Protein 7YTJ (pdb70)

Structure (mmCIF, N/CA/C/O backbone):
data_7YTJ
#
_entry.id   7YTJ
#
_cell.length_a   1.00
_cell.length_b   1.00
_cell.length_c   1.00
_cell.angle_alpha   90.00
_cell.angle_beta   90.00
_cell.angle_gamma   90.00
#
_symmetry.space_group_name_H-M   'P 1'
#
loop_
_entity.id
_entity.type
_entity.pdbx_description
1 polymer 'Vacuolar transporter chaperone 4'
2 polymer 'Vacuolar transporter chaperone 1'
3 polymer 'Vacuolar transporter chaperone 3'
4 non-polymer 'INOSITOL HEXAKISPHOSPHATE'
5 non-polymer 1,2-DIACYL-SN-GLYCERO-3-PHOSPHOCHOLINE
6 non-polymer 'PHOSPHATE ION'
#
loop_
_atom_site.group_PDB
_atom_site.id
_atom_site.type_symbol
_atom_site.label_atom_id
_atom_site.label_alt_id
_atom_site.label_comp_id
_atom_site.label_asym_id
_atom_site.label_entity_id
_atom_site.label_seq_id
_atom_site.pdbx_PDB_ins_code
_atom_site.Cartn_x
_atom_site.Cartn_y
_atom_site.Cartn_z
_atom_site.occupancy
_atom_site.B_iso_or_equiv
_atom_site.auth_seq_id
_atom_site.auth_comp_id
_atom_site.auth_asym_id
_atom_site.auth_atom_id
_atom_site.pdbx_PDB_model_num
ATOM 1 N N . MET A 1 1 ? 176.814 134.288 189.027 1.00 143.85 1 MET D N 1
ATOM 2 C CA . MET A 1 1 ? 175.788 134.742 188.096 1.00 145.05 1 MET D CA 1
ATOM 3 C C . MET A 1 1 ? 176.386 135.651 187.027 1.00 145.36 1 MET D C 1
ATOM 4 O O . MET A 1 1 ? 176.195 135.427 185.831 1.00 144.27 1 MET D O 1
ATOM 9 N N . ALA A 1 2 ? 177.110 136.677 187.466 1.00 139.10 2 ALA D N 1
ATOM 10 C CA . ALA A 1 2 ? 177.765 137.608 186.558 1.00 137.73 2 ALA D CA 1
ATOM 11 C C . ALA A 1 2 ? 178.855 138.347 187.318 1.00 137.67 2 ALA D C 1
ATOM 12 O O . ALA A 1 2 ? 178.719 138.612 188.516 1.00 137.00 2 ALA D O 1
ATOM 14 N N . LYS A 1 3 ? 179.932 138.672 186.612 1.00 113.78 3 LYS D N 1
ATOM 15 C CA . LYS A 1 3 ? 181.037 139.414 187.195 1.00 111.54 3 LYS D CA 1
ATOM 16 C C . LYS A 1 3 ? 180.724 140.905 187.201 1.00 113.37 3 LYS D C 1
ATOM 17 O O . LYS A 1 3 ? 179.829 141.374 186.492 1.00 114.10 3 LYS D O 1
ATOM 23 N N . PHE A 1 4 ? 181.473 141.650 188.018 1.00 99.75 4 PHE D N 1
ATOM 24 C CA . PHE A 1 4 ? 181.176 143.067 188.203 1.00 97.50 4 PHE D CA 1
ATOM 25 C C . PHE A 1 4 ? 181.406 143.867 186.927 1.00 95.77 4 PHE D C 1
ATOM 26 O O . PHE A 1 4 ? 180.665 144.813 186.638 1.00 98.47 4 PHE D O 1
ATOM 34 N N . GLY A 1 5 ? 182.443 143.519 186.162 1.00 96.77 5 GLY D N 1
ATOM 35 C CA . GLY A 1 5 ? 182.676 144.206 184.902 1.00 98.43 5 GLY D CA 1
ATOM 36 C C . GLY A 1 5 ? 181.506 144.072 183.948 1.00 100.37 5 GLY D C 1
ATOM 37 O O . GLY A 1 5 ? 181.124 145.032 183.273 1.00 100.74 5 GLY D O 1
ATOM 38 N N . GLU A 1 6 ? 180.912 142.879 183.888 1.00 102.51 6 GLU D N 1
ATOM 39 C CA . GLU A 1 6 ? 179.716 142.690 183.076 1.00 102.03 6 GLU D CA 1
ATOM 40 C C . GLU A 1 6 ? 178.554 143.520 183.604 1.00 103.41 6 GLU D C 1
ATOM 41 O O . GLU A 1 6 ? 177.784 144.083 182.821 1.00 103.40 6 GLU D O 1
ATOM 47 N N . HIS A 1 7 ? 178.412 143.616 184.928 1.00 94.74 7 HIS D N 1
ATOM 48 C CA . HIS A 1 7 ? 177.350 144.441 185.498 1.00 91.86 7 HIS D CA 1
ATOM 49 C C . HIS A 1 7 ? 177.518 145.901 185.094 1.00 94.34 7 HIS D C 1
ATOM 50 O O . HIS A 1 7 ? 176.546 146.578 184.734 1.00 97.71 7 HIS D O 1
ATOM 57 N N . LEU A 1 8 ? 178.753 146.404 185.149 1.00 91.92 8 LEU D N 1
ATOM 58 C CA . LEU A 1 8 ? 179.015 147.779 184.737 1.00 90.13 8 LEU D CA 1
ATOM 59 C C . LEU A 1 8 ? 178.736 147.972 183.252 1.00 94.30 8 LEU D C 1
ATOM 60 O O . LEU A 1 8 ? 178.155 148.986 182.849 1.00 93.78 8 LEU D O 1
ATOM 65 N N . SER A 1 9 ? 179.145 147.008 182.423 1.00 101.45 9 SER D N 1
ATOM 66 C CA . SER A 1 9 ? 178.868 147.101 180.993 1.00 99.88 9 SER D CA 1
ATOM 67 C C . SER A 1 9 ? 177.373 147.032 180.705 1.00 99.69 9 SER D C 1
ATOM 68 O O . SER A 1 9 ? 176.910 147.566 179.692 1.00 101.45 9 SER D O 1
ATOM 71 N N . LYS A 1 10 ? 176.609 146.376 181.575 1.00 95.41 10 LYS D N 1
ATOM 72 C CA . LYS A 1 10 ? 175.179 146.201 181.372 1.00 94.92 10 LYS D CA 1
ATOM 73 C C . LYS A 1 10 ? 174.344 147.351 181.917 1.00 96.30 10 LYS D C 1
ATOM 74 O O . LYS A 1 10 ? 173.216 147.550 181.453 1.00 96.17 10 LYS D O 1
ATOM 80 N N . SER A 1 11 ? 174.858 148.106 182.884 1.00 96.77 11 SER D N 1
ATOM 81 C CA . SER A 1 11 ? 174.089 149.175 183.510 1.00 93.91 11 SER D CA 1
ATOM 82 C C . SER A 1 11 ? 174.289 150.537 182.852 1.00 98.23 11 SER D C 1
ATOM 83 O O . SER A 1 11 ? 173.727 151.526 183.333 1.00 95.50 11 SER D O 1
ATOM 86 N N . LEU A 1 12 ? 175.062 150.618 181.774 1.00 110.70 12 LEU D N 1
ATOM 87 C CA . LEU A 1 12 ? 175.333 151.887 181.114 1.00 109.58 12 LEU D CA 1
ATOM 88 C C . LEU A 1 12 ? 174.360 152.130 179.962 1.00 110.50 12 LEU D C 1
ATOM 89 O O . LEU A 1 12 ? 173.681 151.219 179.483 1.00 109.33 12 LEU D O 1
ATOM 94 N N . ILE A 1 13 ? 174.305 153.386 179.521 1.00 113.49 13 ILE D N 1
ATOM 95 C CA . ILE A 1 13 ? 173.463 153.781 178.396 1.00 113.41 13 ILE D CA 1
ATOM 96 C C . ILE A 1 13 ? 174.311 154.506 177.359 1.00 114.40 13 ILE D C 1
ATOM 97 O O . ILE A 1 13 ? 173.824 155.407 176.666 1.00 114.21 13 ILE D O 1
ATOM 102 N N . ARG A 1 14 ? 175.594 154.140 177.283 1.00 115.79 14 ARG D N 1
ATOM 103 C CA . ARG A 1 14 ? 176.559 154.656 176.313 1.00 115.94 14 ARG D CA 1
ATOM 104 C C . ARG A 1 14 ? 176.978 156.089 176.621 1.00 115.42 14 ARG D C 1
ATOM 105 O O . ARG A 1 14 ? 177.873 156.631 175.965 1.00 115.75 14 ARG D O 1
ATOM 113 N N . GLN A 1 15 ? 176.348 156.711 177.615 1.00 109.90 15 GLN D N 1
ATOM 114 C CA . GLN A 1 15 ? 176.756 158.032 178.070 1.00 109.66 15 GLN D CA 1
ATOM 115 C C . GLN A 1 15 ? 177.642 157.977 179.303 1.00 109.59 15 GLN D C 1
ATOM 116 O O . GLN A 1 15 ? 178.493 158.853 179.485 1.00 108.69 15 GLN D O 1
ATOM 122 N N . TYR A 1 16 ? 177.457 156.964 180.148 1.00 94.22 16 TYR D N 1
ATOM 123 C CA . TYR A 1 16 ? 178.315 156.715 181.297 1.00 93.65 16 TYR D CA 1
ATOM 124 C C . TYR A 1 16 ? 179.254 155.540 181.060 1.00 94.02 16 TYR D C 1
ATOM 125 O O . TYR A 1 16 ? 179.956 155.121 181.986 1.00 91.34 16 TYR D O 1
ATOM 134 N N . SER A 1 17 ? 179.282 155.003 179.838 1.00 104.70 17 SER D N 1
ATOM 135 C CA . SER A 1 17 ? 180.051 153.794 179.561 1.00 105.83 17 SER D CA 1
ATOM 136 C C . SER A 1 17 ? 181.544 154.028 179.743 1.00 105.48 17 SER D C 1
ATOM 137 O O . SER A 1 17 ? 182.220 153.280 180.459 1.00 105.57 17 SER D O 1
ATOM 140 N N . TYR A 1 18 ? 182.078 155.064 179.096 1.00 99.35 18 TYR D N 1
ATOM 141 C CA . TYR A 1 18 ? 183.509 155.326 179.154 1.00 101.00 18 TYR D CA 1
ATOM 142 C C . TYR A 1 18 ? 183.969 155.718 180.552 1.00 101.25 18 TYR D C 1
ATOM 143 O O . TYR A 1 18 ? 185.107 155.416 180.925 1.00 100.28 18 TYR D O 1
ATOM 152 N N . TYR A 1 19 ? 183.107 156.362 181.336 1.00 89.74 19 TYR D N 1
ATOM 153 C CA . TYR A 1 19 ? 183.502 156.948 182.608 1.00 88.32 19 TYR D CA 1
ATOM 154 C C . TYR A 1 19 ? 183.327 156.009 183.795 1.00 92.19 19 TYR D C 1
ATOM 155 O O . TYR A 1 19 ? 183.632 156.408 184.923 1.00 94.28 19 TYR D O 1
ATOM 164 N N . TYR A 1 20 ? 182.847 154.787 183.578 1.00 86.93 20 TYR D N 1
ATOM 165 C CA . TYR A 1 20 ? 182.812 153.806 184.653 1.00 79.32 20 TYR D CA 1
ATOM 166 C C . TYR A 1 20 ? 184.227 153.429 185.070 1.00 73.58 20 TYR D C 1
ATOM 167 O O . TYR A 1 20 ? 185.189 153.606 184.320 1.00 80.76 20 TYR D O 1
ATOM 176 N N . ILE A 1 21 ? 184.349 152.917 186.295 1.00 72.64 21 ILE D N 1
ATOM 177 C CA . ILE A 1 21 ? 185.629 152.400 186.755 1.00 79.72 21 ILE D CA 1
ATOM 178 C C . ILE A 1 21 ? 186.104 151.282 185.837 1.00 88.11 21 ILE D C 1
ATOM 179 O O . ILE A 1 21 ? 185.314 150.467 185.348 1.00 90.86 21 ILE D O 1
ATOM 184 N N . SER A 1 22 ? 187.409 151.264 185.580 1.00 90.76 22 SER D N 1
ATOM 185 C CA . SER A 1 22 ? 188.035 150.188 184.816 1.00 86.77 22 SER D CA 1
ATOM 186 C C . SER A 1 22 ? 188.364 149.017 185.742 1.00 89.11 22 SER D C 1
ATOM 187 O O . SER A 1 22 ? 189.519 148.670 185.982 1.00 87.63 22 SER D O 1
ATOM 190 N N . TYR A 1 23 ? 187.298 148.408 186.269 1.00 91.58 23 TYR D N 1
ATOM 191 C CA . TYR A 1 23 ? 187.451 147.341 187.252 1.00 92.60 23 TYR D CA 1
ATOM 192 C C . TYR A 1 23 ? 188.229 146.166 186.675 1.00 95.46 23 TYR D C 1
ATOM 193 O O . TYR A 1 23 ? 189.134 145.623 187.321 1.00 95.94 23 TYR D O 1
ATOM 202 N N . ASP A 1 24 ? 187.891 145.764 185.449 1.00 97.77 24 ASP D N 1
ATOM 203 C CA . ASP A 1 24 ? 188.611 144.670 184.808 1.00 95.85 24 ASP D CA 1
ATOM 204 C C . ASP A 1 24 ? 190.071 145.035 184.578 1.00 97.71 24 ASP D C 1
ATOM 205 O O . ASP A 1 24 ? 190.961 144.196 184.751 1.00 94.21 24 ASP D O 1
ATOM 210 N N . ASP A 1 25 ? 190.337 146.285 184.191 1.00 102.75 25 ASP D N 1
ATOM 211 C CA . ASP A 1 25 ? 191.712 146.711 183.950 1.00 99.68 25 ASP D CA 1
ATOM 212 C C . ASP A 1 25 ? 192.538 146.671 185.231 1.00 100.12 25 ASP D C 1
ATOM 213 O O . ASP A 1 25 ? 193.670 146.174 185.235 1.00 102.91 25 ASP D O 1
ATOM 218 N N . LEU A 1 26 ? 191.986 147.187 186.333 1.00 98.95 26 LEU D N 1
ATOM 219 C CA . LEU A 1 26 ? 192.710 147.145 187.600 1.00 97.91 26 LEU D CA 1
ATOM 220 C C . LEU A 1 26 ? 192.908 145.714 188.079 1.00 99.72 26 LEU D C 1
ATOM 221 O O . LEU A 1 26 ? 193.981 145.369 188.587 1.00 97.96 26 LEU D O 1
ATOM 226 N N . LYS A 1 27 ? 191.885 144.869 187.932 1.00 104.11 27 LYS D N 1
ATOM 227 C CA . LYS A 1 27 ? 192.014 143.471 188.332 1.00 100.81 27 LYS D CA 1
ATOM 228 C C . LYS A 1 27 ? 193.107 142.774 187.534 1.00 101.70 27 LYS D C 1
ATOM 229 O O . LYS A 1 27 ? 193.937 142.046 188.094 1.00 102.20 27 LYS D O 1
ATOM 235 N N . THR A 1 28 ? 193.125 142.993 186.217 1.00 103.52 28 THR D N 1
ATOM 236 C CA . THR A 1 28 ? 194.140 142.378 185.372 1.00 104.47 28 THR D CA 1
ATOM 237 C C . THR A 1 28 ? 195.529 142.886 185.726 1.00 104.69 28 THR D C 1
ATOM 238 O O . THR A 1 28 ? 196.484 142.106 185.779 1.00 106.48 28 THR D O 1
ATOM 242 N N . GLU A 1 29 ? 195.661 144.190 185.976 1.00 103.09 29 GLU D N 1
ATOM 243 C CA . GLU A 1 29 ? 196.957 144.742 186.354 1.00 103.99 29 GLU D CA 1
ATOM 244 C C . GLU A 1 29 ? 197.448 144.137 187.662 1.00 103.62 29 GLU D C 1
ATOM 245 O O . GLU A 1 29 ? 198.615 143.746 187.778 1.00 105.33 29 GLU D O 1
ATOM 251 N N . LEU A 1 30 ? 196.562 144.036 188.655 1.00 104.52 30 LEU D N 1
ATOM 252 C CA . LEU A 1 30 ? 196.941 143.460 189.941 1.00 104.51 30 LEU D CA 1
ATOM 253 C C . LEU A 1 30 ? 197.377 142.009 189.784 1.00 105.94 30 LEU D C 1
ATOM 254 O O . LEU A 1 30 ? 198.434 141.606 190.287 1.00 105.50 30 LEU D O 1
ATOM 259 N N . GLU A 1 31 ? 196.576 141.209 189.073 1.00 106.73 31 GLU D N 1
ATOM 260 C CA . GLU A 1 31 ? 196.902 139.796 188.909 1.00 106.75 31 GLU D CA 1
ATOM 261 C C . GLU A 1 31 ? 198.202 139.609 188.136 1.00 107.82 31 GLU D C 1
ATOM 262 O O . GLU A 1 31 ? 199.040 138.781 188.510 1.00 107.87 31 GLU D O 1
ATOM 268 N N . ASP A 1 32 ? 198.394 140.379 187.061 1.00 112.23 32 ASP D N 1
ATOM 269 C CA . ASP A 1 32 ? 199.604 140.246 186.259 1.00 113.01 32 ASP D CA 1
ATOM 270 C C . ASP A 1 32 ? 200.840 140.673 187.039 1.00 111.36 32 ASP D C 1
ATOM 271 O O . ASP A 1 32 ? 201.883 140.015 186.962 1.00 113.44 32 ASP D O 1
ATOM 276 N N . ASN A 1 33 ? 200.749 141.773 187.792 1.00 108.39 33 ASN D N 1
ATOM 277 C CA . ASN A 1 33 ? 201.894 142.218 188.578 1.00 108.60 33 ASN D CA 1
ATOM 278 C C . ASN A 1 33 ? 202.227 141.222 189.680 1.00 107.24 33 ASN D C 1
ATOM 279 O O . ASN A 1 33 ? 203.404 140.994 189.982 1.00 107.62 33 ASN D O 1
ATOM 284 N N . LEU A 1 34 ? 201.207 140.624 190.301 1.00 108.46 34 LEU D N 1
ATOM 285 C CA . LEU A 1 34 ? 201.469 139.590 191.296 1.00 112.23 34 LEU D CA 1
ATOM 286 C C . LEU A 1 34 ? 202.117 138.364 190.660 1.00 116.86 34 LEU D C 1
ATOM 287 O O . LEU A 1 34 ? 203.026 137.762 191.241 1.00 115.78 34 LEU D O 1
ATOM 292 N N . SER A 1 35 ? 201.661 137.980 189.465 1.00 118.08 35 SER D N 1
ATOM 293 C CA . SER A 1 35 ? 202.216 136.802 188.805 1.00 114.97 35 SER D CA 1
ATOM 294 C C . SER A 1 35 ? 203.661 137.028 188.376 1.00 115.06 35 SER D C 1
ATOM 295 O O . SER A 1 35 ? 204.504 136.134 188.515 1.00 114.64 35 SER D O 1
ATOM 298 N N . LYS A 1 36 ? 203.967 138.217 187.851 1.00 116.81 36 LYS D N 1
ATOM 299 C CA . LYS A 1 36 ? 205.293 138.462 187.292 1.00 116.47 36 LYS D CA 1
ATOM 300 C C . LYS A 1 36 ? 206.362 138.550 188.372 1.00 117.04 36 LYS D C 1
ATOM 301 O O . LYS A 1 36 ? 207.544 138.319 188.094 1.00 118.58 36 LYS D O 1
ATOM 307 N N . ASN A 1 37 ? 205.977 138.880 189.604 1.00 118.96 37 ASN D N 1
ATOM 308 C CA . ASN A 1 37 ? 206.918 139.005 190.707 1.00 119.18 37 ASN D CA 1
ATOM 309 C C . ASN A 1 37 ? 206.899 137.787 191.624 1.00 120.86 37 ASN D C 1
ATOM 310 O O . ASN A 1 37 ? 207.318 137.885 192.783 1.00 120.59 37 ASN D O 1
ATOM 315 N N . ASN A 1 38 ? 206.423 136.644 191.123 1.00 118.58 38 ASN D N 1
ATOM 316 C CA . ASN A 1 38 ? 206.320 135.408 191.900 1.00 118.45 38 ASN D CA 1
ATOM 317 C C . ASN A 1 38 ? 205.459 135.676 193.139 1.00 119.04 38 ASN D C 1
ATOM 318 O O . ASN A 1 38 ? 205.942 135.718 194.272 1.00 118.99 38 ASN D O 1
ATOM 323 N N . GLY A 1 39 ? 204.185 135.986 192.902 1.00 119.10 39 GLY D N 1
ATOM 324 C CA . GLY A 1 39 ? 203.220 136.180 193.966 1.00 120.70 39 GLY D CA 1
ATOM 325 C C . GLY A 1 39 ? 203.540 137.273 194.962 1.00 122.03 39 GLY D C 1
ATOM 326 O O . GLY A 1 39 ? 202.784 137.447 195.924 1.00 123.46 39 GLY D O 1
ATOM 327 N N . GLN A 1 40 ? 204.623 138.017 194.767 1.00 115.82 40 GLN D N 1
ATOM 328 C CA . GLN A 1 40 ? 205.089 138.989 195.741 1.00 112.96 40 GLN D CA 1
ATOM 329 C C . GLN A 1 40 ? 204.707 140.401 195.320 1.00 116.36 40 GLN D C 1
ATOM 330 O O . GLN A 1 40 ? 204.457 140.682 194.145 1.00 117.40 40 GLN D O 1
ATOM 336 N N . TRP A 1 41 ? 204.673 141.293 196.308 1.00 116.42 41 TRP D N 1
ATOM 337 C CA . TRP A 1 41 ? 204.318 142.688 196.104 1.00 113.20 41 TRP D CA 1
ATOM 338 C C . TRP A 1 41 ? 205.399 143.566 196.717 1.00 111.72 41 TRP D C 1
ATOM 339 O O . TRP A 1 41 ? 205.894 143.291 197.812 1.00 112.31 41 TRP D O 1
ATOM 350 N N . THR A 1 42 ? 205.763 144.628 196.000 1.00 124.14 42 THR D N 1
ATOM 351 C CA . THR A 1 42 ? 206.814 145.533 196.442 1.00 127.75 42 THR D CA 1
ATOM 352 C C . THR A 1 42 ? 206.297 146.964 196.384 1.00 126.56 42 THR D C 1
ATOM 353 O O . THR A 1 42 ? 205.187 147.230 195.914 1.00 125.97 42 THR D O 1
ATOM 357 N N . GLN A 1 43 ? 207.121 147.895 196.871 1.00 127.94 43 GLN D N 1
ATOM 358 C CA . GLN A 1 43 ? 206.706 149.291 196.935 1.00 130.41 43 GLN D CA 1
ATOM 359 C C . GLN A 1 43 ? 206.476 149.885 195.550 1.00 130.92 43 GLN D C 1
ATOM 360 O O . GLN A 1 43 ? 205.546 150.678 195.370 1.00 131.30 43 GLN D O 1
ATOM 366 N N . GLU A 1 44 ? 207.308 149.528 194.569 1.00 128.07 44 GLU D N 1
ATOM 367 C CA . GLU A 1 44 ? 207.137 150.067 193.221 1.00 126.55 44 GLU D CA 1
ATOM 368 C C . GLU A 1 44 ? 205.813 149.618 192.613 1.00 126.24 44 GLU D C 1
ATOM 369 O O . GLU A 1 44 ? 205.106 150.413 191.979 1.00 127.36 44 GLU D O 1
ATOM 375 N N . LEU A 1 45 ? 205.462 148.344 192.798 1.00 122.22 45 LEU D N 1
ATOM 376 C CA . LEU A 1 45 ? 204.166 147.861 192.333 1.00 123.22 45 LEU D CA 1
ATOM 377 C C . LEU A 1 45 ? 203.030 148.579 193.045 1.00 123.34 45 LEU D C 1
ATOM 378 O O . LEU A 1 45 ? 202.004 148.899 192.432 1.00 122.62 45 LEU D O 1
ATOM 383 N N . GLU A 1 46 ? 203.191 148.833 194.346 1.00 118.79 46 GLU D N 1
ATOM 384 C CA . GLU A 1 46 ? 202.171 149.566 195.087 1.00 118.10 46 GLU D CA 1
ATOM 385 C C . GLU A 1 46 ? 201.983 150.968 194.525 1.00 119.57 46 GLU D C 1
ATOM 386 O O . GLU A 1 46 ? 200.849 151.429 194.362 1.00 120.77 46 GLU D O 1
ATOM 392 N N . THR A 1 47 ? 203.082 151.660 194.219 1.00 118.41 47 THR D N 1
ATOM 393 C CA . THR A 1 47 ? 202.979 153.002 193.652 1.00 116.61 47 THR D CA 1
ATOM 394 C C . THR A 1 47 ? 202.323 152.971 192.276 1.00 116.50 47 THR D C 1
ATOM 395 O O . THR A 1 47 ? 201.501 153.834 191.951 1.00 118.80 47 THR D O 1
ATOM 399 N N . ASP A 1 48 ? 202.676 151.983 191.450 1.00 115.83 48 ASP D N 1
ATOM 400 C CA . ASP A 1 48 ? 202.059 151.880 190.129 1.00 117.12 48 ASP D CA 1
ATOM 401 C C . ASP A 1 48 ? 200.557 151.636 190.236 1.00 118.31 48 ASP D C 1
ATOM 402 O O . ASP A 1 48 ? 199.756 152.283 189.542 1.00 119.90 48 ASP D O 1
ATOM 407 N N . PHE A 1 49 ? 200.155 150.713 191.111 1.00 102.21 49 PHE D N 1
ATOM 408 C CA . PHE A 1 49 ? 198.736 150.425 191.275 1.00 101.16 49 PHE D CA 1
ATOM 409 C C . PHE A 1 49 ? 197.999 151.621 191.863 1.00 104.16 49 PHE D C 1
ATOM 410 O O . PHE A 1 49 ? 196.854 151.901 191.488 1.00 104.83 49 PHE D O 1
ATOM 418 N N . LEU A 1 50 ? 198.641 152.341 192.785 1.00 103.58 50 LEU D N 1
ATOM 419 C CA . LEU A 1 50 ? 198.022 153.531 193.355 1.00 98.84 50 LEU D CA 1
ATOM 420 C C . LEU A 1 50 ? 197.862 154.618 192.304 1.00 100.57 50 LEU D C 1
ATOM 421 O O . LEU A 1 50 ? 196.876 155.358 192.318 1.00 104.78 50 LEU D O 1
ATOM 426 N N . GLU A 1 51 ? 198.820 154.730 191.381 1.00 102.47 51 GLU D N 1
ATOM 427 C CA . GLU A 1 51 ? 198.672 155.674 190.278 1.00 103.84 51 GLU D CA 1
ATOM 428 C C . GLU A 1 51 ? 197.498 155.296 189.385 1.00 102.28 51 GLU D C 1
ATOM 429 O O . GLU A 1 51 ? 196.721 156.164 188.968 1.00 103.03 51 GLU D O 1
ATOM 435 N N . SER A 1 52 ? 197.352 154.005 189.079 1.00 94.05 52 SER D N 1
ATOM 436 C CA . SER A 1 52 ? 196.208 153.569 188.279 1.00 92.73 52 SER D CA 1
ATOM 437 C C . SER A 1 52 ? 194.893 153.886 188.986 1.00 95.84 52 SER D C 1
ATOM 438 O O . SER A 1 52 ? 193.948 154.413 188.377 1.00 98.89 52 SER D O 1
ATOM 441 N N . LEU A 1 53 ? 194.824 153.584 190.285 1.00 91.63 53 LEU D N 1
ATOM 442 C CA . LEU A 1 53 ? 193.618 153.859 191.057 1.00 89.68 53 LEU D CA 1
ATOM 443 C C . LEU A 1 53 ? 193.328 155.351 191.119 1.00 91.93 53 LEU D C 1
ATOM 444 O O . LEU A 1 53 ? 192.170 155.768 191.033 1.00 90.15 53 LEU D O 1
ATOM 449 N N . GLU A 1 54 ? 194.368 156.171 191.279 1.00 90.95 54 GLU D N 1
ATOM 450 C CA . GLU A 1 54 ? 194.181 157.614 191.349 1.00 84.34 54 GLU D CA 1
ATOM 451 C C . GLU A 1 54 ? 193.689 158.173 190.021 1.00 87.53 54 GLU D C 1
ATOM 452 O O . GLU A 1 54 ? 192.847 159.075 190.001 1.00 90.85 54 GLU D O 1
ATOM 458 N N . ILE A 1 55 ? 194.206 157.659 188.903 1.00 90.94 55 ILE D N 1
ATOM 459 C CA . ILE A 1 55 ? 193.720 158.100 187.595 1.00 90.36 55 ILE D CA 1
ATOM 460 C C . ILE A 1 55 ? 192.247 157.742 187.430 1.00 88.86 55 ILE D C 1
ATOM 461 O O . ILE A 1 55 ? 191.432 158.569 186.993 1.00 92.97 55 ILE D O 1
ATOM 466 N N . GLU A 1 56 ? 191.879 156.510 187.795 1.00 82.33 56 GLU D N 1
ATOM 467 C CA . GLU A 1 56 ? 190.475 156.114 187.702 1.00 83.12 56 GLU D CA 1
ATOM 468 C C . GLU A 1 56 ? 189.596 156.984 188.595 1.00 87.91 56 GLU D C 1
ATOM 469 O O . GLU A 1 56 ? 188.510 157.419 188.186 1.00 89.11 56 GLU D O 1
ATOM 475 N N . LEU A 1 57 ? 190.057 157.253 189.819 1.00 83.30 57 LEU D N 1
ATOM 476 C CA . LEU A 1 57 ? 189.287 158.058 190.758 1.00 80.74 57 LEU D CA 1
ATOM 477 C C . LEU A 1 57 ? 189.118 159.484 190.257 1.00 83.91 57 LEU D C 1
ATOM 478 O O . LEU A 1 57 ? 188.036 160.065 190.378 1.00 85.56 57 LEU D O 1
ATOM 483 N N . ASP A 1 58 ? 190.179 160.066 189.696 1.00 88.55 58 ASP D N 1
ATOM 484 C CA . ASP A 1 58 ? 190.086 161.421 189.167 1.00 85.05 58 ASP D CA 1
ATOM 485 C C . ASP A 1 58 ? 189.121 161.483 187.992 1.00 84.06 58 ASP D C 1
ATOM 486 O O . ASP A 1 58 ? 188.322 162.420 187.888 1.00 85.99 58 ASP D O 1
ATOM 491 N N . LYS A 1 59 ? 189.171 160.488 187.103 1.00 82.01 59 LYS D N 1
ATOM 492 C CA . LYS A 1 59 ? 188.233 160.455 185.984 1.00 85.52 59 LYS D CA 1
ATOM 493 C C . LYS A 1 59 ? 186.792 160.385 186.478 1.00 88.81 59 LYS D C 1
ATOM 494 O O . LYS A 1 59 ? 185.927 161.156 186.033 1.00 88.93 59 LYS D O 1
ATOM 500 N N . VAL A 1 60 ? 186.520 159.466 187.409 1.00 87.43 60 VAL D N 1
ATOM 501 C CA . VAL A 1 60 ? 185.161 159.296 187.914 1.00 85.02 60 VAL D CA 1
ATOM 502 C C . VAL A 1 60 ? 184.690 160.558 188.624 1.00 87.18 60 VAL D C 1
ATOM 503 O O . VAL A 1 60 ? 183.555 161.009 188.430 1.00 86.81 60 VAL D O 1
ATOM 507 N N . TYR A 1 61 ? 185.552 161.148 189.455 1.00 82.59 61 TYR D N 1
ATOM 508 C CA . TYR A 1 61 ? 185.180 162.352 190.188 1.00 80.95 61 TYR D CA 1
ATOM 509 C C . TYR A 1 61 ? 184.901 163.511 189.244 1.00 85.95 61 TYR D C 1
ATOM 510 O O . TYR A 1 61 ? 183.935 164.257 189.438 1.00 88.55 61 TYR D O 1
ATOM 519 N N . THR A 1 62 ? 185.736 163.684 188.216 1.00 91.46 62 THR D N 1
ATOM 520 C CA . THR A 1 62 ? 185.525 164.770 187.267 1.00 89.48 62 THR D CA 1
ATOM 521 C C . THR A 1 62 ? 184.203 164.604 186.532 1.00 88.82 62 THR D C 1
ATOM 522 O O . THR A 1 62 ? 183.422 165.558 186.409 1.00 90.73 62 THR D O 1
ATOM 526 N N . PHE A 1 63 ? 183.927 163.391 186.043 1.00 84.09 63 PHE D N 1
ATOM 527 C CA . PHE A 1 63 ? 182.670 163.173 185.334 1.00 84.23 63 PHE D CA 1
ATOM 528 C C . PHE A 1 63 ? 181.473 163.382 186.254 1.00 86.86 63 PHE D C 1
ATOM 529 O O . PHE A 1 63 ? 180.471 163.990 185.855 1.00 93.16 63 PHE D O 1
ATOM 537 N N . CYS A 1 64 ? 181.558 162.885 187.492 1.00 88.32 64 CYS D N 1
ATOM 538 C CA . CYS A 1 64 ? 180.458 163.049 188.434 1.00 90.90 64 CYS D CA 1
ATOM 539 C C . CYS A 1 64 ? 180.216 164.518 188.750 1.00 93.07 64 CYS D C 1
ATOM 540 O O . CYS A 1 64 ? 179.066 164.959 188.820 1.00 92.89 64 CYS D O 1
ATOM 543 N N . LYS A 1 65 ? 181.287 165.291 188.944 1.00 94.97 65 LYS D N 1
ATOM 544 C CA . LYS A 1 65 ? 181.134 166.714 189.227 1.00 93.38 65 LYS D CA 1
ATOM 545 C C . LYS A 1 65 ? 180.517 167.450 188.045 1.00 93.09 65 LYS D C 1
ATOM 546 O O . LYS A 1 65 ? 179.635 168.302 188.224 1.00 95.36 65 LYS D O 1
ATOM 552 N N . VAL A 1 66 ? 180.966 167.134 186.827 1.00 92.55 66 VAL D N 1
ATOM 553 C CA . VAL A 1 66 ? 180.417 167.791 185.642 1.00 92.03 66 VAL D CA 1
ATOM 554 C C . VAL A 1 66 ? 178.928 167.496 185.516 1.00 91.42 66 VAL D C 1
ATOM 555 O O . VAL A 1 66 ? 178.110 168.403 185.308 1.00 96.18 66 VAL D O 1
ATOM 559 N N . LYS A 1 67 ? 178.550 166.222 185.661 1.00 87.26 67 LYS D N 1
ATOM 560 C CA . LYS A 1 67 ? 177.142 165.863 185.545 1.00 88.54 67 LYS D CA 1
ATOM 561 C C . LYS A 1 67 ? 176.312 166.450 186.680 1.00 92.20 67 LYS D C 1
ATOM 562 O O . LYS A 1 67 ? 175.160 166.836 186.463 1.00 94.66 67 LYS D O 1
ATOM 568 N N . HIS A 1 68 ? 176.874 166.531 187.887 1.00 93.98 68 HIS D N 1
ATOM 569 C CA . HIS A 1 68 ? 176.163 167.129 189.011 1.00 93.31 68 HIS D CA 1
ATOM 570 C C . HIS A 1 68 ? 175.877 168.603 188.754 1.00 95.90 68 HIS D C 1
ATOM 571 O O . HIS A 1 68 ? 174.759 169.082 188.984 1.00 98.70 68 HIS D O 1
ATOM 578 N N . SER A 1 69 ? 176.880 169.338 188.266 1.00 97.18 69 SER D N 1
ATOM 579 C CA . SER A 1 69 ? 176.671 170.747 187.947 1.00 95.51 69 SER D CA 1
ATOM 580 C C . SER A 1 69 ? 175.645 170.913 186.834 1.00 93.81 69 SER D C 1
ATOM 581 O O . SER A 1 69 ? 174.777 171.795 186.903 1.00 95.54 69 SER D O 1
ATOM 584 N N . GLU A 1 70 ? 175.724 170.071 185.800 1.00 93.25 70 GLU D N 1
ATOM 585 C CA . GLU A 1 70 ? 174.758 170.149 184.709 1.00 93.64 70 GLU D CA 1
ATOM 586 C C . GLU A 1 70 ? 173.341 169.888 185.206 1.00 97.79 70 GLU D C 1
ATOM 587 O O . GLU A 1 70 ? 172.399 170.597 184.826 1.00 101.54 70 GLU D O 1
ATOM 593 N N . VAL A 1 71 ? 173.172 168.882 186.066 1.00 99.05 71 VAL D N 1
ATOM 594 C CA . VAL A 1 71 ? 171.845 168.550 186.571 1.00 98.03 71 VAL D CA 1
ATOM 595 C C . VAL A 1 71 ? 171.312 169.667 187.459 1.00 98.87 71 VAL D C 1
ATOM 596 O O . VAL A 1 71 ? 170.124 170.002 187.404 1.00 101.81 71 VAL D O 1
ATOM 600 N N . PHE A 1 72 ? 172.173 170.267 188.287 1.00 97.57 72 PHE D N 1
ATOM 601 C CA . PHE A 1 72 ? 171.734 171.407 189.089 1.00 99.35 72 PHE D CA 1
ATOM 602 C C . PHE A 1 72 ? 171.287 172.567 188.207 1.00 102.24 72 PHE D C 1
ATOM 603 O O . PHE A 1 72 ? 170.262 173.207 188.482 1.00 101.98 72 PHE D O 1
ATOM 611 N N . ARG A 1 73 ? 172.043 172.854 187.145 1.00 103.42 73 ARG D N 1
ATOM 612 C CA . ARG A 1 73 ? 171.660 173.929 186.234 1.00 100.64 73 ARG D CA 1
ATOM 613 C C . ARG A 1 73 ? 170.307 173.645 185.595 1.00 101.51 73 ARG D C 1
ATOM 614 O O . ARG A 1 73 ? 169.442 174.529 185.522 1.00 106.54 73 ARG D O 1
ATOM 622 N N . ARG A 1 74 ? 170.104 172.409 185.131 1.00 98.96 74 ARG D N 1
ATOM 623 C CA . ARG A 1 74 ? 168.829 172.059 184.512 1.00 100.34 74 ARG D CA 1
ATOM 624 C C . ARG A 1 74 ? 167.683 172.165 185.509 1.00 101.85 74 ARG D C 1
ATOM 625 O O . ARG A 1 74 ? 166.602 172.658 185.168 1.00 103.94 74 ARG D O 1
ATOM 633 N N . VAL A 1 75 ? 167.898 171.713 186.746 1.00 108.59 75 VAL D N 1
ATOM 634 C CA . VAL A 1 75 ? 166.844 171.775 187.755 1.00 109.68 75 VAL D CA 1
ATOM 635 C C . VAL A 1 75 ? 166.467 173.222 188.039 1.00 111.27 75 VAL D C 1
ATOM 636 O O . VAL A 1 75 ? 165.282 173.570 188.104 1.00 112.65 75 VAL D O 1
ATOM 640 N N . LYS A 1 76 ? 167.468 174.090 188.201 1.00 112.51 76 LYS D N 1
ATOM 641 C CA . LYS A 1 76 ? 167.187 175.498 188.474 1.00 112.93 76 LYS D CA 1
ATOM 642 C C . LYS A 1 76 ? 166.435 176.143 187.314 1.00 112.35 76 LYS D C 1
ATOM 643 O O . LYS A 1 76 ? 165.437 176.850 187.517 1.00 113.88 76 LYS D O 1
ATOM 649 N N . GLU A 1 77 ? 166.896 175.898 186.084 1.00 114.36 77 GLU D N 1
ATOM 650 C CA . GLU A 1 77 ? 166.251 176.503 184.924 1.00 114.27 77 GLU D CA 1
ATOM 651 C C . GLU A 1 77 ? 164.813 176.025 184.778 1.00 115.53 77 GLU D C 1
ATOM 652 O O . GLU A 1 77 ? 163.910 176.824 184.502 1.00 118.48 77 GLU D O 1
ATOM 658 N N . VAL A 1 78 ? 164.574 174.726 184.967 1.00 116.29 78 VAL D N 1
ATOM 659 C CA . VAL A 1 78 ? 163.226 174.197 184.800 1.00 117.03 78 VAL D CA 1
ATOM 660 C C . VAL A 1 78 ? 162.318 174.662 185.932 1.00 117.87 78 VAL D C 1
ATOM 661 O O . VAL A 1 78 ? 161.124 174.893 185.723 1.00 119.72 78 VAL D O 1
ATOM 665 N N . GLN A 1 79 ? 162.858 174.816 187.143 1.00 119.41 79 GLN D N 1
ATOM 666 C CA . GLN A 1 79 ? 162.053 175.362 188.232 1.00 119.29 79 GLN D CA 1
ATOM 667 C C . GLN A 1 79 ? 161.619 176.788 187.921 1.00 119.79 79 GLN D C 1
ATOM 668 O O . GLN A 1 79 ? 160.450 177.152 188.109 1.00 120.59 79 GLN D O 1
ATOM 674 N N . GLU A 1 80 ? 162.550 177.609 187.428 1.00 123.71 80 GLU D N 1
ATOM 675 C CA . GLU A 1 80 ? 162.192 178.975 187.055 1.00 122.85 80 GLU D CA 1
ATOM 676 C C . GLU A 1 80 ? 161.169 178.987 185.925 1.00 123.66 80 GLU D C 1
ATOM 677 O O . GLU A 1 80 ? 160.217 179.778 185.945 1.00 125.26 80 GLU D O 1
ATOM 683 N N . GLN A 1 81 ? 161.342 178.109 184.934 1.00 125.33 81 GLN D N 1
ATOM 684 C CA . GLN A 1 81 ? 160.404 178.056 183.817 1.00 125.58 81 GLN D CA 1
ATOM 685 C C . GLN A 1 81 ? 159.020 177.607 184.269 1.00 126.27 81 GLN D C 1
ATOM 686 O O . GLN A 1 81 ? 158.009 178.126 183.788 1.00 127.65 81 GLN D O 1
ATOM 692 N N . VAL A 1 82 ? 158.951 176.640 185.187 1.00 129.96 82 VAL D N 1
ATOM 693 C CA . VAL A 1 82 ? 157.662 176.173 185.689 1.00 129.84 82 VAL D CA 1
ATOM 694 C C . VAL A 1 82 ? 156.976 177.269 186.493 1.00 130.34 82 VAL D C 1
ATOM 695 O O . VAL A 1 82 ? 155.759 177.466 186.389 1.00 131.52 82 VAL D O 1
ATOM 699 N N . GLN A 1 83 ? 157.742 177.998 187.309 1.00 132.08 83 GLN D N 1
ATOM 700 C CA . GLN A 1 83 ? 157.158 179.111 188.052 1.00 132.52 83 GLN D CA 1
ATOM 701 C C . GLN A 1 83 ? 156.626 180.182 187.105 1.00 132.28 83 GLN D C 1
ATOM 702 O O . GLN A 1 83 ? 155.530 180.718 187.311 1.00 131.78 83 GLN D O 1
ATOM 708 N N . HIS A 1 84 ? 157.386 180.497 186.052 1.00 134.33 84 HIS D N 1
ATOM 709 C CA . HIS A 1 84 ? 156.922 181.468 185.066 1.00 134.60 84 HIS D CA 1
ATOM 710 C C . HIS A 1 84 ? 155.664 180.979 184.355 1.00 136.76 84 HIS D C 1
ATOM 711 O O . HIS A 1 84 ? 154.732 181.756 184.120 1.00 138.29 84 HIS D O 1
ATOM 718 N N . THR A 1 85 ? 155.625 179.694 183.998 1.00 139.48 85 THR D N 1
ATOM 719 C CA . THR A 1 85 ? 154.453 179.130 183.336 1.00 139.38 85 THR D CA 1
ATOM 720 C C . THR A 1 85 ? 153.224 179.197 184.235 1.00 138.34 85 THR D C 1
ATOM 721 O O . THR A 1 85 ? 152.125 179.523 183.772 1.00 138.23 85 THR D O 1
ATOM 725 N N . VAL A 1 86 ? 153.392 178.896 185.524 1.00 138.81 86 VAL D N 1
ATOM 726 C CA . VAL A 1 86 ? 152.282 179.009 186.466 1.00 140.39 86 VAL D CA 1
ATOM 727 C C . VAL A 1 86 ? 151.825 180.458 186.575 1.00 141.36 86 VAL D C 1
ATOM 728 O O . VAL A 1 86 ? 150.622 180.744 186.624 1.00 141.88 86 VAL D O 1
ATOM 732 N N . ARG A 1 87 ? 152.777 181.395 186.608 1.00 138.68 87 ARG D N 1
ATOM 733 C CA . ARG A 1 87 ? 152.420 182.810 186.675 1.00 138.68 87 ARG D CA 1
ATOM 734 C C . ARG A 1 87 ? 151.640 183.244 185.440 1.00 139.12 87 ARG D C 1
ATOM 735 O O . ARG A 1 87 ? 150.725 184.072 185.532 1.00 138.16 87 ARG D O 1
ATOM 743 N N . LEU A 1 88 ? 151.990 182.698 184.273 1.00 144.94 88 LEU D N 1
ATOM 744 C CA . LEU A 1 88 ? 151.359 183.122 183.027 1.00 145.27 88 LEU D CA 1
ATOM 745 C C . LEU A 1 88 ? 149.892 182.715 182.934 1.00 145.83 88 LEU D C 1
ATOM 746 O O . LEU A 1 88 ? 149.193 183.179 182.026 1.00 145.34 88 LEU D O 1
ATOM 751 N N . LEU A 1 89 ? 149.410 181.856 183.837 1.00 147.91 89 LEU D N 1
ATOM 752 C CA . LEU A 1 89 ? 148.011 181.441 183.780 1.00 147.84 89 LEU D CA 1
ATOM 753 C C . LEU A 1 89 ? 147.064 182.608 184.030 1.00 148.32 89 LEU D C 1
ATOM 754 O O . LEU A 1 89 ? 145.921 182.591 183.558 1.00 147.64 89 LEU D O 1
ATOM 759 N N . ASP A 1 90 ? 147.512 183.624 184.765 1.00 149.62 90 ASP D N 1
ATOM 760 C CA . ASP A 1 90 ? 146.702 184.809 185.014 1.00 149.49 90 ASP D CA 1
ATOM 761 C C . ASP A 1 90 ? 146.770 185.822 183.878 1.00 148.94 90 ASP D C 1
ATOM 762 O O . ASP A 1 90 ? 146.048 186.824 183.921 1.00 147.94 90 ASP D O 1
ATOM 767 N N . SER A 1 91 ? 147.609 185.588 182.873 1.00 148.37 91 SER D N 1
ATOM 768 C CA . SER A 1 91 ? 147.769 186.523 181.772 1.00 148.28 91 SER D CA 1
ATOM 769 C C . SER A 1 91 ? 146.673 186.314 180.730 1.00 148.27 91 SER D C 1
ATOM 770 O O . SER A 1 91 ? 145.765 185.493 180.893 1.00 147.64 91 SER D O 1
ATOM 773 N N . ASN A 1 92 ? 146.762 187.071 179.636 1.00 145.46 92 ASN D N 1
ATOM 774 C CA . ASN A 1 92 ? 145.789 186.978 178.556 1.00 145.66 92 ASN D CA 1
ATOM 775 C C . ASN A 1 92 ? 146.056 185.812 177.614 1.00 146.25 92 ASN D C 1
ATOM 776 O O . ASN A 1 92 ? 145.231 185.548 176.733 1.00 145.63 92 ASN D O 1
ATOM 781 N N . ASN A 1 93 ? 147.181 185.115 177.771 1.00 147.14 93 ASN D N 1
ATOM 782 C CA . ASN A 1 93 ? 147.514 183.964 176.934 1.00 146.65 93 ASN D CA 1
ATOM 783 C C . ASN A 1 93 ? 148.048 182.854 177.826 1.00 147.04 93 ASN D C 1
ATOM 784 O O . ASN A 1 93 ? 149.233 182.840 178.185 1.00 146.17 93 ASN D O 1
ATOM 789 N N . PRO A 1 94 ? 147.193 181.914 178.223 1.00 148.10 94 PRO D N 1
ATOM 790 C CA . PRO A 1 94 ? 147.659 180.809 179.053 1.00 148.23 94 PRO D CA 1
ATOM 791 C C . PRO A 1 94 ? 148.703 179.990 178.321 1.00 147.77 94 PRO D C 1
ATOM 792 O O . PRO A 1 94 ? 148.662 179.860 177.083 1.00 146.82 94 PRO D O 1
ATOM 796 N N . PRO A 1 95 ? 149.678 179.436 179.047 1.00 146.31 95 PRO D N 1
ATOM 797 C CA . PRO A 1 95 ? 150.708 178.612 178.385 1.00 145.74 95 PRO D CA 1
ATOM 798 C C . PRO A 1 95 ? 150.150 177.379 177.696 1.00 145.71 95 PRO D C 1
ATOM 799 O O . PRO A 1 95 ? 150.717 176.929 176.691 1.00 146.03 95 PRO D O 1
ATOM 803 N N . THR A 1 96 ? 149.076 176.800 178.241 1.00 144.20 96 THR D N 1
ATOM 804 C CA . THR A 1 96 ? 148.301 175.702 177.661 1.00 143.81 96 THR D CA 1
ATOM 805 C C . THR A 1 96 ? 148.968 174.337 177.803 1.00 143.91 96 THR D C 1
ATOM 806 O O . THR A 1 96 ? 150.126 174.214 178.234 1.00 143.97 96 THR D O 1
ATOM 810 N N . GLN A 1 97 ? 148.210 173.304 177.420 1.00 139.43 97 GLN D N 1
ATOM 811 C CA . GLN A 1 97 ? 148.619 171.925 177.650 1.00 140.31 97 GLN D CA 1
ATOM 812 C C . GLN A 1 97 ? 149.918 171.588 176.933 1.00 140.46 97 GLN D C 1
ATOM 813 O O . GLN A 1 97 ? 150.687 170.755 177.418 1.00 140.50 97 GLN D O 1
ATOM 819 N N . LEU A 1 98 ? 150.189 172.223 175.791 1.00 138.55 98 LEU D N 1
ATOM 820 C CA . LEU A 1 98 ? 151.448 171.969 175.097 1.00 138.68 98 LEU D CA 1
ATOM 821 C C . LEU A 1 98 ? 152.639 172.382 175.955 1.00 138.62 98 LEU D C 1
ATOM 822 O O . LEU A 1 98 ? 153.587 171.608 176.140 1.00 138.82 98 LEU D O 1
ATOM 827 N N . ASP A 1 99 ? 152.601 173.600 176.500 1.00 137.48 99 ASP D N 1
ATOM 828 C CA . ASP A 1 99 ? 153.685 174.056 177.363 1.00 137.54 99 ASP D CA 1
ATOM 829 C C . ASP A 1 99 ? 153.781 173.205 178.623 1.00 138.56 99 ASP D C 1
ATOM 830 O O . ASP A 1 99 ? 154.885 172.854 179.065 1.00 139.44 99 ASP D O 1
ATOM 835 N N . PHE A 1 100 ? 152.635 172.859 179.216 1.00 137.62 100 PHE D N 1
ATOM 836 C CA . PHE A 1 100 ? 152.675 172.056 180.436 1.00 137.98 100 PHE D CA 1
ATOM 837 C C . PHE A 1 100 ? 153.256 170.667 180.175 1.00 137.65 100 PHE D C 1
ATOM 838 O O . PHE A 1 100 ? 154.030 170.147 180.988 1.00 138.29 100 PHE D O 1
ATOM 846 N N . GLU A 1 101 ? 152.917 170.058 179.037 1.00 134.33 101 GLU D N 1
ATOM 847 C CA . GLU A 1 101 ? 153.450 168.736 178.726 1.00 134.69 101 GLU D CA 1
ATOM 848 C C . GLU A 1 101 ? 154.925 168.810 178.348 1.00 134.47 101 GLU D C 1
ATOM 849 O O . GLU A 1 101 ? 155.680 167.868 178.608 1.00 135.10 101 GLU D O 1
ATOM 855 N N . ILE A 1 102 ? 155.360 169.921 177.748 1.00 132.78 102 ILE D N 1
ATOM 856 C CA . ILE A 1 102 ? 156.790 170.109 177.509 1.00 134.17 102 ILE D CA 1
ATOM 857 C C . ILE A 1 102 ? 157.540 170.175 178.834 1.00 135.22 102 ILE D C 1
ATOM 858 O O . ILE A 1 102 ? 158.604 169.558 179.001 1.00 135.66 102 ILE D O 1
ATOM 863 N N . LEU A 1 103 ? 156.990 170.915 179.800 1.00 129.91 103 LEU D N 1
ATOM 864 C CA . LEU A 1 103 ? 157.601 170.969 181.125 1.00 129.21 103 LEU D CA 1
ATOM 865 C C . LEU A 1 103 ? 157.639 169.589 181.769 1.00 130.65 103 LEU D C 1
ATOM 866 O O . LEU A 1 103 ? 158.645 169.208 182.382 1.00 131.53 103 LEU D O 1
ATOM 871 N N . GLU A 1 104 ? 156.551 168.826 181.642 1.00 128.22 104 GLU D N 1
ATOM 872 C CA . GLU A 1 104 ? 156.516 167.481 182.212 1.00 127.43 104 GLU D CA 1
ATOM 873 C C . GLU A 1 104 ? 157.562 166.576 181.572 1.00 127.63 104 GLU D C 1
ATOM 874 O O . GLU A 1 104 ? 158.225 165.795 182.265 1.00 129.36 104 GLU D O 1
ATOM 880 N N . GLU A 1 105 ? 157.715 166.656 180.249 1.00 124.09 105 GLU D N 1
ATOM 881 C CA . GLU A 1 105 ? 158.714 165.841 179.563 1.00 123.45 105 GLU D CA 1
ATOM 882 C C . GLU A 1 105 ? 160.122 166.201 180.021 1.00 123.90 105 GLU D C 1
ATOM 883 O O . GLU A 1 105 ? 160.960 165.319 180.254 1.00 125.67 105 GLU D O 1
ATOM 889 N N . GLU A 1 106 ? 160.402 167.499 180.157 1.00 115.58 106 GLU D N 1
ATOM 890 C CA . GLU A 1 106 ? 161.724 167.910 180.619 1.00 117.35 106 GLU D CA 1
ATOM 891 C C . GLU A 1 106 ? 161.977 167.440 182.048 1.00 118.32 106 GLU D C 1
ATOM 892 O O . GLU A 1 106 ? 163.089 167.008 182.382 1.00 119.89 106 GLU D O 1
ATOM 898 N N . LEU A 1 107 ? 160.955 167.510 182.904 1.00 112.78 107 LEU D N 1
ATOM 899 C CA . LEU A 1 107 ? 161.108 167.032 184.275 1.00 111.39 107 LEU D CA 1
ATOM 900 C C . LEU A 1 107 ? 161.354 165.528 184.312 1.00 113.02 107 LEU D C 1
ATOM 901 O O . LEU A 1 107 ? 162.151 165.041 185.123 1.00 113.27 107 LEU D O 1
ATOM 906 N N . SER A 1 108 ? 160.671 164.774 183.448 1.00 110.55 108 SER D N 1
ATOM 907 C CA . SER A 1 108 ? 160.913 163.336 183.372 1.00 109.03 108 SER D CA 1
ATOM 908 C C . SER A 1 108 ? 162.339 163.041 182.925 1.00 109.10 108 SER D C 1
ATOM 909 O O . SER A 1 108 ? 162.994 162.133 183.457 1.00 112.27 108 SER D O 1
ATOM 912 N N . ASP A 1 109 ? 162.839 163.800 181.946 1.00 103.07 109 ASP D N 1
ATOM 913 C CA . ASP A 1 109 ? 164.223 163.629 181.515 1.00 104.76 109 ASP D CA 1
ATOM 914 C C . ASP A 1 109 ? 165.190 163.918 182.658 1.00 103.02 109 ASP D C 1
ATOM 915 O O . ASP A 1 109 ? 166.185 163.203 182.841 1.00 102.10 109 ASP D O 1
ATOM 920 N N . ILE A 1 110 ? 164.911 164.962 183.440 1.00 99.92 110 ILE D N 1
ATOM 921 C CA . ILE A 1 110 ? 165.776 165.295 184.570 1.00 98.89 110 ILE D CA 1
ATOM 922 C C . ILE A 1 110 ? 165.749 164.184 185.615 1.00 102.20 110 ILE D C 1
ATOM 923 O O . ILE A 1 110 ? 166.783 163.836 186.196 1.00 105.10 110 ILE D O 1
ATOM 928 N N . ILE A 1 111 ? 164.567 163.619 185.877 1.00 94.51 111 ILE D N 1
ATOM 929 C CA . ILE A 1 111 ? 164.465 162.506 186.822 1.00 89.34 111 ILE D CA 1
ATOM 930 C C . ILE A 1 111 ? 165.302 161.327 186.344 1.00 89.33 111 ILE D C 1
ATOM 931 O O . ILE A 1 111 ? 166.034 160.700 187.123 1.00 92.36 111 ILE D O 1
ATOM 936 N N . ALA A 1 112 ? 165.199 161.005 185.053 1.00 83.26 112 ALA D N 1
ATOM 937 C CA . ALA A 1 112 ? 165.979 159.901 184.506 1.00 82.49 112 ALA D CA 1
ATOM 938 C C . ALA A 1 112 ? 167.472 160.155 184.660 1.00 82.68 112 ALA D C 1
ATOM 939 O O . ALA A 1 112 ? 168.226 159.258 185.059 1.00 83.36 112 ALA D O 1
ATOM 941 N N . ASP A 1 113 ? 167.915 161.378 184.357 1.00 89.12 113 ASP D N 1
ATOM 942 C CA . ASP A 1 113 ? 169.331 161.705 184.487 1.00 86.83 113 ASP D CA 1
ATOM 943 C C . ASP A 1 113 ? 169.795 161.605 185.934 1.00 84.31 113 ASP D C 1
ATOM 944 O O . ASP A 1 113 ? 170.890 161.102 186.207 1.00 89.93 113 ASP D O 1
ATOM 949 N N . VAL A 1 114 ? 168.977 162.080 186.875 1.00 77.16 114 VAL D N 1
ATOM 950 C CA . VAL A 1 114 ? 169.349 162.028 188.287 1.00 77.25 114 VAL D CA 1
ATOM 951 C C . VAL A 1 114 ? 169.496 160.583 188.743 1.00 81.91 114 VAL D C 1
ATOM 952 O O . VAL A 1 114 ? 170.470 160.219 189.415 1.00 84.68 114 VAL D O 1
ATOM 956 N N . HIS A 1 115 ? 168.526 159.738 188.385 1.00 77.43 115 HIS D N 1
ATOM 957 C CA . HIS A 1 115 ? 168.590 158.338 188.794 1.00 71.35 115 HIS D CA 1
ATOM 958 C C . HIS A 1 115 ? 169.801 157.642 188.186 1.00 70.65 115 HIS D C 1
ATOM 959 O O . HIS A 1 115 ? 170.509 156.893 188.875 1.00 75.42 115 HIS D O 1
ATOM 966 N N . ASP A 1 116 ? 170.064 157.887 186.899 1.00 76.51 116 ASP D N 1
ATOM 967 C CA . ASP A 1 116 ? 171.215 157.268 186.253 1.00 74.40 116 ASP D CA 1
ATOM 968 C C . ASP A 1 116 ? 172.519 157.723 186.893 1.00 72.65 116 ASP D C 1
ATOM 969 O O . ASP A 1 116 ? 173.428 156.915 187.105 1.00 75.57 116 ASP D O 1
ATOM 974 N N . LEU A 1 117 ? 172.630 159.015 187.209 1.00 71.18 117 LEU D N 1
ATOM 975 C CA . LEU A 1 117 ? 173.851 159.528 187.820 1.00 72.33 117 LEU D CA 1
ATOM 976 C C . LEU A 1 117 ? 174.065 158.941 189.210 1.00 75.98 117 LEU D C 1
ATOM 977 O O . LEU A 1 117 ? 175.195 158.591 189.579 1.00 81.86 117 LEU D O 1
ATOM 982 N N . ALA A 1 118 ? 172.992 158.826 189.998 1.00 68.18 118 ALA D N 1
ATOM 983 C CA . ALA A 1 118 ? 173.117 158.226 191.323 1.00 67.61 118 ALA D CA 1
ATOM 984 C C . ALA A 1 118 ? 173.548 156.768 191.229 1.00 73.21 118 ALA D C 1
ATOM 985 O O . ALA A 1 118 ? 174.428 156.320 191.978 1.00 73.99 118 ALA D O 1
ATOM 987 N N . LYS A 1 119 ? 172.949 156.016 190.301 1.00 74.25 119 LYS D N 1
ATOM 988 C CA . LYS A 1 119 ? 173.346 154.626 190.104 1.00 64.11 119 LYS D CA 1
ATOM 989 C C . LYS A 1 119 ? 174.803 154.524 189.670 1.00 67.58 119 LYS D C 1
ATOM 990 O O . LYS A 1 119 ? 175.538 153.644 190.131 1.00 74.72 119 LYS D O 1
ATOM 996 N N . PHE A 1 120 ? 175.232 155.419 188.779 1.00 70.73 120 PHE D N 1
ATOM 997 C CA . PHE A 1 120 ? 176.610 155.425 188.299 1.00 69.70 120 PHE D CA 1
ATOM 998 C C . PHE A 1 120 ? 177.589 155.659 189.443 1.00 70.69 120 PHE D C 1
ATOM 999 O O . PHE A 1 120 ? 178.581 154.930 189.592 1.00 74.64 120 PHE D O 1
ATOM 1007 N N . SER A 1 121 ? 177.311 156.662 190.278 1.00 64.77 121 SER D N 1
ATOM 1008 C CA . SER A 1 121 ? 178.191 156.953 191.406 1.00 65.51 121 SER D CA 1
ATOM 1009 C C . SER A 1 121 ? 178.233 155.792 192.392 1.00 66.47 121 SER D C 1
ATOM 1010 O O . SER A 1 121 ? 179.307 155.423 192.889 1.00 71.62 121 SER D O 1
ATOM 1013 N N . ARG A 1 122 ? 177.072 155.200 192.687 1.00 65.91 122 ARG D N 1
ATOM 1014 C CA . ARG A 1 122 ? 177.031 154.080 193.622 1.00 66.46 122 ARG D CA 1
ATOM 1015 C C . ARG A 1 122 ? 177.816 152.884 193.094 1.00 72.09 122 ARG D C 1
ATOM 1016 O O . ARG A 1 122 ? 178.578 152.253 193.839 1.00 74.19 122 ARG D O 1
ATOM 1024 N N . LEU A 1 123 ? 177.647 152.560 191.809 1.00 72.10 123 LEU D N 1
ATOM 1025 C CA . LEU A 1 123 ? 178.372 151.436 191.228 1.00 62.86 123 LEU D CA 1
ATOM 1026 C C . LEU A 1 123 ? 179.873 151.685 191.232 1.00 64.14 123 LEU D C 1
ATOM 1027 O O . LEU A 1 123 ? 180.661 150.762 191.472 1.00 71.88 123 LEU D O 1
ATOM 1032 N N . ASN A 1 124 ? 180.294 152.921 190.957 1.00 65.02 124 ASN D N 1
ATOM 1033 C CA . ASN A 1 124 ? 181.723 153.215 190.994 1.00 62.28 124 ASN D CA 1
ATOM 1034 C C . ASN A 1 124 ? 182.283 153.086 192.405 1.00 64.15 124 ASN D C 1
ATOM 1035 O O . ASN A 1 124 ? 183.401 152.588 192.589 1.00 74.09 124 ASN D O 1
ATOM 1040 N N . TYR A 1 125 ? 181.531 153.533 193.413 1.00 61.47 125 TYR D N 1
ATOM 1041 C CA . TYR A 1 125 ? 181.979 153.342 194.790 1.00 60.33 125 TYR D CA 1
ATOM 1042 C C . TYR A 1 125 ? 182.106 151.860 195.121 1.00 69.73 125 TYR D C 1
ATOM 1043 O O . TYR A 1 125 ? 183.074 151.434 195.769 1.00 75.07 125 TYR D O 1
ATOM 1052 N N . THR A 1 126 ? 181.138 151.060 194.671 1.00 75.85 126 THR D N 1
ATOM 1053 C CA . THR A 1 126 ? 181.203 149.616 194.872 1.00 66.01 126 THR D CA 1
ATOM 1054 C C . THR A 1 126 ? 182.451 149.027 194.227 1.00 66.73 126 THR D C 1
ATOM 1055 O O . THR A 1 126 ? 183.142 148.193 194.825 1.00 73.35 126 THR D O 1
ATOM 1059 N N . GLY A 1 127 ? 182.754 149.452 192.999 1.00 66.83 127 GLY D N 1
ATOM 1060 C CA . GLY A 1 127 ? 183.939 148.952 192.320 1.00 62.11 127 GLY D CA 1
ATOM 1061 C C . GLY A 1 127 ? 185.225 149.331 193.028 1.00 65.26 127 GLY D C 1
ATOM 1062 O O . GLY A 1 127 ? 186.151 148.522 193.131 1.00 75.53 127 GLY D O 1
ATOM 1063 N N . PHE A 1 128 ? 185.300 150.567 193.523 1.00 64.87 128 PHE D N 1
ATOM 1064 C CA . PHE A 1 128 ? 186.474 150.989 194.281 1.00 67.21 128 PHE D CA 1
ATOM 1065 C C . PHE A 1 128 ? 186.659 150.125 195.521 1.00 68.05 128 PHE D C 1
ATOM 1066 O O . PHE A 1 128 ? 187.773 149.677 195.826 1.00 71.98 128 PHE D O 1
ATOM 1074 N N . GLN A 1 129 ? 185.568 149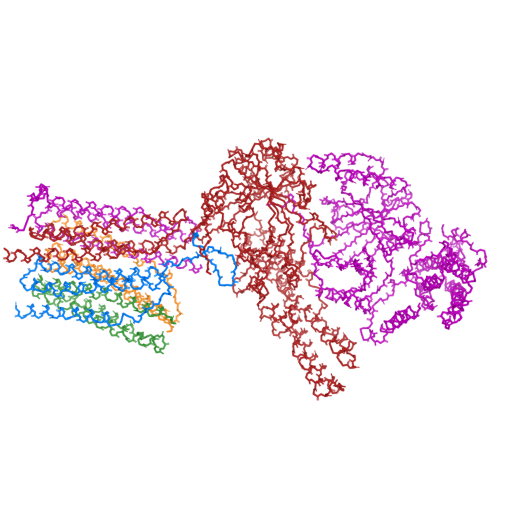.882 196.252 1.00 74.55 129 GLN D N 1
ATOM 1075 C CA . GLN A 1 129 ? 185.659 149.061 197.455 1.00 74.14 129 GLN D CA 1
ATOM 1076 C C . GLN A 1 129 ? 186.080 147.635 197.122 1.00 78.79 129 GLN D C 1
ATOM 1077 O O . GLN A 1 129 ? 186.900 147.039 197.832 1.00 82.04 129 GLN D O 1
ATOM 1083 N N . LYS A 1 130 ? 185.533 147.073 196.040 1.00 78.53 130 LYS D N 1
ATOM 1084 C CA . LYS A 1 130 ? 185.908 145.724 195.628 1.00 74.40 130 LYS D CA 1
ATOM 1085 C C . LYS A 1 130 ? 187.391 145.646 195.291 1.00 76.14 130 LYS D C 1
ATOM 1086 O O . LYS A 1 130 ? 188.084 144.704 195.694 1.00 79.25 130 LYS D O 1
ATOM 1092 N N . ILE A 1 131 ? 187.894 146.633 194.547 1.00 84.45 131 ILE D N 1
ATOM 1093 C CA . ILE A 1 131 ? 189.303 146.634 194.163 1.00 81.98 131 ILE D CA 1
ATOM 1094 C C . ILE A 1 131 ? 190.197 146.739 195.390 1.00 83.58 131 ILE D C 1
ATOM 1095 O O . ILE A 1 131 ? 191.208 146.034 195.500 1.00 85.28 131 ILE D O 1
ATOM 1100 N N . ILE A 1 132 ? 189.846 147.617 196.332 1.00 88.87 132 ILE D N 1
ATOM 1101 C CA . ILE A 1 132 ? 190.669 147.769 197.529 1.00 88.58 132 ILE D CA 1
ATOM 1102 C C . ILE A 1 132 ? 190.660 146.491 198.361 1.00 92.42 132 ILE D C 1
ATOM 1103 O O . ILE A 1 132 ? 191.698 146.075 198.898 1.00 97.58 132 ILE D O 1
ATOM 1108 N N . LYS A 1 133 ? 189.491 145.854 198.493 1.00 94.81 133 LYS D N 1
ATOM 1109 C CA . LYS A 1 133 ? 189.411 144.600 199.234 1.00 95.01 133 LYS D CA 1
ATOM 1110 C C . LYS A 1 133 ? 190.264 143.523 198.577 1.00 94.16 133 LYS D C 1
ATOM 1111 O O . LYS A 1 133 ? 191.009 142.802 199.251 1.00 91.89 133 LYS D O 1
ATOM 1117 N N . LYS A 1 134 ? 190.180 143.413 197.251 1.00 93.91 134 LYS D N 1
ATOM 1118 C CA . LYS A 1 134 ? 190.978 142.419 196.545 1.00 92.75 134 LYS D CA 1
ATOM 1119 C C . LYS A 1 134 ? 192.466 142.693 196.715 1.00 94.55 134 LYS D C 1
ATOM 1120 O O . LYS A 1 134 ? 193.260 141.760 196.883 1.00 100.03 134 LYS D O 1
ATOM 1126 N N . HIS A 1 135 ? 192.860 143.967 196.690 1.00 94.79 135 HIS D N 1
ATOM 1127 C CA . HIS A 1 135 ? 194.262 144.314 196.895 1.00 94.81 135 HIS D CA 1
ATOM 1128 C C . HIS A 1 135 ? 194.733 143.861 198.271 1.00 96.32 135 HIS D C 1
ATOM 1129 O O . HIS A 1 135 ? 195.662 143.055 198.386 1.00 101.51 135 HIS D O 1
ATOM 1136 N N . ASP A 1 136 ? 194.107 144.372 199.336 1.00 99.07 136 ASP D N 1
ATOM 1137 C CA . ASP A 1 136 ? 194.656 144.086 200.660 1.00 100.45 136 ASP D CA 1
ATOM 1138 C C . ASP A 1 136 ? 194.414 142.635 201.061 1.00 100.39 136 ASP D C 1
ATOM 1139 O O . ASP A 1 136 ? 194.964 142.173 202.067 1.00 99.33 136 ASP D O 1
ATOM 1144 N N . LYS A 1 137 ? 193.602 141.899 200.293 1.00 100.50 137 LYS D N 1
ATOM 1145 C CA . LYS A 1 137 ? 193.487 140.464 200.524 1.00 101.44 137 LYS D CA 1
ATOM 1146 C C . LYS A 1 137 ? 194.596 139.687 199.825 1.00 102.39 137 LYS D C 1
ATOM 1147 O O . LYS A 1 137 ? 195.203 138.793 200.426 1.00 102.15 137 LYS D O 1
ATOM 1153 N N . LYS A 1 138 ? 194.876 140.009 198.559 1.00 105.12 138 LYS D N 1
ATOM 1154 C CA . LYS A 1 138 ? 195.839 139.225 197.792 1.00 103.84 138 LYS D CA 1
ATOM 1155 C C . LYS A 1 138 ? 197.274 139.491 198.231 1.00 105.37 138 LYS D C 1
ATOM 1156 O O . LYS A 1 138 ? 198.066 138.552 198.364 1.00 107.36 138 LYS D O 1
ATOM 1162 N N . THR A 1 139 ? 197.628 140.750 198.459 1.00 108.96 139 THR D N 1
ATOM 1163 C CA . THR A 1 139 ? 198.983 141.118 198.841 1.00 107.44 139 THR D CA 1
ATOM 1164 C C . THR A 1 139 ? 199.079 141.315 200.351 1.00 109.35 139 THR D C 1
ATOM 1165 O O . THR A 1 139 ? 198.086 141.261 201.080 1.00 110.45 139 THR D O 1
ATOM 1169 N N . GLY A 1 140 ? 200.304 141.545 200.815 1.00 111.84 140 GLY D N 1
ATOM 1170 C CA . GLY A 1 140 ? 200.557 141.720 202.232 1.00 112.60 140 GLY D CA 1
ATOM 1171 C C . GLY A 1 140 ? 200.567 143.167 202.681 1.00 114.04 140 GLY D C 1
ATOM 1172 O O . GLY A 1 140 ? 200.960 143.468 203.812 1.00 113.80 140 GLY D O 1
ATOM 1173 N N . PHE A 1 141 ? 200.137 144.073 201.807 1.00 111.01 141 PHE D N 1
ATOM 1174 C CA . PHE A 1 141 ? 200.098 145.498 202.101 1.00 108.93 141 PHE D CA 1
ATOM 1175 C C . PHE A 1 141 ? 198.653 145.963 202.197 1.00 109.39 141 PHE D C 1
ATOM 1176 O O . PHE A 1 141 ? 197.806 145.563 201.392 1.00 108.53 141 PHE D O 1
ATOM 1184 N N . ILE A 1 142 ? 198.380 146.813 203.183 1.00 106.07 142 ILE D N 1
ATOM 1185 C CA . ILE A 1 142 ? 197.038 147.316 203.448 1.00 103.68 142 ILE D CA 1
ATOM 1186 C C . ILE A 1 142 ? 196.897 148.679 202.786 1.00 101.48 142 ILE D C 1
ATOM 1187 O O . ILE A 1 142 ? 197.694 149.589 203.043 1.00 100.69 142 ILE D O 1
ATOM 1192 N N . LEU A 1 143 ? 195.883 148.821 201.933 1.00 95.96 143 LEU D N 1
ATOM 1193 C CA . LEU A 1 143 ? 195.629 150.066 201.226 1.00 95.97 143 LEU D CA 1
ATOM 1194 C C . LEU A 1 143 ? 194.309 150.716 201.616 1.00 99.11 143 LEU D C 1
ATOM 1195 O O . LEU A 1 143 ? 194.000 151.802 201.116 1.00 102.70 143 LEU D O 1
ATOM 1200 N N . LYS A 1 144 ? 193.532 150.087 202.497 1.00 97.81 144 LYS D N 1
ATOM 1201 C CA . LYS A 1 144 ? 192.231 150.636 202.869 1.00 95.73 144 LYS D CA 1
ATOM 1202 C C . LYS A 1 144 ? 192.291 152.042 203.465 1.00 95.15 144 LYS D C 1
ATOM 1203 O O . LYS A 1 144 ? 191.477 152.884 203.050 1.00 94.69 144 LYS D O 1
ATOM 1209 N N . PRO A 1 145 ? 193.193 152.373 204.414 1.00 95.16 145 PRO D N 1
ATOM 1210 C CA . PRO A 1 145 ? 193.156 153.718 205.012 1.00 94.64 145 PRO D CA 1
ATOM 1211 C C . PRO A 1 145 ? 193.493 154.822 204.023 1.00 96.15 145 PRO D C 1
ATOM 1212 O O . PRO A 1 145 ? 192.776 155.824 203.917 1.00 98.36 145 PRO D O 1
ATOM 1216 N N . VAL A 1 146 ? 194.607 154.644 203.311 1.00 89.36 146 VAL D N 1
ATOM 1217 C CA . VAL A 1 146 ? 195.085 155.677 202.397 1.00 89.62 146 VAL D CA 1
ATOM 1218 C C . VAL A 1 146 ? 194.060 155.926 201.299 1.00 88.92 146 VAL D C 1
ATOM 1219 O O . VAL A 1 146 ? 193.730 157.075 200.977 1.00 94.11 146 VAL D O 1
ATOM 1223 N N . PHE A 1 147 ? 193.523 154.854 200.718 1.00 74.10 147 PHE D N 1
ATOM 1224 C CA . PHE A 1 147 ? 192.557 155.053 199.650 1.00 76.82 147 PHE D CA 1
ATOM 1225 C C . PHE A 1 147 ? 191.202 155.504 200.170 1.00 84.89 147 PHE D C 1
ATOM 1226 O O . PHE A 1 147 ? 190.471 156.174 199.437 1.00 90.60 147 PHE D O 1
ATOM 1234 N N . GLN A 1 148 ? 190.846 155.168 201.411 1.00 85.87 148 GLN D N 1
ATOM 1235 C CA . GLN A 1 148 ? 189.648 155.755 202.000 1.00 85.32 148 GLN D CA 1
ATOM 1236 C C . GLN A 1 148 ? 189.805 157.261 202.147 1.00 83.52 148 GLN D C 1
ATOM 1237 O O . GLN A 1 148 ? 188.865 158.020 201.885 1.00 86.25 148 GLN D O 1
ATOM 1243 N N . VAL A 1 149 ? 190.994 157.710 202.552 1.00 78.09 149 VAL D N 1
ATOM 1244 C CA . VAL A 1 149 ? 191.264 159.143 202.617 1.00 78.73 149 VAL D CA 1
ATOM 1245 C C . VAL A 1 149 ? 191.190 159.775 201.232 1.00 78.86 149 VAL D C 1
ATOM 1246 O O . VAL A 1 149 ? 190.635 160.868 201.073 1.00 82.63 149 VAL D O 1
ATOM 1250 N N . ARG A 1 150 ? 191.745 159.113 200.215 1.00 75.42 150 ARG D N 1
ATOM 1251 C CA . ARG A 1 150 ? 191.661 159.647 198.856 1.00 75.30 150 ARG D CA 1
ATOM 1252 C C . ARG A 1 150 ? 190.210 159.749 198.392 1.00 79.10 150 ARG D C 1
ATOM 1253 O O . ARG A 1 150 ? 189.804 160.751 197.788 1.00 84.78 150 ARG D O 1
ATOM 1261 N N . LEU A 1 151 ? 189.412 158.716 198.673 1.00 72.78 151 LEU D N 1
ATOM 1262 C CA . LEU A 1 151 ? 188.004 158.729 198.294 1.00 73.19 151 LEU D CA 1
ATOM 1263 C C . LEU A 1 151 ? 187.249 159.839 199.012 1.00 78.68 151 LEU D C 1
ATOM 1264 O O . LEU A 1 151 ? 186.369 160.480 198.428 1.00 82.78 151 LEU D O 1
ATOM 1269 N N . ASP A 1 152 ? 187.564 160.066 200.289 1.00 80.32 152 ASP D N 1
ATOM 1270 C CA . ASP A 1 152 ? 186.943 161.169 201.014 1.00 80.31 152 ASP D CA 1
ATOM 1271 C C . ASP A 1 152 ? 187.354 162.513 200.428 1.00 80.88 152 ASP D C 1
ATOM 1272 O O . ASP A 1 152 ? 186.539 163.438 200.345 1.00 81.48 152 ASP D O 1
ATOM 1277 N N . SER A 1 153 ? 188.619 162.642 200.024 1.00 80.68 153 SER D N 1
ATOM 1278 C CA . SER A 1 153 ? 189.087 163.880 199.415 1.00 78.96 153 SER D CA 1
ATOM 1279 C C . SER A 1 153 ? 188.481 164.113 198.038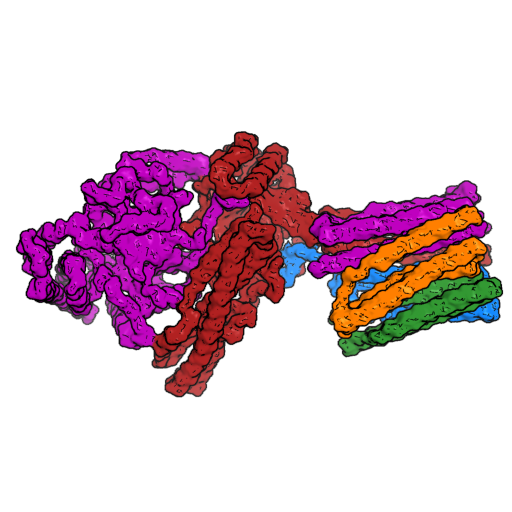 1.00 75.76 153 SER D C 1
ATOM 1280 O O . SER A 1 153 ? 188.428 165.261 197.587 1.00 80.03 153 SER D O 1
ATOM 1283 N N . LYS A 1 154 ? 188.025 163.060 197.364 1.00 74.66 154 LYS D N 1
ATOM 1284 C CA . LYS A 1 154 ? 187.325 163.181 196.084 1.00 78.47 154 LYS D CA 1
ATOM 1285 C C . LYS A 1 154 ? 185.994 162.447 196.182 1.00 79.75 154 LYS D C 1
ATOM 1286 O O . LYS A 1 154 ? 185.819 161.361 195.617 1.00 85.09 154 LYS D O 1
ATOM 1292 N N . PRO A 1 155 ? 185.023 163.023 196.897 1.00 69.90 155 PRO D N 1
ATOM 1293 C CA . PRO A 1 155 ? 183.752 162.334 197.203 1.00 69.55 155 PRO D CA 1
ATOM 1294 C C . PRO A 1 155 ? 182.683 162.465 196.121 1.00 68.48 155 PRO D C 1
ATOM 1295 O O . PRO A 1 155 ? 181.765 163.279 196.182 1.00 72.66 155 PRO D O 1
ATOM 1299 N N . PHE A 1 156 ? 182.797 161.631 195.091 1.00 67.47 156 PHE D N 1
ATOM 1300 C CA . PHE A 1 156 ? 181.773 161.580 194.057 1.00 73.49 156 PHE D CA 1
ATOM 1301 C C . PHE A 1 156 ? 180.523 160.834 194.503 1.00 75.96 156 PHE D C 1
ATOM 1302 O O . PHE A 1 156 ? 179.523 160.843 193.777 1.00 76.36 156 PHE D O 1
ATOM 1310 N N . PHE A 1 157 ? 180.555 160.192 195.673 1.00 74.41 157 PHE D N 1
ATOM 1311 C CA . PHE A 1 157 ? 179.431 159.415 196.175 1.00 70.36 157 PHE D CA 1
ATOM 1312 C C . PHE A 1 157 ? 178.630 160.121 197.257 1.00 74.92 157 PHE D C 1
ATOM 1313 O O . PHE A 1 157 ? 177.448 159.808 197.427 1.00 77.39 157 PHE D O 1
ATOM 1321 N N . LYS A 1 158 ? 179.235 161.058 197.988 1.00 76.07 158 LYS D N 1
ATOM 1322 C CA . LYS A 1 158 ? 178.540 161.798 199.040 1.00 70.59 158 LYS D CA 1
ATOM 1323 C C . LYS A 1 158 ? 177.720 162.922 198.405 1.00 80.21 158 LYS D C 1
ATOM 1324 O O . LYS A 1 158 ? 178.001 164.113 198.550 1.00 85.76 158 LYS D O 1
ATOM 1330 N N . GLU A 1 159 ? 176.678 162.514 197.685 1.00 89.57 159 GLU D N 1
ATOM 1331 C CA . GLU A 1 159 ? 175.806 163.447 196.977 1.00 88.47 159 GLU D CA 1
ATOM 1332 C C . GLU A 1 159 ? 174.373 162.966 197.145 1.00 89.31 159 GLU D C 1
ATOM 1333 O O . GLU A 1 159 ? 174.010 161.902 196.634 1.00 90.14 159 GLU D O 1
ATOM 1339 N N . ASN A 1 160 ? 173.562 163.748 197.852 1.00 98.48 160 ASN D N 1
ATOM 1340 C CA . ASN A 1 160 ? 172.181 163.371 198.145 1.00 99.38 160 ASN D CA 1
ATOM 1341 C C . ASN A 1 160 ? 171.337 163.664 196.914 1.00 97.73 160 ASN D C 1
ATOM 1342 O O . ASN A 1 160 ? 170.944 164.807 196.670 1.00 97.21 160 ASN D O 1
ATOM 1347 N N . TYR A 1 161 ? 171.056 162.628 196.130 1.00 94.99 161 TYR D N 1
ATOM 1348 C CA . TYR A 1 161 ? 170.224 162.771 194.946 1.00 95.18 161 TYR D CA 1
ATOM 1349 C C . TYR A 1 161 ? 168.750 162.531 195.235 1.00 97.83 161 TYR D C 1
ATOM 1350 O O . TYR A 1 161 ? 167.920 162.729 194.343 1.00 99.74 161 TYR D O 1
ATOM 1359 N N . ASP A 1 162 ? 168.410 162.112 196.456 1.00 109.13 162 ASP D N 1
ATOM 1360 C CA . ASP A 1 162 ? 167.009 161.930 196.820 1.00 108.44 162 ASP D CA 1
ATOM 1361 C C . ASP A 1 162 ? 166.279 163.264 196.884 1.00 109.41 162 ASP D C 1
ATOM 1362 O O . ASP A 1 162 ? 165.112 163.359 196.486 1.00 111.54 162 ASP D O 1
ATOM 1367 N N . GLU A 1 163 ? 166.948 164.302 197.391 1.00 109.81 163 GLU D N 1
ATOM 1368 C CA . GLU A 1 163 ? 166.341 165.627 197.450 1.00 109.88 163 GLU D CA 1
ATOM 1369 C C . GLU A 1 163 ? 166.012 166.127 196.049 1.00 111.03 163 GLU D C 1
ATOM 1370 O O . GLU A 1 163 ? 164.955 166.728 195.824 1.00 112.56 163 GLU D O 1
ATOM 1376 N N . LEU A 1 164 ? 166.906 165.881 195.090 1.00 106.58 164 LEU D N 1
ATOM 1377 C CA . LEU A 1 164 ? 166.639 166.277 193.711 1.00 105.48 164 LEU D CA 1
ATOM 1378 C C . LEU A 1 164 ? 165.423 165.550 193.154 1.00 104.83 164 LEU D C 1
ATOM 1379 O O . LEU A 1 164 ? 164.594 166.153 192.464 1.00 108.11 164 LEU D O 1
ATOM 1384 N N . VAL A 1 165 ? 165.302 164.252 193.438 1.00 101.93 165 VAL D N 1
ATOM 1385 C CA . VAL A 1 165 ? 164.140 163.498 192.976 1.00 103.65 165 VAL D CA 1
ATOM 1386 C C . VAL A 1 165 ? 162.866 164.054 193.595 1.00 105.23 165 VAL D C 1
ATOM 1387 O O . VAL A 1 165 ? 161.845 164.203 192.915 1.00 108.97 165 VAL D O 1
ATOM 1391 N N . VAL A 1 166 ? 162.907 164.375 194.890 1.00 108.70 166 VAL D N 1
ATOM 1392 C CA . VAL A 1 166 ? 161.736 164.941 195.558 1.00 109.05 166 VAL D CA 1
ATOM 1393 C C . VAL A 1 166 ? 161.348 166.269 194.918 1.00 110.26 166 VAL D C 1
ATOM 1394 O O . VAL A 1 166 ? 160.169 166.530 194.653 1.00 110.74 166 VAL D O 1
ATOM 1398 N N . LYS A 1 167 ? 162.336 167.128 194.664 1.00 110.18 167 LYS D N 1
ATOM 1399 C CA . LYS A 1 167 ? 162.051 168.441 194.095 1.00 110.08 167 LYS D CA 1
ATOM 1400 C C . LYS A 1 167 ? 161.481 168.326 192.686 1.00 109.73 167 LYS D C 1
ATOM 1401 O O . LYS A 1 167 ? 160.515 169.018 192.339 1.00 112.09 167 LYS D O 1
ATOM 1407 N N . ILE A 1 168 ? 162.062 167.457 191.856 1.00 104.19 168 ILE D N 1
ATOM 1408 C CA . ILE A 1 168 ? 161.556 167.307 190.497 1.00 103.93 168 ILE D CA 1
ATOM 1409 C C . ILE A 1 168 ? 160.174 166.665 190.502 1.00 105.84 168 ILE D C 1
ATOM 1410 O O . ILE A 1 168 ? 159.326 167.005 189.671 1.00 110.29 168 ILE D O 1
ATOM 1415 N N . SER A 1 169 ? 159.914 165.738 191.428 1.00 109.46 169 SER D N 1
ATOM 1416 C CA . SER A 1 169 ? 158.575 165.171 191.543 1.00 110.94 169 SER D CA 1
ATOM 1417 C C . SER A 1 169 ? 157.565 166.228 191.969 1.00 113.31 169 SER D C 1
ATOM 1418 O O . SER A 1 169 ? 156.427 166.242 191.487 1.00 115.02 169 SER D O 1
ATOM 1421 N N . GLN A 1 170 ? 157.961 167.120 192.881 1.00 113.06 170 GLN D N 1
ATOM 1422 C CA . GLN A 1 170 ? 157.083 168.217 193.275 1.00 111.62 170 GLN D CA 1
ATOM 1423 C C . GLN A 1 170 ? 156.788 169.132 192.095 1.00 110.44 170 GLN D C 1
ATOM 1424 O O . GLN A 1 170 ? 155.643 169.558 191.898 1.00 111.48 170 GLN D O 1
ATOM 1430 N N . LEU A 1 171 ? 157.812 169.445 191.299 1.00 112.24 171 LEU D N 1
ATOM 1431 C CA . LEU A 1 171 ? 157.604 170.268 190.111 1.00 112.33 171 LEU D CA 1
ATOM 1432 C C . LEU A 1 171 ? 156.685 169.573 189.114 1.00 113.48 171 LEU D C 1
ATOM 1433 O O . LEU A 1 171 ? 155.824 170.214 188.500 1.00 117.73 171 LEU D O 1
ATOM 1438 N N . TYR A 1 172 ? 156.859 168.263 188.934 1.00 116.99 172 TYR D N 1
ATOM 1439 C CA . TYR A 1 172 ? 155.996 167.504 188.035 1.00 117.64 172 TYR D CA 1
ATOM 1440 C C . TYR A 1 172 ? 154.552 167.523 188.520 1.00 119.01 172 TYR D C 1
ATOM 1441 O O . TYR A 1 172 ? 153.623 167.688 187.722 1.00 120.27 172 TYR D O 1
ATOM 1450 N N . ASP A 1 173 ? 154.345 167.353 189.828 1.00 122.25 173 ASP D N 1
ATOM 1451 C CA . ASP A 1 173 ? 152.995 167.401 190.379 1.00 123.16 173 ASP D CA 1
ATOM 1452 C C . ASP A 1 173 ? 152.372 168.778 190.192 1.00 124.10 173 ASP D C 1
ATOM 1453 O O . ASP A 1 173 ? 151.191 168.892 189.842 1.00 124.94 173 ASP D O 1
ATOM 1458 N N . ILE A 1 174 ? 153.153 169.837 190.420 1.00 123.70 174 ILE D N 1
ATOM 1459 C CA . ILE A 1 174 ? 152.643 171.195 190.244 1.00 122.28 174 ILE D CA 1
ATOM 1460 C C . ILE A 1 174 ? 152.262 171.434 188.788 1.00 122.07 174 ILE D C 1
ATOM 1461 O O . ILE A 1 174 ? 151.209 172.010 188.489 1.00 124.87 174 ILE D O 1
ATOM 1466 N N . ALA A 1 175 ? 153.118 170.999 187.861 1.00 123.12 175 ALA D N 1
ATOM 1467 C CA . ALA A 1 175 ? 152.824 171.168 186.442 1.00 125.61 175 ALA D CA 1
ATOM 1468 C C . ALA A 1 175 ? 151.575 170.394 186.041 1.00 127.34 175 ALA D C 1
ATOM 1469 O O . ALA A 1 175 ? 150.734 170.905 185.294 1.00 127.34 175 ALA D O 1
ATOM 1471 N N . ARG A 1 176 ? 151.434 169.160 186.533 1.00 130.33 176 ARG D N 1
ATOM 1472 C CA . ARG A 1 176 ? 150.256 168.363 186.208 1.00 130.20 176 ARG D CA 1
ATOM 1473 C C . ARG A 1 176 ? 148.987 169.000 186.762 1.00 130.21 176 ARG D C 1
ATOM 1474 O O . ARG A 1 176 ? 147.949 169.017 186.090 1.00 131.58 176 ARG D O 1
ATOM 1482 N N . THR A 1 177 ? 149.051 169.530 187.985 1.00 132.00 177 THR D N 1
ATOM 1483 C CA . THR A 1 177 ? 147.871 170.140 188.590 1.00 133.09 177 THR D CA 1
ATOM 1484 C C . THR A 1 177 ? 147.483 171.428 187.872 1.00 132.69 177 THR D C 1
ATOM 1485 O O . THR A 1 177 ? 146.308 171.641 187.551 1.00 132.30 177 THR D O 1
ATOM 1489 N N . SER A 1 178 ? 148.459 172.300 187.605 1.00 132.19 178 SER D N 1
ATOM 1490 C CA . SER A 1 178 ? 148.157 173.591 186.999 1.00 132.29 178 SER D CA 1
ATOM 1491 C C . SER A 1 178 ? 147.885 173.490 185.504 1.00 132.71 178 SER D C 1
ATOM 1492 O O . SER A 1 178 ? 147.293 174.413 184.934 1.00 133.05 178 SER D O 1
ATOM 1495 N N . GLY A 1 179 ? 148.301 172.405 184.856 1.00 132.65 179 GLY D N 1
ATOM 1496 C CA . GLY A 1 179 ? 148.036 172.232 183.443 1.00 133.08 179 GLY D CA 1
ATOM 1497 C C . GLY A 1 179 ? 146.729 171.518 183.173 1.00 134.34 179 GLY D C 1
ATOM 1498 O O . GLY A 1 179 ? 146.219 171.535 182.049 1.00 134.91 179 GLY D O 1
ATOM 1499 N N . ARG A 1 180 ? 146.183 170.884 184.200 1.00 134.23 180 ARG D N 1
ATOM 1500 C CA . ARG A 1 180 ? 144.931 170.157 184.047 1.00 135.02 180 ARG D CA 1
ATOM 1501 C C . ARG A 1 180 ? 143.773 171.141 183.919 1.00 135.78 180 ARG D C 1
ATOM 1502 O O . ARG A 1 180 ? 143.616 172.019 184.775 1.00 134.07 180 ARG D O 1
ATOM 1510 N N . PRO A 1 181 ? 142.948 171.037 182.867 1.00 142.49 181 PRO D N 1
ATOM 1511 C CA . PRO A 1 181 ? 141.792 171.916 182.658 1.00 141.83 181 PRO D CA 1
ATOM 1512 C C . PRO A 1 181 ? 140.771 171.824 183.789 1.00 140.63 181 PRO D C 1
ATOM 1513 O O . PRO A 1 181 ? 140.448 170.714 184.212 1.00 140.70 181 PRO D O 1
ATOM 1517 N N . PHE A 1 195 ? 156.965 159.281 173.234 1.00 113.97 195 PHE D N 1
ATOM 1518 C CA . PHE A 1 195 ? 157.625 158.004 173.474 1.00 113.09 195 PHE D CA 1
ATOM 1519 C C . PHE A 1 195 ? 156.822 156.844 172.904 1.00 111.47 195 PHE D C 1
ATOM 1520 O O . PHE A 1 195 ? 155.679 157.012 172.482 1.00 111.52 195 PHE D O 1
ATOM 1528 N N . VAL A 1 196 ? 157.434 155.665 172.898 1.00 109.82 196 VAL D N 1
ATOM 1529 C CA . VAL A 1 196 ? 156.763 154.423 172.543 1.00 110.78 196 VAL D CA 1
ATOM 1530 C C . VAL A 1 196 ? 156.678 153.566 173.798 1.00 111.55 196 VAL D C 1
ATOM 1531 O O . VAL A 1 196 ? 157.678 153.386 174.507 1.00 110.55 196 VAL D O 1
ATOM 1535 N N . ARG A 1 197 ? 155.479 153.073 174.090 1.00 100.63 197 ARG D N 1
ATOM 1536 C CA . ARG A 1 197 ? 155.236 152.216 175.240 1.00 97.98 197 ARG D CA 1
ATOM 1537 C C . ARG A 1 197 ? 155.040 150.792 174.737 1.00 98.69 197 ARG D C 1
ATOM 1538 O O . ARG A 1 197 ? 154.330 150.566 173.750 1.00 101.65 197 ARG D O 1
ATOM 1546 N N . GLN A 1 198 ? 155.713 149.847 175.384 1.00 86.94 198 GLN D N 1
ATOM 1547 C CA . GLN A 1 198 ? 155.646 148.437 175.024 1.00 87.44 198 GLN D CA 1
ATOM 1548 C C . GLN A 1 198 ? 155.548 147.629 176.305 1.00 85.12 198 GLN D C 1
ATOM 1549 O O . GLN A 1 198 ? 156.419 147.734 177.175 1.00 87.69 198 GLN D O 1
ATOM 1555 N N . THR A 1 199 ? 154.494 146.834 176.430 1.00 69.44 199 THR D N 1
ATOM 1556 C CA . THR A 1 199 ? 154.278 146.025 177.619 1.00 69.47 199 THR D CA 1
ATOM 1557 C C . THR A 1 199 ? 154.203 144.561 177.219 1.00 70.16 199 THR D C 1
ATOM 1558 O O . THR A 1 199 ? 153.448 144.198 176.312 1.00 75.13 199 THR D O 1
ATOM 1562 N N . THR A 1 200 ? 154.980 143.727 177.901 1.00 52.01 200 THR D N 1
ATOM 1563 C CA . THR A 1 200 ? 155.077 142.315 177.573 1.00 53.90 200 THR D CA 1
ATOM 1564 C C . THR A 1 200 ? 154.893 141.478 178.830 1.00 53.55 200 THR D C 1
ATOM 1565 O O . THR A 1 200 ? 155.197 141.917 179.943 1.00 52.81 200 THR D O 1
ATOM 1569 N N . LYS A 1 201 ? 154.377 140.266 178.641 1.00 52.47 201 LYS D N 1
ATOM 1570 C CA . LYS A 1 201 ? 154.089 139.345 179.728 1.00 44.12 201 LYS D CA 1
ATOM 1571 C C . LYS A 1 201 ? 154.874 138.058 179.518 1.00 48.09 201 LYS D C 1
ATOM 1572 O O . LYS A 1 201 ? 154.936 137.534 178.403 1.00 58.36 201 LYS D O 1
ATOM 1578 N N . TYR A 1 202 ? 155.473 137.555 180.594 1.00 37.41 202 TYR D N 1
ATOM 1579 C CA . TYR A 1 202 ? 156.352 136.398 180.530 1.00 32.60 202 TYR D CA 1
ATOM 1580 C C . TYR A 1 202 ? 155.980 135.416 181.627 1.00 38.42 202 TYR D C 1
ATOM 1581 O O . TYR A 1 202 ? 155.510 135.808 182.695 1.00 60.45 202 TYR D O 1
ATOM 1590 N N . TRP A 1 203 ? 156.197 134.135 181.354 1.00 32.01 203 TRP D N 1
ATOM 1591 C CA . TRP A 1 203 ? 156.017 133.088 182.347 1.00 31.59 203 TRP D CA 1
ATOM 1592 C C . TRP A 1 203 ? 157.361 132.738 182.964 1.00 44.13 203 TRP D C 1
ATOM 1593 O O . TRP A 1 203 ? 158.338 132.492 182.251 1.00 61.39 203 TRP D O 1
ATOM 1604 N N . VAL A 1 204 ? 157.405 132.715 184.290 1.00 41.61 204 VAL D N 1
ATOM 1605 C CA . VAL A 1 204 ? 158.616 132.408 185.037 1.00 38.54 204 VAL D CA 1
ATOM 1606 C C . VAL A 1 204 ? 158.360 131.135 185.827 1.00 42.70 204 VAL D C 1
ATOM 1607 O O . VAL A 1 204 ? 157.416 131.072 186.623 1.00 54.27 204 VAL D O 1
ATOM 1611 N N . HIS A 1 205 ? 159.183 130.121 185.590 1.00 43.46 205 HIS D N 1
ATOM 1612 C CA . HIS A 1 205 ? 159.114 128.912 186.384 1.00 42.63 205 HIS D CA 1
ATOM 1613 C C . HIS A 1 205 ? 159.520 129.230 187.822 1.00 50.03 205 HIS D C 1
ATOM 1614 O O . HIS A 1 205 ? 160.365 130.098 188.055 1.00 57.24 205 HIS D O 1
ATOM 1621 N N . PRO A 1 206 ? 158.914 128.563 188.807 1.00 49.82 206 PRO D N 1
ATOM 1622 C CA . PRO A 1 206 ? 159.286 128.838 190.205 1.00 53.04 206 PRO D CA 1
ATOM 1623 C C . PRO A 1 206 ? 160.771 128.680 190.484 1.00 55.82 206 PRO D C 1
ATOM 1624 O O . PRO A 1 206 ? 161.353 129.503 191.202 1.00 55.56 206 PRO D O 1
ATOM 1628 N N . ASP A 1 207 ? 161.410 127.661 189.901 1.00 51.32 207 ASP D N 1
ATOM 1629 C CA . ASP A 1 207 ? 162.840 127.460 190.111 1.00 49.97 207 ASP D CA 1
ATOM 1630 C C . ASP A 1 207 ? 163.650 128.662 189.649 1.00 54.08 207 ASP D C 1
ATOM 1631 O O . ASP A 1 207 ? 164.731 128.927 190.188 1.00 58.46 207 ASP D O 1
ATOM 1636 N N . ASN A 1 208 ? 163.147 129.400 188.665 1.00 53.69 208 ASN D N 1
ATOM 1637 C CA . ASN A 1 208 ? 163.828 130.568 188.130 1.00 48.46 208 ASN D CA 1
ATOM 1638 C C . ASN A 1 208 ? 163.330 131.870 188.738 1.00 49.87 208 ASN D C 1
ATOM 1639 O O . ASN A 1 208 ? 163.680 132.943 188.240 1.00 55.44 208 ASN D O 1
ATOM 1644 N N . ILE A 1 209 ? 162.519 131.808 189.796 1.00 51.47 209 ILE D N 1
ATOM 1645 C CA . ILE A 1 209 ? 161.950 133.033 190.354 1.00 50.63 209 ILE D CA 1
ATOM 1646 C C . ILE A 1 209 ? 163.024 133.845 191.066 1.00 53.62 209 ILE D C 1
ATOM 1647 O O . ILE A 1 209 ? 163.335 134.974 190.667 1.00 59.06 209 ILE D O 1
ATOM 1652 N N . THR A 1 210 ? 163.632 133.266 192.107 1.00 51.20 210 THR D N 1
ATOM 1653 C CA . THR A 1 210 ? 164.535 134.010 192.976 1.00 48.02 210 THR D CA 1
ATOM 1654 C C . THR A 1 210 ? 165.627 134.702 192.174 1.00 49.84 210 THR D C 1
ATOM 1655 O O . THR A 1 210 ? 165.799 135.925 192.258 1.00 58.07 210 THR D O 1
ATOM 1659 N N . GLU A 1 211 ? 166.324 133.931 191.337 1.00 51.91 211 GLU D N 1
ATOM 1660 C CA . GLU A 1 211 ? 167.375 134.489 190.496 1.00 55.09 211 GLU D CA 1
ATOM 1661 C C . GLU A 1 211 ? 166.855 135.686 189.717 1.00 54.57 211 GLU D C 1
ATOM 1662 O O . GLU A 1 211 ? 167.417 136.786 189.791 1.00 59.03 211 GLU D O 1
ATOM 1668 N N . LEU A 1 212 ? 165.731 135.500 189.020 1.00 45.26 212 LEU D N 1
ATOM 1669 C CA . LEU A 1 212 ? 165.130 136.583 188.256 1.00 46.64 212 LEU D CA 1
ATOM 1670 C C . LEU A 1 212 ? 164.925 137.800 189.142 1.00 52.66 212 LEU D C 1
ATOM 1671 O O . LEU A 1 212 ? 165.388 138.904 188.828 1.00 54.07 212 LEU D O 1
ATOM 1676 N N . LYS A 1 213 ? 164.291 137.582 190.296 1.00 53.76 213 LYS D N 1
ATOM 1677 C CA . LYS A 1 213 ? 164.026 138.681 191.213 1.00 46.27 213 LYS D CA 1
ATOM 1678 C C . LYS A 1 213 ? 165.317 139.406 191.551 1.00 44.13 213 LYS D C 1
ATOM 1679 O O . LYS A 1 213 ? 165.399 140.637 191.450 1.00 51.00 213 LYS D O 1
ATOM 1685 N N . LEU A 1 214 ? 166.366 138.642 191.873 1.00 46.73 214 LEU D N 1
ATOM 1686 C CA . LEU A 1 214 ? 167.625 139.256 192.271 1.00 47.91 214 LEU D CA 1
ATOM 1687 C C . LEU A 1 214 ? 168.143 140.184 191.184 1.00 55.34 214 LEU D C 1
ATOM 1688 O O . LEU A 1 214 ? 168.608 141.292 191.476 1.00 60.83 214 LEU D O 1
ATOM 1693 N N . ILE A 1 215 ? 168.022 139.772 189.920 1.00 54.92 215 ILE D N 1
ATOM 1694 C CA . ILE A 1 215 ? 168.505 140.613 188.831 1.00 52.90 215 ILE D CA 1
ATOM 1695 C C . ILE A 1 215 ? 167.771 141.945 188.838 1.00 56.13 215 ILE D C 1
ATOM 1696 O O . ILE A 1 215 ? 168.387 143.017 188.788 1.00 61.15 215 ILE D O 1
ATOM 1701 N N . ILE A 1 216 ? 166.442 141.898 188.962 1.00 48.41 216 ILE D N 1
ATOM 1702 C CA . ILE A 1 216 ? 165.671 143.135 188.961 1.00 43.77 216 ILE D CA 1
ATOM 1703 C C . ILE A 1 216 ? 166.022 143.971 190.180 1.00 44.78 216 ILE D C 1
ATOM 1704 O O . ILE A 1 216 ? 165.914 145.203 190.153 1.00 58.63 216 ILE D O 1
ATOM 1709 N N . LEU A 1 217 ? 166.474 143.328 191.257 1.00 48.74 217 LEU D N 1
ATOM 1710 C CA . LEU A 1 217 ? 166.838 144.068 192.455 1.00 50.83 217 LEU D CA 1
ATOM 1711 C C . LEU A 1 217 ? 168.147 144.826 192.300 1.00 55.96 217 LEU D C 1
ATOM 1712 O O . LEU A 1 217 ? 168.451 145.677 193.142 1.00 61.77 217 LEU D O 1
ATOM 1717 N N . LYS A 1 218 ? 168.926 144.545 191.257 1.00 59.43 218 LYS D N 1
ATOM 1718 C CA . LYS A 1 218 ? 170.173 145.264 191.044 1.00 64.33 218 LYS D CA 1
ATOM 1719 C C . LYS A 1 218 ? 169.997 146.525 190.211 1.00 66.47 218 LYS D C 1
ATOM 1720 O O . LYS A 1 218 ? 170.966 147.269 190.033 1.00 70.26 218 LYS D O 1
ATOM 1726 N N . HIS A 1 219 ? 168.796 146.783 189.705 1.00 58.82 219 HIS D N 1
ATOM 1727 C CA . HIS A 1 219 ? 168.545 147.928 188.844 1.00 53.65 219 HIS D CA 1
ATOM 1728 C C . HIS A 1 219 ? 167.363 148.781 189.276 1.00 58.87 219 HIS D C 1
ATOM 1729 O O . HIS A 1 219 ? 167.359 149.981 188.998 1.00 64.95 219 HIS D O 1
ATOM 1736 N N . LEU A 1 220 ? 166.369 148.204 189.943 1.00 49.98 220 LEU D N 1
ATOM 1737 C CA . LEU A 1 220 ? 165.176 148.926 190.350 1.00 44.61 220 LEU D CA 1
ATOM 1738 C C . LEU A 1 220 ? 164.902 148.698 191.828 1.00 48.37 220 LEU D C 1
ATOM 1739 O O . LEU A 1 220 ? 165.226 147.636 192.367 1.00 48.00 220 LEU D O 1
ATOM 1744 N N . PRO A 1 221 ? 164.310 149.674 192.506 1.00 49.12 221 PRO D N 1
ATOM 1745 C CA . PRO A 1 221 ? 163.908 149.488 193.901 1.00 48.56 221 PRO D CA 1
ATOM 1746 C C . PRO A 1 221 ? 162.558 148.782 193.971 1.00 50.61 221 PRO D C 1
ATOM 1747 O O . PRO A 1 221 ? 161.965 148.422 192.959 1.00 53.44 221 PRO D O 1
ATOM 1751 N N . VAL A 1 222 ? 162.076 148.594 195.195 1.00 43.87 222 VAL D N 1
ATOM 1752 C CA . VAL A 1 222 ? 160.854 147.844 195.460 1.00 37.02 222 VAL D CA 1
ATOM 1753 C C . VAL A 1 222 ? 159.807 148.797 196.014 1.00 48.99 222 VAL D C 1
ATOM 1754 O O . VAL A 1 222 ? 160.094 149.583 196.925 1.00 59.91 222 VAL D O 1
ATOM 1758 N N . LEU A 1 223 ? 158.597 148.730 195.466 1.00 41.98 223 LEU D N 1
ATOM 1759 C CA . LEU A 1 223 ? 157.474 149.467 196.026 1.00 42.05 223 LEU D CA 1
ATOM 1760 C C . LEU A 1 223 ? 156.865 148.670 197.170 1.00 47.52 223 LEU D C 1
ATOM 1761 O O . LEU A 1 223 ? 156.511 147.499 197.003 1.00 53.54 223 LEU D O 1
ATOM 1766 N N . VAL A 1 224 ? 156.742 149.304 198.331 1.00 39.60 224 VAL D N 1
ATOM 1767 C CA . VAL A 1 224 ? 156.187 148.672 199.521 1.00 34.83 224 VAL D CA 1
ATOM 1768 C C . VAL A 1 224 ? 154.915 149.414 199.895 1.00 47.21 224 VAL D C 1
ATOM 1769 O O . VAL A 1 224 ? 154.941 150.632 200.112 1.00 58.80 224 VAL D O 1
ATOM 1773 N N . PHE A 1 225 ? 153.806 148.686 199.964 1.00 49.47 225 PHE D N 1
ATOM 1774 C CA . PHE A 1 225 ? 152.519 149.267 200.341 1.00 49.07 225 PHE D CA 1
ATOM 1775 C C . PHE A 1 225 ? 152.290 149.168 201.845 1.00 50.36 225 PHE D C 1
ATOM 1776 O O . PHE A 1 225 ? 151.264 148.681 202.314 1.00 57.09 225 PHE D O 1
ATOM 1784 N N . ASN A 1 226 ? 153.268 149.642 202.613 1.00 46.60 226 ASN D N 1
ATOM 1785 C CA . ASN A 1 226 ? 153.215 149.598 204.066 1.00 43.52 226 ASN D CA 1
ATOM 1786 C C . ASN A 1 226 ? 153.813 150.881 204.617 1.00 46.61 226 ASN D C 1
ATOM 1787 O O . ASN A 1 226 ? 154.848 151.343 204.129 1.00 53.29 226 ASN D O 1
ATOM 1792 N N . THR A 1 227 ? 153.161 151.449 205.633 1.00 48.95 227 THR D N 1
ATOM 1793 C CA . THR A 1 227 ? 153.638 152.700 206.212 1.00 49.94 227 THR D CA 1
ATOM 1794 C C . THR A 1 227 ? 154.989 152.527 206.891 1.00 52.17 227 THR D C 1
ATOM 1795 O O . THR A 1 227 ? 155.812 153.448 206.879 1.00 53.79 227 THR D O 1
ATOM 1799 N N . ASN A 1 228 ? 155.237 151.360 207.482 1.00 49.04 228 ASN D N 1
ATOM 1800 C CA . ASN A 1 228 ? 156.484 151.082 208.179 1.00 48.28 228 ASN D CA 1
ATOM 1801 C C . ASN A 1 228 ? 157.525 150.434 207.276 1.00 52.62 228 ASN D C 1
ATOM 1802 O O . ASN A 1 228 ? 158.586 150.031 207.763 1.00 53.45 228 ASN D O 1
ATOM 1807 N N . LYS A 1 229 ? 157.243 150.327 205.977 1.00 49.41 229 LYS D N 1
ATOM 1808 C CA . LYS A 1 229 ? 158.154 149.722 205.004 1.00 45.06 229 LYS D CA 1
ATOM 1809 C C . LYS A 1 229 ? 158.514 148.289 205.393 1.00 55.02 229 LYS D C 1
ATOM 1810 O O . LYS A 1 229 ? 159.667 147.864 205.301 1.00 61.43 229 LYS D O 1
ATOM 1816 N N . GLU A 1 230 ? 157.507 147.537 205.826 1.00 57.43 230 GLU D N 1
ATOM 1817 C CA . GLU A 1 230 ? 157.659 146.130 206.157 1.00 51.07 230 GLU D CA 1
ATOM 1818 C C . GLU A 1 230 ? 157.016 145.275 205.075 1.00 55.79 230 GLU D C 1
ATOM 1819 O O . GLU A 1 230 ? 156.126 145.727 204.349 1.00 60.03 230 GLU D O 1
ATOM 1825 N N . PHE A 1 231 ? 157.478 144.030 204.969 1.00 58.25 231 PHE D N 1
ATOM 1826 C CA . PHE A 1 231 ? 156.933 143.081 204.002 1.00 62.64 231 PHE D CA 1
ATOM 1827 C C . PHE A 1 231 ? 155.958 142.158 204.726 1.00 61.64 231 PHE D C 1
ATOM 1828 O O . PHE A 1 231 ? 156.283 141.037 205.113 1.00 58.01 231 PHE D O 1
ATOM 1836 N N . GLU A 1 232 ? 154.737 142.651 204.908 1.00 60.43 232 GLU D N 1
ATOM 1837 C CA . GLU A 1 232 ? 153.687 141.846 205.509 1.00 57.32 232 GLU D CA 1
ATOM 1838 C C . GLU A 1 232 ? 153.052 140.937 204.463 1.00 62.15 232 GLU D C 1
ATOM 1839 O O . GLU A 1 232 ? 153.108 141.204 203.260 1.00 67.48 232 GLU D O 1
ATOM 1845 N N . ARG A 1 233 ? 152.447 139.849 204.941 1.00 61.45 233 ARG D N 1
ATOM 1846 C CA . ARG A 1 233 ? 151.937 138.821 204.040 1.00 57.98 233 ARG D CA 1
ATOM 1847 C C . ARG A 1 233 ? 150.821 139.357 203.151 1.00 59.60 233 ARG D C 1
ATOM 1848 O O . ARG A 1 233 ? 150.790 139.088 201.944 1.00 58.06 233 ARG D O 1
ATOM 1856 N N . GLU A 1 234 ? 149.897 140.121 203.727 1.00 58.79 234 GLU D N 1
ATOM 1857 C CA . GLU A 1 234 ? 148.695 140.532 203.014 1.00 53.41 234 GLU D CA 1
ATOM 1858 C C . GLU A 1 234 ? 148.857 141.834 202.242 1.00 51.29 234 GLU D C 1
ATOM 1859 O O . GLU A 1 234 ? 147.962 142.184 201.468 1.00 55.53 234 GLU D O 1
ATOM 1865 N N . ASP A 1 235 ? 149.965 142.554 202.424 1.00 54.68 235 ASP D N 1
ATOM 1866 C CA . ASP A 1 235 ? 150.117 143.850 201.770 1.00 52.70 235 ASP D CA 1
ATOM 1867 C C . ASP A 1 235 ? 150.153 143.714 200.253 1.00 53.34 235 ASP D C 1
ATOM 1868 O O . ASP A 1 235 ? 149.562 144.529 199.536 1.00 53.98 235 ASP D O 1
ATOM 1873 N N . SER A 1 236 ? 150.841 142.692 199.745 1.00 50.44 236 SER D N 1
ATOM 1874 C CA . SER A 1 236 ? 151.018 142.529 198.309 1.00 46.51 236 SER D CA 1
ATOM 1875 C C . SER A 1 236 ? 149.849 141.828 197.632 1.00 50.72 236 SER D C 1
ATOM 1876 O O . SER A 1 236 ? 149.841 141.729 196.401 1.00 57.14 236 SER D O 1
ATOM 1879 N N . ALA A 1 237 ? 148.872 141.343 198.391 1.00 52.28 237 ALA D N 1
ATOM 1880 C CA . ALA A 1 237 ? 147.761 140.607 197.804 1.00 40.12 237 ALA D CA 1
ATOM 1881 C C . ALA A 1 237 ? 146.871 141.534 196.988 1.00 43.37 237 ALA D C 1
ATOM 1882 O O . ALA A 1 237 ? 146.465 142.600 197.460 1.00 59.60 237 ALA D O 1
ATOM 1884 N N . ILE A 1 238 ? 146.569 141.125 195.758 1.00 43.11 238 ILE D N 1
ATOM 1885 C CA . ILE A 1 238 ? 145.630 141.823 194.889 1.00 45.35 238 ILE D CA 1
ATOM 1886 C C . ILE A 1 238 ? 144.576 140.823 194.443 1.00 42.82 238 ILE D C 1
ATOM 1887 O O . ILE A 1 238 ? 144.910 139.787 193.858 1.00 56.53 238 ILE D O 1
ATOM 1892 N N . THR A 1 239 ? 143.311 141.129 194.712 1.00 46.79 239 THR D N 1
ATOM 1893 C CA . THR A 1 239 ? 142.214 140.248 194.349 1.00 40.79 239 THR D CA 1
ATOM 1894 C C . THR A 1 239 ? 141.293 140.976 193.381 1.00 51.44 239 THR D C 1
ATOM 1895 O O . THR A 1 239 ? 141.154 142.198 193.443 1.00 77.07 239 THR D O 1
ATOM 1899 N N . SER A 1 240 ? 140.675 140.224 192.474 1.00 45.69 240 SER D N 1
ATOM 1900 C CA . SER A 1 240 ? 139.854 140.831 191.430 1.00 45.37 240 SER D CA 1
ATOM 1901 C C . SER A 1 240 ? 138.758 139.865 191.015 1.00 45.39 240 SER D C 1
ATOM 1902 O O . SER A 1 240 ? 139.049 138.803 190.460 1.00 69.71 240 SER D O 1
ATOM 1905 N N . ILE A 1 241 ? 137.507 140.232 191.279 1.00 43.03 241 ILE D N 1
ATOM 1906 C CA . ILE A 1 241 ? 136.350 139.466 190.835 1.00 41.40 241 ILE D CA 1
ATOM 1907 C C . ILE A 1 241 ? 135.978 139.932 189.435 1.00 46.32 241 ILE D C 1
ATOM 1908 O O . ILE A 1 241 ? 135.890 141.135 189.179 1.00 67.41 241 ILE D O 1
ATOM 1913 N N . TYR A 1 242 ? 135.758 138.987 188.527 1.00 31.99 242 TYR D N 1
ATOM 1914 C CA . TYR A 1 242 ? 135.380 139.296 187.155 1.00 30.83 242 TYR D CA 1
ATOM 1915 C C . TYR A 1 242 ? 133.908 138.976 186.941 1.00 42.64 242 TYR D C 1
ATOM 1916 O O . TYR A 1 242 ? 133.366 138.065 187.573 1.00 40.98 242 TYR D O 1
ATOM 1925 N N . PHE A 1 243 ? 133.260 139.732 186.055 1.00 44.95 243 PHE D N 1
ATOM 1926 C CA . PHE A 1 243 ? 131.826 139.601 185.837 1.00 37.61 243 PHE D CA 1
ATOM 1927 C C . PHE A 1 243 ? 131.529 139.097 184.430 1.00 47.69 243 PHE D C 1
ATOM 1928 O O . PHE A 1 243 ? 132.188 139.491 183.463 1.00 48.94 243 PHE D O 1
ATOM 1936 N N . ASP A 1 244 ? 130.528 138.223 184.330 1.00 42.46 244 ASP D N 1
ATOM 1937 C CA . ASP A 1 244 ? 130.142 137.597 183.072 1.00 33.28 244 ASP D CA 1
ATOM 1938 C C . ASP A 1 244 ? 128.676 137.201 183.137 1.00 40.93 244 ASP D C 1
ATOM 1939 O O . ASP A 1 244 ? 128.098 137.069 184.217 1.00 50.39 244 ASP D O 1
ATOM 1944 N N . ASN A 1 245 ? 128.088 136.997 181.959 1.00 42.57 245 ASN D N 1
ATOM 1945 C CA . ASN A 1 245 ? 126.748 136.440 181.861 1.00 37.58 245 ASN D CA 1
ATOM 1946 C C . ASN A 1 245 ? 126.798 134.932 182.079 1.00 41.07 245 ASN D C 1
ATOM 1947 O O . ASN A 1 245 ? 127.859 134.343 182.299 1.00 52.95 245 ASN D O 1
ATOM 1952 N N . GLU A 1 246 ? 125.633 134.291 182.006 1.00 45.60 246 GLU D N 1
ATOM 1953 C CA . GLU A 1 246 ? 125.600 132.837 181.952 1.00 47.06 246 GLU D CA 1
ATOM 1954 C C . GLU A 1 246 ? 126.115 132.310 180.621 1.00 48.78 246 GLU D C 1
ATOM 1955 O O . GLU A 1 246 ? 126.689 131.217 180.576 1.00 57.90 246 GLU D O 1
ATOM 1961 N N . ASN A 1 247 ? 125.945 133.074 179.547 1.00 40.66 247 ASN D N 1
ATOM 1962 C CA . ASN A 1 247 ? 126.432 132.705 178.227 1.00 43.99 247 ASN D CA 1
ATOM 1963 C C . ASN A 1 247 ? 127.873 133.133 177.992 1.00 41.05 247 ASN D C 1
ATOM 1964 O O . ASN A 1 247 ? 128.409 132.877 176.909 1.00 51.79 247 ASN D O 1
ATOM 1969 N N . LEU A 1 248 ? 128.504 133.778 178.975 1.00 37.45 248 LEU D N 1
ATOM 1970 C CA . LEU A 1 248 ? 129.897 134.216 178.883 1.00 41.60 248 LEU D CA 1
ATOM 1971 C C . LEU A 1 248 ? 130.115 135.129 177.677 1.00 44.22 248 LEU D C 1
ATOM 1972 O O . LEU A 1 248 ? 131.064 134.967 176.909 1.00 45.25 248 LEU D O 1
ATOM 1977 N N . ASP A 1 249 ? 129.219 136.104 177.519 1.00 47.36 249 ASP D N 1
ATOM 1978 C CA . ASP A 1 249 ? 129.329 137.045 176.407 1.00 50.10 249 ASP D CA 1
ATOM 1979 C C . ASP A 1 249 ? 130.621 137.848 176.492 1.00 53.09 249 ASP D C 1
ATOM 1980 O O . ASP A 1 249 ? 131.321 138.033 175.489 1.00 57.79 249 ASP D O 1
ATOM 1985 N N . LEU A 1 250 ? 130.956 138.331 177.690 1.00 49.28 250 LEU D N 1
ATOM 1986 C CA . LEU A 1 250 ? 132.142 139.164 177.852 1.00 47.53 250 LEU D CA 1
ATOM 1987 C C . LEU A 1 250 ? 133.423 138.360 177.682 1.00 50.72 250 LEU D C 1
ATOM 1988 O O . LEU A 1 250 ? 134.428 138.897 177.203 1.00 52.58 250 LEU D O 1
ATOM 1993 N N . TYR A 1 251 ? 133.413 137.081 178.062 1.00 39.86 251 TYR D N 1
ATOM 1994 C CA . TYR A 1 251 ? 134.589 136.244 177.851 1.00 32.68 251 TYR D CA 1
ATOM 1995 C C . TYR A 1 251 ? 134.901 136.103 176.368 1.00 39.49 251 TYR D C 1
ATOM 1996 O O . TYR A 1 251 ? 136.057 136.225 175.950 1.00 46.52 251 TYR D O 1
ATOM 2005 N N . TYR A 1 252 ? 133.876 135.845 175.552 1.00 50.52 252 TYR D N 1
ATOM 2006 C CA . TYR A 1 252 ? 134.086 135.760 174.111 1.00 41.16 252 TYR D CA 1
ATOM 2007 C C . TYR A 1 252 ? 134.452 137.116 173.526 1.00 39.31 252 TYR D C 1
ATOM 2008 O O . TYR A 1 252 ? 135.263 137.198 172.597 1.00 54.96 252 TYR D O 1
ATOM 2017 N N . GLY A 1 253 ? 133.860 138.190 174.049 1.00 36.48 253 GLY D N 1
ATOM 2018 C CA . GLY A 1 253 ? 134.210 139.516 173.567 1.00 44.98 253 GLY D CA 1
ATOM 2019 C C . GLY A 1 253 ? 135.661 139.870 173.827 1.00 48.88 253 GLY D C 1
ATOM 2020 O O . GLY A 1 253 ? 136.304 140.531 173.010 1.00 50.41 253 GLY D O 1
ATOM 2021 N N . ARG A 1 254 ? 136.193 139.454 174.976 1.00 50.30 254 ARG D N 1
ATOM 2022 C CA . ARG A 1 254 ? 137.601 139.705 175.265 1.00 41.99 254 ARG D CA 1
ATOM 2023 C C . ARG A 1 254 ? 138.510 138.750 174.500 1.00 43.02 254 ARG D C 1
ATOM 2024 O O . ARG A 1 254 ? 139.596 139.142 174.062 1.00 43.01 254 ARG D O 1
ATOM 2032 N N . LEU A 1 255 ? 138.089 137.493 174.341 1.00 48.10 255 LEU D N 1
ATOM 2033 C CA . LEU A 1 255 ? 138.889 136.525 173.597 1.00 43.97 255 LEU D CA 1
ATOM 2034 C C . LEU A 1 255 ? 138.964 136.890 172.121 1.00 49.28 255 LEU D C 1
ATOM 2035 O O . LEU A 1 255 ? 140.054 136.960 171.541 1.00 54.75 255 LEU D O 1
ATOM 2040 N N . ARG A 1 256 ? 137.813 137.128 171.497 1.00 59.15 256 ARG D N 1
ATOM 2041 C CA . ARG A 1 256 ? 137.751 137.648 170.134 1.00 49.12 256 ARG D CA 1
ATOM 2042 C C . ARG A 1 256 ? 137.802 139.162 170.239 1.00 58.60 256 ARG D C 1
ATOM 2043 O O . ARG A 1 256 ? 136.795 139.801 170.544 1.00 68.68 256 ARG D O 1
ATOM 2051 N N . LYS A 1 257 ? 138.957 139.755 169.946 1.00 61.47 257 LYS D N 1
ATOM 2052 C CA . LYS A 1 257 ? 139.149 141.154 170.302 1.00 66.67 257 LYS D CA 1
ATOM 2053 C C . LYS A 1 257 ? 138.240 142.036 169.459 1.00 70.01 257 LYS D C 1
ATOM 2054 O O . LYS A 1 257 ? 138.603 142.456 168.356 1.00 76.49 257 LYS D O 1
ATOM 2060 N N . ASP A 1 258 ? 137.055 142.320 169.989 1.00 63.11 258 ASP D N 1
ATOM 2061 C CA . ASP A 1 258 ? 136.030 143.073 169.287 1.00 65.33 258 ASP D CA 1
ATOM 2062 C C . ASP A 1 258 ? 136.128 144.551 169.634 1.00 72.10 258 ASP D C 1
ATOM 2063 O O . ASP A 1 258 ? 136.807 144.941 170.587 1.00 80.06 258 ASP D O 1
ATOM 2068 N N . GLU A 1 259 ? 135.445 145.373 168.845 1.00 75.57 259 GLU D N 1
ATOM 2069 C CA . GLU A 1 259 ? 135.307 146.780 169.191 1.00 76.17 259 GLU D CA 1
ATOM 2070 C C . GLU A 1 259 ? 134.279 146.930 170.303 1.00 78.03 259 GLU D C 1
ATOM 2071 O O . GLU A 1 259 ? 133.176 146.380 170.222 1.00 80.14 259 GLU D O 1
ATOM 2077 N N . GLY A 1 260 ? 134.640 147.674 171.343 1.00 72.58 260 GLY D N 1
ATOM 2078 C CA . GLY A 1 260 ? 133.778 147.802 172.496 1.00 71.94 260 GLY D CA 1
ATOM 2079 C C . GLY A 1 260 ? 133.772 146.605 173.414 1.00 73.65 260 GLY D C 1
ATOM 2080 O O . GLY A 1 260 ? 132.876 146.498 174.260 1.00 75.89 260 GLY D O 1
ATOM 2081 N N . ALA A 1 261 ? 134.734 145.697 173.271 1.00 62.52 261 ALA D N 1
ATOM 2082 C CA . ALA A 1 261 ? 134.817 144.538 174.147 1.00 56.75 261 ALA D CA 1
ATOM 2083 C C . ALA A 1 261 ? 135.124 144.987 175.565 1.00 68.90 261 ALA D C 1
ATOM 2084 O O . ALA A 1 261 ? 136.152 145.623 175.816 1.00 73.26 261 ALA D O 1
ATOM 2086 N N . GLU A 1 262 ? 134.237 144.652 176.494 1.00 66.44 262 GLU D N 1
ATOM 2087 C CA . GLU A 1 262 ? 134.305 145.155 177.857 1.00 54.53 262 GLU D CA 1
ATOM 2088 C C . GLU A 1 262 ? 134.684 144.034 178.811 1.00 55.95 262 GLU D C 1
ATOM 2089 O O . GLU A 1 262 ? 134.325 142.873 178.591 1.00 57.55 262 GLU D O 1
ATOM 2095 N N . ALA A 1 263 ? 135.444 144.386 179.841 1.00 51.46 263 ALA D N 1
ATOM 2096 C CA . ALA A 1 263 ? 135.767 143.501 180.953 1.00 42.79 263 ALA D CA 1
ATOM 2097 C C . ALA A 1 263 ? 135.463 144.261 182.236 1.00 55.18 263 ALA D C 1
ATOM 2098 O O . ALA A 1 263 ? 136.070 145.305 182.499 1.00 58.31 263 ALA D O 1
ATOM 2100 N N . HIS A 1 264 ? 134.520 143.748 183.022 1.00 57.58 264 HIS D N 1
ATOM 2101 C CA . HIS A 1 264 ? 134.085 144.389 184.255 1.00 49.34 264 HIS D CA 1
ATOM 2102 C C . HIS A 1 264 ? 134.623 143.618 185.451 1.00 50.65 264 HIS D C 1
ATOM 2103 O O . HIS A 1 264 ? 134.463 142.393 185.534 1.00 61.15 264 HIS D O 1
ATOM 2110 N N . ALA A 1 265 ? 135.256 144.338 186.376 1.00 44.90 265 ALA D N 1
ATOM 2111 C CA . ALA A 1 265 ? 135.867 143.712 187.535 1.00 32.82 265 ALA D CA 1
ATOM 2112 C C . ALA A 1 265 ? 135.640 144.567 188.772 1.00 41.50 265 ALA D C 1
ATOM 2113 O O . ALA A 1 265 ? 135.453 145.782 188.695 1.00 62.25 265 ALA D O 1
ATOM 2115 N N . LEU A 1 266 ? 135.648 143.900 189.920 1.00 44.11 266 LEU D N 1
ATOM 2116 C CA . LEU A 1 266 ? 135.674 144.538 191.230 1.00 43.11 266 LEU D CA 1
ATOM 2117 C C . LEU A 1 266 ? 136.947 144.071 191.919 1.00 47.68 266 LEU D C 1
ATOM 2118 O O . LEU A 1 266 ? 137.055 142.903 192.301 1.00 58.81 266 LEU D O 1
ATOM 2123 N N . ALA A 1 267 ? 137.917 144.964 192.056 1.00 44.24 267 ALA D N 1
ATOM 2124 C CA . ALA A 1 267 ? 139.216 144.594 192.589 1.00 40.15 267 ALA D CA 1
ATOM 2125 C C . ALA A 1 267 ? 139.447 145.241 193.946 1.00 47.04 267 ALA D C 1
ATOM 2126 O O . ALA A 1 267 ? 138.763 146.189 194.333 1.00 62.89 267 ALA D O 1
ATOM 2128 N N . TRP A 1 268 ? 140.417 144.700 194.675 1.00 38.19 268 TRP D N 1
ATOM 2129 C CA . TRP A 1 268 ? 140.867 145.331 195.905 1.00 45.55 268 TRP D CA 1
ATOM 2130 C C . TRP A 1 268 ? 142.267 144.842 196.242 1.00 43.66 268 TRP D C 1
ATOM 2131 O O . TRP A 1 268 ? 142.748 143.837 195.707 1.00 51.48 268 TRP D O 1
ATOM 2142 N N . TYR A 1 269 ? 142.922 145.594 197.119 1.00 50.33 269 TYR D N 1
ATOM 2143 C CA . TYR A 1 269 ? 144.303 145.363 197.510 1.00 42.39 269 TYR D CA 1
ATOM 2144 C C . TYR A 1 269 ? 144.355 145.032 198.992 1.00 43.04 269 TYR D C 1
ATOM 2145 O O . TYR A 1 269 ? 143.611 145.607 199.792 1.00 55.15 269 TYR D O 1
ATOM 2154 N N . GLY A 1 270 ? 145.230 144.108 199.354 1.00 41.19 270 GLY D N 1
ATOM 2155 C CA . GLY A 1 270 ? 145.368 143.720 200.738 1.00 44.90 270 GLY D CA 1
ATOM 2156 C C . GLY A 1 270 ? 144.378 142.652 201.147 1.00 44.39 270 GLY D C 1
ATOM 2157 O O . GLY A 1 270 ? 143.685 142.037 200.331 1.00 47.74 270 GLY D O 1
ATOM 2158 N N . GLY A 1 271 ? 144.313 142.437 202.455 1.00 46.26 271 GLY D N 1
ATOM 2159 C CA . GLY A 1 271 ? 143.436 141.434 203.014 1.00 47.33 271 GLY D CA 1
ATOM 2160 C C . GLY A 1 271 ? 141.977 141.819 202.883 1.00 46.97 271 GLY D C 1
ATOM 2161 O O . GLY A 1 271 ? 141.611 142.864 202.345 1.00 52.98 271 GLY D O 1
ATOM 2162 N N . MET A 1 272 ? 141.120 140.943 203.397 1.00 49.71 272 MET D N 1
ATOM 2163 C CA . MET A 1 272 ? 139.682 141.142 203.290 1.00 57.56 272 MET D CA 1
ATOM 2164 C C . MET A 1 272 ? 139.135 142.111 204.331 1.00 58.11 272 MET D C 1
ATOM 2165 O O . MET A 1 272 ? 137.920 142.144 204.547 1.00 61.34 272 MET D O 1
ATOM 2170 N N . SER A 1 273 ? 139.998 142.889 204.980 1.00 51.56 273 SER D N 1
ATOM 2171 C CA . SER A 1 273 ? 139.562 143.999 205.812 1.00 45.26 273 SER D CA 1
ATOM 2172 C C . SER A 1 273 ? 139.519 145.317 205.052 1.00 48.12 273 SER D C 1
ATOM 2173 O O . SER A 1 273 ? 139.107 146.332 205.623 1.00 52.57 273 SER D O 1
ATOM 2176 N N . THR A 1 274 ? 139.933 145.325 203.787 1.00 43.79 274 THR D N 1
ATOM 2177 C CA . THR A 1 274 ? 139.870 146.531 202.976 1.00 45.04 274 THR D CA 1
ATOM 2178 C C . THR A 1 274 ? 138.423 146.876 202.651 1.00 50.53 274 THR D C 1
ATOM 2179 O O . THR A 1 274 ? 137.642 146.018 202.231 1.00 57.81 274 THR D O 1
ATOM 2183 N N . ASP A 1 275 ? 138.065 148.146 202.847 1.00 38.88 275 ASP D N 1
ATOM 2184 C CA . ASP A 1 275 ? 136.704 148.614 202.622 1.00 41.72 275 ASP D CA 1
ATOM 2185 C C . ASP A 1 275 ? 136.563 149.448 201.355 1.00 45.83 275 ASP D C 1
ATOM 2186 O O . ASP A 1 275 ? 135.504 150.045 201.137 1.00 60.97 275 ASP D O 1
ATOM 2191 N N . THR A 1 276 ? 137.593 149.507 200.518 1.00 37.70 276 THR D N 1
ATOM 2192 C CA . THR A 1 276 ? 137.554 150.264 199.269 1.00 41.01 276 THR D CA 1
ATOM 2193 C C . THR A 1 276 ? 137.701 149.282 198.113 1.00 50.54 276 THR D C 1
ATOM 2194 O O . THR A 1 276 ? 138.775 148.712 197.903 1.00 56.57 276 THR D O 1
ATOM 2198 N N . ILE A 1 277 ? 136.621 149.083 197.360 1.00 41.07 277 ILE D N 1
ATOM 2199 C CA . ILE A 1 277 ? 136.609 148.187 196.213 1.00 36.02 277 ILE D CA 1
ATOM 2200 C C . ILE A 1 277 ? 136.601 149.033 194.951 1.00 40.96 277 ILE D C 1
ATOM 2201 O O . ILE A 1 277 ? 135.764 149.928 194.800 1.00 54.49 277 ILE D O 1
ATOM 2206 N N . PHE A 1 278 ? 137.532 148.761 194.046 1.00 37.22 278 PHE D N 1
ATOM 2207 C CA . PHE A 1 278 ? 137.640 149.515 192.807 1.00 36.97 278 PHE D CA 1
ATOM 2208 C C . PHE A 1 278 ? 136.804 148.834 191.733 1.00 36.13 278 PHE D C 1
ATOM 2209 O O . PHE A 1 278 ? 137.073 147.685 191.367 1.00 47.89 278 PHE D O 1
ATOM 2217 N N . VAL A 1 279 ? 135.781 149.533 191.252 1.00 37.75 279 VAL D N 1
ATOM 2218 C CA . VAL A 1 279 ? 135.000 149.078 190.109 1.00 35.81 279 VAL D CA 1
ATOM 2219 C C . VAL A 1 279 ? 135.745 149.494 188.850 1.00 35.46 279 VAL D C 1
ATOM 2220 O O . VAL A 1 279 ? 135.924 150.689 188.595 1.00 46.58 279 VAL D O 1
ATOM 2224 N N . GLU A 1 280 ? 136.187 148.511 188.069 1.00 42.70 280 GLU D N 1
ATOM 2225 C CA . GLU A 1 280 ? 137.015 148.748 186.899 1.00 42.88 280 GLU D CA 1
ATOM 2226 C C . GLU A 1 280 ? 136.337 148.212 185.648 1.00 46.69 280 GLU D C 1
ATOM 2227 O O . GLU A 1 280 ? 135.671 147.171 185.676 1.00 63.37 280 GLU D O 1
ATOM 2233 N N . ARG A 1 281 ? 136.533 148.933 184.546 1.00 47.01 281 ARG D N 1
ATOM 2234 C CA . ARG A 1 281 ? 136.048 148.519 183.238 1.00 47.35 281 ARG D CA 1
ATOM 2235 C C . ARG A 1 281 ? 137.167 148.705 182.228 1.00 50.39 281 ARG D C 1
ATOM 2236 O O . ARG A 1 281 ? 137.774 149.779 182.157 1.00 59.41 281 ARG D O 1
ATOM 2244 N N . LYS A 1 282 ? 137.437 147.658 181.457 1.00 55.07 282 LYS D N 1
ATOM 2245 C CA . LYS A 1 282 ? 138.393 147.704 180.360 1.00 54.17 282 LYS D CA 1
ATOM 2246 C C . LYS A 1 282 ? 137.640 147.613 179.043 1.00 61.67 282 LYS D C 1
ATOM 2247 O O . LYS A 1 282 ? 136.877 146.668 178.831 1.00 60.86 282 LYS D O 1
ATOM 2253 N N . THR A 1 283 ? 137.853 148.587 178.164 1.00 70.84 283 THR D N 1
ATOM 2254 C CA . THR A 1 283 ? 137.195 148.623 176.866 1.00 65.83 283 THR D CA 1
ATOM 2255 C C . THR A 1 283 ? 138.244 148.561 175.767 1.00 71.44 283 THR D C 1
ATOM 2256 O O . THR A 1 283 ? 139.194 149.348 175.765 1.00 75.83 283 THR D O 1
ATOM 2260 N N . HIS A 1 284 ? 138.070 147.625 174.840 1.00 72.21 284 HIS D N 1
ATOM 2261 C CA . HIS A 1 284 ? 138.995 147.452 173.729 1.00 70.45 284 HIS D CA 1
ATOM 2262 C C . HIS A 1 284 ? 138.536 148.305 172.553 1.00 75.96 284 HIS D C 1
ATOM 2263 O O . HIS A 1 284 ? 137.508 148.014 171.932 1.00 73.99 284 HIS D O 1
ATOM 2270 N N . ARG A 1 285 ? 139.294 149.355 172.250 1.00 81.34 285 ARG D N 1
ATOM 2271 C CA . ARG A 1 285 ? 139.022 150.224 171.119 1.00 79.88 285 ARG D CA 1
ATOM 2272 C C . ARG A 1 285 ? 139.991 149.895 169.993 1.00 82.26 285 ARG D C 1
ATOM 2273 O O . ARG A 1 285 ? 141.109 149.431 170.232 1.00 83.17 285 ARG D O 1
ATOM 2281 N N . GLU A 1 286 ? 139.557 150.128 168.758 1.00 85.66 286 GLU D N 1
ATOM 2282 C CA . GLU A 1 286 ? 140.374 149.750 167.617 1.00 84.18 286 GLU D CA 1
ATOM 2283 C C . GLU A 1 286 ? 140.139 150.695 166.451 1.00 85.72 286 GLU D C 1
ATOM 2284 O O . GLU A 1 286 ? 138.996 151.017 166.119 1.00 88.46 286 GLU D O 1
ATOM 2290 N N . ASP A 1 287 ? 141.235 151.124 165.831 1.00 84.15 287 ASP D N 1
ATOM 2291 C CA . ASP A 1 287 ? 141.217 151.842 164.570 1.00 84.21 287 ASP D CA 1
ATOM 2292 C C . ASP A 1 287 ? 142.239 151.193 163.649 1.00 85.71 287 ASP D C 1
ATOM 2293 O O . ASP A 1 287 ? 143.019 150.331 164.064 1.00 84.90 287 ASP D O 1
ATOM 2298 N N . TRP A 1 288 ? 142.237 151.614 162.382 1.00 79.83 288 TRP D N 1
ATOM 2299 C CA . TRP A 1 288 ? 143.252 151.123 161.458 1.00 75.36 288 TRP D CA 1
ATOM 2300 C C . TRP A 1 288 ? 144.656 151.463 161.933 1.00 78.52 288 TRP D C 1
ATOM 2301 O O . TRP A 1 288 ? 145.611 150.779 161.551 1.00 78.18 288 TRP D O 1
ATOM 2312 N N . THR A 1 289 ? 144.800 152.500 162.761 1.00 82.61 289 THR D N 1
ATOM 2313 C CA . THR A 1 289 ? 146.094 152.805 163.359 1.00 79.74 289 THR D CA 1
ATOM 2314 C C . THR A 1 289 ? 146.557 151.678 164.274 1.00 81.65 289 THR D C 1
ATOM 2315 O O . THR A 1 289 ? 147.740 151.318 164.272 1.00 80.80 289 THR D O 1
ATOM 2319 N N . GLY A 1 290 ? 145.648 151.114 165.058 1.00 88.48 290 GLY D N 1
ATOM 2320 C CA . GLY A 1 290 ? 146.015 150.042 165.960 1.00 86.57 290 GLY D CA 1
ATOM 2321 C C . GLY A 1 290 ? 144.913 149.766 166.959 1.00 86.93 290 GLY D C 1
ATOM 2322 O O . GLY A 1 290 ? 143.828 150.356 166.913 1.00 86.81 290 GLY D O 1
ATOM 2323 N N . GLU A 1 291 ? 145.218 148.845 167.867 1.00 89.88 291 GLU D N 1
ATOM 2324 C CA . GLU A 1 291 ? 144.317 148.466 168.944 1.00 90.06 291 GLU D CA 1
ATOM 2325 C C . GLU A 1 291 ? 144.811 149.063 170.253 1.00 90.73 291 GLU D C 1
ATOM 2326 O O . GLU A 1 291 ? 146.018 149.109 170.510 1.00 91.57 291 GLU D O 1
ATOM 2332 N N . LYS A 1 292 ? 143.874 149.524 171.077 1.00 88.36 292 LYS D N 1
ATOM 2333 C CA . LYS A 1 292 ? 144.197 150.127 172.358 1.00 85.99 292 LYS D CA 1
ATOM 2334 C C . LYS A 1 292 ? 143.177 149.669 173.390 1.00 87.25 292 LYS D C 1
ATOM 2335 O O . LYS A 1 292 ? 142.077 149.224 173.054 1.00 89.16 292 LYS D O 1
ATOM 2341 N N . SER A 1 293 ? 143.564 149.768 174.657 1.00 86.79 293 SER D N 1
ATOM 2342 C CA . SER A 1 293 ? 142.701 149.404 175.770 1.00 86.96 293 SER D CA 1
ATOM 2343 C C . SER A 1 293 ? 142.528 150.614 176.672 1.00 86.31 293 SER D C 1
ATOM 2344 O O . SER A 1 293 ? 143.515 151.228 177.090 1.00 89.39 293 SER D O 1
ATOM 2347 N N . VAL A 1 294 ? 141.278 150.956 176.967 1.00 75.77 294 VAL D N 1
ATOM 2348 C CA . VAL A 1 294 ? 140.945 152.076 177.836 1.00 77.23 294 VAL D CA 1
ATOM 2349 C C . VAL A 1 294 ? 140.464 151.502 179.159 1.00 80.29 294 VAL D C 1
ATOM 2350 O O . VAL A 1 294 ? 139.461 150.777 179.201 1.00 82.77 294 VAL D O 1
ATOM 2354 N N . LYS A 1 295 ? 141.182 151.812 180.233 1.00 68.11 295 LYS D N 1
ATOM 2355 C CA . LYS A 1 295 ? 140.837 151.361 181.572 1.00 63.74 295 LYS D CA 1
ATOM 2356 C C . LYS A 1 295 ? 140.228 152.522 182.340 1.00 59.29 295 LYS D C 1
ATOM 2357 O O . LYS A 1 295 ? 140.791 153.621 182.359 1.00 62.77 295 LYS D O 1
ATOM 2363 N N . ALA A 1 296 ? 139.083 152.280 182.970 1.00 45.49 296 ALA D N 1
ATOM 2364 C CA . ALA A 1 296 ? 138.433 153.305 183.770 1.00 50.62 296 ALA D CA 1
ATOM 2365 C C . ALA A 1 296 ? 137.896 152.668 185.038 1.00 48.69 296 ALA D C 1
ATOM 2366 O O . ALA A 1 296 ? 137.097 151.732 184.970 1.00 59.61 296 ALA D O 1
ATOM 2368 N N . ARG A 1 297 ? 138.336 153.167 186.189 1.00 44.92 297 ARG D N 1
ATOM 2369 C CA . ARG A 1 297 ? 137.905 152.597 187.453 1.00 43.28 297 ARG D CA 1
ATOM 2370 C C . ARG A 1 297 ? 137.593 153.715 188.432 1.00 45.76 297 ARG D C 1
ATOM 2371 O O . ARG A 1 297 ? 138.141 154.817 188.350 1.00 57.79 297 ARG D O 1
ATOM 2379 N N . PHE A 1 298 ? 136.690 153.414 189.358 1.00 33.71 298 PHE D N 1
ATOM 2380 C CA . PHE A 1 298 ? 136.372 154.324 190.446 1.00 36.66 298 PHE D CA 1
ATOM 2381 C C . PHE A 1 298 ? 136.226 153.533 191.736 1.00 41.14 298 PHE D C 1
ATOM 2382 O O . PHE A 1 298 ? 135.781 152.384 191.732 1.00 48.46 298 PHE D O 1
ATOM 2390 N N . ALA A 1 299 ? 136.613 154.158 192.841 1.00 38.75 299 ALA D N 1
ATOM 2391 C CA . ALA A 1 299 ? 136.566 153.499 194.135 1.00 33.20 299 ALA D CA 1
ATOM 2392 C C . ALA A 1 299 ? 135.188 153.642 194.761 1.00 35.50 299 ALA D C 1
ATOM 2393 O O . ALA A 1 299 ? 134.587 154.719 194.738 1.00 48.79 299 ALA D O 1
ATOM 2395 N N . LEU A 1 300 ? 134.692 152.547 195.327 1.00 34.71 300 LEU D N 1
ATOM 2396 C CA . LEU A 1 300 ? 133.407 152.520 196.001 1.00 40.81 300 LEU D CA 1
ATOM 2397 C C . LEU A 1 300 ? 133.574 151.811 197.335 1.00 38.45 300 LEU D C 1
ATOM 2398 O O . LEU A 1 300 ? 134.307 150.827 197.442 1.00 43.45 300 LEU D O 1
ATOM 2403 N N . LYS A 1 301 ? 132.899 152.324 198.354 1.00 47.31 301 LYS D N 1
ATOM 2404 C CA . LYS A 1 301 ? 132.948 151.722 199.678 1.00 42.47 301 LYS D CA 1
ATOM 2405 C C . LYS A 1 301 ? 132.290 150.351 199.604 1.00 48.74 301 LYS D C 1
ATOM 2406 O O . LYS A 1 301 ? 131.223 150.204 199.002 1.00 63.84 301 LYS D O 1
ATOM 2412 N N . GLU A 1 302 ? 132.934 149.350 200.205 1.00 50.88 302 GLU D N 1
ATOM 2413 C CA . GLU A 1 302 ? 132.498 147.963 200.093 1.00 42.49 302 GLU D CA 1
ATOM 2414 C C . GLU A 1 302 ? 131.057 147.787 200.553 1.00 48.70 302 GLU D C 1
ATOM 2415 O O . GLU A 1 302 ? 130.295 147.029 199.944 1.00 59.23 302 GLU D O 1
ATOM 2421 N N . ARG A 1 303 ? 130.677 148.507 201.612 1.00 51.53 303 ARG D N 1
ATOM 2422 C CA . ARG A 1 303 ? 129.359 148.337 202.216 1.00 49.96 303 ARG D CA 1
ATOM 2423 C C . ARG A 1 303 ? 128.240 148.484 201.193 1.00 55.45 303 ARG D C 1
ATOM 2424 O O . ARG A 1 303 ? 127.217 147.796 201.277 1.00 60.06 303 ARG D O 1
ATOM 2432 N N . HIS A 1 304 ? 128.419 149.370 200.219 1.00 53.34 304 HIS D N 1
ATOM 2433 C CA . HIS A 1 304 ? 127.383 149.658 199.239 1.00 40.61 304 HIS D CA 1
ATOM 2434 C C . HIS A 1 304 ? 127.517 148.849 197.958 1.00 44.62 304 HIS D C 1
ATOM 2435 O O . HIS A 1 304 ? 126.613 148.912 197.117 1.00 60.20 304 HIS D O 1
ATOM 2442 N N . VAL A 1 305 ? 128.600 148.081 197.797 1.00 43.91 305 VAL D N 1
ATOM 2443 C CA . VAL A 1 305 ? 128.889 147.457 196.506 1.00 44.93 305 VAL D CA 1
ATOM 2444 C C . VAL A 1 305 ? 127.720 146.594 196.052 1.00 44.61 305 VAL D C 1
ATOM 2445 O O . VAL A 1 305 ? 127.240 146.720 194.919 1.00 55.95 305 VAL D O 1
ATOM 2449 N N . ASN A 1 306 ? 127.222 145.732 196.941 1.00 45.25 306 ASN D N 1
ATOM 2450 C CA . ASN A 1 306 ? 126.064 144.907 196.615 1.00 48.30 306 ASN D CA 1
ATOM 2451 C C . ASN A 1 306 ? 124.921 145.765 196.092 1.00 59.37 306 ASN D C 1
ATOM 2452 O O . ASN A 1 306 ? 124.391 145.525 195.001 1.00 65.30 306 ASN D O 1
ATOM 2457 N N . ASP A 1 307 ? 124.570 146.813 196.841 1.00 49.69 307 ASP D N 1
ATOM 2458 C CA . ASP A 1 307 ? 123.485 147.688 196.415 1.00 40.85 307 ASP D CA 1
ATOM 2459 C C . ASP A 1 307 ? 123.803 148.332 195.076 1.00 41.14 307 ASP D C 1
ATOM 2460 O O . ASP A 1 307 ? 122.925 148.455 194.215 1.00 59.17 307 ASP D O 1
ATOM 2465 N N . PHE A 1 308 ? 125.062 148.722 194.869 1.00 30.87 308 PHE D N 1
ATOM 2466 C CA . PHE A 1 308 ? 125.430 149.342 193.604 1.00 34.00 308 PHE D CA 1
ATOM 2467 C C . PHE A 1 308 ? 125.237 148.376 192.446 1.00 40.65 308 PHE D C 1
ATOM 2468 O O . PHE A 1 308 ? 124.943 148.795 191.321 1.00 54.60 308 PHE D O 1
ATOM 2476 N N . LEU A 1 309 ? 125.399 147.076 192.697 1.00 42.78 309 LEU D N 1
ATOM 2477 C CA . LEU A 1 309 ? 125.179 146.109 191.633 1.00 37.84 309 LEU D CA 1
ATOM 2478 C C . LEU A 1 309 ? 123.699 145.857 191.393 1.00 43.14 309 LEU D C 1
ATOM 2479 O O . LEU A 1 309 ? 123.334 145.354 190.325 1.00 48.90 309 LEU D O 1
ATOM 2484 N N . LYS A 1 310 ? 122.845 146.195 192.354 1.00 49.89 310 LYS D N 1
ATOM 2485 C CA . LYS A 1 310 ? 121.410 145.987 192.228 1.00 49.18 310 LYS D CA 1
ATOM 2486 C C . LYS A 1 310 ? 120.679 147.212 191.703 1.00 55.56 310 LYS D C 1
ATOM 2487 O O . LYS A 1 310 ? 119.472 147.135 191.453 1.00 64.38 310 LYS D O 1
ATOM 2493 N N . GLY A 1 311 ? 121.372 148.334 191.531 1.00 49.54 311 GLY D N 1
ATOM 2494 C CA . GLY A 1 311 ? 120.730 149.577 191.173 1.00 45.89 311 GLY D CA 1
ATOM 2495 C C . GLY A 1 311 ? 120.106 150.321 192.331 1.00 46.47 311 GLY D C 1
ATOM 2496 O O . GLY A 1 311 ? 119.567 151.415 192.124 1.00 57.34 311 GLY D O 1
ATOM 2497 N N . LYS A 1 312 ? 120.161 149.767 193.543 1.00 44.98 312 LYS D N 1
ATOM 2498 C CA . LYS A 1 312 ? 119.636 150.432 194.727 1.00 49.69 312 LYS D CA 1
ATOM 2499 C C . LYS A 1 312 ? 120.504 151.594 195.183 1.00 56.54 312 LYS D C 1
ATOM 2500 O O . LYS A 1 312 ? 120.027 152.442 195.945 1.00 56.23 312 LYS D O 1
ATOM 2506 N N . TYR A 1 313 ? 121.754 151.651 194.743 1.00 54.35 313 TYR D N 1
ATOM 2507 C CA . TYR A 1 313 ? 122.687 152.707 195.115 1.00 51.63 313 TYR D CA 1
ATOM 2508 C C . TYR A 1 313 ? 122.868 153.593 193.889 1.00 56.00 313 TYR D C 1
ATOM 2509 O O . TYR A 1 313 ? 123.609 153.247 192.965 1.00 54.19 313 TYR D O 1
ATOM 2518 N N . THR A 1 314 ? 122.182 154.732 193.885 1.00 62.37 314 THR D N 1
ATOM 2519 C CA . THR A 1 314 ? 122.214 155.627 192.739 1.00 62.49 314 THR D CA 1
ATOM 2520 C C . THR A 1 314 ? 123.611 156.202 192.544 1.00 62.23 314 THR D C 1
ATOM 2521 O O . THR A 1 314 ? 124.397 156.321 193.487 1.00 66.99 314 THR D O 1
ATOM 2525 N N . VAL A 1 315 ? 123.917 156.555 191.294 1.00 58.88 315 VAL D N 1
ATOM 2526 C CA . VAL A 1 315 ? 125.240 157.079 190.968 1.00 63.11 315 VAL D CA 1
ATOM 2527 C C . VAL A 1 315 ? 125.504 158.373 191.727 1.00 65.06 315 VAL D C 1
ATOM 2528 O O . VAL A 1 315 ? 126.630 158.631 192.171 1.00 66.39 315 VAL D O 1
ATOM 2532 N N . ASP A 1 316 ? 124.474 159.207 191.891 1.00 66.83 316 ASP D N 1
ATOM 2533 C CA . ASP A 1 316 ? 124.643 160.448 192.640 1.00 67.32 316 ASP D CA 1
ATOM 2534 C C . ASP A 1 316 ? 124.993 160.183 194.099 1.00 68.16 316 ASP D C 1
ATOM 2535 O O . ASP A 1 316 ? 125.628 161.023 194.744 1.00 72.25 316 ASP D O 1
ATOM 2540 N N . GLN A 1 317 ? 124.586 159.032 194.639 1.00 62.53 317 GLN D N 1
ATOM 2541 C CA . GLN A 1 317 ? 124.998 158.676 195.993 1.00 61.88 317 GLN D CA 1
ATOM 2542 C C . GLN A 1 317 ? 126.466 158.275 196.036 1.00 65.39 317 GLN D C 1
ATOM 2543 O O . GLN A 1 317 ? 127.149 158.505 197.041 1.00 68.48 317 GLN D O 1
ATOM 2549 N N . VAL A 1 318 ? 126.967 157.664 194.959 1.00 68.37 318 VAL D N 1
ATOM 2550 C CA . VAL A 1 318 ? 128.375 157.281 194.909 1.00 65.88 318 VAL D CA 1
ATOM 2551 C C . VAL A 1 318 ? 129.263 158.515 194.980 1.00 71.41 318 VAL D C 1
ATOM 2552 O O . VAL A 1 318 ? 130.255 158.544 195.718 1.00 72.77 318 VAL D O 1
ATOM 2556 N N . PHE A 1 319 ? 128.916 159.555 194.226 1.00 72.53 319 PHE D N 1
ATOM 2557 C CA . PHE A 1 319 ? 129.715 160.769 194.125 1.00 67.95 319 PHE D CA 1
ATOM 2558 C C . PHE A 1 319 ? 129.026 161.955 194.792 1.00 73.95 319 PHE D C 1
ATOM 2559 O O . PHE A 1 319 ? 129.108 163.087 194.316 1.00 84.03 319 PHE D O 1
ATOM 2567 N N . ALA A 1 320 ? 128.331 161.708 195.901 1.00 90.90 320 ALA D N 1
ATOM 2568 C CA . ALA A 1 320 ? 127.712 162.805 196.636 1.00 93.82 320 ALA D CA 1
ATOM 2569 C C . ALA A 1 320 ? 128.744 163.568 197.455 1.00 95.02 320 ALA D C 1
ATOM 2570 O O . ALA A 1 320 ? 128.804 164.801 197.404 1.00 97.06 320 ALA D O 1
ATOM 2572 N N . LYS A 1 321 ? 129.573 162.847 198.210 1.00 116.95 321 LYS D N 1
ATOM 2573 C CA . LYS A 1 321 ? 130.569 163.499 199.049 1.00 119.10 321 LYS D CA 1
ATOM 2574 C C . LYS A 1 321 ? 131.751 164.013 198.242 1.00 119.66 321 LYS D C 1
ATOM 2575 O O . LYS A 1 321 ? 132.434 164.944 198.679 1.00 121.24 321 LYS D O 1
ATOM 2581 N N . MET A 1 322 ? 132.004 163.430 197.069 1.00 107.13 322 MET D N 1
ATOM 2582 C CA . MET A 1 322 ? 133.032 163.974 196.189 1.00 106.28 322 MET D CA 1
ATOM 2583 C C . MET A 1 322 ? 132.667 165.378 195.727 1.00 106.98 322 MET D C 1
ATOM 2584 O O . MET A 1 322 ? 133.526 166.265 195.669 1.00 108.32 322 MET D O 1
ATOM 2589 N N . ARG A 1 323 ? 131.394 165.600 195.394 1.00 99.21 323 ARG D N 1
ATOM 2590 C CA . ARG A 1 323 ? 130.939 166.941 195.046 1.00 98.12 323 ARG D CA 1
ATOM 2591 C C . ARG A 1 323 ? 130.795 167.821 196.281 1.00 101.68 323 ARG D C 1
ATOM 2592 O O . ARG A 1 323 ? 131.041 169.030 196.216 1.00 104.62 323 ARG D O 1
ATOM 2600 N N . LYS A 1 324 ? 130.389 167.235 197.411 1.00 107.78 324 LYS D N 1
ATOM 2601 C CA . LYS A 1 324 ? 130.229 168.017 198.634 1.00 108.56 324 LYS D CA 1
ATOM 2602 C C . LYS A 1 324 ? 131.557 168.606 199.094 1.00 110.08 324 LYS D C 1
ATOM 2603 O O . LYS A 1 324 ? 131.623 169.778 199.482 1.00 108.93 324 LYS D O 1
ATOM 2609 N N . GLU A 1 325 ? 132.626 167.807 199.062 1.00 115.94 325 GLU D N 1
ATOM 2610 C CA . GLU A 1 325 ? 133.935 168.304 199.470 1.00 115.30 325 GLU D CA 1
ATOM 2611 C C . GLU A 1 325 ? 134.425 169.399 198.531 1.00 115.97 325 GLU D C 1
ATOM 2612 O O . GLU A 1 325 ? 134.991 170.404 198.977 1.00 116.28 325 GLU D O 1
ATOM 2618 N N . GLY A 1 326 ? 134.218 169.222 197.229 1.00 118.19 326 GLY D N 1
ATOM 2619 C CA . GLY A 1 326 ? 134.626 170.203 196.249 1.00 117.65 326 GLY D CA 1
ATOM 2620 C C . GLY A 1 326 ? 136.081 170.146 195.843 1.00 118.12 326 GLY D C 1
ATOM 2621 O O . GLY A 1 326 ? 136.503 170.954 195.007 1.00 118.56 326 GLY D O 1
ATOM 2622 N N . LYS A 1 327 ? 136.862 169.224 196.398 1.00 117.28 327 LYS D N 1
ATOM 2623 C CA . LYS A 1 327 ? 138.274 169.091 196.039 1.00 117.74 327 LYS D CA 1
ATOM 2624 C C . LYS A 1 327 ? 138.456 168.171 194.837 1.00 117.55 327 LYS D C 1
ATOM 2625 O O . LYS A 1 327 ? 139.251 167.233 194.855 1.00 118.25 327 LYS D O 1
ATOM 2631 N N . LYS A 1 328 ? 137.713 168.455 193.770 1.00 116.90 328 LYS D N 1
ATOM 2632 C CA . LYS A 1 328 ? 137.735 167.667 192.546 1.00 118.41 328 LYS D CA 1
ATOM 2633 C C . LYS A 1 328 ? 137.163 168.495 191.403 1.00 118.25 328 LYS D C 1
ATOM 2634 O O . LYS A 1 328 ? 136.068 169.058 191.534 1.00 117.36 328 LYS D O 1
ATOM 2640 N N . PRO A 1 329 ? 137.869 168.606 190.279 1.00 117.80 329 PRO D N 1
ATOM 2641 C CA . PRO A 1 329 ? 137.317 169.341 189.136 1.00 117.44 329 PRO D CA 1
ATOM 2642 C C . PRO A 1 329 ? 136.020 168.711 188.654 1.00 116.87 329 PRO D C 1
ATOM 2643 O O . PRO A 1 329 ? 135.857 167.490 188.670 1.00 120.26 329 PRO D O 1
ATOM 2647 N N . MET A 1 330 ? 135.086 169.566 188.229 1.00 110.42 330 MET D N 1
ATOM 2648 C CA . MET A 1 330 ? 133.776 169.081 187.811 1.00 109.36 330 MET D CA 1
ATOM 2649 C C . MET A 1 330 ? 133.866 168.184 186.585 1.00 109.88 330 MET D C 1
ATOM 2650 O O . MET A 1 330 ? 133.024 167.297 186.407 1.00 109.86 330 MET D O 1
ATOM 2655 N N . ASN A 1 331 ? 134.864 168.399 185.727 1.00 111.62 331 ASN D N 1
ATOM 2656 C CA . ASN A 1 331 ? 135.033 167.532 184.565 1.00 111.94 331 ASN D CA 1
ATOM 2657 C C . ASN A 1 331 ? 135.320 166.097 184.992 1.00 113.40 331 ASN D C 1
ATOM 2658 O O . ASN A 1 331 ? 134.721 165.149 184.469 1.00 115.09 331 ASN D O 1
ATOM 2663 N N . GLU A 1 332 ? 136.230 165.921 185.953 1.00 109.96 332 GLU D N 1
ATOM 2664 C CA . GLU A 1 332 ? 136.523 164.585 186.459 1.00 107.83 332 GLU D CA 1
ATOM 2665 C C . GLU A 1 332 ? 135.302 163.973 187.130 1.00 106.34 332 GLU D C 1
ATOM 2666 O O . GLU A 1 332 ? 135.038 162.773 186.984 1.00 107.26 332 GLU D O 1
ATOM 2672 N N . ILE A 1 333 ? 134.548 164.783 187.875 1.00 98.82 333 ILE D N 1
ATOM 2673 C CA . ILE A 1 333 ? 133.361 164.277 188.557 1.00 95.66 333 ILE D CA 1
ATOM 2674 C C . ILE A 1 333 ? 132.336 163.784 187.547 1.00 98.06 333 ILE D C 1
ATOM 2675 O O . ILE A 1 333 ? 131.748 162.710 187.714 1.00 100.51 333 ILE D O 1
ATOM 2680 N N . GLU A 1 334 ? 132.108 164.553 186.480 1.00 96.10 334 GLU D N 1
ATOM 2681 C CA . GLU A 1 334 ? 131.151 164.129 185.463 1.00 93.39 334 GLU D CA 1
ATOM 2682 C C . GLU A 1 334 ? 131.649 162.915 184.691 1.00 92.85 334 GLU D C 1
ATOM 2683 O O . GLU A 1 334 ? 130.847 162.047 184.328 1.00 94.46 334 GLU D O 1
ATOM 2689 N N . ASN A 1 335 ? 132.956 162.828 184.437 1.00 87.14 335 ASN D N 1
ATOM 2690 C CA . ASN A 1 335 ? 133.500 161.645 183.778 1.00 87.04 335 ASN D CA 1
ATOM 2691 C C . ASN A 1 335 ? 133.279 160.400 184.628 1.00 87.94 335 ASN D C 1
ATOM 2692 O O . ASN A 1 335 ? 132.846 159.356 184.125 1.00 87.83 335 ASN D O 1
ATOM 2697 N N . LEU A 1 336 ? 133.555 160.499 185.931 1.00 81.30 336 LEU D N 1
ATOM 2698 C CA . LEU A 1 336 ? 133.337 159.365 186.822 1.00 75.59 336 LEU D CA 1
ATOM 2699 C C . LEU A 1 336 ? 131.858 159.029 186.955 1.00 75.53 336 LEU D C 1
ATOM 2700 O O . LEU A 1 336 ? 131.500 157.850 187.049 1.00 79.41 336 LEU D O 1
ATOM 2705 N N . GLU A 1 337 ? 130.988 160.041 186.972 1.00 75.59 337 GLU D N 1
ATOM 2706 C CA . GLU A 1 337 ? 129.554 159.787 187.039 1.00 73.57 337 GLU D CA 1
ATOM 2707 C C . GLU A 1 337 ? 129.065 159.060 185.793 1.00 72.80 337 GLU D C 1
ATOM 2708 O O . GLU A 1 337 ? 128.267 158.120 185.890 1.00 81.58 337 GLU D O 1
ATOM 2714 N N . ALA A 1 338 ? 129.535 159.476 184.616 1.00 61.28 338 ALA D N 1
ATOM 2715 C CA . ALA A 1 338 ? 129.170 158.783 183.386 1.00 63.71 338 ALA D CA 1
ATOM 2716 C C . ALA A 1 338 ? 129.705 157.358 183.379 1.00 64.96 338 ALA D C 1
ATOM 2717 O O . ALA A 1 338 ? 129.015 156.429 182.942 1.00 70.23 338 ALA D O 1
ATOM 2719 N N . LEU A 1 339 ? 130.936 157.165 183.861 1.00 62.87 339 LEU D N 1
ATOM 2720 C CA . LEU A 1 339 ? 131.501 155.822 183.946 1.00 61.61 339 LEU D CA 1
ATOM 2721 C C . LEU A 1 339 ? 130.664 154.928 184.851 1.00 54.84 339 LEU D C 1
ATOM 2722 O O . LEU A 1 339 ? 130.351 153.785 184.499 1.00 58.81 339 LEU D O 1
ATOM 2727 N N . ALA A 1 340 ? 130.294 155.436 186.028 1.00 47.26 340 ALA D N 1
ATOM 2728 C CA . ALA A 1 340 ? 129.493 154.649 186.958 1.00 46.14 340 ALA D CA 1
ATOM 2729 C C . ALA A 1 340 ? 128.119 154.344 186.382 1.00 53.46 340 ALA D C 1
ATOM 2730 O O . ALA A 1 340 ? 127.605 153.230 186.541 1.00 66.07 340 ALA D O 1
ATOM 2732 N N . SER A 1 341 ? 127.505 155.321 185.710 1.00 55.47 341 SER D N 1
ATOM 2733 C CA . SER A 1 341 ? 126.201 155.094 185.099 1.00 52.86 341 SER D CA 1
ATOM 2734 C C . SER A 1 341 ? 126.281 154.015 184.028 1.00 53.78 341 SER D C 1
ATOM 2735 O O . SER A 1 341 ? 125.433 153.118 183.971 1.00 64.32 341 SER D O 1
ATOM 2738 N N . GLU A 1 342 ? 127.307 154.079 183.176 1.00 51.28 342 GLU D N 1
ATOM 2739 C CA . GLU A 1 342 ? 127.471 153.065 182.140 1.00 54.25 342 GLU D CA 1
ATOM 2740 C C . GLU A 1 342 ? 127.707 151.687 182.745 1.00 56.92 342 GLU D C 1
ATOM 2741 O O . GLU A 1 342 ? 127.128 150.694 182.289 1.00 56.78 342 GLU D O 1
ATOM 2747 N N . ILE A 1 343 ? 128.552 151.607 183.774 1.00 57.87 343 ILE D N 1
ATOM 2748 C CA . ILE A 1 343 ? 128.857 150.318 184.390 1.00 51.07 343 ILE D CA 1
ATOM 2749 C C . ILE A 1 343 ? 127.603 149.716 185.011 1.00 46.67 343 ILE D C 1
ATOM 2750 O O . ILE A 1 343 ? 127.300 148.533 184.817 1.00 48.36 343 ILE D O 1
ATOM 2755 N N . GLN A 1 344 ? 126.852 150.522 185.764 1.00 43.71 344 GLN D N 1
ATOM 2756 C CA . GLN A 1 344 ? 125.644 150.016 186.405 1.00 43.50 344 GLN D CA 1
ATOM 2757 C C . GLN A 1 344 ? 124.596 149.616 185.374 1.00 48.70 344 GLN D C 1
ATOM 2758 O O . GLN A 1 344 ? 123.912 148.599 185.538 1.00 54.37 344 GLN D O 1
ATOM 2764 N N . TYR A 1 345 ? 124.463 150.397 184.299 1.00 51.92 345 TYR D N 1
ATOM 2765 C CA . TYR A 1 345 ? 123.502 150.066 183.254 1.00 50.15 345 TYR D CA 1
ATOM 2766 C C . TYR A 1 345 ? 123.868 148.760 182.561 1.00 53.75 345 TYR D C 1
ATOM 2767 O O . TYR A 1 345 ? 122.992 147.938 182.270 1.00 56.70 345 TYR D O 1
ATOM 2776 N N . VAL A 1 346 ? 125.159 148.546 182.295 1.00 49.97 346 VAL D N 1
ATOM 2777 C CA . VAL A 1 346 ? 125.592 147.297 181.675 1.00 46.41 346 VAL D CA 1
ATOM 2778 C C . VAL A 1 346 ? 125.354 146.118 182.611 1.00 41.64 346 VAL D C 1
ATOM 2779 O O . VAL A 1 346 ? 124.883 145.057 182.185 1.00 44.85 346 VAL D O 1
ATOM 2783 N N . MET A 1 347 ? 125.670 146.279 183.899 1.00 49.69 347 MET D N 1
ATOM 2784 C CA . MET A 1 347 ? 125.464 145.189 184.848 1.00 45.35 347 MET D CA 1
ATOM 2785 C C . MET A 1 347 ? 123.988 144.837 184.980 1.00 41.74 347 MET D C 1
ATOM 2786 O O . MET A 1 347 ? 123.633 143.660 185.107 1.00 48.45 347 MET D O 1
ATOM 2791 N N . LEU A 1 348 ? 123.112 145.843 184.967 1.00 49.01 348 LEU D N 1
ATOM 2792 C CA . LEU A 1 348 ? 121.684 145.571 185.093 1.00 50.16 348 LEU D CA 1
ATOM 2793 C C . LEU A 1 348 ? 121.101 144.991 183.809 1.00 51.15 348 LEU D C 1
ATOM 2794 O O . LEU A 1 348 ? 120.192 144.156 183.861 1.00 49.05 348 LEU D O 1
ATOM 2799 N N . LYS A 1 349 ? 121.605 145.421 182.651 1.00 49.18 349 LYS D N 1
ATOM 2800 C CA . LYS A 1 349 ? 121.062 144.950 181.381 1.00 44.96 349 LYS D CA 1
ATOM 2801 C C . LYS A 1 349 ? 121.500 143.520 181.092 1.00 47.83 349 LYS D C 1
ATOM 2802 O O . LYS A 1 349 ? 120.669 142.621 180.921 1.00 56.29 349 LYS D O 1
ATOM 2808 N N . LYS A 1 350 ? 122.813 143.292 181.033 1.00 46.77 350 LYS D N 1
ATOM 2809 C CA . LYS A 1 350 ? 123.352 141.983 180.685 1.00 43.34 350 LYS D CA 1
ATOM 2810 C C . LYS A 1 350 ? 123.170 140.948 181.786 1.00 40.93 350 LYS D C 1
ATOM 2811 O O . LYS A 1 350 ? 123.448 139.768 181.546 1.00 43.63 350 LYS D O 1
ATOM 2817 N N . LYS A 1 351 ? 122.718 141.355 182.974 1.00 46.64 351 LYS D N 1
ATOM 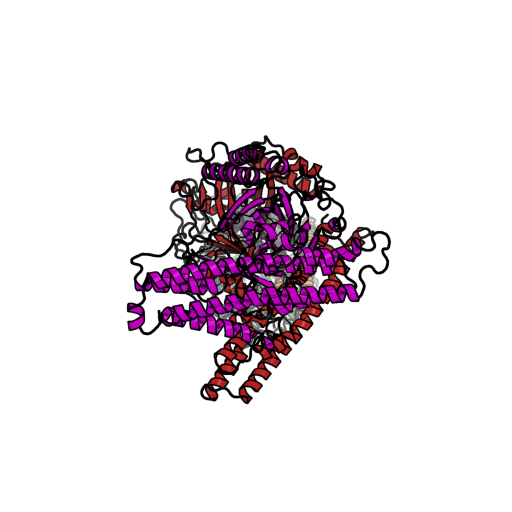2818 C CA . LYS A 1 351 ? 122.569 140.459 184.122 1.00 41.57 351 LYS D CA 1
ATOM 2819 C C . LYS A 1 351 ? 123.903 139.805 184.476 1.00 45.91 351 LYS D C 1
ATOM 2820 O O . LYS A 1 351 ? 124.021 138.581 184.566 1.00 46.49 351 LYS D O 1
ATOM 2826 N N . LEU A 1 352 ? 124.917 140.641 184.676 1.00 41.18 352 LEU D N 1
ATOM 2827 C CA . LEU A 1 352 ? 126.250 140.137 184.968 1.00 34.67 352 LEU D CA 1
ATOM 2828 C C . LEU A 1 352 ? 126.319 139.563 186.378 1.00 41.46 352 LEU D C 1
ATOM 2829 O O . LEU A 1 352 ? 125.648 140.028 187.302 1.00 47.72 352 LEU D O 1
ATOM 2834 N N . ARG A 1 353 ? 127.148 138.537 186.528 1.00 48.95 353 ARG D N 1
ATOM 2835 C CA . ARG A 1 353 ? 127.345 137.807 187.767 1.00 52.37 353 ARG D CA 1
ATOM 2836 C C . ARG A 1 353 ? 128.837 137.583 187.946 1.00 62.42 353 ARG D C 1
ATOM 2837 O O . ARG A 1 353 ? 129.568 137.479 186.954 1.00 65.10 353 ARG D O 1
ATOM 2845 N N . PRO A 1 354 ? 129.323 137.526 189.186 1.00 57.41 354 PRO D N 1
ATOM 2846 C CA . PRO A 1 354 ? 130.714 137.112 189.399 1.00 45.70 354 PRO D CA 1
ATOM 2847 C C . PRO A 1 354 ? 130.945 135.715 188.846 1.00 50.87 354 PRO D C 1
ATOM 2848 O O . PRO A 1 354 ? 130.099 134.831 188.981 1.00 64.06 354 PRO D O 1
ATOM 2852 N N . VAL A 1 355 ? 132.100 135.519 188.210 1.00 43.24 355 VAL D N 1
ATOM 2853 C CA . VAL A 1 355 ? 132.473 134.228 187.644 1.00 46.71 355 VAL D CA 1
ATOM 2854 C C . VAL A 1 355 ? 133.796 133.724 188.209 1.00 51.82 355 VAL D C 1
ATOM 2855 O O . VAL A 1 355 ? 133.860 132.636 188.788 1.00 60.48 355 VAL D O 1
ATOM 2859 N N . VAL A 1 356 ? 134.866 134.497 188.047 1.00 45.81 356 VAL D N 1
ATOM 2860 C CA . VAL A 1 356 ? 136.197 134.061 188.450 1.00 39.50 356 VAL D CA 1
ATOM 2861 C C . VAL A 1 356 ? 136.849 135.136 189.306 1.00 45.91 356 VAL D C 1
ATOM 2862 O O . VAL A 1 356 ? 136.764 136.330 189.003 1.00 64.07 356 VAL D O 1
ATOM 2866 N N . ARG A 1 357 ? 137.494 134.702 190.382 1.00 37.00 357 ARG D N 1
ATOM 2867 C CA . ARG A 1 357 ? 138.309 135.560 191.229 1.00 33.48 357 ARG D CA 1
ATOM 2868 C C . ARG A 1 357 ? 139.776 135.279 190.944 1.00 42.74 357 ARG D C 1
ATOM 2869 O O . ARG A 1 357 ? 140.205 134.125 190.985 1.00 56.55 357 ARG D O 1
ATOM 2877 N N . SER A 1 358 ? 140.541 136.327 190.667 1.00 49.93 358 SER D N 1
ATOM 2878 C CA . SER A 1 358 ? 141.949 136.199 190.301 1.00 55.78 358 SER D CA 1
ATOM 2879 C C . SER A 1 358 ? 142.804 136.772 191.426 1.00 54.32 358 SER D C 1
ATOM 2880 O O . SER A 1 358 ? 142.983 137.989 191.520 1.00 66.83 358 SER D O 1
ATOM 2883 N N . PHE A 1 359 ? 143.343 135.896 192.268 1.00 34.87 359 PHE D N 1
ATOM 2884 C CA . PHE A 1 359 ? 144.177 136.308 193.387 1.00 38.13 359 PHE D CA 1
ATOM 2885 C C . PHE A 1 359 ? 145.646 136.096 193.050 1.00 46.39 359 PHE D C 1
ATOM 2886 O O . PHE A 1 359 ? 146.013 135.086 192.447 1.00 58.19 359 PHE D O 1
ATOM 2894 N N . TYR A 1 360 ? 146.482 137.053 193.441 1.00 41.38 360 TYR D N 1
ATOM 2895 C CA . TYR A 1 360 ? 147.923 136.932 193.265 1.00 33.70 360 TYR D CA 1
ATOM 2896 C C . TYR A 1 360 ? 148.607 137.969 194.142 1.00 40.33 360 TYR D C 1
ATOM 2897 O O . TYR A 1 360 ? 147.982 138.934 194.589 1.00 57.97 360 TYR D O 1
ATOM 2906 N N . ASN A 1 361 ? 149.896 137.754 194.387 1.00 40.49 361 ASN D N 1
ATOM 2907 C CA . ASN A 1 361 ? 150.727 138.689 195.133 1.00 34.79 361 ASN D CA 1
ATOM 2908 C C . ASN A 1 361 ? 151.671 139.367 194.153 1.00 38.73 361 ASN D C 1
ATOM 2909 O O . ASN A 1 361 ? 152.450 138.693 193.472 1.00 59.89 361 ASN D O 1
ATOM 2914 N N . ARG A 1 362 ? 151.603 140.691 194.082 1.00 37.18 362 ARG D N 1
ATOM 2915 C CA . ARG A 1 362 ? 152.369 141.462 193.115 1.00 39.36 362 ARG D CA 1
ATOM 2916 C C . ARG A 1 362 ? 153.494 142.209 193.813 1.00 48.10 362 ARG D C 1
ATOM 2917 O O . ARG A 1 362 ? 153.260 142.916 194.799 1.00 57.82 362 ARG D O 1
ATOM 2925 N N . THR A 1 363 ? 154.708 142.051 193.299 1.00 42.97 363 THR D N 1
ATOM 2926 C CA . THR A 1 363 ? 155.859 142.843 193.711 1.00 46.93 363 THR D CA 1
ATOM 2927 C C . THR A 1 363 ? 156.208 143.779 192.564 1.00 44.14 363 THR D C 1
ATOM 2928 O O . THR A 1 363 ? 156.453 143.324 191.443 1.00 52.74 363 THR D O 1
ATOM 2932 N N . ALA A 1 364 ? 156.220 145.079 192.839 1.00 39.80 364 ALA D N 1
ATOM 2933 C CA . ALA A 1 364 ? 156.412 146.094 191.812 1.00 38.08 364 ALA D CA 1
ATOM 2934 C C . ALA A 1 364 ? 157.787 146.725 191.973 1.00 45.49 364 ALA D C 1
ATOM 2935 O O . ALA A 1 364 ? 158.121 147.231 193.049 1.00 53.02 364 ALA D O 1
ATOM 2937 N N . PHE A 1 365 ? 158.575 146.694 190.904 1.00 43.11 365 PHE D N 1
ATOM 2938 C CA . PHE A 1 365 ? 159.881 147.332 190.850 1.00 40.82 365 PHE D CA 1
ATOM 2939 C C . PHE A 1 365 ? 159.822 148.498 189.875 1.00 43.93 365 PHE D C 1
ATOM 2940 O O . PHE A 1 365 ? 159.469 148.317 188.703 1.00 54.69 365 PHE D O 1
ATOM 2948 N N . GLN A 1 366 ? 160.175 149.686 190.359 1.00 44.28 366 GLN D N 1
ATOM 2949 C CA . GLN A 1 366 ? 160.215 150.880 189.527 1.00 54.50 366 GLN D CA 1
ATOM 2950 C C . GLN A 1 366 ? 160.916 151.986 190.298 1.00 54.51 366 GLN D C 1
ATOM 2951 O O . GLN A 1 366 ? 160.776 152.091 191.520 1.00 55.60 366 GLN D O 1
ATOM 2957 N N . LEU A 1 367 ? 161.679 152.797 189.574 1.00 59.25 367 LEU D N 1
ATOM 2958 C CA . LEU A 1 367 ? 162.331 153.941 190.193 1.00 56.79 367 LEU D CA 1
ATOM 2959 C C . LEU A 1 367 ? 161.312 155.050 190.447 1.00 60.98 367 LEU D C 1
ATOM 2960 O O . LEU A 1 367 ? 160.372 155.219 189.667 1.00 66.82 367 LEU D O 1
ATOM 2965 N N . PRO A 1 368 ? 161.469 155.809 191.530 1.00 61.50 368 PRO D N 1
ATOM 2966 C CA . PRO A 1 368 ? 160.494 156.862 191.840 1.00 60.66 368 PRO D CA 1
ATOM 2967 C C . PRO A 1 368 ? 160.502 157.961 190.787 1.00 64.83 368 PRO D C 1
ATOM 2968 O O . PRO A 1 368 ? 161.538 158.564 190.500 1.00 68.88 368 PRO D O 1
ATOM 2972 N N . GLY A 1 369 ? 159.329 158.218 190.212 1.00 72.83 369 GLY D N 1
ATOM 2973 C CA . GLY A 1 369 ? 159.193 159.271 189.224 1.00 72.46 369 GLY D CA 1
ATOM 2974 C C . GLY A 1 369 ? 159.794 158.953 187.877 1.00 73.29 369 GLY D C 1
ATOM 2975 O O . GLY A 1 369 ? 159.815 159.818 186.998 1.00 75.82 369 GLY D O 1
ATOM 2976 N N . ASP A 1 370 ? 160.272 157.727 187.680 1.00 74.01 370 ASP D N 1
ATOM 2977 C CA . ASP A 1 370 ? 160.914 157.314 186.436 1.00 73.69 370 ASP D CA 1
ATOM 2978 C C . ASP A 1 370 ? 160.110 156.159 185.857 1.00 77.22 370 ASP D C 1
ATOM 2979 O O . ASP A 1 370 ? 160.064 155.075 186.446 1.00 79.58 370 ASP D O 1
ATOM 2984 N N . ALA A 1 371 ? 159.481 156.389 184.707 1.00 75.17 371 ALA D N 1
ATOM 2985 C CA . ALA A 1 371 ? 158.595 155.414 184.090 1.00 74.65 371 ALA D CA 1
ATOM 2986 C C . ALA A 1 371 ? 159.229 154.692 182.910 1.00 73.42 371 ALA D C 1
ATOM 2987 O O . ALA A 1 371 ? 158.513 154.033 182.149 1.00 76.17 371 ALA D O 1
ATOM 2989 N N . ARG A 1 372 ? 160.547 154.804 182.731 1.00 71.94 372 ARG D N 1
ATOM 2990 C CA . ARG A 1 372 ? 161.201 154.132 181.612 1.00 71.68 372 ARG D CA 1
ATOM 2991 C C . ARG A 1 372 ? 161.025 152.622 181.695 1.00 77.19 372 ARG D C 1
ATOM 2992 O O . ARG A 1 372 ? 160.628 151.976 180.719 1.00 81.53 372 ARG D O 1
ATOM 3000 N N . VAL A 1 373 ? 161.318 152.041 182.855 1.00 71.56 373 VAL D N 1
ATOM 3001 C CA . VAL A 1 373 ? 161.191 150.605 183.072 1.00 65.53 373 VAL D CA 1
ATOM 3002 C C . VAL A 1 373 ? 160.342 150.387 184.315 1.00 66.16 373 VAL D C 1
ATOM 3003 O O . VAL A 1 373 ? 160.638 150.945 185.378 1.00 67.99 373 VAL D O 1
ATOM 3007 N N . ARG A 1 374 ? 159.291 149.582 184.184 1.00 62.45 374 ARG D N 1
ATOM 3008 C CA . ARG A 1 374 ? 158.475 149.159 185.310 1.00 57.91 374 ARG D CA 1
ATOM 3009 C C . ARG A 1 374 ? 158.274 147.657 185.213 1.00 62.56 374 ARG D C 1
ATOM 3010 O O . ARG A 1 374 ? 158.062 147.124 184.122 1.00 69.83 374 ARG D O 1
ATOM 3018 N N . ILE A 1 375 ? 158.359 146.968 186.345 1.00 48.51 375 ILE D N 1
ATOM 3019 C CA . ILE A 1 375 ? 158.267 145.514 186.358 1.00 41.23 375 ILE D CA 1
ATOM 3020 C C . ILE A 1 375 ? 157.305 145.095 187.458 1.00 47.73 375 ILE D C 1
ATOM 3021 O O . ILE A 1 375 ? 157.326 145.649 188.560 1.00 59.64 375 ILE D O 1
ATOM 3026 N N . SER A 1 376 ? 156.441 144.132 187.152 1.00 40.62 376 SER D N 1
ATOM 3027 C CA . SER A 1 376 ? 155.493 143.606 188.127 1.00 38.03 376 SER D CA 1
ATOM 3028 C C . SER A 1 376 ? 155.579 142.090 188.116 1.00 43.79 376 SER D C 1
ATOM 3029 O O . SER A 1 376 ? 155.267 141.460 187.103 1.00 56.94 376 SER D O 1
ATOM 3032 N N . LEU A 1 377 ? 155.998 141.506 189.231 1.00 44.39 377 LEU D N 1
ATOM 3033 C CA . LEU A 1 377 ? 156.105 140.059 189.370 1.00 39.68 377 LEU D CA 1
ATOM 3034 C C . LEU A 1 377 ? 154.909 139.579 190.179 1.00 40.12 377 LEU D C 1
ATOM 3035 O O . LEU A 1 377 ? 154.802 139.879 191.372 1.00 51.70 377 LEU D O 1
ATOM 3040 N N . ASP A 1 378 ? 154.003 138.854 189.527 1.00 33.26 378 ASP D N 1
ATOM 3041 C CA . ASP A 1 378 ? 152.800 138.331 190.160 1.00 33.52 378 ASP D CA 1
ATOM 3042 C C . ASP A 1 378 ? 153.003 136.845 190.422 1.00 36.42 378 ASP D C 1
ATOM 3043 O O . ASP A 1 378 ? 153.141 136.055 189.482 1.00 47.65 378 ASP D O 1
ATOM 3048 N N . THR A 1 379 ? 153.021 136.472 191.696 1.00 31.62 379 THR D N 1
ATOM 3049 C CA . THR A 1 379 ? 153.218 135.098 192.125 1.00 38.73 379 THR D CA 1
ATOM 3050 C C . THR A 1 379 ? 151.989 134.605 192.876 1.00 38.06 379 THR D C 1
ATOM 3051 O O . THR A 1 379 ? 151.079 135.371 193.202 1.00 48.53 379 THR D O 1
ATOM 3055 N N . GLU A 1 380 ? 151.981 133.299 193.147 1.00 45.48 380 GLU D N 1
ATOM 3056 C CA . GLU A 1 380 ? 150.879 132.643 193.849 1.00 41.47 380 GLU D CA 1
ATOM 3057 C C . GLU A 1 380 ? 149.542 132.962 193.188 1.00 42.63 380 GLU D C 1
ATOM 3058 O O . GLU A 1 380 ? 148.539 133.227 193.852 1.00 44.96 380 GLU D O 1
ATOM 3064 N N . LEU A 1 381 ? 149.534 132.930 191.859 1.00 43.77 381 LEU D N 1
ATOM 3065 C CA . LEU A 1 381 ? 148.368 133.323 191.078 1.00 38.57 381 LEU D CA 1
ATOM 3066 C C . LEU A 1 381 ? 147.388 132.158 191.030 1.00 39.57 381 LEU D C 1
ATOM 3067 O O . LEU A 1 381 ? 147.665 131.130 190.406 1.00 55.56 381 LEU D O 1
ATOM 3072 N N . THR A 1 382 ? 146.245 132.314 191.690 1.00 31.42 382 THR D N 1
ATOM 3073 C CA . THR A 1 382 ? 145.177 131.331 191.659 1.00 36.73 382 THR D CA 1
ATOM 3074 C C . THR A 1 382 ? 143.906 131.977 191.131 1.00 37.81 382 THR D C 1
ATOM 3075 O O . THR A 1 382 ? 143.718 133.194 191.214 1.00 52.47 382 THR D O 1
ATOM 3079 N N . MET A 1 383 ? 143.040 131.144 190.560 1.00 40.15 383 MET D N 1
ATOM 3080 C CA . MET A 1 383 ? 141.773 131.595 189.999 1.00 36.25 383 MET D CA 1
ATOM 3081 C C . MET A 1 383 ? 140.669 130.704 190.539 1.00 38.12 383 MET D C 1
ATOM 3082 O O . MET A 1 383 ? 140.664 129.496 190.290 1.00 49.76 383 MET D O 1
ATOM 3087 N N . VAL A 1 384 ? 139.746 131.299 191.282 1.00 33.51 384 VAL D N 1
ATOM 3088 C CA . VAL A 1 384 ? 138.687 130.575 191.971 1.00 21.54 384 VAL D CA 1
ATOM 3089 C C . VAL A 1 384 ? 137.376 130.797 191.232 1.00 32.63 384 VAL D C 1
ATOM 3090 O O . VAL A 1 384 ? 137.158 131.843 190.615 1.00 48.29 384 VAL D O 1
ATOM 3094 N N . ARG A 1 385 ? 136.500 129.800 191.298 1.00 36.43 385 ARG D N 1
ATOM 3095 C CA . ARG A 1 385 ? 135.203 129.855 190.640 1.00 37.90 385 ARG D CA 1
ATOM 3096 C C . ARG A 1 385 ? 134.206 130.566 191.548 1.00 46.12 385 ARG D C 1
ATOM 3097 O O . ARG A 1 385 ? 134.021 130.172 192.704 1.00 49.85 385 ARG D O 1
ATOM 3105 N N . GLU A 1 386 ? 133.566 131.611 191.024 1.00 55.53 386 GLU D N 1
ATOM 3106 C CA . GLU A 1 386 ? 132.604 132.407 191.775 1.00 50.22 386 GLU D CA 1
ATOM 3107 C C . GLU A 1 386 ? 131.166 132.212 191.326 1.00 53.33 386 GLU D C 1
ATOM 3108 O O . GLU A 1 386 ? 130.250 132.463 192.110 1.00 58.27 386 GLU D O 1
ATOM 3114 N N . ASP A 1 387 ? 130.948 131.773 190.090 1.00 43.53 387 ASP D N 1
ATOM 3115 C CA . ASP A 1 387 ? 129.614 131.711 189.519 1.00 43.21 387 ASP D CA 1
ATOM 3116 C C . ASP A 1 387 ? 128.814 130.552 190.108 1.00 46.65 387 ASP D C 1
ATOM 3117 O O . ASP A 1 387 ? 129.302 129.764 190.919 1.00 59.67 387 ASP D O 1
ATOM 3122 N N . ASN A 1 388 ? 127.555 130.460 189.680 1.00 46.37 388 ASN D N 1
ATOM 3123 C CA . ASN A 1 388 ? 126.659 129.381 190.074 1.00 50.88 388 ASN D CA 1
ATOM 3124 C C . ASN A 1 388 ? 126.067 128.681 188.855 1.00 63.68 388 ASN D C 1
ATOM 3125 O O . ASN A 1 388 ? 124.923 128.221 188.886 1.00 69.23 388 ASN D O 1
ATOM 3130 N N . PHE A 1 389 ? 126.841 128.594 187.770 1.00 53.78 389 PHE D N 1
ATOM 3131 C CA . PHE A 1 389 ? 126.335 128.014 186.532 1.00 44.51 389 PHE D CA 1
ATOM 3132 C C . PHE A 1 389 ? 126.046 126.527 186.664 1.00 48.38 389 PHE D C 1
ATOM 3133 O O . PHE A 1 389 ? 125.277 125.984 185.864 1.00 55.84 389 PHE D O 1
ATOM 3141 N N . ASP A 1 390 ? 126.641 125.857 187.647 1.00 54.45 390 ASP D N 1
ATOM 3142 C CA . ASP A 1 390 ? 126.421 124.436 187.872 1.00 60.26 390 ASP D CA 1
ATOM 3143 C C . ASP A 1 390 ? 125.360 124.169 188.930 1.00 59.52 390 ASP D C 1
ATOM 3144 O O . ASP A 1 390 ? 125.181 123.017 189.336 1.00 59.98 390 ASP D O 1
ATOM 3149 N N . GLY A 1 391 ? 124.655 125.202 189.384 1.00 54.92 391 GLY D N 1
ATOM 3150 C CA . GLY A 1 391 ? 123.610 125.047 190.370 1.00 58.00 391 GLY D CA 1
ATOM 3151 C C . GLY A 1 391 ? 124.051 125.176 191.810 1.00 62.56 391 GLY D C 1
ATOM 3152 O O . GLY A 1 391 ? 123.199 125.121 192.706 1.00 60.62 391 GLY D O 1
ATOM 3153 N N . VAL A 1 392 ? 125.345 125.345 192.065 1.00 62.01 392 VAL D N 1
ATOM 3154 C CA . VAL A 1 392 ? 125.871 125.497 193.416 1.00 61.47 392 VAL D CA 1
ATOM 3155 C C . VAL A 1 392 ? 126.064 126.980 193.692 1.00 65.69 392 VAL D C 1
ATOM 3156 O O . VAL A 1 392 ? 126.767 127.673 192.947 1.00 68.84 392 VAL D O 1
ATOM 3160 N N . ASP A 1 393 ? 125.440 127.468 194.764 1.00 65.84 393 ASP D N 1
ATOM 3161 C CA . ASP A 1 393 ? 125.472 128.887 195.116 1.00 63.96 393 ASP D CA 1
ATOM 3162 C C . ASP A 1 393 ? 126.774 129.178 195.851 1.00 68.36 393 ASP D C 1
ATOM 3163 O O . ASP A 1 393 ? 126.873 129.033 197.070 1.00 73.54 393 ASP D O 1
ATOM 3168 N N . ARG A 1 394 ? 127.792 129.589 195.093 1.00 55.52 394 ARG D N 1
ATOM 3169 C CA . ARG A 1 394 ? 129.093 129.881 195.685 1.00 49.89 394 ARG D CA 1
ATOM 3170 C C . ARG A 1 394 ? 129.107 131.230 196.395 1.00 62.24 394 ARG D C 1
ATOM 3171 O O . ARG A 1 394 ? 129.694 131.357 197.475 1.00 63.66 394 ARG D O 1
ATOM 3179 N N . THR A 1 395 ? 128.472 132.245 195.811 1.00 58.46 395 THR D N 1
ATOM 3180 C CA . THR A 1 395 ? 128.350 133.565 196.422 1.00 50.24 395 THR D CA 1
ATOM 3181 C C . THR A 1 395 ? 126.911 133.726 196.896 1.00 59.55 395 THR D C 1
ATOM 3182 O O . THR A 1 395 ? 126.000 133.907 196.082 1.00 68.99 395 THR D O 1
ATOM 3186 N N . HIS A 1 396 ? 126.709 133.665 198.212 1.00 62.79 396 HIS D N 1
ATOM 3187 C CA . HIS A 1 396 ? 125.367 133.690 198.794 1.00 66.06 396 HIS D CA 1
ATOM 3188 C C . HIS A 1 396 ? 124.848 135.124 198.769 1.00 69.03 396 HIS D C 1
ATOM 3189 O O . HIS A 1 396 ? 124.914 135.865 199.753 1.00 69.96 396 HIS D O 1
ATOM 3196 N N . LYS A 1 397 ? 124.312 135.511 197.610 1.00 62.37 397 LYS D N 1
ATOM 3197 C CA . LYS A 1 397 ? 123.760 136.851 197.397 1.00 63.60 397 LYS D CA 1
ATOM 3198 C C . LYS A 1 397 ? 124.787 137.928 197.734 1.00 65.76 397 LYS D C 1
ATOM 3199 O O . LYS A 1 397 ? 124.470 138.957 198.334 1.00 72.47 397 LYS D O 1
ATOM 3205 N N . ASN A 1 398 ? 126.034 137.686 197.342 1.00 57.77 398 ASN D N 1
ATOM 3206 C CA . ASN A 1 398 ? 127.136 138.589 197.630 1.00 54.01 398 ASN D CA 1
ATOM 3207 C C . ASN A 1 398 ? 127.942 138.801 196.358 1.00 52.96 398 ASN D C 1
ATOM 3208 O O . ASN A 1 398 ? 127.892 137.989 195.433 1.00 57.67 398 ASN D O 1
ATOM 3213 N N . TRP A 1 399 ? 128.680 139.908 196.316 1.00 38.62 399 TRP D N 1
ATOM 3214 C CA . TRP A 1 399 ? 129.498 140.215 195.152 1.00 32.29 399 TRP D CA 1
ATOM 3215 C C . TRP A 1 399 ? 130.804 139.436 195.125 1.00 42.45 399 TRP D C 1
ATOM 3216 O O . TRP A 1 399 ? 131.516 139.489 194.118 1.00 50.63 399 TRP D O 1
ATOM 3227 N N . ARG A 1 400 ? 131.135 138.721 196.198 1.00 56.60 400 ARG D N 1
ATOM 3228 C CA . ARG A 1 400 ? 132.350 137.923 196.248 1.00 44.04 400 ARG D CA 1
ATOM 3229 C C . ARG A 1 400 ? 132.120 136.738 197.171 1.00 42.81 400 ARG D C 1
ATOM 3230 O O . ARG A 1 400 ? 131.160 136.702 197.944 1.00 51.39 400 ARG D O 1
ATOM 3238 N N . ARG A 1 401 ? 133.018 135.765 197.077 1.00 51.28 401 ARG D N 1
ATOM 3239 C CA . ARG A 1 401 ? 132.942 134.565 197.897 1.00 46.25 401 ARG D CA 1
ATOM 3240 C C . ARG A 1 401 ? 133.630 134.819 199.233 1.00 46.88 401 ARG D C 1
ATOM 3241 O O . ARG A 1 401 ? 134.833 135.097 199.274 1.00 54.43 401 ARG D O 1
ATOM 3249 N N . THR A 1 402 ? 132.870 134.730 200.321 1.00 45.84 402 THR D N 1
ATOM 3250 C CA . THR A 1 402 ? 133.407 134.929 201.660 1.00 47.22 402 THR D CA 1
ATOM 3251 C C . THR A 1 402 ? 133.918 133.642 202.289 1.00 51.78 402 THR D C 1
ATOM 3252 O O . THR A 1 402 ? 134.421 133.677 203.416 1.00 50.51 402 THR D O 1
ATOM 3256 N N . ASP A 1 403 ? 133.793 132.509 201.595 1.00 51.43 403 ASP D N 1
ATOM 3257 C CA . ASP A 1 403 ? 134.380 131.269 202.087 1.00 47.73 403 ASP D CA 1
ATOM 3258 C C . ASP A 1 403 ? 135.898 131.370 202.152 1.00 51.76 403 ASP D C 1
ATOM 3259 O O . ASP A 1 403 ? 136.528 130.753 203.018 1.00 58.02 403 ASP D O 1
ATOM 3264 N N . ILE A 1 404 ? 136.500 132.153 201.257 1.00 43.41 404 ILE D N 1
ATOM 3265 C CA . ILE A 1 404 ? 137.943 132.321 201.198 1.00 41.35 404 ILE D CA 1
ATOM 3266 C C . ILE A 1 404 ? 138.272 133.804 201.289 1.00 48.30 404 ILE D C 1
ATOM 3267 O O . ILE A 1 404 ? 137.450 134.670 200.985 1.00 54.58 404 ILE D O 1
ATOM 3272 N N . GLY A 1 405 ? 139.496 134.086 201.723 1.00 49.16 405 GLY D N 1
ATOM 3273 C CA . GLY A 1 405 ? 139.988 135.447 201.775 1.00 41.60 405 GLY D CA 1
ATOM 3274 C C . GLY A 1 405 ? 141.198 135.639 200.888 1.00 47.89 405 GLY D C 1
ATOM 3275 O O . GLY A 1 405 ? 141.101 135.548 199.661 1.00 52.17 405 GLY D O 1
ATOM 3276 N N . VAL A 1 406 ? 142.347 135.909 201.500 1.00 46.90 406 VAL D N 1
ATOM 3277 C CA . VAL A 1 406 ? 143.610 135.971 200.777 1.00 46.37 406 VAL D CA 1
ATOM 3278 C C . VAL A 1 406 ? 144.530 134.897 201.338 1.00 48.94 406 VAL D C 1
ATOM 3279 O O . VAL A 1 406 ? 145.756 134.984 201.215 1.00 50.39 406 VAL D O 1
ATOM 3283 N N . ASP A 1 407 ? 143.940 133.873 201.955 1.00 51.77 407 ASP D N 1
ATOM 3284 C CA . ASP A 1 407 ? 144.704 132.813 202.612 1.00 44.70 407 ASP D CA 1
ATOM 3285 C C . ASP A 1 407 ? 145.124 131.762 201.583 1.00 44.61 407 ASP D C 1
ATOM 3286 O O . ASP A 1 407 ? 144.578 130.662 201.493 1.00 49.04 407 ASP D O 1
ATOM 3291 N N . TRP A 1 408 ? 146.127 132.135 200.798 1.00 45.13 408 TRP D N 1
ATOM 3292 C CA . TRP A 1 408 ? 146.715 131.209 199.845 1.00 48.76 408 TRP D CA 1
ATOM 3293 C C . TRP A 1 408 ? 147.341 130.036 200.599 1.00 54.46 408 TRP D C 1
ATOM 3294 O O . TRP A 1 408 ? 147.893 130.226 201.689 1.00 58.10 408 TRP D O 1
ATOM 3305 N N . PRO A 1 409 ? 147.279 128.808 200.057 1.00 40.81 409 PRO D N 1
ATOM 3306 C CA . PRO A 1 409 ? 146.757 128.396 198.751 1.00 46.43 409 PRO D CA 1
ATOM 3307 C C . PRO A 1 409 ? 145.299 127.951 198.744 1.00 50.74 409 PRO D C 1
ATOM 3308 O O . PRO A 1 409 ? 144.920 127.187 197.856 1.00 50.57 409 PRO D O 1
ATOM 3312 N N . PHE A 1 410 ? 144.504 128.411 199.710 1.00 47.04 410 PHE D N 1
ATOM 3313 C CA . PHE A 1 410 ? 143.084 128.076 199.793 1.00 39.88 410 PHE D CA 1
ATOM 3314 C C . PHE A 1 410 ? 142.881 126.563 199.887 1.00 45.38 410 PHE D C 1
ATOM 3315 O O . PHE A 1 410 ? 142.303 125.928 199.004 1.00 53.49 410 PHE D O 1
ATOM 3323 N N . LYS A 1 411 ? 143.380 125.988 200.982 1.00 45.32 411 LYS D N 1
ATOM 3324 C CA . LYS A 1 411 ? 143.229 124.554 201.197 1.00 45.92 411 LYS D CA 1
ATOM 3325 C C . LYS A 1 411 ? 141.781 124.148 201.441 1.00 49.48 411 LYS D C 1
ATOM 3326 O O . LYS A 1 411 ? 141.461 122.959 201.338 1.00 50.46 411 LYS D O 1
ATOM 3332 N N . GLN A 1 412 ? 140.904 125.097 201.760 1.00 54.37 412 GLN D N 1
ATOM 3333 C CA . GLN A 1 412 ? 139.506 124.795 202.038 1.00 53.75 412 GLN D CA 1
ATOM 3334 C C . GLN A 1 412 ? 138.654 124.686 200.781 1.00 55.55 412 GLN D C 1
ATOM 3335 O O . GLN A 1 412 ? 137.471 124.347 200.885 1.00 60.90 412 GLN D O 1
ATOM 3341 N N . LEU A 1 413 ? 139.214 124.962 199.608 1.00 47.66 413 LEU D N 1
ATOM 3342 C CA . LEU A 1 413 ? 138.462 124.924 198.364 1.00 45.71 413 LEU D CA 1
ATOM 3343 C C . LEU A 1 413 ? 138.446 123.523 197.772 1.00 58.36 413 LEU D C 1
ATOM 3344 O O . LEU A 1 413 ? 139.354 122.718 197.997 1.00 58.07 413 LEU D O 1
ATOM 3349 N N . ASP A 1 414 ? 137.397 123.239 197.007 1.00 67.01 414 ASP D N 1
ATOM 3350 C CA . ASP A 1 414 ? 137.348 122.010 196.233 1.00 63.23 414 ASP D CA 1
ATOM 3351 C C . ASP A 1 414 ? 138.273 122.117 195.026 1.00 59.94 414 ASP D C 1
ATOM 3352 O O . ASP A 1 414 ? 138.570 123.210 194.538 1.00 64.47 414 ASP D O 1
ATOM 3357 N N . ASP A 1 415 ? 138.735 120.961 194.546 1.00 60.35 415 ASP D N 1
ATOM 3358 C CA . ASP A 1 415 ? 139.685 120.954 193.439 1.00 64.79 415 ASP D CA 1
ATOM 3359 C C . ASP A 1 415 ? 139.056 121.467 192.151 1.00 62.09 415 ASP D C 1
ATOM 3360 O O . ASP A 1 415 ? 139.764 121.980 191.277 1.00 63.48 415 ASP D O 1
ATOM 3365 N N . LYS A 1 416 ? 137.736 121.336 192.010 1.00 61.93 416 LYS D N 1
ATOM 3366 C CA . LYS A 1 416 ? 137.075 121.801 190.797 1.00 62.70 416 LYS D CA 1
ATOM 3367 C C . LYS A 1 416 ? 136.994 123.320 190.743 1.00 66.62 416 LYS D C 1
ATOM 3368 O O . LYS A 1 416 ? 136.987 123.899 189.651 1.00 67.66 416 LYS D O 1
ATOM 3374 N N . ASP A 1 417 ? 136.931 123.979 191.898 1.00 57.90 417 ASP D N 1
ATOM 3375 C CA . ASP A 1 417 ? 136.689 125.413 191.962 1.00 47.89 417 ASP D CA 1
ATOM 3376 C C . ASP A 1 417 ? 137.940 126.260 191.779 1.00 48.53 417 ASP D C 1
ATOM 3377 O O . ASP A 1 417 ? 137.814 127.460 191.521 1.00 65.15 417 ASP D O 1
ATOM 3382 N N . ILE A 1 418 ? 139.133 125.687 191.899 1.00 39.54 418 ILE D N 1
ATOM 3383 C CA . ILE A 1 418 ? 140.360 126.471 191.949 1.00 37.48 418 ILE D CA 1
ATOM 3384 C C . ILE A 1 418 ? 141.336 125.974 190.892 1.00 41.13 418 ILE D C 1
ATOM 3385 O O . ILE A 1 418 ? 141.520 124.765 190.714 1.00 54.42 418 ILE D O 1
ATOM 3390 N N . CYS A 1 419 ? 141.945 126.917 190.179 1.00 38.87 419 CYS D N 1
ATOM 3391 C CA . CYS A 1 419 ? 143.034 126.655 189.246 1.00 41.65 419 CYS D CA 1
ATOM 3392 C C . CYS A 1 419 ? 144.254 127.411 189.750 1.00 41.73 419 CYS D C 1
ATOM 3393 O O . CYS A 1 419 ? 144.280 128.645 189.717 1.00 55.48 419 CYS D O 1
ATOM 3396 N N . ARG A 1 420 ? 145.251 126.676 190.233 1.00 38.05 420 ARG D N 1
ATOM 3397 C CA . ARG A 1 420 ? 146.474 127.274 190.764 1.00 39.51 420 ARG D CA 1
ATOM 3398 C C . ARG A 1 420 ? 147.486 127.355 189.630 1.00 43.16 420 ARG D C 1
ATOM 3399 O O . ARG A 1 420 ? 148.073 126.346 189.232 1.00 49.08 420 ARG D O 1
ATOM 3407 N N . PHE A 1 421 ? 147.685 128.558 189.106 1.00 33.54 421 PHE D N 1
ATOM 3408 C CA . PHE A 1 421 ? 148.579 128.743 187.973 1.00 39.12 421 PHE D CA 1
ATOM 3409 C C . PHE A 1 421 ? 150.000 128.366 188.379 1.00 45.26 421 PHE D C 1
ATOM 3410 O O . PHE A 1 421 ? 150.513 128.888 189.379 1.00 45.16 421 PHE D O 1
ATOM 3418 N N . PRO A 1 422 ? 150.667 127.471 187.643 1.00 46.36 422 PRO D N 1
ATOM 3419 C CA . PRO A 1 422 ? 151.938 126.918 188.133 1.00 41.88 422 PRO D CA 1
ATOM 3420 C C . PRO A 1 422 ? 153.122 127.861 188.028 1.00 48.02 422 PRO D C 1
ATOM 3421 O O . PRO A 1 422 ? 154.102 127.670 188.760 1.00 44.83 422 PRO D O 1
ATOM 3425 N N . TYR A 1 423 ? 153.074 128.860 187.156 1.00 49.52 423 TYR D N 1
ATOM 3426 C CA . TYR A 1 423 ? 154.182 129.778 186.955 1.00 40.67 423 TYR D CA 1
ATOM 3427 C C . TYR A 1 423 ? 153.824 131.154 187.498 1.00 39.36 423 TYR D C 1
ATOM 3428 O O . TYR A 1 423 ? 152.665 131.442 187.806 1.00 45.70 423 TYR D O 1
ATOM 3437 N N . ALA A 1 424 ? 154.837 132.001 187.630 1.00 34.10 424 ALA D N 1
ATOM 3438 C CA . ALA A 1 424 ? 154.593 133.398 187.947 1.00 31.32 424 ALA D CA 1
ATOM 3439 C C . ALA A 1 424 ? 154.578 134.222 186.670 1.00 36.51 424 ALA D C 1
ATOM 3440 O O . ALA A 1 424 ? 155.104 133.808 185.636 1.00 52.31 424 ALA D O 1
ATOM 3442 N N . VAL A 1 425 ? 153.969 135.400 186.744 1.00 36.65 425 VAL D N 1
ATOM 3443 C CA . VAL A 1 425 ? 153.803 136.259 185.578 1.00 31.29 425 VAL D CA 1
ATOM 3444 C C . VAL A 1 425 ? 154.657 137.503 185.771 1.00 36.15 425 VAL D C 1
ATOM 3445 O O . VAL A 1 425 ? 154.492 138.234 186.754 1.00 47.92 425 VAL D O 1
ATOM 3449 N N . LEU A 1 426 ? 155.566 137.742 184.834 1.00 34.27 426 LEU D N 1
ATOM 3450 C CA . LEU A 1 426 ? 156.417 138.923 184.841 1.00 38.53 426 LEU D CA 1
ATOM 3451 C C . LEU A 1 426 ? 155.881 139.903 183.808 1.00 41.08 426 LEU D C 1
ATOM 3452 O O . LEU A 1 426 ? 155.822 139.581 182.618 1.00 58.22 426 LEU D O 1
ATOM 3457 N N . ASN A 1 427 ? 155.492 141.089 184.258 1.00 44.97 427 ASN D N 1
ATOM 3458 C CA . ASN A 1 427 ? 154.927 142.120 183.398 1.00 47.05 427 ASN D CA 1
ATOM 3459 C C . ASN A 1 427 ? 155.955 143.236 183.277 1.00 52.63 427 ASN D C 1
ATOM 3460 O O . ASN A 1 427 ? 156.249 143.921 184.261 1.00 60.12 427 ASN D O 1
ATOM 3465 N N . VAL A 1 428 ? 156.504 143.413 182.079 1.00 51.35 428 VAL D N 1
ATOM 3466 C CA . VAL A 1 428 ? 157.537 144.410 181.822 1.00 53.62 428 VAL D CA 1
ATOM 3467 C C . VAL A 1 428 ? 156.926 145.515 180.975 1.00 56.39 428 VAL D C 1
ATOM 3468 O O . VAL A 1 428 ? 156.492 145.270 179.843 1.00 67.30 428 VAL D O 1
ATOM 3472 N N . LYS A 1 429 ? 156.893 146.729 181.519 1.00 62.19 429 LYS D N 1
ATOM 3473 C CA . LYS A 1 429 ? 156.373 147.901 180.830 1.00 66.30 429 LYS D CA 1
ATOM 3474 C C . LYS A 1 429 ? 157.529 148.854 180.564 1.00 73.06 429 LYS D C 1
ATOM 3475 O O . LYS A 1 429 ? 158.180 149.324 181.504 1.00 73.19 429 LYS D O 1
ATOM 3481 N N . LEU A 1 430 ? 157.779 149.142 179.292 1.00 87.22 430 LEU D N 1
ATOM 3482 C CA . LEU A 1 430 ? 158.847 150.036 178.880 1.00 85.35 430 LEU D CA 1
ATOM 3483 C C . LEU A 1 430 ? 158.246 151.264 178.214 1.00 87.27 430 LEU D C 1
ATOM 3484 O O . LEU A 1 430 ? 157.351 151.148 177.374 1.00 90.75 430 LEU D O 1
ATOM 3489 N N . GLN A 1 431 ? 158.736 152.440 178.601 1.00 94.51 431 GLN D N 1
ATOM 3490 C CA . GLN A 1 431 ? 158.297 153.714 178.032 1.00 94.87 431 GLN D CA 1
ATOM 3491 C C . GLN A 1 431 ? 159.548 154.409 177.511 1.00 97.64 431 GLN D C 1
ATOM 3492 O O . GLN A 1 431 ? 160.165 155.205 178.224 1.00 97.26 431 GLN D O 1
ATOM 3498 N N . THR A 1 432 ? 159.921 154.112 176.270 1.00 111.71 432 THR D N 1
ATOM 3499 C CA . THR A 1 432 ? 161.183 154.574 175.707 1.00 112.78 432 THR D CA 1
ATOM 3500 C C . THR A 1 432 ? 160.918 155.735 174.760 1.00 114.49 432 THR D C 1
ATOM 3501 O O . THR A 1 432 ? 160.176 155.586 173.784 1.00 115.37 432 THR D O 1
ATOM 3505 N N . GLN A 1 433 ? 161.526 156.883 175.046 1.00 120.57 433 GLN D N 1
ATOM 3506 C CA . GLN A 1 433 ? 161.440 158.020 174.141 1.00 120.86 433 GLN D CA 1
ATOM 3507 C C . GLN A 1 433 ? 162.082 157.675 172.805 1.00 123.02 433 GLN D C 1
ATOM 3508 O O . GLN A 1 433 ? 163.031 156.890 172.738 1.00 122.75 433 GLN D O 1
ATOM 3514 N N . LEU A 1 434 ? 161.536 158.241 171.731 1.00 122.81 434 LEU D N 1
ATOM 3515 C CA . LEU A 1 434 ? 162.113 158.023 170.413 1.00 121.31 434 LEU D CA 1
ATOM 3516 C C . LEU A 1 434 ? 163.529 158.581 170.363 1.00 120.63 434 LEU D C 1
ATOM 3517 O O . LEU A 1 434 ? 163.783 159.715 170.774 1.00 119.47 434 LEU D O 1
ATOM 3522 N N . GLY A 1 435 ? 164.453 157.772 169.851 1.00 128.36 435 GLY D N 1
ATOM 3523 C CA . GLY A 1 435 ? 165.852 158.121 169.791 1.00 129.48 435 GLY D CA 1
ATOM 3524 C C . GLY A 1 435 ? 166.758 157.268 170.656 1.00 129.50 435 GLY D C 1
ATOM 3525 O O . GLY A 1 435 ? 167.959 157.188 170.374 1.00 129.33 435 GLY D O 1
ATOM 3526 N N . GLN A 1 436 ? 166.224 156.634 171.697 1.00 125.30 436 GLN D N 1
ATOM 3527 C CA . GLN A 1 436 ? 166.979 155.693 172.511 1.00 124.53 436 GLN D CA 1
ATOM 3528 C C . GLN A 1 436 ? 166.309 154.323 172.472 1.00 124.83 436 GLN D C 1
ATOM 3529 O O . GLN A 1 436 ? 165.292 154.116 171.803 1.00 123.73 436 GLN D O 1
ATOM 3535 N N . GLU A 1 437 ? 166.893 153.383 173.201 1.00 118.70 437 GLU D N 1
ATOM 3536 C CA . GLU A 1 437 ? 166.453 151.998 173.228 1.00 118.41 437 GLU D CA 1
ATOM 3537 C C . GLU A 1 437 ? 166.351 151.544 174.675 1.00 117.58 437 GLU D C 1
ATOM 3538 O O . GLU A 1 437 ? 166.921 152.177 175.570 1.00 115.75 437 GLU D O 1
ATOM 3544 N N . PRO A 1 438 ? 165.615 150.464 174.939 1.00 112.02 438 PRO D N 1
ATOM 3545 C CA . PRO A 1 438 ? 165.520 149.969 176.308 1.00 109.46 438 PRO D CA 1
ATOM 3546 C C . PRO A 1 438 ? 166.888 149.592 176.841 1.00 107.12 438 PRO D C 1
ATOM 3547 O O . PRO A 1 438 ? 167.790 149.208 176.073 1.00 107.27 438 PRO D O 1
ATOM 3551 N N . PRO A 1 439 ? 167.092 149.699 178.154 1.00 95.25 439 PRO D N 1
ATOM 3552 C CA . PRO A 1 439 ? 168.416 149.424 178.722 1.00 95.82 439 PRO D CA 1
ATOM 3553 C C . PRO A 1 439 ? 168.846 147.984 178.485 1.00 95.51 439 PRO D C 1
ATOM 3554 O O . PRO A 1 439 ? 168.022 147.084 178.315 1.00 96.35 439 PRO D O 1
ATOM 3558 N N . GLU A 1 440 ? 170.167 147.784 178.468 1.00 91.33 440 GLU D N 1
ATOM 3559 C CA . GLU A 1 440 ? 170.724 146.472 178.157 1.00 91.41 440 GLU D CA 1
ATOM 3560 C C . GLU A 1 440 ? 170.255 145.409 179.141 1.00 91.68 440 GLU D C 1
ATOM 3561 O O . GLU A 1 440 ? 169.942 144.282 178.735 1.00 92.27 440 GLU D O 1
ATOM 3567 N N . TRP A 1 441 ? 170.206 145.742 180.434 1.00 81.27 441 TRP D N 1
ATOM 3568 C CA . TRP A 1 441 ? 169.825 144.750 181.433 1.00 77.89 441 TRP D CA 1
ATOM 3569 C C . TRP A 1 441 ? 168.407 144.250 181.197 1.00 76.43 441 TRP D C 1
ATOM 3570 O O . TRP A 1 441 ? 168.142 143.049 181.313 1.00 78.31 441 TRP D O 1
ATOM 3581 N N . VAL A 1 442 ? 167.488 145.147 180.832 1.00 80.10 442 VAL D N 1
ATOM 3582 C CA . VAL A 1 442 ? 166.136 144.718 180.487 1.00 80.92 442 VAL D CA 1
ATOM 3583 C C . VAL A 1 442 ? 166.168 143.783 179.288 1.00 84.98 442 VAL D C 1
ATOM 3584 O O . VAL A 1 442 ? 165.520 142.729 179.286 1.00 88.14 442 VAL D O 1
ATOM 3588 N N . ARG A 1 443 ? 166.933 144.148 178.257 1.00 89.08 443 ARG D N 1
ATOM 3589 C CA . ARG A 1 443 ? 166.953 143.376 177.020 1.00 85.96 443 ARG D CA 1
ATOM 3590 C C . ARG A 1 443 ? 167.456 141.958 177.251 1.00 87.40 443 ARG D C 1
ATOM 3591 O O . ARG A 1 443 ? 166.906 140.999 176.696 1.00 88.95 443 ARG D O 1
ATOM 3599 N N . GLU A 1 444 ? 168.510 141.801 178.052 1.00 84.91 444 GLU D N 1
ATOM 3600 C CA . GLU A 1 444 ? 169.001 140.455 178.332 1.00 84.48 444 GLU D CA 1
ATOM 3601 C C . GLU A 1 444 ? 168.203 139.771 179.435 1.00 84.93 444 GLU D C 1
ATOM 3602 O O . GLU A 1 444 ? 168.339 138.558 179.628 1.00 85.34 444 GLU D O 1
ATOM 3608 N N . LEU A 1 445 ? 167.376 140.516 180.170 1.00 78.70 445 LEU D N 1
ATOM 3609 C CA . LEU A 1 445 ? 166.449 139.880 181.097 1.00 77.56 445 LEU D CA 1
ATOM 3610 C C . LEU A 1 445 ? 165.300 139.220 180.350 1.00 76.91 445 LEU D C 1
ATOM 3611 O O . LEU A 1 445 ? 164.900 138.095 180.670 1.00 80.55 445 LEU D O 1
ATOM 3616 N N . VAL A 1 446 ? 164.755 139.908 179.346 1.00 66.83 446 VAL D N 1
ATOM 3617 C CA . VAL A 1 446 ? 163.564 139.397 178.680 1.00 67.32 446 VAL D CA 1
ATOM 3618 C C . VAL A 1 446 ? 163.905 138.306 177.675 1.00 71.52 446 VAL D C 1
ATOM 3619 O O . VAL A 1 446 ? 163.029 137.513 177.309 1.00 74.28 446 VAL D O 1
ATOM 3623 N N . GLY A 1 447 ? 165.151 138.253 177.208 1.00 71.42 447 GLY D N 1
ATOM 3624 C CA . GLY A 1 447 ? 165.600 137.213 176.307 1.00 70.97 447 GLY D CA 1
ATOM 3625 C C . GLY A 1 447 ? 166.443 136.129 176.937 1.00 69.63 447 GLY D C 1
ATOM 3626 O O . GLY A 1 447 ? 167.115 135.389 176.207 1.00 71.34 447 GLY D O 1
ATOM 3627 N N . SER A 1 448 ? 166.444 136.004 178.260 1.00 65.66 448 SER D N 1
ATOM 3628 C CA . SER A 1 448 ? 167.249 134.996 178.936 1.00 67.15 448 SER D CA 1
ATOM 3629 C C . SER A 1 448 ? 166.462 133.691 179.029 1.00 64.51 448 SER D C 1
ATOM 3630 O O . SER A 1 448 ? 165.377 133.543 178.461 1.00 66.49 448 SER D O 1
ATOM 3633 N N . HIS A 1 449 ? 167.014 132.721 179.751 1.00 63.05 449 HIS D N 1
ATOM 3634 C CA . HIS A 1 449 ? 166.359 131.441 179.976 1.00 62.31 449 HIS D CA 1
ATOM 3635 C C . HIS A 1 449 ? 165.401 131.470 181.156 1.00 66.24 449 HIS D C 1
ATOM 3636 O O . HIS A 1 449 ? 164.707 130.478 181.397 1.00 71.18 449 HIS D O 1
ATOM 3643 N N . LEU A 1 450 ? 165.348 132.576 181.896 1.00 63.85 450 LEU D N 1
ATOM 3644 C CA . LEU A 1 450 ? 164.530 132.672 183.096 1.00 57.22 450 LEU D CA 1
ATOM 3645 C C . LEU A 1 450 ? 163.081 133.032 182.810 1.00 62.84 450 LEU D C 1
ATOM 3646 O O . LEU A 1 450 ? 162.244 132.909 183.710 1.00 69.62 450 LEU D O 1
ATOM 3651 N N . VAL A 1 451 ? 162.761 133.467 181.595 1.00 53.65 451 VAL D N 1
ATOM 3652 C CA . VAL A 1 451 ? 161.414 133.900 181.251 1.00 51.26 451 VAL D CA 1
ATOM 3653 C C . VAL A 1 451 ? 160.963 133.185 179.988 1.00 53.94 451 VAL D C 1
ATOM 3654 O O . VAL A 1 451 ? 161.777 132.722 179.184 1.00 63.54 451 VAL D O 1
ATOM 3658 N N . GLU A 1 452 ? 159.645 133.097 179.819 1.00 53.43 452 GLU D N 1
ATOM 3659 C CA . GLU A 1 452 ? 159.025 132.501 178.638 1.00 45.31 452 GLU D CA 1
ATOM 3660 C C . GLU A 1 452 ? 157.977 133.479 178.128 1.00 44.37 452 GLU D C 1
ATOM 3661 O O . GLU A 1 452 ? 156.877 133.574 178.689 1.00 56.99 452 GLU D O 1
ATOM 3667 N N . PRO A 1 453 ? 158.287 134.233 177.077 1.00 43.10 453 PRO D N 1
ATOM 3668 C CA . PRO A 1 453 ? 157.345 135.248 176.588 1.00 48.14 453 PRO D CA 1
ATOM 3669 C C . PRO A 1 453 ? 156.030 134.639 176.129 1.00 50.17 453 PRO D C 1
ATOM 3670 O O . PRO A 1 453 ? 155.989 133.811 175.217 1.00 58.82 453 PRO D O 1
ATOM 3674 N N . VAL A 1 454 ? 154.946 135.061 176.772 1.00 35.99 454 VAL D N 1
ATOM 3675 C CA . VAL A 1 454 ? 153.596 134.650 176.399 1.00 33.46 454 VAL D CA 1
ATOM 3676 C C . VAL A 1 454 ? 152.769 135.915 176.213 1.00 42.71 454 VAL D C 1
ATOM 3677 O O . VAL A 1 454 ? 152.051 136.329 177.135 1.00 48.06 454 VAL D O 1
ATOM 3681 N N . PRO A 1 455 ? 152.857 136.573 175.058 1.00 48.96 455 PRO D N 1
ATOM 3682 C CA . PRO A 1 455 ? 152.117 137.823 174.862 1.00 45.03 455 PRO D CA 1
ATOM 3683 C C . PRO A 1 455 ? 150.614 137.603 174.932 1.00 50.22 455 PRO D C 1
ATOM 3684 O O . PRO A 1 455 ? 150.109 136.527 174.606 1.00 57.53 455 PRO D O 1
ATOM 3688 N N . LYS A 1 456 ? 149.906 138.639 175.379 1.00 38.15 456 LYS D N 1
ATOM 3689 C CA . LYS A 1 456 ? 148.451 138.665 175.473 1.00 39.37 456 LYS D CA 1
ATOM 3690 C C . LYS A 1 456 ? 147.900 137.651 176.465 1.00 41.75 456 LYS D C 1
ATOM 3691 O O . LYS A 1 456 ? 146.752 137.219 176.333 1.00 51.47 456 LYS D O 1
ATOM 3697 N N . PHE A 1 457 ? 148.689 137.249 177.458 1.00 37.43 457 PHE D N 1
ATOM 3698 C CA . PHE A 1 457 ? 148.158 136.403 178.516 1.00 38.94 457 PHE D CA 1
ATOM 3699 C C . PHE A 1 457 ? 147.183 137.201 179.369 1.00 46.17 457 PHE D C 1
ATOM 3700 O O . PHE A 1 457 ? 147.477 138.325 179.784 1.00 46.65 457 PHE D O 1
ATOM 3708 N N . SER A 1 458 ? 146.013 136.623 179.624 1.00 39.85 458 SER D N 1
ATOM 3709 C CA . SER A 1 458 ? 144.981 137.271 180.419 1.00 30.98 458 SER D CA 1
ATOM 3710 C C . SER A 1 458 ? 144.577 136.344 181.551 1.00 34.11 458 SER D C 1
ATOM 3711 O O . SER A 1 458 ? 144.292 135.166 181.319 1.00 43.67 458 SER D O 1
ATOM 3714 N N . LYS A 1 459 ? 144.558 136.876 182.773 1.00 43.18 459 LYS D N 1
ATOM 3715 C CA . LYS A 1 459 ? 144.142 136.073 183.915 1.00 44.68 459 LYS D CA 1
ATOM 3716 C C . LYS A 1 459 ? 142.645 135.802 183.889 1.00 49.12 459 LYS D C 1
ATOM 3717 O O . LYS A 1 459 ? 142.204 134.725 184.299 1.00 49.16 459 LYS D O 1
ATOM 3723 N N . PHE A 1 460 ? 141.855 136.753 183.396 1.00 42.88 460 PHE D N 1
ATOM 3724 C CA . PHE A 1 460 ? 140.419 136.541 183.265 1.00 32.03 460 PHE D CA 1
ATOM 3725 C C . PHE A 1 460 ? 140.110 135.472 182.223 1.00 40.46 460 PHE D C 1
ATOM 3726 O O . PHE A 1 460 ? 139.326 134.549 182.485 1.00 51.14 460 PHE D O 1
ATOM 3734 N N . ILE A 1 461 ? 140.740 135.567 181.050 1.00 34.74 461 ILE D N 1
ATOM 3735 C CA . ILE A 1 461 ? 140.520 134.581 179.995 1.00 34.39 461 ILE D CA 1
ATOM 3736 C C . ILE A 1 461 ? 141.007 133.208 180.436 1.00 39.43 461 ILE D C 1
ATOM 3737 O O . ILE A 1 461 ? 140.326 132.198 180.228 1.00 45.68 461 ILE D O 1
ATOM 3742 N N . HIS A 1 462 ? 142.193 133.146 181.047 1.00 41.94 462 HIS D N 1
ATOM 3743 C CA . HIS A 1 462 ? 142.714 131.864 181.510 1.00 33.67 462 HIS D CA 1
ATOM 3744 C C . HIS A 1 462 ? 141.816 131.255 182.577 1.00 34.48 462 HIS D C 1
ATOM 3745 O O . HIS A 1 462 ? 141.554 130.048 182.561 1.00 45.37 462 HIS D O 1
ATOM 3752 N N . GLY A 1 463 ? 141.337 132.073 183.515 1.00 26.17 463 GLY D N 1
ATOM 3753 C CA . GLY A 1 463 ? 140.462 131.552 184.552 1.00 29.49 463 GLY D CA 1
ATOM 3754 C C . GLY A 1 463 ? 139.164 131.008 183.992 1.00 31.82 463 GLY D C 1
ATOM 3755 O O . GLY A 1 463 ? 138.713 129.925 184.375 1.00 37.94 463 GLY D O 1
ATOM 3756 N N . VAL A 1 464 ? 138.550 131.749 183.068 1.00 29.59 464 VAL D N 1
ATOM 3757 C CA . VAL A 1 464 ? 137.302 131.283 182.472 1.00 32.54 464 VAL D CA 1
ATOM 3758 C C . VAL A 1 464 ? 137.531 130.007 181.672 1.00 39.97 464 VAL D C 1
ATOM 3759 O O . VAL A 1 464 ? 136.736 129.063 181.744 1.00 41.92 464 VAL D O 1
ATOM 3763 N N . ALA A 1 465 ? 138.623 129.951 180.903 1.00 40.18 465 ALA D N 1
ATOM 3764 C CA . ALA A 1 465 ? 138.885 128.785 180.069 1.00 28.71 465 ALA D CA 1
ATOM 3765 C C . ALA A 1 465 ? 139.199 127.545 180.896 1.00 36.50 465 ALA D C 1
ATOM 3766 O O . ALA A 1 465 ? 138.775 126.443 180.534 1.00 40.60 465 ALA D O 1
ATOM 3768 N N . THR A 1 466 ? 139.939 127.692 181.997 1.00 35.39 466 THR D N 1
ATOM 3769 C CA . THR A 1 466 ? 140.309 126.538 182.808 1.00 26.07 466 THR D CA 1
ATOM 3770 C C . THR A 1 466 ? 139.187 126.077 183.728 1.00 39.27 466 THR D C 1
ATOM 3771 O O . THR A 1 466 ? 138.962 124.870 183.867 1.00 45.75 466 THR D O 1
ATOM 3775 N N . LEU A 1 467 ? 138.478 127.008 184.366 1.00 33.67 467 LEU D N 1
ATOM 3776 C CA . LEU A 1 467 ? 137.465 126.635 185.345 1.00 35.94 467 LEU D CA 1
ATOM 3777 C C . LEU A 1 467 ? 136.119 126.331 184.702 1.00 42.18 467 LEU D C 1
ATOM 3778 O O . LEU A 1 467 ? 135.434 125.390 185.116 1.00 42.04 467 LEU D O 1
ATOM 3783 N N . LEU A 1 468 ? 135.729 127.109 183.696 1.00 42.95 468 LEU D N 1
ATOM 3784 C CA . LEU A 1 468 ? 134.470 126.922 182.979 1.00 37.01 468 LEU D CA 1
ATOM 3785 C C . LEU A 1 468 ? 134.693 126.276 181.620 1.00 39.80 468 LEU D C 1
ATOM 3786 O O . LEU A 1 468 ? 134.055 126.648 180.633 1.00 49.55 468 LEU D O 1
ATOM 3791 N N . ASN A 1 469 ? 135.611 125.311 181.549 1.00 43.37 469 ASN D N 1
ATOM 3792 C CA . ASN A 1 469 ? 135.955 124.696 180.273 1.00 45.28 469 ASN D CA 1
ATOM 3793 C C . ASN A 1 469 ? 134.757 124.008 179.633 1.00 53.25 469 ASN D C 1
ATOM 3794 O O . ASN A 1 469 ? 134.563 124.109 178.417 1.00 51.39 469 ASN D O 1
ATOM 3799 N N . ASP A 1 470 ? 133.939 123.317 180.429 1.00 53.53 470 ASP D N 1
ATOM 3800 C CA . ASP A 1 470 ? 132.786 122.610 179.883 1.00 47.43 470 ASP D CA 1
ATOM 3801 C C . ASP A 1 470 ? 131.781 123.546 179.226 1.00 51.92 470 ASP D C 1
ATOM 3802 O O . ASP A 1 470 ? 131.058 123.119 178.321 1.00 58.23 470 ASP D O 1
ATOM 3807 N N . LYS A 1 471 ? 131.717 124.803 179.657 1.00 47.84 471 LYS D N 1
ATOM 3808 C CA . LYS A 1 471 ? 130.801 125.784 179.092 1.00 45.96 471 LYS D CA 1
ATOM 3809 C C . LYS A 1 471 ? 131.445 126.652 178.023 1.00 47.76 471 LYS D C 1
ATOM 3810 O O . LYS A 1 471 ? 130.800 127.580 177.527 1.00 56.85 471 LYS D O 1
ATOM 3816 N N . VAL A 1 472 ? 132.692 126.378 177.655 1.00 36.45 472 VAL D N 1
ATOM 3817 C CA . VAL A 1 472 ? 133.449 127.212 176.731 1.00 45.35 472 VAL D CA 1
ATOM 3818 C C . VAL A 1 472 ? 133.780 126.381 175.500 1.00 53.07 472 VAL D C 1
ATOM 3819 O O . VAL A 1 472 ? 134.295 125.263 175.620 1.00 59.44 472 VAL D O 1
ATOM 3823 N N . ASP A 1 473 ? 133.476 126.922 174.319 1.00 43.21 473 ASP D N 1
ATOM 3824 C CA . ASP A 1 473 ? 133.800 126.279 173.052 1.00 43.07 473 ASP D CA 1
ATOM 3825 C C . ASP A 1 473 ? 134.848 127.052 172.256 1.00 47.00 473 ASP D C 1
ATOM 3826 O O . ASP A 1 473 ? 134.905 126.930 171.029 1.00 52.70 473 ASP D O 1
ATOM 3831 N N . SER A 1 474 ? 135.671 127.849 172.930 1.00 31.80 474 SER D N 1
ATOM 3832 C CA . SER A 1 474 ? 136.706 128.632 172.261 1.00 31.67 474 SER D CA 1
ATOM 3833 C C . SER A 1 474 ? 137.738 129.026 173.303 1.00 37.73 474 SER D C 1
ATOM 3834 O O . SER A 1 474 ? 137.416 129.762 174.239 1.00 52.24 474 SER D O 1
ATOM 3837 N N . ILE A 1 475 ? 138.970 128.555 173.140 1.00 34.21 475 ILE D N 1
ATOM 3838 C CA . ILE A 1 475 ? 139.979 128.675 174.190 1.00 37.28 475 ILE D CA 1
ATOM 3839 C C . ILE A 1 475 ? 141.160 129.470 173.651 1.00 42.65 475 ILE D C 1
ATOM 3840 O O . ILE A 1 475 ? 141.375 129.544 172.431 1.00 50.31 475 ILE D O 1
ATOM 3845 N N . PRO A 1 476 ? 141.938 130.090 174.536 1.00 41.82 476 PRO D N 1
ATOM 3846 C CA . PRO A 1 476 ? 143.145 130.798 174.094 1.00 34.12 476 PRO D CA 1
ATOM 3847 C C . PRO A 1 476 ? 144.227 129.825 173.650 1.00 43.60 476 PRO D C 1
ATOM 3848 O O . PRO A 1 476 ? 144.134 128.610 173.832 1.00 45.25 476 PRO D O 1
ATOM 3852 N N . PHE A 1 477 ? 145.280 130.388 173.053 1.00 39.07 477 PHE D N 1
ATOM 3853 C CA . PHE A 1 477 ? 146.311 129.556 172.440 1.00 33.29 477 PHE D CA 1
ATOM 3854 C C . PHE A 1 477 ? 147.194 128.870 173.475 1.00 35.43 477 PHE D C 1
ATOM 3855 O O . PHE A 1 477 ? 147.706 127.776 173.217 1.00 41.86 477 PHE D O 1
ATOM 3863 N N . TRP A 1 478 ? 147.387 129.485 174.641 1.00 36.18 478 TRP D N 1
ATOM 3864 C CA . TRP A 1 478 ? 148.284 128.923 175.643 1.00 30.03 478 TRP D CA 1
ATOM 3865 C C . TRP A 1 478 ? 147.649 127.801 176.449 1.00 29.77 478 TRP D C 1
ATOM 3866 O O . TRP A 1 478 ? 148.364 127.092 177.164 1.00 39.71 478 TRP D O 1
ATOM 3877 N N . LEU A 1 479 ? 146.331 127.630 176.362 1.00 30.82 479 LEU D N 1
ATOM 3878 C CA . LEU A 1 479 ? 145.656 126.655 177.217 1.00 37.55 479 LEU D CA 1
ATOM 3879 C C . LEU A 1 479 ? 146.092 125.218 176.957 1.00 45.19 479 LEU D C 1
ATOM 3880 O O . LEU A 1 479 ? 146.371 124.500 177.933 1.00 51.16 479 LEU D O 1
ATOM 3885 N N . PRO A 1 480 ? 146.175 124.722 175.707 1.00 45.97 480 PRO D N 1
ATOM 3886 C CA . PRO A 1 480 ? 146.617 123.333 175.520 1.00 41.45 480 PRO D CA 1
ATOM 3887 C C . PRO A 1 480 ? 148.120 123.158 175.684 1.00 50.50 480 PRO D C 1
ATOM 3888 O O . PRO A 1 480 ? 148.654 122.077 175.420 1.00 57.00 480 PRO D O 1
ATOM 3892 N N . GLN A 1 481 ? 148.812 124.212 176.123 1.00 52.17 481 GLN D N 1
ATOM 3893 C CA . GLN A 1 481 ? 150.261 124.190 176.286 1.00 47.31 481 GLN D CA 1
ATOM 3894 C C . GLN A 1 481 ? 150.683 124.347 177.742 1.00 48.68 481 GLN D C 1
ATOM 3895 O O . GLN A 1 481 ? 151.812 124.766 178.012 1.00 55.14 481 GLN D O 1
ATOM 3901 N N . MET A 1 482 ? 149.801 124.032 178.688 1.00 48.54 482 MET D N 1
ATOM 3902 C CA . MET A 1 482 ? 150.134 124.188 180.097 1.00 46.70 482 MET D CA 1
ATOM 3903 C C . MET A 1 482 ? 150.968 123.038 180.642 1.00 53.67 482 MET D C 1
ATOM 3904 O O . MET A 1 482 ? 151.494 123.152 181.754 1.00 55.93 482 MET D O 1
ATOM 3909 N N . ASP A 1 483 ? 151.101 121.943 179.899 1.00 52.30 483 ASP D N 1
ATOM 3910 C CA . ASP A 1 483 ? 151.950 120.830 180.300 1.00 53.24 483 ASP D CA 1
ATOM 3911 C C . ASP A 1 483 ? 153.348 120.916 179.708 1.00 56.49 483 ASP D C 1
ATOM 3912 O O . ASP A 1 483 ? 154.171 120.033 179.964 1.00 54.31 483 ASP D O 1
ATOM 3917 N N . VAL A 1 484 ? 153.635 121.956 178.926 1.00 55.09 484 VAL D N 1
ATOM 3918 C CA . VAL A 1 484 ? 154.956 122.115 178.332 1.00 46.49 484 VAL D CA 1
ATOM 3919 C C . VAL A 1 484 ? 155.930 122.609 179.391 1.00 52.46 484 VAL D C 1
ATOM 3920 O O . VAL A 1 484 ? 155.664 123.593 180.094 1.00 59.41 484 VAL D O 1
ATOM 3924 N N . ASP A 1 485 ? 157.065 121.926 179.513 1.00 60.03 485 ASP D N 1
ATOM 3925 C CA . ASP A 1 485 ? 158.117 122.337 180.436 1.00 60.50 485 ASP D CA 1
ATOM 3926 C C . ASP A 1 485 ? 158.812 123.559 179.850 1.00 56.56 485 ASP D C 1
ATOM 3927 O O . ASP A 1 485 ? 159.443 123.474 178.792 1.00 57.73 485 ASP D O 1
ATOM 3932 N N . ILE A 1 486 ? 158.695 124.703 180.533 1.00 40.90 486 ILE D N 1
ATOM 3933 C CA . ILE A 1 486 ? 159.243 125.952 180.018 1.00 47.79 486 ILE D CA 1
ATOM 3934 C C . ILE A 1 486 ? 160.648 126.232 180.526 1.00 52.38 486 ILE D C 1
ATOM 3935 O O . ILE A 1 486 ? 161.227 127.270 180.176 1.00 55.05 486 ILE D O 1
ATOM 3940 N N . ARG A 1 487 ? 161.215 125.350 181.344 1.00 54.12 487 ARG D N 1
ATOM 3941 C CA . ARG A 1 487 ? 162.599 125.515 181.762 1.00 55.28 487 ARG D CA 1
ATOM 3942 C C . ARG A 1 487 ? 163.533 125.321 180.575 1.00 62.30 487 ARG D C 1
ATOM 3943 O O . ARG A 1 487 ? 163.341 124.421 179.753 1.00 64.30 487 ARG D O 1
ATOM 3951 N N . LYS A 1 488 ? 164.550 126.169 180.490 1.00 68.38 488 LYS D N 1
ATOM 3952 C CA . LYS A 1 488 ? 165.491 126.145 179.384 1.00 70.64 488 LYS D CA 1
ATOM 3953 C C . LYS A 1 488 ? 166.908 126.102 179.931 1.00 74.03 488 LYS D C 1
ATOM 3954 O O . LYS A 1 488 ? 167.168 126.610 181.028 1.00 76.89 488 LYS D O 1
ATOM 3960 N N . PRO A 1 489 ? 167.842 125.492 179.197 1.00 81.43 489 PRO D N 1
ATOM 3961 C CA . PRO A 1 489 ? 169.226 125.471 179.658 1.00 83.14 489 PRO D CA 1
ATOM 3962 C C . PRO A 1 489 ? 169.817 126.869 179.650 1.00 82.36 489 PRO D C 1
ATOM 3963 O O . PRO A 1 489 ? 169.438 127.713 178.820 1.00 83.04 489 PRO D O 1
ATOM 3967 N N . PRO A 1 490 ? 170.741 127.164 180.563 1.00 84.70 490 PRO D N 1
ATOM 3968 C CA . PRO A 1 490 ? 171.358 128.495 180.580 1.00 86.91 490 PRO D CA 1
ATOM 3969 C C . PRO A 1 490 ? 172.136 128.765 179.302 1.00 89.94 490 PRO D C 1
ATOM 3970 O O . PRO A 1 490 ? 172.726 127.863 178.703 1.00 89.92 490 PRO D O 1
ATOM 3974 N N . LEU A 1 491 ? 172.131 130.027 178.888 1.00 104.45 491 LEU D N 1
ATOM 3975 C CA . LEU A 1 491 ? 172.833 130.435 177.678 1.00 105.93 491 LEU D CA 1
ATOM 3976 C C . LEU A 1 491 ? 173.263 131.896 177.760 1.00 106.91 491 LEU D C 1
ATOM 3977 O O . LEU A 1 491 ? 174.445 132.214 177.620 1.00 105.57 491 LEU D O 1
ATOM 3982 N N . PHE A 1 602 ? 159.791 125.886 166.001 1.00 160.64 602 PHE D N 1
ATOM 3983 C CA . PHE A 1 602 ? 158.840 125.294 165.068 1.00 161.87 602 PHE D CA 1
ATOM 3984 C C . PHE A 1 602 ? 157.967 124.263 165.775 1.00 161.86 602 PHE D C 1
ATOM 3985 O O . PHE A 1 602 ? 158.429 123.172 166.107 1.00 161.23 602 PHE D O 1
ATOM 3993 N N . ASP A 1 603 ? 156.702 124.612 166.006 1.00 148.91 603 ASP D N 1
ATOM 3994 C CA . ASP A 1 603 ? 155.773 123.688 166.653 1.00 148.39 603 ASP D CA 1
ATOM 3995 C C . ASP A 1 603 ? 154.362 124.028 166.194 1.00 148.41 603 ASP D C 1
ATOM 3996 O O . ASP A 1 603 ? 153.753 124.969 166.713 1.00 146.60 603 ASP D O 1
ATOM 4001 N N . THR A 1 604 ? 153.851 123.265 165.230 1.00 142.42 604 THR D N 1
ATOM 4002 C CA . THR A 1 604 ? 152.462 123.357 164.800 1.00 141.23 604 THR D CA 1
ATOM 4003 C C . THR A 1 604 ? 151.633 122.182 165.297 1.00 139.03 604 THR D C 1
ATOM 4004 O O . THR A 1 604 ? 150.513 121.975 164.817 1.00 137.57 604 THR D O 1
ATOM 4008 N N . GLN A 1 605 ? 152.157 121.409 166.245 1.00 121.55 605 GLN D N 1
ATOM 4009 C CA . GLN A 1 605 ? 151.459 120.253 166.789 1.00 120.32 605 GLN D CA 1
ATOM 4010 C C . GLN A 1 605 ? 150.460 120.627 167.874 1.00 121.21 605 GLN D C 1
ATOM 4011 O O . GLN A 1 605 ? 149.790 119.737 168.410 1.00 120.93 605 GLN D O 1
ATOM 4017 N N . ILE A 1 606 ? 150.346 121.910 168.211 1.00 107.19 606 ILE D N 1
ATOM 4018 C CA . ILE A 1 606 ? 149.396 122.361 169.220 1.00 103.18 606 ILE D CA 1
ATOM 4019 C C . ILE A 1 606 ? 147.997 122.302 168.629 1.00 99.94 606 ILE D C 1
ATOM 4020 O O . ILE A 1 606 ? 147.579 123.204 167.896 1.00 98.42 606 ILE D O 1
ATOM 4025 N N . ARG A 1 607 ? 147.267 121.238 168.943 1.00 93.62 607 ARG D N 1
ATOM 4026 C CA . ARG A 1 607 ? 145.938 121.007 168.401 1.00 94.58 607 ARG D CA 1
ATOM 4027 C C . ARG A 1 607 ? 144.890 121.301 169.463 1.00 94.18 607 ARG D C 1
ATOM 4028 O O . ARG A 1 607 ? 145.039 120.905 170.624 1.00 95.82 607 ARG D O 1
ATOM 4036 N N . ALA A 1 608 ? 143.840 122.003 169.060 1.00 77.37 608 ALA D N 1
ATOM 4037 C CA . ALA A 1 608 ? 142.768 122.326 169.983 1.00 73.34 608 ALA D CA 1
ATOM 4038 C C . ALA A 1 608 ? 142.068 121.047 170.435 1.00 74.40 608 ALA D C 1
ATOM 4039 O O . ALA A 1 608 ? 141.942 120.097 169.653 1.00 76.15 608 ALA D O 1
ATOM 4041 N N . PRO A 1 609 ? 141.612 120.982 171.682 1.00 65.90 609 PRO D N 1
ATOM 4042 C CA . PRO A 1 609 ? 140.905 119.791 172.161 1.00 63.68 609 PRO D CA 1
ATOM 4043 C C . PRO A 1 609 ? 139.616 119.578 171.390 1.00 68.24 609 PRO D C 1
ATOM 4044 O O . PRO A 1 609 ? 139.156 120.482 170.676 1.00 72.98 609 PRO D O 1
ATOM 4048 N N . PRO A 1 610 ? 139.010 118.395 171.492 1.00 66.74 610 PRO D N 1
ATOM 4049 C CA . PRO A 1 610 ? 137.769 118.133 170.747 1.00 70.06 610 PRO D CA 1
ATOM 4050 C C . PRO A 1 610 ? 136.654 119.087 171.150 1.00 69.82 610 PRO D C 1
ATOM 4051 O O . PRO A 1 610 ? 136.235 119.132 172.309 1.00 64.90 610 PRO D O 1
ATOM 4055 N N . GLY A 1 611 ? 136.171 119.853 170.174 1.00 64.86 611 GLY D N 1
ATOM 4056 C CA . GLY A 1 611 ? 135.026 120.716 170.369 1.00 59.66 611 GLY D CA 1
ATOM 4057 C C . GLY A 1 611 ? 135.318 122.096 170.909 1.00 59.20 611 GLY D C 1
ATOM 4058 O O . GLY A 1 611 ? 134.371 122.837 171.198 1.00 65.71 611 GLY D O 1
ATOM 4059 N N . LYS A 1 612 ? 136.589 122.476 171.056 1.00 45.01 612 LYS D N 1
ATOM 4060 C CA . LYS A 1 612 ? 136.955 123.791 171.594 1.00 46.54 612 LYS D CA 1
ATOM 4061 C C . LYS A 1 612 ? 138.073 124.363 170.725 1.00 47.30 612 LYS D C 1
ATOM 4062 O O . LYS A 1 612 ? 139.254 124.121 170.979 1.00 60.31 612 LYS D O 1
ATOM 4068 N N . THR A 1 613 ? 137.691 125.133 169.711 1.00 34.35 613 THR D N 1
ATOM 4069 C CA . THR A 1 613 ? 138.662 125.678 168.773 1.00 40.47 613 THR D CA 1
ATOM 4070 C C . THR A 1 613 ? 139.503 126.766 169.427 1.00 32.70 613 THR D C 1
ATOM 4071 O O . THR A 1 613 ? 139.003 127.574 170.212 1.00 40.65 613 THR D O 1
ATOM 4075 N N . ILE A 1 614 ? 140.792 126.788 169.091 1.00 38.60 614 ILE D N 1
ATOM 4076 C CA . ILE A 1 614 ? 141.674 127.846 169.568 1.00 35.96 614 ILE D CA 1
ATOM 4077 C C . ILE A 1 614 ? 141.358 129.132 168.821 1.00 40.86 614 ILE D C 1
ATOM 4078 O O . ILE A 1 614 ? 141.333 129.160 167.584 1.00 54.01 614 ILE D O 1
ATOM 4083 N N . CYS A 1 615 ? 141.116 130.207 169.565 1.00 42.01 615 CYS D N 1
ATOM 4084 C CA . CYS A 1 615 ? 140.763 131.493 168.981 1.00 46.68 615 CYS D CA 1
ATOM 4085 C C . CYS A 1 615 ? 141.963 132.427 169.045 1.00 50.06 615 CYS D C 1
ATOM 4086 O O . CYS A 1 615 ? 142.453 132.743 170.134 1.00 55.97 615 CYS D O 1
ATOM 4089 N N . VAL A 1 616 ? 142.429 132.863 167.880 1.00 57.28 616 VAL D N 1
ATOM 4090 C CA . VAL A 1 616 ? 143.518 133.830 167.777 1.00 56.80 616 VAL D CA 1
ATOM 4091 C C . VAL A 1 616 ? 143.094 134.916 166.796 1.00 58.02 616 VAL D C 1
ATOM 4092 O O . VAL A 1 616 ? 143.154 134.700 165.577 1.00 61.29 616 VAL D O 1
ATOM 4096 N N . PRO A 1 617 ? 142.636 136.074 167.269 1.00 60.29 617 PRO D N 1
ATOM 4097 C CA . PRO A 1 617 ? 142.280 137.154 166.342 1.00 59.10 617 PRO D CA 1
ATOM 4098 C C . PRO A 1 617 ? 143.478 137.571 165.504 1.00 62.87 617 PRO D C 1
ATOM 4099 O O . PRO A 1 617 ? 144.603 137.667 165.999 1.00 64.35 617 PRO D O 1
ATOM 4103 N N . VAL A 1 618 ? 143.226 137.819 164.224 1.00 69.34 618 VAL D N 1
ATOM 4104 C CA . VAL A 1 618 ? 144.268 138.162 163.265 1.00 68.62 618 VAL D CA 1
ATOM 4105 C C . VAL A 1 618 ? 144.118 139.633 162.914 1.00 75.23 618 VAL D C 1
ATOM 4106 O O . VAL A 1 618 ? 143.094 140.046 162.356 1.00 79.60 618 VAL D O 1
ATOM 4110 N N . ARG A 1 619 ? 145.133 140.423 163.242 1.00 84.25 619 ARG D N 1
ATOM 4111 C CA . ARG A 1 619 ? 145.144 141.834 162.894 1.00 79.56 619 ARG D CA 1
ATOM 4112 C C . ARG A 1 619 ? 145.885 142.037 161.580 1.00 82.93 619 ARG D C 1
ATOM 4113 O O . ARG A 1 619 ? 146.886 141.373 161.297 1.00 87.60 619 ARG D O 1
ATOM 4121 N N . VAL A 1 620 ? 145.380 142.965 160.774 1.00 82.22 620 VAL D N 1
ATOM 4122 C CA . VAL A 1 620 ? 145.848 143.180 159.412 1.00 81.57 620 VAL D CA 1
ATOM 4123 C C . VAL A 1 620 ? 146.513 144.546 159.322 1.00 79.12 620 VAL D C 1
ATOM 4124 O O . VAL A 1 620 ? 145.977 145.542 159.819 1.00 80.15 620 VAL D O 1
ATOM 4128 N N . GLU A 1 621 ? 147.688 144.583 158.698 1.00 79.95 621 GLU D N 1
ATOM 4129 C CA . GLU A 1 621 ? 148.395 145.834 158.480 1.00 81.08 621 GLU D CA 1
ATOM 4130 C C . GLU A 1 621 ? 147.547 146.771 157.620 1.00 83.94 621 GLU D C 1
ATOM 4131 O O . GLU A 1 621 ? 146.853 146.323 156.702 1.00 87.26 621 GLU D O 1
ATOM 4137 N N . PRO A 1 622 ? 147.566 148.078 157.908 1.00 77.37 622 PRO D N 1
ATOM 4138 C CA . PRO A 1 622 ? 146.734 149.008 157.122 1.00 75.40 622 PRO D CA 1
ATOM 4139 C C . PRO A 1 622 ? 147.017 148.980 155.630 1.00 74.87 622 PRO D C 1
ATOM 4140 O O . PRO A 1 622 ? 146.083 149.109 154.828 1.00 76.77 622 PRO D O 1
ATOM 4144 N N . LYS A 1 623 ? 148.281 148.810 155.233 1.00 76.27 623 LYS D N 1
ATOM 4145 C CA . LYS A 1 623 ? 148.619 148.838 153.813 1.00 76.04 623 LYS D CA 1
ATOM 4146 C C . LYS A 1 623 ? 147.927 147.717 153.049 1.00 76.66 623 LYS D C 1
ATOM 4147 O O . LYS A 1 623 ? 147.606 147.881 151.865 1.00 82.37 623 LYS D O 1
ATOM 4153 N N . VAL A 1 624 ? 147.670 146.587 153.710 1.00 63.79 624 VAL D N 1
ATOM 4154 C CA . VAL A 1 624 ? 146.960 145.486 153.064 1.00 62.02 624 VAL D CA 1
ATOM 4155 C C . VAL A 1 624 ? 145.591 145.948 152.585 1.00 58.68 624 VAL D C 1
ATOM 4156 O O . VAL A 1 624 ? 145.105 145.511 151.534 1.00 64.86 624 VAL D O 1
ATOM 4160 N N . TYR A 1 625 ? 144.971 146.874 153.323 1.00 57.24 625 TYR D N 1
ATOM 4161 C CA . TYR A 1 625 ? 143.672 147.409 152.929 1.00 59.09 625 TYR D CA 1
ATOM 4162 C C . TYR A 1 625 ? 143.699 147.962 151.514 1.00 60.53 625 TYR D C 1
ATOM 4163 O O . TYR A 1 625 ? 142.684 147.922 150.810 1.00 59.08 625 TYR D O 1
ATOM 4172 N N . PHE A 1 626 ? 144.847 148.482 151.078 1.00 56.64 626 PHE D N 1
ATOM 4173 C CA . PHE A 1 626 ? 144.967 148.942 149.702 1.00 51.37 626 PHE D CA 1
ATOM 4174 C C . PHE A 1 626 ? 145.427 147.825 148.778 1.00 51.07 626 PHE D C 1
ATOM 4175 O O . PHE A 1 626 ? 144.976 147.745 147.631 1.00 59.87 626 PHE D O 1
ATOM 4183 N N . ALA A 1 627 ? 146.305 146.945 149.265 1.00 43.92 627 ALA D N 1
ATOM 4184 C CA . ALA A 1 627 ? 146.805 145.865 148.422 1.00 44.97 627 ALA D CA 1
ATOM 4185 C C . ALA A 1 627 ? 145.669 144.955 147.977 1.00 48.66 627 ALA D C 1
ATOM 4186 O O . ALA A 1 627 ? 145.580 144.584 146.801 1.00 57.67 627 ALA D O 1
ATOM 4188 N N . THR A 1 628 ? 144.774 144.610 148.906 1.00 47.12 628 THR D N 1
ATOM 4189 C CA . THR A 1 628 ? 143.583 143.844 148.555 1.00 44.37 628 THR D CA 1
ATOM 4190 C C . THR A 1 628 ? 142.807 144.522 147.435 1.00 45.06 628 THR D C 1
ATOM 4191 O O . THR A 1 628 ? 142.254 143.854 146.555 1.00 50.89 628 THR D O 1
ATOM 4195 N N . GLU A 1 629 ? 142.768 145.856 147.443 1.00 48.74 629 GLU D N 1
ATOM 4196 C CA . GLU A 1 629 ? 142.139 146.575 146.343 1.00 38.14 629 GLU D CA 1
ATOM 4197 C C . GLU A 1 629 ? 143.012 146.549 145.095 1.00 45.70 629 GLU D C 1
ATOM 4198 O O . GLU A 1 629 ? 142.507 146.324 143.989 1.00 56.93 629 GLU D O 1
ATOM 4204 N N . ARG A 1 630 ? 144.325 146.755 145.258 1.00 50.85 630 ARG D N 1
ATOM 4205 C CA . ARG A 1 630 ? 145.242 146.834 144.125 1.00 42.05 630 ARG D CA 1
ATOM 4206 C C . ARG A 1 630 ? 145.027 145.689 143.152 1.00 38.46 630 ARG D C 1
ATOM 4207 O O . ARG A 1 630 ? 144.628 145.895 141.999 1.00 52.28 630 ARG D O 1
ATOM 4215 N N . THR A 1 631 ? 145.256 144.465 143.631 1.00 32.81 631 THR D N 1
ATOM 4216 C CA . THR A 1 631 ? 145.123 143.292 142.779 1.00 43.61 631 THR D CA 1
ATOM 4217 C C . THR A 1 631 ? 143.749 143.235 142.133 1.00 39.40 631 THR D C 1
ATOM 4218 O O . THR A 1 631 ? 143.630 142.897 140.949 1.00 44.97 631 THR D O 1
ATOM 4222 N N . TYR A 1 632 ? 142.702 143.601 142.880 1.00 29.95 632 TYR D N 1
ATOM 4223 C CA . TYR A 1 632 ? 141.364 143.637 142.304 1.00 27.74 632 TYR D CA 1
ATOM 4224 C C . TYR A 1 632 ? 141.362 144.452 141.021 1.00 36.58 632 TYR D C 1
ATOM 4225 O O . TYR A 1 632 ? 141.012 143.951 139.946 1.00 49.14 632 TYR D O 1
ATOM 4234 N N . LEU A 1 633 ? 141.818 145.702 141.112 1.00 34.84 633 LEU D N 1
ATOM 4235 C CA . LEU A 1 633 ? 141.889 146.539 139.924 1.00 25.32 633 LEU D CA 1
ATOM 4236 C C . LEU A 1 633 ? 142.783 145.900 138.877 1.00 35.69 633 LEU D C 1
ATOM 4237 O O . LEU A 1 633 ? 142.430 145.853 137.693 1.00 53.16 633 LEU D O 1
ATOM 4242 N N . SER A 1 634 ? 143.921 145.348 139.308 1.00 30.37 634 SER D N 1
ATOM 4243 C CA . SER A 1 634 ? 144.828 144.702 138.368 1.00 27.54 634 SER D CA 1
ATOM 4244 C C . SER A 1 634 ? 144.136 143.559 137.644 1.00 29.43 634 SER D C 1
ATOM 4245 O O . SER A 1 634 ? 144.402 143.311 136.463 1.00 41.39 634 SER D O 1
ATOM 4248 N N . TRP A 1 635 ? 143.242 142.850 138.334 1.00 31.45 635 TRP D N 1
ATOM 4249 C CA . TRP A 1 635 ? 142.437 141.850 137.645 1.00 29.28 635 TRP D CA 1
ATOM 4250 C C . TRP A 1 635 ? 141.341 142.507 136.823 1.00 32.39 635 TRP D C 1
ATOM 4251 O O . TRP A 1 635 ? 141.132 142.146 135.658 1.00 45.21 635 TRP D O 1
ATOM 4262 N N . LEU A 1 636 ? 140.663 143.505 137.397 1.00 31.27 636 LEU D N 1
ATOM 4263 C CA . LEU A 1 636 ? 139.499 144.092 136.741 1.00 25.44 636 LEU D CA 1
ATOM 4264 C C . LEU A 1 636 ? 139.866 144.628 135.368 1.00 33.97 636 LEU D C 1
ATOM 4265 O O . LEU A 1 636 ? 139.219 144.301 134.366 1.00 46.63 636 LEU D O 1
ATOM 4270 N N . SER A 1 637 ? 140.941 145.417 135.303 1.00 30.87 637 SER D N 1
ATOM 4271 C CA . SER A 1 637 ? 141.421 145.936 134.029 1.00 24.61 637 SER D CA 1
ATOM 4272 C C . SER A 1 637 ? 141.590 144.815 133.015 1.00 29.41 637 SER D C 1
ATOM 4273 O O . SER A 1 637 ? 141.090 144.903 131.887 1.00 45.45 637 SER D O 1
ATOM 4276 N N . ILE A 1 638 ? 142.248 143.727 133.421 1.00 33.02 638 ILE D N 1
ATOM 4277 C CA . ILE A 1 638 ? 142.462 142.611 132.506 1.00 36.06 638 ILE D CA 1
ATOM 4278 C C . ILE A 1 638 ? 141.127 142.101 131.986 1.00 32.60 638 ILE D C 1
ATOM 4279 O O . ILE A 1 638 ? 140.936 141.931 130.776 1.00 42.12 638 ILE D O 1
ATOM 4284 N N . SER A 1 639 ? 140.162 141.912 132.889 1.00 32.99 639 SER D N 1
ATOM 4285 C CA . SER A 1 639 ? 138.849 141.450 132.460 1.00 24.46 639 SER D CA 1
ATOM 4286 C C . SER A 1 639 ? 138.245 142.414 131.451 1.00 34.03 639 SER D C 1
ATOM 4287 O O . SER A 1 639 ? 137.711 141.988 130.419 1.00 49.65 639 SER D O 1
ATOM 4290 N N . ILE A 1 640 ? 138.382 143.721 131.700 1.00 28.15 640 ILE D N 1
ATOM 4291 C CA . ILE A 1 640 ? 137.891 144.714 130.749 1.00 24.19 640 ILE D CA 1
ATOM 4292 C C . ILE A 1 640 ? 138.502 144.462 129.381 1.00 30.46 640 ILE D C 1
ATOM 4293 O O . ILE A 1 640 ? 137.795 144.383 128.368 1.00 41.85 640 ILE D O 1
ATOM 4298 N N . LEU A 1 641 ? 139.824 144.273 129.344 1.00 27.69 641 LEU D N 1
ATOM 4299 C CA . LEU A 1 641 ? 140.491 143.970 128.085 1.00 30.77 641 LEU D CA 1
ATOM 4300 C C . LEU A 1 641 ? 139.863 142.751 127.428 1.00 34.80 641 LEU D C 1
ATOM 4301 O O . LEU A 1 641 ? 139.503 142.784 126.246 1.00 44.61 641 LEU D O 1
ATOM 4306 N N . LEU A 1 642 ? 139.674 141.678 128.201 1.00 33.98 642 LEU D N 1
ATOM 4307 C CA . LEU A 1 642 ? 139.011 140.502 127.652 1.00 32.46 642 LEU D CA 1
ATOM 4308 C C . LEU A 1 642 ? 137.598 140.845 127.210 1.00 34.92 642 LEU D C 1
ATOM 4309 O O . LEU A 1 642 ? 137.182 140.486 126.101 1.00 41.05 642 LEU D O 1
ATOM 4314 N N . GLY A 1 643 ? 136.864 141.587 128.041 1.00 30.95 643 GLY D N 1
ATOM 4315 C CA . GLY A 1 643 ? 135.568 142.077 127.613 1.00 34.61 643 GLY D CA 1
ATOM 4316 C C . GLY A 1 643 ? 135.679 142.937 126.372 1.00 40.68 643 GLY D C 1
ATOM 4317 O O . GLY A 1 643 ? 134.862 142.830 125.454 1.00 45.35 643 GLY D O 1
ATOM 4318 N N . GLY A 1 644 ? 136.725 143.765 126.307 1.00 42.33 644 GLY D N 1
ATOM 4319 C CA . GLY A 1 644 ? 136.941 144.576 125.124 1.00 39.54 644 GLY D CA 1
ATOM 4320 C C . GLY A 1 644 ? 137.069 143.741 123.869 1.00 40.97 644 GLY D C 1
ATOM 4321 O O . GLY A 1 644 ? 136.692 144.177 122.780 1.00 48.45 644 GLY D O 1
ATOM 4322 N N . VAL A 1 645 ? 137.605 142.527 124.001 1.00 40.57 645 VAL D N 1
ATOM 4323 C CA . VAL A 1 645 ? 137.623 141.615 122.864 1.00 39.86 645 VAL D CA 1
ATOM 4324 C C . VAL A 1 645 ? 136.244 141.004 122.662 1.00 48.40 645 VAL D C 1
ATOM 4325 O O . VAL A 1 645 ? 135.713 140.983 121.544 1.00 55.80 645 VAL D O 1
ATOM 4329 N N . SER A 1 646 ? 135.623 140.538 123.750 1.00 53.16 646 SER D N 1
ATOM 4330 C CA . SER A 1 646 ? 134.384 139.776 123.627 1.00 49.13 646 SER D CA 1
ATOM 4331 C C . SER A 1 646 ? 133.277 140.613 123.002 1.00 49.52 646 SER D C 1
ATOM 4332 O O . SER A 1 646 ? 132.517 140.120 122.162 1.00 52.57 646 SER D O 1
ATOM 4335 N N . THR A 1 647 ? 133.166 141.880 123.401 1.00 47.75 647 THR D N 1
ATOM 4336 C CA . THR A 1 647 ? 132.204 142.764 122.755 1.00 52.75 647 THR D CA 1
ATOM 4337 C C . THR A 1 647 ? 132.577 143.012 121.300 1.00 56.23 647 THR D C 1
ATOM 4338 O O . THR A 1 647 ? 131.709 142.993 120.419 1.00 62.51 647 THR D O 1
ATOM 4342 N N . THR A 1 648 ? 133.869 143.216 121.026 1.00 52.66 648 THR D N 1
ATOM 4343 C CA . THR A 1 648 ? 134.292 143.590 119.680 1.00 47.42 648 THR D CA 1
ATOM 4344 C C . THR A 1 648 ? 133.935 142.520 118.662 1.00 58.04 648 THR D C 1
ATOM 4345 O O . THR A 1 648 ? 133.566 142.839 117.527 1.00 69.10 648 THR D O 1
ATOM 4349 N N . LEU A 1 649 ? 134.029 141.251 119.047 1.00 55.91 649 LEU D N 1
ATOM 4350 C CA . LEU A 1 649 ? 133.705 140.165 118.139 1.00 53.25 649 LEU D CA 1
ATOM 4351 C C . LEU A 1 649 ? 132.213 139.868 118.074 1.00 56.05 649 LEU D C 1
ATOM 4352 O O . LEU A 1 649 ? 131.796 139.081 117.218 1.00 65.01 649 LEU D O 1
ATOM 4357 N N . LEU A 1 650 ? 131.399 140.470 118.940 1.00 57.15 650 LEU D N 1
ATOM 4358 C CA . LEU A 1 650 ? 129.956 140.258 118.896 1.00 61.28 650 LEU D CA 1
ATOM 4359 C C . LEU A 1 650 ? 129.227 141.357 118.133 1.00 67.97 650 LEU D C 1
ATOM 4360 O O . LEU A 1 650 ? 128.507 141.070 117.174 1.00 72.82 650 LEU D O 1
ATOM 4365 N N . THR A 1 651 ? 129.390 142.614 118.548 1.00 60.90 651 THR D N 1
ATOM 4366 C CA . THR A 1 651 ? 128.699 143.722 117.899 1.00 60.82 651 THR D CA 1
ATOM 4367 C C . THR A 1 651 ? 129.322 144.131 116.569 1.00 64.36 651 THR D C 1
ATOM 4368 O O . THR A 1 651 ? 128.613 144.678 115.719 1.00 72.36 651 THR D O 1
ATOM 4372 N N . TYR A 1 652 ? 130.623 143.903 116.367 1.00 57.70 652 TYR D N 1
ATOM 4373 C CA . TYR A 1 652 ? 131.247 144.156 115.073 1.00 59.81 652 TYR D CA 1
ATOM 4374 C C . TYR A 1 652 ? 131.685 142.903 114.333 1.00 61.83 652 TYR D C 1
ATOM 4375 O O . TYR A 1 652 ? 131.874 142.969 113.115 1.00 69.11 652 TYR D O 1
ATOM 4384 N N . GLY A 1 653 ? 131.848 141.776 115.016 1.00 74.56 653 GLY D N 1
ATOM 4385 C CA . GLY A 1 653 ? 132.427 140.611 114.379 1.00 76.73 653 GLY D CA 1
ATOM 4386 C C . GLY A 1 653 ? 131.474 139.925 113.419 1.00 78.16 653 GLY D C 1
ATOM 4387 O O . GLY A 1 653 ? 130.254 140.004 113.542 1.00 78.12 653 GLY D O 1
ATOM 4388 N N . SER A 1 654 ? 132.062 139.233 112.449 1.00 88.87 654 SER D N 1
ATOM 4389 C CA . SER A 1 654 ? 131.321 138.417 111.500 1.00 88.73 654 SER D CA 1
ATOM 4390 C C . SER A 1 654 ? 130.760 137.193 112.215 1.00 91.90 654 SER D C 1
ATOM 4391 O O . SER A 1 654 ? 131.185 136.863 113.323 1.00 96.34 654 SER D O 1
ATOM 4394 N N . PRO A 1 655 ? 129.777 136.506 111.620 1.00 95.48 655 PRO D N 1
ATOM 4395 C CA . PRO A 1 655 ? 129.178 135.354 112.317 1.00 97.58 655 PRO D CA 1
ATOM 4396 C C . PRO A 1 655 ? 130.175 134.267 112.683 1.00 96.89 655 PRO D C 1
ATOM 4397 O O . PRO A 1 655 ? 129.942 133.535 113.653 1.00 97.30 655 PRO D O 1
ATOM 4401 N N . THR A 1 656 ? 131.273 134.127 111.939 1.00 94.81 656 THR D N 1
ATOM 4402 C CA . THR A 1 656 ? 132.302 133.172 112.336 1.00 96.02 656 THR D CA 1
ATOM 4403 C C . THR A 1 656 ? 133.174 133.704 113.469 1.00 96.30 656 THR D C 1
ATOM 4404 O O . THR A 1 656 ? 133.814 132.914 114.171 1.00 99.64 656 THR D O 1
ATOM 4408 N N . ALA A 1 657 ? 133.214 135.024 113.666 1.00 88.06 657 ALA D N 1
ATOM 4409 C CA . ALA A 1 657 ? 133.983 135.590 114.769 1.00 86.31 657 ALA D CA 1
ATOM 4410 C C . ALA A 1 657 ? 133.274 135.418 116.106 1.00 88.86 657 ALA D C 1
ATOM 4411 O O . ALA A 1 657 ? 133.932 135.363 117.154 1.00 94.90 657 ALA D O 1
ATOM 4413 N N . MET A 1 658 ? 131.942 135.334 116.089 1.00 85.64 658 MET D N 1
ATOM 4414 C CA . MET A 1 658 ? 131.191 135.078 117.311 1.00 86.00 658 MET D CA 1
ATOM 4415 C C . MET A 1 658 ? 131.583 133.755 117.956 1.00 91.72 658 MET D C 1
ATOM 4416 O O . MET A 1 658 ? 131.440 133.600 119.173 1.00 93.23 658 MET D O 1
ATOM 4421 N N . ILE A 1 659 ? 132.099 132.808 117.172 1.00 88.46 659 ILE D N 1
ATOM 4422 C CA . ILE A 1 659 ? 132.506 131.527 117.735 1.00 87.20 659 ILE D CA 1
ATOM 4423 C C . ILE A 1 659 ? 133.694 131.703 118.675 1.00 88.98 659 ILE D C 1
ATOM 4424 O O . ILE A 1 659 ? 133.703 131.167 119.787 1.00 93.05 659 ILE D O 1
ATOM 4429 N N . GLY A 1 660 ? 134.714 132.456 118.252 1.00 84.13 660 GLY D N 1
ATOM 4430 C CA . GLY A 1 660 ? 135.794 132.797 119.165 1.00 86.98 660 GLY D CA 1
ATOM 4431 C C . GLY A 1 660 ? 135.349 133.728 120.274 1.00 84.60 660 GLY D C 1
ATOM 4432 O O . GLY A 1 660 ? 135.869 133.669 121.401 1.00 86.99 660 GLY D O 1
ATOM 4433 N N . SER A 1 661 ? 134.390 134.606 119.974 1.00 69.15 661 SER D N 1
ATOM 4434 C CA . SER A 1 661 ? 133.821 135.446 121.018 1.00 69.90 661 SER D CA 1
ATOM 4435 C C . SER A 1 661 ? 133.175 134.612 122.112 1.00 72.04 661 SER D C 1
ATOM 4436 O O . SER A 1 661 ? 133.101 135.056 123.257 1.00 72.42 661 SER D O 1
ATOM 4439 N N . ILE A 1 662 ? 132.690 133.415 121.780 1.00 69.93 662 ILE D N 1
ATOM 4440 C CA . ILE A 1 662 ? 132.137 132.525 122.802 1.00 73.62 662 ILE D CA 1
ATOM 4441 C C . ILE A 1 662 ? 133.190 132.220 123.863 1.00 72.31 662 ILE D C 1
ATOM 4442 O O . ILE A 1 662 ? 132.953 132.376 125.071 1.00 75.57 662 ILE D O 1
ATOM 4447 N N . GLY A 1 663 ? 134.379 131.802 123.425 1.00 66.53 663 GLY D N 1
ATOM 4448 C CA . GLY A 1 663 ? 135.437 131.490 124.370 1.00 66.70 663 GLY D CA 1
ATOM 4449 C C . GLY A 1 663 ? 135.920 132.709 125.128 1.00 68.21 663 GLY D C 1
ATOM 4450 O O . GLY A 1 663 ? 136.171 132.644 126.336 1.00 65.47 663 GLY D O 1
ATOM 4451 N N . PHE A 1 664 ? 136.060 133.841 124.433 1.00 57.84 664 PHE D N 1
ATOM 4452 C CA . PHE A 1 664 ? 136.509 135.045 125.129 1.00 51.59 664 PHE D CA 1
ATOM 4453 C C . PHE A 1 664 ? 135.476 135.533 126.140 1.00 56.09 664 PHE D C 1
ATOM 4454 O O . PHE A 1 664 ? 135.842 136.021 127.214 1.00 59.35 664 PHE D O 1
ATOM 4462 N N . PHE A 1 665 ? 134.190 135.396 125.818 1.00 55.62 665 PHE D N 1
ATOM 4463 C CA . PHE A 1 665 ? 133.116 135.739 126.742 1.00 55.27 665 PHE D CA 1
ATOM 4464 C C . PHE A 1 665 ? 133.156 134.853 127.979 1.00 53.78 665 PHE D C 1
ATOM 4465 O O . PHE A 1 665 ? 133.027 135.338 129.112 1.00 57.50 665 PHE D O 1
ATOM 4473 N N . ILE A 1 666 ? 133.353 133.547 127.781 1.00 50.41 666 ILE D N 1
ATOM 4474 C CA . ILE A 1 666 ? 133.454 132.633 128.917 1.00 51.87 666 ILE D CA 1
ATOM 4475 C C . ILE A 1 666 ? 134.637 133.017 129.800 1.00 51.99 666 ILE D C 1
ATOM 4476 O O . ILE A 1 666 ? 134.523 133.082 131.031 1.00 54.89 666 ILE D O 1
ATOM 4481 N N . THR A 1 667 ? 135.787 133.294 129.178 1.00 52.36 667 THR D N 1
ATOM 4482 C CA . THR A 1 667 ? 136.977 133.652 129.945 1.00 47.09 667 THR D CA 1
ATOM 4483 C C . THR A 1 667 ? 136.771 134.945 130.725 1.00 48.82 667 THR D C 1
ATOM 4484 O O . THR A 1 667 ? 137.151 135.037 131.899 1.00 51.85 667 THR D O 1
ATOM 4488 N N . SER A 1 668 ? 136.172 135.956 130.090 1.00 46.39 668 SER D N 1
ATOM 4489 C CA . SER A 1 668 ? 135.949 137.228 130.769 1.00 38.96 668 SER D CA 1
ATOM 4490 C C . SER A 1 668 ? 135.002 137.069 131.949 1.00 45.71 668 SER D C 1
ATOM 4491 O O . SER A 1 668 ? 135.248 137.622 133.030 1.00 47.28 668 SER D O 1
ATOM 4494 N N . LEU A 1 669 ? 133.911 136.318 131.766 1.00 51.05 669 LEU D N 1
ATOM 4495 C CA . LEU A 1 669 ? 132.988 136.103 132.876 1.00 48.01 669 LEU D CA 1
ATOM 4496 C C . LEU A 1 669 ? 133.662 135.358 134.017 1.00 44.21 669 LEU D C 1
ATOM 4497 O O . LEU A 1 669 ? 133.466 135.698 135.190 1.00 45.18 669 LEU D O 1
ATOM 4502 N N . ALA A 1 670 ? 134.455 134.332 133.696 1.00 43.07 670 ALA D N 1
ATOM 4503 C CA . ALA A 1 670 ? 135.141 133.584 134.743 1.00 38.25 670 ALA D CA 1
ATOM 4504 C C . ALA A 1 670 ? 136.106 134.474 135.512 1.00 34.49 670 ALA D C 1
ATOM 4505 O O . ALA A 1 670 ? 136.161 134.420 136.746 1.00 42.70 670 ALA D O 1
ATOM 4507 N N . VAL A 1 671 ? 136.863 135.313 134.801 1.00 41.86 671 VAL D N 1
ATOM 4508 C CA . VAL A 1 671 ? 137.814 136.200 135.464 1.00 38.91 671 VAL D CA 1
ATOM 4509 C C . VAL A 1 671 ? 137.086 137.184 136.368 1.00 42.37 671 VAL D C 1
ATOM 4510 O O . VAL A 1 671 ? 137.487 137.406 137.518 1.00 49.17 671 VAL D O 1
ATOM 4514 N N . LEU A 1 672 ? 136.001 137.784 135.872 1.00 35.23 672 LEU D N 1
ATOM 4515 C CA . LEU A 1 672 ? 135.268 138.755 136.678 1.00 34.22 672 LEU D CA 1
ATOM 4516 C C . LEU A 1 672 ? 134.680 138.108 137.926 1.00 40.84 672 LEU D C 1
ATOM 4517 O O . LEU A 1 672 ? 134.787 138.655 139.028 1.00 41.07 672 LEU D O 1
ATOM 4522 N N . ILE A 1 673 ? 134.061 136.934 137.774 1.00 48.54 673 ILE D N 1
ATOM 4523 C CA . ILE A 1 673 ? 133.438 136.273 138.918 1.00 41.80 673 ILE D CA 1
ATOM 4524 C C . ILE A 1 673 ? 134.490 135.868 139.942 1.00 42.21 673 ILE D C 1
ATOM 4525 O O . ILE A 1 673 ? 134.302 136.052 141.154 1.00 46.24 673 ILE D O 1
ATOM 4530 N N . ARG A 1 674 ? 135.612 135.312 139.477 1.00 35.83 674 ARG D N 1
ATOM 4531 C CA . ARG A 1 674 ? 136.681 134.936 140.392 1.00 39.97 674 ARG D CA 1
ATOM 4532 C C . ARG A 1 674 ? 137.202 136.150 141.145 1.00 40.72 674 ARG D C 1
ATOM 4533 O O . ARG A 1 674 ? 137.403 136.092 142.361 1.00 51.21 674 ARG D O 1
ATOM 4541 N N . THR A 1 675 ? 137.403 137.266 140.441 1.00 41.95 675 THR D N 1
ATOM 4542 C CA . THR A 1 675 ? 137.893 138.480 141.085 1.00 42.07 675 THR D CA 1
ATOM 4543 C C . THR A 1 675 ? 136.920 138.971 142.151 1.00 44.01 675 THR D C 1
ATOM 4544 O O . THR A 1 675 ? 137.317 139.267 143.288 1.00 48.78 675 THR D O 1
ATOM 4548 N N . VAL A 1 676 ? 135.632 139.048 141.805 1.00 53.39 676 VAL D N 1
ATOM 4549 C CA . VAL A 1 676 ? 134.638 139.545 142.754 1.00 42.05 676 VAL D CA 1
ATOM 4550 C C . VAL A 1 676 ? 134.606 138.668 143.994 1.00 47.09 676 VAL D C 1
ATOM 4551 O O . VAL A 1 676 ? 134.657 139.165 145.124 1.00 48.68 676 VAL D O 1
ATOM 4555 N N . MET A 1 677 ? 134.512 137.351 143.805 1.00 51.69 677 MET D N 1
ATOM 4556 C CA . MET A 1 677 ? 134.388 136.468 144.958 1.00 46.82 677 MET D CA 1
ATOM 4557 C C . MET A 1 677 ? 135.656 136.498 145.806 1.00 47.84 677 MET D C 1
ATOM 4558 O O . MET A 1 677 ? 135.586 136.571 147.039 1.00 58.84 677 MET D O 1
ATOM 4563 N N . VAL A 1 678 ? 136.827 136.522 145.160 1.00 39.07 678 VAL D N 1
ATOM 4564 C CA . VAL A 1 678 ? 138.087 136.524 145.896 1.00 39.20 678 VAL D CA 1
ATOM 4565 C C . VAL A 1 678 ? 138.197 137.763 146.766 1.00 43.47 678 VAL D C 1
ATOM 4566 O O . VAL A 1 678 ? 138.515 137.675 147.957 1.00 48.40 678 VAL D O 1
ATOM 4570 N N . TYR A 1 679 ? 137.911 138.934 146.207 1.00 50.59 679 TYR D N 1
ATOM 4571 C CA . TYR A 1 679 ? 138.176 140.141 146.977 1.00 48.06 679 TYR D CA 1
ATOM 4572 C C . TYR A 1 679 ? 137.034 140.520 147.907 1.00 50.22 679 TYR D C 1
ATOM 4573 O O . TYR A 1 679 ? 137.284 141.138 148.948 1.00 59.87 679 TYR D O 1
ATOM 4582 N N . ALA A 1 680 ? 135.799 140.109 147.611 1.00 49.50 680 ALA D N 1
ATOM 4583 C CA . ALA A 1 680 ? 134.753 140.192 148.622 1.00 47.21 680 ALA D CA 1
ATOM 4584 C C . ALA A 1 680 ? 135.085 139.310 149.818 1.00 51.65 680 ALA D C 1
ATOM 4585 O O . ALA A 1 680 ? 134.932 139.733 150.971 1.00 58.35 680 ALA D O 1
ATOM 4587 N N . LYS A 1 681 ? 135.565 138.087 149.565 1.00 45.09 681 LYS D N 1
ATOM 4588 C CA . LYS A 1 681 ? 135.980 137.219 150.659 1.00 42.22 681 LYS D CA 1
ATOM 4589 C C . LYS A 1 681 ? 137.144 137.824 151.431 1.00 42.38 681 LYS D C 1
ATOM 4590 O O . LYS A 1 681 ? 137.181 137.755 152.663 1.00 50.05 681 LYS D O 1
ATOM 4596 N N . ARG A 1 682 ? 138.108 138.419 150.725 1.00 47.69 682 ARG D N 1
ATOM 4597 C CA . ARG A 1 682 ? 139.249 139.024 151.405 1.00 47.19 682 ARG D CA 1
ATOM 4598 C C . ARG A 1 682 ? 138.822 140.192 152.283 1.00 46.64 682 ARG D C 1
ATOM 4599 O O . ARG A 1 682 ? 139.314 140.338 153.404 1.00 52.07 682 ARG D O 1
ATOM 4607 N N . VAL A 1 683 ? 137.911 141.037 151.795 1.00 47.27 683 VAL D N 1
ATOM 4608 C CA . VAL A 1 683 ? 137.434 142.155 152.607 1.00 47.54 683 VAL D CA 1
ATOM 4609 C C . VAL A 1 683 ? 136.681 141.641 153.829 1.00 55.60 683 VAL D C 1
ATOM 4610 O O . VAL A 1 683 ? 136.899 142.100 154.959 1.00 62.06 683 VAL D O 1
ATOM 4614 N N . VAL A 1 684 ? 135.797 140.660 153.621 1.00 53.30 684 VAL D N 1
ATOM 4615 C CA . VAL A 1 684 ? 135.005 140.117 154.720 1.00 48.00 684 VAL D CA 1
ATOM 4616 C C . VAL A 1 684 ? 135.896 139.451 155.760 1.00 50.52 684 VAL D C 1
ATOM 4617 O O . VAL A 1 684 ? 135.614 139.516 156.961 1.00 58.03 684 VAL D O 1
ATOM 4621 N N . ASN A 1 685 ? 136.984 138.810 155.327 1.00 54.27 685 ASN D N 1
ATOM 4622 C CA . ASN A 1 685 ? 137.858 138.106 156.258 1.00 48.11 685 ASN D CA 1
ATOM 4623 C C . ASN A 1 685 ? 138.896 139.023 156.892 1.00 54.59 685 ASN D C 1
ATOM 4624 O O . ASN A 1 685 ? 139.415 138.705 157.966 1.00 67.37 685 ASN D O 1
ATOM 4629 N N . ILE A 1 686 ? 139.228 140.145 156.250 1.00 53.89 686 ILE D N 1
ATOM 4630 C CA . ILE A 1 686 ? 140.028 141.162 156.925 1.00 53.52 686 ILE D CA 1
ATOM 4631 C C . ILE A 1 686 ? 139.203 141.820 158.018 1.00 57.05 686 ILE D C 1
ATOM 4632 O O . ILE A 1 686 ? 139.700 142.095 159.117 1.00 63.63 686 ILE D O 1
ATOM 4637 N N . ARG A 1 687 ? 137.927 142.072 157.742 1.00 59.61 687 ARG D N 1
ATOM 4638 C CA . ARG A 1 687 ? 136.990 142.272 158.833 1.00 60.31 687 ARG D CA 1
ATOM 4639 C C . ARG A 1 687 ? 136.782 140.945 159.557 1.00 63.10 687 ARG D C 1
ATOM 4640 O O . ARG A 1 687 ? 137.169 139.880 159.072 1.00 67.04 687 ARG D O 1
ATOM 4648 N N . LEU A 1 688 ? 136.202 141.013 160.753 1.00 62.63 688 LEU D N 1
ATOM 4649 C CA . LEU A 1 688 ? 135.993 139.867 161.636 1.00 64.39 688 LEU D CA 1
ATOM 4650 C C . LEU A 1 688 ? 137.303 139.240 162.105 1.00 62.83 688 LEU D C 1
ATOM 4651 O O . LEU A 1 688 ? 137.263 138.250 162.844 1.00 66.61 688 LEU D O 1
ATOM 4656 N N . LYS A 1 689 ? 138.456 139.780 161.703 1.00 63.79 689 LYS D N 1
ATOM 4657 C CA . LYS A 1 689 ? 139.767 139.294 162.137 1.00 68.90 689 LYS D CA 1
ATOM 4658 C C . LYS A 1 689 ? 139.948 137.804 161.860 1.00 72.55 689 LYS D C 1
ATOM 4659 O O . LYS A 1 689 ? 140.423 137.045 162.707 1.00 71.08 689 LYS D O 1
ATOM 4665 N N . ARG A 1 690 ? 139.566 137.379 160.664 1.00 70.05 690 ARG D N 1
ATOM 4666 C CA . ARG A 1 690 ? 139.761 135.997 160.261 1.00 67.04 690 ARG D CA 1
ATOM 4667 C C . ARG A 1 690 ? 141.076 135.844 159.507 1.00 72.28 690 ARG D C 1
ATOM 4668 O O . ARG A 1 690 ? 141.597 136.792 158.915 1.00 72.67 690 ARG D O 1
ATOM 4676 N N . ALA A 1 691 ? 141.618 134.630 159.545 1.00 84.64 691 ALA D N 1
ATOM 4677 C CA . ALA A 1 691 ? 142.836 134.336 158.805 1.00 81.34 691 ALA D CA 1
ATOM 4678 C C . ALA A 1 691 ? 142.549 134.363 157.311 1.00 84.98 691 ALA D C 1
ATOM 4679 O O . ALA A 1 691 ? 141.589 133.744 156.841 1.00 83.96 691 ALA D O 1
ATOM 4681 N N . VAL A 1 692 ? 143.383 135.079 156.564 1.00 90.11 692 VAL D N 1
ATOM 4682 C CA . VAL A 1 692 ? 143.192 135.282 155.133 1.00 88.76 692 VAL D CA 1
ATOM 4683 C C . VAL A 1 692 ? 144.294 134.543 154.389 1.00 91.50 692 VAL D C 1
ATOM 4684 O O . VAL A 1 692 ? 145.481 134.721 154.688 1.00 92.03 692 VAL D O 1
ATOM 4688 N N . ASP A 1 693 ? 143.901 133.717 153.424 1.00 97.11 693 ASP D N 1
ATOM 4689 C CA . ASP A 1 693 ? 144.847 133.021 152.560 1.00 97.68 693 ASP D CA 1
ATOM 4690 C C . ASP A 1 693 ? 145.251 133.971 151.438 1.00 97.94 693 ASP D C 1
ATOM 4691 O O . ASP A 1 693 ? 144.466 134.231 150.520 1.00 99.00 693 ASP D O 1
ATOM 4696 N N . TYR A 1 694 ? 146.473 134.489 151.513 1.00 90.22 694 TYR D N 1
ATOM 4697 C CA . TYR A 1 694 ? 146.957 135.476 150.559 1.00 89.41 694 TYR D CA 1
ATOM 4698 C C . TYR A 1 694 ? 147.565 134.849 149.313 1.00 93.05 694 TYR D C 1
ATOM 4699 O O . TYR A 1 694 ? 148.009 135.581 148.423 1.00 93.93 694 TYR D O 1
ATOM 4708 N N . GLU A 1 695 ? 147.595 133.524 149.226 1.00 97.27 695 GLU D N 1
ATOM 4709 C CA . GLU A 1 695 ? 148.131 132.820 148.070 1.00 96.04 695 GLU D CA 1
ATOM 4710 C C . GLU A 1 695 ? 146.982 132.432 147.149 1.00 97.42 695 GLU D C 1
ATOM 4711 O O . GLU A 1 695 ? 146.048 131.742 147.572 1.00 100.41 695 GLU D O 1
ATOM 4717 N N . ASP A 1 696 ? 147.051 132.877 145.897 1.00 86.48 696 ASP D N 1
ATOM 4718 C CA . ASP A 1 696 ? 146.038 132.553 144.894 1.00 84.64 696 ASP D CA 1
ATOM 4719 C C . ASP A 1 696 ? 146.551 131.379 144.070 1.00 84.33 696 ASP D C 1
ATOM 4720 O O . ASP A 1 696 ? 147.472 131.526 143.264 1.00 86.10 696 ASP D O 1
ATOM 4725 N N . LYS A 1 697 ? 145.955 130.206 144.276 1.00 82.10 697 LYS D N 1
ATOM 4726 C CA . LYS A 1 697 ? 146.370 128.996 143.583 1.00 83.58 697 LYS D CA 1
ATOM 4727 C C . LYS A 1 697 ? 145.421 128.587 142.465 1.00 84.09 697 LYS D C 1
ATOM 4728 O O . LYS A 1 697 ? 145.668 127.570 141.809 1.00 85.66 697 LYS D O 1
ATOM 4734 N N . ILE A 1 698 ? 144.352 129.341 142.233 1.00 73.36 698 ILE D N 1
ATOM 4735 C CA . ILE A 1 698 ? 143.340 128.999 141.242 1.00 72.19 698 ILE D CA 1
ATOM 4736 C C . ILE A 1 698 ? 143.298 130.024 140.115 1.00 73.95 698 ILE D C 1
ATOM 4737 O O . ILE A 1 698 ? 143.253 129.663 138.939 1.00 76.60 698 ILE D O 1
ATOM 4742 N N . GLY A 1 699 ? 143.330 131.310 140.459 1.00 67.01 699 GLY D N 1
ATOM 4743 C CA . GLY A 1 699 ? 143.152 132.376 139.500 1.00 67.10 699 GLY D CA 1
ATOM 4744 C C . GLY A 1 699 ? 144.136 132.372 138.347 1.00 67.60 699 GLY D C 1
ATOM 4745 O O . GLY A 1 699 ? 143.742 132.410 137.178 1.00 70.11 699 GLY D O 1
ATOM 4746 N N . PRO A 1 700 ? 145.438 132.338 138.648 1.00 61.15 700 PRO D N 1
ATOM 4747 C CA . PRO A 1 700 ? 146.429 132.303 137.557 1.00 60.49 700 PRO D CA 1
ATOM 4748 C C . PRO A 1 700 ? 146.279 131.119 136.614 1.00 63.20 700 PRO D C 1
ATOM 4749 O O . PRO A 1 700 ? 146.220 131.308 135.391 1.00 65.32 700 PRO D O 1
ATOM 4753 N N . GLY A 1 701 ? 146.231 129.897 137.145 1.00 64.24 701 GLY D N 1
ATOM 4754 C CA . GLY A 1 701 ? 146.093 128.739 136.278 1.00 63.52 701 GLY D CA 1
ATOM 4755 C C . GLY A 1 701 ? 144.794 128.747 135.498 1.00 63.70 701 GLY D C 1
ATOM 4756 O O . GLY A 1 701 ? 144.770 128.424 134.306 1.00 68.12 701 GLY D O 1
ATOM 4757 N N . MET A 1 702 ? 143.696 129.122 136.158 1.00 57.55 702 MET D N 1
ATOM 4758 C CA . MET A 1 702 ? 142.402 129.154 135.488 1.00 61.12 702 MET D CA 1
ATOM 4759 C C . MET A 1 702 ? 142.399 130.166 134.350 1.00 65.94 702 MET D C 1
ATOM 4760 O O . MET A 1 702 ? 141.929 129.870 133.246 1.00 68.78 702 MET D O 1
ATOM 4765 N N . VAL A 1 703 ? 142.934 131.365 134.594 1.00 61.26 703 VAL D N 1
ATOM 4766 C CA . VAL A 1 703 ? 142.933 132.382 133.548 1.00 52.40 703 VAL D CA 1
ATOM 4767 C C . VAL A 1 703 ? 143.851 131.972 132.405 1.00 56.13 703 VAL D C 1
ATOM 4768 O O . VAL A 1 703 ? 143.524 132.184 131.232 1.00 67.06 703 VAL D O 1
ATOM 4772 N N . SER A 1 704 ? 144.994 131.353 132.715 1.00 58.06 704 SER D N 1
ATOM 4773 C CA . SER A 1 704 ? 145.894 130.907 131.657 1.00 60.01 704 SER D CA 1
ATOM 4774 C C . SER A 1 704 ? 145.220 129.865 130.775 1.00 58.73 704 SER D C 1
ATOM 4775 O O . SER A 1 704 ? 145.220 129.979 129.541 1.00 64.54 704 SER D O 1
ATOM 4778 N N . VAL A 1 705 ? 144.615 128.851 131.398 1.00 59.10 705 VAL D N 1
ATOM 4779 C CA . VAL A 1 705 ? 143.964 127.789 130.637 1.00 60.70 705 VAL D CA 1
ATOM 4780 C C . VAL A 1 705 ? 142.816 128.355 129.813 1.00 60.95 705 VAL D C 1
ATOM 4781 O O . VAL A 1 705 ? 142.660 128.029 128.630 1.00 65.40 705 VAL D O 1
ATOM 4785 N N . PHE A 1 706 ? 141.999 129.219 130.420 1.00 57.50 706 PHE D N 1
ATOM 4786 C CA . PHE A 1 706 ? 140.835 129.748 129.720 1.00 55.66 706 PHE D CA 1
ATOM 4787 C C . PHE A 1 706 ? 141.243 130.630 128.547 1.00 60.41 706 PHE D C 1
ATOM 4788 O O . PHE A 1 706 ? 140.646 130.545 127.469 1.00 64.89 706 PHE D O 1
ATOM 4796 N N . LEU A 1 707 ? 142.262 131.474 128.728 1.00 60.56 707 LEU D N 1
ATOM 4797 C CA . LEU A 1 707 ? 142.713 132.336 127.641 1.00 56.63 707 LEU D CA 1
ATOM 4798 C C . LEU A 1 707 ? 143.301 131.516 126.500 1.00 60.91 707 LEU D C 1
ATOM 4799 O O . LEU A 1 707 ? 143.007 131.766 125.321 1.00 65.24 707 LEU D O 1
ATOM 4804 N N . ILE A 1 708 ? 144.124 130.516 126.830 1.00 59.24 708 ILE D N 1
ATOM 4805 C CA . ILE A 1 708 ? 144.728 129.686 125.791 1.00 55.09 708 ILE D CA 1
ATOM 4806 C C . ILE A 1 708 ? 143.651 128.925 125.028 1.00 57.38 708 ILE D C 1
ATOM 4807 O O . ILE A 1 708 ? 143.684 128.836 123.795 1.00 66.46 708 ILE D O 1
ATOM 4812 N N . LEU A 1 709 ? 142.669 128.375 125.747 1.00 59.73 709 LEU D N 1
ATOM 4813 C CA . LEU A 1 709 ? 141.603 127.637 125.079 1.00 63.09 709 LEU D CA 1
ATOM 4814 C C . LEU A 1 709 ? 140.706 128.551 124.253 1.00 66.49 709 LEU D C 1
ATOM 4815 O O . LEU A 1 709 ? 140.210 128.135 123.204 1.00 70.23 709 LEU D O 1
ATOM 4820 N N . SER A 1 710 ? 140.488 129.791 124.696 1.00 67.73 710 SER D N 1
ATOM 4821 C CA . SER A 1 710 ? 139.720 130.734 123.889 1.00 65.72 710 SER D CA 1
ATOM 4822 C C . SER A 1 710 ? 140.443 131.060 122.588 1.00 68.69 710 SER D C 1
ATOM 4823 O O . SER A 1 710 ? 139.822 131.114 121.516 1.00 75.75 710 SER D O 1
ATOM 4826 N N . ILE A 1 711 ? 141.757 131.281 122.663 1.00 68.04 711 ILE D N 1
ATOM 4827 C CA . ILE A 1 711 ? 142.526 131.542 121.451 1.00 66.69 711 ILE D CA 1
ATOM 4828 C C . ILE A 1 711 ? 142.498 130.327 120.529 1.00 69.81 711 ILE D C 1
ATOM 4829 O O . ILE A 1 711 ? 142.345 130.460 119.306 1.00 76.86 711 ILE D O 1
ATOM 4834 N N . LEU A 1 712 ? 142.643 129.124 121.097 1.00 70.75 712 LEU D N 1
ATOM 4835 C CA . LEU A 1 712 ? 142.515 127.909 120.296 1.00 72.62 712 LEU D CA 1
ATOM 4836 C C . LEU A 1 712 ? 141.156 127.824 119.625 1.00 75.23 712 LEU D C 1
ATOM 4837 O O . LEU A 1 712 ? 141.063 127.431 118.462 1.00 79.77 712 LEU D O 1
ATOM 4842 N N . PHE A 1 713 ? 140.088 128.155 120.347 1.00 77.14 713 PHE D N 1
ATOM 4843 C CA . PHE A 1 713 ? 138.755 128.043 119.772 1.00 79.99 713 PHE D CA 1
ATOM 4844 C C . PHE A 1 713 ? 138.575 129.016 118.615 1.00 87.52 713 PHE D C 1
ATOM 4845 O O . PHE A 1 713 ? 138.016 128.653 117.573 1.00 90.63 713 PHE D O 1
ATOM 4853 N N . SER A 1 714 ? 139.060 130.250 118.769 1.00 91.75 714 SER D N 1
ATOM 4854 C CA . SER A 1 714 ? 138.965 131.221 117.680 1.00 89.22 714 SER D CA 1
ATOM 4855 C C . SER A 1 714 ? 139.758 130.760 116.458 1.00 91.99 714 SER D C 1
ATOM 4856 O O . SER A 1 714 ? 139.248 130.763 115.325 1.00 95.02 714 SER D O 1
ATOM 4859 N N . PHE A 1 715 ? 141.012 130.349 116.673 1.00 91.11 715 PHE D N 1
ATOM 4860 C CA . PHE A 1 715 ? 141.844 129.899 115.562 1.00 91.32 715 PHE D CA 1
ATOM 4861 C C . PHE A 1 715 ? 141.254 128.663 114.898 1.00 93.99 715 PHE D C 1
ATOM 4862 O O . PHE A 1 715 ? 141.287 128.534 113.671 1.00 98.26 715 PHE D O 1
ATOM 4870 N N . PHE A 1 716 ? 140.720 127.738 115.697 1.00 98.18 716 PHE D N 1
ATOM 4871 C CA . PHE A 1 716 ? 140.110 126.531 115.161 1.00 98.54 716 PHE D CA 1
ATOM 4872 C C . PHE A 1 716 ? 138.880 126.858 114.332 1.00 98.94 716 PHE D C 1
ATOM 4873 O O . PHE A 1 716 ? 138.673 126.268 113.269 1.00 102.23 716 PHE D O 1
ATOM 4881 N N . CYS A 1 717 ? 138.050 127.794 114.799 1.00 99.60 717 CYS D N 1
ATOM 4882 C CA . CYS A 1 717 ? 136.889 128.191 114.012 1.00 102.67 717 CYS D CA 1
ATOM 4883 C C . CYS A 1 717 ? 137.316 128.760 112.668 1.00 104.62 717 CYS D C 1
ATOM 4884 O O . CYS A 1 717 ? 136.769 128.392 111.621 1.00 105.58 717 CYS D O 1
ATOM 4887 N N . ASN A 1 718 ? 138.312 129.650 112.675 1.00 107.05 718 ASN D N 1
ATOM 4888 C CA . ASN A 1 718 ? 138.757 130.242 111.416 1.00 107.05 718 ASN D CA 1
ATOM 4889 C C . ASN A 1 718 ? 139.358 129.191 110.484 1.00 107.83 718 ASN D C 1
ATOM 4890 O O . ASN A 1 718 ? 139.061 129.170 109.283 1.00 110.20 718 ASN D O 1
ATOM 4895 N N . LEU A 1 719 ? 140.187 128.295 111.023 1.00 111.92 719 LEU D N 1
ATOM 4896 C CA . LEU A 1 719 ? 140.824 127.277 110.193 1.00 112.04 719 LEU D CA 1
ATOM 4897 C C . LEU A 1 719 ? 139.805 126.296 109.625 1.00 114.66 719 LEU D C 1
ATOM 4898 O O . LEU A 1 719 ? 139.921 125.875 108.469 1.00 116.24 719 LEU D O 1
ATOM 4903 N N . VAL A 1 720 ? 138.808 125.907 110.425 1.00 117.41 720 VAL D N 1
ATOM 4904 C CA . VAL A 1 720 ? 137.770 125.002 109.941 1.00 116.97 720 VAL D CA 1
ATOM 4905 C C . VAL A 1 720 ? 136.921 125.685 108.880 1.00 117.58 720 VAL D C 1
ATOM 4906 O O . VAL A 1 720 ? 136.524 125.063 107.888 1.00 117.45 720 VAL D O 1
ATOM 4910 N N . ALA A 1 721 ? 136.636 126.977 109.063 1.00 120.65 721 ALA D N 1
ATOM 4911 C CA . ALA A 1 721 ? 135.959 127.724 108.010 1.00 122.75 721 ALA D CA 1
ATOM 4912 C C . ALA A 1 721 ? 136.788 127.734 106.734 1.00 121.11 721 ALA D C 1
ATOM 4913 O O . ALA A 1 721 ? 136.243 127.679 105.625 1.00 121.19 721 ALA D O 1
ATOM 4915 N N . LYS A 1 722 ? 138.112 127.801 106.873 1.00 119.13 722 LYS D N 1
ATOM 4916 C CA . LYS A 1 722 ? 138.980 127.809 105.700 1.00 120.99 722 LYS D CA 1
ATOM 4917 C C . LYS A 1 722 ? 138.967 126.463 104.982 1.00 119.70 722 LYS D C 1
ATOM 4918 O O . LYS A 1 722 ? 138.811 126.407 103.757 1.00 118.19 722 LYS D O 1
ATOM 4924 N N . LEU A 1 723 ? 139.127 125.366 105.724 1.00 125.35 723 LEU D N 1
ATOM 4925 C CA . LEU A 1 723 ? 139.373 124.074 105.089 1.00 126.06 723 LEU D CA 1
ATOM 4926 C C . LEU A 1 723 ? 138.119 123.220 104.931 1.00 126.46 723 LEU D C 1
ATOM 4927 O O . LEU A 1 723 ? 137.968 122.554 103.901 1.00 124.84 723 LEU D O 1
ATOM 4932 N N . GLU A 1 724 ? 137.219 123.215 105.910 1.00 128.23 724 GLU D N 1
ATOM 4933 C CA . GLU A 1 724 ? 136.004 122.409 105.801 1.00 128.57 724 GLU D CA 1
ATOM 4934 C C . GLU A 1 724 ? 134.983 123.080 104.890 1.00 128.61 724 GLU D C 1
ATOM 4935 O O . GLU A 1 724 ? 134.883 124.306 104.841 1.00 128.79 724 GLU D O 1
ATOM 4941 N N . ALA B 2 5 ? 146.107 124.340 165.188 1.00 96.45 38 ALA A N 1
ATOM 4942 C CA . ALA B 2 5 ? 147.096 125.395 165.372 1.00 94.18 38 ALA A CA 1
ATOM 4943 C C . ALA B 2 5 ? 146.881 126.528 164.374 1.00 96.38 38 ALA A C 1
ATOM 4944 O O . ALA B 2 5 ? 147.473 126.531 163.295 1.00 97.72 38 ALA A O 1
ATOM 4946 N N . PRO B 2 6 ? 146.035 127.493 164.735 1.00 94.86 39 PRO A N 1
ATOM 4947 C CA . PRO B 2 6 ? 145.793 128.632 163.840 1.00 94.50 39 PRO A CA 1
ATOM 4948 C C . PRO B 2 6 ? 146.982 129.576 163.790 1.00 94.93 39 PRO A C 1
ATOM 4949 O O . PRO B 2 6 ? 146.995 130.605 164.475 1.00 94.70 39 PRO A O 1
ATOM 4953 N N . LEU B 2 7 ? 147.988 129.222 162.986 1.00 93.96 40 LEU A N 1
ATOM 4954 C CA . LEU B 2 7 ? 149.214 130.012 162.839 1.00 93.77 40 LEU A CA 1
ATOM 4955 C C . LEU B 2 7 ? 149.954 130.129 164.173 1.00 93.23 40 LEU A C 1
ATOM 4956 O O . LEU B 2 7 ? 150.362 131.214 164.586 1.00 93.90 40 LEU A O 1
ATOM 4961 N N . LEU B 2 8 ? 150.119 128.995 164.849 1.00 82.37 41 LEU A N 1
ATOM 4962 C CA . LEU B 2 8 ? 150.883 128.915 166.087 1.00 80.95 41 LEU A CA 1
ATOM 4963 C C . LEU B 2 8 ? 152.243 128.305 165.782 1.00 81.03 41 LEU A C 1
ATOM 4964 O O . LEU B 2 8 ? 152.336 127.110 165.482 1.00 81.37 41 LEU A O 1
ATOM 4969 N N . GLN B 2 9 ? 153.289 129.121 165.865 1.00 82.86 42 GLN A N 1
ATOM 4970 C CA . GLN B 2 9 ? 154.650 128.677 165.616 1.00 82.44 42 GLN A CA 1
ATOM 4971 C C . GLN B 2 9 ? 155.485 128.902 166.866 1.00 81.12 42 GLN A C 1
ATOM 4972 O O . GLN B 2 9 ? 155.196 129.788 167.673 1.00 82.82 42 GLN A O 1
ATOM 4978 N N . ARG B 2 10 ? 156.511 128.077 167.031 1.00 78.39 43 ARG A N 1
ATOM 4979 C CA . ARG B 2 10 ? 157.414 128.177 168.167 1.00 77.94 43 ARG A CA 1
ATOM 4980 C C . ARG B 2 10 ? 158.735 128.775 167.704 1.00 81.29 43 ARG A C 1
ATOM 4981 O O . ARG B 2 10 ? 159.347 128.281 166.752 1.00 83.00 43 ARG A O 1
ATOM 4989 N N . THR B 2 11 ? 159.157 129.846 168.370 1.00 88.29 44 THR A N 1
ATOM 4990 C CA . THR B 2 11 ? 160.411 130.493 168.037 1.00 89.14 44 THR A CA 1
ATOM 4991 C C . THR B 2 11 ? 161.581 129.556 168.336 1.00 90.92 44 THR A C 1
ATOM 4992 O O . THR B 2 11 ? 161.471 128.663 169.179 1.00 90.46 44 THR A O 1
ATOM 4996 N N . PRO B 2 12 ? 162.712 129.734 167.643 1.00 91.17 45 PRO A N 1
ATOM 4997 C CA . PRO B 2 12 ? 163.790 128.731 167.730 1.00 90.19 45 PRO A CA 1
ATOM 4998 C C . PRO B 2 12 ? 164.294 128.451 169.137 1.00 90.23 45 PRO A C 1
ATOM 4999 O O . PRO B 2 12 ? 164.648 127.304 169.436 1.00 90.08 45 PRO A O 1
ATOM 5003 N N . GLY B 2 13 ? 164.338 129.452 170.012 1.00 84.32 46 GLY A N 1
ATOM 5004 C CA . GLY B 2 13 ? 164.932 129.253 171.320 1.00 83.11 46 GLY A CA 1
ATOM 5005 C C . GLY B 2 13 ? 163.977 129.279 172.497 1.00 81.52 46 GLY A C 1
ATOM 5006 O O . GLY B 2 13 ? 164.415 129.413 173.643 1.00 81.19 46 GLY A O 1
ATOM 5007 N N . LYS B 2 14 ? 162.677 129.145 172.243 1.00 73.87 47 LYS A N 1
ATOM 5008 C CA . LYS B 2 14 ? 161.671 129.214 173.292 1.00 72.47 47 LYS A CA 1
ATOM 5009 C C . LYS B 2 14 ? 160.804 127.963 173.249 1.00 70.28 47 LYS A C 1
ATOM 5010 O O . LYS B 2 14 ? 160.903 127.142 172.335 1.00 72.30 47 LYS A O 1
ATOM 5016 N N . LYS B 2 15 ? 159.941 127.821 174.260 1.00 56.34 48 LYS A N 1
ATOM 5017 C CA . LYS B 2 15 ? 159.201 126.586 174.477 1.00 54.76 48 LYS A CA 1
ATOM 5018 C C . LYS B 2 15 ? 157.705 126.686 174.216 1.00 57.37 48 LYS A C 1
ATOM 5019 O O . LYS B 2 15 ? 157.071 125.653 173.986 1.00 57.36 48 LYS A O 1
ATOM 5025 N N . ILE B 2 16 ? 157.125 127.882 174.252 1.00 53.66 49 ILE A N 1
ATOM 5026 C CA . ILE B 2 16 ? 155.688 128.065 174.079 1.00 52.55 49 ILE A CA 1
ATOM 5027 C C . ILE B 2 16 ? 155.421 128.541 172.659 1.00 52.41 49 ILE A C 1
ATOM 5028 O O . ILE B 2 16 ? 156.037 129.507 172.192 1.00 54.26 49 ILE A O 1
ATOM 5033 N N . ALA B 2 17 ? 154.503 127.863 171.974 1.00 57.57 50 ALA A N 1
ATOM 5034 C CA . ALA B 2 17 ? 154.137 128.224 170.611 1.00 57.10 50 ALA A CA 1
ATOM 5035 C C . ALA B 2 17 ? 153.206 129.429 170.633 1.00 59.80 50 ALA A C 1
ATOM 5036 O O . ALA B 2 17 ? 152.118 129.370 171.214 1.00 64.06 50 ALA A O 1
ATOM 5038 N N . LEU B 2 18 ? 153.630 130.510 170.000 1.00 59.12 51 LEU A N 1
ATOM 5039 C CA . LEU B 2 18 ? 152.891 131.758 169.949 1.00 59.65 51 LEU A CA 1
ATOM 5040 C C . LEU B 2 18 ? 152.308 131.972 168.562 1.00 61.76 51 LEU A C 1
ATOM 5041 O O . LEU B 2 18 ? 152.789 131.400 167.580 1.00 64.97 51 LEU A O 1
ATOM 5046 N N . PRO B 2 19 ? 151.251 132.774 168.443 1.00 74.54 52 PRO A N 1
ATOM 5047 C CA . PRO B 2 19 ? 150.757 133.133 167.109 1.00 74.91 52 PRO A CA 1
ATOM 5048 C C . PRO B 2 19 ? 151.838 133.837 166.302 1.00 76.14 52 PRO A C 1
ATOM 5049 O O . PRO B 2 19 ? 152.594 134.658 166.824 1.00 76.92 52 PRO A O 1
ATOM 5053 N N . THR B 2 20 ? 151.903 133.510 165.015 1.00 87.69 53 THR A N 1
ATOM 5054 C CA . THR B 2 20 ? 152.913 134.053 164.120 1.00 89.04 53 THR A CA 1
ATOM 5055 C C . THR B 2 20 ? 152.254 134.945 163.079 1.00 89.18 53 THR A C 1
ATOM 5056 O O . THR B 2 20 ? 151.122 134.691 162.655 1.00 88.91 53 THR A O 1
ATOM 5060 N N . ARG B 2 21 ? 152.963 135.996 162.683 1.00 92.52 54 ARG A N 1
ATOM 5061 C CA . ARG B 2 21 ? 152.473 136.927 161.677 1.00 91.76 54 ARG A CA 1
ATOM 5062 C C . ARG B 2 21 ? 152.970 136.504 160.302 1.00 93.49 54 ARG A C 1
ATOM 5063 O O . ARG B 2 21 ? 154.176 136.335 160.095 1.00 93.17 54 ARG A O 1
ATOM 5071 N N . VAL B 2 22 ? 152.040 136.333 159.368 1.00 92.00 55 VAL A N 1
ATOM 5072 C CA . VAL B 2 22 ? 152.366 136.016 157.983 1.00 90.84 55 VAL A CA 1
ATOM 5073 C C . VAL B 2 22 ? 152.515 137.330 157.229 1.00 87.71 55 VAL A C 1
ATOM 5074 O O . VAL B 2 22 ? 151.827 138.313 157.531 1.00 87.54 55 VAL A O 1
ATOM 5078 N N . GLU B 2 23 ? 153.445 137.367 156.283 1.00 84.70 56 GLU A N 1
ATOM 5079 C CA . GLU B 2 23 ? 153.673 138.588 155.524 1.00 85.07 56 GLU A CA 1
ATOM 5080 C C . GLU B 2 23 ? 153.039 138.461 154.145 1.00 86.29 56 GLU A C 1
ATOM 5081 O O . GLU B 2 23 ? 153.524 137.692 153.305 1.00 85.59 56 GLU A O 1
ATOM 5087 N N . PRO B 2 24 ? 151.958 139.195 153.875 1.00 76.65 57 PRO A N 1
ATOM 5088 C CA . PRO B 2 24 ? 151.313 139.090 152.559 1.00 72.30 57 PRO A CA 1
ATOM 5089 C C . PRO B 2 24 ? 152.096 139.751 151.440 1.00 72.42 57 PRO A C 1
ATOM 5090 O O . PRO B 2 24 ? 151.749 139.551 150.270 1.00 76.63 57 PRO A O 1
ATOM 5094 N N . LYS B 2 25 ? 153.136 140.528 151.756 1.00 70.83 58 LYS A N 1
ATOM 5095 C CA . LYS B 2 25 ? 153.919 141.185 150.713 1.00 71.66 58 LYS A CA 1
ATOM 5096 C C . LYS B 2 25 ? 154.564 140.168 149.781 1.00 73.02 58 LYS A C 1
ATOM 5097 O O . LYS B 2 25 ? 154.663 140.396 148.569 1.00 74.34 58 LYS A O 1
ATOM 5103 N N . VAL B 2 26 ? 155.008 139.038 150.332 1.00 69.46 59 VAL A N 1
ATOM 5104 C CA . VAL B 2 26 ? 155.665 138.017 149.522 1.00 68.37 59 VAL A CA 1
ATOM 5105 C C . VAL B 2 26 ? 154.705 137.463 148.476 1.00 70.04 59 VAL A C 1
ATOM 5106 O O . VAL B 2 26 ? 155.068 137.301 147.304 1.00 71.49 59 VAL A O 1
ATOM 5110 N N . PHE B 2 27 ? 153.466 137.171 148.876 1.00 64.95 60 PHE A N 1
ATOM 5111 C CA . PHE B 2 27 ? 152.472 136.689 147.921 1.00 60.63 60 PHE A CA 1
ATOM 5112 C C . PHE B 2 27 ? 152.067 137.786 146.944 1.00 60.82 60 PHE A C 1
ATOM 5113 O O . PHE B 2 27 ? 151.818 137.517 145.761 1.00 68.77 60 PHE A O 1
ATOM 5121 N N . PHE B 2 28 ? 151.983 139.028 147.427 1.00 55.78 61 PHE A N 1
ATOM 5122 C CA . PHE B 2 28 ? 151.566 140.131 146.570 1.00 53.50 61 PHE A CA 1
ATOM 5123 C C . PHE B 2 28 ? 152.586 140.395 145.471 1.00 54.83 61 PHE A C 1
ATOM 5124 O O . PHE B 2 28 ? 152.216 140.778 144.356 1.00 62.27 61 PHE A O 1
ATOM 5132 N N . ALA B 2 29 ? 153.873 140.200 145.762 1.00 52.07 62 ALA A N 1
ATOM 5133 C CA . ALA B 2 29 ? 154.892 140.369 144.729 1.00 52.77 62 ALA A CA 1
ATOM 5134 C C . ALA B 2 29 ? 154.703 139.358 143.602 1.00 55.88 62 ALA A C 1
ATOM 5135 O O . ALA B 2 29 ? 154.780 139.706 142.416 1.00 64.70 62 ALA A O 1
ATOM 5137 N N . ASN B 2 30 ? 154.450 138.095 143.958 1.00 47.00 63 ASN A N 1
ATOM 5138 C CA . ASN B 2 30 ? 154.197 137.076 142.945 1.00 45.41 63 ASN A CA 1
ATOM 5139 C C . ASN B 2 30 ? 152.950 137.405 142.141 1.00 55.73 63 ASN A C 1
ATOM 5140 O O . ASN B 2 30 ? 152.939 137.275 140.909 1.00 64.87 63 ASN A O 1
ATOM 5145 N N . GLU B 2 31 ? 151.886 137.832 142.825 1.00 48.55 64 GLU A N 1
ATOM 5146 C CA . GLU B 2 31 ? 150.657 138.179 142.123 1.00 42.14 64 GLU A CA 1
ATOM 5147 C C . GLU B 2 31 ? 150.887 139.327 141.152 1.00 40.60 64 GLU A C 1
ATOM 5148 O O . GLU B 2 31 ? 150.407 139.290 140.016 1.00 49.72 64 GLU A O 1
ATOM 5154 N N . ARG B 2 32 ? 151.635 140.349 141.574 1.00 37.82 65 ARG A N 1
ATOM 5155 C CA . ARG B 2 32 ? 151.877 141.500 140.710 1.00 39.99 65 ARG A CA 1
ATOM 5156 C C . ARG B 2 32 ? 152.729 141.126 139.505 1.00 45.78 65 ARG A C 1
ATOM 5157 O O . ARG B 2 32 ? 152.468 141.590 138.388 1.00 58.61 65 ARG A O 1
ATOM 5165 N N . THR B 2 33 ? 153.756 140.297 139.706 1.00 33.02 66 THR A N 1
ATOM 5166 C CA . THR B 2 33 ? 154.575 139.870 138.575 1.00 36.79 66 THR A CA 1
ATOM 5167 C C . THR B 2 33 ? 153.746 139.069 137.576 1.00 40.51 66 THR A C 1
ATOM 5168 O O . THR B 2 33 ? 153.813 139.302 136.357 1.00 51.31 66 THR A O 1
ATOM 5172 N N . PHE B 2 34 ? 152.937 138.132 138.078 1.00 26.20 67 PHE A N 1
ATOM 5173 C CA . PHE B 2 34 ? 152.096 137.355 137.179 1.00 22.16 67 PHE A CA 1
ATOM 5174 C C . PHE B 2 34 ? 151.095 138.244 136.460 1.00 31.95 67 PHE A C 1
ATOM 5175 O O . PHE B 2 34 ? 150.799 138.023 135.285 1.00 38.10 67 PHE A O 1
ATOM 5183 N N . LEU B 2 35 ? 150.552 139.247 137.150 1.00 35.26 68 LEU A N 1
ATOM 5184 C CA . LEU B 2 35 ? 149.566 140.121 136.526 1.00 23.06 68 LEU A CA 1
ATOM 5185 C C . LEU B 2 35 ? 150.194 141.010 135.463 1.00 27.34 68 LEU A C 1
ATOM 5186 O O . LEU B 2 35 ? 149.548 141.314 134.456 1.00 36.64 68 LEU A O 1
ATOM 5191 N N . SER B 2 36 ? 151.442 141.434 135.657 1.00 23.04 69 SER A N 1
ATOM 5192 C CA . SER B 2 36 ? 152.136 142.166 134.602 1.00 32.56 69 SER A CA 1
ATOM 5193 C C . SER B 2 36 ? 152.336 141.287 133.371 1.00 32.68 69 SER A C 1
ATOM 5194 O O . SER B 2 36 ? 152.048 141.698 132.234 1.00 41.11 69 SER A O 1
ATOM 5197 N N . TRP B 2 37 ? 152.813 140.056 133.578 1.00 28.20 70 TRP A N 1
ATOM 5198 C CA . TRP B 2 37 ? 152.961 139.154 132.439 1.00 28.10 70 TRP A CA 1
ATOM 5199 C C . TRP B 2 37 ? 151.613 138.831 131.801 1.00 29.19 70 TRP A C 1
ATOM 5200 O O . TRP B 2 37 ? 151.529 138.625 130.584 1.00 32.88 70 TRP A O 1
ATOM 5211 N N . LEU B 2 38 ? 150.546 138.809 132.598 1.00 31.88 71 LEU A N 1
ATOM 5212 C CA . LEU B 2 38 ? 149.215 138.569 132.060 1.00 26.76 71 LEU A CA 1
ATOM 5213 C C . LEU B 2 38 ? 148.716 139.758 131.254 1.00 33.44 71 LEU A C 1
ATOM 5214 O O . LEU B 2 38 ? 147.983 139.573 130.283 1.00 40.50 71 LEU A O 1
ATOM 5219 N N . ASN B 2 39 ? 149.085 140.978 131.642 1.00 39.96 72 ASN A N 1
ATOM 5220 C CA . ASN B 2 39 ? 148.801 142.134 130.798 1.00 25.48 72 ASN A CA 1
ATOM 5221 C C . ASN B 2 39 ? 149.497 141.997 129.452 1.00 22.19 72 ASN A C 1
ATOM 5222 O O . ASN B 2 39 ? 148.892 142.236 128.397 1.00 29.89 72 ASN A O 1
ATOM 5227 N N . PHE B 2 40 ? 150.771 141.591 129.473 1.00 36.26 73 PHE A N 1
ATOM 5228 C CA . PHE B 2 40 ? 151.476 141.305 128.222 1.00 28.91 73 PHE A CA 1
ATOM 5229 C C . PHE B 2 40 ? 150.678 140.325 127.373 1.00 29.55 73 PHE A C 1
ATOM 5230 O O . PHE B 2 40 ? 150.398 140.573 126.191 1.00 31.93 73 PHE A O 1
ATOM 5238 N N . THR B 2 41 ? 150.306 139.198 127.980 1.00 37.99 74 THR A N 1
ATOM 5239 C CA . THR B 2 41 ? 149.656 138.119 127.247 1.00 26.95 74 THR A CA 1
ATOM 5240 C C . THR B 2 41 ? 148.304 138.553 126.704 1.00 27.03 74 THR A C 1
ATOM 5241 O O . THR B 2 41 ? 147.960 138.251 125.559 1.00 25.48 74 THR A O 1
ATOM 5245 N N . VAL B 2 42 ? 147.518 139.255 127.520 1.00 33.13 75 VAL A N 1
ATOM 5246 C CA . VAL B 2 42 ? 146.179 139.657 127.110 1.00 26.99 75 VAL A CA 1
ATOM 5247 C C . VAL B 2 42 ? 146.247 140.658 125.970 1.00 29.64 75 VAL A C 1
ATOM 5248 O O . VAL B 2 42 ? 145.494 140.555 124.997 1.00 32.86 75 VAL A O 1
ATOM 5252 N N . MET B 2 43 ? 147.149 141.639 126.058 1.00 34.82 76 MET A N 1
ATOM 5253 C CA . MET B 2 43 ? 147.252 142.617 124.981 1.00 18.59 76 MET A CA 1
ATOM 5254 C C . MET B 2 43 ? 147.738 141.973 123.686 1.00 27.30 76 MET A C 1
ATOM 5255 O O . MET B 2 43 ? 147.189 142.242 122.608 1.00 42.54 76 MET A O 1
ATOM 5260 N N . LEU B 2 44 ? 148.741 141.092 123.768 1.00 30.91 77 LEU A N 1
ATOM 5261 C CA . LEU B 2 44 ? 149.210 140.424 122.557 1.00 25.78 77 LEU A CA 1
ATOM 5262 C C . LEU B 2 44 ? 148.153 139.494 121.972 1.00 22.52 77 LEU A C 1
ATOM 5263 O O . LEU B 2 44 ? 147.995 139.432 120.748 1.00 26.45 77 LEU A O 1
ATOM 5268 N N . GLY B 2 45 ? 147.420 138.769 122.817 1.00 32.70 78 GLY A N 1
ATOM 5269 C CA . GLY B 2 45 ? 146.365 137.906 122.316 1.00 34.78 78 GLY A CA 1
ATOM 5270 C C . GLY B 2 45 ? 145.214 138.682 121.709 1.00 32.45 78 GLY A C 1
ATOM 5271 O O . GLY B 2 45 ? 144.619 138.249 120.722 1.00 40.46 78 GLY A O 1
ATOM 5272 N N . GLY B 2 46 ? 144.876 139.831 122.296 1.00 26.64 79 GLY A N 1
ATOM 5273 C CA . GLY B 2 46 ? 143.870 140.687 121.694 1.00 26.97 79 GLY A CA 1
ATOM 5274 C C . GLY B 2 46 ? 144.296 141.196 120.333 1.00 27.62 79 GLY A C 1
ATOM 5275 O O . GLY B 2 46 ? 143.503 141.210 119.391 1.00 34.22 79 GLY A O 1
ATOM 5276 N N . LEU B 2 47 ? 145.561 141.601 120.207 1.00 32.05 80 LEU A N 1
ATOM 5277 C CA . LEU B 2 47 ? 146.082 141.991 118.899 1.00 30.90 80 LEU A CA 1
ATOM 5278 C C . LEU B 2 47 ? 145.988 140.837 117.907 1.00 35.55 80 LEU A C 1
ATOM 5279 O O . LEU B 2 47 ? 145.549 141.016 116.763 1.00 44.30 80 LEU A O 1
ATOM 5284 N N . GLY B 2 48 ? 146.382 139.638 118.339 1.00 43.95 81 GLY A N 1
ATOM 5285 C CA . GLY B 2 48 ? 146.353 138.492 117.445 1.00 35.86 81 GLY A CA 1
ATOM 5286 C C . GLY B 2 48 ? 144.953 138.141 116.982 1.00 43.03 81 GLY A C 1
ATOM 5287 O O . GLY B 2 48 ? 144.720 137.909 115.795 1.00 45.78 81 GLY A O 1
ATOM 5288 N N . VAL B 2 49 ? 143.997 138.101 117.913 1.00 43.82 82 VAL A N 1
ATOM 5289 C CA . VAL B 2 49 ? 142.633 137.743 117.539 1.00 37.46 82 VAL A CA 1
ATOM 5290 C C . VAL B 2 49 ? 141.990 138.845 116.707 1.00 40.99 82 VAL A C 1
ATOM 5291 O O . VAL B 2 49 ? 141.202 138.558 115.800 1.00 50.06 82 VAL A O 1
ATOM 5295 N N . GLY B 2 50 ? 142.308 140.113 116.983 1.00 39.47 83 GLY A N 1
ATOM 5296 C CA . GLY B 2 50 ? 141.798 141.181 116.142 1.00 32.92 83 GLY A CA 1
ATOM 5297 C C . GLY B 2 50 ? 142.299 141.070 114.718 1.00 35.78 83 GLY A C 1
ATOM 5298 O O . GLY B 2 50 ? 141.532 141.207 113.762 1.00 48.66 83 GLY A O 1
ATOM 5299 N N . LEU B 2 51 ? 143.596 140.798 114.557 1.00 38.38 84 LEU A N 1
ATOM 5300 C CA . LEU B 2 51 ? 144.142 140.605 113.218 1.00 42.42 84 LEU A CA 1
ATOM 5301 C C . LEU B 2 51 ? 143.521 139.392 112.537 1.00 44.95 84 LEU A C 1
ATOM 5302 O O . LEU B 2 51 ? 143.216 139.430 111.340 1.00 46.82 84 LEU A O 1
ATOM 5307 N N . LEU B 2 52 ? 143.329 138.303 113.284 1.00 46.64 85 LEU A N 1
ATOM 5308 C CA . LEU B 2 52 ? 142.785 137.083 112.697 1.00 41.49 85 LEU A CA 1
ATOM 5309 C C . LEU B 2 52 ? 141.344 137.274 112.240 1.00 47.42 85 LEU A C 1
ATOM 5310 O O . LEU B 2 52 ? 140.962 136.815 111.157 1.00 56.15 85 LEU A O 1
ATOM 5315 N N . ASN B 2 53 ? 140.525 137.944 113.049 1.00 51.06 86 ASN A N 1
ATOM 5316 C CA . ASN B 2 53 ? 139.101 138.052 112.767 1.00 46.83 86 ASN A CA 1
ATOM 5317 C C . ASN B 2 53 ? 138.730 139.279 111.945 1.00 47.01 86 ASN A C 1
ATOM 5318 O O . ASN B 2 53 ? 137.594 139.356 111.466 1.00 51.79 86 ASN A O 1
ATOM 5323 N N . PHE B 2 54 ? 139.642 140.235 111.763 1.00 47.33 87 PHE A N 1
ATOM 5324 C CA . PHE B 2 54 ? 139.320 141.418 110.974 1.00 44.31 87 PHE A CA 1
ATOM 5325 C C . PHE B 2 54 ? 140.376 141.804 109.952 1.00 48.10 87 PHE A C 1
ATOM 5326 O O . PHE B 2 54 ? 140.111 142.698 109.144 1.00 52.51 87 PHE A O 1
ATOM 5334 N N . GLY B 2 55 ? 141.548 141.183 109.948 1.00 52.31 88 GLY A N 1
ATOM 5335 C CA . GLY B 2 55 ? 142.566 141.544 108.990 1.00 55.26 88 GLY A CA 1
ATOM 5336 C C . GLY B 2 55 ? 142.372 140.875 107.645 1.00 59.94 88 GLY A C 1
ATOM 5337 O O . GLY B 2 55 ? 141.539 139.987 107.467 1.00 58.04 88 GLY A O 1
ATOM 5338 N N . ASP B 2 56 ? 143.170 141.322 106.681 1.00 69.96 89 ASP A N 1
ATOM 5339 C CA . ASP B 2 56 ? 143.195 140.718 105.356 1.00 68.10 89 ASP A CA 1
ATOM 5340 C C . ASP B 2 56 ? 144.041 139.447 105.408 1.00 70.35 89 ASP A C 1
ATOM 5341 O O . ASP B 2 56 ? 144.366 138.934 106.482 1.00 68.36 89 ASP A O 1
ATOM 5346 N N . LYS B 2 57 ? 144.402 138.915 104.238 1.00 65.39 90 LYS A N 1
ATOM 5347 C CA . LYS B 2 57 ? 145.201 137.694 104.193 1.00 62.66 90 LYS A CA 1
ATOM 5348 C C . LYS B 2 57 ? 146.521 137.871 104.935 1.00 63.09 90 LYS A C 1
ATOM 5349 O O . LYS B 2 57 ? 146.908 137.026 105.752 1.00 62.83 90 LYS A O 1
ATOM 5355 N N . ILE B 2 58 ? 147.210 138.985 104.682 1.00 63.34 91 ILE A N 1
ATOM 5356 C CA . ILE B 2 58 ? 148.482 139.245 105.350 1.00 64.80 91 ILE A CA 1
ATOM 5357 C C . ILE B 2 58 ? 148.274 139.377 106.853 1.00 63.24 91 ILE A C 1
ATOM 5358 O O . ILE B 2 58 ? 149.044 138.831 107.654 1.00 63.15 91 ILE A O 1
ATOM 5363 N N . GLY B 2 59 ? 147.225 140.094 107.259 1.00 57.00 92 GLY A N 1
ATOM 5364 C CA . GLY B 2 59 ? 146.924 140.208 108.676 1.00 58.32 92 GLY A CA 1
ATOM 5365 C C . GLY B 2 59 ? 146.583 138.874 109.311 1.00 56.07 92 GLY A C 1
ATOM 5366 O O . GLY B 2 59 ? 146.998 138.589 110.436 1.00 54.64 92 GLY A O 1
ATOM 5367 N N . ARG B 2 60 ? 145.820 138.040 108.603 1.00 56.91 93 ARG A N 1
ATOM 5368 C CA . ARG B 2 60 ? 145.473 136.728 109.142 1.00 55.28 93 ARG A CA 1
ATOM 5369 C C . ARG B 2 60 ? 146.710 135.858 109.326 1.00 57.73 93 ARG A C 1
ATOM 5370 O O . ARG B 2 60 ? 146.834 135.154 110.334 1.00 58.03 93 ARG A O 1
ATOM 5378 N N . VAL B 2 61 ? 147.636 135.887 108.364 1.00 61.18 94 VAL A N 1
ATOM 5379 C CA . VAL B 2 61 ? 148.869 135.115 108.517 1.00 56.50 94 VAL A CA 1
ATOM 5380 C C . VAL B 2 61 ? 149.709 135.663 109.665 1.00 56.54 94 VAL A C 1
ATOM 5381 O O . VAL B 2 61 ? 150.272 134.899 110.459 1.00 60.95 94 VAL A O 1
ATOM 5385 N N . SER B 2 62 ? 149.805 136.989 109.778 1.00 56.72 95 SER A N 1
ATOM 5386 C CA . SER B 2 62 ? 150.635 137.596 110.812 1.00 56.13 95 SER A CA 1
ATOM 5387 C C . SER B 2 62 ? 150.005 137.540 112.198 1.00 52.86 95 SER A C 1
ATOM 5388 O O . SER B 2 62 ? 150.691 137.829 113.184 1.00 52.86 95 SER A O 1
ATOM 5391 N N . ALA B 2 63 ? 148.719 137.199 112.294 1.00 47.20 96 ALA A N 1
ATOM 5392 C CA . ALA B 2 63 ? 148.090 137.052 113.603 1.00 43.46 96 ALA A CA 1
ATOM 5393 C C . ALA B 2 63 ? 148.744 135.948 114.419 1.00 50.08 96 ALA A C 1
ATOM 5394 O O . ALA B 2 63 ? 148.881 136.074 115.643 1.00 51.51 96 ALA A O 1
ATOM 5396 N N . GLY B 2 64 ? 149.148 134.859 113.763 1.00 51.99 97 GLY A N 1
ATOM 5397 C CA . GLY B 2 64 ? 149.824 133.787 114.472 1.00 42.29 97 GLY A CA 1
ATOM 5398 C C . GLY B 2 64 ? 151.157 134.218 115.051 1.00 42.41 97 GLY A C 1
ATOM 5399 O O . GLY B 2 64 ? 151.572 133.723 116.100 1.00 48.09 97 GLY A O 1
ATOM 5400 N N . LEU B 2 65 ? 151.843 135.147 114.382 1.00 40.99 98 LEU A N 1
ATOM 5401 C CA . LEU B 2 65 ? 153.145 135.602 114.859 1.00 40.31 98 LEU A CA 1
ATOM 5402 C C . LEU B 2 65 ? 153.059 136.298 116.210 1.00 42.30 98 LEU A C 1
ATOM 5403 O O . LEU B 2 65 ? 154.045 136.304 116.953 1.00 42.53 98 LEU A O 1
ATOM 5408 N N . PHE B 2 66 ? 151.911 136.886 116.544 1.00 40.89 99 PHE A N 1
ATOM 5409 C CA . PHE B 2 66 ? 151.690 137.457 117.867 1.00 33.52 99 PHE A CA 1
ATOM 5410 C C . PHE B 2 66 ? 150.963 136.508 118.804 1.00 38.44 99 PHE A C 1
ATOM 5411 O O . PHE B 2 66 ? 151.196 136.549 120.017 1.00 44.44 99 PHE A O 1
ATOM 5419 N N . THR B 2 67 ? 150.102 135.641 118.266 1.00 37.60 100 THR A N 1
ATOM 5420 C CA . THR B 2 67 ? 149.457 134.635 119.101 1.00 43.12 100 THR A CA 1
ATOM 5421 C C . THR B 2 67 ? 150.482 133.694 119.722 1.00 48.58 100 THR A C 1
ATOM 5422 O O . THR B 2 67 ? 150.389 133.363 120.907 1.00 44.88 100 THR A O 1
ATOM 5426 N N . PHE B 2 68 ? 151.472 133.260 118.938 1.00 47.23 101 PHE A N 1
ATOM 5427 C CA . PHE B 2 68 ? 152.495 132.359 119.456 1.00 39.10 101 PHE A CA 1
ATOM 5428 C C . PHE B 2 68 ? 153.292 133.015 120.577 1.00 45.39 101 PHE A C 1
ATOM 5429 O O . PHE B 2 68 ? 153.605 132.372 121.586 1.00 57.27 101 PHE A O 1
ATOM 5437 N N . VAL B 2 69 ? 153.630 134.295 120.418 1.00 42.51 102 VAL A N 1
ATOM 5438 C CA . VAL B 2 69 ? 154.331 135.017 121.477 1.00 39.98 102 VAL A CA 1
ATOM 5439 C C . VAL B 2 69 ? 153.453 135.115 122.718 1.00 44.80 102 VAL A C 1
ATOM 5440 O O . VAL B 2 69 ? 153.933 134.991 123.852 1.00 50.87 102 VAL A O 1
ATOM 5444 N N . ALA B 2 70 ? 152.152 135.346 122.521 1.00 34.68 103 ALA A N 1
ATOM 5445 C CA . ALA B 2 70 ? 151.234 135.406 123.654 1.00 32.01 103 ALA A CA 1
ATOM 5446 C C . ALA B 2 70 ? 151.196 134.083 124.408 1.00 43.02 103 ALA A C 1
ATOM 5447 O O . ALA B 2 70 ? 151.211 134.062 125.642 1.00 47.52 103 ALA A O 1
ATOM 5449 N N . MET B 2 71 ? 151.150 132.966 123.682 1.00 46.35 104 MET A N 1
ATOM 5450 C CA . MET B 2 71 ? 151.152 131.660 124.338 1.00 37.98 104 MET A CA 1
ATOM 5451 C C . MET B 2 71 ? 152.466 131.413 125.065 1.00 37.11 104 MET A C 1
ATOM 5452 O O . MET B 2 71 ? 152.480 130.880 126.181 1.00 40.68 104 MET A O 1
ATOM 5457 N N . GLY B 2 72 ? 153.584 131.779 124.438 1.00 36.39 105 GLY A N 1
ATOM 5458 C CA . GLY B 2 72 ? 154.868 131.614 125.093 1.00 33.59 105 GLY A CA 1
ATOM 5459 C C . GLY B 2 72 ? 154.952 132.384 126.395 1.00 36.21 105 GLY A C 1
ATOM 5460 O O . GLY B 2 72 ? 155.373 131.843 127.422 1.00 47.70 105 GLY A O 1
ATOM 5461 N N . THR B 2 73 ? 154.526 133.649 126.381 1.00 27.71 106 THR A N 1
ATOM 5462 C CA . THR B 2 73 ? 154.596 134.440 127.603 1.00 33.18 106 THR A CA 1
ATOM 5463 C C . THR B 2 73 ? 153.563 133.988 128.628 1.00 36.72 106 THR A C 1
ATOM 5464 O O . THR B 2 73 ? 153.808 134.104 129.829 1.00 38.82 106 THR A O 1
ATOM 5468 N N . MET B 2 74 ? 152.431 133.429 128.191 1.00 31.73 107 MET A N 1
ATOM 5469 C CA . MET B 2 74 ? 151.464 132.898 129.148 1.00 29.07 107 MET A CA 1
ATOM 5470 C C . MET B 2 74 ? 152.015 131.667 129.857 1.00 42.13 107 MET A C 1
ATOM 5471 O O . MET B 2 74 ? 151.906 131.541 131.084 1.00 44.46 107 MET A O 1
ATOM 5476 N N . ILE B 2 75 ? 152.604 130.742 129.095 1.00 44.40 108 ILE A N 1
ATOM 5477 C CA . ILE B 2 75 ? 153.213 129.561 129.699 1.00 28.06 108 ILE A CA 1
ATOM 5478 C C . ILE B 2 75 ? 154.343 129.969 130.631 1.00 32.10 108 ILE A C 1
ATOM 5479 O O . ILE B 2 75 ? 154.466 129.446 131.745 1.00 49.27 108 ILE A O 1
ATOM 5484 N N . TYR B 2 76 ? 155.185 130.910 130.193 1.00 31.68 109 TYR A N 1
ATOM 5485 C CA . TYR B 2 76 ? 156.281 131.370 131.037 1.00 29.19 109 TYR A CA 1
ATOM 5486 C C . TYR B 2 76 ? 155.761 132.004 132.320 1.00 36.22 109 TYR A C 1
ATOM 5487 O O . TYR B 2 76 ? 156.297 131.752 133.404 1.00 43.20 109 TYR A O 1
ATOM 5496 N N . ALA B 2 77 ? 154.713 132.826 132.219 1.00 38.44 110 ALA A N 1
ATOM 5497 C CA . ALA B 2 77 ? 154.150 133.467 133.399 1.00 31.22 110 ALA A CA 1
ATOM 5498 C C . ALA B 2 77 ? 153.592 132.443 134.372 1.00 29.14 110 ALA A C 1
ATOM 5499 O O . ALA B 2 77 ? 153.850 132.521 135.577 1.00 39.17 110 ALA A O 1
ATOM 5501 N N . LEU B 2 78 ? 152.832 131.469 133.869 1.00 21.49 111 LEU A N 1
ATOM 5502 C CA . LEU B 2 78 ? 152.253 130.460 134.750 1.00 33.14 111 LEU A CA 1
ATOM 5503 C C . LEU B 2 78 ? 153.340 129.630 135.422 1.00 36.48 111 LEU A C 1
ATOM 5504 O O . LEU B 2 78 ? 153.302 129.396 136.637 1.00 38.93 111 LEU A O 1
ATOM 5509 N N . VAL B 2 79 ? 154.333 129.192 134.644 1.00 37.13 112 VAL A N 1
ATOM 5510 C CA . VAL B 2 79 ? 155.396 128.350 135.182 1.00 31.06 112 VAL A CA 1
ATOM 5511 C C . VAL B 2 79 ? 156.201 129.111 136.228 1.00 36.03 112 VAL A C 1
ATOM 5512 O O . VAL B 2 79 ? 156.475 128.598 137.319 1.00 42.55 112 VAL A O 1
ATOM 5516 N N . THR B 2 80 ? 156.584 130.351 135.914 1.00 29.56 113 THR A N 1
ATOM 5517 C CA . THR B 2 80 ? 157.371 131.141 136.852 1.00 28.01 113 THR A CA 1
ATOM 5518 C C . THR B 2 80 ? 156.574 131.470 138.105 1.00 33.74 113 THR A C 1
ATOM 5519 O O . THR B 2 80 ? 157.117 131.434 139.213 1.00 46.02 113 THR A O 1
ATOM 5523 N N . TYR B 2 81 ? 155.285 131.787 137.958 1.00 33.55 114 TYR A N 1
ATOM 5524 C CA . TYR B 2 81 ? 154.464 132.084 139.124 1.00 34.56 114 TYR A CA 1
ATOM 5525 C C . TYR B 2 81 ? 154.351 130.871 140.034 1.00 41.23 114 TYR A C 1
ATOM 5526 O O . TYR B 2 81 ? 154.484 130.986 141.256 1.00 44.76 114 TYR A O 1
ATOM 5535 N N . HIS B 2 82 ? 154.113 129.691 139.455 1.00 46.28 115 HIS A N 1
ATOM 5536 C CA . HIS B 2 82 ? 153.970 128.500 140.287 1.00 40.84 115 HIS A CA 1
ATOM 5537 C C . HIS B 2 82 ? 155.293 128.107 140.934 1.00 38.60 115 HIS A C 1
ATOM 5538 O O . HIS B 2 82 ? 155.316 127.686 142.095 1.00 49.04 115 HIS A O 1
ATOM 5545 N N . TRP B 2 83 ? 156.407 128.243 140.210 1.00 44.95 116 TRP A N 1
ATOM 5546 C CA . TRP B 2 83 ? 157.702 127.920 140.803 1.00 48.51 116 TRP A CA 1
ATOM 5547 C C . TRP B 2 83 ? 158.058 128.894 141.920 1.00 47.37 116 TRP A C 1
ATOM 5548 O O . TRP B 2 83 ? 158.572 128.485 142.968 1.00 57.59 116 TRP A O 1
ATOM 5559 N N . ARG B 2 84 ? 157.782 130.183 141.723 1.00 42.94 117 ARG A N 1
ATOM 5560 C CA . ARG B 2 84 ? 158.028 131.167 142.770 1.00 45.54 117 ARG A CA 1
ATOM 5561 C C . ARG B 2 84 ? 157.117 130.938 143.970 1.00 48.30 117 ARG A C 1
ATOM 5562 O O . ARG B 2 84 ? 157.534 131.125 145.119 1.00 50.90 117 ARG A O 1
ATOM 5570 N N . ALA B 2 85 ? 155.869 130.531 143.727 1.00 56.56 118 ALA A N 1
ATOM 5571 C CA . ALA B 2 85 ? 154.962 130.211 144.825 1.00 58.03 118 ALA A CA 1
ATOM 5572 C C . ALA B 2 85 ? 155.454 129.000 145.606 1.00 60.11 118 ALA A C 1
ATOM 5573 O O . ALA B 2 85 ? 155.382 128.970 146.839 1.00 63.06 118 ALA A O 1
ATOM 5575 N N . ALA B 2 86 ? 155.948 127.981 144.901 1.00 64.59 119 ALA A N 1
ATOM 5576 C CA . ALA B 2 86 ? 156.513 126.820 145.579 1.00 62.01 119 ALA A CA 1
ATOM 5577 C C . ALA B 2 86 ? 157.740 127.206 146.394 1.00 62.11 119 ALA A C 1
ATOM 5578 O O . ALA B 2 86 ? 157.931 126.716 147.512 1.00 67.16 119 ALA A O 1
ATOM 5580 N N . ALA B 2 87 ? 158.584 128.082 145.847 1.00 65.48 120 ALA A N 1
ATOM 5581 C CA . ALA B 2 87 ? 159.778 128.511 146.568 1.00 69.39 120 ALA A CA 1
ATOM 5582 C C . ALA B 2 87 ? 159.416 129.286 147.829 1.00 69.27 120 ALA A C 1
ATOM 5583 O O . ALA B 2 87 ? 159.964 129.028 148.907 1.00 71.71 120 ALA A O 1
ATOM 5585 N N . ILE B 2 88 ? 158.489 130.242 147.718 1.00 71.62 121 ILE A N 1
ATOM 5586 C CA . ILE B 2 88 ? 158.142 131.059 148.879 1.00 71.25 121 ILE A CA 1
ATOM 5587 C C . ILE B 2 88 ? 157.416 130.233 149.931 1.00 74.12 121 ILE A C 1
ATOM 5588 O O . ILE B 2 88 ? 157.500 130.531 151.129 1.00 78.37 121 ILE A O 1
ATOM 5593 N N . ARG B 2 89 ? 156.687 129.194 149.515 1.00 77.17 122 ARG A N 1
ATOM 5594 C CA . ARG B 2 89 ? 155.993 128.345 150.476 1.00 78.17 122 ARG A CA 1
ATOM 5595 C C . ARG B 2 89 ? 156.956 127.585 151.376 1.00 78.69 122 ARG A C 1
ATOM 5596 O O . ARG B 2 89 ? 156.564 127.172 152.472 1.00 78.82 122 ARG A O 1
ATOM 5604 N N . ARG B 2 90 ? 158.202 127.391 150.944 1.00 85.96 123 ARG A N 1
ATOM 5605 C CA . ARG B 2 90 ? 159.180 126.651 151.733 1.00 85.49 123 ARG A CA 1
ATOM 5606 C C . ARG B 2 90 ? 160.326 127.534 152.210 1.00 86.62 123 ARG A C 1
ATOM 5607 O O . ARG B 2 90 ? 160.554 127.630 153.420 1.00 88.03 123 ARG A O 1
ATOM 5615 N N . ARG B 2 91 ? 161.055 128.185 151.304 1.00 94.92 124 ARG A N 1
ATOM 5616 C CA . ARG B 2 91 ? 162.207 128.981 151.711 1.00 96.48 124 ARG A CA 1
ATOM 5617 C C . ARG B 2 91 ? 162.231 130.351 151.041 1.00 97.96 124 ARG A C 1
ATOM 5618 O O . ARG B 2 91 ? 162.793 131.304 151.590 1.00 97.68 124 ARG A O 1
ATOM 5626 N N . GLY B 2 92 ? 161.626 130.462 149.861 1.00 99.98 125 GLY A N 1
ATOM 5627 C CA . GLY B 2 92 ? 161.664 131.703 149.110 1.00 99.25 125 GLY A CA 1
ATOM 5628 C C . GLY B 2 92 ? 162.728 131.705 148.032 1.00 101.85 125 GLY A C 1
ATOM 5629 O O . GLY B 2 92 ? 163.082 130.647 147.501 1.00 101.38 125 GLY A O 1
ATOM 5630 N N . SER B 2 93 ? 163.225 132.895 147.687 1.00 119.89 126 SER A N 1
ATOM 5631 C CA . SER B 2 93 ? 164.350 133.060 146.772 1.00 120.65 126 SER A CA 1
ATOM 5632 C C . SER B 2 93 ? 164.030 132.584 145.359 1.00 120.06 126 SER A C 1
ATOM 5633 O O . SER B 2 93 ? 162.877 132.275 145.038 1.00 117.76 126 SER A O 1
ATOM 5636 N N . GLY B 2 94 ? 165.055 132.530 144.513 1.00 123.90 127 GLY A N 1
ATOM 5637 C CA . GLY B 2 94 ? 164.917 132.149 143.127 1.00 122.88 127 GLY A CA 1
ATOM 5638 C C . GLY B 2 94 ? 164.811 133.314 142.156 1.00 123.85 127 GLY A C 1
ATOM 5639 O O . GLY B 2 94 ? 163.908 133.351 141.314 1.00 121.72 127 GLY A O 1
ATOM 5640 N N . PRO B 2 95 ? 165.731 134.303 142.245 1.00 130.52 128 PRO A N 1
ATOM 5641 C CA . PRO B 2 95 ? 165.661 135.436 141.315 1.00 128.94 128 PRO A CA 1
ATOM 5642 C C . PRO B 2 95 ? 166.418 135.197 140.017 1.00 128.75 128 PRO A C 1
ATOM 5643 O O . PRO B 2 95 ? 166.142 135.850 139.006 1.00 126.80 128 PRO A O 1
ATOM 5647 N N . TYR B 2 96 ? 167.376 134.271 140.030 1.00 134.64 129 TYR A N 1
ATOM 5648 C CA . TYR B 2 96 ? 168.260 134.051 138.884 1.00 133.57 129 TYR A CA 1
ATOM 5649 C C . TYR B 2 96 ? 167.652 133.038 137.912 1.00 133.23 129 TYR A C 1
ATOM 5650 O O . TYR B 2 96 ? 168.259 132.033 137.542 1.00 133.93 129 TYR A O 1
ATOM 5659 N N . ASP B 2 97 ? 166.416 133.325 137.497 1.00 117.43 130 ASP A N 1
ATOM 5660 C CA . ASP B 2 97 ? 165.739 132.492 136.512 1.00 117.05 130 ASP A CA 1
ATOM 5661 C C . ASP B 2 97 ? 164.929 133.309 135.512 1.00 117.28 130 ASP A C 1
ATOM 5662 O O . ASP B 2 97 ? 164.209 132.720 134.696 1.00 116.87 130 ASP A O 1
ATOM 5667 N N . ASP B 2 98 ? 165.025 134.638 135.543 1.00 104.13 131 ASP A N 1
ATOM 5668 C CA . ASP B 2 98 ? 164.247 135.507 134.668 1.00 101.13 131 ASP A CA 1
ATOM 5669 C C . ASP B 2 98 ? 165.144 136.448 133.871 1.00 101.70 131 ASP A C 1
ATOM 5670 O O . ASP B 2 98 ? 164.833 137.631 133.716 1.00 103.59 131 ASP A O 1
ATOM 5675 N N . ARG B 2 99 ? 166.270 135.941 133.371 1.00 87.18 132 ARG A N 1
ATOM 5676 C CA . ARG B 2 99 ? 167.154 136.716 132.508 1.00 84.30 132 ARG A CA 1
ATOM 5677 C C . ARG B 2 99 ? 166.942 136.366 131.040 1.00 83.85 132 ARG A C 1
ATOM 5678 O O . ARG B 2 99 ? 166.668 137.245 130.219 1.00 87.25 132 ARG A O 1
ATOM 5686 N N . LEU B 2 100 ? 167.069 135.085 130.695 1.00 77.41 133 LEU A N 1
ATOM 5687 C CA . LEU B 2 100 ? 166.873 134.654 129.318 1.00 78.98 133 LEU A CA 1
ATOM 5688 C C . LEU B 2 100 ? 165.404 134.577 128.929 1.00 81.61 133 LEU A C 1
ATOM 5689 O O . LEU B 2 100 ? 165.094 134.600 127.735 1.00 84.01 133 LEU A O 1
ATOM 5694 N N . GLY B 2 101 ? 164.497 134.506 129.899 1.00 68.11 134 GLY A N 1
ATOM 5695 C CA . GLY B 2 101 ? 163.081 134.454 129.620 1.00 65.73 134 GLY A CA 1
ATOM 5696 C C . GLY B 2 101 ? 162.549 135.737 129.012 1.00 66.04 134 GLY A C 1
ATOM 5697 O O . GLY B 2 101 ? 162.022 135.749 127.892 1.00 65.21 134 GLY A O 1
ATOM 5698 N N . PRO B 2 102 ? 162.639 136.840 129.763 1.00 60.93 135 PRO A N 1
ATOM 5699 C CA . PRO B 2 102 ? 162.236 138.137 129.196 1.00 58.71 135 PRO A CA 1
ATOM 5700 C C . PRO B 2 102 ? 162.995 138.502 127.935 1.00 60.19 135 PRO A C 1
ATOM 5701 O O . PRO B 2 102 ? 162.401 139.054 127.002 1.00 62.76 135 PRO A O 1
ATOM 5705 N N . THR B 2 103 ? 164.293 138.200 127.875 1.00 61.42 136 THR A N 1
ATOM 5706 C CA . THR B 2 103 ? 165.071 138.516 126.682 1.00 60.58 136 THR A CA 1
ATOM 5707 C C . THR B 2 103 ? 164.572 137.730 125.477 1.00 60.56 136 THR A C 1
ATOM 5708 O O . THR B 2 103 ? 164.416 138.282 124.382 1.00 66.23 136 THR A O 1
ATOM 5712 N N . LEU B 2 104 ? 164.305 136.436 125.664 1.00 57.86 137 LEU A N 1
ATOM 5713 C CA . LEU B 2 104 ? 163.799 135.617 124.568 1.00 64.07 137 LEU A CA 1
ATOM 5714 C C . LEU B 2 104 ? 162.421 136.085 124.122 1.00 67.20 137 LEU A C 1
ATOM 5715 O O . LEU B 2 104 ? 162.126 136.121 122.921 1.00 66.90 137 LEU A O 1
ATOM 5720 N N . LEU B 2 105 ? 161.559 136.444 125.076 1.00 62.65 138 LEU A N 1
ATOM 5721 C CA . LEU B 2 105 ? 160.221 136.901 124.714 1.00 63.58 138 LEU A CA 1
ATOM 5722 C C . LEU B 2 105 ? 160.271 138.232 123.972 1.00 60.97 138 LEU A C 1
ATOM 5723 O O . LEU B 2 105 ? 159.538 138.429 122.995 1.00 60.86 138 LEU A O 1
ATOM 5728 N N . CYS B 2 106 ? 161.134 139.153 124.408 1.00 56.77 139 CYS A N 1
ATOM 5729 C CA . CYS B 2 106 ? 161.310 140.405 123.679 1.00 54.45 139 CYS A CA 1
ATOM 5730 C C . CYS B 2 106 ? 161.870 140.157 122.284 1.00 56.71 139 CYS A C 1
ATOM 5731 O O . CYS B 2 106 ? 161.454 140.806 121.318 1.00 62.45 139 CYS A O 1
ATOM 5734 N N . PHE B 2 107 ? 162.820 139.227 122.160 1.00 60.00 140 PHE A N 1
ATOM 5735 C CA . PHE B 2 107 ? 163.368 138.897 120.849 1.00 62.96 140 PHE A CA 1
ATOM 5736 C C . PHE B 2 107 ? 162.284 138.363 119.923 1.00 62.22 140 PHE A C 1
ATOM 5737 O O . PHE B 2 107 ? 162.198 138.760 118.757 1.00 60.71 140 PHE A O 1
ATOM 5745 N N . PHE B 2 108 ? 161.440 137.463 120.430 1.00 58.28 141 PHE A N 1
ATOM 5746 C CA . PHE B 2 108 ? 160.393 136.892 119.590 1.00 58.70 141 PHE A CA 1
ATOM 5747 C C . PHE B 2 108 ? 159.338 137.933 119.231 1.00 62.74 141 PHE A C 1
ATOM 5748 O O . PHE B 2 108 ? 158.822 137.941 118.108 1.00 63.23 141 PHE A O 1
ATOM 5756 N N . LEU B 2 109 ? 159.011 138.828 120.166 1.00 60.73 142 LEU A N 1
ATOM 5757 C CA . LEU B 2 109 ? 158.073 139.902 119.859 1.00 52.81 142 LEU A CA 1
ATOM 5758 C C . LEU B 2 109 ? 158.626 140.845 118.797 1.00 53.86 142 LEU A C 1
ATOM 5759 O O . LEU B 2 109 ? 157.899 141.235 117.875 1.00 54.00 142 LEU A O 1
ATOM 5764 N N . LEU B 2 110 ? 159.905 141.214 118.902 1.00 51.61 143 LEU A N 1
ATOM 5765 C CA . LEU B 2 110 ? 160.520 142.064 117.889 1.00 45.59 143 LEU A CA 1
ATOM 5766 C C . LEU B 2 110 ? 160.579 141.360 116.540 1.00 49.44 143 LEU A C 1
ATOM 5767 O O . LEU B 2 110 ? 160.368 141.986 115.495 1.00 55.50 143 LEU A O 1
ATOM 5772 N N . VAL B 2 111 ? 160.872 140.058 116.541 1.00 48.66 144 VAL A N 1
ATOM 5773 C CA . VAL B 2 111 ? 160.894 139.301 115.293 1.00 48.47 144 VAL A CA 1
ATOM 5774 C C . VAL B 2 111 ? 159.511 139.284 114.659 1.00 54.01 144 VAL A C 1
ATOM 5775 O O . VAL B 2 111 ? 159.369 139.451 113.443 1.00 59.75 144 VAL A O 1
ATOM 5779 N N . ALA B 2 112 ? 158.470 139.088 115.471 1.00 49.73 145 ALA A N 1
ATOM 5780 C CA . ALA B 2 112 ? 157.108 139.108 114.947 1.00 45.82 145 ALA A CA 1
ATOM 5781 C C . ALA B 2 112 ? 156.752 140.476 114.379 1.00 48.38 145 ALA A C 1
ATOM 5782 O O . ALA B 2 112 ? 156.117 140.571 113.323 1.00 50.28 145 ALA A O 1
ATOM 5784 N N . VAL B 2 113 ? 157.154 141.547 115.067 1.00 48.04 146 VAL A N 1
ATOM 5785 C CA . VAL B 2 113 ? 156.872 142.898 114.582 1.00 47.09 146 VAL A CA 1
ATOM 5786 C C . VAL B 2 113 ? 157.566 143.140 113.246 1.00 47.39 146 VAL A C 1
ATOM 5787 O O . VAL B 2 113 ? 156.970 143.669 112.298 1.00 50.87 146 VAL A O 1
ATOM 5791 N N . ILE B 2 114 ? 158.837 142.744 113.148 1.00 47.20 147 ILE A N 1
ATOM 5792 C CA . ILE B 2 114 ? 159.592 142.956 111.916 1.00 46.90 147 ILE A CA 1
ATOM 5793 C C . ILE B 2 114 ? 159.014 142.116 110.785 1.00 49.16 147 ILE A C 1
ATOM 5794 O O . ILE B 2 114 ? 158.938 142.562 109.635 1.00 55.78 147 ILE A O 1
ATOM 5799 N N . ILE B 2 115 ? 158.580 140.894 111.096 1.00 47.69 148 ILE A N 1
ATOM 5800 C CA . ILE B 2 115 ? 157.979 140.027 110.086 1.00 51.84 148 ILE A CA 1
ATOM 5801 C C . ILE B 2 115 ? 156.672 140.628 109.579 1.00 56.21 148 ILE A C 1
ATOM 5802 O O . ILE B 2 115 ? 156.386 140.615 108.375 1.00 56.54 148 ILE A O 1
ATOM 5807 N N . ASN B 2 116 ? 155.859 141.166 110.494 1.00 57.59 149 ASN A N 1
ATOM 5808 C CA . ASN B 2 116 ? 154.633 141.845 110.088 1.00 55.16 149 ASN A CA 1
ATOM 5809 C C . ASN B 2 116 ? 154.939 143.033 109.188 1.00 57.41 149 ASN A C 1
ATOM 5810 O O . ASN B 2 116 ? 154.273 143.237 108.165 1.00 58.23 149 ASN A O 1
ATOM 5815 N N . PHE B 2 117 ? 155.954 143.821 109.550 1.00 55.24 150 PHE A N 1
ATOM 5816 C CA . PHE B 2 117 ? 156.369 144.934 108.703 1.00 50.68 150 PHE A CA 1
ATOM 5817 C C . PHE B 2 117 ? 156.763 144.440 107.317 1.00 55.84 150 PHE A C 1
ATOM 5818 O O . PHE B 2 117 ? 156.431 145.063 106.302 1.00 59.74 150 PHE A O 1
ATOM 5826 N N . ILE B 2 118 ? 157.484 143.320 107.262 1.00 57.35 151 ILE A N 1
ATOM 5827 C CA . ILE B 2 118 ? 157.979 142.810 105.988 1.00 57.61 151 ILE A CA 1
ATOM 5828 C C . ILE B 2 118 ? 156.828 142.361 105.098 1.00 58.85 151 ILE A C 1
ATOM 5829 O O . ILE B 2 118 ? 156.781 142.708 103.913 1.00 61.54 151 ILE A O 1
ATOM 5834 N N . LEU B 2 119 ? 155.882 141.588 105.638 1.00 62.06 152 LEU A N 1
ATOM 5835 C CA . LEU B 2 119 ? 154.755 141.172 104.803 1.00 64.60 152 LEU A CA 1
ATOM 5836 C C . LEU B 2 119 ? 153.865 142.350 104.428 1.00 63.23 152 LEU A C 1
ATOM 5837 O O . LEU B 2 119 ? 153.222 142.332 103.372 1.00 61.11 152 LEU A O 1
ATOM 5842 N N . ARG B 2 120 ? 153.799 143.381 105.274 1.00 62.34 153 ARG A N 1
ATOM 5843 C CA . ARG B 2 120 ? 152.970 144.532 104.934 1.00 62.28 153 ARG A CA 1
ATOM 5844 C C . ARG B 2 120 ? 153.593 145.350 103.807 1.00 63.44 153 ARG A C 1
ATOM 5845 O O . ARG B 2 120 ? 152.909 145.730 102.850 1.00 62.75 153 ARG A O 1
ATOM 5853 N N . LEU B 2 121 ? 154.894 145.630 103.903 1.00 65.28 154 LEU A N 1
ATOM 5854 C CA . LEU B 2 121 ? 155.542 146.476 102.905 1.00 66.95 154 LEU A CA 1
ATOM 5855 C C . LEU B 2 121 ? 155.818 145.725 101.607 1.00 66.47 154 LEU A C 1
ATOM 5856 O O . LEU B 2 121 ? 155.664 146.290 100.518 1.00 69.49 154 LEU A O 1
ATOM 5861 N N . LYS B 2 122 ? 156.233 144.461 101.700 1.00 63.29 155 LYS A N 1
ATOM 5862 C CA . LYS B 2 122 ? 156.563 143.692 100.504 1.00 64.61 155 LYS A CA 1
ATOM 5863 C C . LYS B 2 122 ? 155.331 143.458 99.639 1.00 66.69 155 LYS A C 1
ATOM 5864 O O . LYS B 2 122 ? 155.397 143.556 98.408 1.00 69.75 155 LYS A O 1
ATOM 5870 N N . TYR B 2 123 ? 154.201 143.148 100.263 1.00 72.09 156 TYR A N 1
ATOM 5871 C CA . TYR B 2 123 ? 152.982 142.838 99.526 1.00 75.41 156 TYR A CA 1
ATOM 5872 C C . TYR B 2 123 ? 152.035 144.033 99.513 1.00 75.20 156 TYR A C 1
ATOM 5873 O O . TYR B 2 123 ? 150.843 143.896 99.788 1.00 72.51 156 TYR A O 1
ATOM 5882 N N . VAL C 2 22 ? 173.081 155.255 144.770 1.00 108.48 55 VAL B N 1
ATOM 5883 C CA . VAL C 2 22 ? 173.218 154.999 146.197 1.00 110.82 55 VAL B CA 1
ATOM 5884 C C . VAL C 2 22 ? 172.003 154.233 146.708 1.00 109.08 55 VAL B C 1
ATOM 5885 O O . VAL C 2 22 ? 172.134 153.295 147.495 1.00 109.80 55 VAL B O 1
ATOM 5889 N N . GLU C 2 23 ? 170.818 154.637 146.254 1.00 97.42 56 GLU B N 1
ATOM 5890 C CA . GLU C 2 23 ? 169.560 153.992 146.628 1.00 97.45 56 GLU B CA 1
ATOM 5891 C C . GLU C 2 23 ? 168.805 153.627 145.358 1.00 100.03 56 GLU B C 1
ATOM 5892 O O . GLU C 2 23 ? 167.982 154.410 144.864 1.00 99.48 56 GLU B O 1
ATOM 5898 N N . PRO C 2 24 ? 169.078 152.450 144.786 1.00 89.85 57 PRO B N 1
ATOM 5899 C CA . PRO C 2 24 ? 168.356 152.042 143.569 1.00 87.09 57 PRO B CA 1
ATOM 5900 C C . PRO C 2 24 ? 166.845 152.011 143.727 1.00 86.81 57 PRO B C 1
ATOM 5901 O O . PRO C 2 24 ? 166.123 152.302 142.765 1.00 87.99 57 PRO B O 1
ATOM 5905 N N . LYS C 2 25 ? 166.347 151.652 144.913 1.00 83.24 58 LYS B N 1
ATOM 5906 C CA . LYS C 2 25 ? 164.915 151.426 145.083 1.00 84.76 58 LYS B CA 1
ATOM 5907 C C . LYS C 2 25 ? 164.107 152.689 144.805 1.00 89.82 58 LYS B C 1
ATOM 5908 O O . LYS C 2 25 ? 163.079 152.637 144.120 1.00 93.63 58 LYS B O 1
ATOM 5914 N N . VAL C 2 26 ? 164.556 153.833 145.321 1.00 82.60 59 VAL B N 1
ATOM 5915 C CA . VAL C 2 26 ? 163.797 155.069 145.149 1.00 80.89 59 VAL B CA 1
ATOM 5916 C C . VAL C 2 26 ? 163.845 155.539 143.697 1.00 80.97 59 VAL B C 1
ATOM 5917 O O . VAL C 2 26 ? 162.851 156.046 143.161 1.00 80.87 59 VAL B O 1
ATOM 5921 N N . PHE C 2 27 ? 164.993 155.370 143.034 1.00 77.75 60 PHE B N 1
ATOM 5922 C CA . PHE C 2 27 ? 165.083 155.717 141.618 1.00 82.12 60 PHE B CA 1
ATOM 5923 C C . PHE C 2 27 ? 164.138 154.855 140.791 1.00 80.75 60 PHE B C 1
ATOM 5924 O O . PHE C 2 27 ? 163.440 155.352 139.894 1.00 79.80 60 PHE B O 1
ATOM 5932 N N . PHE C 2 28 ? 164.102 153.555 141.089 1.00 68.10 61 PHE B N 1
ATOM 5933 C CA . PHE C 2 28 ? 163.200 152.652 140.387 1.00 62.82 61 PHE B CA 1
ATOM 5934 C C . PHE C 2 28 ? 161.748 153.034 140.636 1.00 65.82 61 PHE B C 1
ATOM 5935 O O . PHE C 2 28 ? 160.920 152.971 139.724 1.00 77.04 61 PHE B O 1
ATOM 5943 N N . ALA C 2 29 ? 161.421 153.427 141.869 1.00 58.92 62 ALA B N 1
ATOM 5944 C CA . ALA C 2 29 ? 160.059 153.856 142.172 1.00 61.81 62 ALA B CA 1
ATOM 5945 C C . ALA C 2 29 ? 159.688 155.112 141.392 1.00 64.98 62 ALA B C 1
ATOM 5946 O O . ALA C 2 29 ? 158.555 155.244 140.914 1.00 68.19 62 ALA B O 1
ATOM 5948 N N . ASN C 2 30 ? 160.627 156.051 141.262 1.00 66.01 63 ASN B N 1
ATOM 5949 C CA . ASN C 2 30 ? 160.364 157.259 140.485 1.00 67.00 63 ASN B CA 1
ATOM 5950 C C . ASN C 2 30 ? 160.100 156.918 139.022 1.00 68.97 63 ASN B C 1
ATOM 5951 O O . ASN C 2 30 ? 159.160 157.441 138.404 1.00 70.43 63 ASN B O 1
ATOM 5956 N N . GLU C 2 31 ? 160.916 156.027 138.452 1.00 57.44 64 GLU B N 1
ATOM 5957 C CA . GLU C 2 31 ? 160.690 155.617 137.067 1.00 49.43 64 GLU B CA 1
ATOM 5958 C C . GLU C 2 31 ? 159.361 154.888 136.912 1.00 49.57 64 GLU B C 1
ATOM 5959 O O . GLU C 2 31 ? 158.661 155.063 135.907 1.00 53.51 64 GLU B O 1
ATOM 5965 N N . ARG C 2 32 ? 158.999 154.060 137.893 1.00 45.86 65 ARG B N 1
ATOM 5966 C CA . ARG C 2 32 ? 157.727 153.350 137.834 1.00 44.15 65 ARG B CA 1
ATOM 5967 C C . ARG C 2 32 ? 156.550 154.315 137.899 1.00 50.88 65 ARG B C 1
ATOM 5968 O O . ARG C 2 32 ? 155.539 154.110 137.221 1.00 59.72 65 ARG B O 1
ATOM 5976 N N . THR C 2 33 ? 156.659 155.371 138.707 1.00 49.26 66 THR B N 1
ATOM 5977 C CA . THR C 2 33 ? 155.608 156.387 138.733 1.00 50.97 66 THR B CA 1
ATOM 5978 C C . THR C 2 33 ? 155.503 157.106 137.392 1.00 48.43 66 THR B C 1
ATOM 5979 O O . THR C 2 33 ? 154.395 157.354 136.887 1.00 50.61 66 THR B O 1
ATOM 5983 N N . PHE C 2 34 ? 156.649 157.446 136.797 1.00 39.21 67 PHE B N 1
ATOM 5984 C CA . PHE C 2 34 ? 156.624 158.087 135.486 1.00 36.92 67 PHE B CA 1
ATOM 5985 C C . PHE C 2 34 ? 155.948 157.196 134.454 1.00 42.67 67 PHE B C 1
ATOM 5986 O O . PHE C 2 34 ? 155.140 157.667 133.647 1.00 43.93 67 PHE B O 1
ATOM 5994 N N . LEU C 2 35 ? 156.254 155.898 134.475 1.00 45.28 68 LEU B N 1
ATOM 5995 C CA . LEU C 2 35 ? 155.626 154.980 133.529 1.00 31.68 68 LEU B CA 1
ATOM 5996 C C . LEU C 2 35 ? 154.150 154.764 133.840 1.00 31.85 68 LEU B C 1
ATOM 5997 O O . LEU C 2 35 ? 153.355 154.525 132.926 1.00 43.80 68 LEU B O 1
ATOM 6002 N N . SER C 2 36 ? 153.760 154.852 135.112 1.00 31.93 69 SER B N 1
ATOM 6003 C CA . SER C 2 36 ? 152.344 154.773 135.452 1.00 35.46 69 SER B CA 1
ATOM 6004 C C . SER C 2 36 ? 151.571 155.935 134.845 1.00 37.29 69 SER B C 1
ATOM 6005 O O . SER C 2 36 ? 150.447 155.758 134.362 1.00 34.47 69 SER B O 1
ATOM 6008 N N . TRP C 2 37 ? 152.151 157.136 134.871 1.00 44.14 70 TRP B N 1
ATOM 6009 C CA . TRP C 2 37 ? 151.511 158.266 134.192 1.00 36.55 70 TRP B CA 1
ATOM 6010 C C . TRP C 2 37 ? 151.545 158.090 132.675 1.00 39.98 70 TRP B C 1
ATOM 6011 O O . TRP C 2 37 ? 150.584 158.436 131.966 1.00 42.90 70 TRP B O 1
ATOM 6022 N N . LEU C 2 38 ? 152.651 157.558 132.158 1.00 28.99 71 LEU B N 1
ATOM 6023 C CA . LEU C 2 38 ? 152.756 157.293 130.732 1.00 25.81 71 LEU B CA 1
ATOM 6024 C C . LEU C 2 38 ? 151.732 156.265 130.274 1.00 35.06 71 LEU B C 1
ATOM 6025 O O . LEU C 2 38 ? 151.394 156.229 129.091 1.00 35.42 71 LEU B O 1
ATOM 6030 N N . ASN C 2 39 ? 151.235 155.429 131.187 1.00 39.52 72 ASN B N 1
ATOM 6031 C CA . ASN C 2 39 ? 150.128 154.532 130.860 1.00 32.69 72 ASN B CA 1
ATOM 6032 C C . ASN C 2 39 ? 148.881 155.319 130.470 1.00 35.60 72 ASN B C 1
ATOM 6033 O O . ASN C 2 39 ? 148.244 155.033 129.446 1.00 41.41 72 ASN B O 1
ATOM 6038 N N . PHE C 2 40 ? 148.506 156.305 131.292 1.00 39.22 73 PHE B N 1
ATOM 6039 C CA . PHE C 2 40 ? 147.407 157.198 130.939 1.00 30.22 73 PHE B CA 1
ATOM 6040 C C . PHE C 2 40 ? 147.673 157.871 129.607 1.00 25.63 73 PHE B C 1
ATOM 6041 O O . PHE C 2 40 ? 146.780 157.969 128.754 1.00 32.44 73 PHE B O 1
ATOM 6049 N N . THR C 2 41 ? 148.899 158.363 129.428 1.00 32.40 74 THR B N 1
ATOM 6050 C CA . THR C 2 41 ? 149.239 159.043 128.182 1.00 28.57 74 THR B CA 1
ATOM 6051 C C . THR C 2 41 ? 149.036 158.122 126.987 1.00 29.01 74 THR B C 1
ATOM 6052 O O . THR C 2 41 ? 148.448 158.519 125.978 1.00 29.44 74 THR B O 1
ATOM 6056 N N . VAL C 2 42 ? 149.496 156.875 127.094 1.00 38.05 75 VAL B N 1
ATOM 6057 C CA . VAL C 2 42 ? 149.400 155.943 125.977 1.00 30.64 75 VAL B CA 1
ATOM 6058 C C . VAL C 2 42 ? 147.949 155.603 125.680 1.00 30.30 75 VAL B C 1
ATOM 6059 O O . VAL C 2 42 ? 147.538 155.588 124.520 1.00 28.76 75 VAL B O 1
ATOM 6063 N N . MET C 2 43 ? 147.146 155.331 126.710 1.00 43.48 76 MET B N 1
ATOM 6064 C CA . MET C 2 43 ? 145.748 154.983 126.463 1.00 27.24 76 MET B CA 1
ATOM 6065 C C . MET C 2 43 ? 144.998 156.139 125.808 1.00 23.39 76 MET B C 1
ATOM 6066 O O . MET C 2 43 ? 144.332 155.963 124.776 1.00 38.00 76 MET B O 1
ATOM 6071 N N . LEU C 2 44 ? 145.105 157.339 126.388 1.00 28.73 77 LEU B N 1
ATOM 6072 C CA . LEU C 2 44 ? 144.382 158.483 125.841 1.00 27.90 77 LEU B CA 1
ATOM 6073 C C . LEU C 2 44 ? 144.885 158.848 124.449 1.00 35.59 77 LEU B C 1
ATOM 6074 O O . LEU C 2 44 ? 144.086 159.123 123.546 1.00 38.53 77 LEU B O 1
ATOM 6079 N N . GLY C 2 45 ? 146.205 158.852 124.251 1.00 23.81 78 GLY B N 1
ATOM 6080 C CA . GLY C 2 45 ? 146.746 159.173 122.945 1.00 22.58 78 GLY B CA 1
ATOM 6081 C C . GLY C 2 45 ? 146.436 158.117 121.906 1.00 27.88 78 GLY B C 1
ATOM 6082 O O . GLY C 2 45 ? 146.276 158.431 120.728 1.00 40.02 78 GLY B O 1
ATOM 6083 N N . GLY C 2 46 ? 146.346 156.853 122.319 1.00 21.69 79 GLY B N 1
ATOM 6084 C CA . GLY C 2 46 ? 145.942 155.815 121.393 1.00 20.37 79 GLY B CA 1
ATOM 6085 C C . GLY C 2 46 ? 144.509 155.986 120.941 1.00 22.60 79 GLY B C 1
ATOM 6086 O O . GLY C 2 46 ? 144.204 155.854 119.756 1.00 34.35 79 GLY B O 1
ATOM 6087 N N . LEU C 2 47 ? 143.614 156.307 121.877 1.00 29.76 80 LEU B N 1
ATOM 6088 C CA . LEU C 2 47 ? 142.240 156.614 121.488 1.00 22.03 80 LEU B CA 1
ATOM 6089 C C . LEU C 2 47 ? 142.197 157.819 120.553 1.00 28.97 80 LEU B C 1
ATOM 6090 O O . LEU C 2 47 ? 141.497 157.805 119.533 1.00 44.58 80 LEU B O 1
ATOM 6095 N N . GLY C 2 48 ? 142.969 158.860 120.870 1.00 28.28 81 GLY B N 1
ATOM 6096 C CA . GLY C 2 48 ? 142.966 160.053 120.037 1.00 27.52 81 GLY B CA 1
ATOM 6097 C C . GLY C 2 48 ? 143.502 159.801 118.640 1.00 31.30 81 GLY B C 1
ATOM 6098 O O . GLY C 2 48 ? 142.938 160.270 117.652 1.00 35.97 81 GLY B O 1
ATOM 6099 N N . VAL C 2 49 ? 144.603 159.056 118.540 1.00 31.15 82 VAL B N 1
ATOM 6100 C CA . VAL C 2 49 ? 145.203 158.772 117.241 1.00 27.29 82 VAL B CA 1
ATOM 6101 C C . VAL C 2 49 ? 144.320 157.827 116.436 1.00 27.66 82 VAL B C 1
ATOM 6102 O O . VAL C 2 49 ? 144.200 157.961 115.212 1.00 37.65 82 VAL B O 1
ATOM 6106 N N . GLY C 2 50 ? 143.686 156.858 117.100 1.00 15.80 83 GLY B N 1
ATOM 6107 C CA . GLY C 2 50 ? 142.749 155.997 116.402 1.00 19.86 83 GLY B CA 1
ATOM 6108 C C . GLY C 2 50 ? 141.565 156.763 115.849 1.00 27.26 83 GLY B C 1
ATOM 6109 O O . GLY C 2 50 ? 141.116 156.504 114.731 1.00 33.65 83 GLY B O 1
ATOM 6110 N N . LEU C 2 51 ? 141.043 157.718 116.622 1.00 31.20 84 LEU B N 1
ATOM 6111 C CA . LEU C 2 51 ? 139.957 158.552 116.118 1.00 30.23 84 LEU B CA 1
ATOM 6112 C C . LEU C 2 51 ? 140.436 159.456 114.989 1.00 28.26 84 LEU B C 1
ATOM 6113 O O . LEU C 2 51 ? 139.695 159.717 114.035 1.00 38.52 84 LEU B O 1
ATOM 6118 N N . LEU C 2 52 ? 141.670 159.950 115.086 1.00 33.13 85 LEU B N 1
ATOM 6119 C CA . LEU C 2 52 ? 142.202 160.850 114.068 1.00 32.45 85 LEU B CA 1
ATOM 6120 C C . LEU C 2 52 ? 142.348 160.147 112.725 1.00 36.03 85 LEU B C 1
ATOM 6121 O O . LEU C 2 52 ? 142.041 160.722 111.674 1.00 38.87 85 LEU B O 1
ATOM 6126 N N . ASN C 2 53 ? 142.822 158.901 112.738 1.00 34.24 86 ASN B N 1
ATOM 6127 C CA . ASN C 2 53 ? 143.138 158.165 111.520 1.00 29.20 86 ASN B CA 1
ATOM 6128 C C . ASN C 2 53 ? 141.975 157.313 111.024 1.00 34.30 86 ASN B C 1
ATOM 6129 O O . ASN C 2 53 ? 142.058 156.731 109.938 1.00 40.80 86 ASN B O 1
ATOM 6134 N N . PHE C 2 54 ? 140.890 157.222 111.792 1.00 39.45 87 PHE B N 1
ATOM 6135 C CA . PHE C 2 54 ? 139.810 156.314 111.422 1.00 47.53 87 PHE B CA 1
ATOM 6136 C C . PHE C 2 54 ? 138.432 156.921 111.647 1.00 37.95 87 PHE B C 1
ATOM 6137 O O . PHE C 2 54 ? 137.417 156.257 111.418 1.00 41.84 87 PHE B O 1
ATOM 6145 N N . GLY C 2 55 ? 138.375 158.174 112.095 1.00 39.72 88 GLY B N 1
ATOM 6146 C CA . GLY C 2 55 ? 137.130 158.810 112.455 1.00 43.31 88 GLY B CA 1
ATOM 6147 C C . GLY C 2 55 ? 136.618 159.762 111.385 1.00 50.45 88 GLY B C 1
ATOM 6148 O O . GLY C 2 55 ? 137.308 160.110 110.428 1.00 55.25 88 GLY B O 1
ATOM 6149 N N . ASP C 2 56 ? 135.368 160.182 111.573 1.00 54.37 89 ASP B N 1
ATOM 6150 C CA . ASP C 2 56 ? 134.753 161.182 110.710 1.00 56.89 89 ASP B CA 1
ATOM 6151 C C . ASP C 2 56 ? 135.174 162.583 111.135 1.00 64.92 89 ASP B C 1
ATOM 6152 O O . ASP C 2 56 ? 136.077 162.737 111.963 1.00 65.86 89 ASP B O 1
ATOM 6157 N N . LYS C 2 57 ? 134.535 163.608 110.574 1.00 64.35 90 LYS B N 1
ATOM 6158 C CA . LYS C 2 57 ? 134.857 164.992 110.901 1.00 64.19 90 LYS B CA 1
ATOM 6159 C C . LYS C 2 57 ? 134.594 165.325 112.365 1.00 65.11 90 LYS B C 1
ATOM 6160 O O . LYS C 2 57 ? 135.431 165.956 113.016 1.00 62.18 90 LYS B O 1
ATOM 6166 N N . ILE C 2 58 ? 133.444 164.910 112.898 1.00 63.53 91 ILE B N 1
ATOM 6167 C CA . ILE C 2 58 ? 133.117 165.157 114.294 1.00 66.13 91 ILE B CA 1
ATOM 6168 C C . ILE C 2 58 ? 133.992 164.346 115.238 1.00 66.50 91 ILE B C 1
ATOM 6169 O O . ILE C 2 58 ? 134.357 164.836 116.311 1.00 66.76 91 ILE B O 1
ATOM 6174 N N . GLY C 2 59 ? 134.346 163.120 114.865 1.00 57.15 92 GLY B N 1
ATOM 6175 C CA . GLY C 2 59 ? 135.241 162.321 115.677 1.00 58.58 92 GLY B CA 1
ATOM 6176 C C . GLY C 2 59 ? 136.665 162.837 115.660 1.00 57.22 92 GLY B C 1
ATOM 6177 O O . GLY C 2 59 ? 137.431 162.606 116.600 1.00 56.83 92 GLY B O 1
ATOM 6178 N N . ARG C 2 60 ? 137.030 163.561 114.601 1.00 51.36 93 ARG B N 1
ATOM 6179 C CA . ARG C 2 60 ? 138.406 164.021 114.466 1.00 54.69 93 ARG B CA 1
ATOM 6180 C C . ARG C 2 60 ? 138.741 165.198 115.374 1.00 61.03 93 ARG B C 1
ATOM 6181 O O . ARG C 2 60 ? 139.925 165.526 115.510 1.00 65.10 93 ARG B O 1
ATOM 6189 N N . VAL C 2 61 ? 137.751 165.843 115.993 1.00 58.52 94 VAL B N 1
ATOM 6190 C CA . VAL C 2 61 ? 138.041 166.900 116.958 1.00 54.98 94 VAL B CA 1
ATOM 6191 C C . VAL C 2 61 ? 138.021 166.300 118.357 1.00 52.96 94 VAL B C 1
ATOM 6192 O O . VAL C 2 61 ? 138.717 166.777 119.262 1.00 53.81 94 VAL B O 1
ATOM 6196 N N . SER C 2 62 ? 137.229 165.244 118.545 1.00 51.42 95 SER B N 1
ATOM 6197 C CA . SER C 2 62 ? 137.317 164.454 119.765 1.00 48.62 95 SER B CA 1
ATOM 6198 C C . SER C 2 62 ? 138.716 163.863 119.845 1.00 48.44 95 SER B C 1
ATOM 6199 O O . SER C 2 62 ? 139.302 163.758 120.928 1.00 59.48 95 SER B O 1
ATOM 6202 N N . ALA C 2 63 ? 139.252 163.483 118.684 1.00 43.37 96 ALA B N 1
ATOM 6203 C CA . ALA C 2 63 ? 140.634 163.027 118.612 1.00 50.85 96 ALA B CA 1
ATOM 6204 C C . ALA C 2 63 ? 141.596 164.101 119.099 1.00 47.73 96 ALA B C 1
ATOM 6205 O O . ALA C 2 63 ? 142.517 163.816 119.873 1.00 53.80 96 ALA B O 1
ATOM 6207 N N . GLY C 2 64 ? 141.396 165.345 118.659 1.00 41.09 97 GLY B N 1
ATOM 6208 C CA . GLY C 2 64 ? 142.270 166.423 119.095 1.00 45.04 97 GLY B CA 1
ATOM 6209 C C . GLY C 2 64 ? 142.173 166.684 120.586 1.00 48.27 97 GLY B C 1
ATOM 6210 O O . GLY C 2 64 ? 143.180 166.915 121.255 1.00 40.60 97 GLY B O 1
ATOM 6211 N N . LEU C 2 65 ? 140.954 166.649 121.126 1.00 50.07 98 LEU B N 1
ATOM 6212 C CA . LEU C 2 65 ? 140.778 166.865 122.560 1.00 46.34 98 LEU B CA 1
ATOM 6213 C C . LEU C 2 65 ? 141.441 165.757 123.374 1.00 49.02 98 LEU B C 1
ATOM 6214 O O . LEU C 2 65 ? 142.146 166.031 124.358 1.00 53.64 98 LEU B O 1
ATOM 6219 N N . PHE C 2 66 ? 141.237 164.500 122.972 1.00 40.17 99 PHE B N 1
ATOM 6220 C CA . PHE C 2 66 ? 141.852 163.385 123.683 1.00 32.62 99 PHE B CA 1
ATOM 6221 C C . PHE C 2 66 ? 143.370 163.443 123.597 1.00 41.32 99 PHE B C 1
ATOM 6222 O O . PHE C 2 66 ? 144.064 163.190 124.589 1.00 48.22 99 PHE B O 1
ATOM 6230 N N . THR C 2 67 ? 143.911 163.774 122.422 1.00 49.37 100 THR B N 1
ATOM 6231 C CA . THR C 2 67 ? 145.360 163.843 122.302 1.00 47.64 100 THR B CA 1
ATOM 6232 C C . THR C 2 67 ? 145.925 165.049 123.041 1.00 53.62 100 THR B C 1
ATOM 6233 O O . THR C 2 67 ? 147.068 165.003 123.497 1.00 55.42 100 THR B O 1
ATOM 6237 N N . PHE C 2 68 ? 145.144 166.122 123.195 1.00 53.05 101 PHE B N 1
ATOM 6238 C CA . PHE C 2 68 ? 145.583 167.237 124.028 1.00 53.77 101 PHE B CA 1
ATOM 6239 C C . PHE C 2 68 ? 145.666 166.820 125.488 1.00 48.23 101 PHE B C 1
ATOM 6240 O O . PHE C 2 68 ? 146.626 167.156 126.193 1.00 50.97 101 PHE B O 1
ATOM 6248 N N . VAL C 2 69 ? 144.662 166.077 125.960 1.00 43.67 102 VAL B N 1
ATOM 6249 C CA . VAL C 2 69 ? 144.704 165.568 127.329 1.00 41.48 102 VAL B CA 1
ATOM 6250 C C . VAL C 2 69 ? 145.901 164.642 127.514 1.00 48.13 102 VAL B C 1
ATOM 6251 O O . VAL C 2 69 ? 146.614 164.715 128.523 1.00 56.42 102 VAL B O 1
ATOM 6255 N N . ALA C 2 70 ? 146.145 163.763 126.539 1.00 39.06 103 ALA B N 1
ATOM 6256 C CA . ALA C 2 70 ? 147.278 162.845 126.620 1.00 31.83 103 ALA B CA 1
ATOM 6257 C C . ALA C 2 70 ? 148.604 163.597 126.612 1.00 44.71 103 ALA B C 1
ATOM 6258 O O . ALA C 2 70 ? 149.535 163.249 127.349 1.00 50.45 103 ALA B O 1
ATOM 6260 N N . MET C 2 71 ? 148.714 164.626 125.768 1.00 46.64 104 MET B N 1
ATOM 6261 C CA . MET C 2 71 ? 149.933 165.420 125.710 1.00 45.71 104 MET B CA 1
ATOM 6262 C C . MET C 2 71 ? 150.190 166.126 127.031 1.00 52.17 104 MET B C 1
ATOM 6263 O O . MET C 2 71 ? 151.326 166.139 127.518 1.00 60.34 104 MET B O 1
ATOM 6268 N N . GLY C 2 72 ? 149.148 166.715 127.620 1.00 42.90 105 GLY B N 1
ATOM 6269 C CA . GLY C 2 72 ? 149.305 167.339 128.922 1.00 32.60 105 GLY B CA 1
ATOM 6270 C C . GLY C 2 72 ? 149.714 166.342 129.986 1.00 35.66 105 GLY B C 1
ATOM 6271 O O . GLY C 2 72 ? 150.556 166.634 130.838 1.00 44.24 105 GLY B O 1
ATOM 6272 N N . THR C 2 73 ? 149.126 165.143 129.946 1.00 35.74 106 THR B N 1
ATOM 6273 C CA . THR C 2 73 ? 149.485 164.113 130.914 1.00 35.68 106 THR B CA 1
ATOM 6274 C C . THR C 2 73 ? 150.952 163.725 130.786 1.00 39.92 106 THR B C 1
ATOM 6275 O O . THR C 2 73 ? 151.664 163.626 131.792 1.00 53.09 106 THR B O 1
ATOM 6279 N N . MET C 2 74 ? 151.429 163.524 129.556 1.00 39.37 107 MET B N 1
ATOM 6280 C CA . MET C 2 74 ? 152.823 163.129 129.367 1.00 43.17 107 MET B CA 1
ATOM 6281 C C . MET C 2 74 ? 153.776 164.248 129.770 1.00 53.83 107 MET B C 1
ATOM 6282 O O . MET C 2 74 ? 154.822 163.997 130.377 1.00 58.39 107 MET B O 1
ATOM 6287 N N . ILE C 2 75 ? 153.439 165.492 129.426 1.00 50.27 108 ILE B N 1
ATOM 6288 C CA . ILE C 2 75 ? 154.308 166.609 129.786 1.00 43.93 108 ILE B CA 1
ATOM 6289 C C . ILE C 2 75 ? 154.369 166.775 131.299 1.00 42.43 108 ILE B C 1
ATOM 6290 O O . ILE C 2 75 ? 155.448 166.986 131.869 1.00 44.00 108 ILE B O 1
ATOM 6295 N N . TYR C 2 76 ? 153.222 166.676 131.978 1.00 38.89 109 TYR B N 1
ATOM 6296 C CA . TYR C 2 76 ? 153.225 166.739 133.435 1.00 42.55 109 TYR B CA 1
ATOM 6297 C C . TYR C 2 76 ? 154.042 165.600 134.027 1.00 42.18 109 TYR B C 1
ATOM 6298 O O . TYR C 2 76 ? 154.789 165.800 134.991 1.00 47.95 109 TYR B O 1
ATOM 6307 N N . ALA C 2 77 ? 153.911 164.397 133.462 1.00 44.30 110 ALA B N 1
ATOM 6308 C CA . ALA C 2 77 ? 154.683 163.260 133.946 1.00 47.51 110 ALA B CA 1
ATOM 6309 C C . ALA C 2 77 ? 156.176 163.513 133.804 1.00 51.40 110 ALA B C 1
ATOM 6310 O O . ALA C 2 77 ? 156.953 163.236 134.721 1.00 58.06 110 ALA B O 1
ATOM 6312 N N . LEU C 2 78 ? 156.592 164.056 132.659 1.00 48.59 111 LEU B N 1
ATOM 6313 C CA . LEU C 2 78 ? 158.011 164.308 132.427 1.00 48.93 111 LEU B CA 1
ATOM 6314 C C . LEU C 2 78 ? 158.547 165.370 133.380 1.00 57.80 111 LEU B C 1
ATOM 6315 O O . LEU C 2 78 ? 159.624 165.206 133.970 1.00 65.71 111 LEU B O 1
ATOM 6320 N N . VAL C 2 79 ? 157.806 166.468 133.548 1.00 55.86 112 VAL B N 1
ATOM 6321 C CA . VAL C 2 79 ? 158.260 167.536 134.438 1.00 52.44 112 VAL B CA 1
ATOM 6322 C C . VAL C 2 79 ? 158.344 167.037 135.875 1.00 51.01 112 VAL B C 1
ATOM 6323 O O . VAL C 2 79 ? 159.325 167.297 136.585 1.00 55.24 112 VAL B O 1
ATOM 6327 N N . THR C 2 80 ? 157.316 166.313 136.328 1.00 49.87 113 THR B N 1
ATOM 6328 C CA . THR C 2 80 ? 157.327 165.794 137.690 1.00 51.05 113 THR B CA 1
ATOM 6329 C C . THR C 2 80 ? 158.445 164.780 137.882 1.00 52.99 113 THR B C 1
ATOM 6330 O O . THR C 2 80 ? 159.093 164.754 138.933 1.00 60.64 113 THR B O 1
ATOM 6334 N N . TYR C 2 81 ? 158.693 163.940 136.875 1.00 57.40 114 TYR B N 1
ATOM 6335 C CA . TYR C 2 81 ? 159.775 162.968 136.964 1.00 57.75 114 TYR B CA 1
ATOM 6336 C C . TYR C 2 81 ? 161.121 163.663 137.096 1.00 64.90 114 TYR B C 1
ATOM 6337 O O . TYR C 2 81 ? 161.949 163.278 137.925 1.00 68.71 114 TYR B O 1
ATOM 6346 N N . HIS C 2 82 ? 161.355 164.701 136.289 1.00 69.93 115 HIS B N 1
ATOM 6347 C CA . HIS C 2 82 ? 162.627 165.415 136.368 1.00 69.26 115 HIS B CA 1
ATOM 6348 C C . HIS C 2 82 ? 162.788 166.122 137.710 1.00 71.17 115 HIS B C 1
ATOM 6349 O O . HIS C 2 82 ? 163.865 166.075 138.321 1.00 69.82 115 HIS B O 1
ATOM 6356 N N . TRP C 2 83 ? 161.727 166.778 138.186 1.00 74.52 116 TRP B N 1
ATOM 6357 C CA . TRP C 2 83 ? 161.803 167.480 139.463 1.00 72.49 116 TRP B CA 1
ATOM 6358 C C . TRP C 2 83 ? 162.050 166.509 140.613 1.00 72.97 116 TRP B C 1
ATOM 6359 O O . TRP C 2 83 ? 162.890 166.764 141.486 1.00 77.29 116 TRP B O 1
ATOM 6370 N N . ARG C 2 84 ? 161.338 165.380 140.621 1.00 66.31 117 ARG B N 1
ATOM 6371 C CA . ARG C 2 84 ? 161.537 164.385 141.666 1.00 68.51 117 ARG B CA 1
ATOM 6372 C C . ARG C 2 84 ? 162.914 163.745 141.564 1.00 67.79 117 ARG B C 1
ATOM 6373 O O . ARG C 2 84 ? 163.512 163.393 142.584 1.00 71.41 117 ARG B O 1
ATOM 6381 N N . ALA C 2 85 ? 163.432 163.582 140.344 1.00 70.94 118 ALA B N 1
ATOM 6382 C CA . ALA C 2 85 ? 164.776 163.044 140.177 1.00 76.70 118 ALA B CA 1
ATOM 6383 C C . ALA C 2 85 ? 165.812 163.986 140.770 1.00 82.87 118 ALA B C 1
ATOM 6384 O O . ALA C 2 85 ? 166.741 163.552 141.460 1.00 85.58 118 ALA B O 1
ATOM 6386 N N . ALA C 2 86 ? 165.660 165.288 140.524 1.00 87.76 119 ALA B N 1
ATOM 6387 C CA . ALA C 2 86 ? 166.566 166.257 141.133 1.00 89.26 119 ALA B CA 1
ATOM 6388 C C . ALA C 2 86 ? 166.456 166.226 142.654 1.00 87.23 119 ALA B C 1
ATOM 6389 O O . ALA C 2 86 ? 167.470 166.252 143.365 1.00 84.85 119 ALA B O 1
ATOM 6391 N N . ALA C 2 87 ? 165.226 166.155 143.169 1.00 89.79 120 ALA B N 1
ATOM 6392 C CA . ALA C 2 87 ? 165.023 166.153 144.615 1.00 88.89 120 ALA B CA 1
ATOM 6393 C C . ALA C 2 87 ? 165.652 164.924 145.266 1.00 88.57 120 ALA B C 1
ATOM 6394 O O . ALA C 2 87 ? 166.320 165.030 146.300 1.00 92.74 120 ALA B O 1
ATOM 6396 N N . ILE C 2 88 ? 165.445 163.745 144.675 1.00 89.64 121 ILE B N 1
ATOM 6397 C CA . ILE C 2 88 ? 166.011 162.523 145.236 1.00 91.50 121 ILE B CA 1
ATOM 6398 C C . ILE C 2 88 ? 167.528 162.513 145.082 1.00 92.93 121 ILE B C 1
ATOM 6399 O O . ILE C 2 88 ? 168.240 161.979 145.942 1.00 94.64 121 ILE B O 1
ATOM 6404 N N . ARG C 2 89 ? 168.051 163.096 144.000 1.00 95.67 122 ARG B N 1
ATOM 6405 C CA . ARG C 2 89 ? 169.497 163.188 143.841 1.00 98.28 122 ARG B CA 1
ATOM 6406 C C . ARG C 2 89 ? 170.116 164.059 144.925 1.00 99.26 122 ARG B C 1
ATOM 6407 O O . ARG C 2 89 ? 171.163 163.713 145.486 1.00 97.68 122 ARG B O 1
ATOM 6415 N N . ARG C 2 90 ? 169.487 165.194 145.236 1.00 106.33 123 ARG B N 1
ATOM 6416 C CA . ARG C 2 90 ? 170.097 166.125 146.179 1.00 106.00 123 ARG B CA 1
ATOM 6417 C C . ARG C 2 90 ? 169.803 165.742 147.629 1.00 105.82 123 ARG B C 1
ATOM 6418 O O . ARG C 2 90 ? 170.719 165.423 148.394 1.00 106.11 123 ARG B O 1
ATOM 6426 N N . ARG C 2 91 ? 168.528 165.762 148.027 1.00 107.73 124 ARG B N 1
ATOM 6427 C CA . ARG C 2 91 ? 168.157 165.556 149.426 1.00 106.76 124 ARG B CA 1
ATOM 6428 C C . ARG C 2 91 ? 167.756 164.115 149.726 1.00 105.84 124 ARG B C 1
ATOM 6429 O O . ARG C 2 91 ? 168.410 163.439 150.525 1.00 104.56 124 ARG B O 1
ATOM 6437 N N . GLY C 2 92 ? 166.696 163.635 149.100 1.00 117.46 125 GLY B N 1
ATOM 6438 C CA . GLY C 2 92 ? 166.204 162.298 149.384 1.00 119.26 125 GLY B CA 1
ATOM 6439 C C . GLY C 2 92 ? 164.763 162.307 149.868 1.00 119.37 125 GLY B C 1
ATOM 6440 O O . GLY C 2 92 ? 164.383 163.097 150.741 1.00 116.09 125 GLY B O 1
ATOM 6441 N N . SER C 2 93 ? 163.950 161.423 149.282 1.00 123.91 126 SER B N 1
ATOM 6442 C CA . SER C 2 93 ? 162.567 161.199 149.697 1.00 123.40 126 SER B CA 1
ATOM 6443 C C . SER C 2 93 ? 161.714 162.455 149.566 1.00 124.57 126 SER B C 1
ATOM 6444 O O . SER C 2 93 ? 162.051 163.371 148.808 1.00 124.60 126 SER B O 1
ATOM 6447 N N . GLY C 2 94 ? 160.603 162.499 150.299 1.00 124.36 127 GLY B N 1
ATOM 6448 C CA . GLY C 2 94 ? 159.707 163.632 150.286 1.00 123.56 127 GLY B CA 1
ATOM 6449 C C . GLY C 2 94 ? 158.638 163.590 149.207 1.00 122.75 127 GLY B C 1
ATOM 6450 O O . GLY C 2 94 ? 158.560 164.483 148.357 1.00 122.45 127 GLY B O 1
ATOM 6451 N N . PRO C 2 95 ? 157.793 162.557 149.211 1.00 119.31 128 PRO B N 1
ATOM 6452 C CA . PRO C 2 95 ? 156.707 162.476 148.228 1.00 119.94 128 PRO B CA 1
ATOM 6453 C C . PRO C 2 95 ? 155.395 163.106 148.674 1.00 119.45 128 PRO B C 1
ATOM 6454 O O . PRO C 2 95 ? 154.380 162.913 147.996 1.00 117.67 128 PRO B O 1
ATOM 6458 N N . TYR C 2 96 ? 155.392 163.847 149.784 1.00 121.75 129 TYR B N 1
ATOM 6459 C CA . TYR C 2 96 ? 154.147 164.337 150.367 1.00 122.16 129 TYR B CA 1
ATOM 6460 C C . TYR C 2 96 ? 153.481 165.423 149.531 1.00 120.69 129 TYR B C 1
ATOM 6461 O O . TYR C 2 96 ? 152.320 165.758 149.787 1.00 119.35 129 TYR B O 1
ATOM 6470 N N . ASP C 2 97 ? 154.179 165.979 148.544 1.00 118.09 130 ASP B N 1
ATOM 6471 C CA . ASP C 2 97 ? 153.665 167.100 147.769 1.00 117.26 130 ASP B CA 1
ATOM 6472 C C . ASP C 2 97 ? 152.923 166.670 146.509 1.00 117.73 130 ASP B C 1
ATOM 6473 O O . ASP C 2 97 ? 152.489 167.532 145.738 1.00 118.89 130 ASP B O 1
ATOM 6478 N N . ASP C 2 98 ? 152.764 165.368 146.281 1.00 106.88 131 ASP B N 1
ATOM 6479 C CA . ASP C 2 98 ? 152.117 164.856 145.073 1.00 105.82 131 ASP B CA 1
ATOM 6480 C C . ASP C 2 98 ? 150.641 164.621 145.382 1.00 105.63 131 ASP B C 1
ATOM 6481 O O . ASP C 2 98 ? 150.219 163.505 145.685 1.00 105.27 131 ASP B O 1
ATOM 6486 N N . ARG C 2 99 ? 149.856 165.685 145.301 1.00 92.24 132 ARG B N 1
ATOM 6487 C CA . ARG C 2 99 ? 148.411 165.599 145.483 1.00 90.97 132 ARG B CA 1
ATOM 6488 C C . ARG C 2 99 ? 147.632 166.219 144.334 1.00 89.13 132 ARG B C 1
ATOM 6489 O O . ARG C 2 99 ? 146.547 165.734 144.004 1.00 88.97 132 ARG B O 1
ATOM 6497 N N . LEU C 2 100 ? 148.156 167.280 143.716 1.00 77.77 133 LEU B N 1
ATOM 6498 C CA . LEU C 2 100 ? 147.379 168.007 142.719 1.00 79.18 133 LEU B CA 1
ATOM 6499 C C . LEU C 2 100 ? 147.238 167.225 141.419 1.00 81.32 133 LEU B C 1
ATOM 6500 O O . LEU C 2 100 ? 146.178 167.278 140.786 1.00 82.03 133 LEU B O 1
ATOM 6505 N N . GLY C 2 101 ? 148.274 166.491 141.015 1.00 72.62 134 GLY B N 1
ATOM 6506 C CA . GLY C 2 101 ? 148.316 165.861 139.716 1.00 70.24 134 GLY B CA 1
ATOM 6507 C C . GLY C 2 101 ? 147.176 164.901 139.441 1.00 69.80 134 GLY B C 1
ATOM 6508 O O . GLY C 2 101 ? 146.480 165.013 138.426 1.00 69.31 134 GLY B O 1
ATOM 6509 N N . PRO C 2 102 ? 146.979 163.916 140.323 1.00 65.65 135 PRO B N 1
ATOM 6510 C CA . PRO C 2 102 ? 145.827 163.017 140.151 1.00 65.83 135 PRO B CA 1
ATOM 6511 C C . PRO C 2 102 ? 144.490 163.738 140.153 1.00 66.77 135 PRO B C 1
ATOM 6512 O O . PRO C 2 102 ? 143.586 163.349 139.406 1.00 71.19 135 PRO B O 1
ATOM 6516 N N . THR C 2 103 ? 144.339 164.785 140.966 1.00 63.40 136 THR B N 1
ATOM 6517 C CA . THR C 2 103 ? 143.077 165.519 140.999 1.00 65.00 136 THR B CA 1
ATOM 6518 C C . THR C 2 103 ? 142.809 166.212 139.668 1.00 67.27 136 THR B C 1
ATOM 6519 O O . THR C 2 103 ? 141.706 166.115 139.111 1.00 64.99 136 THR B O 1
ATOM 6523 N N . LEU C 2 104 ? 143.814 166.916 139.138 1.00 67.58 137 LEU B N 1
ATOM 6524 C CA . LEU C 2 104 ? 143.648 167.567 137.842 1.00 65.12 137 LEU B CA 1
ATOM 6525 C C . LEU C 2 104 ? 143.422 166.545 136.739 1.00 68.26 137 LEU B C 1
ATOM 6526 O O . LEU C 2 104 ? 142.640 166.789 135.816 1.00 66.11 137 LEU B O 1
ATOM 6531 N N . LEU C 2 105 ? 144.101 165.399 136.807 1.00 59.71 138 LEU B N 1
ATOM 6532 C CA . LEU C 2 105 ? 143.903 164.384 135.778 1.00 57.57 138 LEU B CA 1
ATOM 6533 C C . LEU C 2 105 ? 142.493 163.810 135.825 1.00 55.70 138 LEU B C 1
ATOM 6534 O O . LEU C 2 105 ? 141.875 163.598 134.778 1.00 55.45 138 LEU B O 1
ATOM 6539 N N . CYS C 2 106 ? 141.963 163.558 137.024 1.00 55.15 139 CYS B N 1
ATOM 6540 C CA . CYS C 2 106 ? 140.591 163.073 137.137 1.00 56.44 139 CYS B CA 1
ATOM 6541 C C . CYS C 2 106 ? 139.603 164.104 136.606 1.00 61.17 139 CYS B C 1
ATOM 6542 O O . CYS C 2 106 ? 138.683 163.771 135.845 1.00 61.55 139 CYS B O 1
ATOM 6545 N N . PHE C 2 107 ? 139.788 165.371 136.989 1.00 63.50 140 PHE B N 1
ATOM 6546 C CA . PHE C 2 107 ? 138.906 166.426 136.504 1.00 63.53 140 PHE B CA 1
ATOM 6547 C C . PHE C 2 107 ? 138.959 166.551 134.988 1.00 63.70 140 PHE B C 1
ATOM 6548 O O . PHE C 2 107 ? 137.912 166.659 134.337 1.00 63.82 140 PHE B O 1
ATOM 6556 N N . PHE C 2 108 ? 140.164 166.525 134.414 1.00 58.69 141 PHE B N 1
ATOM 6557 C CA . PHE C 2 108 ? 140.310 166.669 132.972 1.00 60.55 141 PHE B CA 1
ATOM 6558 C C . PHE C 2 108 ? 139.741 165.465 132.234 1.00 59.23 141 PHE B C 1
ATOM 6559 O O . PHE C 2 108 ? 139.104 165.624 131.189 1.00 55.75 141 PHE B O 1
ATOM 6567 N N . LEU C 2 109 ? 139.947 164.256 132.764 1.00 55.07 142 LEU B N 1
ATOM 6568 C CA . LEU C 2 109 ? 139.340 163.074 132.163 1.00 49.82 142 LEU B CA 1
ATOM 6569 C C . LEU C 2 109 ? 137.826 163.196 132.137 1.00 53.84 142 LEU B C 1
ATOM 6570 O O . LEU C 2 109 ? 137.192 162.954 131.105 1.00 56.00 142 LEU B O 1
ATOM 6575 N N . LEU C 2 110 ? 137.227 163.576 133.268 1.00 55.83 143 LEU B N 1
ATOM 6576 C CA . LEU C 2 110 ? 135.772 163.661 133.328 1.00 54.62 143 LEU B CA 1
ATOM 6577 C C . LEU C 2 110 ? 135.241 164.724 132.374 1.00 53.94 143 LEU B C 1
ATOM 6578 O O . LEU C 2 110 ? 134.282 164.483 131.628 1.00 57.18 143 LEU B O 1
ATOM 6583 N N . VAL C 2 111 ? 135.867 165.905 132.364 1.00 56.73 144 VAL B N 1
ATOM 6584 C CA . VAL C 2 111 ? 135.356 166.979 131.519 1.00 55.49 144 VAL B CA 1
ATOM 6585 C C . VAL C 2 111 ? 135.551 166.642 130.045 1.00 56.79 144 VAL B C 1
ATOM 6586 O O . VAL C 2 111 ? 134.670 166.907 129.220 1.00 58.06 144 VAL B O 1
ATOM 6590 N N . ALA C 2 112 ? 136.686 166.031 129.688 1.00 56.58 145 ALA B N 1
ATOM 6591 C CA . ALA C 2 112 ? 136.916 165.648 128.299 1.00 54.29 145 ALA B CA 1
ATOM 6592 C C . ALA C 2 112 ? 135.935 164.574 127.853 1.00 50.87 145 ALA B C 1
ATOM 6593 O O . ALA C 2 112 ? 135.398 164.639 126.742 1.00 53.31 145 ALA B O 1
ATOM 6595 N N . VAL C 2 113 ? 135.686 163.579 128.706 1.00 42.04 146 VAL B N 1
ATOM 6596 C CA . VAL C 2 113 ? 134.742 162.522 128.359 1.00 44.53 146 VAL B CA 1
ATOM 6597 C C . VAL C 2 113 ? 133.354 163.106 128.142 1.00 52.06 146 VAL B C 1
ATOM 6598 O O . VAL C 2 113 ? 132.683 162.802 127.147 1.00 55.62 146 VAL B O 1
ATOM 6602 N N . ILE C 2 114 ? 132.911 163.976 129.055 1.00 55.63 147 ILE B N 1
ATOM 6603 C CA . ILE C 2 114 ? 131.577 164.562 128.931 1.00 52.50 147 ILE B CA 1
ATOM 6604 C C . ILE C 2 114 ? 131.485 165.420 127.674 1.00 57.16 147 ILE B C 1
ATOM 6605 O O . ILE C 2 114 ? 130.507 165.343 126.918 1.00 61.66 147 ILE B O 1
ATOM 6610 N N . ILE C 2 115 ? 132.508 166.244 127.425 1.00 50.27 148 ILE B N 1
ATOM 6611 C CA . ILE C 2 115 ? 132.486 167.141 126.273 1.00 51.41 148 ILE B CA 1
ATOM 6612 C C . ILE C 2 115 ? 132.443 166.344 124.978 1.00 56.71 148 ILE B C 1
ATOM 6613 O O . ILE C 2 115 ? 131.652 166.638 124.075 1.00 57.35 148 ILE B O 1
ATOM 6618 N N . ASN C 2 116 ? 133.290 165.319 124.867 1.00 55.27 149 ASN B N 1
ATOM 6619 C CA . ASN C 2 116 ? 133.323 164.526 123.644 1.00 51.83 149 ASN B CA 1
ATOM 6620 C C . ASN C 2 116 ? 132.023 163.758 123.446 1.00 57.75 149 ASN B C 1
ATOM 6621 O O . ASN C 2 116 ? 131.519 163.663 122.320 1.00 61.43 149 ASN B O 1
ATOM 6626 N N . PHE C 2 117 ? 131.455 163.217 124.527 1.00 58.88 150 PHE B N 1
ATOM 6627 C CA . PHE C 2 117 ? 130.200 162.487 124.406 1.00 56.70 150 PHE B CA 1
ATOM 6628 C C . PHE C 2 117 ? 129.077 163.400 123.931 1.00 58.88 150 PHE B C 1
ATOM 6629 O O . PHE C 2 117 ? 128.324 163.049 123.015 1.00 59.73 150 PHE B O 1
ATOM 6637 N N . ILE C 2 118 ? 128.952 164.586 124.534 1.00 53.41 151 ILE B N 1
ATOM 6638 C CA . ILE C 2 118 ? 127.865 165.480 124.143 1.00 50.65 151 ILE B CA 1
ATOM 6639 C C . ILE C 2 118 ? 128.101 166.036 122.744 1.00 54.12 151 ILE B C 1
ATOM 6640 O O . ILE C 2 118 ? 127.149 166.286 121.997 1.00 59.96 151 ILE B O 1
ATOM 6645 N N . LEU C 2 119 ? 129.366 166.238 122.360 1.00 50.20 152 LEU B N 1
ATOM 6646 C CA . LEU C 2 119 ? 129.659 166.721 121.015 1.00 51.81 152 LEU B CA 1
ATOM 6647 C C . LEU C 2 119 ? 129.294 165.683 119.963 1.00 54.33 152 LEU B C 1
ATOM 6648 O O . LEU C 2 119 ? 128.717 166.019 118.923 1.00 60.17 152 LEU B O 1
ATOM 6653 N N . ARG C 2 120 ? 129.624 164.415 120.214 1.00 52.78 153 ARG B N 1
ATOM 6654 C CA . ARG C 2 120 ? 129.232 163.357 119.290 1.00 53.50 153 ARG B CA 1
ATOM 6655 C C . ARG C 2 120 ? 127.720 163.165 119.263 1.00 57.08 153 ARG B C 1
ATOM 6656 O O . ARG C 2 120 ? 127.151 162.897 118.198 1.00 55.26 153 ARG B O 1
ATOM 6664 N N . LEU C 2 121 ? 127.055 163.295 120.413 1.00 66.41 154 LEU B N 1
ATOM 6665 C CA . LEU C 2 121 ? 125.607 163.116 120.458 1.00 68.02 154 LEU B CA 1
ATOM 6666 C C . LEU C 2 121 ? 124.880 164.248 119.742 1.00 69.59 154 LEU B C 1
ATOM 6667 O O . LEU C 2 121 ? 123.851 164.023 119.095 1.00 68.44 154 LEU B O 1
ATOM 6672 N N . LYS C 2 122 ? 125.396 165.475 119.855 1.00 72.47 155 LYS B N 1
ATOM 6673 C CA . LYS C 2 122 ? 124.737 166.621 119.237 1.00 73.47 155 LYS B CA 1
ATOM 6674 C C . LYS C 2 122 ? 124.708 166.499 117.719 1.00 76.89 155 LYS B C 1
ATOM 6675 O O . LYS C 2 122 ? 123.682 166.781 117.088 1.00 80.50 155 LYS B O 1
ATOM 6681 N N . TYR C 2 123 ? 125.815 166.079 117.116 1.00 77.19 156 TYR B N 1
ATOM 6682 C CA . TYR C 2 123 ? 125.887 165.956 115.664 1.00 80.34 156 TYR B CA 1
ATOM 6683 C C . TYR C 2 123 ? 125.627 164.516 115.236 1.00 82.08 156 TYR B C 1
ATOM 6684 O O . TYR C 2 123 ? 126.425 163.920 114.514 1.00 82.65 156 TYR B O 1
ATOM 6693 N N . VAL D 2 22 ? 171.702 136.164 150.098 1.00 122.41 55 VAL C N 1
ATOM 6694 C CA . VAL D 2 22 ? 171.169 136.773 148.886 1.00 122.51 55 VAL C CA 1
ATOM 6695 C C . VAL D 2 22 ? 170.081 137.781 149.236 1.00 121.49 55 VAL C C 1
ATOM 6696 O O . VAL D 2 22 ? 169.148 137.470 149.976 1.00 120.54 55 VAL C O 1
ATOM 6700 N N . GLU D 2 23 ? 170.207 138.993 148.697 1.00 114.02 56 GLU C N 1
ATOM 6701 C CA . GLU D 2 23 ? 169.234 140.064 148.907 1.00 112.77 56 GLU C CA 1
ATOM 6702 C C . GLU D 2 23 ? 168.731 140.505 147.540 1.00 112.92 56 GLU C C 1
ATOM 6703 O O . GLU D 2 23 ? 169.293 141.420 146.922 1.00 116.40 56 GLU C O 1
ATOM 6709 N N . PRO D 2 24 ? 167.675 139.870 147.031 1.00 103.62 57 PRO C N 1
ATOM 6710 C CA . PRO D 2 24 ? 167.198 140.194 145.682 1.00 102.71 57 PRO C CA 1
ATOM 6711 C C . PRO D 2 24 ? 166.204 141.344 145.659 1.00 101.50 57 PRO C C 1
ATOM 6712 O O . PRO D 2 24 ? 165.499 141.533 144.663 1.00 103.79 57 PRO C O 1
ATOM 6716 N N . LYS D 2 25 ? 166.132 142.111 146.749 1.00 100.30 58 LYS C N 1
ATOM 6717 C CA . LYS D 2 25 ? 165.224 143.253 146.795 1.00 102.14 58 LYS C CA 1
ATOM 6718 C C . LYS D 2 25 ? 165.542 144.246 145.685 1.00 103.78 58 LYS C C 1
ATOM 6719 O O . LYS D 2 25 ? 164.644 144.724 144.981 1.00 104.67 58 LYS C O 1
ATOM 6725 N N . VAL D 2 26 ? 166.826 144.562 145.511 1.00 98.12 59 VAL C N 1
ATOM 6726 C CA . VAL D 2 26 ? 167.233 145.451 144.429 1.00 99.17 59 VAL C CA 1
ATOM 6727 C C . VAL D 2 26 ? 166.954 144.801 143.080 1.00 99.01 59 VAL C C 1
ATOM 6728 O O . VAL D 2 26 ? 166.490 145.457 142.139 1.00 100.76 59 VAL C O 1
ATOM 6732 N N . PHE D 2 27 ? 167.225 143.497 142.968 1.00 92.55 60 PHE C N 1
ATOM 6733 C CA . PHE D 2 27 ? 166.911 142.776 141.738 1.00 94.46 60 PHE C CA 1
ATOM 6734 C C . PHE D 2 27 ? 165.415 142.789 141.460 1.00 93.18 60 PHE C C 1
ATOM 6735 O O . PHE D 2 27 ? 164.993 142.964 140.311 1.00 92.71 60 PHE C O 1
ATOM 6743 N N . PHE D 2 28 ? 164.597 142.589 142.494 1.00 88.93 61 PHE C N 1
ATOM 6744 C CA . PHE D 2 28 ? 163.152 142.589 142.292 1.00 86.67 61 PHE C CA 1
ATOM 6745 C C . PHE D 2 28 ? 162.651 143.965 141.872 1.00 87.10 61 PHE C C 1
ATOM 6746 O O . PHE D 2 28 ? 161.776 144.073 141.007 1.00 93.45 61 PHE C O 1
ATOM 6754 N N . ALA D 2 29 ? 163.197 145.029 142.466 1.00 70.53 62 ALA C N 1
ATOM 6755 C CA . ALA D 2 29 ? 162.809 146.375 142.058 1.00 71.38 62 ALA C CA 1
ATOM 6756 C C . ALA D 2 29 ? 163.224 146.657 140.617 1.00 69.27 62 ALA C C 1
ATOM 6757 O O . ALA D 2 29 ? 162.469 147.273 139.852 1.00 73.47 62 ALA C O 1
ATOM 6759 N N . ASN D 2 30 ? 164.422 146.213 140.229 1.00 72.53 63 ASN C N 1
ATOM 6760 C CA . ASN D 2 30 ? 164.864 146.381 138.848 1.00 75.74 63 ASN C CA 1
ATOM 6761 C C . ASN D 2 30 ? 163.964 145.615 137.884 1.00 77.33 63 ASN C C 1
ATOM 6762 O O . ASN D 2 30 ? 163.623 146.118 136.805 1.00 80.04 63 ASN C O 1
ATOM 6767 N N . GLU D 2 31 ? 163.569 144.396 138.257 1.00 67.86 64 GLU C N 1
ATOM 6768 C CA . GLU D 2 31 ? 162.656 143.627 137.419 1.00 65.32 64 GLU C CA 1
ATOM 6769 C C . GLU D 2 31 ? 161.300 144.311 137.309 1.00 65.40 64 GLU C C 1
ATOM 6770 O O . GLU D 2 31 ? 160.685 144.311 136.239 1.00 67.07 64 GLU C O 1
ATOM 6776 N N . ARG D 2 32 ? 160.814 144.893 138.408 1.00 53.92 65 ARG C N 1
ATOM 6777 C CA . ARG D 2 32 ? 159.556 145.633 138.360 1.00 50.27 65 ARG C CA 1
ATOM 6778 C C . ARG D 2 32 ? 159.648 146.820 137.412 1.00 55.81 65 ARG C C 1
ATOM 6779 O O . ARG D 2 32 ? 158.719 147.082 136.637 1.00 58.96 65 ARG C O 1
ATOM 6787 N N . THR D 2 33 ? 160.754 147.563 137.473 1.00 48.93 66 THR C N 1
ATOM 6788 C CA . THR D 2 33 ? 160.924 148.697 136.570 1.00 44.54 66 THR C CA 1
ATOM 6789 C C . THR D 2 33 ? 160.976 148.238 135.118 1.00 44.16 66 THR C C 1
ATOM 6790 O O . THR D 2 33 ? 160.376 148.866 134.233 1.00 56.04 66 THR C O 1
ATOM 6794 N N . PHE D 2 34 ? 161.682 147.137 134.855 1.00 34.44 67 PHE C N 1
ATOM 6795 C CA . PHE D 2 34 ? 161.726 146.611 133.496 1.00 38.91 67 PHE C CA 1
ATOM 6796 C C . PHE D 2 34 ? 160.344 146.171 133.034 1.00 48.51 67 PHE C C 1
ATOM 6797 O O . PHE D 2 34 ? 159.983 146.367 131.871 1.00 53.75 67 PHE C O 1
ATOM 6805 N N . LEU D 2 35 ? 159.557 145.571 133.929 1.00 51.81 68 LEU C N 1
ATOM 6806 C CA . LEU D 2 35 ? 158.211 145.147 133.560 1.00 39.59 68 LEU C CA 1
ATOM 6807 C C . LEU D 2 35 ? 157.294 146.334 133.294 1.00 38.56 68 LEU C C 1
ATOM 6808 O O . LEU D 2 35 ? 156.411 146.246 132.438 1.00 44.65 68 LEU C O 1
ATOM 6813 N N . SER D 2 36 ? 157.473 147.441 134.014 1.00 31.93 69 SER C N 1
ATOM 6814 C CA . SER D 2 36 ? 156.708 148.648 133.704 1.00 36.26 69 SER C CA 1
ATOM 6815 C C . SER D 2 36 ? 157.081 149.192 132.328 1.00 32.90 69 SER C C 1
ATOM 6816 O O . SER D 2 36 ? 156.206 149.528 131.511 1.00 41.63 69 SER C O 1
ATOM 6819 N N . TRP D 2 37 ? 158.385 149.278 132.052 1.00 30.33 70 TRP C N 1
ATOM 6820 C CA . TRP D 2 37 ? 158.834 149.682 130.723 1.00 28.25 70 TRP C CA 1
ATOM 6821 C C . TRP D 2 37 ? 158.276 148.751 129.656 1.00 36.41 70 TRP C C 1
ATOM 6822 O O . TRP D 2 37 ? 157.922 149.188 128.555 1.00 46.61 70 TRP C O 1
ATOM 6833 N N . LEU D 2 38 ? 158.175 147.462 129.977 1.00 37.66 71 LEU C N 1
ATOM 6834 C CA . LEU D 2 38 ? 157.724 146.480 129.001 1.00 32.22 71 LEU C CA 1
ATOM 6835 C C . LEU D 2 38 ? 156.221 146.582 128.769 1.00 29.85 71 LEU C C 1
ATOM 6836 O O . LEU D 2 38 ? 155.756 146.416 127.640 1.00 29.10 71 LEU C O 1
ATOM 6841 N N . ASN D 2 39 ? 155.446 146.858 129.823 1.00 38.23 72 ASN C N 1
ATOM 6842 C CA . ASN D 2 39 ? 154.041 147.221 129.648 1.00 32.07 72 ASN C CA 1
ATOM 6843 C C . ASN D 2 39 ? 153.896 148.369 128.665 1.00 36.73 72 ASN C C 1
ATOM 6844 O O . ASN D 2 39 ? 153.129 148.285 127.694 1.00 44.78 72 ASN C O 1
ATOM 6849 N N . PHE D 2 40 ? 154.632 149.456 128.903 1.00 35.16 73 PHE C N 1
ATOM 6850 C CA . PHE D 2 40 ? 154.521 150.621 128.031 1.00 27.46 73 PHE C CA 1
ATOM 6851 C C . PHE D 2 40 ? 154.883 150.270 126.591 1.00 21.68 73 PHE C C 1
ATOM 6852 O O . PHE D 2 40 ? 154.153 150.611 125.648 1.00 26.37 73 PHE C O 1
ATOM 6860 N N . THR D 2 41 ? 156.003 149.569 126.405 1.00 21.66 74 THR C N 1
ATOM 6861 C CA . THR D 2 41 ? 156.482 149.280 125.058 1.00 26.37 74 THR C CA 1
ATOM 6862 C C . THR D 2 41 ? 155.558 148.316 124.330 1.00 29.47 74 THR C C 1
ATOM 6863 O O . THR D 2 41 ? 155.329 148.466 123.127 1.00 23.77 74 THR C O 1
ATOM 6867 N N . VAL D 2 42 ? 155.015 147.322 125.035 1.00 38.10 75 VAL C N 1
ATOM 6868 C CA . VAL D 2 42 ? 154.120 146.366 124.394 1.00 25.75 75 VAL C CA 1
ATOM 6869 C C . VAL D 2 42 ? 152.808 147.035 124.013 1.00 30.01 75 VAL C C 1
ATOM 6870 O O . VAL D 2 42 ? 152.248 146.757 122.948 1.00 31.02 75 VAL C O 1
ATOM 6874 N N . MET D 2 43 ? 152.297 147.934 124.861 1.00 35.64 76 MET C N 1
ATOM 6875 C CA . MET D 2 43 ? 151.085 148.662 124.496 1.00 14.49 76 MET C CA 1
ATOM 6876 C C . MET D 2 43 ? 151.315 149.532 123.264 1.00 16.03 76 MET C C 1
ATOM 6877 O O . MET D 2 43 ? 150.503 149.532 122.327 1.00 34.41 76 MET C O 1
ATOM 6882 N N . LEU D 2 44 ? 152.432 150.267 123.236 1.00 16.99 77 LEU C N 1
ATOM 6883 C CA . LEU D 2 44 ? 152.742 151.075 122.058 1.00 14.78 77 LEU C CA 1
ATOM 6884 C C . LEU D 2 44 ? 152.901 150.213 120.812 1.00 22.87 77 LEU C C 1
ATOM 6885 O O . LEU D 2 44 ? 152.404 150.569 119.739 1.00 29.61 77 LEU C O 1
ATOM 6890 N N . GLY D 2 45 ? 153.598 149.082 120.930 1.00 33.20 78 GLY C N 1
ATOM 6891 C CA . GLY D 2 45 ? 153.795 148.221 119.777 1.00 27.71 78 GLY C CA 1
ATOM 6892 C C . GLY D 2 45 ? 152.502 147.619 119.269 1.00 25.09 78 GLY C C 1
ATOM 6893 O O . GLY D 2 45 ? 152.284 147.527 118.060 1.00 24.16 78 GLY C O 1
ATOM 6894 N N . GLY D 2 46 ? 151.628 147.196 120.182 1.00 17.30 79 GLY C N 1
ATOM 6895 C CA . GLY D 2 46 ? 150.342 146.665 119.768 1.00 15.55 79 GLY C CA 1
ATOM 6896 C C . GLY D 2 46 ? 149.493 147.700 119.060 1.00 19.54 79 GLY C C 1
ATOM 6897 O O . GLY D 2 46 ? 148.875 147.413 118.032 1.00 29.16 79 GLY C O 1
ATOM 6898 N N . LEU D 2 47 ? 149.462 148.926 119.589 1.00 24.45 80 LEU C N 1
ATOM 6899 C CA . LEU D 2 47 ? 148.700 149.974 118.918 1.00 14.17 80 LEU C CA 1
ATOM 6900 C C . LEU D 2 47 ? 149.308 150.339 117.567 1.00 19.90 80 LEU C C 1
ATOM 6901 O O . LEU D 2 47 ? 148.571 150.596 116.608 1.00 26.17 80 LEU C O 1
ATOM 6906 N N . GLY D 2 48 ? 150.638 150.351 117.461 1.00 18.28 81 GLY C N 1
ATOM 6907 C CA . GLY D 2 48 ? 151.264 150.614 116.175 1.00 15.89 81 GLY C CA 1
ATOM 6908 C C . GLY D 2 48 ? 150.981 149.532 115.149 1.00 34.45 81 GLY C C 1
ATOM 6909 O O . GLY D 2 48 ? 150.736 149.826 113.975 1.00 36.86 81 GLY C O 1
ATOM 6910 N N . VAL D 2 49 ? 151.012 148.267 115.573 1.00 35.93 82 VAL C N 1
ATOM 6911 C CA . VAL D 2 49 ? 150.693 147.168 114.665 1.00 25.74 82 VAL C CA 1
ATOM 6912 C C . VAL D 2 49 ? 149.227 147.230 114.252 1.00 28.70 82 VAL C C 1
ATOM 6913 O O . VAL D 2 49 ? 148.876 146.924 113.106 1.00 36.30 82 VAL C O 1
ATOM 6917 N N . GLY D 2 50 ? 148.349 147.634 115.173 1.00 19.76 83 GLY C N 1
ATOM 6918 C CA . GLY D 2 50 ? 146.961 147.854 114.802 1.00 11.18 83 GLY C CA 1
ATOM 6919 C C . GLY D 2 50 ? 146.803 148.960 113.777 1.00 21.15 83 GLY C C 1
ATOM 6920 O O . GLY D 2 50 ? 145.987 148.858 112.860 1.00 30.65 83 GLY C O 1
ATOM 6921 N N . LEU D 2 51 ? 147.579 150.037 113.926 1.00 30.26 84 LEU C N 1
ATOM 6922 C CA . LEU D 2 51 ? 147.570 151.101 112.925 1.00 32.96 84 LEU C CA 1
ATOM 6923 C C . LEU D 2 51 ? 148.065 150.601 111.574 1.00 34.12 84 LEU C C 1
ATOM 6924 O O . LEU D 2 51 ? 147.549 151.010 110.528 1.00 42.53 84 LEU C O 1
ATOM 6929 N N . LEU D 2 52 ? 149.078 149.733 111.574 1.00 27.54 85 LEU C N 1
ATOM 6930 C CA . LEU D 2 52 ? 149.639 149.235 110.321 1.00 28.62 85 LEU C CA 1
ATOM 6931 C C . LEU D 2 52 ? 148.604 148.480 109.497 1.00 36.63 85 LEU C C 1
ATOM 6932 O O . LEU D 2 52 ? 148.293 148.857 108.363 1.00 41.11 85 LEU C O 1
ATOM 6937 N N . ASN D 2 53 ? 148.063 147.402 110.057 1.00 32.48 86 ASN C N 1
ATOM 6938 C CA . ASN D 2 53 ? 147.242 146.468 109.299 1.00 26.37 86 ASN C CA 1
ATOM 6939 C C . ASN D 2 53 ? 145.855 147.003 108.975 1.00 33.74 86 ASN C C 1
ATOM 6940 O O . ASN D 2 53 ? 145.085 146.303 108.309 1.00 39.10 86 ASN C O 1
ATOM 6945 N N . PHE D 2 54 ? 145.513 148.210 109.419 1.00 27.80 87 PHE C N 1
ATOM 6946 C CA . PHE D 2 54 ? 144.192 148.768 109.166 1.00 34.24 87 PHE C CA 1
ATOM 6947 C C . PHE D 2 54 ? 144.198 150.191 108.631 1.00 34.27 87 PHE C C 1
ATOM 6948 O O . PHE D 2 54 ? 143.153 150.644 108.149 1.00 37.37 87 PHE C O 1
ATOM 6956 N N . GLY D 2 55 ? 145.321 150.907 108.686 1.00 34.00 88 GLY C N 1
ATOM 6957 C CA . GLY D 2 55 ? 145.367 152.286 108.250 1.00 44.78 88 GLY C CA 1
ATOM 6958 C C . GLY D 2 55 ? 145.737 152.434 106.785 1.00 45.75 88 GLY C C 1
ATOM 6959 O O . GLY D 2 55 ? 146.067 151.475 106.089 1.00 48.70 88 GLY C O 1
ATOM 6960 N N . ASP D 2 56 ? 145.676 153.678 106.320 1.00 50.20 89 ASP C N 1
ATOM 6961 C CA . ASP D 2 56 ? 146.069 154.027 104.964 1.00 50.46 89 ASP C CA 1
ATOM 6962 C C . ASP D 2 56 ? 147.551 154.402 104.955 1.00 56.68 89 ASP C C 1
ATOM 6963 O O . ASP D 2 56 ? 148.281 154.141 105.914 1.00 60.85 89 ASP C O 1
ATOM 6968 N N . LYS D 2 57 ? 148.012 155.017 103.862 1.00 50.55 90 LYS C N 1
ATOM 6969 C CA . LYS D 2 57 ? 149.432 155.334 103.723 1.00 56.46 90 LYS C CA 1
ATOM 6970 C C . LYS D 2 57 ? 149.915 156.239 104.851 1.00 56.58 90 LYS C C 1
ATOM 6971 O O . LYS D 2 57 ? 150.978 156.008 105.438 1.00 55.57 90 LYS C O 1
ATOM 6977 N N . ILE D 2 58 ? 149.142 157.279 105.167 1.00 53.71 91 ILE C N 1
ATOM 6978 C CA . ILE D 2 58 ? 149.472 158.132 106.305 1.00 47.59 91 ILE C CA 1
ATOM 6979 C C . ILE D 2 58 ? 149.384 157.338 107.601 1.00 52.23 91 ILE C C 1
ATOM 6980 O O . ILE D 2 58 ? 150.240 157.463 108.489 1.00 61.67 91 ILE C O 1
ATOM 6985 N N . GLY D 2 59 ? 148.342 156.516 107.732 1.00 44.52 92 GLY C N 1
ATOM 6986 C CA . GLY D 2 59 ? 148.235 155.655 108.895 1.00 42.66 92 GLY C CA 1
ATOM 6987 C C . GLY D 2 59 ? 149.409 154.705 109.018 1.00 43.69 92 GLY C C 1
ATOM 6988 O O . GLY D 2 59 ? 149.913 154.470 110.115 1.00 46.24 92 GLY C O 1
ATOM 6989 N N . ARG D 2 60 ? 149.872 154.162 107.890 1.00 50.49 93 ARG C N 1
ATOM 6990 C CA . ARG D 2 60 ? 151.013 153.253 107.923 1.00 50.28 93 ARG C CA 1
ATOM 6991 C C . ARG D 2 60 ? 152.303 153.982 108.281 1.00 50.34 93 ARG C C 1
ATOM 6992 O O . ARG D 2 60 ? 153.150 153.432 108.992 1.00 47.67 93 ARG C O 1
ATOM 7000 N N . VAL D 2 61 ? 152.478 155.215 107.800 1.00 45.29 94 VAL C N 1
ATOM 7001 C CA . VAL D 2 61 ? 153.662 155.989 1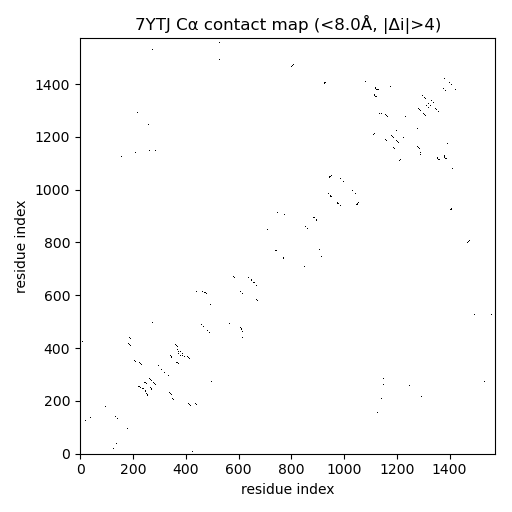08.171 1.00 50.39 94 VAL C CA 1
ATOM 7002 C C . VAL D 2 61 ? 153.664 156.283 109.668 1.00 54.26 94 VAL C C 1
ATOM 7003 O O . VAL D 2 61 ? 154.689 156.130 110.350 1.00 54.02 94 VAL C O 1
ATOM 7007 N N . SER D 2 62 ? 152.517 156.705 110.203 1.00 44.12 95 SER C N 1
ATOM 7008 C CA . SER D 2 62 ? 152.425 156.947 111.639 1.00 39.96 95 SER C CA 1
ATOM 7009 C C . SER D 2 62 ? 152.633 155.661 112.428 1.00 48.41 95 SER C C 1
ATOM 7010 O O . SER D 2 62 ? 153.242 155.675 113.503 1.00 47.35 95 SER C O 1
ATOM 7013 N N . ALA D 2 63 ? 152.125 154.538 111.913 1.00 46.73 96 ALA C N 1
ATOM 7014 C CA . ALA D 2 63 ? 152.356 153.252 112.557 1.00 42.68 96 ALA C CA 1
ATOM 7015 C C . ALA D 2 63 ? 153.836 152.913 112.581 1.00 43.60 96 ALA C C 1
ATOM 7016 O O . ALA D 2 63 ? 154.344 152.395 113.579 1.00 46.42 96 ALA C O 1
ATOM 7018 N N . GLY D 2 64 ? 154.539 153.187 111.484 1.00 44.69 97 GLY C N 1
ATOM 7019 C CA . GLY D 2 64 ? 155.974 152.967 111.464 1.00 47.16 97 GLY C CA 1
ATOM 7020 C C . GLY D 2 64 ? 156.691 153.805 112.502 1.00 48.90 97 GLY C C 1
ATOM 7021 O O . GLY D 2 64 ? 157.579 153.318 113.203 1.00 50.33 97 GLY C O 1
ATOM 7022 N N . LEU D 2 65 ? 156.301 155.075 112.625 1.00 48.51 98 LEU C N 1
ATOM 7023 C CA . LEU D 2 65 ? 156.922 155.942 113.627 1.00 43.56 98 LEU C CA 1
ATOM 7024 C C . LEU D 2 65 ? 156.655 155.439 115.044 1.00 39.85 98 LEU C C 1
ATOM 7025 O O . LEU D 2 65 ? 157.568 155.370 115.879 1.00 47.12 98 LEU C O 1
ATOM 7030 N N . PHE D 2 66 ? 155.404 155.073 115.332 1.00 31.64 99 PHE C N 1
ATOM 7031 C CA . PHE D 2 66 ? 155.054 154.630 116.678 1.00 31.49 99 PHE C CA 1
ATOM 7032 C C . PHE D 2 66 ? 155.715 153.299 117.012 1.00 38.96 99 PHE C C 1
ATOM 7033 O O . PHE D 2 66 ? 156.161 153.087 118.144 1.00 44.29 99 PHE C O 1
ATOM 7041 N N . THR D 2 67 ? 155.793 152.390 116.039 1.00 42.69 100 THR C N 1
ATOM 7042 C CA . THR D 2 67 ? 156.467 151.118 116.268 1.00 45.00 100 THR C CA 1
ATOM 7043 C C . THR D 2 67 ? 157.969 151.312 116.418 1.00 47.67 100 THR C C 1
ATOM 7044 O O . THR D 2 67 ? 158.614 150.598 117.190 1.00 51.88 100 THR C O 1
ATOM 7048 N N . PHE D 2 68 ? 158.546 152.268 115.688 1.00 43.06 101 PHE C N 1
ATOM 7049 C CA . PHE D 2 68 ? 159.949 152.608 115.890 1.00 40.18 101 PHE C CA 1
ATOM 7050 C C . PHE D 2 68 ? 160.165 153.060 117.328 1.00 40.85 101 PHE C C 1
ATOM 7051 O O . PHE D 2 68 ? 161.082 152.589 118.007 1.00 50.93 101 PHE C O 1
ATOM 7059 N N . VAL D 2 69 ? 159.306 153.956 117.817 1.00 40.68 102 VAL C N 1
ATOM 7060 C CA . VAL D 2 69 ? 159.440 154.429 119.195 1.00 41.28 102 VAL C CA 1
ATOM 7061 C C . VAL D 2 69 ? 159.308 153.264 120.170 1.00 46.12 102 VAL C C 1
ATOM 7062 O O . VAL D 2 69 ? 160.108 153.115 121.103 1.00 53.92 102 VAL C O 1
ATOM 7066 N N . ALA D 2 70 ? 158.308 152.407 119.950 1.00 42.06 103 ALA C N 1
ATOM 7067 C CA . ALA D 2 70 ? 158.057 151.293 120.858 1.00 42.01 103 ALA C CA 1
ATOM 7068 C C . ALA D 2 70 ? 159.232 150.324 120.891 1.00 50.61 103 ALA C C 1
ATOM 7069 O O . ALA D 2 70 ? 159.666 149.899 121.964 1.00 57.93 103 ALA C O 1
ATOM 7071 N N . MET D 2 71 ? 159.776 149.978 119.723 1.00 50.69 104 MET C N 1
ATOM 7072 C CA . MET D 2 71 ? 160.856 148.997 119.670 1.00 48.06 104 MET C CA 1
ATOM 7073 C C . MET D 2 71 ? 162.173 149.589 120.155 1.00 49.62 104 MET C C 1
ATOM 7074 O O . MET D 2 71 ? 162.975 148.892 120.787 1.00 51.74 104 MET C O 1
ATOM 7079 N N . GLY D 2 72 ? 162.421 150.867 119.865 1.00 47.34 105 GLY C N 1
ATOM 7080 C CA . GLY D 2 72 ? 163.598 151.517 120.413 1.00 41.45 105 GLY C CA 1
ATOM 7081 C C . GLY D 2 72 ? 163.564 151.574 121.925 1.00 42.20 105 GLY C C 1
ATOM 7082 O O . GLY D 2 72 ? 164.565 151.296 122.588 1.00 51.46 105 GLY C O 1
ATOM 7083 N N . THR D 2 73 ? 162.405 151.913 122.493 1.00 43.13 106 THR C N 1
ATOM 7084 C CA . THR D 2 73 ? 162.274 151.907 123.944 1.00 44.50 106 THR C CA 1
ATOM 7085 C C . THR D 2 73 ? 162.343 150.490 124.498 1.00 49.22 106 THR C C 1
ATOM 7086 O O . THR D 2 73 ? 162.831 150.277 125.610 1.00 52.23 106 THR C O 1
ATOM 7090 N N . MET D 2 74 ? 161.871 149.506 123.730 1.00 45.00 107 MET C N 1
ATOM 7091 C CA . MET D 2 74 ? 161.965 148.110 124.144 1.00 43.21 107 MET C CA 1
ATOM 7092 C C . MET D 2 74 ? 163.420 147.677 124.267 1.00 55.15 107 MET C C 1
ATOM 7093 O O . MET D 2 74 ? 163.825 147.087 125.276 1.00 61.46 107 MET C O 1
ATOM 7098 N N . ILE D 2 75 ? 164.221 147.971 123.242 1.00 48.33 108 ILE C N 1
ATOM 7099 C CA . ILE D 2 75 ? 165.638 147.620 123.265 1.00 34.53 108 ILE C CA 1
ATOM 7100 C C . ILE D 2 75 ? 166.359 148.401 124.354 1.00 41.02 108 ILE C C 1
ATOM 7101 O O . ILE D 2 75 ? 167.215 147.858 125.064 1.00 49.03 108 ILE C O 1
ATOM 7106 N N . TYR D 2 76 ? 166.031 149.687 124.497 1.00 48.93 109 TYR C N 1
ATOM 7107 C CA . TYR D 2 76 ? 166.612 150.500 125.559 1.00 49.81 109 TYR C CA 1
ATOM 7108 C C . TYR D 2 76 ? 166.337 149.882 126.923 1.00 51.51 109 TYR C C 1
ATOM 7109 O O . TYR D 2 76 ? 167.251 149.716 127.736 1.00 56.42 109 TYR C O 1
ATOM 7118 N N . ALA D 2 77 ? 165.080 149.514 127.178 1.00 44.53 110 ALA C N 1
ATOM 7119 C CA . ALA D 2 77 ? 164.713 148.943 128.468 1.00 47.40 110 ALA C CA 1
ATOM 7120 C C . ALA D 2 77 ? 165.394 147.601 128.698 1.00 48.38 110 ALA C C 1
ATOM 7121 O O . ALA D 2 77 ? 165.850 147.321 129.808 1.00 52.82 110 ALA C O 1
ATOM 7123 N N . LEU D 2 78 ? 165.481 146.760 127.666 1.00 45.69 111 LEU C N 1
ATOM 7124 C CA . LEU D 2 78 ? 166.108 145.452 127.841 1.00 47.71 111 LEU C CA 1
ATOM 7125 C C . LEU D 2 78 ? 167.601 145.582 128.125 1.00 59.14 111 LEU C C 1
ATOM 7126 O O . LEU D 2 78 ? 168.129 144.950 129.054 1.00 58.46 111 LEU C O 1
ATOM 7131 N N . VAL D 2 79 ? 168.301 146.397 127.330 1.00 67.59 112 VAL C N 1
ATOM 7132 C CA . VAL D 2 79 ? 169.732 146.597 127.537 1.00 62.65 112 VAL C CA 1
ATOM 7133 C C . VAL D 2 79 ? 169.985 147.222 128.901 1.00 56.07 112 VAL C C 1
ATOM 7134 O O . VAL D 2 79 ? 170.892 146.807 129.634 1.00 56.53 112 VAL C O 1
ATOM 7138 N N . THR D 2 80 ? 169.178 148.220 129.268 1.00 52.47 113 THR C N 1
ATOM 7139 C CA . THR D 2 80 ? 169.338 148.869 130.560 1.00 55.99 113 THR C CA 1
ATOM 7140 C C . THR D 2 80 ? 169.056 147.900 131.699 1.00 55.56 113 THR C C 1
ATOM 7141 O O . THR D 2 80 ? 169.734 147.937 132.725 1.00 60.72 113 THR C O 1
ATOM 7145 N N . TYR D 2 81 ? 168.071 147.015 131.534 1.00 55.20 114 TYR C N 1
ATOM 7146 C CA . TYR D 2 81 ? 167.764 146.031 132.566 1.00 53.41 114 TYR C CA 1
ATOM 7147 C C . TYR D 2 81 ? 168.929 145.074 132.776 1.00 62.53 114 TYR C C 1
ATOM 7148 O O . TYR D 2 81 ? 169.333 144.808 133.915 1.00 65.39 114 TYR C O 1
ATOM 7157 N N . HIS D 2 82 ? 169.488 144.550 131.683 1.00 68.74 115 HIS C N 1
ATOM 7158 C CA . HIS D 2 82 ? 170.640 143.662 131.813 1.00 64.46 115 HIS C CA 1
ATOM 7159 C C . HIS D 2 82 ? 171.820 144.386 132.455 1.00 65.80 115 HIS C C 1
ATOM 7160 O O . HIS D 2 82 ? 172.485 143.845 133.348 1.00 67.41 115 HIS C O 1
ATOM 7167 N N . TRP D 2 83 ? 172.086 145.620 132.019 1.00 74.82 116 TRP C N 1
ATOM 7168 C CA . TRP D 2 83 ? 173.217 146.371 132.555 1.00 72.75 116 TRP C CA 1
ATOM 7169 C C . TRP D 2 83 ? 173.027 146.675 134.036 1.00 75.19 116 TRP C C 1
ATOM 7170 O O . TRP D 2 83 ? 173.969 146.564 134.827 1.00 80.63 116 TRP C O 1
ATOM 7181 N N . ARG D 2 84 ? 171.812 147.063 134.430 1.00 80.51 117 ARG C N 1
ATOM 7182 C CA . ARG D 2 84 ? 171.544 147.367 135.830 1.00 80.00 117 ARG C CA 1
ATOM 7183 C C . ARG D 2 84 ? 171.652 146.120 136.692 1.00 78.50 117 ARG C C 1
ATOM 7184 O O . ARG D 2 84 ? 172.187 146.178 137.800 1.00 83.65 117 ARG C O 1
ATOM 7192 N N . ALA D 2 85 ? 171.159 144.980 136.202 1.00 76.37 118 ALA C N 1
ATOM 7193 C CA . ALA D 2 85 ? 171.301 143.743 136.964 1.00 82.25 118 ALA C CA 1
ATOM 7194 C C . ALA D 2 85 ? 172.769 143.366 137.133 1.00 85.71 118 ALA C C 1
ATOM 7195 O O . ALA D 2 85 ? 173.199 142.987 138.231 1.00 84.37 118 ALA C O 1
ATOM 7197 N N . ALA D 2 86 ? 173.557 143.484 136.060 1.00 89.69 119 ALA C N 1
ATOM 7198 C CA . ALA D 2 86 ? 174.980 143.177 136.153 1.00 87.39 119 ALA C CA 1
ATOM 7199 C C . ALA D 2 86 ? 175.689 144.117 137.120 1.00 87.91 119 ALA C C 1
ATOM 7200 O O . ALA D 2 86 ? 176.543 143.686 137.903 1.00 89.13 119 ALA C O 1
ATOM 7202 N N . ALA D 2 87 ? 175.346 145.407 137.084 1.00 91.07 120 ALA C N 1
ATOM 7203 C CA . ALA D 2 87 ? 175.986 146.372 137.972 1.00 90.29 120 ALA C CA 1
ATOM 7204 C C . ALA D 2 87 ? 175.569 146.156 139.423 1.00 91.22 120 ALA C C 1
ATOM 7205 O O . ALA D 2 87 ? 176.369 146.363 140.343 1.00 95.33 120 ALA C O 1
ATOM 7207 N N . ILE D 2 88 ? 174.318 145.753 139.648 1.00 95.50 121 ILE C N 1
ATOM 7208 C CA . ILE D 2 88 ? 173.865 145.425 140.997 1.00 98.73 121 ILE C CA 1
ATOM 7209 C C . ILE D 2 88 ? 174.631 144.220 141.524 1.00 97.05 121 ILE C C 1
ATOM 7210 O O . ILE D 2 88 ? 175.011 144.165 142.700 1.00 98.00 121 ILE C O 1
ATOM 7215 N N . ARG D 2 89 ? 174.871 143.236 140.657 1.00 96.31 122 ARG C N 1
ATOM 7216 C CA . ARG D 2 89 ? 175.694 142.097 141.054 1.00 99.42 122 ARG C CA 1
ATOM 7217 C C . ARG D 2 89 ? 177.128 142.528 141.341 1.00 99.69 122 ARG C C 1
ATOM 7218 O O . ARG D 2 89 ? 177.770 142.005 142.259 1.00 98.09 122 ARG C O 1
ATOM 7226 N N . ARG D 2 90 ? 177.645 143.485 140.567 1.00 102.84 123 ARG C N 1
ATOM 7227 C CA . ARG D 2 90 ? 179.016 143.944 140.767 1.00 102.34 123 ARG C CA 1
ATOM 7228 C C . ARG D 2 90 ? 179.128 144.888 141.959 1.00 102.39 123 ARG C C 1
ATOM 7229 O O . ARG D 2 90 ? 180.036 144.746 142.786 1.00 101.45 123 ARG C O 1
ATOM 7237 N N . ARG D 2 91 ? 178.218 145.857 142.066 1.00 110.65 124 ARG C N 1
ATOM 7238 C CA . ARG D 2 91 ? 178.362 146.921 143.052 1.00 111.77 124 ARG C CA 1
ATOM 7239 C C . ARG D 2 91 ? 177.133 147.059 143.942 1.00 110.99 124 ARG C C 1
ATOM 7240 O O . ARG D 2 91 ? 177.253 147.359 145.134 1.00 111.22 124 ARG C O 1
ATOM 7248 N N . GLY D 2 92 ? 175.951 146.835 143.377 1.00 112.43 125 GLY C N 1
ATOM 7249 C CA . GLY D 2 92 ? 174.708 147.059 144.082 1.00 113.53 125 GLY C CA 1
ATOM 7250 C C . GLY D 2 92 ? 173.869 148.206 143.566 1.00 114.63 125 GLY C C 1
ATOM 7251 O O . GLY D 2 92 ? 172.809 148.480 144.140 1.00 115.92 125 GLY C O 1
ATOM 7252 N N . SER D 2 93 ? 174.304 148.883 142.506 1.00 115.41 126 SER C N 1
ATOM 7253 C CA . SER D 2 93 ? 173.535 149.963 141.907 1.00 115.78 126 SER C CA 1
ATOM 7254 C C . SER D 2 93 ? 173.817 149.991 140.413 1.00 115.43 126 SER C C 1
ATOM 7255 O O . SER D 2 93 ? 174.902 149.619 139.961 1.00 114.72 126 SER C O 1
ATOM 7258 N N . GLY D 2 94 ? 172.830 150.452 139.649 1.00 115.09 127 GLY C N 1
ATOM 7259 C CA . GLY D 2 94 ? 172.937 150.478 138.210 1.00 114.89 127 GLY C CA 1
ATOM 7260 C C . GLY D 2 94 ? 173.096 151.882 137.668 1.00 116.75 127 GLY C C 1
ATOM 7261 O O . GLY D 2 94 ? 173.115 152.862 138.419 1.00 118.37 127 GLY C O 1
ATOM 7262 N N . PRO D 2 95 ? 173.232 152.006 136.348 1.00 113.82 128 PRO C N 1
ATOM 7263 C CA . PRO D 2 95 ? 173.326 153.340 135.744 1.00 113.39 128 PRO C CA 1
ATOM 7264 C C . PRO D 2 95 ? 172.068 154.151 136.011 1.00 112.04 128 PRO C C 1
ATOM 7265 O O . PRO D 2 95 ? 170.951 153.630 135.979 1.00 109.68 128 PRO C O 1
ATOM 7269 N N . TYR D 2 96 ? 172.260 155.440 136.272 1.00 114.92 129 TYR C N 1
ATOM 7270 C CA . TYR D 2 96 ? 171.172 156.348 136.610 1.00 113.50 129 TYR C CA 1
ATOM 7271 C C . TYR D 2 96 ? 171.218 157.588 135.732 1.00 114.33 129 TYR C C 1
ATOM 7272 O O . TYR D 2 96 ? 170.936 158.704 136.179 1.00 113.24 129 TYR C O 1
ATOM 7281 N N . ASP D 2 97 ? 171.570 157.406 134.458 1.00 114.76 130 ASP C N 1
ATOM 7282 C CA . ASP D 2 97 ? 171.541 158.476 133.469 1.00 114.40 130 ASP C CA 1
ATOM 7283 C C . ASP D 2 97 ? 170.168 158.630 132.830 1.00 113.19 130 ASP C C 1
ATOM 7284 O O . ASP D 2 97 ? 170.059 159.132 131.704 1.00 110.87 130 ASP C O 1
ATOM 7289 N N . ASP D 2 98 ? 169.115 158.210 133.530 1.00 109.08 131 ASP C N 1
ATOM 7290 C CA . ASP D 2 98 ? 167.756 158.190 133.010 1.00 107.08 131 ASP C CA 1
ATOM 7291 C C . ASP D 2 98 ? 167.097 159.561 133.018 1.00 106.78 131 ASP C C 1
ATOM 7292 O O . ASP D 2 98 ? 165.869 159.649 132.923 1.00 108.75 131 ASP C O 1
ATOM 7297 N N . ARG D 2 99 ? 167.878 160.630 133.159 1.00 101.41 132 ARG C N 1
ATOM 7298 C CA . ARG D 2 99 ? 167.367 161.962 132.873 1.00 101.66 132 ARG C CA 1
ATOM 7299 C C . ARG D 2 99 ? 167.251 162.220 131.377 1.00 102.54 132 ARG C C 1
ATOM 7300 O O . ARG D 2 99 ? 166.681 163.242 130.983 1.00 101.07 132 ARG C O 1
ATOM 7308 N N . LEU D 2 100 ? 167.778 161.321 130.544 1.00 91.85 133 LEU C N 1
ATOM 7309 C CA . LEU D 2 100 ? 167.748 161.452 129.093 1.00 90.27 133 LEU C CA 1
ATOM 7310 C C . LEU D 2 100 ? 166.781 160.475 128.435 1.00 89.56 133 LEU C C 1
ATOM 7311 O O . LEU D 2 100 ? 166.002 160.872 127.565 1.00 88.82 133 LEU C O 1
ATOM 7316 N N . GLY D 2 101 ? 166.819 159.203 128.834 1.00 76.53 134 GLY C N 1
ATOM 7317 C CA . GLY D 2 101 ? 166.006 158.169 128.235 1.00 77.17 134 GLY C CA 1
ATOM 7318 C C . GLY D 2 101 ? 164.530 158.509 128.167 1.00 74.65 134 GLY C C 1
ATOM 7319 O O . GLY D 2 101 ? 163.935 158.569 127.086 1.00 69.72 134 GLY C O 1
ATOM 7320 N N . PRO D 2 102 ? 163.904 158.717 129.328 1.00 65.99 135 PRO C N 1
ATOM 7321 C CA . PRO D 2 102 ? 162.516 159.203 129.331 1.00 66.54 135 PRO C CA 1
ATOM 7322 C C . PRO D 2 102 ? 162.324 160.497 128.560 1.00 68.26 135 PRO C C 1
ATOM 7323 O O . PRO D 2 102 ? 161.287 160.674 127.909 1.00 70.93 135 PRO C O 1
ATOM 7327 N N . THR D 2 103 ? 163.299 161.408 128.611 1.00 70.52 136 THR C N 1
ATOM 7328 C CA . THR D 2 103 ? 163.174 162.659 127.871 1.00 71.95 136 THR C CA 1
ATOM 7329 C C . THR D 2 103 ? 163.113 162.409 126.370 1.00 74.17 136 THR C C 1
ATOM 7330 O O . THR D 2 103 ? 162.239 162.948 125.681 1.00 73.45 136 THR C O 1
ATOM 7334 N N . LEU D 2 104 ? 164.025 161.585 125.845 1.00 74.69 137 LEU C N 1
ATOM 7335 C CA . LEU D 2 104 ? 163.992 161.269 124.421 1.00 74.65 137 LEU C CA 1
ATOM 7336 C C . LEU D 2 104 ? 162.730 160.502 124.055 1.00 80.12 137 LEU C C 1
ATOM 7337 O O . LEU D 2 104 ? 162.162 160.713 122.980 1.00 81.41 137 LEU C O 1
ATOM 7342 N N . LEU D 2 105 ? 162.280 159.600 124.929 1.00 70.29 138 LEU C N 1
ATOM 7343 C CA . LEU D 2 105 ? 161.061 158.850 124.649 1.00 65.52 138 LEU C CA 1
ATOM 7344 C C . LEU D 2 105 ? 159.864 159.783 124.514 1.00 61.86 138 LEU C C 1
ATOM 7345 O O . LEU D 2 105 ? 159.088 159.691 123.553 1.00 59.77 138 LEU C O 1
ATOM 7350 N N . CYS D 2 106 ? 159.714 160.707 125.466 1.00 60.44 139 CYS C N 1
ATOM 7351 C CA . CYS D 2 106 ? 158.626 161.676 125.410 1.00 60.51 139 CYS C CA 1
ATOM 7352 C C . CYS D 2 106 ? 158.752 162.565 124.179 1.00 61.63 139 CYS C C 1
ATOM 7353 O O . CYS D 2 106 ? 157.754 162.871 123.514 1.00 62.04 139 CYS C O 1
ATOM 7356 N N . PHE D 2 107 ? 159.979 162.986 123.860 1.00 59.21 140 PHE C N 1
ATOM 7357 C CA . PHE D 2 107 ? 160.199 163.815 122.681 1.00 63.95 140 PHE C CA 1
ATOM 7358 C C . PHE D 2 107 ? 159.744 163.101 121.415 1.00 69.63 140 PHE C C 1
ATOM 7359 O O . PHE D 2 107 ? 158.989 163.662 120.615 1.00 66.54 140 PHE C O 1
ATOM 7367 N N . PHE D 2 108 ? 160.195 161.860 121.217 1.00 63.37 141 PHE C N 1
ATOM 7368 C CA . PHE D 2 108 ? 159.844 161.139 119.996 1.00 59.25 141 PHE C CA 1
ATOM 7369 C C . PHE D 2 108 ? 158.355 160.827 119.937 1.00 61.64 141 PHE C C 1
ATOM 7370 O O . PHE D 2 108 ? 157.761 160.850 118.853 1.00 56.68 141 PHE C O 1
ATOM 7378 N N . LEU D 2 109 ? 157.726 160.544 121.081 1.00 55.28 142 LEU C N 1
ATOM 7379 C CA . LEU D 2 109 ? 156.275 160.376 121.085 1.00 43.99 142 LEU C CA 1
ATOM 7380 C C . LEU D 2 109 ? 155.580 161.653 120.629 1.00 51.68 142 LEU C C 1
ATOM 7381 O O . LEU D 2 109 ? 154.657 161.616 119.802 1.00 55.41 142 LEU C O 1
ATOM 7386 N N . LEU D 2 110 ? 156.023 162.799 121.152 1.00 52.11 143 LEU C N 1
ATOM 7387 C CA . LEU D 2 110 ? 155.427 164.070 120.759 1.00 52.43 143 LEU C CA 1
ATOM 7388 C C . LEU D 2 110 ? 155.600 164.320 119.266 1.00 52.07 143 LEU C C 1
ATOM 7389 O O . LEU D 2 110 ? 154.646 164.703 118.578 1.00 51.94 143 LEU C O 1
ATOM 7394 N N . VAL D 2 111 ? 156.809 164.094 118.745 1.00 51.80 144 VAL C N 1
ATOM 7395 C CA . VAL D 2 111 ? 157.051 164.321 117.322 1.00 58.02 144 VAL C CA 1
ATOM 7396 C C . VAL D 2 111 ? 156.206 163.380 116.477 1.00 60.34 144 VAL C C 1
ATOM 7397 O O . VAL D 2 111 ? 155.682 163.775 115.432 1.00 55.98 144 VAL C O 1
ATOM 7401 N N . ALA D 2 112 ? 156.053 162.126 116.908 1.00 52.50 145 ALA C N 1
ATOM 7402 C CA . ALA D 2 112 ? 155.233 161.188 116.149 1.00 40.47 145 ALA C CA 1
ATOM 7403 C C . ALA D 2 112 ? 153.782 161.646 116.088 1.00 53.50 145 ALA C C 1
ATOM 7404 O O . ALA D 2 112 ? 153.161 161.622 115.017 1.00 61.23 145 ALA C O 1
ATOM 7406 N N . VAL D 2 113 ? 153.227 162.082 117.222 1.00 48.92 146 VAL C N 1
ATOM 7407 C CA . VAL D 2 113 ? 151.829 162.512 117.233 1.00 37.43 146 VAL C CA 1
ATOM 7408 C C . VAL D 2 113 ? 151.641 163.759 116.375 1.00 44.27 146 VAL C C 1
ATOM 7409 O O . VAL D 2 113 ? 150.680 163.861 115.601 1.00 46.53 146 VAL C O 1
ATOM 7413 N N . ILE D 2 114 ? 152.552 164.730 116.495 1.00 48.27 147 ILE C N 1
ATOM 7414 C CA . ILE D 2 114 ? 152.411 165.956 115.708 1.00 41.91 147 ILE C CA 1
ATOM 7415 C C . ILE D 2 114 ? 152.605 165.674 114.224 1.00 42.39 147 ILE C C 1
ATOM 7416 O O . ILE D 2 114 ? 151.955 166.291 113.376 1.00 44.32 147 ILE C O 1
ATOM 7421 N N . ILE D 2 115 ? 153.496 164.742 113.881 1.00 46.28 148 ILE C N 1
ATOM 7422 C CA . ILE D 2 115 ? 153.676 164.374 112.481 1.00 50.21 148 ILE C CA 1
ATOM 7423 C C . ILE D 2 115 ? 152.410 163.731 111.934 1.00 47.97 148 ILE C C 1
ATOM 7424 O O . ILE D 2 115 ? 151.975 164.040 110.819 1.00 48.45 148 ILE C O 1
ATOM 7429 N N . ASN D 2 116 ? 151.795 162.835 112.710 1.00 48.71 149 ASN C N 1
ATOM 7430 C CA . ASN D 2 116 ? 150.541 162.229 112.274 1.00 46.54 149 ASN C CA 1
ATOM 7431 C C . ASN D 2 116 ? 149.460 163.284 112.075 1.00 56.38 149 ASN C C 1
ATOM 7432 O O . ASN D 2 116 ? 148.722 163.253 111.081 1.00 51.05 149 ASN C O 1
ATOM 7437 N N . PHE D 2 117 ? 149.364 164.240 113.002 1.00 52.61 150 PHE C N 1
ATOM 7438 C CA . PHE D 2 117 ? 148.361 165.293 112.874 1.00 45.35 150 PHE C CA 1
ATOM 7439 C C . PHE D 2 117 ? 148.628 166.180 111.663 1.00 46.91 150 PHE C C 1
ATOM 7440 O O . PHE D 2 117 ? 147.692 166.574 110.959 1.00 44.70 150 PHE C O 1
ATOM 7448 N N . ILE D 2 118 ? 149.895 166.510 111.408 1.00 54.67 151 ILE C N 1
ATOM 7449 C CA . ILE D 2 118 ? 150.237 167.351 110.264 1.00 53.64 151 ILE C CA 1
ATOM 7450 C C . ILE D 2 118 ? 149.908 166.635 108.961 1.00 56.78 151 ILE C C 1
ATOM 7451 O O . ILE D 2 118 ? 149.359 167.230 108.027 1.00 62.23 151 ILE C O 1
ATOM 7456 N N . LEU D 2 119 ? 150.241 165.343 108.877 1.00 59.91 152 LEU C N 1
ATOM 7457 C CA . LEU D 2 119 ? 149.909 164.579 107.678 1.00 55.75 152 LEU C CA 1
ATOM 7458 C C . LEU D 2 119 ? 148.403 164.496 107.476 1.00 53.71 152 LEU C C 1
ATOM 7459 O O . LEU D 2 119 ? 147.917 164.601 106.344 1.00 59.75 152 LEU C O 1
ATOM 7464 N N . ARG D 2 120 ? 147.644 164.299 108.558 1.00 57.46 153 ARG C N 1
ATOM 7465 C CA . ARG D 2 120 ? 146.191 164.260 108.430 1.00 61.66 153 ARG C CA 1
ATOM 7466 C C . ARG D 2 120 ? 145.618 165.601 107.986 1.00 60.57 153 ARG C C 1
ATOM 7467 O O . ARG D 2 120 ? 144.704 165.634 107.155 1.00 60.90 153 ARG C O 1
ATOM 7475 N N . LEU D 2 121 ? 146.127 166.710 108.527 1.00 64.84 154 LEU C N 1
ATOM 7476 C CA . LEU D 2 121 ? 145.634 168.021 108.115 1.00 67.41 154 LEU C CA 1
ATOM 7477 C C . LEU D 2 121 ? 145.993 168.318 106.664 1.00 66.29 154 LEU C C 1
ATOM 7478 O O . LEU D 2 121 ? 145.181 168.885 105.922 1.00 64.08 154 LEU C O 1
ATOM 7483 N N . LYS D 2 122 ? 147.206 167.950 106.244 1.00 70.25 155 LYS C N 1
ATOM 7484 C CA . LYS D 2 122 ? 147.637 168.222 104.876 1.00 70.52 155 LYS C CA 1
ATOM 7485 C C . LYS D 2 122 ? 146.779 167.474 103.864 1.00 71.79 155 LYS C C 1
ATOM 7486 O O . LYS D 2 122 ? 146.420 168.025 102.816 1.00 73.23 155 LYS C O 1
ATOM 7492 N N . TYR D 2 123 ? 146.443 166.223 104.155 1.00 71.88 156 TYR C N 1
ATOM 7493 C CA . TYR D 2 123 ? 145.617 165.428 103.256 1.00 70.29 156 TYR C CA 1
ATOM 7494 C C . TYR D 2 123 ? 144.181 165.362 103.765 1.00 74.29 156 TYR C C 1
ATOM 7495 O O . TYR D 2 123 ? 143.782 164.388 104.402 1.00 76.76 156 TYR C O 1
ATOM 7504 N N . LEU E 3 31 ? 162.344 162.280 244.258 1.00 137.67 31 LEU E N 1
ATOM 7505 C CA . LEU E 3 31 ? 163.262 163.253 243.678 1.00 139.95 31 LEU E CA 1
ATOM 7506 C C . LEU E 3 31 ? 164.640 162.635 243.466 1.00 140.84 31 LEU E C 1
ATOM 7507 O O . LEU E 3 31 ? 165.635 163.348 243.323 1.00 141.25 31 LEU E O 1
ATOM 7512 N N . PHE E 3 32 ? 164.678 161.300 243.490 1.00 135.30 32 PHE E N 1
ATOM 7513 C CA . PHE E 3 32 ? 165.867 160.491 243.229 1.00 135.35 32 PHE E CA 1
ATOM 7514 C C . PHE E 3 32 ? 166.864 160.580 244.382 1.00 136.04 32 PHE E C 1
ATOM 7515 O O . PHE E 3 32 ? 167.840 159.825 244.426 1.00 136.83 32 PHE E O 1
ATOM 7523 N N . GLY E 3 33 ? 166.612 161.468 245.339 1.00 142.26 33 GLY E N 1
ATOM 7524 C CA . GLY E 3 33 ? 167.381 161.467 246.566 1.00 142.51 33 GLY E CA 1
ATOM 7525 C C . GLY E 3 33 ? 166.784 160.455 247.518 1.00 143.68 33 GLY E C 1
ATOM 7526 O O . GLY E 3 33 ? 167.497 159.718 248.207 1.00 142.64 33 GLY E O 1
ATOM 7527 N N . ILE E 3 34 ? 165.451 160.411 247.539 1.00 147.74 34 ILE E N 1
ATOM 7528 C CA . ILE E 3 34 ? 164.747 159.394 248.312 1.00 147.41 34 ILE E CA 1
ATOM 7529 C C . ILE E 3 34 ? 165.063 158.008 247.769 1.00 146.76 34 ILE E C 1
ATOM 7530 O O . ILE E 3 34 ? 165.298 157.066 248.534 1.00 147.43 34 ILE E O 1
ATOM 7535 N N . LYS E 3 35 ? 165.075 157.859 246.442 1.00 136.53 35 LYS E N 1
ATOM 7536 C CA . LYS E 3 35 ? 165.426 156.571 245.851 1.00 136.36 35 LYS E CA 1
ATOM 7537 C C . LYS E 3 35 ? 166.856 156.178 246.195 1.00 136.94 35 LYS E C 1
ATOM 7538 O O . LYS E 3 35 ? 167.135 155.008 246.483 1.00 136.78 35 LYS E O 1
ATOM 7544 N N . LEU E 3 36 ? 167.779 157.142 246.165 1.00 140.12 36 LEU E N 1
ATOM 7545 C CA . LEU E 3 36 ? 169.156 156.856 246.552 1.00 140.37 36 LEU E CA 1
ATOM 7546 C C . LEU E 3 36 ? 169.228 156.389 248.000 1.00 140.77 36 LEU E C 1
ATOM 7547 O O . LEU E 3 36 ? 169.934 155.426 248.318 1.00 139.79 36 LEU E O 1
ATOM 7552 N N . ALA E 3 37 ? 168.492 157.059 248.891 1.00 147.70 37 ALA E N 1
ATOM 7553 C CA . ALA E 3 37 ? 168.514 156.681 250.302 1.00 147.39 37 ALA E CA 1
ATOM 7554 C C . ALA E 3 37 ? 167.930 155.290 250.520 1.00 148.77 37 ALA E C 1
ATOM 7555 O O . ALA E 3 37 ? 168.490 154.486 251.275 1.00 149.03 37 ALA E O 1
ATOM 7557 N N . ASN E 3 38 ? 166.801 154.987 249.874 1.00 149.68 38 ASN E N 1
ATOM 7558 C CA . ASN E 3 38 ? 166.172 153.682 250.057 1.00 148.81 38 ASN E CA 1
ATOM 7559 C C . ASN E 3 38 ? 166.997 152.559 249.441 1.00 148.37 38 ASN E C 1
ATOM 7560 O O . ASN E 3 38 ? 167.048 151.456 249.997 1.00 147.54 38 ASN E O 1
ATOM 7565 N N . ASP E 3 39 ? 167.647 152.813 248.306 1.00 147.59 39 ASP E N 1
ATOM 7566 C CA . ASP E 3 39 ? 168.461 151.810 247.634 1.00 147.53 39 ASP E CA 1
ATOM 7567 C C . ASP E 3 39 ? 169.898 151.793 248.142 1.00 147.97 39 ASP E C 1
ATOM 7568 O O . ASP E 3 39 ? 170.802 151.369 247.414 1.00 147.56 39 ASP E O 1
ATOM 7573 N N . VAL E 3 40 ? 170.127 152.249 249.372 1.00 155.57 40 VAL E N 1
ATOM 7574 C CA . VAL E 3 40 ? 171.470 152.234 249.941 1.00 155.86 40 VAL E CA 1
ATOM 7575 C C . VAL E 3 40 ? 171.845 150.805 250.303 1.00 156.20 40 VAL E C 1
ATOM 7576 O O . VAL E 3 40 ? 171.155 150.145 251.090 1.00 156.59 40 VAL E O 1
ATOM 7580 N N . TYR E 3 41 ? 172.933 150.318 249.727 1.00 157.55 41 TYR E N 1
ATOM 7581 C CA . TYR E 3 41 ? 173.520 149.079 250.206 1.00 157.78 41 TYR E CA 1
ATOM 7582 C C . TYR E 3 41 ? 174.401 149.432 251.396 1.00 159.03 41 TYR E C 1
ATOM 7583 O O . TYR E 3 41 ? 175.378 150.173 251.223 1.00 159.33 41 TYR E O 1
ATOM 7592 N N . PRO E 3 42 ? 174.095 148.958 252.601 1.00 163.88 42 PRO E N 1
ATOM 7593 C CA . PRO E 3 42 ? 174.756 149.482 253.811 1.00 163.54 42 PRO E CA 1
ATOM 7594 C C . PRO E 3 42 ? 176.272 149.365 253.765 1.00 163.56 42 PRO E C 1
ATOM 7595 O O . PRO E 3 42 ? 176.962 150.344 254.089 1.00 163.13 42 PRO E O 1
ATOM 7599 N N . PRO E 3 43 ? 176.848 148.220 253.357 1.00 161.95 43 PRO E N 1
ATOM 7600 C CA . PRO E 3 43 ? 178.320 148.132 253.370 1.00 162.13 43 PRO E CA 1
ATOM 7601 C C . PRO E 3 43 ? 179.003 149.177 252.504 1.00 161.99 43 PRO E C 1
ATOM 7602 O O . PRO E 3 43 ? 180.150 149.547 252.783 1.00 162.23 43 PRO E O 1
ATOM 7606 N N . TRP E 3 44 ? 178.334 149.662 251.459 1.00 156.78 44 TRP E N 1
ATOM 7607 C CA . TRP E 3 44 ? 178.882 150.668 250.560 1.00 155.72 44 TRP E CA 1
ATOM 7608 C C . TRP E 3 44 ? 178.276 152.049 250.804 1.00 155.96 44 TRP E C 1
ATOM 7609 O O . TRP E 3 44 ? 178.446 152.949 249.972 1.00 156.25 44 TRP E O 1
ATOM 7620 N N . LYS E 3 45 ? 177.598 152.236 251.942 1.00 157.40 45 LYS E N 1
ATOM 7621 C CA . LYS E 3 45 ? 176.793 153.436 252.165 1.00 157.05 45 LYS E CA 1
ATOM 7622 C C . LYS E 3 45 ? 177.620 154.714 252.054 1.00 157.54 45 LYS E C 1
ATOM 7623 O O . LYS E 3 45 ? 177.115 155.758 251.627 1.00 156.78 45 LYS E O 1
ATOM 7629 N N . ASP E 3 46 ? 178.896 154.651 252.436 1.00 156.50 46 ASP E N 1
ATOM 7630 C CA . ASP E 3 46 ? 179.736 155.843 252.399 1.00 156.02 46 ASP E CA 1
ATOM 7631 C C . ASP E 3 46 ? 179.984 156.314 250.974 1.00 154.89 46 ASP E C 1
ATOM 7632 O O . ASP E 3 46 ? 180.073 157.522 250.723 1.00 153.74 46 ASP E O 1
ATOM 7637 N N . SER E 3 47 ? 180.082 155.383 250.028 1.00 153.24 47 SER E N 1
ATOM 7638 C CA . SER E 3 47 ? 180.651 155.693 248.724 1.00 153.05 47 SER E CA 1
ATOM 7639 C C . SER E 3 47 ? 179.629 156.141 247.690 1.00 152.87 47 SER E C 1
ATOM 7640 O O . SER E 3 47 ? 180.021 156.485 246.570 1.00 152.48 47 SER E O 1
ATOM 7643 N N . TYR E 3 48 ? 178.341 156.134 248.018 1.00 149.54 48 TYR E N 1
ATOM 7644 C CA . TYR E 3 48 ? 177.356 156.654 247.082 1.00 148.27 48 TYR E CA 1
ATOM 7645 C C . TYR E 3 48 ? 177.585 158.139 246.843 1.00 148.56 48 TYR E C 1
ATOM 7646 O O . TYR E 3 48 ? 178.202 158.836 247.653 1.00 149.51 48 TYR E O 1
ATOM 7655 N N . ILE E 3 49 ? 177.097 158.619 245.698 1.00 140.81 49 ILE E N 1
ATOM 7656 C CA . ILE E 3 49 ? 177.137 160.048 245.434 1.00 140.71 49 ILE E CA 1
ATOM 7657 C C . ILE E 3 49 ? 176.327 160.772 246.496 1.00 141.58 49 ILE E C 1
ATOM 7658 O O . ILE E 3 49 ? 175.196 160.386 246.819 1.00 141.87 49 ILE E O 1
ATOM 7663 N N . ASP E 3 50 ? 176.914 161.822 247.062 1.00 142.73 50 ASP E N 1
ATOM 7664 C CA . ASP E 3 50 ? 176.174 162.719 247.944 1.00 143.05 50 ASP E CA 1
ATOM 7665 C C . ASP E 3 50 ? 175.394 163.704 247.071 1.00 142.89 50 ASP E C 1
ATOM 7666 O O . ASP E 3 50 ? 175.645 164.907 247.041 1.00 142.98 50 ASP E O 1
ATOM 7671 N N . TYR E 3 51 ? 174.429 163.145 246.335 1.00 135.78 51 TYR E N 1
ATOM 7672 C CA . TYR E 3 51 ? 173.698 163.927 245.344 1.00 135.20 51 TYR E CA 1
ATOM 7673 C C . TYR E 3 51 ? 172.972 165.096 245.993 1.00 135.70 51 TYR E C 1
ATOM 7674 O O . TYR E 3 51 ? 172.903 166.190 245.420 1.00 135.89 51 TYR E O 1
ATOM 7683 N N . GLU E 3 52 ? 172.424 164.883 247.189 1.00 143.45 52 GLU E N 1
ATOM 7684 C CA . GLU E 3 52 ? 171.737 165.963 247.886 1.00 143.79 52 GLU E CA 1
ATOM 7685 C C . GLU E 3 52 ? 172.682 167.123 248.175 1.00 143.78 52 GLU E C 1
ATOM 7686 O O . GLU E 3 52 ? 172.302 168.290 248.037 1.00 143.95 52 GLU E O 1
ATOM 7692 N N . ARG E 3 53 ? 173.923 166.824 248.567 1.00 144.80 53 ARG E N 1
ATOM 7693 C CA . ARG E 3 53 ? 174.882 167.886 248.859 1.00 144.50 53 ARG E CA 1
ATOM 7694 C C . ARG E 3 53 ? 175.198 168.714 247.615 1.00 145.24 53 ARG E C 1
ATOM 7695 O O . ARG E 3 53 ? 175.185 169.949 247.670 1.00 145.06 53 ARG E O 1
ATOM 7703 N N . LEU E 3 54 ? 175.444 168.059 246.474 1.00 146.55 54 LEU E N 1
ATOM 7704 C CA . LEU E 3 54 ? 175.693 168.801 245.239 1.00 146.30 54 LEU E CA 1
ATOM 7705 C C . LEU E 3 54 ? 174.468 169.605 244.820 1.00 146.47 54 LEU E C 1
ATOM 7706 O O . LEU E 3 54 ? 174.595 170.734 244.326 1.00 146.24 54 LEU E O 1
ATOM 7711 N N . LYS E 3 55 ? 173.276 169.038 245.011 1.00 145.71 55 LYS E N 1
ATOM 7712 C CA . LYS E 3 55 ? 172.052 169.785 244.750 1.00 145.35 55 LYS E CA 1
ATOM 7713 C C . LYS E 3 55 ? 171.989 171.036 245.617 1.00 145.91 55 LYS E C 1
ATOM 7714 O O . LYS E 3 55 ? 171.569 172.103 245.155 1.00 145.69 55 LYS E O 1
ATOM 7720 N N . LYS E 3 56 ? 172.414 170.925 246.879 1.00 149.55 56 LYS E N 1
ATOM 7721 C CA . LYS E 3 56 ? 172.418 172.089 247.759 1.00 148.90 56 LYS E CA 1
ATOM 7722 C C . LYS E 3 56 ? 173.459 173.128 247.350 1.00 149.05 56 LYS E C 1
ATOM 7723 O O . LYS E 3 56 ? 173.177 174.326 247.433 1.00 150.04 56 LYS E O 1
ATOM 7729 N N . LEU E 3 57 ? 174.657 172.718 246.915 1.00 149.79 57 LEU E N 1
ATOM 7730 C CA . LEU E 3 57 ? 175.584 173.736 246.411 1.00 150.02 57 LEU E CA 1
ATOM 7731 C C . LEU E 3 57 ? 175.031 174.420 245.166 1.00 149.75 57 LEU E C 1
ATOM 7732 O O . LEU E 3 57 ? 175.211 175.630 244.988 1.00 149.30 57 LEU E O 1
ATOM 7737 N N . LEU E 3 58 ? 174.371 173.667 244.282 1.00 150.46 58 LEU E N 1
ATOM 7738 C CA . LEU E 3 58 ? 173.780 174.301 243.105 1.00 150.86 58 LEU E CA 1
ATOM 7739 C C . LEU E 3 58 ? 172.669 175.275 243.488 1.00 151.98 58 LEU E C 1
ATOM 7740 O O . LEU E 3 58 ? 172.576 176.371 242.921 1.00 151.00 58 LEU E O 1
ATOM 7745 N N . LYS E 3 59 ? 171.821 174.901 244.446 1.00 161.17 59 LYS E N 1
ATOM 7746 C CA . LYS E 3 59 ? 170.686 175.732 244.830 1.00 160.71 59 LYS E CA 1
ATOM 7747 C C . LYS E 3 59 ? 171.036 176.794 245.865 1.00 161.22 59 LYS E C 1
ATOM 7748 O O . LYS E 3 59 ? 170.161 177.587 246.229 1.00 161.62 59 LYS E O 1
ATOM 7754 N N . GLU E 3 60 ? 172.277 176.818 246.358 1.00 165.37 60 GLU E N 1
ATOM 7755 C CA . GLU E 3 60 ? 172.665 177.835 247.330 1.00 166.10 60 GLU E CA 1
ATOM 7756 C C . GLU E 3 60 ? 172.589 179.233 246.730 1.00 166.39 60 GLU E C 1
ATOM 7757 O O . GLU E 3 60 ? 172.286 180.202 247.435 1.00 166.38 60 GLU E O 1
ATOM 7763 N N . SER E 3 61 ? 172.860 179.359 245.428 1.00 169.95 61 SER E N 1
ATOM 7764 C CA . SER E 3 61 ? 172.747 180.655 244.769 1.00 170.50 61 SER E CA 1
ATOM 7765 C C . SER E 3 61 ? 171.331 181.211 244.836 1.00 170.87 61 SER E C 1
ATOM 7766 O O . SER E 3 61 ? 171.151 182.432 244.772 1.00 169.69 61 SER E O 1
ATOM 7769 N N . VAL E 3 62 ? 170.328 180.347 244.964 1.00 176.63 62 VAL E N 1
ATOM 7770 C CA . VAL E 3 62 ? 168.946 180.787 245.125 1.00 175.87 62 VAL E CA 1
ATOM 7771 C C . VAL E 3 62 ? 168.578 180.919 246.597 1.00 175.80 62 VAL E C 1
ATOM 7772 O O . VAL E 3 62 ? 167.894 181.865 246.996 1.00 175.51 62 VAL E O 1
ATOM 7776 N N . ILE E 3 63 ? 169.029 179.975 247.425 1.00 175.57 63 ILE E N 1
ATOM 7777 C CA . ILE E 3 63 ? 168.692 180.004 248.847 1.00 175.44 63 ILE E CA 1
ATOM 7778 C C . ILE E 3 63 ? 169.464 181.111 249.555 1.00 175.72 63 ILE E C 1
ATOM 7779 O O . ILE E 3 63 ? 168.875 182.003 250.177 1.00 175.28 63 ILE E O 1
ATOM 7784 N N . HIS E 3 64 ? 170.792 181.067 249.475 1.00 175.50 64 HIS E N 1
ATOM 7785 C CA . HIS E 3 64 ? 171.610 182.118 250.064 1.00 175.88 64 HIS E CA 1
ATOM 7786 C C . HIS E 3 64 ? 171.401 183.427 249.315 1.00 176.16 64 HIS E C 1
ATOM 7787 O O . HIS E 3 64 ? 171.265 183.443 248.088 1.00 175.69 64 HIS E O 1
ATOM 7794 N N . ASP E 3 65 ? 171.375 184.530 250.066 1.00 178.99 65 ASP E N 1
ATOM 7795 C CA . ASP E 3 65 ? 171.086 185.856 249.518 1.00 178.88 65 ASP E CA 1
ATOM 7796 C C . ASP E 3 65 ? 169.747 185.859 248.780 1.00 178.86 65 ASP E C 1
ATOM 7797 O O . ASP E 3 65 ? 169.651 186.246 247.614 1.00 178.55 65 ASP E O 1
ATOM 7802 N N . GLY E 3 66 ? 168.703 185.413 249.479 1.00 183.93 66 GLY E N 1
ATOM 7803 C CA . GLY E 3 66 ? 167.376 185.338 248.894 1.00 183.73 66 GLY E CA 1
ATOM 7804 C C . GLY E 3 66 ? 166.759 186.678 248.554 1.00 184.00 66 GLY E C 1
ATOM 7805 O O . GLY E 3 66 ? 165.802 186.717 247.773 1.00 183.96 66 GLY E O 1
ATOM 7806 N N . ARG E 3 67 ? 167.280 187.770 249.116 1.00 175.92 67 ARG E N 1
ATOM 7807 C CA . ARG E 3 67 ? 166.802 189.113 248.810 1.00 175.78 67 ARG E CA 1
ATOM 7808 C C . ARG E 3 67 ? 167.869 189.948 248.111 1.00 175.65 67 ARG E C 1
ATOM 7809 O O . ARG E 3 67 ? 167.773 191.179 248.085 1.00 174.97 67 ARG E O 1
ATOM 7817 N N . SER E 3 68 ? 168.888 189.300 247.543 1.00 181.33 68 SER E N 1
ATOM 7818 C CA . SER E 3 68 ? 169.950 190.005 246.826 1.00 181.43 68 SER E CA 1
ATOM 7819 C C . SER E 3 68 ? 170.423 189.091 245.698 1.00 181.49 68 SER E C 1
ATOM 7820 O O . SER E 3 68 ? 171.276 188.225 245.915 1.00 181.27 68 SER E O 1
ATOM 7823 N N . SER E 3 69 ? 169.867 189.290 244.503 1.00 174.85 69 SER E N 1
ATOM 7824 C CA . SER E 3 69 ? 170.231 188.488 243.335 1.00 174.20 69 SER E CA 1
ATOM 7825 C C . SER E 3 69 ? 171.291 189.228 242.518 1.00 174.30 69 SER E C 1
ATOM 7826 O O . SER E 3 69 ? 171.080 189.646 241.378 1.00 173.97 69 SER E O 1
ATOM 7829 N N . VAL E 3 70 ? 172.460 189.384 243.137 1.00 174.43 70 VAL E N 1
ATOM 7830 C CA . VAL E 3 70 ? 173.592 190.080 242.535 1.00 174.21 70 VAL E CA 1
ATOM 7831 C C . VAL E 3 70 ? 174.795 189.150 242.599 1.00 173.85 70 VAL E C 1
ATOM 7832 O O . VAL E 3 70 ? 175.393 188.979 243.669 1.00 173.73 70 VAL E O 1
ATOM 7836 N N . ASP E 3 71 ? 175.154 188.560 241.459 1.00 169.33 71 ASP E N 1
ATOM 7837 C CA . ASP E 3 71 ? 176.318 187.680 241.345 1.00 169.03 71 ASP E CA 1
ATOM 7838 C C . ASP E 3 71 ? 176.271 186.562 242.386 1.00 168.89 71 ASP E C 1
ATOM 7839 O O . ASP E 3 71 ? 177.236 186.309 243.111 1.00 168.23 71 ASP E O 1
ATOM 7844 N N . SER E 3 72 ? 175.118 185.892 242.459 1.00 169.53 72 SER E N 1
ATOM 7845 C CA . SER E 3 72 ? 174.944 184.822 243.436 1.00 169.26 72 SER E CA 1
ATOM 7846 C C . SER E 3 72 ? 175.895 183.660 243.178 1.00 169.20 72 SER E C 1
ATOM 7847 O O . SER E 3 72 ? 176.314 182.981 244.122 1.00 168.82 72 SER E O 1
ATOM 7850 N N . TRP E 3 73 ? 176.247 183.417 241.919 1.00 160.70 73 TRP E N 1
ATOM 7851 C CA . TRP E 3 73 ? 177.147 182.332 241.539 1.00 160.14 73 TRP E CA 1
ATOM 7852 C C . TRP E 3 73 ? 178.479 182.954 241.123 1.00 159.94 73 TRP E C 1
ATOM 7853 O O . TRP E 3 73 ? 178.708 183.243 239.948 1.00 159.83 73 TRP E O 1
ATOM 7864 N N . SER E 3 74 ? 179.357 183.158 242.101 1.00 164.83 74 SER E N 1
ATOM 7865 C CA . SER E 3 74 ? 180.663 183.738 241.843 1.00 165.19 74 SER E CA 1
ATOM 7866 C C . SER E 3 74 ? 181.647 182.662 241.387 1.00 165.01 74 SER E C 1
ATOM 7867 O O . SER E 3 74 ? 181.334 181.469 241.344 1.00 164.53 74 SER E O 1
ATOM 7870 N N . GLU E 3 75 ? 182.858 183.104 241.038 1.00 164.03 75 GLU E N 1
ATOM 7871 C CA . GLU E 3 75 ? 183.894 182.166 240.620 1.00 164.21 75 GLU E CA 1
ATOM 7872 C C . GLU E 3 75 ? 184.289 181.225 241.750 1.00 164.54 75 GLU E C 1
ATOM 7873 O O . GLU E 3 75 ? 184.631 180.063 241.498 1.00 164.07 75 GLU E O 1
ATOM 7879 N N . ARG E 3 76 ? 184.257 181.704 242.996 1.00 165.75 76 ARG E N 1
ATOM 7880 C CA . ARG E 3 76 ? 184.571 180.838 244.127 1.00 165.89 76 ARG E CA 1
ATOM 7881 C C . ARG E 3 76 ? 183.552 179.713 244.258 1.00 166.14 76 ARG E C 1
ATOM 7882 O O . ARG E 3 76 ? 183.916 178.562 244.527 1.00 165.58 76 ARG E O 1
ATOM 7890 N N . ASN E 3 77 ? 182.267 180.028 244.070 1.00 163.79 77 ASN E N 1
ATOM 7891 C CA . ASN E 3 77 ? 181.237 178.996 244.117 1.00 163.29 77 ASN E CA 1
ATOM 7892 C C . ASN E 3 77 ? 181.441 177.967 243.013 1.00 162.69 77 ASN E C 1
ATOM 7893 O O . ASN E 3 77 ? 181.310 176.758 243.245 1.00 161.65 77 ASN E O 1
ATOM 7898 N N . GLU E 3 78 ? 181.767 178.430 241.804 1.00 160.73 78 GLU E N 1
ATOM 7899 C CA . GLU E 3 78 ? 182.023 177.514 240.698 1.00 160.40 78 GLU E CA 1
ATOM 7900 C C . GLU E 3 78 ? 183.210 176.609 241.003 1.00 160.67 78 GLU E C 1
ATOM 7901 O O . GLU E 3 78 ? 183.157 175.397 240.769 1.00 159.88 78 GLU E O 1
ATOM 7907 N N . SER E 3 79 ? 184.291 177.185 241.534 1.00 162.43 79 SER E N 1
ATOM 7908 C CA . SER E 3 79 ? 185.475 176.392 241.851 1.00 162.40 79 SER E CA 1
ATOM 7909 C C . SER E 3 79 ? 185.176 175.365 242.935 1.00 162.15 79 SER E C 1
ATOM 7910 O O . SER E 3 79 ? 185.628 174.216 242.855 1.00 161.19 79 SER E O 1
ATOM 7913 N N . ASP E 3 80 ? 184.411 175.758 243.957 1.00 163.06 80 ASP E N 1
ATOM 7914 C CA . ASP E 3 80 ? 184.026 174.814 245.000 1.00 162.63 80 ASP E CA 1
ATOM 7915 C C . ASP E 3 80 ? 183.173 173.686 244.434 1.00 162.56 80 ASP E C 1
ATOM 7916 O O . ASP E 3 80 ? 183.341 172.520 244.814 1.00 161.67 80 ASP E O 1
ATOM 7921 N N . PHE E 3 81 ? 182.251 174.012 243.524 1.00 155.44 81 PHE E N 1
ATOM 7922 C CA . PHE E 3 81 ? 181.415 172.978 242.924 1.00 155.08 81 PHE E CA 1
ATOM 7923 C C . PHE E 3 81 ? 182.246 172.007 242.093 1.00 154.84 81 PHE E C 1
ATOM 7924 O O . PHE E 3 81 ? 182.031 170.790 242.150 1.00 154.50 81 PHE E O 1
ATOM 7932 N N . VAL E 3 82 ? 183.196 172.524 241.309 1.00 155.23 82 VAL E N 1
ATOM 7933 C CA . VAL E 3 82 ? 184.057 171.642 240.524 1.00 154.68 82 VAL E CA 1
ATOM 7934 C C . VAL E 3 82 ? 184.910 170.771 241.437 1.00 154.88 82 VAL E C 1
ATOM 7935 O O . VAL E 3 82 ? 185.131 169.588 241.153 1.00 154.29 82 VAL E O 1
ATOM 7939 N N . GLU E 3 83 ? 185.402 171.333 242.543 1.00 154.62 83 GLU E N 1
ATOM 7940 C CA . GLU E 3 83 ? 186.168 170.534 243.495 1.00 154.61 83 GLU E CA 1
ATOM 7941 C C . GLU E 3 83 ? 185.323 169.405 244.072 1.00 154.96 83 GLU E C 1
ATOM 7942 O O . GLU E 3 83 ? 185.775 168.255 244.148 1.00 155.33 83 GLU E O 1
ATOM 7948 N N . ALA E 3 84 ? 184.089 169.715 244.477 1.00 155.58 84 ALA E N 1
ATOM 7949 C CA . ALA E 3 84 ? 183.213 168.691 245.037 1.00 155.52 84 ALA E CA 1
ATOM 7950 C C . ALA E 3 84 ? 182.893 167.612 244.010 1.00 155.52 84 ALA E C 1
ATOM 7951 O O . ALA E 3 84 ? 182.880 166.417 244.335 1.00 154.61 84 ALA E O 1
ATOM 7953 N N . LEU E 3 85 ? 182.627 168.016 242.766 1.00 150.14 85 LEU E N 1
ATOM 7954 C CA . LEU E 3 85 ? 182.359 167.048 241.707 1.00 148.55 85 LEU E CA 1
ATOM 7955 C C . LEU E 3 85 ? 183.574 166.160 241.467 1.00 149.63 85 LEU E C 1
ATOM 7956 O O . LEU E 3 85 ? 183.439 164.952 241.237 1.00 150.03 85 LEU E O 1
ATOM 7961 N N . ASP E 3 86 ? 184.773 166.747 241.514 1.00 151.10 86 ASP E N 1
ATOM 7962 C CA . ASP E 3 86 ? 185.993 165.959 241.373 1.00 151.13 86 ASP E CA 1
ATOM 7963 C C . ASP E 3 86 ? 186.123 164.929 242.488 1.00 150.88 86 ASP E C 1
ATOM 7964 O O . ASP E 3 86 ? 186.442 163.763 242.228 1.00 150.17 86 ASP E O 1
ATOM 7969 N N . LYS E 3 87 ? 185.882 165.339 243.737 1.00 148.30 87 LYS E N 1
ATOM 7970 C CA . LYS E 3 87 ? 185.977 164.389 244.845 1.00 148.20 87 LYS E CA 1
ATOM 7971 C C . LYS E 3 87 ? 184.966 163.259 244.688 1.00 148.35 87 LYS E C 1
ATOM 7972 O O . LYS E 3 87 ? 185.293 162.083 244.901 1.00 147.63 87 LYS E O 1
ATOM 7978 N N . GLU E 3 88 ? 183.730 163.597 244.313 1.00 146.53 88 GLU E N 1
ATOM 7979 C CA . GLU E 3 88 ? 182.700 162.571 244.172 1.00 145.74 88 GLU E CA 1
ATOM 7980 C C . GLU E 3 88 ? 183.041 161.597 243.049 1.00 145.07 88 GLU E C 1
ATOM 7981 O O . GLU E 3 88 ? 182.948 160.374 243.226 1.00 145.35 88 GLU E O 1
ATOM 7987 N N . LEU E 3 89 ? 183.447 162.120 241.887 1.00 144.19 89 LEU E N 1
ATOM 7988 C CA . LEU E 3 89 ? 183.867 161.258 240.787 1.00 144.53 89 LEU E CA 1
ATOM 7989 C C . LEU E 3 89 ? 185.003 160.343 241.215 1.00 144.62 89 LEU E C 1
ATOM 7990 O O . LEU E 3 89 ? 184.960 159.127 240.983 1.00 142.73 89 LEU E O 1
ATOM 7995 N N . GLU E 3 90 ? 186.027 160.914 241.856 1.00 147.64 90 GLU E N 1
ATOM 7996 C CA . GLU E 3 90 ? 187.184 160.128 242.260 1.00 147.06 90 GLU E CA 1
ATOM 7997 C C . GLU E 3 90 ? 186.767 158.991 243.179 1.00 147.12 90 GLU E C 1
ATOM 7998 O O . GLU E 3 90 ? 187.093 157.828 242.928 1.00 147.44 90 GLU E O 1
ATOM 8004 N N . LYS E 3 91 ? 185.997 159.305 244.224 1.00 146.36 91 LYS E N 1
ATOM 8005 C CA . LYS E 3 91 ? 185.600 158.283 245.189 1.00 146.66 91 LYS E CA 1
ATOM 8006 C C . LYS E 3 91 ? 184.773 157.182 244.529 1.00 146.87 91 LYS E C 1
ATOM 8007 O O . LYS E 3 91 ? 185.102 155.990 244.632 1.00 145.80 91 LYS E O 1
ATOM 8013 N N . VAL E 3 92 ? 183.702 157.566 243.826 1.00 146.46 92 VAL E N 1
ATOM 8014 C CA . VAL E 3 92 ? 182.782 156.567 243.286 1.00 145.82 92 VAL E CA 1
ATOM 8015 C C . VAL E 3 92 ? 183.484 155.683 242.263 1.00 145.95 92 VAL E C 1
ATOM 8016 O O . VAL E 3 92 ? 183.394 154.449 242.319 1.00 145.15 92 VAL E O 1
ATOM 8020 N N . TYR E 3 93 ? 184.200 156.290 241.315 1.00 146.39 93 TYR E N 1
ATOM 8021 C CA . TYR E 3 93 ? 184.774 155.464 240.262 1.00 146.11 93 TYR E CA 1
ATOM 8022 C C . TYR E 3 93 ? 186.021 154.725 240.729 1.00 146.88 93 TYR E C 1
ATOM 8023 O O . TYR E 3 93 ? 186.333 153.660 240.187 1.00 147.56 93 TYR E O 1
ATOM 8032 N N . THR E 3 94 ? 186.721 155.231 241.750 1.00 149.61 94 THR E N 1
ATOM 8033 C CA . THR E 3 94 ? 187.786 154.448 242.360 1.00 148.97 94 THR E CA 1
ATOM 8034 C C . THR E 3 94 ? 187.229 153.190 243.007 1.00 149.15 94 THR E C 1
ATOM 8035 O O . THR E 3 94 ? 187.793 152.102 242.848 1.00 148.93 94 THR E O 1
ATOM 8039 N N . PHE E 3 95 ? 186.110 153.315 243.727 1.00 148.20 95 PHE E N 1
ATOM 8040 C CA . PHE E 3 95 ? 185.450 152.133 244.278 1.00 148.20 95 PHE E CA 1
ATOM 8041 C C . PHE E 3 95 ? 185.054 151.176 243.156 1.00 148.46 95 PHE E C 1
ATOM 8042 O O . PHE E 3 95 ? 185.307 149.963 243.232 1.00 147.40 95 PHE E O 1
ATOM 8050 N N . GLN E 3 96 ? 184.435 151.708 242.100 1.00 147.55 96 GLN E N 1
ATOM 8051 C CA . GLN E 3 96 ? 183.955 150.847 241.025 1.00 146.60 96 GLN E CA 1
ATOM 8052 C C . GLN E 3 96 ? 185.103 150.081 240.380 1.00 146.47 96 GLN E C 1
ATOM 8053 O O . GLN E 3 96 ? 185.015 148.862 240.195 1.00 146.77 96 GLN E O 1
ATOM 8059 N N . ILE E 3 97 ? 186.203 150.770 240.068 1.00 154.01 97 ILE E N 1
ATOM 8060 C CA . ILE E 3 97 ? 187.346 150.112 239.443 1.00 154.91 97 ILE E CA 1
ATOM 8061 C C . ILE E 3 97 ? 188.001 149.132 240.409 1.00 155.33 97 ILE E C 1
ATOM 8062 O O . ILE E 3 97 ? 188.444 148.049 240.006 1.00 154.38 97 ILE E O 1
ATOM 8067 N N . SER E 3 98 ? 188.069 149.483 241.697 1.00 159.17 98 SER E N 1
ATOM 8068 C CA . SER E 3 98 ? 188.699 148.602 242.673 1.00 158.67 98 SER E CA 1
ATOM 8069 C C . SER E 3 98 ? 187.960 147.275 242.769 1.00 158.92 98 SER E C 1
ATOM 8070 O O . SER E 3 98 ? 188.573 146.203 242.698 1.00 158.48 98 SER E O 1
ATOM 8073 N N . LYS E 3 99 ? 186.634 147.323 242.912 1.00 155.46 99 LYS E N 1
ATOM 8074 C CA . LYS E 3 99 ? 185.886 146.070 242.985 1.00 155.00 99 LYS E CA 1
ATOM 8075 C C . LYS E 3 99 ? 185.837 145.356 241.640 1.00 155.34 99 LYS E C 1
ATOM 8076 O O . LYS E 3 99 ? 185.813 144.121 241.603 1.00 155.48 99 LYS E O 1
ATOM 8082 N N . TYR E 3 100 ? 185.823 146.103 240.533 1.00 153.41 100 TYR E N 1
ATOM 8083 C CA . TYR E 3 100 ? 185.923 145.488 239.216 1.00 153.14 100 TYR E CA 1
ATOM 8084 C C . TYR E 3 100 ? 187.180 144.633 239.114 1.00 154.24 100 TYR E C 1
ATOM 8085 O O . TYR E 3 100 ? 187.122 143.456 238.739 1.00 154.19 100 TYR E O 1
ATOM 8094 N N . ASN E 3 101 ? 188.325 145.202 239.498 1.00 156.81 101 ASN E N 1
ATOM 8095 C CA . ASN E 3 101 ? 189.579 144.462 239.442 1.00 156.56 101 ASN E CA 1
ATOM 8096 C C . ASN E 3 101 ? 189.625 143.337 240.469 1.00 156.80 101 ASN E C 1
ATOM 8097 O O . ASN E 3 101 ? 190.204 142.282 240.196 1.00 156.84 101 ASN E O 1
ATOM 8102 N N . ALA E 3 102 ? 189.028 143.532 241.648 1.00 162.41 102 ALA E N 1
ATOM 8103 C CA . ALA E 3 102 ? 189.019 142.468 242.648 1.00 162.82 102 ALA E CA 1
ATOM 8104 C C . ALA E 3 102 ? 188.228 141.258 242.163 1.00 162.53 102 ALA E C 1
ATOM 8105 O O . ALA E 3 102 ? 188.675 140.111 242.302 1.00 162.32 102 ALA E O 1
ATOM 8107 N N . VAL E 3 103 ? 187.051 141.491 241.582 1.00 161.11 103 VAL E N 1
ATOM 8108 C CA . VAL E 3 103 ? 186.251 140.379 241.081 1.00 161.35 103 VAL E CA 1
ATOM 8109 C C . VAL E 3 103 ? 186.907 139.774 239.844 1.00 161.02 103 VAL E C 1
ATOM 8110 O O . VAL E 3 103 ? 186.791 138.569 239.588 1.00 160.98 103 VAL E O 1
ATOM 8114 N N . LEU E 3 104 ? 187.623 140.593 239.066 1.00 158.29 104 LEU E N 1
ATOM 8115 C CA . LEU E 3 104 ? 188.414 140.048 237.966 1.00 158.69 104 LEU E CA 1
ATOM 8116 C C . LEU E 3 104 ? 189.503 139.114 238.481 1.00 158.87 104 LEU E C 1
ATOM 8117 O O . LEU E 3 104 ? 189.763 138.063 237.884 1.00 159.27 104 LEU E O 1
ATOM 8122 N N . ARG E 3 105 ? 190.157 139.484 239.584 1.00 157.66 105 ARG E N 1
ATOM 8123 C CA . ARG E 3 105 ? 191.153 138.603 240.190 1.00 157.82 105 ARG E CA 1
ATOM 8124 C C . ARG E 3 105 ? 190.512 137.320 240.705 1.00 158.06 105 ARG E C 1
ATOM 8125 O O . ARG E 3 105 ? 191.098 136.237 240.590 1.00 157.84 105 ARG E O 1
ATOM 8133 N N . LYS E 3 106 ? 189.317 137.427 241.289 1.00 161.47 106 LYS E N 1
ATOM 8134 C CA . LYS E 3 106 ? 188.603 136.229 241.724 1.00 161.16 106 LYS E CA 1
ATOM 8135 C C . LYS E 3 106 ? 188.300 135.313 240.543 1.00 160.98 106 LYS E C 1
ATOM 8136 O O . LYS E 3 106 ? 188.474 134.090 240.629 1.00 160.99 106 LYS E O 1
ATOM 8142 N N . LEU E 3 107 ? 187.858 135.888 239.423 1.00 162.58 107 LEU E N 1
ATOM 8143 C CA . LEU E 3 107 ? 187.592 135.082 238.237 1.00 162.88 107 LEU E CA 1
ATOM 8144 C C . LEU E 3 107 ? 188.868 134.486 237.658 1.00 163.54 107 LEU E C 1
ATOM 8145 O O . LEU E 3 107 ? 188.838 133.379 237.116 1.00 164.29 107 LEU E O 1
ATOM 8150 N N . ASP E 3 108 ? 189.990 135.200 237.748 1.00 163.36 108 ASP E N 1
ATOM 8151 C CA . ASP E 3 108 ? 191.261 134.632 237.307 1.00 163.24 108 ASP E CA 1
ATOM 8152 C C . ASP E 3 108 ? 191.667 133.450 238.181 1.00 163.22 108 ASP E C 1
ATOM 8153 O O . ASP E 3 108 ? 192.161 132.433 237.676 1.00 162.73 108 ASP E O 1
ATOM 8158 N N . ASP E 3 109 ? 191.472 133.573 239.495 1.00 166.21 109 ASP E N 1
ATOM 8159 C CA . ASP E 3 109 ? 191.751 132.460 240.397 1.00 166.20 109 ASP E CA 1
ATOM 8160 C C . ASP E 3 109 ? 190.817 131.288 240.124 1.00 166.30 109 ASP E C 1
ATOM 8161 O O . ASP E 3 109 ? 191.175 130.128 240.361 1.00 166.39 109 ASP E O 1
ATOM 8166 N N . LEU E 3 110 ? 189.601 131.573 239.660 1.00 169.47 110 LEU E N 1
ATOM 8167 C CA . LEU E 3 110 ? 188.683 130.493 239.311 1.00 169.39 110 LEU E CA 1
ATOM 8168 C C . LEU E 3 110 ? 189.047 129.862 237.967 1.00 169.62 110 LEU E C 1
ATOM 8169 O O . LEU E 3 110 ? 188.816 128.666 237.754 1.00 169.12 110 LEU E O 1
ATOM 8174 N N . GLU E 3 111 ? 189.612 130.651 237.047 1.00 169.95 111 GLU E N 1
ATOM 8175 C CA . GLU E 3 111 ? 189.983 130.137 235.732 1.00 169.83 111 GLU E CA 1
ATOM 8176 C C . GLU E 3 111 ? 191.344 129.459 235.710 1.00 169.55 111 GLU E C 1
ATOM 8177 O O . GLU E 3 111 ? 191.648 128.757 234.741 1.00 169.47 111 GLU E O 1
ATOM 8183 N N . GLU E 3 112 ? 192.182 129.665 236.729 1.00 168.52 112 GLU E N 1
ATOM 8184 C CA . GLU E 3 112 ? 193.478 128.992 236.718 1.00 168.79 112 GLU E CA 1
ATOM 8185 C C . GLU E 3 112 ? 193.314 127.480 236.732 1.00 169.22 112 GLU E C 1
ATOM 8186 O O . GLU E 3 112 ? 194.254 126.757 236.384 1.00 168.60 112 GLU E O 1
ATOM 8192 N N . ASN E 3 113 ? 192.136 126.992 237.113 1.00 170.77 113 ASN E N 1
ATOM 8193 C CA . ASN E 3 113 ? 191.809 125.576 237.088 1.00 170.30 113 ASN E CA 1
ATOM 8194 C C . ASN E 3 113 ? 191.178 125.135 235.770 1.00 169.94 113 ASN E C 1
ATOM 8195 O O . ASN E 3 113 ? 190.790 123.970 235.646 1.00 169.62 113 ASN E O 1
ATOM 8200 N N . THR E 3 114 ? 191.057 126.033 234.790 1.00 170.01 114 THR E N 1
ATOM 8201 C CA . THR E 3 114 ? 190.523 125.682 233.480 1.00 170.25 114 THR E CA 1
ATOM 8202 C C . THR E 3 114 ? 191.575 125.051 232.574 1.00 170.38 114 THR E C 1
ATOM 8203 O O . THR E 3 114 ? 191.359 124.947 231.361 1.00 169.97 114 THR E O 1
ATOM 8207 N N . LYS E 3 115 ? 192.701 124.630 233.141 1.00 171.35 115 LYS E N 1
ATOM 8208 C CA . LYS E 3 115 ? 193.767 123.967 232.406 1.00 171.07 115 LYS E CA 1
ATOM 8209 C C . LYS E 3 115 ? 194.292 122.834 233.276 1.00 171.10 115 LYS E C 1
ATOM 8210 O O . LYS E 3 115 ? 193.823 122.626 234.399 1.00 170.45 115 LYS E O 1
ATOM 8216 N N . SER E 3 116 ? 195.273 122.096 232.751 1.00 168.91 116 SER E N 1
ATOM 8217 C CA . SER E 3 116 ? 195.901 120.993 233.480 1.00 168.62 116 SER E CA 1
ATOM 8218 C C . SER E 3 116 ? 194.851 119.954 233.889 1.00 169.01 116 SER E C 1
ATOM 8219 O O . SER E 3 116 ? 194.511 119.795 235.061 1.00 169.00 116 SER E O 1
ATOM 8222 N N . ALA E 3 117 ? 194.336 119.265 232.865 1.00 170.64 117 ALA E N 1
ATOM 8223 C CA . ALA E 3 117 ? 193.200 118.349 232.959 1.00 170.40 117 ALA E CA 1
ATOM 8224 C C . ALA E 3 117 ? 193.174 117.526 234.243 1.00 170.65 117 ALA E C 1
ATOM 8225 O O . ALA E 3 117 ? 192.096 117.242 234.777 1.00 170.47 117 ALA E O 1
ATOM 8227 N N . GLU E 3 118 ? 194.347 117.118 234.734 1.00 167.48 118 GLU E N 1
ATOM 8228 C CA . GLU E 3 118 ? 194.413 116.447 236.028 1.00 167.43 118 GLU E CA 1
ATOM 8229 C C . GLU E 3 118 ? 193.828 117.325 237.129 1.00 167.64 118 GLU E C 1
ATOM 8230 O O . GLU E 3 118 ? 193.061 116.854 237.976 1.00 167.49 118 GLU E O 1
ATOM 8236 N N . LYS E 3 119 ? 194.182 118.614 237.131 1.00 165.65 119 LYS E N 1
ATOM 8237 C CA . LYS E 3 119 ? 193.594 119.540 238.094 1.00 165.59 119 LYS E CA 1
ATOM 8238 C C . LYS E 3 119 ? 192.122 119.797 237.799 1.00 165.24 119 LYS E C 1
ATOM 8239 O O . LYS E 3 119 ? 191.343 120.059 238.723 1.00 164.75 119 LYS E O 1
ATOM 8245 N N . ILE E 3 120 ? 191.725 119.738 236.524 1.00 166.24 120 ILE E N 1
ATOM 8246 C CA . ILE E 3 120 ? 190.319 119.914 236.171 1.00 166.51 120 ILE E CA 1
ATOM 8247 C C . ILE E 3 120 ? 189.474 118.809 236.789 1.00 166.66 120 ILE E C 1
ATOM 8248 O O . ILE E 3 120 ? 188.392 119.061 237.334 1.00 166.19 120 ILE E O 1
ATOM 8253 N N . GLN E 3 121 ? 189.958 117.566 236.719 1.00 168.49 121 GLN E N 1
ATOM 8254 C CA . GLN E 3 121 ? 189.218 116.448 237.296 1.00 168.29 121 GLN E CA 1
ATOM 8255 C C . GLN E 3 121 ? 189.154 116.537 238.815 1.00 168.48 121 GLN E C 1
ATOM 8256 O O . GLN E 3 121 ? 188.280 115.921 239.436 1.00 167.94 121 GLN E O 1
ATOM 8262 N N . LYS E 3 122 ? 190.064 117.291 239.428 1.00 171.91 122 LYS E N 1
ATOM 8263 C CA . LYS E 3 122 ? 190.104 117.459 240.874 1.00 171.56 122 LYS E CA 1
ATOM 8264 C C . LYS E 3 122 ? 189.348 118.695 241.348 1.00 171.77 122 LYS E C 1
ATOM 8265 O O . LYS E 3 122 ? 189.406 119.024 242.537 1.00 171.30 122 LYS E O 1
ATOM 8271 N N . ILE E 3 123 ? 188.648 119.387 240.446 1.00 170.69 123 ILE E N 1
ATOM 8272 C CA . ILE E 3 123 ? 187.928 120.595 240.827 1.00 170.20 123 ILE E CA 1
ATOM 8273 C C . ILE E 3 123 ? 186.764 120.241 241.742 1.00 170.43 123 ILE E C 1
ATOM 8274 O O . ILE E 3 123 ? 185.969 119.337 241.453 1.00 169.92 123 ILE E O 1
ATOM 8279 N N . ASN E 3 124 ? 186.663 120.957 242.860 1.00 170.21 124 ASN E N 1
ATOM 8280 C CA . ASN E 3 124 ? 185.557 120.793 243.797 1.00 169.92 124 ASN E CA 1
ATOM 8281 C C . ASN E 3 124 ? 184.373 121.601 243.277 1.00 170.23 124 ASN E C 1
ATOM 8282 O O . ASN E 3 124 ? 184.459 122.826 243.141 1.00 170.06 124 ASN E O 1
ATOM 8287 N N . SER E 3 125 ? 183.268 120.911 242.982 1.00 174.20 125 SER E N 1
ATOM 8288 C CA . SER E 3 125 ? 182.108 121.579 242.400 1.00 174.19 125 SER E CA 1
ATOM 8289 C C . SER E 3 125 ? 181.492 122.589 243.358 1.00 174.13 125 SER E C 1
ATOM 8290 O O . SER E 3 125 ? 181.044 123.657 242.926 1.00 173.90 125 SER E O 1
ATOM 8293 N N . GLU E 3 126 ? 181.447 122.269 244.654 1.00 172.96 126 GLU E N 1
ATOM 8294 C CA . GLU E 3 126 ? 180.834 123.175 245.621 1.00 172.84 126 GLU E CA 1
ATOM 8295 C C . GLU E 3 126 ? 181.590 124.495 245.706 1.00 172.44 126 GLU E C 1
ATOM 8296 O O . GLU E 3 126 ? 180.976 125.568 245.764 1.00 172.65 126 GLU E O 1
ATOM 8302 N N . GLN E 3 127 ? 182.923 124.436 245.721 1.00 166.14 127 GLN E N 1
ATOM 8303 C CA . GLN E 3 127 ? 183.721 125.655 245.795 1.00 166.03 127 GLN E CA 1
ATOM 8304 C C . GLN E 3 127 ? 183.491 126.535 244.574 1.00 166.47 127 GLN E C 1
ATOM 8305 O O . GLN E 3 127 ? 183.314 127.753 244.695 1.00 165.58 127 GLN E O 1
ATOM 8311 N N . PHE E 3 128 ? 183.488 125.930 243.384 1.00 169.48 128 PHE E N 1
ATOM 8312 C CA . PHE E 3 128 ? 183.259 126.698 242.164 1.00 169.14 128 PHE E CA 1
ATOM 8313 C C . PHE E 3 128 ? 181.857 127.291 242.142 1.00 168.76 128 PHE E C 1
ATOM 8314 O O . PHE E 3 128 ? 181.670 128.440 241.727 1.00 168.27 128 PHE E O 1
ATOM 8322 N N . LYS E 3 129 ? 180.858 126.523 242.582 1.00 169.90 129 LYS E N 1
ATOM 8323 C CA . LYS E 3 129 ? 179.491 127.032 242.616 1.00 169.89 129 LYS E CA 1
ATOM 8324 C C . LYS E 3 129 ? 179.372 128.220 243.562 1.00 169.75 129 LYS E C 1
ATOM 8325 O O . LYS E 3 129 ? 178.753 129.235 243.225 1.00 169.61 129 LYS E O 1
ATOM 8331 N N . ASN E 3 130 ? 179.967 128.113 244.753 1.00 172.07 130 ASN E N 1
ATOM 8332 C CA . ASN E 3 130 ? 179.905 129.214 245.709 1.00 172.15 130 ASN E CA 1
ATOM 8333 C C . ASN E 3 130 ? 180.645 130.441 245.190 1.00 172.12 130 ASN E C 1
ATOM 8334 O O . ASN E 3 130 ? 180.172 131.575 245.346 1.00 171.80 130 ASN E O 1
ATOM 8339 N N . THR E 3 131 ? 181.813 130.235 244.575 1.00 172.73 131 THR E N 1
ATOM 8340 C CA . THR E 3 131 ? 182.570 131.355 244.028 1.00 173.12 131 THR E CA 1
ATOM 8341 C C . THR E 3 131 ? 181.793 132.048 242.917 1.00 172.87 131 THR E C 1
ATOM 8342 O O . THR E 3 131 ? 181.733 133.280 242.862 1.00 171.71 131 THR E O 1
ATOM 8346 N N . LEU E 3 132 ? 181.177 131.267 242.025 1.00 168.50 132 LEU E N 1
ATOM 8347 C CA . LEU E 3 132 ? 180.388 131.854 240.949 1.00 167.33 132 LEU E CA 1
ATOM 8348 C C . LEU E 3 132 ? 179.166 132.583 241.492 1.00 167.05 132 LEU E C 1
ATOM 8349 O O . LEU E 3 132 ? 178.804 133.649 240.986 1.00 167.01 132 LEU E O 1
ATOM 8354 N N . GLU E 3 133 ? 178.518 132.025 242.519 1.00 164.53 133 GLU E N 1
ATOM 8355 C CA . GLU E 3 133 ? 177.384 132.702 243.142 1.00 164.51 133 GLU E CA 1
ATOM 8356 C C . GLU E 3 133 ? 177.795 134.050 243.718 1.00 164.71 133 GLU E C 1
ATOM 8357 O O . GLU E 3 133 ? 177.145 135.074 243.466 1.00 164.75 133 GLU E O 1
ATOM 8363 N N . GLU E 3 134 ? 178.871 134.065 244.507 1.00 165.16 134 GLU E N 1
ATOM 8364 C CA . GLU E 3 134 ? 179.329 135.320 245.091 1.00 165.30 134 GLU E CA 1
ATOM 8365 C C . GLU E 3 134 ? 179.729 136.308 244.005 1.00 165.74 134 GLU E C 1
ATOM 8366 O O . GLU E 3 134 ? 179.429 137.503 244.101 1.00 165.12 134 GLU E O 1
ATOM 8372 N N . CYS E 3 135 ? 180.381 135.818 242.947 1.00 161.80 135 CYS E N 1
ATOM 8373 C CA . CYS E 3 135 ? 180.822 136.697 241.871 1.00 161.43 135 CYS E CA 1
ATOM 8374 C C . CYS E 3 135 ? 179.641 137.308 241.127 1.00 161.69 135 CYS E C 1
ATOM 8375 O O . CYS E 3 135 ? 179.660 138.498 240.801 1.00 161.82 135 CYS E O 1
ATOM 8378 N N . LEU E 3 136 ? 178.599 136.518 240.850 1.00 161.89 136 LEU E N 1
ATOM 8379 C CA . LEU E 3 136 ? 177.461 137.065 240.115 1.00 161.59 136 LEU E CA 1
ATOM 8380 C C . LEU E 3 136 ? 176.648 138.016 240.984 1.00 161.61 136 LEU E C 1
ATOM 8381 O O . LEU E 3 136 ? 176.157 139.043 240.496 1.00 161.64 136 LEU E O 1
ATOM 8386 N N . ASP E 3 137 ? 176.510 137.707 242.277 1.00 159.39 137 ASP E N 1
ATOM 8387 C CA . ASP E 3 137 ? 175.850 138.648 243.175 1.00 159.74 137 ASP E CA 1
ATOM 8388 C C . ASP E 3 137 ? 176.619 139.960 243.247 1.00 159.41 137 ASP E C 1
ATOM 8389 O O . ASP E 3 137 ? 176.024 141.044 243.189 1.00 158.86 137 ASP E O 1
ATOM 8394 N N . GLU E 3 138 ? 177.947 139.882 243.355 1.00 158.10 138 GLU E N 1
ATOM 8395 C CA . GLU E 3 138 ? 178.754 141.094 243.409 1.00 158.32 138 GLU E CA 1
ATOM 8396 C C . GLU E 3 138 ? 178.680 141.867 242.100 1.00 158.15 138 GLU E C 1
ATOM 8397 O O . GLU E 3 138 ? 178.656 143.102 242.103 1.00 158.19 138 GLU E O 1
ATOM 8403 N N . ALA E 3 139 ? 178.655 141.160 240.969 1.00 157.99 139 ALA E N 1
ATOM 8404 C CA . ALA E 3 139 ? 178.532 141.829 239.680 1.00 158.04 139 ALA E CA 1
ATOM 8405 C C . ALA E 3 139 ? 177.205 142.566 239.568 1.00 158.39 139 ALA E C 1
ATOM 8406 O O . ALA E 3 139 ? 177.157 143.699 239.078 1.00 157.63 139 ALA E O 1
ATOM 8408 N N . GLN E 3 140 ? 176.115 141.942 240.021 1.00 154.54 140 GLN E N 1
ATOM 8409 C CA . GLN E 3 140 ? 174.822 142.621 240.001 1.00 153.18 140 GLN E CA 1
ATOM 8410 C C . GLN E 3 140 ? 174.822 143.838 240.920 1.00 153.26 140 GLN E C 1
ATOM 8411 O O . GLN E 3 140 ? 174.286 144.899 240.565 1.00 153.38 140 GLN E O 1
ATOM 8417 N N . ARG E 3 141 ? 175.422 143.706 242.107 1.00 152.10 141 ARG E N 1
ATOM 8418 C CA . ARG E 3 141 ? 175.504 144.844 243.018 1.00 152.22 141 ARG E CA 1
ATOM 8419 C C . ARG E 3 141 ? 176.304 145.984 242.403 1.00 151.39 141 ARG E C 1
ATOM 8420 O O . ARG E 3 141 ? 175.920 147.153 242.515 1.00 151.11 141 ARG E O 1
ATOM 8428 N N . LEU E 3 142 ? 177.421 145.662 241.748 1.00 147.56 142 LEU E N 1
ATOM 8429 C CA . LEU E 3 142 ? 178.225 146.689 241.093 1.00 147.97 142 LEU E CA 1
ATOM 8430 C C . LEU E 3 142 ? 177.470 147.327 239.936 1.00 147.68 142 LEU E C 1
ATOM 8431 O O . LEU E 3 142 ? 177.600 148.531 239.689 1.00 147.63 142 LEU E O 1
ATOM 8436 N N . ASP E 3 143 ? 176.688 146.533 239.203 1.00 138.47 143 ASP E N 1
ATOM 8437 C CA . ASP E 3 143 ? 175.896 147.082 238.109 1.00 138.09 143 ASP E CA 1
ATOM 8438 C C . ASP E 3 143 ? 174.878 148.088 238.627 1.00 138.45 143 ASP E C 1
ATOM 8439 O O . ASP E 3 143 ? 174.709 149.170 238.054 1.00 136.14 143 ASP E O 1
ATOM 8444 N N . ASN E 3 144 ? 174.197 147.754 239.725 1.00 137.26 144 ASN E N 1
ATOM 8445 C CA . ASN E 3 144 ? 173.263 148.709 240.321 1.00 135.35 144 ASN E CA 1
ATOM 8446 C C . ASN E 3 144 ? 173.992 149.943 240.844 1.00 134.50 144 ASN E C 1
ATOM 8447 O O . ASN E 3 144 ? 173.536 151.079 240.645 1.00 135.15 144 ASN E O 1
ATOM 8452 N N . PHE E 3 145 ? 175.122 149.733 241.523 1.00 133.99 145 PHE E N 1
ATOM 8453 C CA . PHE E 3 145 ? 175.949 150.837 241.997 1.00 134.07 145 PHE E CA 1
ATOM 8454 C C . PHE E 3 145 ? 176.251 151.810 240.868 1.00 133.04 145 PHE E C 1
ATOM 8455 O O . PHE E 3 145 ? 175.969 153.015 240.968 1.00 131.53 145 PHE E O 1
ATOM 8463 N N . ASP E 3 146 ? 176.762 151.284 239.757 1.00 120.78 146 ASP E N 1
ATOM 8464 C CA . ASP E 3 146 ? 177.108 152.122 238.621 1.00 121.46 146 ASP E CA 1
ATOM 8465 C C . ASP E 3 146 ? 175.868 152.782 238.032 1.00 121.53 146 ASP E C 1
ATOM 8466 O O . ASP E 3 146 ? 175.912 153.952 237.649 1.00 120.95 146 ASP E O 1
ATOM 8471 N N . ARG E 3 147 ? 174.744 152.064 237.978 1.00 104.62 147 ARG E N 1
ATOM 8472 C CA . ARG E 3 147 ? 173.554 152.624 237.343 1.00 102.69 147 ARG E CA 1
ATOM 8473 C C . ARG E 3 147 ? 173.024 153.835 238.105 1.00 100.98 147 ARG E C 1
ATOM 8474 O O . ARG E 3 147 ? 172.868 154.920 237.527 1.00 100.31 147 ARG E O 1
ATOM 8482 N N . LEU E 3 148 ? 172.751 153.684 239.408 1.00 115.24 148 LEU E N 1
ATOM 8483 C CA . LEU E 3 148 ? 172.238 154.842 240.145 1.00 114.64 148 LEU E CA 1
ATOM 8484 C C . LEU E 3 148 ? 173.273 155.958 240.243 1.00 116.57 148 LEU E C 1
ATOM 8485 O O . LEU E 3 148 ? 172.925 157.141 240.130 1.00 117.65 148 LEU E O 1
ATOM 8490 N N . ASN E 3 149 ? 174.548 155.621 240.468 1.00 121.46 149 ASN E N 1
ATOM 8491 C CA . ASN E 3 149 ? 175.534 156.690 240.584 1.00 121.69 149 ASN E CA 1
ATOM 8492 C C . ASN E 3 149 ? 175.709 157.435 239.264 1.00 121.15 149 ASN E C 1
ATOM 8493 O O . ASN E 3 149 ? 175.829 158.664 239.254 1.00 119.62 149 ASN E O 1
ATOM 8498 N N . PHE E 3 150 ? 175.714 156.717 238.140 1.00 108.71 150 PHE E N 1
ATOM 8499 C CA . PHE E 3 150 ? 175.791 157.363 236.836 1.00 105.91 150 PHE E CA 1
ATOM 8500 C C . PHE E 3 150 ? 174.577 158.246 236.589 1.00 107.49 150 PHE E C 1
ATOM 8501 O O . PHE E 3 150 ? 174.707 159.357 236.061 1.00 107.95 150 PHE E O 1
ATOM 8509 N N . THR E 3 151 ? 173.386 157.768 236.961 1.00 113.10 151 THR E N 1
ATOM 8510 C CA . THR E 3 151 ? 172.190 158.592 236.827 1.00 108.66 151 THR E CA 1
ATOM 8511 C C . THR E 3 151 ? 172.328 159.881 237.626 1.00 111.02 151 THR E C 1
ATOM 8512 O O . THR E 3 151 ? 172.022 160.972 237.129 1.00 113.52 151 THR E O 1
ATOM 8516 N N . GLY E 3 152 ? 172.810 159.773 238.866 1.00 117.98 152 GLY E N 1
ATOM 8517 C CA . GLY E 3 152 ? 172.975 160.958 239.693 1.00 118.22 152 GLY E CA 1
ATOM 8518 C C . GLY E 3 152 ? 173.984 161.939 239.130 1.00 118.86 152 GLY E C 1
ATOM 8519 O O . GLY E 3 152 ? 173.742 163.150 239.106 1.00 119.53 152 GLY E O 1
ATOM 8520 N N . PHE E 3 153 ? 175.135 161.434 238.674 1.00 121.73 153 PHE E N 1
ATOM 8521 C CA . PHE E 3 153 ? 176.148 162.324 238.113 1.00 121.30 153 PHE E CA 1
ATOM 8522 C C . PHE E 3 153 ? 175.653 163.000 236.841 1.00 120.17 153 PHE E C 1
ATOM 8523 O O . PHE E 3 153 ? 175.897 164.194 236.635 1.00 122.21 153 PHE E O 1
ATOM 8531 N N . ILE E 3 154 ? 174.958 162.261 235.973 1.00 107.56 154 ILE E N 1
ATOM 8532 C CA . ILE E 3 154 ? 174.427 162.874 234.758 1.00 106.28 154 ILE E CA 1
ATOM 8533 C C . ILE E 3 154 ? 173.399 163.940 235.108 1.00 109.25 154 ILE E C 1
ATOM 8534 O O . ILE E 3 154 ? 173.386 165.029 234.519 1.00 111.03 154 ILE E O 1
ATOM 8539 N N . LYS E 3 155 ? 172.525 163.649 236.077 1.00 113.05 155 LYS E N 1
ATOM 8540 C CA . LYS E 3 155 ? 171.525 164.628 236.489 1.00 111.42 155 LYS E CA 1
ATOM 8541 C C . LYS E 3 155 ? 172.183 165.901 237.005 1.00 113.11 155 LYS E C 1
ATOM 8542 O O . LYS E 3 155 ? 171.798 167.011 236.621 1.00 114.53 155 LYS E O 1
ATOM 8548 N N . ILE E 3 156 ? 173.188 165.760 237.873 1.00 124.27 156 ILE E N 1
ATOM 8549 C CA . ILE E 3 156 ? 173.805 166.945 238.462 1.00 124.08 156 ILE E CA 1
ATOM 8550 C C . ILE E 3 156 ? 174.591 167.723 237.410 1.00 122.55 156 ILE E C 1
ATOM 8551 O O . ILE E 3 156 ? 174.617 168.960 237.430 1.00 122.86 156 ILE E O 1
ATOM 8556 N N . VAL E 3 157 ? 175.224 167.022 236.463 1.00 127.34 157 VAL E N 1
ATOM 8557 C CA . VAL E 3 157 ? 175.961 167.704 235.402 1.00 127.64 157 VAL E CA 1
ATOM 8558 C C . VAL E 3 157 ? 175.008 168.508 234.526 1.00 127.47 157 VAL E C 1
ATOM 8559 O O . VAL E 3 157 ? 175.257 169.680 234.214 1.00 129.48 157 VAL E O 1
ATOM 8563 N N . LYS E 3 158 ? 173.894 167.890 234.122 1.00 123.84 158 LYS E N 1
ATOM 8564 C CA . LYS E 3 158 ? 172.917 168.600 233.303 1.00 124.44 158 LYS E CA 1
ATOM 8565 C C . LYS E 3 158 ? 172.326 169.784 234.055 1.00 126.42 158 LYS E C 1
ATOM 8566 O O . LYS E 3 158 ? 172.109 170.853 233.472 1.00 126.65 158 LYS E O 1
ATOM 8572 N N . LYS E 3 159 ? 172.064 169.618 235.353 1.00 131.04 159 LYS E N 1
ATOM 8573 C CA . LYS E 3 159 ? 171.517 170.717 236.141 1.00 129.99 159 LYS E CA 1
ATOM 8574 C C . LYS E 3 159 ? 172.501 171.877 236.224 1.00 132.00 159 LYS E C 1
ATOM 8575 O O . LYS E 3 159 ? 172.124 173.038 236.029 1.00 134.70 159 LYS E O 1
ATOM 8581 N N . HIS E 3 160 ? 173.775 171.583 236.499 1.00 134.82 160 HIS E N 1
ATOM 8582 C CA . HIS E 3 160 ? 174.775 172.645 236.564 1.00 134.40 160 HIS E CA 1
ATOM 8583 C C . HIS E 3 160 ? 174.897 173.354 235.224 1.00 134.97 160 HIS E C 1
ATOM 8584 O O . HIS E 3 160 ? 175.031 174.5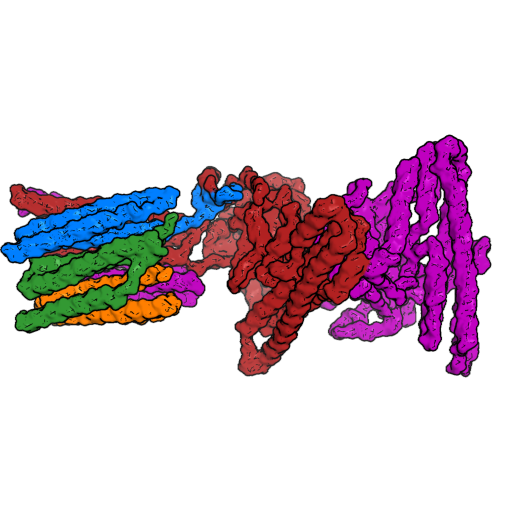82 235.167 1.00 135.23 160 HIS E O 1
ATOM 8591 N N . ASP E 3 161 ? 174.861 172.592 234.129 1.00 135.39 161 ASP E N 1
ATOM 8592 C CA . ASP E 3 161 ? 174.941 173.207 232.809 1.00 135.72 161 ASP E CA 1
ATOM 8593 C C . ASP E 3 161 ? 173.739 174.104 232.546 1.00 135.56 161 ASP E C 1
ATOM 8594 O O . ASP E 3 161 ? 173.876 175.179 231.950 1.00 135.43 161 ASP E O 1
ATOM 8599 N N . LYS E 3 162 ? 172.552 173.681 232.983 1.00 133.37 162 LYS E N 1
ATOM 8600 C CA . LYS E 3 162 ? 171.344 174.445 232.688 1.00 132.09 162 LYS E CA 1
ATOM 8601 C C . LYS E 3 162 ? 171.267 175.724 233.516 1.00 132.52 162 LYS E C 1
ATOM 8602 O O . LYS E 3 162 ? 170.961 176.795 232.977 1.00 132.78 162 LYS E O 1
ATOM 8608 N N . LEU E 3 163 ? 171.543 175.644 234.822 1.00 138.70 163 LEU E N 1
ATOM 8609 C CA . LEU E 3 163 ? 171.400 176.835 235.659 1.00 139.13 163 LEU E CA 1
ATOM 8610 C C . LEU E 3 163 ? 172.531 177.836 235.445 1.00 140.46 163 LEU E C 1
ATOM 8611 O O . LEU E 3 163 ? 172.352 179.028 235.719 1.00 139.97 163 LEU E O 1
ATOM 8616 N N . HIS E 3 164 ? 173.691 177.389 234.968 1.00 146.50 164 HIS E N 1
ATOM 8617 C CA . HIS E 3 164 ? 174.864 178.251 234.809 1.00 145.55 164 HIS E CA 1
ATOM 8618 C C . HIS E 3 164 ? 175.425 178.115 233.398 1.00 146.51 164 HIS E C 1
ATOM 8619 O O . HIS E 3 164 ? 176.441 177.444 233.178 1.00 146.31 164 HIS E O 1
ATOM 8626 N N . PRO E 3 165 ? 174.781 178.746 232.410 1.00 146.62 165 PRO E N 1
ATOM 8627 C CA . PRO E 3 165 ? 175.305 178.680 231.037 1.00 147.22 165 PRO E CA 1
ATOM 8628 C C . PRO E 3 165 ? 176.515 179.570 230.800 1.00 147.70 165 PRO E C 1
ATOM 8629 O O . PRO E 3 165 ? 177.240 179.350 229.822 1.00 146.79 165 PRO E O 1
ATOM 8633 N N . ASN E 3 166 ? 176.751 180.564 231.652 1.00 152.14 166 ASN E N 1
ATOM 8634 C CA . ASN E 3 166 ? 177.853 181.499 231.475 1.00 151.65 166 ASN E CA 1
ATOM 8635 C C . ASN E 3 166 ? 179.159 180.988 232.067 1.00 150.71 166 ASN E C 1
ATOM 8636 O O . ASN E 3 166 ? 180.178 181.684 231.990 1.00 150.42 166 ASN E O 1
ATOM 8641 N N . TYR E 3 167 ? 179.153 179.793 232.636 1.00 152.22 167 TYR E N 1
ATOM 8642 C CA . TYR E 3 167 ? 180.297 179.152 233.262 1.00 152.73 167 TYR E CA 1
ATOM 8643 C C . TYR E 3 167 ? 180.534 177.818 232.570 1.00 154.19 167 TYR E C 1
ATOM 8644 O O . TYR E 3 167 ? 179.605 177.240 231.997 1.00 153.88 167 TYR E O 1
ATOM 8653 N N . PRO E 3 168 ? 181.758 177.291 232.610 1.00 150.66 168 PRO E N 1
ATOM 8654 C CA . PRO E 3 168 ? 182.081 176.167 231.742 1.00 149.03 168 PRO E CA 1
ATOM 8655 C C . PRO E 3 168 ? 181.500 174.804 232.129 1.00 148.72 168 PRO E C 1
ATOM 8656 O O . PRO E 3 168 ? 181.351 174.452 233.303 1.00 148.79 168 PRO E O 1
ATOM 8660 N N . SER E 3 169 ? 181.171 174.028 231.096 1.00 142.37 169 SER E N 1
ATOM 8661 C CA . SER E 3 169 ? 180.406 172.802 231.287 1.00 142.63 169 SER E CA 1
ATOM 8662 C C . SER E 3 169 ? 181.207 171.776 232.081 1.00 142.55 169 SER E C 1
ATOM 8663 O O . SER E 3 169 ? 182.407 171.585 231.857 1.00 142.54 169 SER E O 1
ATOM 8666 N N . VAL E 3 170 ? 180.526 171.106 233.016 1.00 140.37 170 VAL E N 1
ATOM 8667 C CA . VAL E 3 170 ? 181.146 170.078 233.843 1.00 139.00 170 VAL E CA 1
ATOM 8668 C C . VAL E 3 170 ? 180.974 168.686 233.259 1.00 139.92 170 VAL E C 1
ATOM 8669 O O . VAL E 3 170 ? 181.358 167.698 233.902 1.00 141.12 170 VAL E O 1
ATOM 8673 N N . LYS E 3 171 ? 180.396 168.573 232.062 1.00 130.40 171 LYS E N 1
ATOM 8674 C CA . LYS E 3 171 ? 180.288 167.272 231.411 1.00 131.59 171 LYS E CA 1
ATOM 8675 C C . LYS E 3 171 ? 181.660 166.721 231.045 1.00 131.66 171 LYS E C 1
ATOM 8676 O O . LYS E 3 171 ? 181.839 165.500 230.962 1.00 129.41 171 LYS E O 1
ATOM 8682 N N . SER E 3 172 ? 182.641 167.605 230.845 1.00 134.90 172 SER E N 1
ATOM 8683 C CA . SER E 3 172 ? 183.968 167.165 230.426 1.00 133.50 172 SER E CA 1
ATOM 8684 C C . SER E 3 172 ? 184.628 166.281 231.478 1.00 133.85 172 SER E C 1
ATOM 8685 O O . SER E 3 172 ? 185.217 165.248 231.143 1.00 133.89 172 SER E O 1
ATOM 8688 N N . LEU E 3 173 ? 184.554 166.674 232.752 1.00 136.03 173 LEU E N 1
ATOM 8689 C CA . LEU E 3 173 ? 185.169 165.875 233.809 1.00 135.54 173 LEU E CA 1
ATOM 8690 C C . LEU E 3 173 ? 184.489 164.517 233.936 1.00 136.14 173 LEU E C 1
ATOM 8691 O O . LEU E 3 173 ? 185.158 163.483 234.068 1.00 137.10 173 LEU E O 1
ATOM 8696 N N . LEU E 3 174 ? 183.154 164.501 233.894 1.00 133.87 174 LEU E N 1
ATOM 8697 C CA . LEU E 3 174 ? 182.429 163.238 233.952 1.00 132.92 174 LEU E CA 1
ATOM 8698 C C . LEU E 3 174 ? 182.825 162.326 232.802 1.00 133.92 174 LEU E C 1
ATOM 8699 O O . LEU E 3 174 ? 183.081 161.134 233.005 1.00 133.46 174 LEU E O 1
ATOM 8704 N N . GLN E 3 175 ? 182.901 162.873 231.588 1.00 131.94 175 GLN E N 1
ATOM 8705 C CA . GLN E 3 175 ? 183.226 162.047 230.431 1.00 130.59 175 GLN E CA 1
ATOM 8706 C C . GLN E 3 175 ? 184.665 161.552 230.482 1.00 129.94 175 GLN E C 1
ATOM 8707 O O . GLN E 3 175 ? 184.948 160.411 230.101 1.00 129.90 175 GLN E O 1
ATOM 8713 N N . VAL E 3 176 ? 185.594 162.400 230.929 1.00 135.59 176 VAL E N 1
ATOM 8714 C CA . VAL E 3 176 ? 186.985 161.976 231.046 1.00 136.22 176 VAL E CA 1
ATOM 8715 C C . VAL E 3 176 ? 187.110 160.850 232.061 1.00 135.11 176 VAL E C 1
ATOM 8716 O O . VAL E 3 176 ? 187.814 159.859 231.829 1.00 134.36 176 VAL E O 1
ATOM 8720 N N . ARG E 3 177 ? 186.422 160.975 233.199 1.00 139.44 177 ARG E N 1
ATOM 8721 C CA . ARG E 3 177 ? 186.476 159.915 234.200 1.00 140.04 177 ARG E CA 1
ATOM 8722 C C . ARG E 3 177 ? 185.791 158.648 233.700 1.00 140.13 177 ARG E C 1
ATOM 8723 O O . ARG E 3 177 ? 186.173 157.535 234.081 1.00 140.56 177 ARG E O 1
ATOM 8731 N N . LEU E 3 178 ? 184.769 158.794 232.849 1.00 139.20 178 LEU E N 1
ATOM 8732 C CA . LEU E 3 178 ? 184.178 157.628 232.198 1.00 138.88 178 LEU E CA 1
ATOM 8733 C C . LEU E 3 178 ? 185.161 156.957 231.249 1.00 139.77 178 LEU E C 1
ATOM 8734 O O . LEU E 3 178 ? 185.185 155.726 231.148 1.00 138.85 178 LEU E O 1
ATOM 8739 N N . LYS E 3 179 ? 185.964 157.746 230.532 1.00 144.05 179 LYS E N 1
ATOM 8740 C CA . LYS E 3 179 ? 186.972 157.166 229.652 1.00 142.81 179 LYS E CA 1
ATOM 8741 C C . LYS E 3 179 ? 188.047 156.442 230.452 1.00 142.48 179 LYS E C 1
ATOM 8742 O O . LYS E 3 179 ? 188.630 155.463 229.974 1.00 141.98 179 LYS E O 1
ATOM 8748 N N . GLU E 3 180 ? 188.322 156.908 231.671 1.00 146.42 180 GLU E N 1
ATOM 8749 C CA . GLU E 3 180 ? 189.219 156.201 232.583 1.00 145.87 180 GLU E CA 1
ATOM 8750 C C . GLU E 3 180 ? 188.442 155.078 233.277 1.00 146.16 180 GLU E C 1
ATOM 8751 O O . GLU E 3 180 ? 188.150 155.105 234.473 1.00 146.37 180 GLU E O 1
ATOM 8757 N N . LEU E 3 181 ? 188.067 154.089 232.470 1.00 150.61 181 LEU E N 1
ATOM 8758 C CA . LEU E 3 181 ? 187.345 152.912 232.918 1.00 150.29 181 LEU E CA 1
ATOM 8759 C C . LEU E 3 181 ? 187.735 151.725 232.050 1.00 150.94 181 LEU E C 1
ATOM 8760 O O . LEU E 3 181 ? 187.661 151.803 230.817 1.00 150.73 181 LEU E O 1
ATOM 8765 N N . PRO E 3 182 ? 188.156 150.615 232.661 1.00 152.69 182 PRO E N 1
ATOM 8766 C CA . PRO E 3 182 ? 188.515 149.428 231.868 1.00 153.10 182 PRO E CA 1
ATOM 8767 C C . PRO E 3 182 ? 187.320 148.697 231.277 1.00 152.56 182 PRO E C 1
ATOM 8768 O O . PRO E 3 182 ? 187.493 147.584 230.763 1.00 152.51 182 PRO E O 1
ATOM 8772 N N . PHE E 3 183 ? 186.121 149.272 231.339 1.00 147.62 183 PHE E N 1
ATOM 8773 C CA . PHE E 3 183 ? 184.941 148.673 230.737 1.00 147.38 183 PHE E CA 1
ATOM 8774 C C . PHE E 3 183 ? 184.051 149.805 230.242 1.00 147.56 183 PHE E C 1
ATOM 8775 O O . PHE E 3 183 ? 183.716 150.730 230.986 1.00 146.76 183 PHE E O 1
ATOM 8783 N N . ASN E 3 184 ? 183.669 149.723 228.970 1.00 144.47 184 ASN E N 1
ATOM 8784 C CA . ASN E 3 184 ? 182.879 150.762 228.321 1.00 143.47 184 ASN E CA 1
ATOM 8785 C C . ASN E 3 184 ? 181.401 150.546 228.614 1.00 143.53 184 ASN E C 1
ATOM 8786 O O . ASN E 3 184 ? 180.821 149.540 228.196 1.00 144.25 184 ASN E O 1
ATOM 8791 N N . ASN E 3 185 ? 180.796 151.499 229.320 1.00 120.02 185 ASN E N 1
ATOM 8792 C CA . ASN E 3 185 ? 179.387 151.415 229.703 1.00 117.66 185 ASN E CA 1
ATOM 8793 C C . ASN E 3 185 ? 178.503 151.833 228.530 1.00 117.15 185 ASN E C 1
ATOM 8794 O O . ASN E 3 185 ? 178.275 153.018 228.284 1.00 118.73 185 ASN E O 1
ATOM 8799 N N . SER E 3 186 ? 177.993 150.840 227.801 1.00 99.79 186 SER E N 1
ATOM 8800 C CA . SER E 3 186 ? 177.125 151.094 226.659 1.00 100.72 186 SER E CA 1
ATOM 8801 C C . SER E 3 186 ? 175.909 150.175 226.673 1.00 101.03 186 SER E C 1
ATOM 8802 O O . SER E 3 186 ? 175.489 149.680 225.621 1.00 103.29 186 SER E O 1
ATOM 8805 N N . GLU E 3 187 ? 175.347 149.926 227.855 1.00 92.98 187 GLU E N 1
ATOM 8806 C CA . GLU E 3 187 ? 174.137 149.141 228.088 1.00 93.28 187 GLU E CA 1
ATOM 8807 C C . GLU E 3 187 ? 174.294 147.665 227.752 1.00 94.50 187 GLU E C 1
ATOM 8808 O O . GLU E 3 187 ? 173.330 146.911 227.907 1.00 96.06 187 GLU E O 1
ATOM 8814 N N . GLU E 3 188 ? 175.460 147.221 227.296 1.00 105.35 188 GLU E N 1
ATOM 8815 C CA . GLU E 3 188 ? 175.671 145.798 227.086 1.00 105.67 188 GLU E CA 1
ATOM 8816 C C . GLU E 3 188 ? 176.011 145.126 228.409 1.00 106.75 188 GLU E C 1
ATOM 8817 O O . GLU E 3 188 ? 176.432 145.776 229.370 1.00 107.10 188 GLU E O 1
ATOM 8823 N N . TYR E 3 189 ? 175.810 143.813 228.456 1.00 117.84 189 TYR E N 1
ATOM 8824 C CA . TYR E 3 189 ? 176.175 143.053 229.641 1.00 118.39 189 TYR E CA 1
ATOM 8825 C C . TYR E 3 189 ? 177.673 143.167 229.889 1.00 118.82 189 TYR E C 1
ATOM 8826 O O . TYR E 3 189 ? 178.479 143.055 228.961 1.00 119.27 189 TYR E O 1
ATOM 8835 N N . SER E 3 190 ? 178.042 143.401 231.145 1.00 134.91 190 SER E N 1
ATOM 8836 C CA . SER E 3 190 ? 179.444 143.553 231.490 1.00 136.37 190 SER E CA 1
ATOM 8837 C C . SER E 3 190 ? 180.182 142.234 231.262 1.00 138.08 190 SER E C 1
ATOM 8838 O O . SER E 3 190 ? 179.576 141.159 231.311 1.00 138.52 190 SER E O 1
ATOM 8841 N N . PRO E 3 191 ? 181.493 142.284 231.004 1.00 142.50 191 PRO E N 1
ATOM 8842 C CA . PRO E 3 191 ? 182.249 141.032 230.835 1.00 141.87 191 PRO E CA 1
ATOM 8843 C C . PRO E 3 191 ? 182.221 140.148 232.066 1.00 143.18 191 PRO E C 1
ATOM 8844 O O . PRO E 3 191 ? 182.530 138.953 231.961 1.00 143.43 191 PRO E O 1
ATOM 8848 N N . LEU E 3 192 ? 181.862 140.702 233.228 1.00 146.95 192 LEU E N 1
ATOM 8849 C CA . LEU E 3 192 ? 181.672 139.885 234.421 1.00 146.14 192 LEU E CA 1
ATOM 8850 C C . LEU E 3 192 ? 180.686 138.758 234.162 1.00 146.29 192 LEU E C 1
ATOM 8851 O O . LEU E 3 192 ? 180.984 137.588 234.423 1.00 146.62 192 LEU E O 1
ATOM 8856 N N . LEU E 3 193 ? 179.507 139.093 233.638 1.00 146.65 193 LEU E N 1
ATOM 8857 C CA . LEU E 3 193 ? 178.475 138.086 233.430 1.00 146.09 193 LEU E CA 1
ATOM 8858 C C . LEU E 3 193 ? 178.853 137.125 232.312 1.00 146.10 193 LEU E C 1
ATOM 8859 O O . LEU E 3 193 ? 178.502 135.942 232.363 1.00 147.06 193 LEU E O 1
ATOM 8864 N N . TYR E 3 194 ? 179.572 137.608 231.296 1.00 143.98 194 TYR E N 1
ATOM 8865 C CA . TYR E 3 194 ? 180.053 136.715 230.246 1.00 144.69 194 TYR E CA 1
ATOM 8866 C C . TYR E 3 194 ? 181.003 135.670 230.820 1.00 145.21 194 TYR E C 1
ATOM 8867 O O . TYR E 3 194 ? 180.891 134.473 230.522 1.00 145.08 194 TYR E O 1
ATOM 8876 N N . ARG E 3 195 ? 181.939 136.108 231.665 1.00 151.10 195 ARG E N 1
ATOM 8877 C CA . ARG E 3 195 ? 182.862 135.177 232.307 1.00 150.48 195 ARG E CA 1
ATOM 8878 C C . ARG E 3 195 ? 182.129 134.228 233.248 1.00 151.83 195 ARG E C 1
ATOM 8879 O O . ARG E 3 195 ? 182.463 133.040 233.328 1.00 153.55 195 ARG E O 1
ATOM 8887 N N . ILE E 3 196 ? 181.126 134.735 233.970 1.00 155.48 196 ILE E N 1
ATOM 8888 C CA . ILE E 3 196 ? 180.352 133.886 234.873 1.00 154.90 196 ILE E CA 1
ATOM 8889 C C . ILE E 3 196 ? 179.620 132.804 234.091 1.00 155.10 196 ILE E C 1
ATOM 8890 O O . ILE E 3 196 ? 179.597 131.635 234.492 1.00 156.12 196 ILE E O 1
ATOM 8895 N N . SER E 3 197 ? 179.002 133.179 232.968 1.00 157.08 197 SER E N 1
ATOM 8896 C CA . SER E 3 197 ? 178.306 132.201 232.139 1.00 158.12 197 SER E CA 1
ATOM 8897 C C . SER E 3 197 ? 179.276 131.177 231.564 1.00 158.32 197 SER E C 1
ATOM 8898 O O . SER E 3 197 ? 178.977 129.976 231.536 1.00 158.56 197 SER E O 1
ATOM 8901 N N . TYR E 3 198 ? 180.447 131.632 231.108 1.00 160.72 198 TYR E N 1
ATOM 8902 C CA . TYR E 3 198 ? 181.462 130.695 230.633 1.00 160.18 198 TYR E CA 1
ATOM 8903 C C . TYR E 3 198 ? 181.840 129.696 231.718 1.00 160.22 198 TYR E C 1
ATOM 8904 O O . TYR E 3 198 ? 181.912 128.489 231.466 1.00 160.34 198 TYR E O 1
ATOM 8913 N N . LEU E 3 199 ? 182.108 130.183 232.928 1.00 159.82 199 LEU E N 1
ATOM 8914 C CA . LEU E 3 199 ? 182.579 129.283 233.975 1.00 159.51 199 LEU E CA 1
ATOM 8915 C C . LEU E 3 199 ? 181.473 128.350 234.450 1.00 160.31 199 LEU E C 1
ATOM 8916 O O . LEU E 3 199 ? 181.749 127.199 234.806 1.00 161.23 199 LEU E O 1
ATOM 8921 N N . TYR E 3 200 ? 180.220 128.811 234.443 1.00 161.98 200 TYR E N 1
ATOM 8922 C CA . TYR E 3 200 ? 179.104 127.914 234.727 1.00 162.17 200 TYR E CA 1
ATOM 8923 C C . TYR E 3 200 ? 179.012 126.813 233.678 1.00 162.94 200 TYR E C 1
ATOM 8924 O O . TYR E 3 200 ? 178.806 125.638 234.009 1.00 162.88 200 TYR E O 1
ATOM 8933 N N . GLU E 3 201 ? 179.169 127.176 232.402 1.00 163.60 201 GLU E N 1
ATOM 8934 C CA . GLU E 3 201 ? 179.148 126.172 231.344 1.00 162.94 201 GLU E CA 1
ATOM 8935 C C . GLU E 3 201 ? 180.302 125.189 231.498 1.00 163.16 201 GLU E C 1
ATOM 8936 O O . GLU E 3 201 ? 180.134 123.985 231.286 1.00 164.11 201 GLU E O 1
ATOM 8942 N N . PHE E 3 202 ? 181.482 125.689 231.869 1.00 164.82 202 PHE E N 1
ATOM 8943 C CA . PHE E 3 202 ? 182.636 124.821 232.085 1.00 164.77 202 PHE E CA 1
ATOM 8944 C C . PHE E 3 202 ? 182.378 123.841 233.223 1.00 165.07 202 PHE E C 1
ATOM 8945 O O . PHE E 3 202 ? 182.644 122.638 233.100 1.00 165.21 202 PHE E O 1
ATOM 8953 N N . LEU E 3 203 ? 181.852 124.343 234.342 1.00 166.78 203 LEU E N 1
ATOM 8954 C CA . LEU E 3 203 ? 181.585 123.485 235.490 1.00 167.02 203 LEU E CA 1
ATOM 8955 C C . LEU E 3 203 ? 180.531 122.436 235.160 1.00 167.18 203 LEU E C 1
ATOM 8956 O O . LEU E 3 203 ? 180.649 121.276 235.572 1.00 166.69 203 LEU E O 1
ATOM 8961 N N . ARG E 3 204 ? 179.489 122.825 234.421 1.00 169.58 204 ARG E N 1
ATOM 8962 C CA . ARG E 3 204 ? 178.480 121.855 234.006 1.00 169.68 204 ARG E CA 1
ATOM 8963 C C . ARG E 3 204 ? 179.066 120.826 233.045 1.00 169.78 204 ARG E C 1
ATOM 8964 O O . ARG E 3 204 ? 178.733 119.638 233.117 1.00 169.42 204 ARG E O 1
ATOM 8972 N N . SER E 3 205 ? 179.942 121.261 232.138 1.00 170.91 205 SER E N 1
ATOM 8973 C CA . SER E 3 205 ? 180.586 120.322 231.228 1.00 170.10 205 SER E CA 1
ATOM 8974 C C . SER E 3 205 ? 181.458 119.333 231.989 1.00 170.61 205 SER E C 1
ATOM 8975 O O . SER E 3 205 ? 181.608 118.178 231.573 1.00 169.88 205 SER E O 1
ATOM 8978 N N . ASN E 3 206 ? 182.052 119.770 233.101 1.00 171.35 206 ASN E N 1
ATOM 8979 C CA . ASN E 3 206 ? 182.882 118.878 233.900 1.00 171.11 206 ASN E CA 1
ATOM 8980 C C . ASN E 3 206 ? 182.072 117.721 234.474 1.00 170.57 206 ASN E C 1
ATOM 8981 O O . ASN E 3 206 ? 182.258 116.570 234.066 1.00 169.92 206 ASN E O 1
ATOM 8986 N N . TYR E 3 207 ? 181.172 118.008 235.417 1.00 171.57 207 TYR E N 1
ATOM 8987 C CA . TYR E 3 207 ? 180.336 116.970 236.015 1.00 172.07 207 TYR E CA 1
ATOM 8988 C C . TYR E 3 207 ? 178.847 117.236 235.838 1.00 171.97 207 TYR E C 1
ATOM 8989 O O . TYR E 3 207 ? 178.133 116.375 235.311 1.00 171.30 207 TYR E O 1
ATOM 8998 N N . ASP E 3 208 ? 178.358 118.407 236.257 1.00 175.97 208 ASP E N 1
ATOM 8999 C CA . ASP E 3 208 ? 176.924 118.723 236.278 1.00 176.18 208 ASP E CA 1
ATOM 9000 C C . ASP E 3 208 ? 176.119 117.660 237.025 1.00 176.44 208 ASP E C 1
ATOM 9001 O O . ASP E 3 208 ? 174.946 117.425 236.726 1.00 175.95 208 ASP E O 1
ATOM 9006 N N . HIS E 3 209 ? 176.741 117.007 238.003 1.00 177.94 209 HIS E N 1
ATOM 9007 C CA . HIS E 3 209 ? 176.044 115.989 238.781 1.00 177.61 209 HIS E CA 1
ATOM 9008 C C . HIS E 3 209 ? 175.140 116.632 239.832 1.00 177.56 209 HIS E C 1
ATOM 9009 O O . HIS E 3 209 ? 173.961 116.264 239.921 1.00 176.82 209 HIS E O 1
ATOM 9016 N N . PRO E 3 210 ? 175.626 117.594 240.651 1.00 177.55 210 PRO E N 1
ATOM 9017 C CA . PRO E 3 210 ? 174.714 118.247 241.597 1.00 177.17 210 PRO E CA 1
ATOM 9018 C C . PRO E 3 210 ? 174.012 119.444 240.977 1.00 177.46 210 PRO E C 1
ATOM 9019 O O . PRO E 3 210 ? 173.446 120.278 241.692 1.00 176.88 210 PRO E O 1
ATOM 9023 N N . ASN E 3 211 ? 174.054 119.532 239.651 1.00 175.33 211 ASN E N 1
ATOM 9024 C CA . ASN E 3 211 ? 173.495 120.659 238.895 1.00 174.88 211 ASN E CA 1
ATOM 9025 C C . ASN E 3 211 ? 174.202 121.933 239.365 1.00 174.34 211 ASN E C 1
ATOM 9026 O O . ASN E 3 211 ? 175.403 121.916 239.667 1.00 174.00 211 ASN E O 1
ATOM 9031 N N . THR E 3 212 ? 173.471 123.039 239.428 1.00 173.41 212 THR E N 1
ATOM 9032 C CA . THR E 3 212 ? 174.003 124.296 239.934 1.00 173.57 212 THR E CA 1
ATOM 9033 C C . THR E 3 212 ? 172.860 125.064 240.586 1.00 173.19 212 THR E C 1
ATOM 9034 O O . THR E 3 212 ? 171.744 124.553 240.721 1.00 172.82 212 THR E O 1
ATOM 9038 N N . VAL E 3 213 ? 173.139 126.301 240.994 1.00 168.50 213 VAL E N 1
ATOM 9039 C CA . VAL E 3 213 ? 172.120 127.111 241.645 1.00 168.61 213 VAL E CA 1
ATOM 9040 C C . VAL E 3 213 ? 171.189 127.705 240.593 1.00 168.62 213 VAL E C 1
ATOM 9041 O O . VAL E 3 213 ? 171.520 127.777 239.401 1.00 168.12 213 VAL E O 1
ATOM 9045 N N . SER E 3 214 ? 170.004 128.131 241.037 1.00 164.86 214 SER E N 1
ATOM 9046 C CA . SER E 3 214 ? 169.026 128.716 240.128 1.00 164.44 214 SER E CA 1
ATOM 9047 C C . SER E 3 214 ? 169.453 130.082 239.607 1.00 164.39 214 SER E C 1
ATOM 9048 O O . SER E 3 214 ? 168.889 130.554 238.613 1.00 163.47 214 SER E O 1
ATOM 9051 N N . LYS E 3 215 ? 170.429 130.729 240.247 1.00 156.61 215 LYS E N 1
ATOM 9052 C CA . LYS E 3 215 ? 170.878 132.042 239.798 1.00 155.80 215 LYS E CA 1
ATOM 9053 C C . LYS E 3 215 ? 171.755 131.980 238.556 1.00 155.91 215 LYS E C 1
ATOM 9054 O O . LYS E 3 215 ? 172.094 133.036 238.011 1.00 155.83 215 LYS E O 1
ATOM 9060 N N . SER E 3 216 ? 172.137 130.789 238.102 1.00 155.31 216 SER E N 1
ATOM 9061 C CA . SER E 3 216 ? 172.972 130.679 236.914 1.00 155.01 216 SER E CA 1
ATOM 9062 C C . SER E 3 216 ? 172.204 131.140 235.681 1.00 154.59 216 SER E C 1
ATOM 9063 O O . SER E 3 216 ? 171.088 130.681 235.420 1.00 153.08 216 SER E O 1
ATOM 9066 N N . LEU E 3 217 ? 172.810 132.049 234.921 1.00 148.33 217 LEU E N 1
ATOM 9067 C CA . LEU E 3 217 ? 172.207 132.615 233.722 1.00 147.90 217 LEU E CA 1
ATOM 9068 C C . LEU E 3 217 ? 173.070 132.272 232.517 1.00 147.24 217 LEU E C 1
ATOM 9069 O O . LEU E 3 217 ? 174.294 132.436 232.558 1.00 146.46 217 LEU E O 1
ATOM 9074 N N . ALA E 3 218 ? 172.432 131.799 231.451 1.00 139.53 218 ALA E N 1
ATOM 9075 C CA . ALA E 3 218 ? 173.143 131.437 230.231 1.00 138.40 218 ALA E CA 1
ATOM 9076 C C . ALA E 3 218 ? 173.614 132.681 229.485 1.00 137.19 218 ALA E C 1
ATOM 9077 O O . ALA E 3 218 ? 173.004 133.092 228.498 1.00 135.24 218 ALA E O 1
ATOM 9079 N N . ALA E 3 232 ? 164.402 129.781 215.544 1.00 134.07 232 ALA E N 1
ATOM 9080 C CA . ALA E 3 232 ? 164.918 130.812 214.652 1.00 134.39 232 ALA E CA 1
ATOM 9081 C C . ALA E 3 232 ? 165.421 132.016 215.440 1.00 135.13 232 ALA E C 1
ATOM 9082 O O . ALA E 3 232 ? 164.654 132.922 215.766 1.00 134.21 232 ALA E O 1
ATOM 9084 N N . SER E 3 233 ? 166.714 132.019 215.743 1.00 120.80 233 SER E N 1
ATOM 9085 C CA . SER E 3 233 ? 167.333 133.117 216.466 1.00 118.18 233 SER E CA 1
ATOM 9086 C C . SER E 3 233 ? 167.559 134.305 215.538 1.00 115.76 233 SER E C 1
ATOM 9087 O O . SER E 3 233 ? 167.600 134.172 214.313 1.00 115.96 233 SER E O 1
ATOM 9090 N N . PHE E 3 234 ? 167.701 135.482 216.143 1.00 96.15 234 PHE E N 1
ATOM 9091 C CA . PHE E 3 234 ? 167.972 136.693 215.386 1.00 95.87 234 PHE E CA 1
ATOM 9092 C C . PHE E 3 234 ? 168.742 137.663 216.267 1.00 94.17 234 PHE E C 1
ATOM 9093 O O . PHE E 3 234 ? 168.711 137.572 217.497 1.00 94.95 234 PHE E O 1
ATOM 9101 N N . LYS E 3 235 ? 169.444 138.592 215.624 1.00 74.40 235 LYS E N 1
ATOM 9102 C CA . LYS E 3 235 ? 170.239 139.567 216.350 1.00 73.78 235 LYS E CA 1
ATOM 9103 C C . LYS E 3 235 ? 170.050 140.943 215.734 1.00 72.89 235 LYS E C 1
ATOM 9104 O O . LYS E 3 235 ? 169.965 141.083 214.509 1.00 73.14 235 LYS E O 1
ATOM 9110 N N . SER E 3 236 ? 169.984 141.956 216.594 1.00 70.68 236 SER E N 1
ATOM 9111 C CA . SER E 3 236 ? 169.732 143.330 216.187 1.00 67.37 236 SER E CA 1
ATOM 9112 C C . SER E 3 236 ? 170.901 144.207 216.607 1.00 64.66 236 SER E C 1
ATOM 9113 O O . SER E 3 236 ? 171.295 144.206 217.778 1.00 65.95 236 SER E O 1
ATOM 9116 N N . TYR E 3 237 ? 171.446 144.952 215.652 1.00 51.76 237 TYR E N 1
ATOM 9117 C CA . TYR E 3 237 ? 172.502 145.921 215.900 1.00 54.52 237 TYR E CA 1
ATOM 9118 C C . TYR E 3 237 ? 171.942 147.324 215.718 1.00 59.74 237 TYR E C 1
ATOM 9119 O O . TYR E 3 237 ? 171.146 147.564 214.808 1.00 62.36 237 TYR E O 1
ATOM 9128 N N . LYS E 3 238 ? 172.358 148.251 216.576 1.00 46.75 238 LYS E N 1
ATOM 9129 C CA . LYS E 3 238 ? 171.908 149.633 216.484 1.00 48.12 238 LYS E CA 1
ATOM 9130 C C . LYS E 3 238 ? 173.105 150.570 216.486 1.00 51.13 238 LYS E C 1
ATOM 9131 O O . LYS E 3 238 ? 173.977 150.472 217.354 1.00 52.79 238 LYS E O 1
ATOM 9137 N N . PHE E 3 239 ? 173.129 151.480 215.517 1.00 40.36 239 PHE E N 1
ATOM 9138 C CA . PHE E 3 239 ? 174.236 152.399 215.310 1.00 38.80 239 PHE E CA 1
ATOM 9139 C C . PHE E 3 239 ? 173.724 153.830 215.246 1.00 43.21 239 PHE E C 1
ATOM 9140 O O . PHE E 3 239 ? 172.596 154.087 214.818 1.00 48.63 239 PHE E O 1
ATOM 9148 N N . TRP E 3 240 ? 174.575 154.760 215.669 1.00 45.36 240 TRP E N 1
ATOM 9149 C CA . TRP E 3 240 ? 174.386 156.181 215.416 1.00 33.39 240 TRP E CA 1
ATOM 9150 C C . TRP E 3 240 ? 175.269 156.580 214.245 1.00 33.95 240 TRP E C 1
ATOM 9151 O O . TRP E 3 240 ? 176.485 156.373 214.283 1.00 55.36 240 TRP E O 1
ATOM 9162 N N . VAL E 3 241 ? 174.664 157.152 213.211 1.00 20.80 241 VAL E N 1
ATOM 9163 C CA . VAL E 3 241 ? 175.387 157.555 212.013 1.00 31.20 241 VAL E CA 1
ATOM 9164 C C . VAL E 3 241 ? 175.296 159.067 211.894 1.00 38.78 241 VAL E C 1
ATOM 9165 O O . VAL E 3 241 ? 174.193 159.630 211.872 1.00 50.34 241 VAL E O 1
ATOM 9169 N N . HIS E 3 242 ? 176.453 159.717 211.828 1.00 48.57 242 HIS E N 1
ATOM 9170 C CA . HIS E 3 242 ? 176.516 161.145 211.569 1.00 44.44 242 HIS E CA 1
ATOM 9171 C C . HIS E 3 242 ? 175.983 161.440 210.173 1.00 51.39 242 HIS E C 1
ATOM 9172 O O . HIS E 3 242 ? 176.011 160.588 209.283 1.00 65.36 242 HIS E O 1
ATOM 9179 N N . ASP E 3 243 ? 175.474 162.660 209.989 1.00 53.94 243 ASP E N 1
ATOM 9180 C CA . ASP E 3 243 ? 174.902 163.029 208.699 1.00 55.35 243 ASP E CA 1
ATOM 9181 C C . ASP E 3 243 ? 175.941 162.942 207.589 1.00 54.90 243 ASP E C 1
ATOM 9182 O O . ASP E 3 243 ? 175.656 162.428 206.500 1.00 59.84 243 ASP E O 1
ATOM 9187 N N . ASP E 3 244 ? 177.161 163.416 207.858 1.00 58.76 244 ASP E N 1
ATOM 9188 C CA . ASP E 3 244 ? 178.209 163.433 206.842 1.00 61.07 244 ASP E CA 1
ATOM 9189 C C . ASP E 3 244 ? 178.501 162.043 206.295 1.00 63.24 244 ASP E C 1
ATOM 9190 O O . ASP E 3 244 ? 178.958 161.907 205.154 1.00 65.81 244 ASP E O 1
ATOM 9195 N N . ASN E 3 245 ? 178.248 161.002 207.086 1.00 51.76 245 ASN E N 1
ATOM 9196 C CA . ASN E 3 245 ? 178.500 159.632 206.670 1.00 37.68 245 ASN E CA 1
ATOM 9197 C C . ASN E 3 245 ? 177.302 158.977 205.995 1.00 35.93 245 ASN E C 1
ATOM 9198 O O . ASN E 3 245 ? 177.484 157.963 205.310 1.00 47.80 245 ASN E O 1
ATOM 9203 N N . ILE E 3 246 ? 176.101 159.551 206.141 1.00 41.18 246 ILE E N 1
ATOM 9204 C CA . ILE E 3 246 ? 174.879 158.898 205.671 1.00 41.00 246 ILE E CA 1
ATOM 9205 C C . ILE E 3 246 ? 175.028 158.432 204.231 1.00 43.66 246 ILE E C 1
ATOM 9206 O O . ILE E 3 246 ? 174.861 157.244 203.927 1.00 49.83 246 ILE E O 1
ATOM 9211 N N . MET E 3 247 ? 175.397 159.345 203.333 1.00 50.55 247 MET E N 1
ATOM 9212 C CA . MET E 3 247 ? 175.404 159.020 201.913 1.00 46.39 247 MET E CA 1
ATOM 9213 C C . MET E 3 247 ? 176.409 157.925 201.589 1.00 48.96 247 MET E C 1
ATOM 9214 O O . MET E 3 247 ? 176.202 157.165 200.637 1.00 47.98 247 MET E O 1
ATOM 9219 N N . GLU E 3 248 ? 177.494 157.821 202.356 1.00 50.46 248 GLU E N 1
ATOM 9220 C CA . GLU E 3 248 ? 178.395 156.696 202.148 1.00 40.67 248 GLU E CA 1
ATOM 9221 C C . GLU E 3 248 ? 177.763 155.403 202.643 1.00 46.92 248 GLU E C 1
ATOM 9222 O O . GLU E 3 248 ? 177.751 154.394 201.928 1.00 56.18 248 GLU E O 1
ATOM 9228 N N . VAL E 3 249 ? 177.187 155.438 203.847 1.00 44.30 249 VAL E N 1
ATOM 9229 C CA . VAL E 3 249 ? 176.711 154.215 204.488 1.00 28.89 249 VAL E CA 1
ATOM 9230 C C . VAL E 3 249 ? 175.628 153.563 203.643 1.00 31.22 249 VAL E C 1
ATOM 9231 O O . VAL E 3 249 ? 175.672 152.359 203.364 1.00 46.50 249 VAL E O 1
ATOM 9235 N N . LYS E 3 250 ? 174.653 154.361 203.202 1.00 22.47 250 LYS E N 1
ATOM 9236 C CA . LYS E 3 250 ? 173.591 153.844 202.347 1.00 26.03 250 LYS E CA 1
ATOM 9237 C C . LYS E 3 250 ? 174.171 153.130 201.135 1.00 33.64 250 LYS E C 1
ATOM 9238 O O . LYS E 3 250 ? 173.685 152.066 200.734 1.00 42.36 250 LYS E O 1
ATOM 9244 N N . ALA E 3 251 ? 175.236 153.690 200.555 1.00 37.74 251 ALA E N 1
ATOM 9245 C CA . ALA E 3 251 ? 175.873 153.046 199.412 1.00 35.66 251 ALA E CA 1
ATOM 9246 C C . ALA E 3 251 ? 176.318 151.636 199.770 1.00 35.76 251 ALA E C 1
ATOM 9247 O O . ALA E 3 251 ? 175.995 150.672 199.066 1.00 44.13 251 ALA E O 1
ATOM 9249 N N . ARG E 3 252 ? 177.014 151.492 200.901 1.00 23.86 252 ARG E N 1
ATOM 9250 C CA . ARG E 3 252 ? 177.460 150.171 201.326 1.00 23.96 252 ARG E CA 1
ATOM 9251 C C . ARG E 3 252 ? 176.284 149.238 201.567 1.00 31.34 252 ARG E C 1
ATOM 9252 O O . ARG E 3 252 ? 176.423 148.018 201.432 1.00 38.07 252 ARG E O 1
ATOM 9260 N N . ILE E 3 253 ? 175.121 149.785 201.925 1.00 32.81 253 ILE E N 1
ATOM 9261 C CA . ILE E 3 253 ? 173.933 148.952 202.057 1.00 12.40 253 ILE E CA 1
ATOM 9262 C C . ILE E 3 253 ? 173.350 148.641 200.688 1.00 19.12 253 ILE E C 1
ATOM 9263 O O . ILE E 3 253 ? 172.923 147.512 200.422 1.00 35.04 253 ILE E O 1
ATOM 9268 N N . LEU E 3 254 ? 173.323 149.633 199.797 1.00 26.49 254 LEU E N 1
ATOM 9269 C CA . LEU E 3 254 ? 172.651 149.453 198.517 1.00 19.99 254 LEU E CA 1
ATOM 9270 C C . LEU E 3 254 ? 173.420 148.525 197.589 1.00 31.16 254 LEU E C 1
ATOM 9271 O O . LEU E 3 254 ? 172.881 148.116 196.556 1.00 33.27 254 LEU E O 1
ATOM 9276 N N . ARG E 3 255 ? 174.664 148.192 197.933 1.00 25.04 255 ARG E N 1
ATOM 9277 C CA . ARG E 3 255 ? 175.397 147.181 197.181 1.00 22.29 255 ARG E CA 1
ATOM 9278 C C . ARG E 3 255 ? 174.709 145.827 197.278 1.00 36.84 255 ARG E C 1
ATOM 9279 O O . ARG E 3 255 ? 174.615 145.096 196.285 1.00 46.20 255 ARG E O 1
ATOM 9287 N N . HIS E 3 256 ? 174.211 145.481 198.465 1.00 33.37 256 HIS E N 1
ATOM 9288 C CA . HIS E 3 256 ? 173.637 144.169 198.735 1.00 25.06 256 HIS E CA 1
ATOM 9289 C C . HIS E 3 256 ? 172.114 144.179 198.780 1.00 33.68 256 HIS E C 1
ATOM 9290 O O . HIS E 3 256 ? 171.476 143.269 198.245 1.00 43.32 256 HIS E O 1
ATOM 9297 N N . LEU E 3 257 ? 171.515 145.190 199.410 1.00 26.62 257 LEU E N 1
ATOM 9298 C CA . LEU E 3 257 ? 170.075 145.202 199.609 1.00 12.50 257 LEU E CA 1
ATOM 9299 C C . LEU E 3 257 ? 169.416 146.316 198.808 1.00 24.25 257 LEU E C 1
ATOM 9300 O O . LEU E 3 257 ? 169.913 147.446 198.796 1.00 43.41 257 LEU E O 1
ATOM 9305 N N . PRO E 3 258 ? 168.305 146.034 198.135 1.00 24.92 258 PRO E N 1
ATOM 9306 C CA . PRO E 3 258 ? 167.573 147.097 197.443 1.00 33.45 258 PRO E CA 1
ATOM 9307 C C . PRO E 3 258 ? 166.882 148.026 198.427 1.00 37.69 258 PRO E C 1
ATOM 9308 O O . PRO E 3 258 ? 166.553 147.656 199.555 1.00 43.77 258 PRO E O 1
ATOM 9312 N N . ALA E 3 259 ? 166.661 149.257 197.977 1.00 45.25 259 ALA E N 1
ATOM 9313 C CA . ALA E 3 259 ? 165.929 150.230 198.772 1.00 43.65 259 ALA E CA 1
ATOM 9314 C C . ALA E 3 259 ? 164.430 150.040 198.590 1.00 39.82 259 ALA E C 1
ATOM 9315 O O . ALA E 3 259 ? 163.951 149.801 197.479 1.00 52.01 259 ALA E O 1
ATOM 9317 N N . LEU E 3 260 ? 163.690 150.143 199.689 1.00 29.32 260 LEU E N 1
ATOM 9318 C CA . LEU E 3 260 ? 162.239 150.036 199.653 1.00 27.08 260 LEU E CA 1
ATOM 9319 C C . LEU E 3 260 ? 161.630 151.421 199.487 1.00 36.28 260 LEU E C 1
ATOM 9320 O O . LEU E 3 260 ? 161.954 152.343 200.242 1.00 44.40 260 LEU E O 1
ATOM 9325 N N . VAL E 3 261 ? 160.748 151.561 198.503 1.00 36.45 261 VAL E N 1
ATOM 9326 C CA . VAL E 3 261 ? 160.087 152.824 198.198 1.00 33.75 261 VAL E CA 1
ATOM 9327 C C . VAL E 3 261 ? 158.643 152.727 198.661 1.00 39.36 261 VAL E C 1
ATOM 9328 O O . VAL E 3 261 ? 157.921 151.801 198.272 1.00 51.22 261 VAL E O 1
ATOM 9332 N N . TYR E 3 262 ? 158.222 153.675 199.492 1.00 37.54 262 TYR E N 1
ATOM 9333 C CA . TYR E 3 262 ? 156.854 153.673 199.991 1.00 37.77 262 TYR E CA 1
ATOM 9334 C C . TYR E 3 262 ? 155.894 154.059 198.874 1.00 41.28 262 TYR E C 1
ATOM 9335 O O . TYR E 3 262 ? 155.980 155.161 198.324 1.00 49.83 262 TYR E O 1
ATOM 9344 N N . ALA E 3 263 ? 154.981 153.154 198.542 1.00 39.29 263 ALA E N 1
ATOM 9345 C CA . ALA E 3 263 ? 153.942 153.402 197.553 1.00 43.26 263 ALA E CA 1
ATOM 9346 C C . ALA E 3 263 ? 152.607 153.484 198.276 1.00 50.88 263 ALA E C 1
ATOM 9347 O O . ALA E 3 263 ? 152.227 152.551 198.991 1.00 54.05 263 ALA E O 1
ATOM 9349 N N . SER E 3 264 ? 151.905 154.600 198.099 1.00 57.44 264 SER E N 1
ATOM 9350 C CA . SER E 3 264 ? 150.634 154.797 198.780 1.00 55.01 264 SER E CA 1
ATOM 9351 C C . SER E 3 264 ? 149.600 153.810 198.257 1.00 52.97 264 SER E C 1
ATOM 9352 O O . SER E 3 264 ? 149.489 153.593 197.046 1.00 53.65 264 SER E O 1
ATOM 9355 N N . VAL E 3 265 ? 148.851 153.209 199.170 1.00 69.22 265 VAL E N 1
ATOM 9356 C CA . VAL E 3 265 ? 147.810 152.254 198.779 1.00 74.40 265 VAL E CA 1
ATOM 9357 C C . VAL E 3 265 ? 146.715 152.996 198.020 1.00 76.96 265 VAL E C 1
ATOM 9358 O O . VAL E 3 265 ? 146.286 154.077 198.462 1.00 79.17 265 VAL E O 1
ATOM 9362 N N . PRO E 3 266 ? 146.250 152.483 196.882 1.00 89.61 266 PRO E N 1
ATOM 9363 C CA . PRO E 3 266 ? 145.163 153.157 196.163 1.00 92.90 266 PRO E CA 1
ATOM 9364 C C . PRO E 3 266 ? 143.919 153.276 197.031 1.00 94.33 266 PRO E C 1
ATOM 9365 O O . PRO E 3 266 ? 143.606 152.391 197.830 1.00 92.70 266 PRO E O 1
ATOM 9369 N N . ASN E 3 267 ? 143.209 154.386 196.867 1.00 112.39 267 ASN E N 1
ATOM 9370 C CA . ASN E 3 267 ? 142.093 154.724 197.743 1.00 114.41 267 ASN E CA 1
ATOM 9371 C C . ASN E 3 267 ? 141.044 155.467 196.921 1.00 116.37 267 ASN E C 1
ATOM 9372 O O . ASN E 3 267 ? 141.040 155.396 195.688 1.00 117.57 267 ASN E O 1
ATOM 9377 N N . GLU E 3 268 ? 140.145 156.176 197.612 1.00 120.23 268 GLU E N 1
ATOM 9378 C CA . GLU E 3 268 ? 139.033 156.842 196.940 1.00 119.88 268 GLU E CA 1
ATOM 9379 C C . GLU E 3 268 ? 139.524 157.856 195.914 1.00 121.07 268 GLU E C 1
ATOM 9380 O O . GLU E 3 268 ? 138.927 158.002 194.841 1.00 120.07 268 GLU E O 1
ATOM 9386 N N . ASN E 3 269 ? 140.608 158.569 196.224 1.00 127.48 269 ASN E N 1
ATOM 9387 C CA . ASN E 3 269 ? 141.162 159.537 195.286 1.00 126.94 269 ASN E CA 1
ATOM 9388 C C . ASN E 3 269 ? 141.824 158.883 194.081 1.00 127.40 269 ASN E C 1
ATOM 9389 O O . ASN E 3 269 ? 142.080 159.573 193.088 1.00 127.39 269 ASN E O 1
ATOM 9394 N N . ASP E 3 270 ? 142.106 157.581 194.140 1.00 126.52 270 ASP E N 1
ATOM 9395 C CA . ASP E 3 270 ? 142.779 156.880 193.045 1.00 127.28 270 ASP E CA 1
ATOM 9396 C C . ASP E 3 270 ? 141.732 156.279 192.105 1.00 126.62 270 ASP E C 1
ATOM 9397 O O . ASP E 3 270 ? 141.469 155.076 192.086 1.00 126.95 270 ASP E O 1
ATOM 9402 N N . ASP E 3 271 ? 141.134 157.157 191.308 1.00 125.80 271 ASP E N 1
ATOM 9403 C CA . ASP E 3 271 ? 140.129 156.742 190.337 1.00 125.76 271 ASP E CA 1
ATOM 9404 C C . ASP E 3 271 ? 140.694 156.778 188.920 1.00 125.30 271 ASP E C 1
ATOM 9405 O O . ASP E 3 271 ? 140.190 157.497 188.058 1.00 125.36 271 ASP E O 1
ATOM 9410 N N . SER E 3 320 ? 152.892 163.542 198.981 1.00 104.28 320 SER E N 1
ATOM 9411 C CA . SER E 3 320 ? 154.196 163.534 199.635 1.00 107.40 320 SER E CA 1
ATOM 9412 C C . SER E 3 320 ? 155.037 162.355 199.156 1.00 105.89 320 SER E C 1
ATOM 9413 O O . SER E 3 320 ? 154.556 161.224 199.091 1.00 103.20 320 SER E O 1
ATOM 9416 N N . TYR E 3 321 ? 156.297 162.633 198.816 1.00 95.45 321 TYR E N 1
ATOM 9417 C CA . TYR E 3 321 ? 157.182 161.583 198.320 1.00 96.03 321 TYR E CA 1
ATOM 9418 C C . TYR E 3 321 ? 157.458 160.542 199.398 1.00 97.58 321 TYR E C 1
ATOM 9419 O O . TYR E 3 321 ? 157.333 159.335 199.160 1.00 95.89 321 TYR E O 1
ATOM 9428 N N . ASP E 3 322 ? 157.832 160.992 200.592 1.00 84.92 322 ASP E N 1
ATOM 9429 C CA . ASP E 3 322 ? 158.132 160.097 201.701 1.00 79.89 322 ASP E CA 1
ATOM 9430 C C . ASP E 3 322 ? 157.518 160.658 202.977 1.00 81.91 322 ASP E C 1
ATOM 9431 O O . ASP E 3 322 ? 157.921 161.732 203.441 1.00 82.59 322 ASP E O 1
ATOM 9436 N N . PRO E 3 323 ? 156.552 159.969 203.567 1.00 66.36 323 PRO E N 1
ATOM 9437 C CA . PRO E 3 323 ? 155.819 160.516 204.711 1.00 64.72 323 PRO E CA 1
ATOM 9438 C C . PRO E 3 323 ? 156.679 160.521 205.970 1.00 58.58 323 PRO E C 1
ATOM 9439 O O . PRO E 3 323 ? 157.730 159.891 206.043 1.00 61.66 323 PRO E O 1
ATOM 9443 N N . THR E 3 324 ? 156.204 161.255 206.971 1.00 34.23 324 THR E N 1
ATOM 9444 C CA . THR E 3 324 ? 156.857 161.346 208.269 1.00 36.47 324 THR E CA 1
ATOM 9445 C C . THR E 3 324 ? 156.118 160.445 209.248 1.00 39.55 324 THR E C 1
ATOM 9446 O O . THR E 3 324 ? 154.944 160.681 209.550 1.00 42.61 324 THR E O 1
ATOM 9450 N N . ILE E 3 325 ? 156.805 159.421 209.739 1.00 37.32 325 ILE E N 1
ATOM 9451 C CA . ILE E 3 325 ? 156.218 158.494 210.698 1.00 30.54 325 ILE E CA 1
ATOM 9452 C C . ILE E 3 325 ? 156.185 159.150 212.069 1.00 31.12 325 ILE E C 1
ATOM 9453 O O . ILE E 3 325 ? 157.209 159.639 212.565 1.00 43.24 325 ILE E O 1
ATOM 9458 N N . THR E 3 326 ? 155.006 159.160 212.683 1.00 24.58 326 THR E N 1
ATOM 9459 C CA . THR E 3 326 ? 154.790 159.705 214.014 1.00 27.45 326 THR E CA 1
ATOM 9460 C C . THR E 3 326 ? 154.348 158.583 214.941 1.00 26.43 326 THR E C 1
ATOM 9461 O O . THR E 3 326 ? 153.432 157.822 214.607 1.00 41.06 326 THR E O 1
ATOM 9465 N N . THR E 3 327 ? 155.000 158.478 216.097 1.00 23.15 327 THR E N 1
ATOM 9466 C CA . THR E 3 327 ? 154.706 157.445 217.081 1.00 24.90 327 THR E CA 1
ATOM 9467 C C . THR E 3 327 ? 154.532 158.104 218.439 1.00 31.67 327 THR E C 1
ATOM 9468 O O . THR E 3 327 ? 155.469 158.715 218.958 1.00 47.15 327 THR E O 1
ATOM 9472 N N . LEU E 3 328 ? 153.341 157.980 219.008 1.00 22.69 328 LEU E N 1
ATOM 9473 C CA . LEU E 3 328 ? 153.020 158.537 220.316 1.00 28.71 328 LEU E CA 1
ATOM 9474 C C . LEU E 3 328 ? 153.099 157.411 221.341 1.00 33.31 328 LEU E C 1
ATOM 9475 O O . LEU E 3 328 ? 152.235 156.533 221.373 1.00 45.26 328 LEU E O 1
ATOM 9480 N N . TYR E 3 329 ? 154.148 157.432 222.158 1.00 27.09 329 TYR E N 1
ATOM 9481 C CA . TYR E 3 329 ? 154.409 156.394 223.142 1.00 37.76 329 TYR E CA 1
ATOM 9482 C C . TYR E 3 329 ? 153.675 156.700 224.439 1.00 36.43 329 TYR E C 1
ATOM 9483 O O . TYR E 3 329 ? 153.744 157.830 224.951 1.00 39.38 329 TYR E O 1
ATOM 9492 N N . PHE E 3 330 ? 152.990 155.680 224.960 1.00 39.99 330 PHE E N 1
ATOM 9493 C CA . PHE E 3 330 ? 152.256 155.691 226.215 1.00 43.29 330 PHE E CA 1
ATOM 9494 C C . PHE E 3 330 ? 153.178 155.342 227.373 1.00 35.84 330 PHE E C 1
ATOM 9495 O O . PHE E 3 330 ? 154.211 154.691 227.199 1.00 41.18 330 PHE E O 1
ATOM 9503 N N . ASP E 3 331 ? 152.772 155.757 228.571 1.00 45.50 331 ASP E N 1
ATOM 9504 C CA . ASP E 3 331 ? 153.458 155.410 229.810 1.00 42.40 331 ASP E CA 1
ATOM 9505 C C . ASP E 3 331 ? 152.666 155.995 230.970 1.00 51.74 331 ASP E C 1
ATOM 9506 O O . ASP E 3 331 ? 151.843 156.895 230.786 1.00 62.26 331 ASP E O 1
ATOM 9511 N N . ASN E 3 332 ? 152.919 155.471 232.167 1.00 52.26 332 ASN E N 1
ATOM 9512 C CA . ASN E 3 332 ? 152.165 155.873 233.343 1.00 61.22 332 ASN E CA 1
ATOM 9513 C C . ASN E 3 332 ? 152.900 156.966 234.118 1.00 57.59 332 ASN E C 1
ATOM 9514 O O . ASN E 3 332 ? 153.909 157.516 233.673 1.00 58.86 332 ASN E O 1
ATOM 9519 N N . ASP E 3 333 ? 152.374 157.287 235.303 1.00 71.56 333 ASP E N 1
ATOM 9520 C CA . ASP E 3 333 ? 152.928 158.376 236.102 1.00 71.73 333 ASP E CA 1
ATOM 9521 C C . ASP E 3 333 ? 154.316 158.048 236.635 1.00 74.22 333 ASP E C 1
ATOM 9522 O O . ASP E 3 333 ? 155.180 158.931 236.691 1.00 77.79 333 ASP E O 1
ATOM 9527 N N . PHE E 3 334 ? 154.551 156.800 237.034 1.00 74.64 334 PHE E N 1
ATOM 9528 C CA . PHE E 3 334 ? 155.822 156.390 237.613 1.00 72.63 334 PHE E CA 1
ATOM 9529 C C . PHE E 3 334 ? 156.820 155.917 236.567 1.00 71.65 334 PHE E C 1
ATOM 9530 O O . PHE E 3 334 ? 157.920 155.486 236.928 1.00 73.06 334 PHE E O 1
ATOM 9538 N N . PHE E 3 335 ? 156.461 155.989 235.286 1.00 61.84 335 PHE E N 1
ATOM 9539 C CA . PHE E 3 335 ? 157.332 155.571 234.189 1.00 59.06 335 PHE E CA 1
ATOM 9540 C C . PHE E 3 335 ? 157.777 154.121 234.362 1.00 62.85 335 PHE E C 1
ATOM 9541 O O . PHE E 3 335 ? 158.965 153.795 234.323 1.00 69.26 335 PHE E O 1
ATOM 9549 N N . ASP E 3 336 ? 156.795 153.238 234.556 1.00 62.97 336 ASP E N 1
ATOM 9550 C CA . ASP E 3 336 ? 157.102 151.833 234.802 1.00 64.14 336 ASP E CA 1
ATOM 9551 C C . ASP E 3 336 ? 157.598 151.136 233.541 1.00 65.78 336 ASP E C 1
ATOM 9552 O O . ASP E 3 336 ? 158.534 150.331 233.602 1.00 72.42 336 ASP E O 1
ATOM 9557 N N . LEU E 3 337 ? 156.979 151.420 232.392 1.00 57.93 337 LEU E N 1
ATOM 9558 C CA . LEU E 3 337 ? 157.414 150.784 231.152 1.00 59.47 337 LEU E CA 1
ATOM 9559 C C . LEU E 3 337 ? 158.842 151.180 230.803 1.00 60.43 337 LEU E C 1
ATOM 9560 O O . LEU E 3 337 ? 159.645 150.335 230.393 1.00 65.35 337 LEU E O 1
ATOM 9565 N N . TYR E 3 338 ? 159.174 152.463 230.961 1.00 56.53 338 TYR E N 1
ATOM 9566 C CA . TYR E 3 338 ? 160.527 152.925 230.667 1.00 58.17 338 TYR E CA 1
ATOM 9567 C C . TYR E 3 338 ? 161.543 152.268 231.592 1.00 58.37 338 TYR E C 1
ATOM 9568 O O . TYR E 3 338 ? 162.612 151.834 231.150 1.00 63.67 338 TYR E O 1
ATOM 9577 N N . ASN E 3 339 ? 161.222 152.182 232.885 1.00 56.64 339 ASN E N 1
ATOM 9578 C CA . ASN E 3 339 ? 162.135 151.554 233.834 1.00 56.29 339 ASN E CA 1
ATOM 9579 C C . ASN E 3 339 ? 162.333 150.079 233.510 1.00 61.68 339 ASN E C 1
ATOM 9580 O O . ASN E 3 339 ? 163.461 149.574 233.525 1.00 70.40 339 ASN E O 1
ATOM 9585 N N . ASN E 3 340 ? 161.243 149.370 233.213 1.00 65.25 340 ASN E N 1
ATOM 9586 C CA . ASN E 3 340 ? 161.341 147.940 232.938 1.00 65.09 340 ASN E CA 1
ATOM 9587 C C . ASN E 3 340 ? 162.098 147.670 231.643 1.00 69.15 340 ASN E C 1
ATOM 9588 O O . ASN E 3 340 ? 162.876 146.713 231.563 1.00 70.18 340 ASN E O 1
ATOM 9593 N N . ARG E 3 341 ? 161.882 148.496 230.616 1.00 68.15 341 ARG E N 1
ATOM 9594 C CA . ARG E 3 341 ? 162.618 148.324 229.369 1.00 63.59 341 ARG E CA 1
ATOM 9595 C C . ARG E 3 341 ? 164.086 148.693 229.533 1.00 66.79 341 ARG E C 1
ATOM 9596 O O . ARG E 3 341 ? 164.952 148.087 228.892 1.00 71.47 341 ARG E O 1
ATOM 9604 N N . LEU E 3 342 ? 164.386 149.675 230.385 1.00 65.56 342 LEU E N 1
ATOM 9605 C CA . LEU E 3 342 ? 165.771 150.071 230.607 1.00 66.37 342 LEU E CA 1
ATOM 9606 C C . LEU E 3 342 ? 166.514 149.068 231.481 1.00 67.71 342 LEU E C 1
ATOM 9607 O O . LEU E 3 342 ? 167.739 148.944 231.374 1.00 70.84 342 LEU E O 1
ATOM 9612 N N . LEU E 3 343 ? 165.799 148.347 232.341 1.00 69.92 343 LEU E N 1
ATOM 9613 C CA . LEU E 3 343 ? 166.405 147.383 233.250 1.00 68.46 343 LEU E CA 1
ATOM 9614 C C . LEU E 3 343 ? 166.472 145.976 232.673 1.00 71.39 343 LEU E C 1
ATOM 9615 O O . LEU E 3 343 ? 166.814 145.041 233.405 1.00 76.45 343 LEU E O 1
ATOM 9620 N N . LYS E 3 344 ? 166.136 145.803 231.393 1.00 71.54 344 LYS E N 1
ATOM 9621 C CA . LYS E 3 344 ? 166.253 144.524 230.692 1.00 74.94 344 LYS E CA 1
ATOM 9622 C C . LYS E 3 344 ? 165.356 143.446 231.291 1.00 76.68 344 LYS E C 1
ATOM 9623 O O . LYS E 3 344 ? 165.661 142.256 231.193 1.00 76.17 344 LYS E O 1
ATOM 9629 N N . ILE E 3 345 ? 164.250 143.841 231.916 1.00 76.63 345 ILE E N 1
ATOM 9630 C CA . ILE E 3 345 ? 163.297 142.864 232.427 1.00 74.27 345 ILE E CA 1
ATOM 9631 C C . ILE E 3 345 ? 162.614 142.192 231.245 1.00 78.08 345 ILE E C 1
ATOM 9632 O O . ILE E 3 345 ? 161.973 142.855 230.421 1.00 79.80 345 ILE E O 1
ATOM 9637 N N . SER E 3 346 ? 162.760 140.872 231.149 1.00 90.68 346 SER E N 1
ATOM 9638 C CA . SER E 3 346 ? 162.196 140.137 230.026 1.00 89.49 346 SER E CA 1
ATOM 9639 C C . SER E 3 346 ? 160.680 140.278 230.000 1.00 88.62 346 SER E C 1
ATOM 9640 O O . SER E 3 346 ? 160.009 140.156 231.028 1.00 89.86 346 SER E O 1
ATOM 9643 N N . GLY E 3 347 ? 160.143 140.537 228.811 1.00 77.77 347 GLY E N 1
ATOM 9644 C CA . GLY E 3 347 ? 158.722 140.737 228.645 1.00 77.40 347 GLY E CA 1
ATOM 9645 C C . GLY E 3 347 ? 158.235 142.148 228.883 1.00 76.34 347 GLY E C 1
ATOM 9646 O O . GLY E 3 347 ? 157.018 142.357 228.963 1.00 79.42 347 GLY E O 1
ATOM 9647 N N . ALA E 3 348 ? 159.132 143.118 229.005 1.00 72.13 348 ALA E N 1
ATOM 9648 C CA . ALA E 3 348 ? 158.716 144.503 229.195 1.00 75.96 348 ALA E CA 1
ATOM 9649 C C . ALA E 3 348 ? 158.170 145.056 227.887 1.00 74.56 348 ALA E C 1
ATOM 9650 O O . ALA E 3 348 ? 158.906 145.115 226.894 1.00 73.61 348 ALA E O 1
ATOM 9652 N N . PRO E 3 349 ? 156.910 145.471 227.834 1.00 68.63 349 PRO E N 1
ATOM 9653 C CA . PRO E 3 349 ? 156.316 145.920 226.575 1.00 65.36 349 PRO E CA 1
ATOM 9654 C C . PRO E 3 349 ? 156.411 147.430 226.388 1.00 66.73 349 PRO E C 1
ATOM 9655 O O . PRO E 3 349 ? 156.680 148.190 227.320 1.00 71.91 349 PRO E O 1
ATOM 9659 N N . THR E 3 350 ? 156.184 147.849 225.146 1.00 63.95 350 THR E N 1
ATOM 9660 C CA . THR E 3 350 ? 156.122 149.255 224.772 1.00 67.06 350 THR E CA 1
ATOM 9661 C C . THR E 3 350 ? 154.861 149.479 223.954 1.00 70.64 350 THR E C 1
ATOM 9662 O O . THR E 3 350 ? 154.611 148.754 222.987 1.00 68.70 350 THR E O 1
ATOM 9666 N N . LEU E 3 351 ? 154.072 150.478 224.339 1.00 52.90 351 LEU E N 1
ATOM 9667 C CA . LEU E 3 351 ? 152.785 150.753 223.715 1.00 45.56 351 LEU E CA 1
ATOM 9668 C C . LEU E 3 351 ? 152.827 152.108 223.024 1.00 42.77 351 LEU E C 1
ATOM 9669 O O . LEU E 3 351 ? 153.278 153.097 223.613 1.00 50.56 351 LEU E O 1
ATOM 9674 N N . ARG E 3 352 ? 152.346 152.154 221.784 1.00 36.32 352 ARG E N 1
ATOM 9675 C CA . ARG E 3 352 ? 152.425 153.380 221.004 1.00 32.87 352 ARG E CA 1
ATOM 9676 C C . ARG E 3 352 ? 151.266 153.457 220.022 1.00 37.19 352 ARG E C 1
ATOM 9677 O O . ARG E 3 352 ? 150.610 152.459 219.719 1.00 49.78 352 ARG E O 1
ATOM 9685 N N . LEU E 3 353 ? 151.007 154.672 219.551 1.00 25.17 353 LEU E N 1
ATOM 9686 C CA . LEU E 3 353 ? 150.082 154.938 218.455 1.00 20.23 353 LEU E CA 1
ATOM 9687 C C . LEU E 3 353 ? 150.890 155.462 217.279 1.00 22.34 353 LEU E C 1
ATOM 9688 O O . LEU E 3 353 ? 151.516 156.519 217.381 1.00 39.05 353 LEU E O 1
ATOM 9693 N N . ARG E 3 354 ? 150.874 154.739 216.169 1.00 14.10 354 ARG E N 1
ATOM 9694 C CA . ARG E 3 354 ? 151.709 155.062 215.024 1.00 17.17 354 ARG E CA 1
ATOM 9695 C C . ARG E 3 354 ? 150.847 155.450 213.834 1.00 17.77 354 ARG E C 1
ATOM 9696 O O . ARG E 3 354 ? 149.824 154.816 213.561 1.00 34.09 354 ARG E O 1
ATOM 9704 N N . TRP E 3 355 ? 151.262 156.503 213.135 1.00 22.32 355 TRP E N 1
ATOM 9705 C CA . TRP E 3 355 ? 150.633 156.894 211.881 1.00 20.98 355 TRP E CA 1
ATOM 9706 C C . TRP E 3 355 ? 151.661 157.637 211.038 1.00 25.93 355 TRP E C 1
ATOM 9707 O O . TRP E 3 355 ? 152.824 157.775 211.423 1.00 39.19 355 TRP E O 1
ATOM 9718 N N . ILE E 3 356 ? 151.233 158.096 209.863 1.00 27.01 356 ILE E N 1
ATOM 9719 C CA . ILE E 3 356 ? 152.088 158.877 208.981 1.00 36.66 356 ILE E CA 1
ATOM 9720 C C . ILE E 3 356 ? 151.327 160.115 208.531 1.00 44.04 356 ILE E C 1
ATOM 9721 O O . ILE E 3 356 ? 150.095 160.152 208.529 1.00 51.87 356 ILE E O 1
ATOM 9726 N N . GLY E 3 357 ? 152.084 161.138 208.143 1.00 48.24 357 GLY E N 1
ATOM 9727 C CA . GLY E 3 357 ? 151.466 162.382 207.736 1.00 45.48 357 GLY E CA 1
ATOM 9728 C C . GLY E 3 357 ? 150.868 163.126 208.917 1.00 47.48 357 GLY E C 1
ATOM 9729 O O . GLY E 3 357 ? 151.304 162.990 210.064 1.00 47.43 357 GLY E O 1
ATOM 9730 N N . LYS E 3 358 ? 149.848 163.927 208.627 1.00 51.68 358 LYS E N 1
ATOM 9731 C CA . LYS E 3 358 ? 149.166 164.733 209.628 1.00 53.21 358 LYS E CA 1
ATOM 9732 C C . LYS E 3 358 ? 147.798 164.137 209.925 1.00 55.38 358 LYS E C 1
ATOM 9733 O O . LYS E 3 358 ? 147.177 163.521 209.055 1.00 59.63 358 LYS E O 1
ATOM 9739 N N . LEU E 3 359 ? 147.333 164.326 211.162 1.00 54.09 359 LEU E N 1
ATOM 9740 C CA . LEU E 3 359 ? 146.033 163.799 211.557 1.00 56.16 359 LEU E CA 1
ATOM 9741 C C . LEU E 3 359 ? 144.884 164.460 210.808 1.00 59.27 359 LEU E C 1
ATOM 9742 O O . LEU E 3 359 ? 143.797 163.879 210.728 1.00 60.47 359 LEU E O 1
ATOM 9747 N N . LEU E 3 360 ? 145.095 165.660 210.262 1.00 64.65 360 LEU E N 1
ATOM 9748 C CA . LEU E 3 360 ? 144.044 166.325 209.500 1.00 64.61 360 LEU E CA 1
ATOM 9749 C C . LEU E 3 360 ? 143.699 165.566 208.227 1.00 66.12 360 LEU E C 1
ATOM 9750 O O . LEU E 3 360 ? 142.570 165.675 207.738 1.00 72.11 360 LEU E O 1
ATOM 9755 N N . ASP E 3 361 ? 144.646 164.805 207.683 1.00 54.40 361 ASP E N 1
ATOM 9756 C CA . ASP E 3 361 ? 144.404 163.948 206.531 1.00 59.23 361 ASP E CA 1
ATOM 9757 C C . ASP E 3 361 ? 143.495 162.775 206.884 1.00 62.16 361 ASP E C 1
ATOM 9758 O O . ASP E 3 361 ? 142.843 162.224 205.992 1.00 65.83 361 ASP E O 1
ATOM 9763 N N . LYS E 3 362 ? 143.368 162.452 208.175 1.00 57.08 362 LYS E N 1
ATOM 9764 C CA . LYS E 3 362 ? 142.731 161.244 208.689 1.00 58.88 362 LYS E CA 1
ATOM 9765 C C . LYS E 3 362 ? 143.496 160.017 208.209 1.00 63.50 362 LYS E C 1
ATOM 9766 O O . LYS E 3 362 ? 142.966 159.224 207.421 1.00 65.82 362 LYS E O 1
ATOM 9772 N N . PRO E 3 363 ? 144.736 159.829 208.650 1.00 59.04 363 PRO E N 1
ATOM 9773 C CA . PRO E 3 363 ? 145.491 158.643 208.250 1.00 53.06 363 PRO E CA 1
ATOM 9774 C C . PRO E 3 363 ? 145.131 157.444 209.112 1.00 56.87 363 PRO E C 1
ATOM 9775 O O . PRO E 3 363 ? 144.436 157.551 210.123 1.00 60.89 363 PRO E O 1
ATOM 9779 N N . ASP E 3 364 ? 145.619 156.283 208.686 1.00 53.50 364 ASP E N 1
ATOM 9780 C CA . ASP E 3 364 ? 145.443 155.073 209.476 1.00 47.80 364 ASP E CA 1
ATOM 9781 C C . ASP E 3 364 ? 146.295 155.151 210.736 1.00 48.73 364 ASP E C 1
ATOM 9782 O O . ASP E 3 364 ? 147.490 155.454 210.672 1.00 57.05 364 ASP E O 1
ATOM 9787 N N . ILE E 3 365 ? 145.679 154.876 211.881 1.00 33.43 365 ILE E N 1
ATOM 9788 C CA . ILE E 3 365 ? 146.346 154.916 213.176 1.00 33.97 365 ILE E CA 1
ATOM 9789 C C . ILE E 3 365 ? 146.397 153.497 213.720 1.00 39.38 365 ILE E C 1
ATOM 9790 O O . ILE E 3 365 ? 145.381 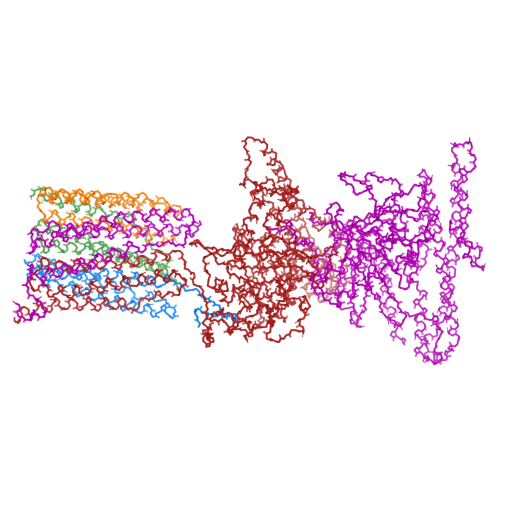152.794 213.723 1.00 53.18 365 ILE E O 1
ATOM 9795 N N . PHE E 3 366 ? 147.575 153.070 214.166 1.00 28.12 366 PHE E N 1
ATOM 9796 C CA . PHE E 3 366 ? 147.773 151.719 214.674 1.00 25.38 366 PHE E CA 1
ATOM 9797 C C . PHE E 3 366 ? 148.219 151.792 216.125 1.00 27.77 366 PHE E C 1
ATOM 9798 O O . PHE E 3 366 ? 149.255 152.388 216.428 1.00 50.21 366 PHE E O 1
ATOM 9806 N N . LEU E 3 367 ? 147.444 151.183 217.016 1.00 14.66 367 LEU E N 1
ATOM 9807 C CA . LEU E 3 367 ? 147.837 151.026 218.410 1.00 19.66 367 LEU E CA 1
ATOM 9808 C C . LEU E 3 367 ? 148.617 149.723 218.518 1.00 32.41 367 LEU E C 1
ATOM 9809 O O . LEU E 3 367 ? 148.063 148.643 218.295 1.00 48.54 367 LEU E O 1
ATOM 9814 N N . GLU E 3 368 ? 149.904 149.826 218.836 1.00 42.18 368 GLU E N 1
ATOM 9815 C CA . GLU E 3 368 ? 150.827 148.701 218.796 1.00 32.06 368 GLU E CA 1
ATOM 9816 C C . GLU E 3 368 ? 151.443 148.479 220.168 1.00 37.46 368 GLU E C 1
ATOM 9817 O O . GLU E 3 368 ? 151.929 149.424 220.801 1.00 47.02 368 GLU E O 1
ATOM 9823 N N . LYS E 3 369 ? 151.419 147.228 220.616 1.00 44.16 369 LYS E N 1
ATOM 9824 C CA . LYS E 3 369 ? 152.109 146.777 221.818 1.00 49.88 369 LYS E CA 1
ATOM 9825 C C . LYS E 3 369 ? 153.210 145.822 221.374 1.00 54.73 369 LYS E C 1
ATOM 9826 O O . LYS E 3 369 ? 152.925 144.759 220.813 1.00 57.22 369 LYS E O 1
ATOM 9832 N N . ARG E 3 370 ? 154.460 146.206 221.613 1.00 63.48 370 ARG E N 1
ATOM 9833 C CA . ARG E 3 370 ? 155.623 145.460 221.151 1.00 59.11 370 ARG E CA 1
ATOM 9834 C C . ARG E 3 370 ? 156.400 144.945 222.353 1.00 64.00 370 ARG E C 1
ATOM 9835 O O . ARG E 3 370 ? 156.708 145.712 223.270 1.00 67.81 370 ARG E O 1
ATOM 9843 N N . THR E 3 371 ? 156.717 143.651 222.348 1.00 77.04 371 THR E N 1
ATOM 9844 C CA . THR E 3 371 ? 157.357 143.000 223.481 1.00 78.28 371 THR E CA 1
ATOM 9845 C C . THR E 3 371 ? 158.528 142.149 223.011 1.00 79.98 371 THR E C 1
ATOM 9846 O O . THR E 3 371 ? 158.420 141.415 222.023 1.00 78.33 371 THR E O 1
ATOM 9850 N N . PHE E 3 372 ? 159.644 142.254 223.728 1.00 95.02 372 PHE E N 1
ATOM 9851 C CA . PHE E 3 372 ? 160.812 141.407 223.525 1.00 94.80 372 PHE E CA 1
ATOM 9852 C C . PHE E 3 372 ? 160.955 140.472 224.718 1.00 97.21 372 PHE E C 1
ATOM 9853 O O . PHE E 3 372 ? 161.012 140.929 225.864 1.00 98.27 372 PHE E O 1
ATOM 9861 N N . THR E 3 373 ? 161.018 139.171 224.448 1.00 115.89 373 THR E N 1
ATOM 9862 C CA . THR E 3 373 ? 161.119 138.156 225.488 1.00 117.20 373 THR E CA 1
ATOM 9863 C C . THR E 3 373 ? 162.438 137.411 225.343 1.00 119.80 373 THR E C 1
ATOM 9864 O O . THR E 3 373 ? 162.782 136.958 224.246 1.00 118.23 373 THR E O 1
ATOM 9868 N N . GLU E 3 374 ? 163.170 137.287 226.449 1.00 135.92 374 GLU E N 1
ATOM 9869 C CA . GLU E 3 374 ? 164.457 136.592 226.481 1.00 134.61 374 GLU E CA 1
ATOM 9870 C C . GLU E 3 374 ? 164.478 135.694 227.714 1.00 135.90 374 GLU E C 1
ATOM 9871 O O . GLU E 3 374 ? 164.699 136.169 228.832 1.00 135.25 374 GLU E O 1
ATOM 9877 N N . ASN E 3 375 ? 164.251 134.400 227.510 1.00 156.70 375 ASN E N 1
ATOM 9878 C CA . ASN E 3 375 ? 164.238 133.428 228.592 1.00 158.09 375 ASN E CA 1
ATOM 9879 C C . ASN E 3 375 ? 165.583 132.717 228.685 1.00 157.34 375 ASN E C 1
ATOM 9880 O O . ASN E 3 375 ? 166.318 132.606 227.700 1.00 157.26 375 ASN E O 1
ATOM 9885 N N . THR E 3 376 ? 165.900 132.241 229.893 1.00 165.13 376 THR E N 1
ATOM 9886 C CA . THR E 3 376 ? 167.188 131.592 230.122 1.00 166.32 376 THR E CA 1
ATOM 9887 C C . THR E 3 376 ? 167.326 130.320 229.295 1.00 166.23 376 THR E C 1
ATOM 9888 O O . THR E 3 376 ? 168.381 130.069 228.700 1.00 165.27 376 THR E O 1
ATOM 9892 N N . GLU E 3 377 ? 166.271 129.505 229.242 1.00 163.24 377 GLU E N 1
ATOM 9893 C CA . GLU E 3 377 ? 166.314 128.270 228.468 1.00 162.87 377 GLU E CA 1
ATOM 9894 C C . GLU E 3 377 ? 166.311 128.514 226.966 1.00 162.92 377 GLU E C 1
ATOM 9895 O O . GLU E 3 377 ? 166.659 127.602 226.208 1.00 161.60 377 GLU E O 1
ATOM 9901 N N . THR E 3 378 ? 165.932 129.707 226.521 1.00 167.26 378 THR E N 1
ATOM 9902 C CA . THR E 3 378 ? 165.898 130.042 225.106 1.00 166.78 378 THR E CA 1
ATOM 9903 C C . THR E 3 378 ? 167.217 130.674 224.675 1.00 166.10 378 THR E C 1
ATOM 9904 O O . THR E 3 378 ? 168.045 131.078 225.494 1.00 165.36 378 THR E O 1
ATOM 9908 N N . GLY E 3 379 ? 167.402 130.755 223.361 1.00 159.30 379 GLY E N 1
ATOM 9909 C CA . GLY E 3 379 ? 168.597 131.348 222.798 1.00 159.11 379 GLY E CA 1
ATOM 9910 C C . GLY E 3 379 ? 168.287 132.397 221.752 1.00 159.54 379 GLY E C 1
ATOM 9911 O O . GLY E 3 379 ? 169.000 132.517 220.751 1.00 158.78 379 GLY E O 1
ATOM 9912 N N . ASN E 3 380 ? 167.221 133.163 221.971 1.00 149.74 380 ASN E N 1
ATOM 9913 C CA . ASN E 3 380 ? 166.792 134.174 221.017 1.00 148.41 380 ASN E CA 1
ATOM 9914 C C . ASN E 3 380 ? 166.117 135.313 221.771 1.00 147.46 380 ASN E C 1
ATOM 9915 O O . ASN E 3 380 ? 165.967 135.277 222.995 1.00 146.35 380 ASN E O 1
ATOM 9920 N N . SER E 3 381 ? 165.708 136.330 221.019 1.00 134.66 381 SER E N 1
ATOM 9921 C CA . SER E 3 381 ? 165.037 137.513 221.543 1.00 134.96 381 SER E CA 1
ATOM 9922 C C . SER E 3 381 ? 163.662 137.674 220.907 1.00 134.42 381 SER E C 1
ATOM 9923 O O . SER E 3 381 ? 163.320 138.740 220.391 1.00 134.03 381 SER E O 1
ATOM 9926 N N . SER E 3 382 ? 162.877 136.592 220.918 1.00 120.56 382 SER E N 1
ATOM 9927 C CA . SER E 3 382 ? 161.561 136.520 220.287 1.00 119.68 382 SER E CA 1
ATOM 9928 C C . SER E 3 382 ? 160.742 137.792 220.474 1.00 119.18 382 SER E C 1
ATOM 9929 O O . SER E 3 382 ? 160.560 138.267 221.599 1.00 119.31 382 SER E O 1
ATOM 9932 N N . PHE E 3 383 ? 160.246 138.340 219.369 1.00 87.87 383 PHE E N 1
ATOM 9933 C CA . PHE E 3 383 ? 159.549 139.618 219.348 1.00 85.81 383 PHE E CA 1
ATOM 9934 C C . PHE E 3 383 ? 158.085 139.394 219.001 1.00 84.32 383 PHE E C 1
ATOM 9935 O O . PHE E 3 383 ? 157.774 138.704 218.025 1.00 84.73 383 PHE E O 1
ATOM 9943 N N . GLU E 3 384 ? 157.191 139.976 219.797 1.00 78.48 384 GLU E N 1
ATOM 9944 C CA . GLU E 3 384 ? 155.757 139.839 219.583 1.00 79.13 384 GLU E CA 1
ATOM 9945 C C . GLU E 3 384 ? 155.126 141.220 219.508 1.00 78.97 384 GLU E C 1
ATOM 9946 O O . GLU E 3 384 ? 155.284 142.029 220.427 1.00 79.33 384 GLU E O 1
ATOM 9952 N N . GLU E 3 385 ? 154.407 141.484 218.421 1.00 69.39 385 GLU E N 1
ATOM 9953 C CA . GLU E 3 385 ? 153.747 142.763 218.207 1.00 63.75 385 GLU E CA 1
ATOM 9954 C C . GLU E 3 385 ? 152.254 142.539 218.028 1.00 66.10 385 GLU E C 1
ATOM 9955 O O . GLU E 3 385 ? 151.839 141.710 217.212 1.00 72.31 385 GLU E O 1
ATOM 9961 N N . ILE E 3 386 ? 151.456 143.281 218.787 1.00 58.58 386 ILE E N 1
ATOM 9962 C CA . ILE E 3 386 ? 150.001 143.232 218.713 1.00 56.00 386 ILE E CA 1
ATOM 9963 C C . ILE E 3 386 ? 149.528 144.609 218.275 1.00 55.77 386 ILE E C 1
ATOM 9964 O O . ILE E 3 386 ? 149.679 145.585 219.019 1.00 65.72 386 ILE E O 1
ATOM 9969 N N . ARG E 3 387 ? 148.953 144.704 217.080 1.00 47.27 387 ARG E N 1
ATOM 9970 C CA . ARG E 3 387 ? 148.531 145.986 216.535 1.00 47.56 387 ARG E CA 1
ATOM 9971 C C . ARG E 3 387 ? 147.040 145.975 216.230 1.00 52.80 387 ARG E C 1
ATOM 9972 O O . ARG E 3 387 ? 146.483 144.955 215.814 1.00 64.18 387 ARG E O 1
ATOM 9980 N N . LEU E 3 388 ? 146.401 147.117 216.466 1.00 45.46 388 LEU E N 1
ATOM 9981 C CA . LEU E 3 388 ? 144.988 147.322 216.181 1.00 44.92 388 LEU E CA 1
ATOM 9982 C C . LEU E 3 388 ? 144.829 148.602 215.379 1.00 51.20 388 LEU E C 1
ATOM 9983 O O . LEU E 3 388 ? 145.372 149.642 215.758 1.00 65.39 388 LEU E O 1
ATOM 9988 N N . GLN E 3 389 ? 144.080 148.537 214.284 1.00 54.09 389 GLN E N 1
ATOM 9989 C CA . GLN E 3 389 ? 143.793 149.739 213.512 1.00 53.92 389 GLN E CA 1
ATOM 9990 C C . GLN E 3 389 ? 142.657 150.499 214.182 1.00 55.69 389 GLN E C 1
ATOM 9991 O O . GLN E 3 389 ? 141.499 150.071 214.131 1.00 66.22 389 GLN E O 1
ATOM 9997 N N . MET E 3 390 ? 142.987 151.622 214.807 1.00 34.48 390 MET E N 1
ATOM 9998 C CA . MET E 3 390 ? 142.031 152.411 215.565 1.00 40.64 390 MET E CA 1
ATOM 9999 C C . MET E 3 390 ? 141.471 153.543 214.713 1.00 46.37 390 MET E C 1
ATOM 10000 O O . MET E 3 390 ? 141.995 153.873 213.647 1.00 51.79 390 MET E O 1
ATOM 10005 N N . LYS E 3 391 ? 140.386 154.135 215.201 1.00 55.46 391 LYS E N 1
ATOM 10006 C CA . LYS E 3 391 ? 139.768 155.295 214.581 1.00 54.66 391 LYS E CA 1
ATOM 10007 C C . LYS E 3 391 ? 139.821 156.460 215.557 1.00 59.11 391 LYS E C 1
ATOM 10008 O O . LYS E 3 391 ? 139.569 156.288 216.752 1.00 59.71 391 LYS E O 1
ATOM 10014 N N . ALA E 3 392 ? 140.147 157.648 215.038 1.00 57.99 392 ALA E N 1
ATOM 10015 C CA . ALA E 3 392 ? 140.378 158.800 215.903 1.00 59.60 392 ALA E CA 1
ATOM 10016 C C . ALA E 3 392 ? 139.148 159.152 216.731 1.00 60.19 392 ALA E C 1
ATOM 10017 O O . ALA E 3 392 ? 139.274 159.769 217.795 1.00 59.99 392 ALA E O 1
ATOM 10019 N N . LYS E 3 393 ? 137.956 158.777 216.265 1.00 58.18 393 LYS E N 1
ATOM 10020 C CA . LYS E 3 393 ? 136.747 159.050 217.033 1.00 55.88 393 LYS E CA 1
ATOM 10021 C C . LYS E 3 393 ? 136.710 158.237 218.321 1.00 60.94 393 LYS E C 1
ATOM 10022 O O . LYS E 3 393 ? 136.282 158.738 219.368 1.00 64.83 393 LYS E O 1
ATOM 10028 N N . PHE E 3 394 ? 137.150 156.981 218.266 1.00 55.57 394 PHE E N 1
ATOM 10029 C CA . PHE E 3 394 ? 136.994 156.051 219.376 1.00 55.74 394 PHE E CA 1
ATOM 10030 C C . PHE E 3 394 ? 138.203 155.978 220.300 1.00 57.11 394 PHE E C 1
ATOM 10031 O O . PHE E 3 394 ? 138.121 155.307 221.333 1.00 61.04 394 PHE E O 1
ATOM 10039 N N . ILE E 3 395 ? 139.313 156.637 219.958 1.00 48.86 395 ILE E N 1
ATOM 10040 C CA . ILE E 3 395 ? 140.554 156.454 220.710 1.00 50.60 395 ILE E CA 1
ATOM 10041 C C . ILE E 3 395 ? 140.409 156.972 222.136 1.00 51.08 395 ILE E C 1
ATOM 10042 O O . ILE E 3 395 ? 140.882 156.341 223.092 1.00 60.07 395 ILE E O 1
ATOM 10047 N N . ASN E 3 396 ? 139.772 158.133 222.303 1.00 39.58 396 ASN E N 1
ATOM 10048 C CA . ASN E 3 396 ? 139.631 158.719 223.633 1.00 42.13 396 ASN E CA 1
ATOM 10049 C C . ASN E 3 396 ? 138.894 157.776 224.574 1.00 52.70 396 ASN E C 1
ATOM 10050 O O . ASN E 3 396 ? 139.362 157.494 225.682 1.00 59.33 396 ASN E O 1
ATOM 10055 N N . ASN E 3 397 ? 137.740 157.267 224.141 1.00 65.90 397 ASN E N 1
ATOM 10056 C CA . ASN E 3 397 ? 136.980 156.352 224.982 1.00 64.61 397 ASN E CA 1
ATOM 10057 C C . ASN E 3 397 ? 137.689 155.014 225.142 1.00 67.53 397 ASN E C 1
ATOM 10058 O O . ASN E 3 397 ? 137.566 154.372 226.191 1.00 66.82 397 ASN E O 1
ATOM 10063 N N . PHE E 3 398 ? 138.428 154.575 224.120 1.00 60.36 398 PHE E N 1
ATOM 10064 C CA . PHE E 3 398 ? 139.122 153.296 224.204 1.00 55.60 398 PHE E CA 1
ATOM 10065 C C . PHE E 3 398 ? 140.233 153.329 225.245 1.00 58.93 398 PHE E C 1
ATOM 10066 O O . PHE E 3 398 ? 140.416 152.363 225.994 1.00 60.07 398 PHE E O 1
ATOM 10074 N N . ILE E 3 399 ? 140.985 154.431 225.312 1.00 55.97 399 ILE E N 1
ATOM 10075 C CA . ILE E 3 399 ? 142.181 154.476 226.149 1.00 50.93 399 ILE E CA 1
ATOM 10076 C C . ILE E 3 399 ? 141.989 155.249 227.448 1.00 50.86 399 ILE E C 1
ATOM 10077 O O . ILE E 3 399 ? 142.884 155.211 228.308 1.00 57.16 399 ILE E O 1
ATOM 10082 N N . PHE E 3 400 ? 140.867 155.944 227.627 1.00 56.24 400 PHE E N 1
ATOM 10083 C CA . PHE E 3 400 ? 140.634 156.721 228.838 1.00 61.06 400 PHE E CA 1
ATOM 10084 C C . PHE E 3 400 ? 139.422 156.254 229.629 1.00 65.24 400 PHE E C 1
ATOM 10085 O O . PHE E 3 400 ? 139.516 156.060 230.845 1.00 63.36 400 PHE E O 1
ATOM 10093 N N . LYS E 3 401 ? 138.281 156.068 228.971 1.00 72.91 401 LYS E N 1
ATOM 10094 C CA . LYS E 3 401 ? 137.043 155.712 229.649 1.00 69.61 401 LYS E CA 1
ATOM 10095 C C . LYS E 3 401 ? 136.853 154.211 229.807 1.00 69.67 401 LYS E C 1
ATOM 10096 O O . LYS E 3 401 ? 135.855 153.793 230.403 1.00 72.53 401 LYS E O 1
ATOM 10102 N N . ASN E 3 402 ? 137.781 153.398 229.299 1.00 65.01 402 ASN E N 1
ATOM 10103 C CA . ASN E 3 402 ? 137.657 151.940 229.335 1.00 65.85 402 ASN E CA 1
ATOM 10104 C C . ASN E 3 402 ? 136.339 151.490 228.709 1.00 70.54 402 ASN E C 1
ATOM 10105 O O . ASN E 3 402 ? 135.600 150.677 229.267 1.00 71.63 402 ASN E O 1
ATOM 10110 N N . ASP E 3 403 ? 136.037 152.038 227.533 1.00 74.18 403 ASP E N 1
ATOM 10111 C CA . ASP E 3 403 ? 134.785 151.748 226.855 1.00 75.14 403 ASP E CA 1
ATOM 10112 C C . ASP E 3 403 ? 135.014 150.648 225.832 1.00 76.09 403 ASP E C 1
ATOM 10113 O O . ASP E 3 403 ? 135.726 150.876 224.842 1.00 73.54 403 ASP E O 1
ATOM 10118 N N . PRO E 3 404 ? 134.449 149.448 226.018 1.00 75.34 404 PRO E N 1
ATOM 10119 C CA . PRO E 3 404 ? 134.586 148.364 225.038 1.00 75.62 404 PRO E CA 1
ATOM 10120 C C . PRO E 3 404 ? 133.562 148.438 223.907 1.00 72.45 404 PRO E C 1
ATOM 10121 O O . PRO E 3 404 ? 132.932 147.443 223.548 1.00 73.77 404 PRO E O 1
ATOM 10125 N N . SER E 3 405 ? 133.395 149.632 223.342 1.00 63.62 405 SER E N 1
ATOM 10126 C CA . SER E 3 405 ? 132.460 149.829 222.241 1.00 65.71 405 SER E CA 1
ATOM 10127 C C . SER E 3 405 ? 133.149 149.762 220.885 1.00 69.22 405 SER E C 1
ATOM 10128 O O . SER E 3 405 ? 132.567 149.253 219.919 1.00 71.85 405 SER E O 1
ATOM 10131 N N . TYR E 3 406 ? 134.383 150.264 220.794 1.00 55.30 406 TYR E N 1
ATOM 10132 C CA . TYR E 3 406 ? 135.114 150.178 219.536 1.00 54.26 406 TYR E CA 1
ATOM 10133 C C . TYR E 3 406 ? 135.419 148.736 219.165 1.00 58.32 406 TYR E C 1
ATOM 10134 O O . TYR E 3 406 ? 135.446 148.398 217.978 1.00 62.34 406 TYR E O 1
ATOM 10143 N N . LYS E 3 407 ? 135.656 147.875 220.157 1.00 62.78 407 LYS E N 1
ATOM 10144 C CA . LYS E 3 407 ? 135.870 146.461 219.870 1.00 63.25 407 LYS E CA 1
ATOM 10145 C C . LYS E 3 407 ? 134.667 145.864 219.154 1.00 64.08 407 LYS E C 1
ATOM 10146 O O . LYS E 3 407 ? 134.805 145.238 218.095 1.00 65.72 407 LYS E O 1
ATOM 10152 N N . ASN E 3 408 ? 133.471 146.065 219.714 1.00 62.72 408 ASN E N 1
ATOM 10153 C CA . ASN E 3 408 ? 132.260 145.540 219.094 1.00 62.76 408 ASN E CA 1
ATOM 10154 C C . ASN E 3 408 ? 132.026 146.167 217.728 1.00 60.91 408 ASN E C 1
ATOM 10155 O O . ASN E 3 408 ? 131.646 145.474 216.776 1.00 64.72 408 ASN E O 1
ATOM 10160 N N . TYR E 3 409 ? 132.253 147.477 217.611 1.00 51.87 409 TYR E N 1
ATOM 10161 C CA . TYR E 3 409 ? 132.048 148.161 216.338 1.00 52.54 409 TYR E CA 1
ATOM 10162 C C . TYR E 3 409 ? 132.947 147.585 215.250 1.00 54.65 409 TYR E C 1
ATOM 10163 O O . TYR E 3 409 ? 132.480 147.245 214.156 1.00 62.77 409 TYR E O 1
ATOM 10172 N N . LEU E 3 410 ? 134.244 147.453 215.540 1.00 44.51 410 LEU E N 1
ATOM 10173 C CA . LEU E 3 410 ? 135.177 146.941 214.543 1.00 41.26 410 LEU E CA 1
ATOM 10174 C C . LEU E 3 410 ? 134.904 145.479 214.223 1.00 56.23 410 LEU E C 1
ATOM 10175 O O . LEU E 3 410 ? 135.003 145.067 213.061 1.00 63.31 410 LEU E O 1
ATOM 10180 N N . ILE E 3 411 ? 134.565 144.676 215.235 1.00 64.79 411 ILE E N 1
ATOM 10181 C CA . ILE E 3 411 ? 134.278 143.267 214.985 1.00 52.37 411 ILE E CA 1
ATOM 10182 C C . ILE E 3 411 ? 133.057 143.123 214.087 1.00 57.03 411 ILE E C 1
ATOM 10183 O O . ILE E 3 411 ? 133.061 142.333 213.137 1.00 61.09 411 ILE E O 1
ATOM 10188 N N . ASN E 3 412 ? 132.000 143.895 214.359 1.00 60.04 412 ASN E N 1
ATOM 10189 C CA . ASN E 3 412 ? 130.809 143.833 213.518 1.00 58.07 412 ASN E CA 1
ATOM 10190 C C . ASN E 3 412 ? 131.105 144.311 212.102 1.00 59.92 412 ASN E C 1
ATOM 10191 O O . ASN E 3 412 ? 130.638 143.710 211.128 1.00 68.14 412 ASN E O 1
ATOM 10196 N N . GLN E 3 413 ? 131.885 145.387 211.967 1.00 46.94 413 GLN E N 1
ATOM 10197 C CA . GLN E 3 413 ? 132.223 145.894 210.641 1.00 47.72 413 GLN E CA 1
ATOM 10198 C C . GLN E 3 413 ? 132.997 144.857 209.835 1.00 55.12 413 GLN E C 1
ATOM 10199 O O . GLN E 3 413 ? 132.682 144.593 208.667 1.00 58.18 413 GLN E O 1
ATOM 10205 N N . LEU E 3 414 ? 134.011 144.245 210.451 1.00 51.30 414 LEU E N 1
ATOM 10206 C CA . LEU E 3 414 ? 134.818 143.263 209.738 1.00 39.28 414 LEU E CA 1
ATOM 10207 C C . LEU E 3 414 ? 134.036 141.990 209.449 1.00 46.68 414 LEU E C 1
ATOM 10208 O O . LEU E 3 414 ? 134.248 141.361 208.408 1.00 54.88 414 LEU E O 1
ATOM 10213 N N . ARG E 3 415 ? 133.136 141.592 210.351 1.00 50.36 415 ARG E N 1
ATOM 10214 C CA . ARG E 3 415 ? 132.274 140.449 210.077 1.00 46.71 415 ARG E CA 1
ATOM 10215 C C . ARG E 3 415 ? 131.359 140.729 208.892 1.00 53.25 415 ARG E C 1
ATOM 10216 O O . ARG E 3 415 ? 131.140 139.853 208.048 1.00 59.91 415 ARG E O 1
ATOM 10224 N N . GLU E 3 416 ? 130.819 141.948 208.809 1.00 59.44 416 GLU E N 1
ATOM 10225 C CA . GLU E 3 416 ? 130.027 142.320 207.642 1.00 57.88 416 GLU E CA 1
ATOM 10226 C C . GLU E 3 416 ? 130.874 142.347 206.377 1.00 56.09 416 GLU E C 1
ATOM 10227 O O . GLU E 3 416 ? 130.363 142.075 205.285 1.00 61.98 416 GLU E O 1
ATOM 10233 N N . ARG E 3 417 ? 132.160 142.673 206.495 1.00 46.19 417 ARG E N 1
ATOM 10234 C CA . ARG E 3 417 ? 133.050 142.592 205.342 1.00 46.82 417 ARG E CA 1
ATOM 10235 C C . ARG E 3 417 ? 133.404 141.160 204.964 1.00 55.37 417 ARG E C 1
ATOM 10236 O O . ARG E 3 417 ? 134.022 140.951 203.915 1.00 63.97 417 ARG E O 1
ATOM 10244 N N . GLY E 3 418 ? 133.037 140.177 205.781 1.00 57.66 418 GLY E N 1
ATOM 10245 C CA . GLY E 3 418 ? 133.298 138.789 205.468 1.00 54.23 418 GLY E CA 1
ATOM 10246 C C . GLY E 3 418 ? 134.515 138.189 206.129 1.00 56.57 418 GLY E C 1
ATOM 10247 O O . GLY E 3 418 ? 134.871 137.050 205.806 1.00 67.74 418 GLY E O 1
ATOM 10248 N N . THR E 3 419 ? 135.159 138.908 207.046 1.00 52.15 419 THR E N 1
ATOM 10249 C CA . THR E 3 419 ? 136.353 138.396 207.704 1.00 52.51 419 THR E CA 1
ATOM 10250 C C . THR E 3 419 ? 136.040 137.107 208.456 1.00 60.46 419 THR E C 1
ATOM 10251 O O . THR E 3 419 ? 134.991 136.977 209.093 1.00 59.64 419 THR E O 1
ATOM 10255 N N . GLN E 3 420 ? 136.960 136.149 208.371 1.00 80.35 420 GLN E N 1
ATOM 10256 C CA . GLN E 3 420 ? 136.729 134.820 208.917 1.00 76.93 420 GLN E CA 1
ATOM 10257 C C . GLN E 3 420 ? 136.647 134.857 210.439 1.00 79.64 420 GLN E C 1
ATOM 10258 O O . GLN E 3 420 ? 137.127 135.788 211.089 1.00 88.17 420 GLN E O 1
ATOM 10264 N N . LYS E 3 421 ? 136.026 133.818 211.004 1.00 81.92 421 LYS E N 1
ATOM 10265 C CA . LYS E 3 421 ? 135.777 133.790 212.441 1.00 83.76 421 LYS E CA 1
ATOM 10266 C C . LYS E 3 421 ? 137.068 133.716 213.246 1.00 87.62 421 LYS E C 1
ATOM 10267 O O . LYS E 3 421 ? 137.154 134.305 214.329 1.00 89.81 421 LYS E O 1
ATOM 10273 N N . GLU E 3 422 ? 138.075 132.994 212.750 1.00 87.72 422 GLU E N 1
ATOM 10274 C CA . GLU E 3 422 ? 139.335 132.889 213.481 1.00 87.87 422 GLU E CA 1
ATOM 10275 C C . GLU E 3 422 ? 140.037 134.243 213.565 1.00 89.60 422 GLU E C 1
ATOM 10276 O O . GLU E 3 422 ? 140.605 134.600 214.606 1.00 92.83 422 GLU E O 1
ATOM 10282 N N . GLU E 3 423 ? 139.988 135.023 212.481 1.00 82.22 423 GLU E N 1
ATOM 10283 C CA . GLU E 3 423 ? 140.583 136.354 212.505 1.00 80.48 423 GLU E CA 1
ATOM 10284 C C . GLU E 3 423 ? 139.852 137.262 213.482 1.00 77.33 423 GLU E C 1
ATOM 10285 O O . GLU E 3 423 ? 140.480 138.051 214.196 1.00 81.36 423 GLU E O 1
ATOM 10291 N N . LEU E 3 424 ? 138.523 137.163 213.531 1.00 66.34 424 LEU E N 1
ATOM 10292 C CA . LEU E 3 424 ? 137.759 137.969 214.477 1.00 69.34 424 LEU E CA 1
ATOM 10293 C C . LEU E 3 424 ? 138.055 137.562 215.914 1.00 72.21 424 LEU E C 1
ATOM 10294 O O . LEU E 3 424 ? 138.118 138.415 216.805 1.00 79.02 424 LEU E O 1
ATOM 10299 N N . GLU E 3 425 ? 138.232 136.263 216.161 1.00 80.53 425 GLU E N 1
ATOM 10300 C CA . GLU E 3 425 ? 138.598 135.806 217.498 1.00 83.32 425 GLU E CA 1
ATOM 10301 C C . GLU E 3 425 ? 139.960 136.354 217.905 1.00 86.25 425 GLU E C 1
ATOM 10302 O O . GLU E 3 425 ? 140.143 136.826 219.035 1.00 88.92 425 GLU E O 1
ATOM 10308 N N . LYS E 3 426 ? 140.929 136.309 216.987 1.00 77.28 426 LYS E N 1
ATOM 10309 C CA . LYS E 3 426 ? 142.247 136.868 217.278 1.00 74.77 426 LYS E CA 1
ATOM 10310 C C . LYS E 3 426 ? 142.165 138.369 217.531 1.00 73.61 426 LYS E C 1
ATOM 10311 O O . LYS E 3 426 ? 142.824 138.892 218.438 1.00 76.46 426 LYS E O 1
ATOM 10317 N N . LEU E 3 427 ? 141.358 139.077 216.738 1.00 65.58 427 LEU E N 1
ATOM 10318 C CA . LEU E 3 427 ? 141.207 140.517 216.921 1.00 66.17 427 LEU E CA 1
ATOM 10319 C C . LEU E 3 427 ? 140.578 140.842 218.270 1.00 69.63 427 LEU E C 1
ATOM 10320 O O . LEU E 3 427 ? 141.002 141.784 218.949 1.00 77.68 427 LEU E O 1
ATOM 10325 N N . SER E 3 428 ? 139.558 140.081 218.670 1.00 65.25 428 SER E N 1
ATOM 10326 C CA . SER E 3 428 ? 138.939 140.298 219.972 1.00 66.24 428 SER E CA 1
ATOM 10327 C C . SER E 3 428 ? 139.921 140.015 221.100 1.00 68.60 428 SER E C 1
ATOM 10328 O O . SER E 3 428 ? 139.953 140.739 222.104 1.00 68.30 428 SER E O 1
ATOM 10331 N N . ARG E 3 429 ? 140.726 138.959 220.957 1.00 75.78 429 ARG E N 1
ATOM 10332 C CA . ARG E 3 429 ? 141.742 138.669 221.963 1.00 78.48 429 ARG E CA 1
ATOM 10333 C C . ARG E 3 429 ? 142.748 139.808 222.072 1.00 79.33 429 ARG E C 1
ATOM 10334 O O . ARG E 3 429 ? 143.134 140.201 223.178 1.00 80.46 429 ARG E O 1
ATOM 10342 N N . ASP E 3 430 ? 143.181 140.350 220.931 1.00 71.68 430 ASP E N 1
ATOM 10343 C CA . ASP E 3 430 ? 144.114 141.473 220.945 1.00 64.12 430 ASP E CA 1
ATOM 10344 C C . ASP E 3 430 ? 143.494 142.700 221.602 1.00 65.73 430 ASP E C 1
ATOM 10345 O O . ASP E 3 430 ? 144.151 143.393 222.392 1.00 70.59 430 ASP E O 1
ATOM 10350 N N . PHE E 3 431 ? 142.232 142.990 221.276 1.00 61.91 431 PHE E N 1
ATOM 10351 C CA . PHE E 3 431 ? 141.537 144.115 221.890 1.00 60.36 431 PHE E CA 1
ATOM 10352 C C . PHE E 3 431 ? 141.483 143.960 223.402 1.00 63.08 431 PHE E C 1
ATOM 10353 O O . PHE E 3 431 ? 141.803 144.894 224.146 1.00 64.30 431 PHE E O 1
ATOM 10361 N N . ASP E 3 432 ? 141.082 142.777 223.872 1.00 69.96 432 ASP E N 1
ATOM 10362 C CA . ASP E 3 432 ? 140.994 142.546 225.309 1.00 69.62 432 ASP E CA 1
ATOM 10363 C C . ASP E 3 432 ? 142.359 142.669 225.971 1.00 68.16 432 ASP E C 1
ATOM 10364 O O . ASP E 3 432 ? 142.485 143.279 227.039 1.00 68.63 432 ASP E O 1
ATOM 10369 N N . ASN E 3 433 ? 143.395 142.106 225.345 1.00 65.66 433 ASN E N 1
ATOM 10370 C CA . ASN E 3 433 ? 144.733 142.156 225.924 1.00 65.85 433 ASN E CA 1
ATOM 10371 C C . ASN E 3 433 ? 145.218 143.593 226.067 1.00 68.63 433 ASN E C 1
ATOM 10372 O O . ASN E 3 433 ? 145.683 143.998 227.139 1.00 67.63 433 ASN E O 1
ATOM 10377 N N . ILE E 3 434 ? 145.106 144.384 224.998 1.00 61.73 434 ILE E N 1
ATOM 10378 C CA . ILE E 3 434 ? 145.606 145.755 225.048 1.00 51.63 434 ILE E CA 1
ATOM 10379 C C . ILE E 3 434 ? 144.774 146.600 226.007 1.00 53.08 434 ILE E C 1
ATOM 10380 O O . ILE E 3 434 ? 145.316 147.424 226.757 1.00 55.77 434 ILE E O 1
ATOM 10385 N N . GLN E 3 435 ? 143.452 146.410 226.010 1.00 57.89 435 GLN E N 1
ATOM 10386 C CA . GLN E 3 435 ? 142.600 147.172 226.917 1.00 59.72 435 GLN E CA 1
ATOM 10387 C C . GLN E 3 435 ? 142.932 146.863 228.371 1.00 60.48 435 GLN E C 1
ATOM 10388 O O . GLN E 3 435 ? 143.042 147.774 229.201 1.00 58.67 435 GLN E O 1
ATOM 10394 N N . ASN E 3 436 ? 143.100 145.579 228.700 1.00 67.82 436 ASN E N 1
ATOM 10395 C CA . ASN E 3 436 ? 143.447 145.207 230.067 1.00 68.08 436 ASN E CA 1
ATOM 10396 C C . ASN E 3 436 ? 144.825 145.729 230.445 1.00 70.28 436 ASN E C 1
ATOM 10397 O O . ASN E 3 436 ? 145.039 146.169 231.579 1.00 72.73 436 ASN E O 1
ATOM 10402 N N . PHE E 3 437 ? 145.774 145.687 229.507 1.00 65.48 437 PHE E N 1
ATOM 10403 C CA . PHE E 3 437 ? 147.109 146.213 229.771 1.00 63.26 437 PHE E CA 1
ATOM 10404 C C . PHE E 3 437 ? 147.052 147.700 230.102 1.00 58.88 437 PHE E C 1
ATOM 10405 O O . PHE E 3 437 ? 147.646 148.153 231.090 1.00 61.82 437 PHE E O 1
ATOM 10413 N N . ILE E 3 438 ? 146.307 148.469 229.304 1.00 48.88 438 ILE E N 1
ATOM 10414 C CA . ILE E 3 438 ? 146.181 149.904 229.551 1.00 48.27 438 ILE E CA 1
ATOM 10415 C C . ILE E 3 438 ? 145.498 150.158 230.889 1.00 52.62 438 ILE E C 1
ATOM 10416 O O . ILE E 3 438 ? 145.930 151.009 231.676 1.00 57.28 438 ILE E O 1
ATOM 10421 N N . VAL E 3 439 ? 144.418 149.425 231.166 1.00 60.75 439 VAL E N 1
ATOM 10422 C CA . VAL E 3 439 ? 143.640 149.670 232.377 1.00 61.49 439 VAL E CA 1
ATOM 10423 C C . VAL E 3 439 ? 144.463 149.349 233.619 1.00 61.31 439 VAL E C 1
ATOM 10424 O O . VAL E 3 439 ? 144.480 150.118 234.587 1.00 61.77 439 VAL E O 1
ATOM 10428 N N . GLU E 3 440 ? 145.162 148.212 233.610 1.00 66.14 440 GLU E N 1
ATOM 10429 C CA . GLU E 3 440 ? 145.917 147.802 234.788 1.00 69.69 440 GLU E CA 1
ATOM 10430 C C . GLU E 3 440 ? 147.155 148.666 234.987 1.00 71.81 440 GLU E C 1
ATOM 10431 O O . GLU E 3 440 ? 147.466 149.057 236.118 1.00 72.68 440 GLU E O 1
ATOM 10437 N N . GLU E 3 441 ? 147.874 148.977 233.910 1.00 69.76 441 GLU E N 1
ATOM 10438 C CA . GLU E 3 441 ? 149.081 149.782 234.041 1.00 67.23 441 GLU E CA 1
ATOM 10439 C C . GLU E 3 441 ? 148.800 151.278 234.085 1.00 70.55 441 GLU E C 1
ATOM 10440 O O . GLU E 3 441 ? 149.737 152.056 234.290 1.00 72.62 441 GLU E O 1
ATOM 10446 N N . LYS E 3 442 ? 147.544 151.690 233.907 1.00 64.54 442 LYS E N 1
ATOM 10447 C CA . LYS E 3 442 ? 147.146 153.097 233.969 1.00 61.48 442 LYS E CA 1
ATOM 10448 C C . LYS E 3 442 ? 147.965 153.943 232.997 1.00 60.75 442 LYS E C 1
ATOM 10449 O O . LYS E 3 442 ? 148.514 154.989 233.349 1.00 62.56 442 LYS E O 1
ATOM 10455 N N . LEU E 3 443 ? 148.043 153.477 231.756 1.00 52.39 443 LEU E N 1
ATOM 10456 C CA . LEU E 3 443 ? 148.854 154.129 230.743 1.00 53.30 443 LEU E CA 1
ATOM 10457 C C . LEU E 3 443 ? 148.103 155.279 230.087 1.00 57.51 443 LEU E C 1
ATOM 10458 O O . LEU E 3 443 ? 146.870 155.309 230.053 1.00 59.97 443 LEU E O 1
ATOM 10463 N N . GLN E 3 444 ? 148.870 156.227 229.564 1.00 62.44 444 GLN E N 1
ATOM 10464 C CA . GLN E 3 444 ? 148.342 157.371 228.838 1.00 60.90 444 GLN E CA 1
ATOM 10465 C C . GLN E 3 444 ? 149.445 157.902 227.936 1.00 61.31 444 GLN E C 1
ATOM 10466 O O . GLN E 3 444 ? 150.629 157.670 228.207 1.00 67.13 444 GLN E O 1
ATOM 10472 N N . PRO E 3 445 ? 149.095 158.592 226.852 1.00 55.92 445 PRO E N 1
ATOM 10473 C CA . PRO E 3 445 ? 150.128 159.113 225.948 1.00 55.06 445 PRO E CA 1
ATOM 10474 C C . PRO E 3 445 ? 151.126 159.988 226.689 1.00 56.47 445 PRO E C 1
ATOM 10475 O O . PRO E 3 445 ? 150.755 160.832 227.507 1.00 55.45 445 PRO E O 1
ATOM 10479 N N . VAL E 3 446 ? 152.409 159.781 226.398 1.00 54.44 446 VAL E N 1
ATOM 10480 C CA . VAL E 3 446 ? 153.465 160.467 227.131 1.00 48.37 446 VAL E CA 1
ATOM 10481 C C . VAL E 3 446 ? 154.335 161.291 226.194 1.00 52.36 446 VAL E C 1
ATOM 10482 O O . VAL E 3 446 ? 154.568 162.478 226.448 1.00 58.10 446 VAL E O 1
ATOM 10486 N N . LEU E 3 447 ? 154.831 160.693 225.112 1.00 48.63 447 LEU E N 1
ATOM 10487 C CA . LEU E 3 447 ? 155.702 161.496 224.258 1.00 44.08 447 LEU E CA 1
ATOM 10488 C C . LEU E 3 447 ? 155.569 161.104 222.797 1.00 48.86 447 LEU E C 1
ATOM 10489 O O . LEU E 3 447 ? 155.395 159.932 222.476 1.00 56.02 447 LEU E O 1
ATOM 10494 N N . ARG E 3 448 ? 155.699 162.089 221.917 1.00 36.39 448 ARG E N 1
ATOM 10495 C CA . ARG E 3 448 ? 155.614 161.876 220.481 1.00 36.41 448 ARG E CA 1
ATOM 10496 C C . ARG E 3 448 ? 157.010 161.874 219.876 1.00 39.19 448 ARG E C 1
ATOM 10497 O O . ARG E 3 448 ? 157.867 162.664 220.274 1.00 53.85 448 ARG E O 1
ATOM 10505 N N . ALA E 3 449 ? 157.241 160.976 218.922 1.00 31.42 449 ALA E N 1
ATOM 10506 C CA . ALA E 3 449 ? 158.504 160.907 218.198 1.00 34.55 449 ALA E CA 1
ATOM 10507 C C . ALA E 3 449 ? 158.203 160.843 216.710 1.00 32.30 449 ALA E C 1
ATOM 10508 O O . ALA E 3 449 ? 157.490 159.942 216.259 1.00 47.30 449 ALA E O 1
ATOM 10510 N N . THR E 3 450 ? 158.739 161.793 215.953 1.00 25.17 450 THR E N 1
ATOM 10511 C CA . THR E 3 450 ? 158.528 161.859 214.514 1.00 32.29 450 THR E CA 1
ATOM 10512 C C . THR E 3 450 ? 159.859 161.692 213.797 1.00 43.57 450 THR E C 1
ATOM 10513 O O . THR E 3 450 ? 160.872 162.263 214.211 1.00 55.64 450 THR E O 1
ATOM 10517 N N . TYR E 3 451 ? 159.852 160.911 212.720 1.00 38.18 451 TYR E N 1
ATOM 10518 C CA . TYR E 3 451 ? 161.082 160.637 211.987 1.00 28.34 451 TYR E CA 1
ATOM 10519 C C . TYR E 3 451 ? 160.739 160.185 210.575 1.00 29.23 451 TYR E C 1
ATOM 10520 O O . TYR E 3 451 ? 159.575 159.980 210.232 1.00 47.99 451 TYR E O 1
ATOM 10529 N N . ASN E 3 452 ? 161.777 160.043 209.757 1.00 34.03 452 ASN E N 1
ATOM 10530 C CA . ASN E 3 452 ? 161.669 159.523 208.400 1.00 35.98 452 ASN E CA 1
ATOM 10531 C C . ASN E 3 452 ? 162.416 158.201 208.327 1.00 51.49 452 ASN E C 1
ATOM 10532 O O . ASN E 3 452 ? 163.565 158.112 208.771 1.00 57.51 452 ASN E O 1
ATOM 10537 N N . ARG E 3 453 ? 161.775 157.184 207.762 1.00 51.00 453 ARG E N 1
ATOM 10538 C CA . ARG E 3 453 ? 162.294 155.824 207.775 1.00 47.41 453 ARG E CA 1
ATOM 10539 C C . ARG E 3 453 ? 162.662 155.382 206.366 1.00 50.26 453 ARG E C 1
ATOM 10540 O O . ARG E 3 453 ? 161.851 155.496 205.442 1.00 48.67 453 ARG E O 1
ATOM 10548 N N . THR E 3 454 ? 163.884 154.878 206.211 1.00 50.22 454 THR E N 1
ATOM 10549 C CA . THR E 3 454 ? 164.360 154.292 204.965 1.00 44.66 454 THR E CA 1
ATOM 10550 C C . THR E 3 454 ? 164.728 152.840 205.229 1.00 42.96 454 THR E C 1
ATOM 10551 O O . THR E 3 454 ? 165.495 152.551 206.151 1.00 48.88 454 THR E O 1
ATOM 10555 N N . ALA E 3 455 ? 164.189 151.929 204.424 1.00 33.03 455 ALA E N 1
ATOM 10556 C CA . ALA E 3 455 ? 164.348 150.502 204.658 1.00 22.53 455 ALA E CA 1
ATOM 10557 C C . ALA E 3 455 ? 165.026 149.835 203.471 1.00 34.74 455 ALA E C 1
ATOM 10558 O O . ALA E 3 455 ? 164.752 150.170 202.315 1.00 40.92 455 ALA E O 1
ATOM 10560 N N . PHE E 3 456 ? 165.916 148.892 203.771 1.00 30.08 456 PHE E N 1
ATOM 10561 C CA . PHE E 3 456 ? 166.591 148.074 202.775 1.00 24.06 456 PHE E CA 1
ATOM 10562 C C . PHE E 3 456 ? 166.381 146.611 203.130 1.00 23.78 456 PHE E C 1
ATOM 10563 O O . PHE E 3 456 ? 166.721 146.184 204.240 1.00 33.25 456 PHE E O 1
ATOM 10571 N N . GLN E 3 457 ? 165.832 145.850 202.188 1.00 13.00 457 GLN E N 1
ATOM 10572 C CA . GLN E 3 457 ? 165.542 144.437 202.390 1.00 20.41 457 GLN E CA 1
ATOM 10573 C C . GLN E 3 457 ? 165.172 143.817 201.052 1.00 30.38 457 GLN E C 1
ATOM 10574 O O . GLN E 3 457 ? 164.534 144.459 200.214 1.00 39.93 457 GLN E O 1
ATOM 10580 N N . ILE E 3 458 ? 165.583 142.567 200.863 1.00 33.17 458 ILE E N 1
ATOM 10581 C CA . ILE E 3 458 ? 165.225 141.793 199.677 1.00 29.71 458 ILE E CA 1
ATOM 10582 C C . ILE E 3 458 ? 163.816 141.242 199.859 1.00 37.74 458 ILE E C 1
ATOM 10583 O O . ILE E 3 458 ? 163.532 140.611 200.887 1.00 44.28 458 ILE E O 1
ATOM 10588 N N . PRO E 3 459 ? 162.905 141.464 198.913 1.00 31.34 459 PRO E N 1
ATOM 10589 C CA . PRO E 3 459 ? 161.539 140.948 199.065 1.00 33.59 459 PRO E CA 1
ATOM 10590 C C . PRO E 3 459 ? 161.522 139.434 199.214 1.00 36.21 459 PRO E C 1
ATOM 10591 O O . PRO E 3 459 ? 162.213 138.711 198.494 1.00 42.10 459 PRO E O 1
ATOM 10595 N N . GLY E 3 460 ? 160.719 138.954 200.159 1.00 43.25 460 GLY E N 1
ATOM 10596 C CA . GLY E 3 460 ? 160.622 137.536 200.423 1.00 50.43 460 GLY E CA 1
ATOM 10597 C C . GLY E 3 460 ? 161.798 136.941 201.162 1.00 55.72 460 GLY E C 1
ATOM 10598 O O . GLY E 3 460 ? 161.785 135.736 201.442 1.00 55.95 460 GLY E O 1
ATOM 10599 N N . ASP E 3 461 ? 162.810 137.740 201.489 1.00 53.22 461 ASP E N 1
ATOM 10600 C CA . ASP E 3 461 ? 164.003 137.277 202.188 1.00 50.67 461 ASP E CA 1
ATOM 10601 C C . ASP E 3 461 ? 164.125 138.066 203.485 1.00 53.40 461 ASP E C 1
ATOM 10602 O O . ASP E 3 461 ? 164.416 139.266 203.463 1.00 60.18 461 ASP E O 1
ATOM 10607 N N . GLN E 3 462 ? 163.904 137.392 204.609 1.00 52.61 462 GLN E N 1
ATOM 10608 C CA . GLN E 3 462 ? 163.971 138.018 205.920 1.00 52.79 462 GLN E CA 1
ATOM 10609 C C . GLN E 3 462 ? 165.365 137.973 206.527 1.00 51.92 462 GLN E C 1
ATOM 10610 O O . GLN E 3 462 ? 165.542 138.424 207.661 1.00 56.58 462 GLN E O 1
ATOM 10616 N N . SER E 3 463 ? 166.354 137.454 205.797 1.00 49.89 463 SER E N 1
ATOM 10617 C CA . SER E 3 463 ? 167.667 137.191 206.381 1.00 48.71 463 SER E CA 1
ATOM 10618 C C . SER E 3 463 ? 168.308 138.466 206.915 1.00 54.08 463 SER E C 1
ATOM 10619 O O . SER E 3 463 ? 168.875 138.478 208.013 1.00 60.42 463 SER E O 1
ATOM 10622 N N . ILE E 3 464 ? 168.237 139.551 206.149 1.00 45.53 464 ILE E N 1
ATOM 10623 C CA . ILE E 3 464 ? 168.888 140.807 206.500 1.00 37.56 464 ILE E CA 1
ATOM 10624 C C . ILE E 3 464 ? 167.900 141.941 206.275 1.00 40.11 464 ILE E C 1
ATOM 10625 O O . ILE E 3 464 ? 167.253 142.005 205.224 1.00 43.99 464 ILE E O 1
ATOM 10630 N N . ARG E 3 465 ? 167.785 142.832 207.257 1.00 35.65 465 ARG E N 1
ATOM 10631 C CA . ARG E 3 465 ? 167.005 144.050 207.088 1.00 21.64 465 ARG E CA 1
ATOM 10632 C C . ARG E 3 465 ? 167.765 145.223 207.686 1.00 31.17 465 ARG E C 1
ATOM 10633 O O . ARG E 3 465 ? 168.343 145.106 208.768 1.00 42.97 465 ARG E O 1
ATOM 10641 N N . VAL E 3 466 ? 167.764 146.353 206.981 1.00 19.99 466 VAL E N 1
ATOM 10642 C CA . VAL E 3 466 ? 168.410 147.572 207.452 1.00 21.29 466 VAL E CA 1
ATOM 10643 C C . VAL E 3 466 ? 167.369 148.679 207.499 1.00 33.56 466 VAL E C 1
ATOM 10644 O O . VAL E 3 466 ? 166.586 148.844 206.559 1.00 35.53 466 VAL E O 1
ATOM 10648 N N . THR E 3 467 ? 167.352 149.431 208.597 1.00 44.36 467 THR E N 1
ATOM 10649 C CA . THR E 3 467 ? 166.369 150.490 208.777 1.00 36.41 467 THR E CA 1
ATOM 10650 C C . THR E 3 467 ? 167.052 151.728 209.334 1.00 40.96 467 THR E C 1
ATOM 10651 O O . THR E 3 467 ? 167.672 151.664 210.397 1.00 50.38 467 THR E O 1
ATOM 10655 N N . ILE E 3 468 ? 166.928 152.850 208.632 1.00 35.37 468 ILE E N 1
ATOM 10656 C CA . ILE E 3 468 ? 167.556 154.106 209.028 1.00 32.17 468 ILE E CA 1
ATOM 10657 C C . ILE E 3 468 ? 166.459 155.117 209.324 1.00 39.75 468 ILE E C 1
ATOM 10658 O O . ILE E 3 468 ? 165.638 155.425 208.451 1.00 44.12 468 ILE E O 1
ATOM 10663 N N . ASP E 3 469 ? 166.450 155.635 210.548 1.00 52.21 469 ASP E N 1
ATOM 10664 C CA . ASP E 3 469 ? 165.512 156.660 210.984 1.00 41.80 469 ASP E CA 1
ATOM 10665 C C . ASP E 3 469 ? 166.264 157.976 211.110 1.00 45.68 469 ASP E C 1
ATOM 10666 O O . ASP E 3 469 ? 167.245 158.066 211.858 1.00 60.90 469 ASP E O 1
ATOM 10671 N N . SER E 3 470 ? 165.806 158.986 210.380 1.00 31.10 470 SER E N 1
ATOM 10672 C CA . SER E 3 470 ? 166.425 160.300 210.347 1.00 36.30 470 SER E CA 1
ATOM 10673 C C . SER E 3 470 ? 165.416 161.352 210.785 1.00 47.79 470 SER E C 1
ATOM 10674 O O . SER E 3 470 ? 164.217 161.089 210.889 1.00 58.36 470 SER E O 1
ATOM 10677 N N . ASN E 3 471 ? 165.923 162.559 211.043 1.00 46.86 471 ASN E N 1
ATOM 10678 C CA . ASN E 3 471 ? 165.089 163.699 211.423 1.00 33.36 471 ASN E CA 1
ATOM 10679 C C . ASN E 3 471 ? 164.242 163.384 212.653 1.00 40.25 471 ASN E C 1
ATOM 10680 O O . ASN E 3 471 ? 163.066 163.741 212.730 1.00 49.96 471 ASN E O 1
ATOM 10685 N N . ILE E 3 472 ? 164.845 162.703 213.626 1.00 46.75 472 ILE E N 1
ATOM 10686 C CA . ILE E 3 472 ? 164.114 162.291 214.815 1.00 45.32 472 ILE E CA 1
ATOM 10687 C C . ILE E 3 472 ? 163.857 163.502 215.699 1.00 47.90 472 ILE E C 1
ATOM 10688 O O . ILE E 3 472 ? 164.784 164.241 216.054 1.00 53.89 472 ILE E O 1
ATOM 10693 N N . MET E 3 473 ? 162.592 163.712 216.056 1.00 52.13 473 MET E N 1
ATOM 10694 C CA . MET E 3 473 ? 162.200 164.817 216.918 1.00 46.90 473 MET E CA 1
ATOM 10695 C C . MET E 3 473 ? 161.230 164.306 217.970 1.00 48.69 473 MET E C 1
ATOM 10696 O O . MET E 3 473 ? 160.268 163.607 217.640 1.00 57.79 473 MET E O 1
ATOM 10701 N N . TYR E 3 474 ? 161.482 164.657 219.227 1.00 42.38 474 TYR E N 1
ATOM 10702 C CA . TYR E 3 474 ? 160.650 164.265 220.352 1.00 42.98 474 TYR E CA 1
ATOM 10703 C C . TYR E 3 474 ? 159.896 165.479 220.872 1.00 47.33 474 TYR E C 1
ATOM 10704 O O . TYR E 3 474 ? 160.482 166.548 221.069 1.00 60.84 474 TYR E O 1
ATOM 10713 N N . ILE E 3 475 ? 158.597 165.301 221.093 1.00 51.90 475 ILE E N 1
ATOM 10714 C CA . ILE E 3 475 ? 157.710 166.344 221.589 1.00 47.80 475 ILE E CA 1
ATOM 10715 C C . ILE E 3 475 ? 157.033 165.834 222.852 1.00 45.90 475 ILE E C 1
ATOM 10716 O O . ILE E 3 475 ? 156.529 164.706 222.887 1.00 57.92 475 ILE E O 1
ATOM 10721 N N . ARG E 3 476 ? 157.026 166.663 223.889 1.00 47.44 476 ARG E N 1
ATOM 10722 C CA . ARG E 3 476 ? 156.467 166.272 225.175 1.00 54.31 476 ARG E CA 1
ATOM 10723 C C . ARG E 3 476 ? 154.945 166.338 225.110 1.00 61.02 476 ARG E C 1
ATOM 10724 O O . ARG E 3 476 ? 154.377 167.400 224.840 1.00 67.18 476 ARG E O 1
ATOM 10732 N N . GLU E 3 477 ? 154.288 165.205 225.353 1.00 56.29 477 GLU E N 1
ATOM 10733 C CA . GLU E 3 477 ? 152.835 165.093 225.295 1.00 47.06 477 GLU E CA 1
ATOM 10734 C C . GLU E 3 477 ? 152.288 164.503 226.583 1.00 50.34 477 GLU E C 1
ATOM 10735 O O . GLU E 3 477 ? 151.299 163.767 226.581 1.00 58.40 477 GLU E O 1
ATOM 10741 N N . ASP E 3 478 ? 152.925 164.814 227.704 1.00 61.77 478 ASP E N 1
ATOM 10742 C CA . ASP E 3 478 ? 152.548 164.259 228.993 1.00 62.28 478 ASP E CA 1
ATOM 10743 C C . ASP E 3 478 ? 151.575 165.184 229.709 1.00 68.16 478 ASP E C 1
ATOM 10744 O O . ASP E 3 478 ? 151.574 166.399 229.501 1.00 76.73 478 ASP E O 1
ATOM 10749 N N . SER E 3 479 ? 150.737 164.593 230.559 1.00 74.27 479 SER E N 1
ATOM 10750 C CA . SER E 3 479 ? 149.784 165.337 231.371 1.00 78.86 479 SER E CA 1
ATOM 10751 C C . SER E 3 479 ? 150.131 165.266 232.855 1.00 78.61 479 SER E C 1
ATOM 10752 O O . SER E 3 479 ? 149.246 165.343 233.711 1.00 79.89 479 SER E O 1
ATOM 10755 N N . LEU E 3 480 ? 151.419 165.117 233.173 1.00 84.01 480 LEU E N 1
ATOM 10756 C CA . LEU E 3 480 ? 151.826 164.972 234.566 1.00 87.81 480 LEU E CA 1
ATOM 10757 C C . LEU E 3 480 ? 151.761 166.295 235.318 1.00 89.13 480 LEU E C 1
ATOM 10758 O O . LEU E 3 480 ? 151.569 166.301 236.539 1.00 90.21 480 LEU E O 1
ATOM 10763 N N . ASP E 3 481 ? 151.921 167.415 234.619 1.00 98.58 481 ASP E N 1
ATOM 10764 C CA . ASP E 3 481 ? 151.819 168.731 235.246 1.00 99.98 481 ASP E CA 1
ATOM 10765 C C . ASP E 3 481 ? 150.355 168.999 235.561 1.00 100.43 481 ASP E C 1
ATOM 10766 O O . ASP E 3 481 ? 149.582 169.398 234.689 1.00 102.89 481 ASP E O 1
ATOM 10771 N N . LYS E 3 482 ? 149.964 168.776 236.817 1.00 108.08 482 LYS E N 1
ATOM 10772 C CA . LYS E 3 482 ? 148.555 168.887 237.182 1.00 110.17 482 LYS E CA 1
ATOM 10773 C C . LYS E 3 482 ? 148.049 170.317 237.035 1.00 110.31 482 LYS E C 1
ATOM 10774 O O . LYS E 3 482 ? 146.913 170.539 236.599 1.00 108.73 482 LYS E O 1
ATOM 10780 N N . ASN E 3 483 ? 148.872 171.302 237.399 1.00 116.13 483 ASN E N 1
ATOM 10781 C CA . ASN E 3 483 ? 148.445 172.694 237.306 1.00 116.32 483 ASN E CA 1
ATOM 10782 C C . ASN E 3 483 ? 148.262 173.122 235.854 1.00 114.04 483 ASN E C 1
ATOM 10783 O O . ASN E 3 483 ? 147.231 173.700 235.492 1.00 113.38 483 ASN E O 1
ATOM 10788 N N . ARG E 3 484 ? 149.252 172.848 235.007 1.00 106.11 484 ARG E N 1
ATOM 10789 C CA . ARG E 3 484 ? 149.219 173.220 233.593 1.00 106.18 484 ARG E CA 1
ATOM 10790 C C . ARG E 3 484 ? 149.591 172.009 232.749 1.00 106.83 484 ARG E C 1
ATOM 10791 O O . ARG E 3 484 ? 150.745 171.867 232.320 1.00 107.10 484 ARG E O 1
ATOM 10799 N N . PRO E 3 485 ? 148.642 171.108 232.500 1.00 92.76 485 PRO E N 1
ATOM 10800 C CA . PRO E 3 485 ? 148.935 169.947 231.652 1.00 89.37 485 PRO E CA 1
ATOM 10801 C C . PRO E 3 485 ? 149.313 170.368 230.241 1.00 87.32 485 PRO E C 1
ATOM 10802 O O . PRO E 3 485 ? 148.776 171.331 229.690 1.00 87.90 485 PRO E O 1
ATOM 10806 N N . ILE E 3 486 ? 150.258 169.628 229.657 1.00 73.94 486 ILE E N 1
ATOM 10807 C CA . ILE E 3 486 ? 150.665 169.901 228.283 1.00 76.49 486 ILE E CA 1
ATOM 10808 C C . ILE E 3 486 ? 149.518 169.607 227.324 1.00 78.36 486 ILE E C 1
ATOM 10809 O O . ILE E 3 486 ? 149.254 170.377 226.393 1.00 80.47 486 ILE E O 1
ATOM 10814 N N . ARG E 3 487 ? 148.819 168.496 227.538 1.00 69.36 487 ARG E N 1
ATOM 10815 C CA . ARG E 3 487 ? 147.628 168.150 226.780 1.00 70.50 487 ARG E CA 1
ATOM 10816 C C . ARG E 3 487 ? 146.491 167.877 227.752 1.00 68.68 487 ARG E C 1
ATOM 10817 O O . ARG E 3 487 ? 146.712 167.543 228.919 1.00 69.17 487 ARG E O 1
ATOM 10825 N N . ASN E 3 488 ? 145.267 168.028 227.261 1.00 71.31 488 ASN E N 1
ATOM 10826 C CA . ASN E 3 488 ? 144.103 167.748 228.087 1.00 71.88 488 ASN E CA 1
ATOM 10827 C C . ASN E 3 488 ? 144.095 166.272 228.472 1.00 70.22 488 ASN E C 1
ATOM 10828 O O . ASN E 3 488 ? 144.206 165.407 227.592 1.00 71.82 488 ASN E O 1
ATOM 10833 N N . PRO E 3 489 ? 143.969 165.942 229.760 1.00 67.83 489 PRO E N 1
ATOM 10834 C CA . PRO E 3 489 ? 144.009 164.528 230.168 1.00 68.18 489 PRO E CA 1
ATOM 10835 C C . PRO E 3 489 ? 142.882 163.689 229.590 1.00 66.41 489 PRO E C 1
ATOM 10836 O O . PRO E 3 489 ? 142.981 162.456 229.617 1.00 67.94 489 PRO E O 1
ATOM 10840 N N . GLU E 3 490 ? 141.819 164.307 229.080 1.00 73.16 490 GLU E N 1
ATOM 10841 C CA . GLU E 3 490 ? 140.727 163.589 228.440 1.00 73.12 490 GLU E CA 1
ATOM 10842 C C . GLU E 3 490 ? 140.869 163.542 226.924 1.00 74.56 490 GLU E C 1
ATOM 10843 O O . GLU E 3 490 ? 139.947 163.091 226.239 1.00 78.48 490 GLU E O 1
ATOM 10849 N N . ASN E 3 491 ? 141.996 164.002 226.387 1.00 57.24 491 ASN E N 1
ATOM 10850 C CA . ASN E 3 491 ? 142.279 163.946 224.961 1.00 54.66 491 ASN E CA 1
ATOM 10851 C C . ASN E 3 491 ? 143.527 163.105 224.735 1.00 59.51 491 ASN E C 1
ATOM 10852 O O . ASN E 3 491 ? 144.448 163.115 225.556 1.00 63.10 491 ASN E O 1
ATOM 10857 N N . TRP E 3 492 ? 143.552 162.374 223.620 1.00 51.21 492 TRP E N 1
ATOM 10858 C CA . TRP E 3 492 ? 144.638 161.437 223.366 1.00 43.91 492 TRP E CA 1
ATOM 10859 C C . TRP E 3 492 ? 145.827 162.065 222.653 1.00 49.12 492 TRP E C 1
ATOM 10860 O O . TRP E 3 492 ? 146.847 161.390 222.485 1.00 63.18 492 TRP E O 1
ATOM 10871 N N . HIS E 3 493 ? 145.732 163.323 222.232 1.00 57.37 493 HIS E N 1
ATOM 10872 C CA . HIS E 3 493 ? 146.840 163.970 221.547 1.00 52.85 493 HIS E CA 1
ATOM 10873 C C . HIS E 3 493 ? 146.761 165.471 221.773 1.00 61.22 493 HIS E C 1
ATOM 10874 O O . HIS E 3 493 ? 145.715 166.011 222.140 1.00 67.56 493 HIS E O 1
ATOM 10881 N N . ARG E 3 494 ? 147.889 166.140 221.553 1.00 77.66 494 ARG E N 1
ATOM 10882 C CA . ARG E 3 494 ? 147.971 167.583 221.732 1.00 79.89 494 ARG E CA 1
ATOM 10883 C C . ARG E 3 494 ? 147.268 168.281 220.576 1.00 83.61 494 ARG E C 1
ATOM 10884 O O . ARG E 3 494 ? 147.543 167.990 219.407 1.00 83.37 494 ARG E O 1
ATOM 10892 N N . ASP E 3 495 ? 146.361 169.204 220.900 1.00 89.04 495 ASP E N 1
ATOM 10893 C CA . ASP E 3 495 ? 145.716 170.002 219.866 1.00 88.82 495 ASP E CA 1
ATOM 10894 C C . ASP E 3 495 ? 146.597 171.152 219.397 1.00 90.69 495 ASP E C 1
ATOM 10895 O O . ASP E 3 495 ? 146.303 171.758 218.360 1.00 89.34 495 ASP E O 1
ATOM 10900 N N . ASP E 3 496 ? 147.662 171.468 220.138 1.00 87.58 496 ASP E N 1
ATOM 10901 C CA . ASP E 3 496 ? 148.529 172.580 219.765 1.00 85.88 496 ASP E CA 1
ATOM 10902 C C . ASP E 3 496 ? 149.254 172.321 218.451 1.00 86.30 496 ASP E C 1
ATOM 10903 O O . ASP E 3 496 ? 149.313 173.207 217.592 1.00 88.67 496 ASP E O 1
ATOM 10908 N N . ILE E 3 497 ? 149.799 171.121 218.268 1.00 86.48 497 ILE E N 1
ATOM 10909 C CA . ILE E 3 497 ? 150.647 170.809 217.126 1.00 87.30 497 ILE E CA 1
ATOM 10910 C C . ILE E 3 497 ? 149.889 170.055 216.043 1.00 86.46 497 ILE E C 1
ATOM 10911 O O . ILE E 3 497 ? 150.509 169.504 215.127 1.00 80.98 497 ILE E O 1
ATOM 10916 N N . ASP E 3 498 ? 148.562 170.012 216.121 1.00 93.20 498 ASP E N 1
ATOM 10917 C CA . ASP E 3 498 ? 147.741 169.299 215.151 1.00 94.23 498 ASP E CA 1
ATOM 10918 C C . ASP E 3 498 ? 146.664 170.213 214.588 1.00 96.67 498 ASP E C 1
ATOM 10919 O O . ASP E 3 498 ? 145.511 169.810 214.405 1.00 96.83 498 ASP E O 1
ATOM 10924 N N . SER E 3 499 ? 147.022 171.461 214.309 1.00 111.97 499 SER E N 1
ATOM 10925 C CA . SER E 3 499 ? 146.090 172.432 213.768 1.00 111.93 499 SER E CA 1
ATOM 10926 C C . SER E 3 499 ? 146.421 172.729 212.306 1.00 113.21 499 SER E C 1
ATOM 10927 O O . SER E 3 499 ? 147.396 172.228 211.739 1.00 111.35 499 SER E O 1
ATOM 10930 N N . ASN E 3 500 ? 145.595 173.574 211.694 1.00 130.91 500 ASN E N 1
ATOM 10931 C CA . ASN E 3 500 ? 145.759 173.921 210.290 1.00 131.60 500 ASN E CA 1
ATOM 10932 C C . ASN E 3 500 ? 146.806 175.010 210.069 1.00 130.55 500 ASN E C 1
ATOM 10933 O O . ASN E 3 500 ? 147.140 175.302 208.914 1.00 129.97 500 ASN E O 1
ATOM 10938 N N . ILE E 3 501 ? 147.326 175.602 211.141 1.00 136.19 501 ILE E N 1
ATOM 10939 C CA . ILE E 3 501 ? 148.415 176.578 211.020 1.00 137.74 501 ILE E CA 1
ATOM 10940 C C . ILE E 3 501 ? 149.634 175.887 210.412 1.00 139.34 501 ILE E C 1
ATOM 10941 O O . ILE E 3 501 ? 150.014 174.786 210.870 1.00 139.48 501 ILE E O 1
ATOM 10946 N N . PRO E 3 502 ? 150.280 176.449 209.378 1.00 141.93 502 PRO E N 1
ATOM 10947 C CA . PRO E 3 502 ? 151.304 175.695 208.674 1.00 140.90 502 PRO E CA 1
ATOM 10948 C C . PRO E 3 502 ? 152.697 175.649 209.304 1.00 140.75 502 PRO E C 1
ATOM 10949 O O . PRO E 3 502 ? 153.607 175.082 208.687 1.00 141.55 502 PRO E O 1
ATOM 10953 N N . ASN E 3 503 ? 152.914 176.240 210.477 1.00 134.04 503 ASN E N 1
ATOM 10954 C CA . ASN E 3 503 ? 154.083 175.959 211.314 1.00 134.52 503 ASN E CA 1
ATOM 10955 C C . ASN E 3 503 ? 153.622 175.767 212.757 1.00 133.47 503 ASN E C 1
ATOM 10956 O O . ASN E 3 503 ? 153.845 176.628 213.618 1.00 132.57 503 ASN E O 1
ATOM 10961 N N . PRO E 3 504 ? 152.946 174.651 213.052 1.00 119.81 504 PRO E N 1
ATOM 10962 C CA . PRO E 3 504 ? 152.488 174.430 214.434 1.00 118.79 504 PRO E CA 1
ATOM 10963 C C . PRO E 3 504 ? 153.631 174.258 215.418 1.00 118.31 504 PRO E C 1
ATOM 10964 O O . PRO E 3 504 ? 153.443 174.457 216.627 1.00 118.11 504 PRO E O 1
ATOM 10968 N N . LEU E 3 505 ? 154.827 173.929 214.929 1.00 113.87 505 LEU E N 1
ATOM 10969 C CA . LEU E 3 505 ? 155.969 173.687 215.798 1.00 114.43 505 LEU E CA 1
ATOM 10970 C C . LEU E 3 505 ? 156.407 174.928 216.567 1.00 112.86 505 LEU E C 1
ATOM 10971 O O . LEU E 3 505 ? 157.198 174.799 217.509 1.00 111.62 505 LEU E O 1
ATOM 10976 N N . ARG E 3 506 ? 155.927 176.117 216.195 1.00 118.31 506 ARG E N 1
ATOM 10977 C CA . ARG E 3 506 ? 156.222 177.309 216.982 1.00 119.16 506 ARG E CA 1
ATOM 10978 C C . ARG E 3 506 ? 155.537 177.246 218.342 1.00 118.58 506 ARG E C 1
ATOM 10979 O O . ARG E 3 506 ? 156.047 177.825 219.308 1.00 117.71 506 ARG E O 1
ATOM 10987 N N . PHE E 3 507 ? 154.427 176.515 218.451 1.00 110.74 507 PHE E N 1
ATOM 10988 C CA . PHE E 3 507 ? 153.719 176.347 219.714 1.00 111.04 507 PHE E CA 1
ATOM 10989 C C . PHE E 3 507 ? 154.590 175.760 220.817 1.00 112.52 507 PHE E C 1
ATOM 10990 O O . PHE E 3 507 ? 154.313 176.002 221.996 1.00 111.16 507 PHE E O 1
ATOM 10998 N N . LEU E 3 508 ? 155.623 174.997 220.470 1.00 97.63 508 LEU E N 1
ATOM 10999 C CA . LEU E 3 508 ? 156.510 174.424 221.469 1.00 91.96 508 LEU E CA 1
ATOM 11000 C C . LEU E 3 508 ? 157.339 175.509 222.146 1.00 92.39 508 LEU E C 1
ATOM 11001 O O . LEU E 3 508 ? 157.777 176.474 221.514 1.00 92.35 508 LEU E O 1
ATOM 11006 N N . ARG E 3 509 ? 157.552 175.337 223.446 1.00 91.85 509 ARG E N 1
ATOM 11007 C CA . ARG E 3 509 ? 158.416 176.201 224.233 1.00 89.89 509 ARG E CA 1
ATOM 11008 C C . ARG E 3 509 ? 159.646 175.417 224.668 1.00 92.91 509 ARG E C 1
ATOM 11009 O O . ARG E 3 509 ? 159.799 174.233 224.356 1.00 94.56 509 ARG E O 1
ATOM 11017 N N . ALA E 3 510 ? 160.536 176.096 225.389 1.00 92.16 510 ALA E N 1
ATOM 11018 C CA . ALA E 3 510 ? 161.757 175.457 225.860 1.00 91.93 510 ALA E CA 1
ATOM 11019 C C . ALA E 3 510 ? 161.430 174.298 226.793 1.00 91.76 510 ALA E C 1
ATOM 11020 O O . ALA E 3 510 ? 160.609 174.430 227.706 1.00 89.21 510 ALA E O 1
ATOM 11022 N N . GLY E 3 511 ? 162.078 173.158 226.559 1.00 82.24 511 GLY E N 1
ATOM 11023 C CA . GLY E 3 511 ? 161.869 171.973 227.360 1.00 79.76 511 GLY E CA 1
ATOM 11024 C C . GLY E 3 511 ? 160.757 171.062 226.889 1.00 77.04 511 GLY E C 1
ATOM 11025 O O . GLY E 3 511 ? 160.586 169.978 227.460 1.00 77.50 511 GLY E O 1
ATOM 11026 N N . GLU E 3 512 ? 159.995 171.461 225.873 1.00 70.71 512 GLU E N 1
ATOM 11027 C CA . GLU E 3 512 ? 158.901 170.650 225.358 1.00 70.88 512 GLU E CA 1
ATOM 11028 C C . GLU E 3 512 ? 159.274 169.865 224.108 1.00 71.24 512 GLU E C 1
ATOM 11029 O O . GLU E 3 512 ? 158.433 169.127 223.587 1.00 78.14 512 GLU E O 1
ATOM 11035 N N . TYR E 3 513 ? 160.502 170.001 223.614 1.00 58.22 513 TYR E N 1
ATOM 11036 C CA . TYR E 3 513 ? 160.903 169.315 222.396 1.00 57.56 513 TYR E CA 1
ATOM 11037 C C . TYR E 3 513 ? 162.411 169.115 222.397 1.00 64.48 513 TYR E C 1
ATOM 11038 O O . TYR E 3 513 ? 163.150 169.793 223.115 1.00 70.79 513 TYR E O 1
ATOM 11047 N N . SER E 3 514 ? 162.856 168.165 221.576 1.00 54.68 514 SER E N 1
ATOM 11048 C CA . SER E 3 514 ? 164.274 167.831 221.489 1.00 50.41 514 SER E CA 1
ATOM 11049 C C . SER E 3 514 ? 164.546 167.132 220.167 1.00 47.10 514 SER E C 1
ATOM 11050 O O . SER E 3 514 ? 163.806 166.225 219.783 1.00 52.54 514 SER E O 1
ATOM 11053 N N . LYS E 3 515 ? 165.607 167.541 219.482 1.00 48.96 515 LYS E N 1
ATOM 11054 C CA . LYS E 3 515 ? 165.991 166.934 218.215 1.00 49.81 515 LYS E CA 1
ATOM 11055 C C . LYS E 3 515 ? 167.189 166.015 218.413 1.00 54.42 515 LYS E C 1
ATOM 11056 O O . LYS E 3 515 ? 168.175 166.392 219.052 1.00 58.98 515 LYS E O 1
ATOM 11062 N N . PHE E 3 516 ? 167.095 164.805 217.864 1.00 50.88 516 PHE E N 1
ATOM 11063 C CA . PHE E 3 516 ? 168.184 163.842 217.950 1.00 47.47 516 PHE E CA 1
ATOM 11064 C C . PHE E 3 516 ? 169.178 164.103 216.825 1.00 50.99 516 PHE E C 1
ATOM 11065 O O . PHE E 3 516 ? 168.785 164.081 215.651 1.00 52.54 516 PHE E O 1
ATOM 11073 N N . PRO E 3 517 ? 170.455 164.350 217.127 1.00 44.21 517 PRO E N 1
ATOM 11074 C CA . PRO E 3 517 ? 171.372 164.847 216.087 1.00 48.12 517 PRO E CA 1
ATOM 11075 C C . PRO E 3 517 ? 171.814 163.803 215.073 1.00 54.88 517 PRO E C 1
ATOM 11076 O O . PRO E 3 517 ? 172.238 164.185 213.976 1.00 56.96 517 PRO E O 1
ATOM 11080 N N . TYR E 3 518 ? 171.734 162.513 215.386 1.00 48.79 518 TYR E N 1
ATOM 11081 C CA . TYR E 3 518 ? 172.282 161.472 214.529 1.00 39.17 518 TYR E CA 1
ATOM 11082 C C . TYR E 3 518 ? 171.169 160.602 213.965 1.00 39.57 518 TYR E C 1
ATOM 11083 O O . TYR E 3 518 ? 170.088 160.493 214.550 1.00 52.71 518 TYR E O 1
ATOM 11092 N N . SER E 3 519 ? 171.433 159.992 212.813 1.00 17.13 519 SER E N 1
ATOM 11093 C CA . SER E 3 519 ? 170.516 158.995 212.283 1.00 17.35 519 SER E CA 1
ATOM 11094 C C . SER E 3 519 ? 170.692 157.686 213.039 1.00 29.67 519 SER E C 1
ATOM 11095 O O . SER E 3 519 ? 171.797 157.331 213.454 1.00 48.89 519 SER E O 1
ATOM 11098 N N . VAL E 3 520 ? 169.591 156.965 213.224 1.00 23.14 520 VAL E N 1
ATOM 11099 C CA . VAL E 3 520 ? 169.600 155.717 213.980 1.00 23.54 520 VAL E CA 1
ATOM 11100 C C . VAL E 3 520 ? 169.421 154.567 213.002 1.00 30.43 520 VAL E C 1
ATOM 11101 O O . VAL E 3 520 ? 168.416 154.502 212.287 1.00 36.67 520 VAL E O 1
ATOM 11105 N N . MET E 3 521 ? 170.388 153.658 212.975 1.00 37.29 521 MET E N 1
ATOM 11106 C CA . MET E 3 521 ? 170.353 152.500 212.094 1.00 38.18 521 MET E CA 1
ATOM 11107 C C . MET E 3 521 ? 170.130 151.238 212.910 1.00 47.96 521 MET E C 1
ATOM 11108 O O . MET E 3 521 ? 170.757 151.054 213.956 1.00 52.92 521 MET E O 1
ATOM 11113 N N . GLU E 3 522 ? 169.241 150.378 212.430 1.00 49.21 522 GLU E N 1
ATOM 11114 C CA . GLU E 3 522 ? 169.017 149.069 213.020 1.00 42.80 522 GLU E CA 1
ATOM 11115 C C . GLU E 3 522 ? 169.179 148.012 211.939 1.00 46.40 522 GLU E C 1
ATOM 11116 O O . GLU E 3 522 ? 168.528 148.082 210.892 1.00 49.19 522 GLU E O 1
ATOM 11122 N N . ILE E 3 523 ? 170.055 147.047 212.195 1.00 52.34 523 ILE E N 1
ATOM 11123 C CA . ILE E 3 523 ? 170.281 145.913 211.308 1.00 49.82 523 ILE E CA 1
ATOM 11124 C C . ILE E 3 523 ? 169.763 144.665 212.007 1.00 52.59 523 ILE E C 1
ATOM 11125 O O . ILE E 3 523 ? 170.236 144.312 213.094 1.00 51.82 523 ILE E O 1
ATOM 11130 N N . LYS E 3 524 ? 168.789 144.007 211.388 1.00 51.90 524 LYS E N 1
ATOM 11131 C CA . LYS E 3 524 ? 168.218 142.765 211.887 1.00 54.05 524 LYS E CA 1
ATOM 11132 C C . LYS E 3 524 ? 168.731 141.609 211.043 1.00 57.92 524 LYS E C 1
ATOM 11133 O O . LYS E 3 524 ? 168.621 141.641 209.811 1.00 56.88 524 LYS E O 1
ATOM 11139 N N . VAL E 3 525 ? 169.286 140.596 211.703 1.00 68.23 525 VAL E N 1
ATOM 11140 C CA . VAL E 3 525 ? 169.752 139.382 211.043 1.00 64.22 525 VAL E CA 1
ATOM 11141 C C . VAL E 3 525 ? 168.968 138.218 211.631 1.00 68.34 525 VAL E C 1
ATOM 11142 O O . VAL E 3 525 ? 169.115 137.899 212.818 1.00 70.35 525 VAL E O 1
ATOM 11146 N N . ILE E 3 526 ? 168.137 137.584 210.806 1.00 79.87 526 ILE E N 1
ATOM 11147 C CA . ILE E 3 526 ? 167.310 136.457 211.244 1.00 77.68 526 ILE E CA 1
ATOM 11148 C C . ILE E 3 526 ? 168.110 135.192 210.946 1.00 79.73 526 ILE E C 1
ATOM 11149 O O . ILE E 3 526 ? 168.034 134.619 209.860 1.00 81.12 526 ILE E O 1
ATOM 11154 N N . ASN E 3 527 ? 168.892 134.752 211.932 1.00 107.21 527 ASN E N 1
ATOM 11155 C CA . ASN E 3 527 ? 169.688 133.530 211.813 1.00 111.61 527 ASN E CA 1
ATOM 11156 C C . ASN E 3 527 ? 168.815 132.340 212.200 1.00 112.46 527 ASN E C 1
ATOM 11157 O O . ASN E 3 527 ? 168.863 131.823 213.320 1.00 112.55 527 ASN E O 1
ATOM 11162 N N . GLN E 3 528 ? 167.990 131.904 211.244 1.00 132.05 528 GLN E N 1
ATOM 11163 C CA . GLN E 3 528 ? 167.118 130.759 211.488 1.00 132.71 528 GLN E CA 1
ATOM 11164 C C . GLN E 3 528 ? 167.926 129.496 211.753 1.00 134.22 528 GLN E C 1
ATOM 11165 O O . GLN E 3 528 ? 167.599 128.717 212.656 1.00 133.55 528 GLN E O 1
ATOM 11171 N N . ASP E 3 529 ? 168.983 129.277 210.977 1.00 155.30 529 ASP E N 1
ATOM 11172 C CA . ASP E 3 529 ? 169.833 128.115 211.174 1.00 155.78 529 ASP E CA 1
ATOM 11173 C C . ASP E 3 529 ? 170.704 128.291 212.416 1.00 155.88 529 ASP E C 1
ATOM 11174 O O . ASP E 3 529 ? 171.000 129.408 212.851 1.00 154.31 529 ASP E O 1
ATOM 11179 N N . ASN E 3 530 ? 171.116 127.162 212.988 1.00 170.49 530 ASN E N 1
ATOM 11180 C CA . ASN E 3 530 ? 171.969 127.165 214.169 1.00 171.03 530 ASN E CA 1
ATOM 11181 C C . ASN E 3 530 ? 173.442 127.352 213.835 1.00 171.02 530 ASN E C 1
ATOM 11182 O O . ASN E 3 530 ? 174.259 127.463 214.755 1.00 170.05 530 ASN E O 1
ATOM 11187 N N . SER E 3 531 ? 173.799 127.394 212.554 1.00 173.90 531 SER E N 1
ATOM 11188 C CA . SER E 3 531 ? 175.185 127.564 212.148 1.00 173.52 531 SER E CA 1
ATOM 11189 C C . SER E 3 531 ? 175.618 129.017 212.340 1.00 173.27 531 SER E C 1
ATOM 11190 O O . SER E 3 531 ? 174.892 129.847 212.894 1.00 172.82 531 SER E O 1
ATOM 11193 N N . GLN E 3 532 ? 176.823 129.329 211.871 1.00 163.49 532 GLN E N 1
ATOM 11194 C CA . GLN E 3 532 ? 177.368 130.669 212.001 1.00 162.64 532 GLN E CA 1
ATOM 11195 C C . GLN E 3 532 ? 176.777 131.592 210.937 1.00 161.53 532 GLN E C 1
ATOM 11196 O O . GLN E 3 532 ? 175.813 131.257 210.243 1.00 161.24 532 GLN E O 1
ATOM 11202 N N . MET E 3 533 ? 177.366 132.771 210.814 1.00 137.99 533 MET E N 1
ATOM 11203 C CA . MET E 3 533 ? 176.840 133.797 209.924 1.00 137.85 533 MET E CA 1
ATOM 11204 C C . MET E 3 533 ? 177.125 133.416 208.476 1.00 137.51 533 MET E C 1
ATOM 11205 O O . MET E 3 533 ? 178.297 133.314 208.092 1.00 136.91 533 MET E O 1
ATOM 11210 N N . PRO E 3 534 ? 176.102 133.204 207.640 1.00 126.67 534 PRO E N 1
ATOM 11211 C CA . PRO E 3 534 ? 176.322 132.705 206.262 1.00 124.74 534 PRO E CA 1
ATOM 11212 C C . PRO E 3 534 ? 176.681 133.787 205.244 1.00 123.86 534 PRO E C 1
ATOM 11213 O O . PRO E 3 534 ? 175.857 134.280 204.472 1.00 121.36 534 PRO E O 1
ATOM 11217 N N . ASN E 3 535 ? 177.964 134.157 205.239 1.00 119.69 535 ASN E N 1
ATOM 11218 C CA . ASN E 3 535 ? 178.534 135.123 204.296 1.00 118.71 535 ASN E CA 1
ATOM 11219 C C . ASN E 3 535 ? 177.775 136.453 204.349 1.00 118.69 535 ASN E C 1
ATOM 11220 O O . ASN E 3 535 ? 177.139 136.892 203.390 1.00 116.73 535 ASN E O 1
ATOM 11225 N N . TYR E 3 536 ? 177.853 137.076 205.519 1.00 92.75 536 TYR E N 1
ATOM 11226 C CA . TYR E 3 536 ? 177.365 138.431 205.733 1.00 86.74 536 TYR E CA 1
ATOM 11227 C C . TYR E 3 536 ? 178.508 139.331 206.178 1.00 85.52 536 TYR E C 1
ATOM 11228 O O . TYR E 3 536 ? 178.381 140.117 207.118 1.00 87.22 536 TYR E O 1
ATOM 11237 N N . GLU E 3 537 ? 179.650 139.210 205.498 1.00 71.56 537 GLU E N 1
ATOM 11238 C CA . GLU E 3 537 ? 180.842 139.959 205.876 1.00 68.75 537 GLU E CA 1
ATOM 11239 C C . GLU E 3 537 ? 180.672 141.460 205.705 1.00 70.63 537 GLU E C 1
ATOM 11240 O O . GLU E 3 537 ? 181.428 142.224 206.311 1.00 77.01 537 GLU E O 1
ATOM 11246 N N . TRP E 3 538 ? 179.709 141.906 204.896 1.00 47.37 538 TRP E N 1
ATOM 11247 C CA . TRP E 3 538 ? 179.520 143.343 204.725 1.00 47.62 538 TRP E CA 1
ATOM 11248 C C . TRP E 3 538 ? 178.908 143.972 205.971 1.00 47.67 538 TRP E C 1
ATOM 11249 O O . TRP E 3 538 ? 179.224 145.118 206.311 1.00 49.81 538 TRP E O 1
ATOM 11260 N N . ILE E 3 539 ? 178.043 143.239 206.673 1.00 49.02 539 ILE E N 1
ATOM 11261 C CA . ILE E 3 539 ? 177.565 143.709 207.970 1.00 48.60 539 ILE E CA 1
ATOM 11262 C C . ILE E 3 539 ? 178.721 143.805 208.955 1.00 48.67 539 ILE E C 1
ATOM 11263 O O . ILE E 3 539 ? 178.820 144.763 209.732 1.00 51.52 539 ILE E O 1
ATOM 11268 N N . LYS E 3 540 ? 179.609 142.811 208.942 1.00 52.37 540 LYS E N 1
ATOM 11269 C CA . LYS E 3 540 ? 180.778 142.842 209.814 1.00 53.23 540 LYS E CA 1
ATOM 11270 C C . LYS E 3 540 ? 181.691 144.013 209.472 1.00 55.39 540 LYS E C 1
ATOM 11271 O O . LYS E 3 540 ? 182.347 144.577 210.355 1.00 60.96 540 LYS E O 1
ATOM 11277 N N . ASP E 3 541 ? 181.754 144.385 208.193 1.00 57.80 541 ASP E N 1
ATOM 11278 C CA . ASP E 3 541 ? 182.534 145.553 207.796 1.00 60.68 541 ASP E CA 1
ATOM 11279 C C . ASP E 3 541 ? 181.884 146.838 208.291 1.00 64.78 541 ASP E C 1
ATOM 11280 O O . ASP E 3 541 ? 182.556 147.711 208.850 1.00 68.60 541 ASP E O 1
ATOM 11285 N N . LEU E 3 542 ? 180.569 146.969 208.092 1.00 55.57 542 LEU E N 1
ATOM 11286 C CA . LEU E 3 542 ? 179.866 148.177 208.515 1.00 47.19 542 LEU E CA 1
ATOM 11287 C C . LEU E 3 542 ? 179.942 148.369 210.023 1.00 45.59 542 LEU E C 1
ATOM 11288 O O . LEU E 3 542 ? 180.180 149.483 210.501 1.00 48.51 542 LEU E O 1
ATOM 11293 N N . THR E 3 543 ? 179.750 147.292 210.789 1.00 49.14 543 THR E N 1
ATOM 11294 C CA . THR E 3 543 ? 179.720 147.407 212.243 1.00 46.75 543 THR E CA 1
ATOM 11295 C C . THR E 3 543 ? 181.050 147.912 212.788 1.00 47.94 543 THR E C 1
ATOM 11296 O O . THR E 3 543 ? 181.080 148.747 213.700 1.00 54.76 543 THR E O 1
ATOM 11300 N N . ASN E 3 544 ? 182.158 147.424 212.239 1.00 58.18 544 ASN E N 1
ATOM 11301 C CA . ASN E 3 544 ? 183.488 147.822 212.672 1.00 63.84 544 ASN E CA 1
ATOM 11302 C C . ASN E 3 544 ? 184.039 148.990 211.865 1.00 61.74 544 ASN E C 1
ATOM 11303 O O . ASN E 3 544 ? 185.197 149.371 212.054 1.00 63.58 544 ASN E O 1
ATOM 11308 N N . SER E 3 545 ? 183.237 149.564 210.974 1.00 56.97 545 SER E N 1
ATOM 11309 C CA . SER E 3 545 ? 183.686 150.665 210.140 1.00 56.49 545 SER E CA 1
ATOM 11310 C C . SER E 3 545 ? 183.751 151.963 210.938 1.00 58.05 545 SER E C 1
ATOM 11311 O O . SER E 3 545 ? 183.239 152.068 212.055 1.00 62.93 545 SER E O 1
ATOM 11314 N N . HIS E 3 546 ? 184.402 152.961 210.342 1.00 58.62 546 HIS E N 1
ATOM 11315 C CA . HIS E 3 546 ? 184.442 154.301 210.911 1.00 56.93 546 HIS E CA 1
ATOM 11316 C C . HIS E 3 546 ? 183.168 155.086 210.644 1.00 57.00 546 HIS E C 1
ATOM 11317 O O . HIS E 3 546 ? 183.005 156.179 211.197 1.00 59.46 546 HIS E O 1
ATOM 11324 N N . LEU E 3 547 ? 182.269 154.560 209.812 1.00 41.09 547 LEU E N 1
ATOM 11325 C CA . LEU E 3 547 ? 181.085 155.298 209.400 1.00 39.19 547 LEU E CA 1
ATOM 11326 C C . LEU E 3 547 ? 179.949 155.231 210.411 1.00 47.45 547 LEU E C 1
ATOM 11327 O O . LEU E 3 547 ? 179.005 156.021 210.308 1.00 46.27 547 LEU E O 1
ATOM 11332 N N . VAL E 3 548 ? 180.008 154.315 211.378 1.00 43.97 548 VAL E N 1
ATOM 11333 C CA . VAL E 3 548 ? 178.919 154.120 212.322 1.00 32.22 548 VAL E CA 1
ATOM 11334 C C . VAL E 3 548 ? 179.469 154.146 213.740 1.00 38.71 548 VAL E C 1
ATOM 11335 O O . VAL E 3 548 ? 180.679 154.085 213.969 1.00 48.86 548 VAL E O 1
ATOM 11339 N N . ASN E 3 549 ? 178.550 154.242 214.698 1.00 43.04 549 ASN E N 1
ATOM 11340 C CA . ASN E 3 549 ? 178.867 154.208 216.125 1.00 45.02 549 ASN E CA 1
ATOM 11341 C C . ASN E 3 549 ? 177.849 153.288 216.789 1.00 48.15 549 ASN E C 1
ATOM 11342 O O . ASN E 3 549 ? 176.705 153.688 217.020 1.00 56.86 549 ASN E O 1
ATOM 11347 N N . GLU E 3 550 ? 178.263 152.062 217.097 1.00 57.79 550 GLU E N 1
ATOM 11348 C CA . GLU E 3 550 ? 177.339 151.085 217.655 1.00 59.49 550 GLU E CA 1
ATOM 11349 C C . GLU E 3 550 ? 176.928 151.471 219.070 1.00 64.49 550 GLU E C 1
ATOM 11350 O O . GLU E 3 550 ? 177.770 151.731 219.933 1.00 65.36 550 GLU E O 1
ATOM 11356 N N . VAL E 3 551 ? 175.620 151.502 219.301 1.00 59.55 551 VAL E N 1
ATOM 11357 C CA . VAL E 3 551 ? 175.063 151.773 220.623 1.00 54.13 551 VAL E CA 1
ATOM 11358 C C . VAL E 3 551 ? 174.202 150.583 221.026 1.00 59.38 551 VAL E C 1
ATOM 11359 O O . VAL E 3 551 ? 173.052 150.472 220.576 1.00 62.45 551 VAL E O 1
ATOM 11363 N N . PRO E 3 552 ? 174.715 149.665 221.843 1.00 67.62 552 PRO E N 1
ATOM 11364 C CA . PRO E 3 552 ? 173.930 148.481 222.208 1.00 66.70 552 PRO E CA 1
ATOM 11365 C C . PRO E 3 552 ? 172.675 148.852 222.984 1.00 69.42 552 PRO E C 1
ATOM 11366 O O . PRO E 3 552 ? 172.666 149.794 223.779 1.00 67.37 552 PRO E O 1
ATOM 11370 N N . LYS E 3 553 ? 171.608 148.090 222.740 1.00 68.84 553 LYS E N 1
ATOM 11371 C CA . LYS E 3 553 ? 170.327 148.225 223.434 1.00 68.33 553 LYS E CA 1
ATOM 11372 C C . LYS E 3 553 ? 169.740 149.627 223.315 1.00 68.37 553 LYS E C 1
ATOM 11373 O O . LYS E 3 553 ? 169.053 150.093 224.228 1.00 74.03 553 LYS E O 1
ATOM 11379 N N . PHE E 3 554 ? 169.995 150.311 222.204 1.00 52.08 554 PHE E N 1
ATOM 11380 C CA . PHE E 3 554 ? 169.417 151.628 221.989 1.00 51.25 554 PHE E CA 1
ATOM 11381 C C . PHE E 3 554 ? 167.924 151.510 221.700 1.00 55.33 554 PHE E C 1
ATOM 11382 O O . PHE E 3 554 ? 167.429 150.457 221.292 1.00 56.01 554 PHE E O 1
ATOM 11390 N N . SER E 3 555 ? 167.200 152.601 221.938 1.00 55.38 555 SER E N 1
ATOM 11391 C CA . SER E 3 555 ? 165.771 152.637 221.671 1.00 48.77 555 SER E CA 1
ATOM 11392 C C . SER E 3 555 ? 165.324 154.083 221.539 1.00 52.74 555 SER E C 1
ATOM 11393 O O . SER E 3 555 ? 165.772 154.949 222.295 1.00 62.58 555 SER E O 1
ATOM 11396 N N . LEU E 3 556 ? 164.440 154.337 220.571 1.00 46.22 556 LEU E N 1
ATOM 11397 C CA . LEU E 3 556 ? 163.908 155.683 220.391 1.00 45.92 556 LEU E CA 1
ATOM 11398 C C . LEU E 3 556 ? 163.109 156.127 221.608 1.00 47.69 556 LEU E C 1
ATOM 11399 O O . LEU E 3 556 ? 163.202 157.284 222.034 1.00 46.84 556 LEU E O 1
ATOM 11404 N N . TYR E 3 557 ? 162.313 155.220 222.178 1.00 40.48 557 TYR E N 1
ATOM 11405 C CA . TYR E 3 557 ? 161.495 155.566 223.335 1.00 40.63 557 TYR E CA 1
ATOM 11406 C C . TYR E 3 557 ? 162.357 155.917 224.542 1.00 45.76 557 TYR E C 1
ATOM 11407 O O . TYR E 3 557 ? 162.093 156.904 225.241 1.00 51.84 557 TYR E O 1
ATOM 11416 N N . LEU E 3 558 ? 163.392 155.116 224.806 1.00 49.79 558 LEU E N 1
ATOM 11417 C CA . LEU E 3 558 ? 164.260 155.383 225.949 1.00 52.23 558 LEU E CA 1
ATOM 11418 C C . LEU E 3 558 ? 164.998 156.704 225.782 1.00 55.00 558 LEU E C 1
ATOM 11419 O O . LEU E 3 558 ? 165.112 157.486 226.734 1.00 60.68 558 LEU E O 1
ATOM 11424 N N . GLN E 3 559 ? 165.508 156.968 224.578 1.00 47.22 559 GLN E N 1
ATOM 11425 C CA . GLN E 3 559 ? 166.189 158.232 224.326 1.00 47.33 559 GLN E CA 1
ATOM 11426 C C . GLN E 3 559 ? 165.235 159.409 224.476 1.00 57.17 559 GLN E C 1
ATOM 11427 O O . GLN E 3 559 ? 165.609 160.454 225.019 1.00 57.17 559 GLN E O 1
ATOM 11433 N N . GLY E 3 560 ? 163.996 159.259 224.003 1.00 53.51 560 GLY E N 1
ATOM 11434 C CA . GLY E 3 560 ? 163.023 160.328 224.165 1.00 43.38 560 GLY E CA 1
ATOM 11435 C C . GLY E 3 560 ? 162.712 160.612 225.620 1.00 47.20 560 GLY E C 1
ATOM 11436 O O . GLY E 3 560 ? 162.647 161.771 226.041 1.00 62.54 560 GLY E O 1
ATOM 11437 N N . VAL E 3 561 ? 162.522 159.554 226.413 1.00 39.61 561 VAL E N 1
ATOM 11438 C CA . VAL E 3 561 ? 162.257 159.738 227.837 1.00 43.80 561 VAL E CA 1
ATOM 11439 C C . VAL E 3 561 ? 163.440 160.415 228.515 1.00 46.02 561 VAL E C 1
ATOM 11440 O O . VAL E 3 561 ? 163.268 161.327 229.333 1.00 51.55 561 VAL E O 1
ATOM 11444 N N . ALA E 3 562 ? 164.659 159.980 228.188 1.00 50.03 562 ALA E N 1
ATOM 11445 C CA . ALA E 3 562 ? 165.843 160.561 228.811 1.00 49.82 562 ALA E CA 1
ATOM 11446 C C . ALA E 3 562 ? 166.011 162.028 228.435 1.00 58.07 562 ALA E C 1
ATOM 11447 O O . ALA E 3 562 ? 166.367 162.856 229.281 1.00 62.18 562 ALA E O 1
ATOM 11449 N N . SER E 3 563 ? 165.764 162.370 227.170 1.00 55.51 563 SER E N 1
ATOM 11450 C CA . SER E 3 563 ? 165.989 163.734 226.713 1.00 48.09 563 SER E CA 1
ATOM 11451 C C . SER E 3 563 ? 164.900 164.692 227.176 1.00 55.26 563 SER E C 1
ATOM 11452 O O . SER E 3 563 ? 165.191 165.861 227.450 1.00 63.73 563 SER E O 1
ATOM 11455 N N . LEU E 3 564 ? 163.654 164.230 227.273 1.00 49.16 564 LEU E N 1
ATOM 11456 C CA . LEU E 3 564 ? 162.550 165.103 227.653 1.00 49.00 564 LEU E CA 1
ATOM 11457 C C . LEU E 3 564 ? 162.263 165.097 229.147 1.00 54.99 564 LEU E C 1
ATOM 11458 O O . LEU E 3 564 ? 162.035 166.160 229.730 1.00 51.50 564 LEU E O 1
ATOM 11463 N N . PHE E 3 565 ? 162.268 163.926 229.785 1.00 67.36 565 PHE E N 1
ATOM 11464 C CA . PHE E 3 565 ? 161.900 163.809 231.188 1.00 67.47 565 PHE E CA 1
ATOM 11465 C C . PHE E 3 565 ? 163.066 163.459 232.101 1.00 69.53 565 PHE E C 1
ATOM 11466 O O . PHE E 3 565 ? 162.880 163.425 233.322 1.00 73.59 565 PHE E O 1
ATOM 11474 N N . GLY E 3 566 ? 164.253 163.196 231.551 1.00 76.16 566 GLY E N 1
ATOM 11475 C CA . GLY E 3 566 ? 165.379 162.782 232.370 1.00 76.05 566 GLY E CA 1
ATOM 11476 C C . GLY E 3 566 ? 165.870 163.836 233.338 1.00 77.81 566 GLY E C 1
ATOM 11477 O O . GLY E 3 566 ? 166.270 163.495 234.456 1.00 78.99 566 GLY E O 1
ATOM 11478 N N . GLU E 3 567 ? 165.847 165.107 232.939 1.00 87.74 567 GLU E N 1
ATOM 11479 C CA . GLU E 3 567 ? 166.349 166.180 233.787 1.00 88.89 567 GLU E CA 1
ATOM 11480 C C . GLU E 3 567 ? 165.444 166.480 234.974 1.00 89.64 567 GLU E C 1
ATOM 11481 O O . GLU E 3 567 ? 165.852 167.234 235.865 1.00 88.61 567 GLU E O 1
ATOM 11487 N N . ASP E 3 568 ? 164.239 165.917 235.012 1.00 101.79 568 ASP E N 1
ATOM 11488 C CA . ASP E 3 568 ? 163.294 166.148 236.099 1.00 103.63 568 ASP E CA 1
ATOM 11489 C C . ASP E 3 568 ? 163.345 164.957 237.048 1.00 103.03 568 ASP E C 1
ATOM 11490 O O . ASP E 3 568 ? 163.065 163.823 236.649 1.00 100.16 568 ASP E O 1
ATOM 11495 N N . ASP E 3 569 ? 163.699 165.220 238.308 1.00 121.12 569 ASP E N 1
ATOM 11496 C CA . ASP E 3 569 ? 163.808 164.143 239.285 1.00 121.80 569 ASP E CA 1
ATOM 11497 C C . ASP E 3 569 ? 162.440 163.632 239.716 1.00 121.95 569 ASP E C 1
ATOM 11498 O O . ASP E 3 569 ? 162.339 162.546 240.299 1.00 121.39 569 ASP E O 1
ATOM 11503 N N . LYS E 3 570 ? 161.380 164.397 239.445 1.00 113.30 570 LYS E N 1
ATOM 11504 C CA . LYS E 3 570 ? 160.049 163.999 239.888 1.00 113.13 570 LYS E CA 1
ATOM 11505 C C . LYS E 3 570 ? 159.512 162.818 239.089 1.00 113.09 570 LYS E C 1
ATOM 11506 O O . LYS E 3 570 ? 158.682 162.055 239.597 1.00 112.94 570 LYS E O 1
ATOM 11512 N N . TYR E 3 571 ? 159.969 162.645 237.849 1.00 102.52 571 TYR E N 1
ATOM 11513 C CA . TYR E 3 571 ? 159.442 161.612 236.966 1.00 100.51 571 TYR E CA 1
ATOM 11514 C C . TYR E 3 571 ? 160.440 160.486 236.723 1.00 100.67 571 TYR E C 1
ATOM 11515 O O . TYR E 3 571 ? 160.122 159.317 236.957 1.00 101.56 571 TYR E O 1
ATOM 11524 N N . VAL E 3 572 ? 161.643 160.808 236.260 1.00 95.40 572 VAL E N 1
ATOM 11525 C CA . VAL E 3 572 ? 162.611 159.811 235.817 1.00 94.18 572 VAL E CA 1
ATOM 11526 C C . VAL E 3 572 ? 163.757 159.762 236.816 1.00 95.15 572 VAL E C 1
ATOM 11527 O O . VAL E 3 572 ? 164.357 160.794 237.140 1.00 98.33 572 VAL E O 1
ATOM 11531 N N . ASN E 3 573 ? 164.064 158.560 237.304 1.00 102.90 573 ASN E N 1
ATOM 11532 C CA . ASN E 3 573 ? 165.136 158.353 238.270 1.00 104.34 573 ASN E CA 1
ATOM 11533 C C . ASN E 3 573 ? 166.203 157.388 237.768 1.00 106.25 573 ASN E C 1
ATOM 11534 O O . ASN E 3 573 ? 167.007 156.899 238.570 1.00 107.82 573 ASN E O 1
ATOM 11539 N N . ILE E 3 574 ? 166.231 157.096 236.471 1.00 86.12 574 ILE E N 1
ATOM 11540 C CA . ILE E 3 574 ? 167.227 156.201 235.892 1.00 82.60 574 ILE E CA 1
ATOM 11541 C C . ILE E 3 574 ? 167.468 156.635 234.453 1.00 82.83 574 ILE E C 1
ATOM 11542 O O . ILE E 3 574 ? 166.532 157.005 233.739 1.00 85.46 574 ILE E O 1
ATOM 11547 N N . LEU E 3 575 ? 168.727 156.601 234.029 1.00 79.41 575 LEU E N 1
ATOM 11548 C CA . LEU E 3 575 ? 169.090 157.147 232.733 1.00 76.43 575 LEU E CA 1
ATOM 11549 C C . LEU E 3 575 ? 169.897 156.142 231.928 1.00 76.64 575 LEU E C 1
ATOM 11550 O O . LEU E 3 575 ? 170.641 155.335 232.495 1.00 78.50 575 LEU E O 1
ATOM 11555 N N . PRO E 3 576 ? 169.764 156.165 230.602 1.00 71.84 576 PRO E N 1
ATOM 11556 C CA . PRO E 3 576 ? 170.538 155.244 229.765 1.00 72.07 576 PRO E CA 1
ATOM 11557 C C . PRO E 3 576 ? 172.023 155.555 229.811 1.00 78.35 576 PRO E C 1
ATOM 11558 O O . PRO E 3 576 ? 172.439 156.701 229.995 1.00 80.44 576 PRO E O 1
ATOM 11562 N N . PHE E 3 577 ? 172.829 154.509 229.623 1.00 84.91 577 PHE E N 1
ATOM 11563 C CA . PHE E 3 577 ? 174.277 154.655 229.705 1.00 81.97 577 PHE E CA 1
ATOM 11564 C C . PHE E 3 577 ? 174.863 155.371 228.496 1.00 80.51 577 PHE E C 1
ATOM 11565 O O . PHE E 3 577 ? 176.016 155.809 228.554 1.00 85.24 577 PHE E O 1
ATOM 11573 N N . TRP E 3 578 ? 174.107 155.499 227.409 1.00 57.57 578 TRP E N 1
ATOM 11574 C CA . TRP E 3 578 ? 174.603 156.136 226.197 1.00 57.15 578 TRP E CA 1
ATOM 11575 C C . TRP E 3 578 ? 174.397 157.643 226.186 1.00 64.52 578 TRP E C 1
ATOM 11576 O O . TRP E 3 578 ? 174.746 158.290 225.194 1.00 69.03 578 TRP E O 1
ATOM 11587 N N . LEU E 3 579 ? 173.827 158.213 227.248 1.00 76.69 579 LEU E N 1
ATOM 11588 C CA . LEU E 3 579 ? 173.615 159.659 227.286 1.00 76.17 579 LEU E CA 1
ATOM 11589 C C . LEU E 3 579 ? 174.906 160.455 227.141 1.00 75.09 579 LEU E C 1
ATOM 11590 O O . LEU E 3 579 ? 174.921 161.417 226.354 1.00 74.00 579 LEU E O 1
ATOM 11595 N N . PRO E 3 580 ? 176.029 160.130 227.852 1.00 75.93 580 PRO E N 1
ATOM 11596 C CA . PRO E 3 580 ? 177.283 160.867 227.647 1.00 75.21 580 PRO E CA 1
ATOM 11597 C C . PRO E 3 580 ? 178.030 160.442 226.385 1.00 75.89 580 PRO E C 1
ATOM 11598 O O . PRO E 3 580 ? 179.233 160.191 226.409 1.00 81.74 580 PRO E O 1
ATOM 11602 N N . ASP E 3 581 ? 177.303 160.345 225.276 1.00 72.70 581 ASP E N 1
ATOM 11603 C CA . ASP E 3 581 ? 177.897 160.141 223.962 1.00 77.01 581 ASP E CA 1
ATOM 11604 C C . ASP E 3 581 ? 177.327 161.056 222.893 1.00 77.63 581 ASP E C 1
ATOM 11605 O O . ASP E 3 581 ? 177.950 161.193 221.833 1.00 80.71 581 ASP E O 1
ATOM 11610 N N . LEU E 3 582 ? 176.171 161.679 223.126 1.00 69.50 582 LEU E N 1
ATOM 11611 C CA . LEU E 3 582 ? 175.595 162.585 222.140 1.00 68.83 582 LEU E CA 1
ATOM 11612 C C . LEU E 3 582 ? 176.393 163.876 222.024 1.00 71.67 582 LEU E C 1
ATOM 11613 O O . LEU E 3 582 ? 176.486 164.450 220.934 1.00 73.14 582 LEU E O 1
ATOM 11618 N N . GLU E 3 583 ? 176.970 164.349 223.131 1.00 85.41 583 GLU E N 1
ATOM 11619 C CA . GLU E 3 583 ? 177.667 165.629 223.125 1.00 88.38 583 GLU E CA 1
ATOM 11620 C C . GLU E 3 583 ? 178.962 165.588 222.325 1.00 89.96 583 GLU E C 1
ATOM 11621 O O . GLU E 3 583 ? 179.353 166.612 221.754 1.00 88.78 583 GLU E O 1
ATOM 11627 N N . THR E 3 584 ? 179.634 164.444 222.275 1.00 79.61 584 THR E N 1
ATOM 11628 C CA . THR E 3 584 ? 180.893 164.322 221.559 1.00 79.30 584 THR E CA 1
ATOM 11629 C C . THR E 3 584 ? 180.660 164.066 220.076 1.00 78.65 584 THR E C 1
ATOM 11630 O O . THR E 3 584 ? 179.557 163.730 219.639 1.00 76.41 584 THR E O 1
ATOM 11634 N N . ASP E 3 585 ? 181.728 164.232 219.300 1.00 72.59 585 ASP E N 1
ATOM 11635 C CA . ASP E 3 585 ? 181.698 163.983 217.865 1.00 72.63 585 ASP E CA 1
ATOM 11636 C C . ASP E 3 585 ? 181.945 162.498 217.631 1.00 72.94 585 ASP E C 1
ATOM 11637 O O . ASP E 3 585 ? 183.055 162.003 217.852 1.00 73.67 585 ASP E O 1
ATOM 11642 N N . ILE E 3 586 ? 180.909 161.785 217.181 1.00 65.54 586 ILE E N 1
ATOM 11643 C CA . ILE E 3 586 ? 181.033 160.349 216.942 1.00 64.86 586 ILE E CA 1
ATOM 11644 C C . ILE E 3 586 ? 181.786 160.028 215.663 1.00 66.61 586 ILE E C 1
ATOM 11645 O O . ILE E 3 586 ? 182.029 158.848 215.381 1.00 70.26 586 ILE E O 1
ATOM 11650 N N . ARG E 3 587 ? 182.159 161.037 214.881 1.00 67.43 587 ARG E N 1
ATOM 11651 C CA . ARG E 3 587 ? 182.896 160.803 213.650 1.00 66.70 587 ARG E CA 1
ATOM 11652 C C . ARG E 3 587 ? 184.302 160.296 213.949 1.00 75.07 587 ARG E C 1
ATOM 11653 O O . ARG E 3 587 ? 184.880 160.578 215.003 1.00 76.15 587 ARG E O 1
ATOM 11661 N N . LYS E 3 588 ? 184.851 159.538 213.005 1.00 91.50 588 LYS E N 1
ATOM 11662 C CA . LYS E 3 588 ? 186.179 158.960 213.126 1.00 88.47 588 LYS E CA 1
ATOM 11663 C C . LYS E 3 588 ? 186.994 159.257 211.873 1.00 92.07 588 LYS E C 1
ATOM 11664 O O . LYS E 3 588 ? 186.448 159.480 210.789 1.00 90.84 588 LYS E O 1
ATOM 11670 N N . ASN E 3 589 ? 188.312 159.258 212.038 1.00 122.08 589 ASN E N 1
ATOM 11671 C CA . ASN E 3 589 ? 189.216 159.612 210.949 1.00 123.25 589 ASN E CA 1
ATOM 11672 C C . ASN E 3 589 ? 189.358 158.439 209.986 1.00 123.69 589 ASN E C 1
ATOM 11673 O O . ASN E 3 589 ? 189.760 157.350 210.409 1.00 121.98 589 ASN E O 1
ATOM 11678 N N . PRO E 3 590 ? 189.040 158.612 208.699 1.00 126.06 590 PRO E N 1
ATOM 11679 C CA . PRO E 3 590 ? 189.140 157.478 207.762 1.00 123.38 590 PRO E CA 1
ATOM 11680 C C . PRO E 3 590 ? 190.524 156.857 207.689 1.00 126.04 590 PRO E C 1
ATOM 11681 O O . PRO E 3 590 ? 190.636 155.633 207.559 1.00 123.72 590 PRO E O 1
ATOM 11685 N N . GLN E 3 591 ? 191.588 157.663 207.749 1.00 141.47 591 GLN E N 1
ATOM 11686 C CA . GLN E 3 591 ? 192.929 157.089 207.811 1.00 140.63 591 GLN E CA 1
ATOM 11687 C C . GLN E 3 591 ? 193.148 156.364 209.131 1.00 140.02 591 GLN E C 1
ATOM 11688 O O . GLN E 3 591 ? 193.776 155.300 209.170 1.00 138.47 591 GLN E O 1
ATOM 11694 N N . GLU E 3 592 ? 192.630 156.925 210.222 1.00 145.45 592 GLU E N 1
ATOM 11695 C CA . GLU E 3 592 ? 192.716 156.288 211.528 1.00 144.80 592 GLU E CA 1
ATOM 11696 C C . GLU E 3 592 ? 191.776 155.104 211.661 1.00 144.39 592 GLU E C 1
ATOM 11697 O O . GLU E 3 592 ? 191.797 154.443 212.706 1.00 144.37 592 GLU E O 1
ATOM 11703 N N . ALA E 3 593 ? 190.945 154.835 210.648 1.00 150.93 593 ALA E N 1
ATOM 11704 C CA . ALA E 3 593 ? 190.144 153.615 210.656 1.00 154.20 593 ALA E CA 1
ATOM 11705 C C . ALA E 3 593 ? 191.029 152.391 210.828 1.00 153.97 593 ALA E C 1
ATOM 11706 O O . ALA E 3 593 ? 190.638 151.415 211.479 1.00 150.71 593 ALA E O 1
ATOM 11708 N N . TYR E 3 594 ? 192.233 152.430 210.257 1.00 160.93 594 TYR E N 1
ATOM 11709 C CA . TYR E 3 594 ? 193.253 151.419 210.493 1.00 160.55 594 TYR E CA 1
ATOM 11710 C C . TYR E 3 594 ? 194.476 152.001 211.200 1.00 160.26 594 TYR E C 1
ATOM 11711 O O . TYR E 3 594 ? 195.595 151.513 211.023 1.00 158.45 594 TYR E O 1
ATOM 11720 N N . GLU E 3 595 ? 194.281 153.051 211.988 1.00 153.96 595 GLU E N 1
ATOM 11721 C CA . GLU E 3 595 ? 195.313 153.529 212.903 1.00 152.71 595 GLU E CA 1
ATOM 11722 C C . GLU E 3 595 ? 194.809 153.652 214.333 1.00 151.93 595 GLU E C 1
ATOM 11723 O O . GLU E 3 595 ? 195.548 153.335 215.268 1.00 151.10 595 GLU E O 1
ATOM 11729 N N . GLU E 3 596 ? 193.570 154.094 214.525 1.00 154.38 596 GLU E N 1
ATOM 11730 C CA . GLU E 3 596 ? 192.951 154.183 215.842 1.00 155.10 596 GLU E CA 1
ATOM 11731 C C . GLU E 3 596 ? 191.613 153.471 215.921 1.00 155.40 596 GLU E C 1
ATOM 11732 O O . GLU E 3 596 ? 191.257 152.957 216.984 1.00 155.74 596 GLU E O 1
ATOM 11738 N N . GLU E 3 597 ? 190.847 153.438 214.829 1.00 148.92 597 GLU E N 1
ATOM 11739 C CA . GLU E 3 597 ? 189.644 152.615 214.817 1.00 149.10 597 GLU E CA 1
ATOM 11740 C C . GLU E 3 597 ? 189.990 151.142 214.653 1.00 149.97 597 GLU E C 1
ATOM 11741 O O . GLU E 3 597 ? 189.278 150.274 215.174 1.00 147.59 597 GLU E O 1
ATOM 11747 N N . LYS E 3 598 ? 191.083 150.829 213.947 1.00 159.60 598 LYS E N 1
ATOM 11748 C CA . LYS E 3 598 ? 191.540 149.448 213.990 1.00 159.41 598 LYS E CA 1
ATOM 11749 C C . LYS E 3 598 ? 192.087 149.072 215.353 1.00 159.38 598 LYS E C 1
ATOM 11750 O O . LYS E 3 598 ? 192.194 147.884 215.637 1.00 159.07 598 LYS E O 1
ATOM 11756 N N . LYS E 3 599 ? 192.440 150.040 216.199 1.00 161.54 599 LYS E N 1
ATOM 11757 C CA . LYS E 3 599 ? 192.834 149.683 217.556 1.00 162.30 599 LYS E CA 1
ATOM 11758 C C . LYS E 3 599 ? 191.697 148.952 218.257 1.00 163.57 599 LYS E C 1
ATOM 11759 O O . LYS E 3 599 ? 191.860 147.814 218.712 1.00 162.56 599 LYS E O 1
ATOM 11765 N N . THR E 3 600 ? 190.511 149.566 218.281 1.00 166.16 600 THR E N 1
ATOM 11766 C CA . THR E 3 600 ? 189.341 148.905 218.852 1.00 165.86 600 THR E CA 1
ATOM 11767 C C . THR E 3 600 ? 188.929 147.694 218.024 1.00 165.07 600 THR E C 1
ATOM 11768 O O . THR E 3 600 ? 188.564 146.650 218.581 1.00 164.68 600 THR E O 1
ATOM 11772 N N . LEU E 3 601 ? 188.983 147.814 216.694 1.00 152.19 601 LEU E N 1
ATOM 11773 C CA . LEU E 3 601 ? 188.592 146.709 215.822 1.00 152.23 601 LEU E CA 1
ATOM 11774 C C . LEU E 3 601 ? 189.412 145.460 216.117 1.00 152.52 601 LEU E C 1
ATOM 11775 O O . LEU E 3 601 ? 188.860 144.385 216.366 1.00 151.35 601 LEU E O 1
ATOM 11780 N N . GLN E 3 602 ? 190.739 145.591 216.120 1.00 156.37 602 GLN E N 1
ATOM 11781 C CA . GLN E 3 602 ? 191.620 144.451 216.316 1.00 156.60 602 GLN E CA 1
ATOM 11782 C C . GLN E 3 602 ? 191.672 144.021 217.773 1.00 156.57 602 GLN E C 1
ATOM 11783 O O . GLN E 3 602 ? 191.923 142.847 218.051 1.00 157.21 602 GLN E O 1
ATOM 11789 N N . LYS E 3 603 ? 191.428 144.933 218.719 1.00 160.02 603 LYS E N 1
ATOM 11790 C CA . LYS E 3 603 ? 191.287 144.511 220.107 1.00 161.99 603 LYS E CA 1
ATOM 11791 C C . LYS E 3 603 ? 190.085 143.588 220.267 1.00 162.17 603 LYS E C 1
ATOM 11792 O O . LYS E 3 603 ? 190.191 142.499 220.846 1.00 162.20 603 LYS E O 1
ATOM 11798 N N . GLN E 3 604 ? 188.936 143.995 219.721 1.00 161.33 604 GLN E N 1
ATOM 11799 C CA . GLN E 3 604 ? 187.753 143.143 219.769 1.00 162.21 604 GLN E CA 1
ATOM 11800 C C . GLN E 3 604 ? 187.958 141.869 218.958 1.00 162.27 604 GLN E C 1
ATOM 11801 O O . GLN E 3 604 ? 187.447 140.807 219.327 1.00 162.17 604 GLN E O 1
ATOM 11807 N N . LYS E 3 605 ? 188.701 141.952 217.852 1.00 150.68 605 LYS E N 1
ATOM 11808 C CA . LYS E 3 605 ? 188.984 140.758 217.062 1.00 149.67 605 LYS E CA 1
ATOM 11809 C C . LYS E 3 605 ? 189.831 139.764 217.844 1.00 150.22 605 LYS E C 1
ATOM 11810 O O . LYS E 3 605 ? 189.529 138.567 217.870 1.00 150.59 605 LYS E O 1
ATOM 11816 N N . SER E 3 606 ? 190.904 140.237 218.478 1.00 157.67 606 SER E N 1
ATOM 11817 C CA . SER E 3 606 ? 191.705 139.358 219.318 1.00 158.13 606 SER E CA 1
ATOM 11818 C C . SER E 3 606 ? 190.860 138.782 220.441 1.00 159.13 606 SER E C 1
ATOM 11819 O O . SER E 3 606 ? 191.007 137.608 220.797 1.00 159.03 606 SER E O 1
ATOM 11822 N N . ILE E 3 607 ? 189.940 139.584 220.982 1.00 162.54 607 ILE E N 1
ATOM 11823 C CA . ILE E 3 607 ? 189.036 139.091 222.017 1.00 162.45 607 ILE E CA 1
ATOM 11824 C C . ILE E 3 607 ? 188.188 137.940 221.484 1.00 162.72 607 ILE E C 1
ATOM 11825 O O . ILE E 3 607 ? 188.082 136.885 222.116 1.00 163.44 607 ILE E O 1
ATOM 11830 N N . HIS E 3 608 ? 187.582 138.119 220.308 1.00 159.94 608 HIS E N 1
ATOM 11831 C CA . HIS E 3 608 ? 186.684 137.092 219.779 1.00 160.11 608 HIS E CA 1
ATOM 11832 C C . HIS E 3 608 ? 187.431 135.814 219.410 1.00 160.66 608 HIS E C 1
ATOM 11833 O O . HIS E 3 608 ? 186.958 134.710 219.707 1.00 160.19 608 HIS E O 1
ATOM 11840 N N . ASP E 3 609 ? 188.589 135.932 218.754 1.00 159.69 609 ASP E N 1
ATOM 11841 C CA . ASP E 3 609 ? 189.365 134.731 218.449 1.00 159.56 609 ASP E CA 1
ATOM 11842 C C . ASP E 3 609 ? 189.895 134.050 219.706 1.00 159.37 609 ASP E C 1
ATOM 11843 O O . ASP E 3 609 ? 189.921 132.818 219.771 1.00 159.91 609 ASP E O 1
ATOM 11848 N N . LYS E 3 610 ? 190.307 134.811 220.725 1.00 157.25 610 LYS E N 1
ATOM 11849 C CA . LYS E 3 610 ? 190.753 134.156 221.951 1.00 157.79 610 LYS E CA 1
ATOM 11850 C C . LYS E 3 610 ? 189.588 133.471 222.657 1.00 157.78 610 LYS E C 1
ATOM 11851 O O . LYS E 3 610 ? 189.757 132.401 223.254 1.00 157.90 610 LYS E O 1
ATOM 11857 N N . LEU E 3 611 ? 188.390 134.058 222.577 1.00 161.23 611 LEU E N 1
ATOM 11858 C CA . LEU E 3 611 ? 187.212 133.413 223.146 1.00 161.67 611 LEU E CA 1
ATOM 11859 C C . LEU E 3 611 ? 186.906 132.106 222.423 1.00 162.21 611 LEU E C 1
ATOM 11860 O O . LEU E 3 611 ? 186.681 131.066 223.055 1.00 161.85 611 LEU E O 1
ATOM 11865 N N . ASP E 3 612 ? 186.905 132.139 221.089 1.00 161.76 612 ASP E N 1
ATOM 11866 C CA . ASP E 3 612 ? 186.662 130.916 220.330 1.00 161.58 612 ASP E CA 1
ATOM 11867 C C . ASP E 3 612 ? 187.727 129.872 220.632 1.00 162.17 612 ASP E C 1
ATOM 11868 O O . ASP E 3 612 ? 187.423 128.680 220.767 1.00 162.32 612 ASP E O 1
ATOM 11873 N N . ASN E 3 613 ? 188.981 130.308 220.768 1.00 162.90 613 ASN E N 1
ATOM 11874 C CA . ASN E 3 613 ? 190.068 129.382 221.052 1.00 162.90 613 ASN E CA 1
ATOM 11875 C C . ASN E 3 613 ? 189.904 128.731 222.418 1.00 162.91 613 ASN E C 1
ATOM 11876 O O . ASN E 3 613 ? 190.106 127.519 222.558 1.00 162.64 613 ASN E O 1
ATOM 11881 N N . MET E 3 614 ? 189.538 129.509 223.444 1.00 163.61 614 MET E N 1
ATOM 11882 C CA . MET E 3 614 ? 189.444 128.904 224.769 1.00 163.73 614 MET E CA 1
ATOM 11883 C C . MET E 3 614 ? 188.227 127.992 224.845 1.00 164.26 614 MET E C 1
ATOM 11884 O O . MET E 3 614 ? 188.255 126.964 225.532 1.00 164.23 614 MET E O 1
ATOM 11889 N N . ARG E 3 615 ? 187.145 128.360 224.150 1.00 165.69 615 ARG E N 1
ATOM 11890 C CA . ARG E 3 615 ? 185.973 127.492 224.096 1.00 165.20 615 ARG E CA 1
ATOM 11891 C C . ARG E 3 615 ? 186.298 126.174 223.407 1.00 165.42 615 ARG E C 1
ATOM 11892 O O . ARG E 3 615 ? 185.856 125.108 223.851 1.00 164.97 615 ARG E O 1
ATOM 11900 N N . ARG E 3 616 ? 187.067 126.225 222.316 1.00 163.20 616 ARG E N 1
ATOM 11901 C CA . ARG E 3 616 ? 187.494 124.993 221.660 1.00 162.59 616 ARG E CA 1
ATOM 11902 C C . ARG E 3 616 ? 188.405 124.173 222.565 1.00 162.87 616 ARG E C 1
ATOM 11903 O O . ARG E 3 616 ? 188.307 122.941 222.606 1.00 162.07 616 ARG E O 1
ATOM 11911 N N . LEU E 3 617 ? 189.304 124.840 223.294 1.00 164.91 617 LEU E N 1
ATOM 11912 C CA . LEU E 3 617 ? 190.172 124.133 224.231 1.00 164.99 617 LEU E CA 1
ATOM 11913 C C . LEU E 3 617 ? 189.363 123.477 225.343 1.00 165.05 617 LEU E C 1
ATOM 11914 O O . LEU E 3 617 ? 189.681 122.364 225.779 1.00 164.14 617 LEU E O 1
ATOM 11919 N N . SER E 3 618 ? 188.321 124.153 225.818 1.00 171.00 618 SER E N 1
ATOM 11920 C CA . SER E 3 618 ? 187.460 123.610 226.862 1.00 170.98 618 SER E CA 1
ATOM 11921 C C . SER E 3 618 ? 186.718 122.369 226.376 1.00 170.30 618 SER E C 1
ATOM 11922 O O . SER E 3 618 ? 185.849 121.842 227.070 1.00 169.71 618 SER E O 1
ATOM 11925 N N . VAL E 3 722 ? 154.008 159.624 161.080 1.00 128.78 722 VAL E N 1
ATOM 11926 C CA . VAL E 3 722 ? 155.034 158.610 161.281 1.00 129.04 722 VAL E CA 1
ATOM 11927 C C . VAL E 3 722 ? 155.276 157.836 159.990 1.00 129.76 722 VAL E C 1
ATOM 11928 O O . VAL E 3 722 ? 154.744 158.189 158.937 1.00 129.12 722 VAL E O 1
ATOM 11932 N N . LYS E 3 723 ? 156.090 156.782 160.080 1.00 125.62 723 LYS E N 1
ATOM 11933 C CA . LYS E 3 723 ? 156.366 155.956 158.908 1.00 125.11 723 LYS E CA 1
ATOM 11934 C C . LYS E 3 723 ? 155.101 155.274 158.402 1.00 123.71 723 LYS E C 1
ATOM 11935 O O . LYS E 3 723 ? 154.865 155.204 157.189 1.00 122.85 723 LYS E O 1
ATOM 11941 N N . VAL E 3 724 ? 154.276 154.767 159.321 1.00 120.08 724 VAL E N 1
ATOM 11942 C CA . VAL E 3 724 ? 153.041 154.091 158.930 1.00 121.04 724 VAL E CA 1
ATOM 11943 C C . VAL E 3 724 ? 152.126 155.053 158.184 1.00 119.46 724 VAL E C 1
ATOM 11944 O O . VAL E 3 724 ? 151.550 154.712 157.144 1.00 119.89 724 VAL E O 1
ATOM 11948 N N . GLU E 3 725 ? 151.984 156.274 158.705 1.00 109.91 725 GLU E N 1
ATOM 11949 C CA . GLU E 3 725 ? 151.116 157.256 158.064 1.00 109.15 725 GLU E CA 1
ATOM 11950 C C . GLU E 3 725 ? 151.603 157.591 156.661 1.00 109.64 725 GLU E C 1
ATOM 11951 O O . GLU E 3 725 ? 150.802 157.674 155.724 1.00 111.88 725 GLU E O 1
ATOM 11957 N N . ALA E 3 726 ? 152.915 157.777 156.492 1.00 104.50 726 ALA E N 1
ATOM 11958 C CA . ALA E 3 726 ? 153.454 158.090 155.172 1.00 105.88 726 ALA E CA 1
ATOM 11959 C C . ALA E 3 726 ? 153.249 156.934 154.199 1.00 104.62 726 ALA E C 1
ATOM 11960 O O . ALA E 3 726 ? 152.861 157.148 153.042 1.00 103.48 726 ALA E O 1
ATOM 11962 N N . LYS E 3 727 ? 153.506 155.702 154.648 1.00 93.38 727 LYS E N 1
ATOM 11963 C CA . LYS E 3 727 ? 153.315 154.547 153.777 1.00 91.37 727 LYS E CA 1
ATOM 11964 C C . LYS E 3 727 ? 151.861 154.418 153.343 1.00 91.36 727 LYS E C 1
ATOM 11965 O O . LYS E 3 727 ? 151.574 154.185 152.163 1.00 92.71 727 LYS E O 1
ATOM 11971 N N . VAL E 3 728 ? 150.927 154.576 154.282 1.00 76.10 728 VAL E N 1
ATOM 11972 C CA . VAL E 3 728 ? 149.514 154.429 153.949 1.00 74.32 728 VAL E CA 1
ATOM 11973 C C . VAL E 3 728 ? 149.048 155.576 153.055 1.00 77.31 728 VAL E C 1
ATOM 11974 O O . VAL E 3 728 ? 148.212 155.387 152.162 1.00 85.15 728 VAL E O 1
ATOM 11978 N N . TRP E 3 729 ? 149.583 156.779 153.272 1.00 77.07 729 TRP E N 1
ATOM 11979 C CA . TRP E 3 729 ? 149.265 157.912 152.408 1.00 78.41 729 TRP E CA 1
ATOM 11980 C C . TRP E 3 729 ? 149.719 157.648 150.976 1.00 80.88 729 TRP E C 1
ATOM 11981 O O . TRP E 3 729 ? 148.968 157.872 150.014 1.00 81.78 729 TRP E O 1
ATOM 11992 N N . LEU E 3 730 ? 150.942 157.138 150.819 1.00 76.52 730 LEU E N 1
ATOM 11993 C CA . LEU E 3 730 ? 151.423 156.773 149.491 1.00 73.92 730 LEU E CA 1
ATOM 11994 C C . LEU E 3 730 ? 150.555 155.686 148.873 1.00 76.92 730 LEU E C 1
ATOM 11995 O O . LEU E 3 730 ? 150.253 155.731 147.675 1.00 80.08 730 LEU E O 1
ATOM 12000 N N . ALA E 3 731 ? 150.149 154.699 149.675 1.00 62.71 731 ALA E N 1
ATOM 12001 C CA . ALA E 3 731 ? 149.294 153.634 149.164 1.00 59.68 731 ALA E CA 1
ATOM 12002 C C . ALA E 3 731 ? 147.971 154.187 148.653 1.00 57.82 731 ALA E C 1
ATOM 12003 O O . ALA E 3 731 ? 147.461 153.741 147.619 1.00 69.74 731 ALA E O 1
ATOM 12005 N N . ASN E 3 732 ? 147.396 155.154 149.369 1.00 44.58 732 ASN E N 1
ATOM 12006 C CA . ASN E 3 732 ? 146.163 155.783 148.902 1.00 47.63 732 ASN E CA 1
ATOM 12007 C C . ASN E 3 732 ? 146.386 156.520 147.586 1.00 53.17 732 ASN E C 1
ATOM 12008 O O . ASN E 3 732 ? 145.548 156.450 146.674 1.00 63.80 732 ASN E O 1
ATOM 12013 N N . GLU E 3 733 ? 147.514 157.228 147.468 1.00 60.83 733 GLU E N 1
ATOM 12014 C CA . GLU E 3 733 ? 147.863 157.867 146.198 1.00 61.33 733 GLU E CA 1
ATOM 12015 C C . GLU E 3 733 ? 147.883 156.859 145.052 1.00 66.28 733 GLU E C 1
ATOM 12016 O O . GLU E 3 733 ? 147.253 157.066 144.004 1.00 69.03 733 GLU E O 1
ATOM 12022 N N . ARG E 3 734 ? 148.609 155.754 145.236 1.00 61.71 734 ARG E N 1
ATOM 12023 C CA . ARG E 3 734 ? 148.731 154.775 144.159 1.00 58.48 734 ARG E CA 1
ATOM 12024 C C . ARG E 3 734 ? 147.392 154.120 143.843 1.00 56.21 734 ARG E C 1
ATOM 12025 O O . ARG E 3 734 ? 147.093 153.848 142.675 1.00 68.82 734 ARG E O 1
ATOM 12033 N N . THR E 3 735 ? 146.573 153.853 144.863 1.00 39.76 735 THR E N 1
ATOM 12034 C CA . THR E 3 735 ? 145.264 153.260 144.612 1.00 38.07 735 THR E CA 1
ATOM 12035 C C . THR E 3 735 ? 144.390 154.193 143.786 1.00 48.24 735 THR E C 1
ATOM 12036 O O . THR E 3 735 ? 143.670 153.748 142.882 1.00 62.43 735 THR E O 1
ATOM 12040 N N . PHE E 3 736 ? 144.444 155.496 144.074 1.00 43.63 736 PHE E N 1
ATOM 12041 C CA . PHE E 3 736 ? 143.718 156.445 143.237 1.00 37.75 736 PHE E CA 1
ATOM 12042 C C . PHE E 3 736 ? 144.256 156.437 141.811 1.00 43.44 736 PHE E C 1
ATOM 12043 O O . PHE E 3 736 ? 143.488 156.551 140.846 1.00 54.73 736 PHE E O 1
ATOM 12051 N N . ASN E 3 737 ? 145.575 156.299 141.657 1.00 46.24 737 ASN E N 1
ATOM 12052 C CA . ASN E 3 737 ? 146.154 156.229 140.316 1.00 40.27 737 ASN E CA 1
ATOM 12053 C C . ASN E 3 737 ? 145.619 155.029 139.537 1.00 50.82 737 ASN E C 1
ATOM 12054 O O . ASN E 3 737 ? 145.285 155.143 138.352 1.00 62.79 737 ASN E O 1
ATOM 12059 N N . ARG E 3 738 ? 145.535 153.867 140.187 1.00 46.52 738 ARG E N 1
ATOM 12060 C CA . ARG E 3 738 ? 145.020 152.673 139.515 1.00 39.59 738 ARG E CA 1
ATOM 12061 C C . ARG E 3 738 ? 143.534 152.798 139.201 1.00 36.88 738 ARG E C 1
ATOM 12062 O O . ARG E 3 738 ? 143.067 152.305 138.164 1.00 55.82 738 ARG E O 1
ATOM 12070 N N . TRP E 3 739 ? 142.771 153.447 140.081 1.00 22.84 739 TRP E N 1
ATOM 12071 C CA . TRP E 3 739 ? 141.373 153.717 139.758 1.00 20.75 739 TRP E CA 1
ATOM 12072 C C . TRP E 3 739 ? 141.260 154.604 138.526 1.00 20.20 739 TRP E C 1
ATOM 12073 O O . TRP E 3 739 ? 140.400 154.381 137.665 1.00 34.67 739 TRP E O 1
ATOM 12084 N N . LEU E 3 740 ? 142.128 155.612 138.420 1.00 37.29 740 LEU E N 1
ATOM 12085 C CA . LEU E 3 740 ? 142.142 156.449 137.224 1.00 36.83 740 LEU E CA 1
ATOM 12086 C C . LEU E 3 740 ? 142.532 155.646 135.989 1.00 40.93 740 LEU E C 1
ATOM 12087 O O . LEU E 3 740 ? 142.037 155.911 134.889 1.00 52.57 740 LEU E O 1
ATOM 12092 N N . SER E 3 741 ? 143.436 154.678 136.144 1.00 34.79 741 SER E N 1
ATOM 12093 C CA . SER E 3 741 ? 143.814 153.827 135.017 1.00 31.14 741 SER E CA 1
ATOM 12094 C C . SER E 3 741 ? 142.628 153.007 134.522 1.00 35.23 741 SER E C 1
ATOM 12095 O O . SER E 3 741 ? 142.388 152.898 133.311 1.00 45.95 741 SER E O 1
ATOM 12098 N N . VAL E 3 742 ? 141.872 152.420 135.452 1.00 39.29 742 VAL E N 1
ATOM 12099 C CA . VAL E 3 742 ? 140.677 151.668 135.071 1.00 24.18 742 VAL E CA 1
ATOM 12100 C C . VAL E 3 742 ? 139.661 152.589 134.404 1.00 30.99 742 VAL E C 1
ATOM 12101 O O . VAL E 3 742 ? 139.010 152.216 133.417 1.00 48.55 742 VAL E O 1
ATOM 12105 N N . THR E 3 743 ? 139.515 153.808 134.930 1.00 43.57 743 THR E N 1
ATOM 12106 C CA . THR E 3 743 ? 138.614 154.781 134.320 1.00 36.47 743 THR E CA 1
ATOM 12107 C C . THR E 3 743 ? 139.032 155.105 132.891 1.00 41.84 743 THR E C 1
ATOM 12108 O O . THR E 3 743 ? 138.187 155.190 131.994 1.00 56.43 743 THR E O 1
ATOM 12112 N N . THR E 3 744 ? 140.333 155.286 132.662 1.00 56.02 744 THR E N 1
ATOM 12113 C CA . THR E 3 744 ? 140.820 155.593 131.321 1.00 51.85 744 THR E CA 1
ATOM 12114 C C . THR E 3 744 ? 140.579 154.432 130.365 1.00 52.76 744 THR E C 1
ATOM 12115 O O . THR E 3 744 ? 140.215 154.640 129.202 1.00 61.08 744 THR E O 1
ATOM 12119 N N . LEU E 3 745 ? 140.782 153.200 130.835 1.00 39.67 745 LEU E N 1
ATOM 12120 C CA . LEU E 3 745 ? 140.529 152.037 129.987 1.00 29.07 745 LEU E CA 1
ATOM 12121 C C . LEU E 3 745 ? 139.055 151.946 129.603 1.00 23.94 745 LEU E C 1
ATOM 12122 O O . LEU E 3 745 ? 138.711 151.697 128.437 1.00 41.27 745 LEU E O 1
ATOM 12127 N N . LEU E 3 746 ? 138.167 152.157 130.577 1.00 32.09 746 LEU E N 1
ATOM 12128 C CA . LEU E 3 746 ? 136.738 152.137 130.281 1.00 21.37 746 LEU E CA 1
ATOM 12129 C C . LEU E 3 746 ? 136.358 153.257 129.321 1.00 26.59 746 LEU E C 1
ATOM 12130 O O . LEU E 3 746 ? 135.516 153.066 128.438 1.00 37.54 746 LEU E O 1
ATOM 12135 N N . SER E 3 747 ? 136.967 154.435 129.479 1.00 41.66 747 SER E N 1
ATOM 12136 C CA . SER E 3 747 ? 136.704 155.540 128.563 1.00 37.72 747 SER E CA 1
ATOM 12137 C C . SER E 3 747 ? 137.147 155.203 127.146 1.00 40.12 747 SER E C 1
ATOM 12138 O O . SER E 3 747 ? 136.455 155.534 126.173 1.00 49.61 747 SER E O 1
ATOM 12141 N N . VAL E 3 748 ? 138.307 154.560 127.009 1.00 36.21 748 VAL E N 1
ATOM 12142 C CA . VAL E 3 748 ? 138.793 154.168 125.689 1.00 27.80 748 VAL E CA 1
ATOM 12143 C C . VAL E 3 748 ? 137.819 153.200 125.033 1.00 30.08 748 VAL E C 1
ATOM 12144 O O . VAL E 3 748 ? 137.455 153.358 123.862 1.00 47.46 748 VAL E O 1
ATOM 12148 N N . LEU E 3 749 ? 137.375 152.188 125.783 1.00 36.74 749 LEU E N 1
ATOM 12149 C CA . LEU E 3 749 ? 136.391 151.250 125.243 1.00 29.08 749 LEU E CA 1
ATOM 12150 C C . LEU E 3 749 ? 135.111 151.972 124.834 1.00 31.84 749 LEU E C 1
ATOM 12151 O O . LEU E 3 749 ? 134.575 151.754 123.735 1.00 46.79 749 LEU E O 1
ATOM 12156 N N . THR E 3 750 ? 134.625 152.859 125.706 1.00 45.95 750 THR E N 1
ATOM 12157 C CA . THR E 3 750 ? 133.396 153.600 125.456 1.00 39.92 750 THR E CA 1
ATOM 12158 C C . THR E 3 750 ? 133.467 154.377 124.155 1.00 47.12 750 THR E C 1
ATOM 12159 O O . THR E 3 750 ? 132.581 154.276 123.303 1.00 50.95 750 THR E O 1
ATOM 12163 N N . PHE E 3 751 ? 134.518 155.177 123.990 1.00 43.98 751 PHE E N 1
ATOM 12164 C CA . PHE E 3 751 ? 134.568 156.045 122.822 1.00 34.71 751 PHE E CA 1
ATOM 12165 C C . PHE E 3 751 ? 134.933 155.274 121.563 1.00 38.63 751 PHE E C 1
ATOM 12166 O O . PHE E 3 751 ? 134.483 155.639 120.470 1.00 50.25 751 PHE E O 1
ATOM 12174 N N . SER E 3 752 ? 135.688 154.180 121.694 1.00 33.95 752 SER E N 1
ATOM 12175 C CA . SER E 3 752 ? 135.945 153.328 120.541 1.00 23.50 752 SER E CA 1
ATOM 12176 C C . SER E 3 752 ? 134.651 152.751 119.987 1.00 32.16 752 SER E C 1
ATOM 12177 O O . SER E 3 752 ? 134.449 152.729 118.768 1.00 50.08 752 SER E O 1
ATOM 12180 N N . ILE E 3 753 ? 133.757 152.281 120.860 1.00 44.63 753 ILE E N 1
ATOM 12181 C CA . ILE E 3 753 ? 132.502 151.754 120.323 1.00 39.46 753 ILE E CA 1
ATOM 12182 C C . ILE E 3 753 ? 131.547 152.881 119.931 1.00 46.89 753 ILE E C 1
ATOM 12183 O O . ILE E 3 753 ? 130.746 152.723 119.002 1.00 54.05 753 ILE E O 1
ATOM 12188 N N . TYR E 3 754 ? 131.612 154.029 120.611 1.00 51.94 754 TYR E N 1
ATOM 12189 C CA . TYR E 3 754 ? 130.682 155.114 120.318 1.00 47.53 754 TYR E CA 1
ATOM 12190 C C . TYR E 3 754 ? 130.963 155.744 118.961 1.00 49.72 754 TYR E C 1
ATOM 12191 O O . TYR E 3 754 ? 130.030 156.116 118.241 1.00 56.47 754 TYR E O 1
ATOM 12200 N N . ASN E 3 755 ? 132.235 155.876 118.592 1.00 46.19 755 ASN E N 1
ATOM 12201 C CA . ASN E 3 755 ? 132.583 156.477 117.313 1.00 41.76 755 ASN E CA 1
ATOM 12202 C C . ASN E 3 755 ? 132.483 155.498 116.152 1.00 47.32 755 ASN E C 1
ATOM 12203 O O . ASN E 3 755 ? 132.683 155.901 115.002 1.00 53.07 755 ASN E O 1
ATOM 12208 N N . SER E 3 756 ? 132.178 154.231 116.423 1.00 48.08 756 SER E N 1
ATOM 12209 C CA . SER E 3 756 ? 132.017 153.244 115.366 1.00 48.41 756 SER E CA 1
ATOM 12210 C C . SER E 3 756 ? 130.662 152.552 115.391 1.00 50.09 756 SER E C 1
ATOM 12211 O O . SER E 3 756 ? 130.464 151.606 114.622 1.00 55.00 756 SER E O 1
ATOM 12214 N N . VAL E 3 757 ? 129.745 152.971 116.263 1.00 51.66 757 VAL E N 1
ATOM 12215 C CA . VAL E 3 757 ? 128.381 152.451 116.319 1.00 51.41 757 VAL E CA 1
ATOM 12216 C C . VAL E 3 757 ? 127.748 152.319 114.936 1.00 56.61 757 VAL E C 1
ATOM 12217 O O . VAL E 3 757 ? 127.036 151.345 114.666 1.00 60.84 757 VAL E O 1
ATOM 12221 N N . GLN E 3 758 ? 127.998 153.286 114.048 1.00 60.52 758 GLN E N 1
ATOM 12222 C CA . GLN E 3 758 ? 127.419 153.219 112.709 1.00 62.83 758 GLN E CA 1
ATOM 12223 C C . GLN E 3 758 ? 127.974 152.039 111.922 1.00 63.24 758 GLN E C 1
ATOM 12224 O O . GLN E 3 758 ? 127.238 151.371 111.187 1.00 62.85 758 GLN E O 1
ATOM 12230 N N . LYS E 3 759 ? 129.272 151.769 112.060 1.00 68.01 759 LYS E N 1
ATOM 12231 C CA . LYS E 3 759 ? 129.904 150.667 111.347 1.00 68.11 759 LYS E CA 1
ATOM 12232 C C . LYS E 3 759 ? 129.682 149.318 112.015 1.00 69.01 759 LYS E C 1
ATOM 12233 O O . LYS E 3 759 ? 130.037 148.291 111.428 1.00 65.60 759 LYS E O 1
ATOM 12239 N N . ALA E 3 760 ? 129.115 149.295 113.217 1.00 71.74 760 ALA E N 1
ATOM 12240 C CA . ALA E 3 760 ? 128.828 148.034 113.881 1.00 69.93 760 ALA E CA 1
ATOM 12241 C C . ALA E 3 760 ? 127.737 147.279 113.134 1.00 74.10 760 ALA E C 1
ATOM 12242 O O . ALA E 3 760 ? 126.877 147.872 112.478 1.00 75.26 760 ALA E O 1
ATOM 12244 N N . GLU E 3 761 ? 127.784 145.950 113.233 1.00 89.43 761 GLU E N 1
ATOM 12245 C CA . GLU E 3 761 ? 126.765 145.133 112.584 1.00 87.47 761 GLU E CA 1
ATOM 12246 C C . GLU E 3 761 ? 125.385 145.383 113.176 1.00 91.29 761 GLU E C 1
ATOM 12247 O O . GLU E 3 761 ? 124.373 145.176 112.498 1.00 90.92 761 GLU E O 1
ATOM 12253 N N . PHE E 3 762 ? 125.323 145.826 114.431 1.00 92.41 762 PHE E N 1
ATOM 12254 C CA . PHE E 3 762 ? 124.065 146.044 115.141 1.00 88.68 762 PHE E CA 1
ATOM 12255 C C . PHE E 3 762 ? 124.162 147.379 115.867 1.00 86.62 762 PHE E C 1
ATOM 12256 O O . PHE E 3 762 ? 124.539 147.435 117.046 1.00 88.44 762 PHE E O 1
ATOM 12264 N N . PRO E 3 763 ? 123.840 148.481 115.184 1.00 75.85 763 PRO E N 1
ATOM 12265 C CA . PRO E 3 763 ? 124.070 149.811 115.776 1.00 79.21 763 PRO E CA 1
ATOM 12266 C C . PRO E 3 763 ? 123.304 150.067 117.063 1.00 81.61 763 PRO E C 1
ATOM 12267 O O . PRO E 3 763 ? 123.810 150.788 117.930 1.00 83.26 763 PRO E O 1
ATOM 12271 N N . GLN E 3 764 ? 122.099 149.516 117.219 1.00 78.11 764 GLN E N 1
ATOM 12272 C CA . GLN E 3 764 ? 121.341 149.747 118.446 1.00 77.68 764 GLN E CA 1
ATOM 12273 C C . GLN E 3 764 ? 122.079 149.185 119.655 1.00 75.94 764 GLN E C 1
ATOM 12274 O O . GLN E 3 764 ? 122.222 149.857 120.688 1.00 76.02 764 GLN E O 1
ATOM 12280 N N . LEU E 3 765 ? 122.570 147.951 119.533 1.00 58.18 765 LEU E N 1
ATOM 12281 C CA . LEU E 3 765 ? 123.324 147.337 120.619 1.00 58.63 765 LEU E CA 1
ATOM 12282 C C . LEU E 3 765 ? 124.613 148.098 120.894 1.00 59.72 765 LEU E C 1
ATOM 12283 O O . LEU E 3 765 ? 125.006 148.264 122.053 1.00 61.29 765 LEU E O 1
ATOM 12288 N N . ALA E 3 766 ? 125.289 148.562 119.841 1.00 52.77 766 ALA E N 1
ATOM 12289 C CA . ALA E 3 766 ? 126.525 149.314 120.035 1.00 49.64 766 ALA E CA 1
ATOM 12290 C C . ALA E 3 766 ? 126.266 150.624 120.767 1.00 53.17 766 ALA E C 1
ATOM 12291 O O . ALA E 3 766 ? 127.044 151.020 121.641 1.00 60.81 766 ALA E O 1
ATOM 12293 N N . ASP E 3 767 ? 125.177 151.315 120.423 1.00 59.78 767 ASP E N 1
ATOM 12294 C CA . ASP E 3 767 ? 124.836 152.550 121.123 1.00 63.61 767 ASP E CA 1
ATOM 12295 C C . ASP E 3 767 ? 124.492 152.283 122.583 1.00 66.70 767 ASP E C 1
ATOM 12296 O O . ASP E 3 767 ? 124.890 153.049 123.470 1.00 64.10 767 ASP E O 1
ATOM 12301 N N . LEU E 3 768 ? 123.750 151.205 122.855 1.00 52.55 768 LEU E N 1
ATOM 12302 C CA . LEU E 3 768 ? 123.448 150.865 124.244 1.00 48.27 768 LEU E CA 1
ATOM 12303 C C . LEU E 3 768 ? 124.720 150.544 125.023 1.00 51.12 768 LEU E C 1
ATOM 12304 O O . LEU E 3 768 ? 124.878 150.965 126.178 1.00 58.22 768 LEU E O 1
ATOM 12309 N N . LEU E 3 769 ? 125.642 149.806 124.400 1.00 39.95 769 LEU E N 1
ATOM 12310 C CA . LEU E 3 769 ? 126.918 149.497 125.036 1.00 37.37 769 LEU E CA 1
ATOM 12311 C C . LEU E 3 769 ? 127.711 150.765 125.317 1.00 40.09 769 LEU E C 1
ATOM 12312 O O . LEU E 3 769 ? 128.322 150.902 126.384 1.00 46.64 769 LEU E O 1
ATOM 12317 N N . ALA E 3 770 ? 127.716 151.701 124.367 1.00 41.06 770 ALA E N 1
ATOM 12318 C CA . ALA E 3 770 ? 128.418 152.962 124.570 1.00 42.43 770 ALA E CA 1
ATOM 12319 C C . ALA E 3 770 ? 127.814 153.748 125.724 1.00 45.23 770 ALA E C 1
ATOM 12320 O O . ALA E 3 770 ? 128.543 154.327 126.536 1.00 49.93 770 ALA E O 1
ATOM 12322 N N . TYR E 3 771 ? 126.484 153.778 125.817 1.00 49.98 771 TYR E N 1
ATOM 12323 C CA . TYR E 3 771 ? 125.832 154.471 126.926 1.00 56.20 771 TYR E CA 1
ATOM 12324 C C . TYR E 3 771 ? 126.221 153.849 128.263 1.00 51.85 771 TYR E C 1
ATOM 12325 O O . TYR E 3 771 ? 126.584 154.557 129.216 1.00 51.22 771 TYR E O 1
ATOM 12334 N N . VAL E 3 772 ? 126.162 152.517 128.343 1.00 39.87 772 VAL E N 1
ATOM 12335 C CA . VAL E 3 772 ? 126.467 151.830 129.595 1.00 36.74 772 VAL E CA 1
ATOM 12336 C C . VAL E 3 772 ? 127.913 152.084 130.002 1.00 48.23 772 VAL E C 1
ATOM 12337 O O . VAL E 3 772 ? 128.207 152.367 131.169 1.00 53.42 772 VAL E O 1
ATOM 12341 N N . TYR E 3 773 ? 128.839 152.001 129.043 1.00 43.80 773 TYR E N 1
ATOM 12342 C CA . TYR E 3 773 ? 130.246 152.196 129.375 1.00 30.85 773 TYR E CA 1
ATOM 12343 C C . TYR E 3 773 ? 130.565 153.654 129.687 1.00 35.55 773 TYR E C 1
ATOM 12344 O O . TYR E 3 773 ? 131.461 153.926 130.491 1.00 36.65 773 TYR E O 1
ATOM 12353 N N . PHE E 3 774 ? 129.848 154.602 129.080 1.00 37.60 774 PHE E N 1
ATOM 12354 C CA . PHE E 3 774 ? 130.029 156.007 129.436 1.00 39.14 774 PHE E CA 1
ATOM 12355 C C . PHE E 3 774 ? 129.606 156.258 130.875 1.00 43.93 774 PHE E C 1
ATOM 12356 O O . PHE E 3 774 ? 130.308 156.937 131.638 1.00 47.36 774 PHE E O 1
ATOM 12364 N N . PHE E 3 775 ? 128.462 155.698 131.272 1.00 45.07 775 PHE E N 1
ATOM 12365 C CA . PHE E 3 775 ? 128.044 155.844 132.660 1.00 43.35 775 PHE E CA 1
ATOM 12366 C C . PHE E 3 775 ? 128.994 155.120 133.606 1.00 46.30 775 PHE E C 1
ATOM 12367 O O . PHE E 3 775 ? 129.261 155.611 134.710 1.00 50.63 775 PHE E O 1
ATOM 12375 N N . LEU E 3 776 ? 129.532 153.972 133.184 1.00 40.08 776 LEU E N 1
ATOM 12376 C CA . LEU E 3 776 ? 130.540 153.282 133.983 1.00 30.42 776 LEU E CA 1
ATOM 12377 C C . LEU E 3 776 ? 131.782 154.140 134.182 1.00 39.17 776 LEU E C 1
ATOM 12378 O O . LEU E 3 776 ? 132.323 154.207 135.289 1.00 49.47 776 LEU E O 1
ATOM 12383 N N . THR E 3 777 ? 132.260 154.786 133.117 1.00 32.28 777 THR E N 1
ATOM 12384 C CA . THR E 3 777 ? 133.444 155.634 133.224 1.00 21.83 777 THR E CA 1
ATOM 12385 C C . THR E 3 777 ? 133.189 156.814 134.153 1.00 36.92 777 THR E C 1
ATOM 12386 O O . THR E 3 777 ? 134.032 157.156 134.994 1.00 40.06 777 THR E O 1
ATOM 12390 N N . LEU E 3 778 ? 132.023 157.450 134.013 1.00 48.39 778 LEU E N 1
ATOM 12391 C CA . LEU E 3 778 ? 131.694 158.571 134.887 1.00 39.25 778 LEU E CA 1
ATOM 12392 C C . LEU E 3 778 ? 131.638 158.132 136.345 1.00 39.63 778 LEU E C 1
ATOM 12393 O O . LEU E 3 778 ? 132.200 158.800 137.227 1.00 39.12 778 LEU E O 1
ATOM 12398 N N . PHE E 3 779 ? 130.979 157.002 136.617 1.00 37.89 779 PHE E N 1
ATOM 12399 C CA . PHE E 3 779 ? 130.903 156.512 137.987 1.00 37.78 779 PHE E CA 1
ATOM 12400 C C . PHE E 3 779 ? 132.282 156.163 138.520 1.00 40.57 779 PHE E C 1
ATOM 12401 O O . PHE E 3 779 ? 132.594 156.438 139.680 1.00 51.74 779 PHE E O 1
ATOM 12409 N N . CYS E 3 780 ? 133.117 155.530 137.694 1.00 40.54 780 CYS E N 1
ATOM 12410 C CA . CYS E 3 780 ? 134.451 155.156 138.144 1.00 31.95 780 CYS E CA 1
ATOM 12411 C C . CYS E 3 780 ? 135.252 156.387 138.534 1.00 40.07 780 CYS E C 1
ATOM 12412 O O . CYS E 3 780 ? 135.883 156.417 139.594 1.00 46.71 780 CYS E O 1
ATOM 12415 N N . GLY E 3 781 ? 135.206 157.431 137.705 1.00 46.81 781 GLY E N 1
ATOM 12416 C CA . GLY E 3 781 ? 135.930 158.647 138.042 1.00 47.32 781 GLY E CA 1
ATOM 12417 C C . GLY E 3 781 ? 135.432 159.292 139.323 1.00 51.52 781 GLY E C 1
ATOM 12418 O O . GLY E 3 781 ? 136.220 159.617 140.223 1.00 59.62 781 GLY E O 1
ATOM 12419 N N . VAL E 3 782 ? 134.110 159.462 139.438 1.00 45.66 782 VAL E N 1
ATOM 12420 C CA . VAL E 3 782 ? 133.579 160.182 140.593 1.00 41.92 782 VAL E CA 1
ATOM 12421 C C . VAL E 3 782 ? 133.776 159.372 141.871 1.00 43.83 782 VAL E C 1
ATOM 12422 O O . VAL E 3 782 ? 134.124 159.927 142.919 1.00 53.22 782 VAL E O 1
ATOM 12426 N N . TRP E 3 783 ? 133.586 158.052 141.805 1.00 44.68 783 TRP E N 1
ATOM 12427 C CA . TRP E 3 783 ? 133.774 157.209 142.978 1.00 43.74 783 TRP E CA 1
ATOM 12428 C C . TRP E 3 783 ? 135.240 157.131 143.372 1.00 38.08 783 TRP E C 1
ATOM 12429 O O . TRP E 3 783 ? 135.564 157.113 144.565 1.00 59.38 783 TRP E O 1
ATOM 12440 N N . ALA E 3 784 ? 136.142 157.084 142.389 1.00 28.62 784 ALA E N 1
ATOM 12441 C CA . ALA E 3 784 ? 137.565 157.097 142.693 1.00 32.76 784 ALA E CA 1
ATOM 12442 C C . ALA E 3 784 ? 137.942 158.357 143.451 1.00 43.74 784 ALA E C 1
ATOM 12443 O O . ALA E 3 784 ? 138.599 158.292 144.496 1.00 48.11 784 ALA E O 1
ATOM 12445 N N . TYR E 3 785 ? 137.509 159.520 142.953 1.00 50.26 785 TYR E N 1
ATOM 12446 C CA . TYR E 3 785 ? 137.841 160.763 143.644 1.00 41.02 785 TYR E CA 1
ATOM 12447 C C . TYR E 3 785 ? 137.190 160.824 145.023 1.00 43.30 785 TYR E C 1
ATOM 12448 O O . TYR E 3 785 ? 137.820 161.261 145.996 1.00 50.35 785 TYR E O 1
ATOM 12457 N N . ARG E 3 786 ? 135.933 160.386 145.127 1.00 44.56 786 ARG E N 1
ATOM 12458 C CA . ARG E 3 786 ? 135.225 160.435 146.402 1.00 45.13 786 ARG E CA 1
ATOM 12459 C C . ARG E 3 786 ? 135.919 159.585 147.456 1.00 47.29 786 ARG E C 1
ATOM 12460 O O . ARG E 3 786 ? 136.151 160.039 148.583 1.00 58.91 786 ARG E O 1
ATOM 12468 N N . THR E 3 787 ? 136.262 158.343 147.110 1.00 41.90 787 THR E N 1
ATOM 12469 C CA . THR E 3 787 ? 136.909 157.479 148.088 1.00 38.55 787 THR E CA 1
ATOM 12470 C C . THR E 3 787 ? 138.343 157.903 148.349 1.00 36.14 787 THR E C 1
ATOM 12471 O O . THR E 3 787 ? 138.849 157.697 149.454 1.00 50.34 787 THR E O 1
ATOM 12475 N N . TYR E 3 788 ? 139.006 158.515 147.367 1.00 38.53 788 TYR E N 1
ATOM 12476 C CA . TYR E 3 788 ? 140.316 159.094 147.627 1.00 39.94 788 TYR E CA 1
ATOM 12477 C C . TYR E 3 788 ? 140.223 160.176 148.694 1.00 48.38 788 TYR E C 1
ATOM 12478 O O . TYR E 3 788 ? 141.014 160.199 149.642 1.00 49.64 788 TYR E O 1
ATOM 12487 N N . LEU E 3 789 ? 139.238 161.069 148.565 1.00 58.50 789 LEU E N 1
ATOM 12488 C CA . LEU E 3 789 ? 139.053 162.115 149.568 1.00 51.77 789 LEU E CA 1
ATOM 12489 C C . LEU E 3 789 ? 138.696 161.527 150.928 1.00 49.97 789 LEU E C 1
ATOM 12490 O O . LEU E 3 789 ? 139.227 161.957 151.960 1.00 53.43 789 LEU E O 1
ATOM 12495 N N . LYS E 3 790 ? 137.791 160.545 150.948 1.00 45.25 790 LYS E N 1
ATOM 12496 C CA . LYS E 3 790 ? 137.366 159.951 152.212 1.00 44.96 790 LYS E CA 1
ATOM 12497 C C . LYS E 3 790 ? 138.532 159.271 152.919 1.00 44.88 790 LYS E C 1
ATOM 12498 O O . LYS E 3 790 ? 138.737 159.448 154.127 1.00 55.17 790 LYS E O 1
ATOM 12504 N N . ARG E 3 791 ? 139.325 158.500 152.174 1.00 45.46 791 ARG E N 1
ATOM 12505 C CA . ARG E 3 791 ? 140.470 157.838 152.779 1.00 47.00 791 ARG E CA 1
ATOM 12506 C C . ARG E 3 791 ? 141.537 158.838 153.193 1.00 46.64 791 ARG E C 1
ATOM 12507 O O . ARG E 3 791 ? 142.191 158.637 154.216 1.00 47.62 791 ARG E O 1
ATOM 12515 N N . LEU E 3 792 ? 141.724 159.921 152.434 1.00 57.86 792 LEU E N 1
ATOM 12516 C CA . LEU E 3 792 ? 142.665 160.954 152.853 1.00 61.28 792 LEU E CA 1
ATOM 12517 C C . LEU E 3 792 ? 142.243 161.569 154.180 1.00 63.77 792 LEU E C 1
ATOM 12518 O O . LEU E 3 792 ? 143.076 161.785 155.071 1.00 63.51 792 LEU E O 1
ATOM 12523 N N . THR E 3 793 ? 140.947 161.849 154.328 1.00 58.77 793 THR E N 1
ATOM 12524 C CA . THR E 3 793 ? 140.432 162.356 155.595 1.00 53.27 793 THR E CA 1
ATOM 12525 C C . THR E 3 793 ? 140.679 161.355 156.716 1.00 55.60 793 THR E C 1
ATOM 12526 O O . THR E 3 793 ? 141.049 161.733 157.834 1.00 59.49 793 THR E O 1
ATOM 12530 N N . LEU E 3 794 ? 140.483 160.066 156.431 1.00 54.44 794 LEU E N 1
ATOM 12531 C CA . LEU E 3 794 ? 140.735 159.047 157.445 1.00 47.26 794 LEU E CA 1
ATOM 12532 C C . LEU E 3 794 ? 142.206 158.990 157.849 1.00 46.15 794 LEU E C 1
ATOM 12533 O O . LEU E 3 794 ? 142.512 158.800 159.030 1.00 54.47 794 LEU E O 1
ATOM 12538 N N . ILE E 3 795 ? 143.126 159.125 156.894 1.00 57.46 795 ILE E N 1
ATOM 12539 C CA . ILE E 3 795 ? 144.547 159.033 157.229 1.00 65.69 795 ILE E CA 1
ATOM 12540 C C . ILE E 3 795 ? 145.006 160.258 158.008 1.00 69.35 795 ILE E C 1
ATOM 12541 O O . ILE E 3 795 ? 145.728 160.136 159.004 1.00 70.22 795 ILE E O 1
ATOM 12546 N N . LYS E 3 796 ? 144.621 161.459 157.568 1.00 67.51 796 LYS E N 1
ATOM 12547 C CA . LYS E 3 796 ? 145.036 162.639 158.321 1.00 68.69 796 LYS E CA 1
ATOM 12548 C C . LYS E 3 796 ? 144.306 162.719 159.658 1.00 70.33 796 LYS E C 1
ATOM 12549 O O . LYS E 3 796 ? 144.922 162.978 160.697 1.00 72.86 796 LYS E O 1
ATOM 12555 N N . GLY E 3 797 ? 142.996 162.490 159.650 1.00 61.67 797 GLY E N 1
ATOM 12556 C CA . GLY E 3 797 ? 142.216 162.332 160.860 1.00 60.22 797 GLY E CA 1
ATOM 12557 C C . GLY E 3 797 ? 142.269 160.904 161.357 1.00 63.80 797 GLY E C 1
ATOM 12558 O O . GLY E 3 797 ? 141.323 160.141 161.139 1.00 65.50 797 GLY E O 1
ATOM 12559 N N . ARG E 3 798 ? 143.349 160.529 162.045 1.00 63.08 798 ARG E N 1
ATOM 12560 C CA . ARG E 3 798 ? 143.693 159.121 162.210 1.00 64.11 798 ARG E CA 1
ATOM 12561 C C . ARG E 3 798 ? 142.682 158.397 163.088 1.00 64.41 798 ARG E C 1
ATOM 12562 O O . ARG E 3 798 ? 142.993 157.995 164.214 1.00 69.67 798 ARG E O 1
ATOM 12570 N N . SER E 3 799 ? 141.470 158.225 162.566 1.00 60.19 799 SER E N 1
ATOM 12571 C CA . SER E 3 799 ? 140.411 157.494 163.243 1.00 66.86 799 SER E CA 1
ATOM 12572 C C . SER E 3 799 ? 139.548 156.818 162.189 1.00 64.76 799 SER E C 1
ATOM 12573 O O . SER E 3 799 ? 139.231 157.419 161.160 1.00 62.17 799 SER E O 1
ATOM 12576 N N . GLY E 3 800 ? 139.171 155.572 162.455 1.00 63.06 800 GLY E N 1
ATOM 12577 C CA . GLY E 3 800 ? 138.405 154.787 161.507 1.00 60.26 800 GLY E CA 1
ATOM 12578 C C . GLY E 3 800 ? 138.760 153.318 161.580 1.00 64.54 800 GLY E C 1
ATOM 12579 O O . GLY E 3 800 ? 139.941 152.964 161.634 1.00 68.14 800 GLY E O 1
ATOM 12580 N N . LYS E 3 801 ? 137.747 152.451 161.588 1.00 58.23 801 LYS E N 1
ATOM 12581 C CA . LYS E 3 801 ? 137.997 151.029 161.799 1.00 58.53 801 LYS E CA 1
ATOM 12582 C C . LYS E 3 801 ? 138.747 150.415 160.624 1.00 63.18 801 LYS E C 1
ATOM 12583 O O . LYS E 3 801 ? 139.727 149.685 160.811 1.00 68.60 801 LYS E O 1
ATOM 12589 N N . HIS E 3 802 ? 138.305 150.701 159.402 1.00 61.82 802 HIS E N 1
ATOM 12590 C CA . HIS E 3 802 ? 138.873 150.089 158.211 1.00 56.64 802 HIS E CA 1
ATOM 12591 C C . HIS E 3 802 ? 139.101 151.142 157.138 1.00 54.63 802 HIS E C 1
ATOM 12592 O O . HIS E 3 802 ? 138.446 152.188 157.119 1.00 52.86 802 HIS E O 1
ATOM 12599 N N . LEU E 3 803 ? 140.043 150.850 156.242 1.00 54.15 803 LEU E N 1
ATOM 12600 C CA . LEU E 3 803 ? 140.355 151.704 155.105 1.00 51.57 803 LEU E CA 1
ATOM 12601 C C . LEU E 3 803 ? 139.931 151.067 153.785 1.00 50.55 803 LEU E C 1
ATOM 12602 O O . LEU E 3 803 ? 140.611 151.220 152.769 1.00 51.61 803 LEU E O 1
ATOM 12607 N N . ASP E 3 804 ? 138.816 150.346 153.788 1.00 45.48 804 ASP E N 1
ATOM 12608 C CA . ASP E 3 804 ? 138.303 149.686 152.599 1.00 44.26 804 ASP E CA 1
ATOM 12609 C C . ASP E 3 804 ? 137.007 150.346 152.144 1.00 54.41 804 ASP E C 1
ATOM 12610 O O . ASP E 3 804 ? 136.402 151.151 152.856 1.00 57.01 804 ASP E O 1
ATOM 12615 N N . ALA E 3 805 ? 136.587 149.988 150.933 1.00 47.85 805 ALA E N 1
ATOM 12616 C CA . ALA E 3 805 ? 135.355 150.497 150.346 1.00 47.11 805 ALA E CA 1
ATOM 12617 C C . ALA E 3 805 ? 134.896 149.555 149.241 1.00 44.98 805 ALA E C 1
ATOM 12618 O O . ALA E 3 805 ? 135.089 149.849 148.056 1.00 45.17 805 ALA E O 1
ATOM 12620 N N . PRO E 3 806 ? 134.290 148.415 149.586 1.00 40.31 806 PRO E N 1
ATOM 12621 C CA . PRO E 3 806 ? 133.987 147.400 148.564 1.00 41.61 806 PRO E CA 1
ATOM 12622 C C . PRO E 3 806 ? 132.777 147.717 147.701 1.00 40.21 806 PRO E C 1
ATOM 12623 O O . PRO E 3 806 ? 132.569 147.026 146.694 1.00 48.46 806 PRO E O 1
ATOM 12627 N N . VAL E 3 807 ? 131.979 148.727 148.052 1.00 39.82 807 VAL E N 1
ATOM 12628 C CA . VAL E 3 807 ? 130.727 148.972 147.337 1.00 47.17 807 VAL E CA 1
ATOM 12629 C C . VAL E 3 807 ? 131.001 149.322 145.879 1.00 45.58 807 VAL E C 1
ATOM 12630 O O . VAL E 3 807 ? 130.384 148.766 144.962 1.00 45.15 807 VAL E O 1
ATOM 12634 N N . GLY E 3 808 ? 131.940 150.233 145.643 1.00 39.17 808 GLY E N 1
ATOM 12635 C CA . GLY E 3 808 ? 132.268 150.667 144.306 1.00 38.58 808 GLY E CA 1
ATOM 12636 C C . GLY E 3 808 ? 132.852 149.574 143.433 1.00 36.25 808 GLY E C 1
ATOM 12637 O O . GLY E 3 808 ? 132.405 149.358 142.303 1.00 41.37 808 GLY E O 1
ATOM 12638 N N . PRO E 3 809 ? 133.884 148.881 143.927 1.00 32.15 809 PRO E N 1
ATOM 12639 C CA . PRO E 3 809 ? 134.404 147.726 143.178 1.00 28.42 809 PRO E CA 1
ATOM 12640 C C . PRO E 3 809 ? 133.350 146.681 142.863 1.00 33.54 809 PRO E C 1
ATOM 12641 O O . PRO E 3 809 ? 133.267 146.207 141.720 1.00 43.82 809 PRO E O 1
ATOM 12645 N N . ILE E 3 810 ? 132.527 146.319 143.849 1.00 29.88 810 ILE E N 1
ATOM 12646 C CA . ILE E 3 810 ? 131.520 145.289 143.626 1.00 27.48 810 ILE E CA 1
ATOM 12647 C C . ILE E 3 810 ? 130.515 145.742 142.578 1.00 28.59 810 ILE E C 1
ATOM 12648 O O . ILE E 3 810 ? 130.152 144.976 141.676 1.00 35.80 810 ILE E O 1
ATOM 12653 N N . LEU E 3 811 ? 130.058 146.994 142.663 1.00 32.95 811 LEU E N 1
AT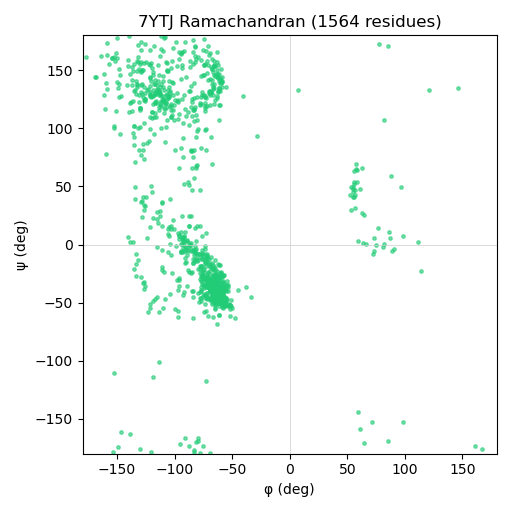OM 12654 C CA . LEU E 3 811 ? 129.047 147.462 141.722 1.00 39.55 811 LEU E CA 1
ATOM 12655 C C . LEU E 3 811 ? 129.624 147.587 140.317 1.00 41.26 811 LEU E C 1
ATOM 12656 O O . LEU E 3 811 ? 128.968 147.226 139.335 1.00 43.46 811 LEU E O 1
ATOM 12661 N N . VAL E 3 812 ? 130.863 148.075 140.201 1.00 40.70 812 VAL E N 1
ATOM 12662 C CA . VAL E 3 812 ? 131.509 148.151 138.893 1.00 33.37 812 VAL E CA 1
ATOM 12663 C C . VAL E 3 812 ? 131.619 146.766 138.273 1.00 32.74 812 VAL E C 1
ATOM 12664 O O . VAL E 3 812 ? 131.299 146.568 137.093 1.00 46.04 812 VAL E O 1
ATOM 12668 N N . ALA E 3 813 ? 132.062 145.783 139.057 1.00 29.93 813 ALA E N 1
ATOM 12669 C CA . ALA E 3 813 ? 132.259 144.447 138.511 1.00 21.73 813 ALA E CA 1
ATOM 12670 C C . ALA E 3 813 ? 130.937 143.799 138.115 1.00 30.77 813 ALA E C 1
ATOM 12671 O O . ALA E 3 813 ? 130.840 143.176 13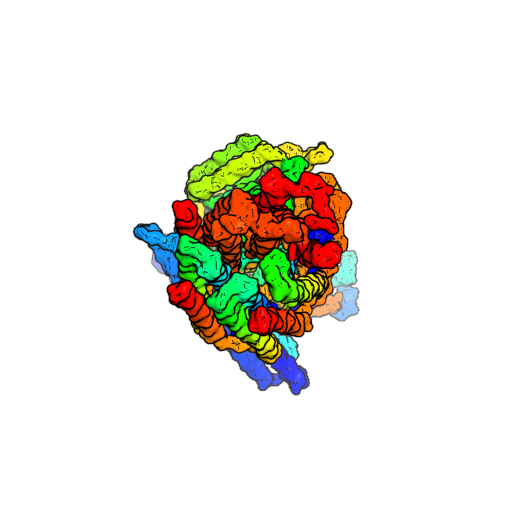7.049 1.00 39.78 813 ALA E O 1
ATOM 12673 N N . VAL E 3 814 ? 129.904 143.931 138.951 1.00 36.29 814 VAL E N 1
ATOM 12674 C CA . VAL E 3 814 ? 128.623 143.317 138.608 1.00 45.53 814 VAL E CA 1
ATOM 12675 C C . VAL E 3 814 ? 128.001 144.017 137.406 1.00 41.70 814 VAL E C 1
ATOM 12676 O O . VAL E 3 814 ? 127.348 143.378 136.573 1.00 41.63 814 VAL E O 1
ATOM 12680 N N . VAL E 3 815 ? 128.201 145.332 137.282 1.00 30.44 815 VAL E N 1
ATOM 12681 C CA . VAL E 3 815 ? 127.678 146.050 136.126 1.00 34.33 815 VAL E CA 1
ATOM 12682 C C . VAL E 3 815 ? 128.394 145.604 134.859 1.00 41.53 815 VAL E C 1
ATOM 12683 O O . VAL E 3 815 ? 127.773 145.444 133.804 1.00 48.18 815 VAL E O 1
ATOM 12687 N N . LEU E 3 816 ? 129.709 145.383 134.943 1.00 37.73 816 LEU E N 1
ATOM 12688 C CA . LEU E 3 816 ? 130.439 144.861 133.790 1.00 25.60 816 LEU E CA 1
ATOM 12689 C C . LEU E 3 816 ? 129.949 143.470 133.405 1.00 29.62 816 LEU E C 1
ATOM 12690 O O . LEU E 3 816 ? 129.785 143.169 132.216 1.00 40.03 816 LEU E O 1
ATOM 12695 N N . ILE E 3 817 ? 129.713 142.608 134.397 1.00 36.97 817 ILE E N 1
ATOM 12696 C CA . ILE E 3 817 ? 129.215 141.263 134.110 1.00 39.80 817 ILE E CA 1
ATOM 12697 C C . ILE E 3 817 ? 127.857 141.336 133.423 1.00 43.72 817 ILE E C 1
ATOM 12698 O O . ILE E 3 817 ? 127.611 140.665 132.412 1.00 44.06 817 ILE E O 1
ATOM 12703 N N . VAL E 3 818 ? 126.957 142.163 133.962 1.00 45.78 818 VAL E N 1
ATOM 12704 C CA . VAL E 3 818 ? 125.622 142.300 133.388 1.00 48.49 818 VAL E CA 1
ATOM 12705 C C . VAL E 3 818 ? 125.703 142.860 131.976 1.00 51.44 818 VAL E C 1
ATOM 12706 O O . VAL E 3 818 ? 124.988 142.410 131.074 1.00 55.14 818 VAL E O 1
ATOM 12710 N N . THR E 3 819 ? 126.573 143.848 131.759 1.00 42.62 819 THR E N 1
ATOM 12711 C CA . THR E 3 819 ? 126.711 144.450 130.439 1.00 41.17 819 THR E CA 1
ATOM 12712 C C . THR E 3 819 ? 127.211 143.436 129.419 1.00 39.77 819 THR E C 1
ATOM 12713 O O . THR E 3 819 ? 126.689 143.351 128.302 1.00 50.50 819 THR E O 1
ATOM 12717 N N . LEU E 3 820 ? 128.226 142.653 129.790 1.00 40.79 820 LEU E N 1
ATOM 12718 C CA . LEU E 3 820 ? 128.747 141.641 128.877 1.00 43.41 820 LEU E CA 1
ATOM 12719 C C . LEU E 3 820 ? 127.694 140.582 128.569 1.00 48.20 820 LEU E C 1
ATOM 12720 O O . LEU E 3 820 ? 127.541 140.165 127.413 1.00 55.57 820 LEU E O 1
ATOM 12725 N N . VAL E 3 821 ? 126.952 140.142 129.589 1.00 48.76 821 VAL E N 1
ATOM 12726 C CA . VAL E 3 821 ? 125.922 139.128 129.373 1.00 53.10 821 VAL E CA 1
ATOM 12727 C C . VAL E 3 821 ? 124.819 139.667 128.470 1.00 57.23 821 VAL E C 1
ATOM 12728 O O . VAL E 3 821 ? 124.334 138.966 127.573 1.00 55.94 821 VAL E O 1
ATOM 12732 N N . VAL E 3 822 ? 124.402 140.915 128.693 1.00 52.53 822 VAL E N 1
ATOM 12733 C CA . VAL E 3 822 ? 123.363 141.518 127.864 1.00 51.74 822 VAL E CA 1
ATOM 12734 C C . VAL E 3 822 ? 123.842 141.653 126.426 1.00 57.77 822 VAL E C 1
ATOM 12735 O O . VAL E 3 822 ? 123.087 141.399 125.478 1.00 63.96 822 VAL E O 1
ATOM 12739 N N . ASN E 3 823 ? 125.100 142.057 126.238 1.00 54.01 823 ASN E N 1
ATOM 12740 C CA . ASN E 3 823 ? 125.649 142.157 124.891 1.00 48.00 823 ASN E CA 1
ATOM 12741 C C . ASN E 3 823 ? 125.632 140.804 124.193 1.00 53.64 823 ASN E C 1
ATOM 12742 O O . ASN E 3 823 ? 125.219 140.697 123.033 1.00 60.51 823 ASN E O 1
ATOM 12747 N N . PHE E 3 824 ? 126.064 139.755 124.895 1.00 62.77 824 PHE E N 1
ATOM 12748 C CA . PHE E 3 824 ? 126.054 138.417 124.310 1.00 61.97 824 PHE E CA 1
ATOM 12749 C C . PHE E 3 824 ? 124.637 137.987 123.948 1.00 63.10 824 PHE E C 1
ATOM 12750 O O . PHE E 3 824 ? 124.392 137.455 122.856 1.00 67.29 824 PHE E O 1
ATOM 12758 N N . SER E 3 825 ? 123.687 138.220 124.855 1.00 67.81 825 SER E N 1
ATOM 12759 C CA . SER E 3 825 ? 122.308 137.817 124.607 1.00 73.09 825 SER E CA 1
ATOM 12760 C C . SER E 3 825 ? 121.744 138.524 123.383 1.00 75.67 825 SER E C 1
ATOM 12761 O O . SER E 3 825 ? 121.194 137.882 122.483 1.00 77.99 825 SER E O 1
ATOM 12764 N N . VAL E 3 826 ? 121.902 139.848 123.313 1.00 67.14 826 VAL E N 1
ATOM 12765 C CA . VAL E 3 826 ? 121.387 140.586 122.164 1.00 67.00 826 VAL E CA 1
ATOM 12766 C C . VAL E 3 826 ? 122.088 140.146 120.886 1.00 74.13 826 VAL E C 1
ATOM 12767 O O . VAL E 3 826 ? 121.469 140.090 119.817 1.00 79.01 826 VAL E O 1
ATOM 12771 N N . ALA E 3 827 ? 123.379 139.813 120.968 1.00 75.03 827 ALA E N 1
ATOM 12772 C CA . ALA E 3 827 ? 124.089 139.329 119.793 1.00 75.57 827 ALA E CA 1
ATOM 12773 C C . ALA E 3 827 ? 123.676 137.916 119.400 1.00 75.90 827 ALA E C 1
ATOM 12774 O O . ALA E 3 827 ? 124.014 137.474 118.297 1.00 79.48 827 ALA E O 1
ATOM 12776 N N . PHE E 3 828 ? 122.975 137.188 120.272 1.00 85.16 828 PHE E N 1
ATOM 12777 C CA . PHE E 3 828 ? 122.486 135.856 119.925 1.00 89.54 828 PHE E CA 1
ATOM 12778 C C . PHE E 3 828 ? 120.991 135.677 120.181 1.00 95.26 828 PHE E C 1
ATOM 12779 O O . PHE E 3 828 ? 120.532 134.543 120.347 1.00 96.43 828 PHE E O 1
ATOM 12787 N N . LYS E 3 829 ? 120.218 136.757 120.203 1.00 105.67 829 LYS E N 1
ATOM 12788 C CA . LYS E 3 829 ? 118.768 136.674 120.388 1.00 106.47 829 LYS E CA 1
ATOM 12789 C C . LYS E 3 829 ? 118.114 137.676 119.443 1.00 105.87 829 LYS E C 1
ATOM 12790 O O . LYS E 3 829 ? 118.745 138.170 118.503 1.00 103.91 829 LYS E O 1
ATOM 12796 N N . GLU E 3 830 ? 116.844 137.993 119.715 1.00 127.82 830 GLU E N 1
ATOM 12797 C CA . GLU E 3 830 ? 115.903 138.620 118.787 1.00 130.06 830 GLU E CA 1
ATOM 12798 C C . GLU E 3 830 ? 116.529 139.612 117.811 1.00 131.34 830 GLU E C 1
ATOM 12799 O O . GLU E 3 830 ? 116.219 139.583 116.616 1.00 130.15 830 GLU E O 1
ATOM 12805 N N . ALA E 3 831 ? 117.404 140.493 118.301 1.00 127.37 831 ALA E N 1
ATOM 12806 C CA . ALA E 3 831 ? 118.058 141.444 117.407 1.00 126.52 831 ALA E CA 1
ATOM 12807 C C . ALA E 3 831 ? 119.007 140.748 116.439 1.00 126.22 831 ALA E C 1
ATOM 12808 O O . ALA E 3 831 ? 119.193 141.214 115.309 1.00 125.72 831 ALA E O 1
ATOM 12810 N N . ALA E 3 832 ? 119.612 139.640 116.858 1.00 117.47 832 ALA E N 1
ATOM 12811 C CA . ALA E 3 832 ? 120.580 138.907 116.047 1.00 116.55 832 ALA E CA 1
ATOM 12812 C C . ALA E 3 832 ? 120.277 137.414 116.102 1.00 119.56 832 ALA E C 1
ATOM 12813 O O . ALA E 3 832 ? 121.154 136.587 116.352 1.00 118.86 832 ALA E O 1
ATOM 12815 N N . ARG E 3 833 ? 119.013 137.058 115.875 1.00 134.78 833 ARG E N 1
ATOM 12816 C CA . ARG E 3 833 ? 118.554 135.692 116.102 1.00 132.95 833 ARG E CA 1
ATOM 12817 C C . ARG E 3 833 ? 119.288 134.690 115.220 1.00 134.23 833 ARG E C 1
ATOM 12818 O O . ARG E 3 833 ? 119.059 134.625 114.007 1.00 134.56 833 ARG E O 1
ATOM 12826 N N . ARG E 3 834 ? 120.177 133.906 115.832 1.00 137.67 834 ARG E N 1
ATOM 12827 C CA . ARG E 3 834 ? 120.868 132.817 115.148 1.00 137.40 834 ARG E CA 1
ATOM 12828 C C . ARG E 3 834 ? 120.925 131.522 115.942 1.00 136.18 834 ARG E C 1
ATOM 12829 O O . ARG E 3 834 ? 121.123 130.464 115.335 1.00 134.69 834 ARG E O 1
ATOM 12837 N N . GLU E 3 835 ? 120.761 131.552 117.266 1.00 133.82 835 GLU E N 1
ATOM 12838 C CA . GLU E 3 835 ? 120.927 130.357 118.092 1.00 132.50 835 GLU E CA 1
ATOM 12839 C C . GLU E 3 835 ? 120.057 130.520 119.335 1.00 132.26 835 GLU E C 1
ATOM 12840 O O . GLU E 3 835 ? 120.431 131.241 120.265 1.00 131.56 835 GLU E O 1
ATOM 12846 N N . ARG E 3 836 ? 118.906 129.849 119.344 1.00 141.73 836 ARG E N 1
ATOM 12847 C CA . ARG E 3 836 ? 118.033 129.879 120.513 1.00 142.33 836 ARG E CA 1
ATOM 12848 C C . ARG E 3 836 ? 118.602 129.029 121.644 1.00 142.35 836 ARG E C 1
ATOM 12849 O O . ARG E 3 836 ? 118.731 129.492 122.782 1.00 141.78 836 ARG E O 1
ATOM 12857 N N . GLY E 3 837 ? 118.946 127.779 121.344 1.00 144.88 837 GLY E N 1
ATOM 12858 C CA . GLY E 3 837 ? 119.598 126.911 122.303 1.00 144.31 837 GLY E CA 1
ATOM 12859 C C . GLY E 3 837 ? 121.017 126.582 121.890 1.00 145.29 837 GLY E C 1
ATOM 12860 O O . GLY E 3 837 ? 121.931 127.391 122.074 1.00 145.15 837 GLY E O 1
ATOM 12861 N N . LEU E 3 838 ? 121.213 125.389 121.336 1.00 139.83 838 LEU E N 1
ATOM 12862 C CA . LEU E 3 838 ? 122.492 124.973 120.766 1.00 138.84 838 LEU E CA 1
ATOM 12863 C C . LEU E 3 838 ? 122.259 124.713 119.281 1.00 138.98 838 LEU E C 1
ATOM 12864 O O . LEU E 3 838 ? 121.843 123.621 118.889 1.00 139.04 838 LEU E O 1
ATOM 12869 N N . VAL E 3 839 ? 122.530 125.723 118.454 1.00 134.29 839 VAL E N 1
ATOM 12870 C CA . VAL E 3 839 ? 122.198 125.697 117.035 1.00 134.64 839 VAL E CA 1
ATOM 12871 C C . VAL E 3 839 ? 123.449 125.757 116.165 1.00 133.93 839 VAL E C 1
ATOM 12872 O O . VAL E 3 839 ? 123.594 124.984 115.212 1.00 132.77 839 VAL E O 1
ATOM 12876 N N . ASN E 3 840 ? 124.364 126.671 116.477 1.00 128.91 840 ASN E N 1
ATOM 12877 C CA . ASN E 3 840 ? 125.522 126.895 115.621 1.00 128.97 840 ASN E CA 1
ATOM 12878 C C . ASN E 3 840 ? 126.466 125.699 115.655 1.00 128.62 840 ASN E C 1
ATOM 12879 O O . ASN E 3 840 ? 126.829 125.204 116.726 1.00 126.29 840 ASN E O 1
ATOM 12884 N N . VAL E 3 841 ? 126.868 125.242 114.470 1.00 115.14 841 VAL E N 1
ATOM 12885 C CA . VAL E 3 841 ? 127.741 124.092 114.304 1.00 114.49 841 VAL E CA 1
ATOM 12886 C C . VAL E 3 841 ? 128.878 124.474 113.361 1.00 114.60 841 VAL E C 1
ATOM 12887 O O . VAL E 3 841 ? 128.995 125.620 112.927 1.00 111.70 841 VAL E O 1
ATOM 12891 N N . SER E 3 842 ? 129.722 123.492 113.047 1.00 110.27 842 SER E N 1
ATOM 12892 C CA . SER E 3 842 ? 130.867 123.720 112.175 1.00 107.88 842 SER E CA 1
ATOM 12893 C C . SER E 3 842 ? 130.463 123.657 110.708 1.00 108.04 842 SER E C 1
ATOM 12894 O O . SER E 3 842 ? 131.008 122.858 109.940 1.00 106.17 842 SER E O 1
ATOM 12897 N N . SER E 3 843 ? 129.507 124.498 110.309 1.00 109.14 843 SER E N 1
ATOM 12898 C CA . SER E 3 843 ? 129.067 124.572 108.925 1.00 108.95 843 SER E CA 1
ATOM 12899 C C . SER E 3 843 ? 128.898 125.995 108.412 1.00 109.64 843 SER E C 1
ATOM 12900 O O . SER E 3 843 ? 128.487 126.168 107.259 1.00 107.78 843 SER E O 1
ATOM 12903 N N . GLN E 3 844 ? 129.200 127.007 109.225 1.00 104.24 844 GLN E N 1
ATOM 12904 C CA . GLN E 3 844 ? 129.105 128.411 108.826 1.00 100.42 844 GLN E CA 1
ATOM 12905 C C . GLN E 3 844 ? 127.716 128.772 108.311 1.00 100.38 844 GLN E C 1
ATOM 12906 O O . GLN E 3 844 ? 127.580 129.465 107.303 1.00 98.59 844 GLN E O 1
#

Foldseek 3Di:
DDDLVVVLCQLDQVPCNVLAAPLVVLVVLLVVVCVVVVNADDPVSVVVSVVSVLVSLVSNLVVLVVLVVVLVVLLVVLVVVLVVLLVCCPPPDRPALVNLVVSLVSLLVSLVSLLSSLLRLVSRVVSSVVSQVVVVVSYVDHDVPVVVVVCVVRPSNPDPSVVVLVSSVVSNVSSVVSNPCFDKDKFKWWFFPVLPVVLVVLLVSRFPWDWQDPVSDDDDFQQKKKKWWKAFLLRPLLVCVLLVDAQRKIWIWMDGGWPVDQKIKTKMWGWHADLVGIDIDIDIDIAGNVCVLVLLVCNQQLCNRCVVVVVVVPDDVVVVVVVSVVSVVVSVCCVPRVMATFKMWMWGWIWTDHRSHQQKIKIKTPQTKIFTQDCSVPDHQDPSHRGGPVDINPPPPPVDDPLGMDGQRTIMMMIMGRHHPPGDRRSSVVCSDVWQRIGTDGPDDSVLQNCCRNVVVSAQEHAQCVLVSPPDSGDDGPDDPPSADPPRRYYRDFAADNSVVVVVLVVVLVVLLVVLVVLVVQLVCCPPPNDPLSNQLSVLSVVLSVVSNVCSVVLSVVVVVCNPSRHDHDPDDPCNVVVSVVSVVVSVVRSVVSVVVVVPD/DQQFDDDPPDDGTHHDDDDCVLVVVLVVQLVVLVVVLVVLLVCLVCLCVPNDPLSNVLSVLSNVLSVLSNVVSVVVSVVQVVCVVPPGDDPPPCDVSVVVSVVSVVVSVVVSVCSVVVD/DDVVVLVVLVVQLVVLLVQLCVLLVCLVCQCVPHDPLSNVLSVLSNVLSVVSNVVSVVVSVVVVVCCVPPRDDPPPPDVNVVVNVVSVVVSVVVSVVSVVVD/DDCPLVVVLVVVLVVLLVVLVVLLVVLVVQCVPHDPLSVVLSVLSNVLSVVSNVVSVVQSVQQVVVCVVPNGGDDPCVVSVVVSVVSVVVSVVSSVVVVVVD/DLVVVCVVPQDVVCNVLAQPLVVLVCLLCCLCVPPVVDNDCSPPPVSVVVSLVSLVVNLCRLVVVLQVVVVVLVVLLVVLCVQLDDVVSVLVDDLVVLQVSLVVLVVVLVVSVVSCFLRVLSSVLSQVSNCVVCVVDDGPLVVVVVSQVVHPFHAQLDDTVSLVSSQVSLVLSCVNPCPVPHDPPRFYLAKDKWKWWFFPVLVVVVVVLQCVPFPWDFDDDDDDPVNCPRFWKKKKFWKAAQQRPLLVCLSVVPFFRKTWIWIFTDACVVVTWIKTKIKGWGDDRVDDHGDIDIQIDGDGQVCPLCQQPVLDCPVLVVVLVVVVVVVDDPVVNVVSSVSSVVVSVVSVVRVMAGFKMWIWTKIKTHDPPDPQKIKIKTHFIKMFTQAQNPVVDGQDDRSHRGRPQQRDPPPCSVVVDDPLGMDTQRTIMMMMMGSNSDPDDDDPPVSVVCSVLAQRIGIRPSDDSVLVNCCSRVSNPVSHDSTHRSCPSPSVDDSGDDNVCSVVPSVVVVVVVVVVVVVVVVSVVVSPPVLVVVLVVLVVQLVVLVVVLVVLVVVLVVLVVCLVVDPQSVLSVVLSVLSVVLSVLSNVVSVVLSVVLVCCSVVVDDDDSDDCPNVVVSVVSVVVSVVVSVDCCPDDVNPDPPDHGDDPPD

Sequence (1574 aa):
MAKFGEHLSKSLIRQYSYYYISYDDLKTELEDNLSKNNGQWTQELETDFLESLEIELDKVYTFCKVKHSEVFRRVKEVQEQVQHTVRLLDSNNPPTQLDFEILEEELSDIIADVHDLAKFSRLNYTGFQKIIKKHDKKTGFILKPVFQVRLDSKPFFKENYDELVVKISQLYDIARTSGRPFVRQTTKYWVHPDNITELKLIILKHLPVLVFNTNKEFEREDSAITSIYFDNENLDLYYGRLRKDEGAEAHALAWYGGMSTDTIFVERKTHREDWTGEKSVKARFALKERHVNDFLKGKYTVDQVFAKMRKEGKKPMNEIENLEALASEIQYVMLKKKLRPVVRSFYNRTAFQLPGDARVRISLDTELTMVREDNFDGVDRTHKNWRRTDIGVDWPFKQLDDKDICRFPYAVLNVKLQTQLGQEPPEWVRELVGSHLVEPVPKFSKFIHGVATLLNDKVDSIPFWLPQMDVDIRKPPLFDTQIRAPPGKTICVPVRVEPKVYFATERTYLSWLSISILLGGVSTTLLTYGSPTAMIGSIGFFITSLAVLIRTVMVYAKRVVNIRLKRAVDYEDKIGPGMVSVFLILSILFSFFCNLVAKLEAPLLQRTPGKKIALPTRVEPKVFFANERTFLSWLNFTVMLGGLGVGLLNFGDKIGRVSAGLFTFVAMGTMIYALVTYHWRAAAIRRRGSGPYDDRLGPTLLCFFLLVAVIINFILRLKYVEPKVFFANERTFLSWLNFTVMLGGLGVGLLNFGDKIGRVSAGLFTFVAMGTMIYALVTYHWRAAAIRRRGSGPYDDRLGPTLLCFFLLVAVIINFILRLKYVEPKVFFANERTFLSWLNFTVMLGGLGVGLLNFGDKIGRVSAGLFTFVAMGTMIYALVTYHWRAAAIRRRGSGPYDDRLGPTLLCFFLLVAVIINFILRLKYLFGIKLANDVYPPWKDSYIDYERLKKLLKESVIHDGRSSVDSWSERNESDFVEALDKELEKVYTFQISKYNAVLRKLDDLEENTKSAEKIQKINSEQFKNTLEECLDEAQRLDNFDRLNFTGFIKIVKKHDKLHPNYPSVKSLLQVRLKELPFNNSEEYSPLLYRISYLYEFLRSNYDHPNTVSKSLAASFKSYKFWVHDDNIMEVKARILRHLPALVYASVPNENDDSYDPTITTLYFDNDFFDLYNNRLLKISGAPTLRLRWIGKLLDKPDIFLEKRTFTENTETGNSSFEEIRLQMKAKFINNFIFKNDPSYKNYLINQLRERGTQKEELEKLSRDFDNIQNFIVEEKLQPVLRATYNRTAFQIPGDQSIRVTIDSNIMYIREDSLDKNRPIRNPENWHRDDIDSNIPNPLRFLRAGEYSKFPYSVMEIKVINQDNSQMPNYEWIKDLTNSHLVNEVPKFSLYLQGVASLFGEDDKYVNILPFWLPDLETDIRKNPQEAYEEEKKTLQKQKSIHDKLDNMRRLSVKVEAKVWLANERTFNRWLSVTTLLSVLTFSIYNSVQKAEFPQLADLLAYVYFFLTLFCGVWAYRTYLKRLTLIKGRSGKHLDAPVGPILVAVVLIVTLVVNFSVAFKEAARRERGLVNVSSQ

InterPro domains:
  IPR003807 Domain of unknown function DUF202 [PF02656] (24-85)
  IPR051572 Vacuolar Transporter Chaperone Complex Subunit [PTHR46140] (11-121)

GO terms:
  GO:0031965 nuclear membrane (C, IDA)
  GO:0005774 vacuolar membrane (C, IDA)
  GO:0005783 endoplasmic reticulum (C, IDA)
  GO:0003729 mRNA binding (F, IDA)
  GO:0016237 microautophagy (P, IDA)
  GO:0007034 vacuolar transport (P, IDA)
  GO:0000329 fungal-type vacuole membrane (C, HDA)
  GO:0042144 vacuole fusion, non-autophagic (P, IMP)
  GO:0016237 microautophagy (P, IMP)
  GO:0006797 polyphosphate metabolic process (P, IMP)
  GO:0006799 polyphosphate biosynthetic process (P, IMP)
  GO:0007034 vacuolar transport (P, IMP)
  GO:0033254 vacuolar transporter chaperone complex (C, IPI)
  GO:0005774 vacuolar membrane (C, EXP)
  GO:0005789 endoplasmic reticulum membrane (C, EXP)
  GO:0005515 protein binding (F, IPI)
  GO:0006799 polyphosphate biosynthetic process (P, IDA)

Radius of gyration: 47.57 Å; Cα contacts (8 Å, |Δi|>4): 2158; chains: 5; bounding box: 91×74×154 Å

Nearest PDB structures (foldseek):
  7ytj-assembly1_D  TM=1.002E+00  e=1.110E-98  Saccharomyces cerevisiae
  5iiq-assembly1_A  TM=5.884E-01  e=3.096E-64  Saccharomyces cerevisiae
  5iig-assembly1_A  TM=6.147E-01  e=6.296E-63  Saccharomyces cerevisiae
  3g3u-assembly2_B  TM=9.851E-01  e=2.113E-41  Saccharomyces cerevisiae
  3g3q-assembly1_A  TM=9.758E-01  e=4.722E-40  Saccharomyces cerevisiae

Solvent-accessible surface area: 74119 Å² total; per-residue (Å²): 183,62,142,20,4,87,23,8,58,61,15,32,70,162,79,4,42,158,73,13,8,26,7,72,96,4,33,70,53,4,73,61,26,22,83,176,62,132,55,114,11,55,102,122,32,20,73,85,1,38,118,30,0,68,107,24,0,70,43,0,63,72,21,0,125,84,11,39,52,63,1,95,151,48,11,146,86,2,69,112,86,4,103,80,8,54,141,61,66,139,52,162,118,64,10,72,130,114,55,9,68,86,12,24,80,58,0,46,70,1,3,13,16,0,20,24,0,33,35,1,5,47,4,0,2,9,0,0,17,59,3,3,95,44,1,32,142,95,13,76,64,87,4,50,16,66,2,13,45,62,0,37,72,30,44,0,10,63,30,76,10,72,89,12,5,38,62,0,22,102,12,63,88,88,1,98,103,31,16,120,123,127,86,117,97,61,24,40,15,1,0,35,71,92,19,31,76,85,0,28,57,44,0,19,64,17,9,14,0,27,4,58,14,28,8,6,46,56,68,112,63,43,35,0,17,0,10,0,32,4,0,15,100,113,1,75,10,0,31,12,13,9,112,38,65,62,27,7,37,7,2,9,0,6,0,45,11,6,11,58,36,50,19,0,2,1,33,34,68,12,9,104,6,24,3,44,21,89,93,61,76,144,31,51,0,2,5,63,18,140,40,0,48,44,1,33,126,34,132,31,57,20,94,91,24,1,51,158,28,90,168,123,48,176,36,56,94,95,42,0,85,105,16,41,46,11,0,50,82,0,24,137,16,9,85,104,75,156,21,99,10,0,1,0,1,0,19,15,69,33,13,0,46,40,16,48,10,45,68,8,71,1,15,5,1,31,64,1,0,1,0,26,1,0,49,29,76,71,88,75,13,16,132,195,42,3,2,23,50,74,0,6,7,66,106,38,0,157,90,16,83,113,136,13,13,26,92,13,68,20,6,0,0,12,0,59,14,44,18,68,138,85,120,80,32,19,44,18,1,89,76,4,28,62,29,50,8,2,1,24,0,50,110,6,25,19,13,7,3,0,0,0,42,21,5,49,144,86,3,88,10,0,2,4,4,27,47,2,38,147,48,74,5,114,24,105,110,219,153,20,61,119,20,173,38,53,128,67,42,90,13,25,23,32,35,48,19,89,15,71,6,18,0,10,5,15,21,3,8,2,37,15,0,22,0,1,7,41,1,7,18,21,0,2,53,2,0,3,51,0,43,96,39,1,13,40,1,1,54,10,2,17,93,1,1,25,22,0,6,90,38,4,28,107,5,15,32,70,3,19,78,22,8,90,115,40,127,62,17,86,16,30,10,126,82,0,3,16,37,0,0,76,71,2,30,94,5,2,77,81,2,38,118,18,27,98,19,31,144,130,135,50,53,68,0,59,75,65,140,56,36,72,0,1,30,45,50,167,58,101,12,128,69,45,15,41,9,10,70,21,2,7,19,8,0,32,6,2,4,35,9,0,19,25,0,1,21,1,12,22,77,15,72,107,33,0,75,82,0,0,25,59,2,10,130,7,0,41,30,3,0,87,40,1,33,54,14,3,72,170,27,1,34,9,40,145,189,172,12,66,33,4,121,71,8,68,152,16,1,37,102,22,6,114,71,12,42,51,1,6,91,61,0,44,94,46,35,123,155,170,167,106,10,131,44,46,0,29,11,2,36,31,0,7,42,2,0,32,3,5,7,18,0,9,22,12,0,9,26,12,7,14,108,21,64,155,37,0,86,79,2,0,22,72,1,12,131,12,0,21,36,8,5,90,58,1,32,89,23,9,62,194,56,20,50,26,21,132,154,175,33,87,32,47,170,97,28,122,100,3,5,36,88,12,5,130,94,4,29,53,4,2,65,73,1,11,95,45,29,104,166,156,147,120,21,145,35,0,76,9,2,16,89,2,4,8,30,8,5,28,4,0,8,30,11,4,18,81,1,0,21,13,3,12,91,11,64,148,25,0,89,74,0,0,20,45,14,4,119,7,0,18,35,13,1,78,73,4,16,73,22,3,51,173,10,0,42,5,19,86,186,173,27,17,3,48,42,89,13,107,97,8,0,43,93,9,4,123,94,10,60,55,1,6,74,55,0,37,88,51,40,146,180,198,116,3,25,114,71,8,66,114,60,56,77,93,100,11,127,110,11,22,6,49,3,83,90,0,27,115,42,2,94,78,19,117,114,107,77,44,235,57,109,114,126,40,17,44,140,157,34,14,68,53,0,39,100,4,0,42,122,9,0,84,72,1,3,62,40,20,47,63,61,18,57,45,1,28,122,80,0,55,100,10,46,86,29,42,139,62,67,111,116,33,130,145,16,76,27,91,112,21,25,91,38,0,47,86,2,8,48,15,6,94,70,15,74,79,2,16,17,20,0,0,0,0,0,8,6,0,4,80,33,0,46,126,81,15,106,140,72,94,60,2,40,53,37,0,23,95,42,17,141,117,18,84,50,103,25,20,6,79,100,20,40,8,53,138,77,7,30,35,4,5,74,19,10,130,81,40,117,48,161,69,100,41,50,111,107,24,110,112,96,40,28,110,47,40,45,0,0,0,30,86,82,11,23,43,0,0,27,9,41,0,55,87,70,7,9,25,5,24,35,15,75,66,21,67,65,123,60,50,140,77,48,16,55,2,8,0,0,11,1,0,9,75,156,0,52,4,0,26,49,45,4,88,66,91,56,30,6,17,8,0,13,0,1,4,22,37,143,18,92,115,158,26,78,4,29,0,0,25,48,17,64,49,84,66,67,147,54,68,50,25,67,69,90,60,15,69,2,86,7,86,36,144,42,0,45,64,2,8,52,128,76,47,75,46,5,39,83,81,18,22,80,45,18,123,134,29,12,15,48,163,112,80,9,93,107,26,30,138,15,1,58,60,0,18,80,22,5,65,123,62,156,7,37,0,3,0,14,0,24,3,34,33,36,0,2,5,28,7,72,54,94,33,11,15,0,5,1,5,30,113,3,27,1,5,26,0,0,3,26,43,152,150,175,29,29,3,78,60,110,32,7,31,4,71,53,12,26,52,136,71,114,101,12,85,133,74,11,148,103,50,32,95,32,151,14,67,17,7,3,0,26,0,45,1,50,34,119,107,161,80,159,75,76,129,37,83,31,3,83,63,2,32,49,20,13,2,13,43,74,5,17,97,7,22,17,4,5,4,0,0,5,23,6,0,2,68,40,18,121,27,0,39,11,5,0,11,1,10,6,46,34,89,52,82,13,98,112,65,20,72,60,17,63,91,75,22,54,127,78,34,93,133,70,62,72,58,92,84,120,85,63,83,57,128,186,159,59,132,157,72,52,46,88,2,34,39,2,1,15,86,0,4,21,60,2,1,25,3,2,0,25,0,0,33,19,0,2,47,12,9,15,37,15,102,176,7,88,52,66,152,6,1,45,84,3,0,78,44,4,15,127,8,1,39,57,0,0,79,14,2,73,170,8,3,66,128,9,14,73,39,0,139,40,113,70,19,93,47,0,27,18,36,98,0,12,68,73,0,0,59,44,8,32,90,8,4,60,58,0,50,42,40,1,9,82,130,57,6,126,168,28,189,48,173,80,54,113,87,81,142

Organism: Saccharomyces cerevisiae (strain ATCC 204508 / S288c) (NCBI:txid559292)

Secondary structure (DSSP, 8-state):
--SEE--TT-SS-EE----HHHHHHHHHHHHHHHHHHHHHHHHHHHHHHHS-HHHHHHHHHHHHHHHHHHHHHHHHHHHHHHHHHHT----TTSSHHHHHHHHHHHHHHHHHHHHHHH-/--HHHHHHHHHHHHHHHHHHHHHHHHHHHHHHH--TTHHHHHHHHHHHHHHHHHHHHHHHHHHHHHHHHT----TTTTHHHHHHHHHHHHHHHHHHHHHHH-/--THHHHHHHHHHHHHHHHHHHHHHHHHHHHHH--HHHHHHHHHHHHHHHHHHHHHHHHHHHHHHHHHHTS-----TTTHHHHHHHHHHHHHHHHHHHHHH-/---HHHHHHHS--SSSTTTS--HHHHHHHHHHHHHHTTT---HHHHHHHHHHHHHHHHHHHHHHHHHHHHHHHHHHHHHHHHHHHHHGGGSSS--HHHHHHHHHHHHHHHHHHHHHHHHHHHHHHHHHHHHHHHHHHHSSS--HHHHHHHHHHS-SS----HHHHHHHHHHHHHHHHHH---EEEEEEEEE-GGGHHHHHHHHHTTS-EEE--TT----TTTTEEEEEEEE-SS-HHHHHHHTT-TTEEEEEEEEESSTT--EEEEEEEEEEEETTEEEEEEEEEEEEHHHHHHHHHT-S-HHHHTHHHHHH--S-HHHHHHHHHHHHHHHHHHHHHT-EEEEEEEEEEEEEE-TT--SEEEEEEEEEEEEE---TTS--SSSSSSS-SS--S-TT-TTS-TTTEEE-SSEEEEEEEEEPTT----HHHHHHHTSTT-EE-TT--HHHHHHHHHSGGG-SEE-TTGGGTTS-------------PPTT-EE-------TTHHHHHHHHHHHHHHHHHHHHHHHHIIIIIS-TTHHHHHHHHHHHHHHHHHHHHHHHHHHHHHHGGG-------SSHHHHHHHHHHHHHHHHHHHHHHHHH-/--HHHHHHT--GGGGGGS--HHHHHHHHHHHHHTTTT--SS-S-HHHHHHHHHHHHHHHHHHHHHHHHHHHHHHHHHHHHHTTSS-HHHHHT--HHHHHHHHHHHHHHHHHHHHHHHHHHHHHHHHHHHHHHH-TTS--THHHHHHHHHS-SS--SSSPPHHHHHHHHHHHHHHHHT-SS---TT----EEEEEEEEE-HHHHHHHHHHHHTTSPEEEE-PPP-TT----SPPEEEEEEE-TT-HHHHHHHTT-TT-EEEEEEEES-GGG---EEEEEEEE---SS--S--EEEEEEEE-TTTHHHHHTS--THHHHHHHHHHHHTT--HHHHHHHHHHHHHHHHHHHHHT-EEEEEEEEEEEEEE-TT--SEEEEEEEEEEEEE-----SSS-SS-TTSSS-STTSSSSS-GGGG--TTSEEE--SEEEEEEEEE-SSSS--S-HHHHHHHTSTT-EE-TT--HHHHHHHHHHTT-TTT-----TTGGGSSS-----TGGGGTTHHHHHHHHHHHHHHHHHHHHH--HHHHHHHHHHHHHHHHHHHHHHHHHHHHHHHHTTTTTSSSHHHHHHHHHHHHHHHHHHHHHHHHHHHHHHHHHHTT--S-----HHHHHHHHHHHHHHHHHHHHHTSGGG-S-SSS---TT-

B-factor: mean 81.32, std 40.43, range [8.77, 184.0]